Protein 6SWY (pdb70)

Radius of gyration: 44.89 Å; Cα contacts (8 Å, |Δi|>4): 2828; chains: 5; bounding box: 108×149×113 Å

Sequence (2030 aa):
AYSLENLKKISNSLVGDQLAKVDYFLAPKCQIFQCLLSIEQSDGVELKNAKLDLLYTLLHLEPQQRDIVGTYYFDIVSAIYKSMSLASSFTKNNSSTNYKYIKLLNLCAGVYPNCGFPDLQYLQNGFIQLVNHKFLRSKCKIDEVVTIIELLKLFLLVDEKNCSDFNKSKFMEEEREVTETSHYQDFKMAESLEHIIVKISSKYLDQISLKYIVRLPFDNKGVDCTRAIPKKINISNMYDSSLLSLALLLYLRYHYMIPGDRKLRNDATFKMFVLGLLKSNDVNIRCVALKFLLQPYFTEDKKWEDTRTLEKILPYLVKSFNYDPLPWWFDPFDMLDSLIVLYNEITPMNNPVLTTLAHTNVIFCILSRFAQCLSLPQHNEATLKTTTKFIKICASFAASDEKYRLLLLNDTLLLNHLEYGLESHITLIQDFISLKDEIKETTTESHSMCLPPIYDHDFVAAWLLLLKSFSRSVSALRTTLKRNKIAQLLLQILSKTYTLTKECYFAGQDFMKPEIMIMGITLGSICNFVVEFSNLQSFMLRNGIIDIIEKMLTDPLFNSKKAWDDNEDERRIALQGIPVHEVKANSLWVLRHLMYNCQNEEKFQLLAKIPMNLILDFINDPCWAVQAQCFQLLRNLTCNSRKIVNILLEKFTYLFEFLAKKMRLLNPLDTQQKKAMEGILYIIVNLAAVNENKKQLVIEQDEILNIMSEILVETTTDSSSYGNDSNLKLACLWVLNNLLWNTRATVERCRKLVEVGLYDLVRKNITDESLSVREKARTLLYHMDLLLKFTYGKKCFTKEEWKEQVAKYSAMGELYAPIEPTLPRLLLNYFVSMAYEDSSIRMAKELGFIRNNKDIAVFNDLYKIKERFHIKHLIKLGRINEAMEEINSIFGLEVLEDLHFKLLLLNLIEMIRSHHQSNDFILNLIQYSQNKLAIKASSSVKKMQELELAMTLLLFPKSLQNLYSISLRSKIADLVNEKKLLKFIHPRIQFEISNNNSKFPDLLNSDKKIITQNFTVYNNNLVNGSNGTKITHISSDQPINEKMANSVWLNQRAATTFHNLENKNYWNQTSELLFNNYYSSEFPYEPRLTQIMKLWCWCENQLHHNQIGVPRVENMDDVDREFINCLFPSYLLQQPVAYDLWILYLQHRKLFLTRKEIWSKLMNLGVLGTISFEAVNDDYLIQVYKYFYPDVNDFTLRFGVDIYKILGYFLPSRWQAQPNNSLQLSQDGITHLQPNPDYVDFAVTWANKSLPDNKLTIFYYEIKVLSVTSTESAENSNIVIGYKLVESINKCQKYGFDLNVFGYCGFDGLITNSTEQSKEYAKPFGRDDVIGCGINFIDGSIFFTKNGIHLGNAFTDLNDLEFVPYVALRPGNSIKTNFGLNEDFVFDIIGYQDKWKSLAYEHICRLKFLLGEDNRFIDGKLVRPDVNNINNLSVDDGSLPNTLNVMINDYLIHEGLVDVAKGFLKDLQKDAVNESKDVIRHNERQIMKEERMVKIRQELRYLINCALENVISNTRAMLSTLLEYNAFGSTNSSDPRYYKAINFDEDVLNLRKKYIVEDQSPYSSENPVIVTSSYNHTVCTNYLRPRMQFTGYQISGYKRYQVTVNLKTVDLPKKDCTSLSPHLSGFLSIRGPEISTYFEAYAVNHKELGFLSSSWKDEPVLNEFKATDQTDLEHWINFPSFRQLFISRIFSQEKQFDNYLNERFIFMKWKEKFLVPDASYDGFYYIVHDQVTGNIQGFYYHQDAEKFQQLELVPSLVESSDCSFEFASILEFQARLQEYIELLKVDNYTDAIVCFQRFLLPFVKSNFTDLKLASGLLIFIKYCNDMKKDRIFQHFFHKSLPRITSKGDFERYLNLLDDQRWSVLNDLFLSDFYSMY

Solvent-accessible surface area: 88965 Å² total; per-residue (Å²): 54,156,45,54,67,60,2,114,134,28,10,52,71,1,9,18,24,36,77,24,1,17,71,34,10,94,95,108,90,23,122,4,3,133,31,0,29,50,12,93,123,118,40,34,68,127,48,28,25,9,12,2,39,0,0,39,1,0,3,64,11,77,75,97,12,61,72,98,7,1,21,53,2,10,39,8,0,12,24,1,3,92,79,11,65,8,1,65,11,10,100,142,31,70,30,27,2,14,51,52,3,0,45,0,3,26,37,0,2,57,24,3,15,60,0,7,3,76,22,35,109,102,0,24,57,2,0,5,77,29,0,49,75,76,18,25,146,67,127,13,134,40,51,23,4,22,2,2,14,26,0,0,94,2,9,7,20,15,60,46,127,79,33,110,79,99,47,69,27,159,30,20,84,72,87,42,118,59,77,140,120,44,71,146,27,14,89,67,2,4,77,2,0,35,34,0,0,3,72,2,0,26,112,26,0,79,56,0,36,6,34,2,27,14,158,123,45,25,53,92,64,39,71,61,81,34,22,4,10,0,59,65,0,41,12,32,23,8,37,14,12,33,2,2,6,20,0,3,11,4,3,16,70,9,2,73,47,19,110,60,130,134,29,0,65,103,27,78,22,2,67,9,1,0,3,0,5,1,25,5,49,26,10,49,6,35,2,3,1,3,49,14,11,1,21,23,1,16,44,67,59,86,42,15,96,49,52,66,12,2,46,17,1,3,10,14,1,6,44,8,5,3,35,65,62,33,21,74,40,9,39,2,5,73,25,1,33,46,0,0,41,0,4,16,58,2,16,36,21,45,14,17,0,8,42,19,0,13,65,0,0,1,1,18,2,4,10,7,20,7,5,56,1,0,26,20,102,139,12,83,80,8,3,15,64,0,0,5,24,2,0,52,4,0,8,9,1,0,20,30,16,8,46,11,14,56,52,15,25,103,28,118,43,5,12,37,4,1,8,60,6,1,58,22,1,10,71,10,1,77,37,0,28,78,12,66,91,43,0,87,128,21,3,70,132,66,15,66,90,49,1,0,31,0,48,7,41,75,13,0,19,0,1,0,66,0,0,53,4,0,0,59,6,13,19,2,3,13,68,50,0,70,80,77,97,1,0,85,9,0,14,71,2,0,48,38,1,25,44,0,0,81,70,0,48,24,0,2,53,72,0,0,89,19,0,9,128,1,0,6,31,0,0,5,0,0,1,0,0,0,0,58,18,10,57,6,44,64,25,0,74,177,72,19,0,14,71,21,0,54,124,1,5,39,8,28,26,3,2,90,118,80,95,76,58,137,135,46,71,106,5,82,103,6,2,124,54,14,87,19,43,97,4,23,8,25,0,0,30,0,0,5,1,12,6,12,79,36,119,50,116,66,6,71,101,1,21,84,100,0,66,8,72,10,2,2,43,2,3,21,16,65,8,20,26,0,0,0,3,0,2,3,0,6,15,1,0,2,10,84,9,124,112,0,3,46,53,7,23,136,72,35,116,28,5,6,63,2,4,0,32,0,5,127,77,7,20,23,74,38,33,61,14,30,29,1,0,35,0,0,5,29,5,4,0,2,6,0,29,35,51,80,112,30,13,72,59,0,3,107,42,103,71,6,5,87,14,2,22,89,2,1,52,18,42,105,123,88,51,120,50,21,50,28,29,44,76,1,5,37,0,0,2,32,0,1,47,9,0,4,151,152,143,188,35,15,26,104,7,1,142,73,2,55,138,64,28,1,48,68,18,0,111,92,7,38,117,33,104,32,18,20,0,45,37,60,0,106,88,10,19,148,28,3,59,88,30,71,207,186,95,6,67,93,51,51,7,63,87,120,72,14,123,122,17,31,73,115,43,11,58,2,5,88,23,30,77,139,107,5,56,22,0,38,108,8,0,1,14,4,0,2,9,44,1,16,18,38,0,0,18,64,2,0,98,97,56,28,37,12,177,85,122,151,27,39,58,69,1,24,89,27,1,49,0,113,45,1,39,80,1,11,55,4,0,27,78,16,112,2,89,75,0,22,96,44,2,15,88,80,12,20,34,83,42,22,71,100,36,21,4,53,1,9,17,4,12,4,4,17,65,0,38,85,94,82,112,133,48,95,38,8,54,89,10,1,79,43,2,13,78,80,0,3,50,54,0,30,90,26,73,98,30,0,67,45,2,1,27,0,3,0,9,7,0,59,132,131,42,24,76,97,42,78,45,81,80,41,24,42,105,5,0,58,51,7,8,34,99,2,5,52,65,3,2,17,81,6,16,21,68,38,58,63,90,144,41,89,13,24,39,12,14,9,42,126,173,50,27,4,11,87,68,88,16,53,32,57,49,130,4,2,15,1,43,67,19,29,112,40,44,114,13,99,15,90,85,22,9,70,107,22,84,60,148,24,44,42,31,44,111,131,159,53,19,21,10,53,90,71,82,50,79,70,10,11,33,93,0,20,128,85,42,57,35,24,10,25,12,0,55,1,5,12,52,6,8,2,22,1,2,2,54,2,0,15,46,0,8,19,24,0,12,85,19,78,1,0,8,12,44,8,58,72,46,82,118,72,8,72,30,12,2,78,13,7,1,8,31,4,0,19,58,2,18,1,2,18,38,0,16,61,25,1,60,125,53,87,184,74,45,164,84,83,61,101,10,8,36,69,7,66,136,49,62,61,17,3,53,47,73,24,95,48,60,118,109,61,26,35,72,20,27,33,17,19,7,44,10,68,46,126,62,7,64,149,108,14,33,137,123,21,36,183,84,2,37,9,36,1,2,23,76,0,73,69,39,132,64,116,6,21,87,38,24,167,67,0,21,8,43,2,49,5,26,94,130,153,137,87,6,8,4,1,68,3,54,89,34,2,32,41,61,78,1,3,0,3,0,0,5,2,69,0,64,38,30,48,34,28,77,13,72,46,35,1,16,0,0,0,0,0,22,40,68,173,76,67,111,118,0,44,114,122,0,53,10,142,28,1,33,0,0,3,0,59,82,2,43,7,1,69,30,73,140,131,29,100,80,16,8,68,34,1,10,135,50,20,12,0,0,1,0,1,1,7,2,43,1,2,0,0,0,0,1,21,2,12,45,1,10,76,22,26,85,91,16,22,72,62,63,2,12,0,1,0,0,3,57,53,24,0,0,0,25,1,10,8,6,14,38,20,18,24,28,8,30,6,26,32,18,7,46,48,34,20,9,46,0,0,37,97,17,4,192,134,132,8,63,18,52,123,22,143,20,51,96,153,55,105,5,39,61,46,147,85,117,52,38,7,118,34,36,66,125,117,23,6,5,54,18,4,4,11,4,4,0,1,29,11,0,22,120,80,44,38,32,91,4,0,77,0,1,15,97,6,19,74,105,23,40,62,203,95,58,130,44,3,19,112,28,2,66,143,49,4,138,118,32,76,79,47,66,120,36,110,131,61,33,95,171,72,38,160,58,4,2,30,66,1,1,13,15,0,8,3,4,10,30,0,0,22,74,58,25,0,74,13,69,148,78,55,58,43,42,2,34,4,2,5,5,0,4,1,53,1,0,5,57,17,65,81,58,11,59,65,35,42,64,64,21,72,90,78,88,107,84,60,80,76,75,54,46,68,48,33,60,42,23,34,58,49,63,62,26,75,92,82,77,145,94,108,54,85,69,68,63,62,76,62,55,64,65,55,65,79,73,30,89,79,118,42,82,78,20,63,69,40,50,68,64,53,63,64,46,61,65,61,42,73,58,34,79,102,84,115,149,58,45,71,64,16,2,55,57,47,32,64,32,52,52,84,83,78,66,143,264,71,102,19,36,109,88,27,159,6,71,66,74,101,132,116,54,69,6,37,27,25,65,70,64,14,85,43,55,9,41,71,1,50,37,60,16,62,3,48,14,84,15,40,22,68,186,113,151,77,97,3,33,0,49,4,39,21,8,39,0,2,135,81,87,7,45,8,4,21,22,2,0,1,0,38,5,30,47,133,84,136,109,91,30,3,1,1,10,0,2,1,3,9,32,121,46,11,5,1,2,4,33,21,5,34,114,26,109,20,0,75,78,0,61,26,88,44,124,18,0,39,78,7,0,75,56,11,88,20,3,131,160,57,89,65,85,60,16,28,68,93,9,138,139,56,113,94,22,25,53,83,118,62,3,8,0,0,5,14,16,51,26,80,17,97,115,62,47,170,104,4,9,8,0,0,10,0,15,8,57,65,0,40,2,80,2,14,27,47,61,161,127,48,116,79,78,27,74,4,83,2,77,39,57,96,111,48,51,7,17,8,27,35,62,53,23,57,78,51,53,4,37,19,75,2,16,68,0,3,70,39,3,87,98,117,49,47,43,62,0,0,37,20,0,54,161,82,2,31,98,38,45,193,70,64,66,95,27,1,33,25,5,0,1,1,0,2,2,14,138,89,16,94,178,104,33,29,76,95,7,2,88,66,2,4,40,43,28,42,26,132,145,50,40,248,104,84,64,112,64,0,88,96,15,33,80,83,130,64,44,56,77,29,18,90,66,42,47,60,30,53,78,91,89,122,125,80,79,75,31,62,64,37,22,72,23,13,44,63,64,46,106,31,46,82,47,36,38,61,54,24,71,88,91,48,66,88,110,85,40,126,103,70,44,76,64,14,38,83,52,59,80,87

Nearest PDB structures (foldseek):
  6swy-assembly1_1  TM=1.002E+00  e=1.436E-87  Saccharomyces cerevisiae S288C
  7ns3-assembly1_1  TM=9.931E-01  e=3.672E-71  Saccharomyces cerevisiae
  7nsb-assembly1_a  TM=8.209E-01  e=1.780E-56  Saccharomyces cerevisiae S288C
  7nsc-assembly1_A  TM=7.789E-01  e=8.124E-15  Homo sapiens
  5ji9-assembly1_A  TM=7.432E-01  e=3.102E-14  Homo sapiens

Structure (mmCIF, N/CA/C/O backbone):
data_6SWY
#
_entry.id   6SWY
#
_cell.length_a   1.00
_cell.length_b   1.00
_cell.length_c   1.00
_cell.angle_alpha   90.00
_cell.angle_beta   90.00
_cell.angle_gamma   90.00
#
_symmetry.space_group_name_H-M   'P 1'
#
loop_
_entity.id
_entity.type
_entity.pdbx_description
1 polymer 'Vacuolar import and degradation protein 28'
2 polymer 'Glucose-induced degradation protein 8'
3 polymer 'Vacuolar import and degradation protein 30,Vacuolar import and degradation protein 30,Vacuolar import and degradation protein 30,Vacuolar import and degradation protein 30,Vacuolar import and degradation protein 30,Vacuolar import and degradation protein 30,Vacuolar import and degradation protein 30,Vacuolar import and degradation protein 30,Vacuolar import and degradation protein 30,Vacuolar import and degradation protein 30,Vacuolar import and degradation protein 30,Vacuolar import and degradation protein 30,Vacuolar import and degradation protein 30,Vacuolar import and degradation protein 30,Vacuolar import and degradation protein 30,Vacuolar import and degradation protein 30'
4 polymer 'Vacuolar import and degradation protein 24'
5 polymer 'Protein FYV10,Protein FYV10,Protein FYV10,Protein FYV10,Protein FYV10,Protein FYV10,Protein FYV10'
#
loop_
_atom_site.group_PDB
_atom_site.id
_atom_site.type_symbol
_atom_site.label_atom_id
_atom_site.label_alt_id
_atom_site.label_comp_id
_atom_site.label_asym_id
_atom_site.label_entity_id
_atom_site.label_seq_id
_atom_site.pdbx_PDB_ins_code
_atom_site.Cartn_x
_atom_site.Cartn_y
_atom_site.Cartn_z
_atom_site.occupancy
_atom_site.B_iso_or_equiv
_atom_site.auth_seq_id
_atom_site.auth_comp_id
_atom_site.auth_asym_id
_atom_site.auth_atom_id
_atom_site.pdbx_PDB_model_num
ATOM 1 N N . ALA A 1 4 ? 140.384 141.135 202.132 1.00 55.24 4 ALA 5 N 1
ATOM 2 C CA . ALA A 1 4 ? 139.753 139.861 201.821 1.00 55.24 4 ALA 5 CA 1
ATOM 3 C C . ALA A 1 4 ? 138.258 139.910 202.108 1.00 55.24 4 ALA 5 C 1
ATOM 4 O O . ALA A 1 4 ? 137.591 138.878 202.118 1.00 55.24 4 ALA 5 O 1
ATOM 6 N N . TYR A 1 5 ? 137.743 141.116 202.338 1.00 60.98 5 TYR 5 N 1
ATOM 7 C CA . TYR A 1 5 ? 136.352 141.350 202.707 1.00 60.98 5 TYR 5 CA 1
ATOM 8 C C . TYR A 1 5 ? 136.151 142.858 202.756 1.00 60.98 5 TYR 5 C 1
ATOM 9 O O . TYR A 1 5 ? 137.064 143.619 202.425 1.00 60.98 5 TYR 5 O 1
ATOM 18 N N . SER A 1 6 ? 134.950 143.282 203.163 1.00 52.57 6 SER 5 N 1
ATOM 19 C CA . SER A 1 6 ? 134.749 144.683 203.525 1.00 52.57 6 SER 5 CA 1
ATOM 20 C C . SER A 1 6 ? 134.975 145.654 202.373 1.00 52.57 6 SER 5 C 1
ATOM 21 O O . SER A 1 6 ? 136.073 146.198 202.226 1.00 52.57 6 SER 5 O 1
ATOM 24 N N . LEU A 1 7 ? 133.966 145.816 201.517 1.00 41.92 7 LEU 5 N 1
ATOM 25 C CA . LEU A 1 7 ? 133.998 146.702 200.354 1.00 41.92 7 LEU 5 CA 1
ATOM 26 C C . LEU A 1 7 ? 134.865 147.946 200.543 1.00 41.92 7 LEU 5 C 1
ATOM 27 O O . LEU A 1 7 ? 135.613 148.323 199.633 1.00 41.92 7 LEU 5 O 1
ATOM 32 N N . GLU A 1 8 ? 134.775 148.600 201.702 1.00 41.73 8 GLU 5 N 1
ATOM 33 C CA . GLU A 1 8 ? 135.679 149.712 201.981 1.00 41.73 8 GLU 5 CA 1
ATOM 34 C C . GLU A 1 8 ? 137.136 149.262 201.947 1.00 41.73 8 GLU 5 C 1
ATOM 35 O O . GLU A 1 8 ? 137.991 149.938 201.359 1.00 41.73 8 GLU 5 O 1
ATOM 37 N N . ASN A 1 9 ? 137.442 148.117 202.562 1.00 44.85 9 ASN 5 N 1
ATOM 38 C CA . ASN A 1 9 ? 138.805 147.599 202.494 1.00 44.85 9 ASN 5 CA 1
ATOM 39 C C . ASN A 1 9 ? 139.175 147.186 201.077 1.00 44.85 9 ASN 5 C 1
ATOM 40 O O . ASN A 1 9 ? 140.331 147.330 200.673 1.00 44.85 9 ASN 5 O 1
ATOM 45 N N . LEU A 1 10 ? 138.217 146.670 200.308 1.00 36.64 10 LEU 5 N 1
ATOM 46 C CA . LEU A 1 10 ? 138.503 146.346 198.912 1.00 36.64 10 LEU 5 CA 1
ATOM 47 C C . LEU A 1 10 ? 138.926 147.589 198.138 1.00 36.64 10 LEU 5 C 1
ATOM 48 O O . LEU A 1 10 ? 139.894 147.556 197.367 1.00 36.64 10 LEU 5 O 1
ATOM 53 N N . LYS A 1 11 ? 138.222 148.701 198.348 1.00 36.01 11 LYS 5 N 1
ATOM 54 C CA . LYS A 1 11 ? 138.595 149.941 197.677 1.00 36.01 11 LYS 5 CA 1
ATOM 55 C C . LYS A 1 11 ? 139.937 150.468 198.171 1.00 36.01 11 LYS 5 C 1
ATOM 56 O O . LYS A 1 11 ? 140.713 151.021 197.381 1.00 36.01 11 LYS 5 O 1
ATOM 62 N N . LYS A 1 12 ? 140.230 150.309 199.464 1.00 34.76 12 LYS 5 N 1
ATOM 63 C CA . LYS A 1 12 ? 141.542 150.700 199.976 1.00 34.76 12 LYS 5 CA 1
ATOM 64 C C . LYS A 1 12 ? 142.655 149.899 199.310 1.00 34.76 12 LYS 5 C 1
ATOM 65 O O . LYS A 1 12 ? 143.698 150.449 198.934 1.00 34.76 12 LYS 5 O 1
ATOM 71 N N . ILE A 1 13 ? 142.450 148.589 199.161 1.00 31.85 13 ILE 5 N 1
ATOM 72 C CA . ILE A 1 13 ? 143.448 147.748 198.506 1.00 31.85 13 ILE 5 CA 1
ATOM 73 C C . ILE A 1 13 ? 143.621 148.159 197.053 1.00 31.85 13 ILE 5 C 1
ATOM 74 O O . ILE A 1 13 ? 144.742 148.194 196.535 1.00 31.85 13 ILE 5 O 1
ATOM 79 N N . SER A 1 14 ? 142.518 148.465 196.367 1.00 30.16 14 SER 5 N 1
ATOM 80 C CA . SER A 1 14 ? 142.619 148.923 194.983 1.00 30.16 14 SER 5 CA 1
ATOM 81 C C . SER A 1 14 ? 143.454 150.195 194.884 1.00 30.16 14 SER 5 C 1
ATOM 82 O O . SER A 1 14 ? 144.387 150.282 194.072 1.00 30.16 14 SER 5 O 1
ATOM 85 N N . ASN A 1 15 ? 143.136 151.193 195.715 1.00 31.14 15 ASN 5 N 1
ATOM 86 C CA . ASN A 1 15 ? 143.897 152.439 195.704 1.00 31.14 15 ASN 5 CA 1
ATOM 87 C C . ASN A 1 15 ? 145.369 152.199 195.998 1.00 31.14 15 ASN 5 C 1
ATOM 88 O O . ASN A 1 15 ? 146.234 152.833 195.386 1.00 31.14 15 ASN 5 O 1
ATOM 93 N N . SER A 1 16 ? 145.675 151.297 196.929 1.00 28.72 16 SER 5 N 1
ATOM 94 C CA . SER A 1 16 ? 147.068 150.976 197.211 1.00 28.72 16 SER 5 CA 1
ATOM 95 C C . SER A 1 16 ? 147.759 150.306 196.031 1.00 28.72 16 SER 5 C 1
ATOM 96 O O . SER A 1 16 ? 148.932 150.588 195.765 1.00 28.72 16 SER 5 O 1
ATOM 99 N N . LEU A 1 17 ? 147.057 149.425 195.321 1.00 25.73 17 LEU 5 N 1
ATOM 100 C CA . LEU A 1 17 ? 147.657 148.592 194.288 1.00 25.73 17 LEU 5 CA 1
ATOM 101 C C . LEU A 1 17 ? 147.823 149.286 192.946 1.00 25.73 17 LEU 5 C 1
ATOM 102 O O . LEU A 1 17 ? 148.673 148.855 192.161 1.00 25.73 17 LEU 5 O 1
ATOM 107 N N . VAL A 1 18 ? 147.027 150.315 192.647 1.00 28.24 18 VAL 5 N 1
ATOM 108 C CA . VAL A 1 18 ? 147.087 150.928 191.319 1.00 28.24 18 VAL 5 CA 1
ATOM 109 C C . VAL A 1 18 ? 148.512 151.358 191.002 1.00 28.24 18 VAL 5 C 1
ATOM 110 O O . VAL A 1 18 ? 149.087 152.217 191.681 1.00 28.24 18 VAL 5 O 1
ATOM 114 N N . GLY A 1 19 ? 149.086 150.762 189.958 1.00 30.14 19 GLY 5 N 1
ATOM 115 C CA . GLY A 1 19 ? 150.395 151.140 189.468 1.00 30.14 19 GLY 5 CA 1
ATOM 116 C C . GLY A 1 19 ? 151.579 150.538 190.189 1.00 30.14 19 GLY 5 C 1
ATOM 117 O O . GLY A 1 19 ? 152.717 150.864 189.842 1.00 30.14 19 GLY 5 O 1
ATOM 118 N N . ASP A 1 20 ? 151.363 149.669 191.173 1.00 37.48 20 ASP 5 N 1
ATOM 119 C CA . ASP A 1 20 ? 152.444 149.135 192.001 1.00 37.48 20 ASP 5 CA 1
ATOM 120 C C . ASP A 1 20 ? 152.652 147.661 191.667 1.00 37.48 20 ASP 5 C 1
ATOM 121 O O . ASP A 1 20 ? 152.006 146.783 192.249 1.00 37.48 20 ASP 5 O 1
ATOM 126 N N . GLN A 1 21 ? 153.575 147.394 190.740 1.00 32.16 21 GLN 5 N 1
ATOM 127 C CA . GLN A 1 21 ? 153.826 146.025 190.308 1.00 32.16 21 GLN 5 CA 1
ATOM 128 C C . GLN A 1 21 ? 154.394 145.169 191.432 1.00 32.16 21 GLN 5 C 1
ATOM 129 O O . GLN A 1 21 ? 154.055 143.985 191.537 1.00 32.16 21 GLN 5 O 1
ATOM 135 N N . LEU A 1 22 ? 155.256 145.740 192.272 1.00 33.54 22 LEU 5 N 1
ATOM 136 C CA . LEU A 1 22 ? 155.825 144.978 193.377 1.00 33.54 22 LEU 5 CA 1
ATOM 137 C C . LEU A 1 22 ? 154.740 144.520 194.345 1.00 33.54 22 LEU 5 C 1
ATOM 138 O O . LEU A 1 22 ? 154.716 143.360 194.767 1.00 33.54 22 LEU 5 O 1
ATOM 143 N N . ALA A 1 23 ? 153.820 145.419 194.698 1.00 28.87 23 ALA 5 N 1
ATOM 144 C CA . ALA A 1 23 ? 152.726 145.040 195.587 1.00 28.87 23 ALA 5 CA 1
ATOM 145 C C . ALA A 1 23 ? 151.797 144.030 194.925 1.00 28.87 23 ALA 5 C 1
ATOM 146 O O . ALA A 1 23 ? 151.347 143.073 195.571 1.00 28.87 23 ALA 5 O 1
ATOM 148 N N . LYS A 1 24 ? 151.498 144.227 193.638 1.00 26.08 24 LYS 5 N 1
ATOM 149 C CA . LYS A 1 24 ? 150.666 143.266 192.921 1.00 26.08 24 LYS 5 CA 1
ATOM 150 C C . LYS A 1 24 ? 151.276 141.873 192.977 1.00 26.08 24 LYS 5 C 1
ATOM 151 O O . LYS A 1 24 ? 150.577 140.886 193.224 1.00 26.08 24 LYS 5 O 1
ATOM 157 N N . VAL A 1 25 ? 152.589 141.776 192.754 1.00 27.38 25 VAL 5 N 1
ATOM 158 C CA . VAL A 1 25 ? 153.267 140.486 192.841 1.00 27.38 25 VAL 5 CA 1
ATOM 159 C C . VAL A 1 25 ? 153.236 139.955 194.266 1.00 27.38 25 VAL 5 C 1
ATOM 160 O O . VAL A 1 25 ? 153.104 138.745 194.486 1.00 27.38 25 VAL 5 O 1
ATOM 164 N N . ASP A 1 26 ? 153.346 140.843 195.254 1.00 34.97 26 ASP 5 N 1
ATOM 165 C CA . ASP A 1 26 ? 153.301 140.416 196.647 1.00 34.97 26 ASP 5 CA 1
ATOM 166 C C . ASP A 1 26 ? 151.952 139.807 197.008 1.00 34.97 26 ASP 5 C 1
ATOM 167 O O . ASP A 1 26 ? 151.882 138.948 197.892 1.00 34.97 26 ASP 5 O 1
ATOM 172 N N . TYR A 1 27 ? 150.876 140.232 196.349 1.00 28.61 27 TYR 5 N 1
ATOM 173 C CA . TYR A 1 27 ? 149.604 139.571 196.673 1.00 28.61 27 TYR 5 CA 1
ATOM 174 C C . TYR A 1 27 ? 149.479 138.165 196.092 1.00 28.61 27 TYR 5 C 1
ATOM 175 O O . TYR A 1 27 ? 148.389 137.600 196.200 1.00 28.61 27 TYR 5 O 1
ATOM 184 N N . PHE A 1 28 ? 150.501 137.572 195.479 1.00 29.73 28 PHE 5 N 1
ATOM 185 C CA . PHE A 1 28 ? 150.416 136.224 194.932 1.00 29.73 28 PHE 5 CA 1
ATOM 186 C C . PHE A 1 28 ? 151.187 135.203 195.759 1.00 29.73 28 PHE 5 C 1
ATOM 187 O O . PHE A 1 28 ? 151.426 134.090 195.282 1.00 29.73 28 PHE 5 O 1
ATOM 195 N N . LEU A 1 29 ? 151.584 135.548 196.979 1.00 41.22 29 LEU 5 N 1
ATOM 196 C CA . LEU A 1 29 ? 152.399 134.676 197.810 1.00 41.22 29 LEU 5 CA 1
ATOM 197 C C . LEU A 1 29 ? 151.644 134.266 199.068 1.00 41.22 29 LEU 5 C 1
ATOM 198 O O . LEU A 1 29 ? 150.615 134.846 199.422 1.00 41.22 29 LEU 5 O 1
ATOM 203 N N . ALA A 1 30 ? 152.210 133.275 199.763 1.00 52.59 30 ALA 5 N 1
ATOM 204 C CA . ALA A 1 30 ? 151.565 132.393 200.736 1.00 52.59 30 ALA 5 CA 1
ATOM 205 C C . ALA A 1 30 ? 150.482 133.027 201.610 1.00 52.59 30 ALA 5 C 1
ATOM 206 O O . ALA A 1 30 ? 149.352 132.523 201.618 1.00 52.59 30 ALA 5 O 1
ATOM 208 N N . PRO A 1 31 ? 150.749 134.101 202.361 1.00 48.74 31 PRO 5 N 1
ATOM 209 C CA . PRO A 1 31 ? 149.747 134.546 203.342 1.00 48.74 31 PRO 5 CA 1
ATOM 210 C C . PRO A 1 31 ? 148.594 135.334 202.744 1.00 48.74 31 PRO 5 C 1
ATOM 211 O O . PRO A 1 31 ? 147.491 135.301 203.304 1.00 48.74 31 PRO 5 O 1
ATOM 215 N N . LYS A 1 32 ? 148.803 136.040 201.634 1.00 42.95 32 LYS 5 N 1
ATOM 216 C CA . LYS A 1 32 ? 147.782 136.916 201.075 1.00 42.95 32 LYS 5 CA 1
ATOM 217 C C . LYS A 1 32 ? 146.961 136.278 199.962 1.00 42.95 32 LYS 5 C 1
ATOM 218 O O . LYS A 1 32 ? 146.090 136.951 199.403 1.00 42.95 32 LYS 5 O 1
ATOM 224 N N . CYS A 1 33 ? 147.203 135.008 199.628 1.00 48.33 33 CYS 5 N 1
ATOM 225 C CA . CYS A 1 33 ? 146.432 134.361 198.571 1.00 48.33 33 CYS 5 CA 1
ATOM 226 C C . CYS A 1 33 ? 144.974 134.150 198.952 1.00 48.33 33 CYS 5 C 1
ATOM 227 O O . CYS A 1 33 ? 144.167 133.803 198.085 1.00 48.33 33 CYS 5 O 1
ATOM 230 N N . GLN A 1 34 ? 144.618 134.342 200.224 1.00 48.11 34 GLN 5 N 1
ATOM 231 C CA . GLN A 1 34 ? 143.243 134.112 200.655 1.00 48.11 34 GLN 5 CA 1
ATOM 232 C C . GLN A 1 34 ? 142.260 135.072 199.999 1.00 48.11 34 GLN 5 C 1
ATOM 233 O O . GLN A 1 34 ? 141.049 134.827 200.016 1.00 48.11 34 GLN 5 O 1
ATOM 239 N N . ILE A 1 35 ? 142.751 136.172 199.426 1.00 35.19 35 ILE 5 N 1
ATOM 240 C CA . ILE A 1 35 ? 141.850 137.150 198.826 1.00 35.19 35 ILE 5 CA 1
ATOM 241 C C . ILE A 1 35 ? 141.215 136.604 197.556 1.00 35.19 35 ILE 5 C 1
ATOM 242 O O . ILE A 1 35 ? 140.134 137.049 197.151 1.00 35.19 35 ILE 5 O 1
ATOM 247 N N . PHE A 1 36 ? 141.855 135.629 196.910 1.00 31.41 36 PHE 5 N 1
ATOM 248 C CA . PHE A 1 36 ? 141.323 135.135 195.646 1.00 31.41 36 PHE 5 CA 1
ATOM 249 C C . PHE A 1 36 ? 140.121 134.226 195.854 1.00 31.41 36 PHE 5 C 1
ATOM 250 O O . PHE A 1 36 ? 139.259 134.135 194.975 1.00 31.41 36 PHE 5 O 1
ATOM 258 N N . GLN A 1 37 ? 140.032 133.562 197.007 1.00 42.66 37 GLN 5 N 1
ATOM 259 C CA . GLN A 1 37 ? 138.836 132.788 197.311 1.00 42.66 37 GLN 5 CA 1
ATOM 260 C C . GLN A 1 37 ? 137.617 133.678 197.486 1.00 42.66 37 GLN 5 C 1
ATOM 261 O O . GLN A 1 37 ? 136.489 133.215 197.290 1.00 42.66 37 GLN 5 O 1
ATOM 267 N N . CYS A 1 38 ? 137.816 134.942 197.854 1.00 41.06 38 CYS 5 N 1
ATOM 268 C CA . CYS A 1 38 ? 136.729 135.904 197.941 1.00 41.06 38 CYS 5 CA 1
ATOM 269 C C . CYS A 1 38 ? 136.476 136.625 196.627 1.00 41.06 38 CYS 5 C 1
ATOM 270 O O . CYS A 1 38 ? 135.323 136.953 196.328 1.00 41.06 38 CYS 5 O 1
ATOM 273 N N . LEU A 1 39 ? 137.519 136.880 195.841 1.00 30.75 39 LEU 5 N 1
ATOM 274 C CA . LEU A 1 39 ? 137.343 137.540 194.553 1.00 30.75 39 LEU 5 CA 1
ATOM 275 C C . LEU A 1 39 ? 136.700 136.633 193.512 1.00 30.75 39 LEU 5 C 1
ATOM 276 O O . LEU A 1 39 ? 135.825 137.079 192.764 1.00 30.75 39 LEU 5 O 1
ATOM 281 N N . LEU A 1 40 ? 137.112 135.368 193.444 1.00 31.59 40 LEU 5 N 1
ATOM 282 C CA . LEU A 1 40 ? 136.595 134.455 192.431 1.00 31.59 40 LEU 5 CA 1
ATOM 283 C C . LEU A 1 40 ? 135.219 133.903 192.764 1.00 31.59 40 LEU 5 C 1
ATOM 284 O O . LEU A 1 40 ? 134.724 133.054 192.016 1.00 31.59 40 LEU 5 O 1
ATOM 289 N N . SER A 1 41 ? 134.591 134.340 193.848 1.00 41.08 41 SER 5 N 1
ATOM 290 C CA . SER A 1 41 ? 133.270 133.860 194.240 1.00 41.08 41 SER 5 CA 1
ATOM 291 C C . SER A 1 41 ? 132.311 135.047 194.216 1.00 41.08 41 SER 5 C 1
ATOM 292 O O . SER A 1 41 ? 132.094 135.713 195.229 1.00 41.08 41 SER 5 O 1
ATOM 295 N N . ILE A 1 42 ? 131.734 135.305 193.047 1.00 47.19 42 ILE 5 N 1
ATOM 296 C CA . ILE A 1 42 ? 130.760 136.371 192.853 1.00 47.19 42 ILE 5 CA 1
ATOM 297 C C . ILE A 1 42 ? 129.424 135.706 192.560 1.00 47.19 42 ILE 5 C 1
ATOM 298 O O . ILE A 1 42 ? 129.261 135.058 191.519 1.00 47.19 42 ILE 5 O 1
ATOM 303 N N . GLU A 1 43 ? 128.470 135.864 193.470 1.00 62.20 43 GLU 5 N 1
ATOM 304 C CA . GLU A 1 43 ? 127.167 135.230 193.360 1.00 62.20 43 GLU 5 CA 1
ATOM 305 C C . GLU A 1 43 ? 126.070 136.286 193.365 1.00 62.20 43 GLU 5 C 1
ATOM 306 O O . GLU A 1 43 ? 126.301 137.459 193.667 1.00 62.20 43 GLU 5 O 1
ATOM 312 N N . GLN A 1 44 ? 124.863 135.848 193.021 1.00 69.69 44 GLN 5 N 1
ATOM 313 C CA . GLN A 1 44 ? 123.714 136.738 193.012 1.00 69.69 44 GLN 5 CA 1
ATOM 314 C C . GLN A 1 44 ? 123.430 137.261 194.418 1.00 69.69 44 GLN 5 C 1
ATOM 315 O O . GLN A 1 44 ? 123.747 136.623 195.425 1.00 69.69 44 GLN 5 O 1
ATOM 321 N N . SER A 1 45 ? 122.836 138.453 194.470 1.00 72.71 45 SER 5 N 1
ATOM 322 C CA . SER A 1 45 ? 122.445 139.133 195.704 1.00 72.71 45 SER 5 CA 1
ATOM 323 C C . SER A 1 45 ? 123.642 139.537 196.558 1.00 72.71 45 SER 5 C 1
ATOM 324 O O . SER A 1 45 ? 123.504 139.729 197.771 1.00 72.71 45 SER 5 O 1
ATOM 327 N N . ASP A 1 46 ? 124.824 139.665 195.953 1.00 62.23 46 ASP 5 N 1
ATOM 328 C CA . ASP A 1 46 ? 125.954 140.256 196.662 1.00 62.23 46 ASP 5 CA 1
ATOM 329 C C . ASP A 1 46 ? 125.799 141.765 196.788 1.00 62.23 46 ASP 5 C 1
ATOM 330 O O . ASP A 1 46 ? 126.083 142.336 197.846 1.00 62.23 46 ASP 5 O 1
ATOM 335 N N . GLY A 1 47 ? 125.349 142.418 195.723 1.00 44.57 47 GLY 5 N 1
ATOM 336 C CA . GLY A 1 47 ? 125.290 143.863 195.676 1.00 44.57 47 GLY 5 CA 1
ATOM 337 C C . GLY A 1 47 ? 126.069 144.390 194.492 1.00 44.57 47 GLY 5 C 1
ATOM 338 O O . GLY A 1 47 ? 127.168 143.905 194.208 1.00 44.57 47 GLY 5 O 1
ATOM 339 N N . VAL A 1 48 ? 125.507 145.370 193.784 1.00 40.03 48 VAL 5 N 1
ATOM 340 C CA . VAL A 1 48 ? 126.162 145.889 192.586 1.00 40.03 48 VAL 5 CA 1
ATOM 341 C C . VAL A 1 48 ? 127.510 146.503 192.936 1.00 40.03 48 VAL 5 C 1
ATOM 342 O O . VAL A 1 48 ? 128.511 146.273 192.246 1.00 40.03 48 VAL 5 O 1
ATOM 346 N N . GLU A 1 49 ? 127.560 147.286 194.016 1.00 45.22 49 GLU 5 N 1
ATOM 347 C CA . GLU A 1 49 ? 128.812 147.919 194.416 1.00 45.22 49 GLU 5 CA 1
ATOM 348 C C . GLU A 1 49 ? 129.864 146.883 194.787 1.00 45.22 49 GLU 5 C 1
ATOM 349 O O . GLU A 1 49 ? 131.033 147.011 194.406 1.00 45.22 49 GLU 5 O 1
ATOM 355 N N . LEU A 1 50 ? 129.469 145.849 195.532 1.00 35.71 50 LEU 5 N 1
ATOM 356 C CA . LEU A 1 50 ? 130.422 144.818 195.929 1.00 35.71 50 LEU 5 CA 1
ATOM 357 C C . LEU A 1 50 ? 130.931 144.038 194.723 1.00 35.71 50 LEU 5 C 1
ATOM 358 O O . LEU A 1 50 ? 132.130 143.746 194.628 1.00 35.71 50 LEU 5 O 1
ATOM 363 N N . LYS A 1 51 ? 130.039 143.687 193.795 1.00 32.32 51 LYS 5 N 1
ATOM 364 C CA . LYS A 1 51 ? 130.471 142.987 192.592 1.00 32.32 51 LYS 5 CA 1
ATOM 365 C C . LYS A 1 51 ? 131.441 143.835 191.785 1.00 32.32 51 LYS 5 C 1
ATOM 366 O O . LYS A 1 51 ? 132.460 143.333 191.294 1.00 32.32 51 LYS 5 O 1
ATOM 372 N N . ASN A 1 52 ? 131.137 145.126 191.631 1.00 28.17 52 ASN 5 N 1
ATOM 373 C CA . ASN A 1 52 ? 132.026 146.006 190.884 1.00 28.17 52 ASN 5 CA 1
ATOM 374 C C . ASN A 1 52 ? 133.380 146.128 191.564 1.00 28.17 52 ASN 5 C 1
ATOM 375 O O . ASN A 1 52 ? 134.417 146.143 190.894 1.00 28.17 52 ASN 5 O 1
ATOM 380 N N . ALA A 1 53 ? 133.394 146.222 192.895 1.00 27.37 53 ALA 5 N 1
ATOM 381 C CA . ALA A 1 53 ? 134.662 146.300 193.612 1.00 27.37 53 ALA 5 CA 1
ATOM 382 C C . ALA A 1 53 ? 135.483 145.035 193.425 1.00 27.37 53 ALA 5 C 1
ATOM 383 O O . ALA A 1 53 ? 136.697 145.105 193.201 1.00 27.37 53 ALA 5 O 1
ATOM 385 N N . LYS A 1 54 ? 134.839 143.870 193.509 1.00 25.98 54 LYS 5 N 1
ATOM 386 C CA . LYS A 1 54 ? 135.560 142.618 193.308 1.00 25.98 54 LYS 5 CA 1
ATOM 387 C C . LYS A 1 54 ? 136.138 142.535 191.903 1.00 25.98 54 LYS 5 C 1
ATOM 388 O O . LYS A 1 54 ? 137.300 142.153 191.724 1.00 25.98 54 LYS 5 O 1
ATOM 394 N N . LEU A 1 55 ? 135.348 142.902 190.893 1.00 23.94 55 LEU 5 N 1
ATOM 395 C CA . LEU A 1 55 ? 135.830 142.825 189.518 1.00 23.94 55 LEU 5 CA 1
ATOM 396 C C . LEU A 1 55 ? 136.959 143.819 189.264 1.00 23.94 55 LEU 5 C 1
ATOM 397 O O . LEU A 1 55 ? 137.941 143.489 188.588 1.00 23.94 55 LEU 5 O 1
ATOM 402 N N . ASP A 1 56 ? 136.846 145.034 189.808 1.00 25.08 56 ASP 5 N 1
ATOM 403 C CA . ASP A 1 56 ? 137.908 146.025 189.660 1.00 25.08 56 ASP 5 CA 1
ATOM 404 C C . ASP A 1 56 ? 139.195 145.556 190.318 1.00 25.08 56 ASP 5 C 1
ATOM 405 O O . ASP A 1 56 ? 140.280 145.673 189.738 1.00 25.08 56 ASP 5 O 1
ATOM 410 N N . LEU A 1 57 ? 139.097 145.018 191.534 1.00 23.37 57 LEU 5 N 1
ATOM 411 C CA . LEU A 1 57 ? 140.292 144.550 192.224 1.00 23.37 57 LEU 5 CA 1
ATOM 412 C C . LEU A 1 57 ? 140.922 143.372 191.498 1.00 23.37 57 LEU 5 C 1
ATOM 413 O O . LEU A 1 57 ? 142.149 143.275 191.413 1.00 23.37 57 LEU 5 O 1
ATOM 418 N N . LEU A 1 58 ? 140.102 142.466 190.969 1.00 22.51 58 LEU 5 N 1
ATOM 419 C CA . LEU A 1 58 ? 140.640 141.304 190.275 1.00 22.51 58 LEU 5 CA 1
ATOM 420 C C . LEU A 1 58 ? 141.332 141.710 188.978 1.00 22.51 58 LEU 5 C 1
ATOM 421 O O . LEU A 1 58 ? 142.424 141.215 188.665 1.00 22.51 58 LEU 5 O 1
ATOM 426 N N . TYR A 1 59 ? 140.728 142.637 188.227 1.00 22.52 59 TYR 5 N 1
ATOM 427 C CA . TYR A 1 59 ? 141.380 143.154 187.029 1.00 22.52 59 TYR 5 CA 1
ATOM 428 C C . TYR A 1 59 ? 142.675 143.878 187.361 1.00 22.52 59 TYR 5 C 1
ATOM 429 O O . TYR A 1 59 ? 143.663 143.739 186.635 1.00 22.52 59 TYR 5 O 1
ATOM 438 N N . THR A 1 60 ? 142.690 144.668 188.436 1.00 22.61 60 THR 5 N 1
ATOM 439 C CA . THR A 1 60 ? 143.916 145.353 188.825 1.00 22.61 60 THR 5 CA 1
ATOM 440 C C . THR A 1 60 ? 145.004 144.360 189.210 1.00 22.61 60 THR 5 C 1
ATOM 441 O O . THR A 1 60 ? 146.164 144.517 188.815 1.00 22.61 60 THR 5 O 1
ATOM 445 N N . LEU A 1 61 ? 144.647 143.323 189.968 1.00 23.28 61 LEU 5 N 1
ATOM 446 C CA . LEU A 1 61 ? 145.631 142.341 190.404 1.00 23.28 61 LEU 5 CA 1
ATOM 447 C C . LEU A 1 61 ? 146.215 141.572 189.228 1.00 23.28 61 LEU 5 C 1
ATOM 448 O O . LEU A 1 61 ? 147.416 141.287 189.205 1.00 23.28 61 LEU 5 O 1
ATOM 453 N N . LEU A 1 62 ? 145.390 141.223 188.245 1.00 24.97 62 LEU 5 N 1
ATOM 454 C CA . LEU A 1 62 ? 145.867 140.402 187.138 1.00 24.97 62 LEU 5 CA 1
ATOM 455 C C . LEU A 1 62 ? 146.629 141.187 186.076 1.00 24.97 62 LEU 5 C 1
ATOM 456 O O . LEU A 1 62 ? 146.966 140.611 185.039 1.00 24.97 62 LEU 5 O 1
ATOM 461 N N . HIS A 1 63 ? 146.910 142.468 186.294 1.00 28.66 63 HIS 5 N 1
ATOM 462 C CA . HIS A 1 63 ? 147.477 143.319 185.249 1.00 28.66 63 HIS 5 CA 1
ATOM 463 C C . HIS A 1 63 ? 148.995 143.413 185.404 1.00 28.66 63 HIS 5 C 1
ATOM 464 O O . HIS A 1 63 ? 149.562 144.469 185.676 1.00 28.66 63 HIS 5 O 1
ATOM 471 N N . LEU A 1 64 ? 149.655 142.275 185.210 1.00 29.16 64 LEU 5 N 1
ATOM 472 C CA . LEU A 1 64 ? 151.099 142.164 185.358 1.00 29.16 64 LEU 5 CA 1
ATOM 473 C C . LEU A 1 64 ? 151.788 142.130 184.000 1.00 29.16 64 LEU 5 C 1
ATOM 474 O O . LEU A 1 64 ? 151.193 141.771 182.982 1.00 29.16 64 LEU 5 O 1
ATOM 479 N N . GLU A 1 65 ? 153.068 142.513 184.004 1.00 41.35 65 GLU 5 N 1
ATOM 480 C CA . GLU A 1 65 ? 153.967 142.433 182.863 1.00 41.35 65 GLU 5 CA 1
ATOM 481 C C . GLU A 1 65 ? 154.592 141.048 182.778 1.00 41.35 65 GLU 5 C 1
ATOM 482 O O . GLU A 1 65 ? 154.632 140.316 183.769 1.00 41.35 65 GLU 5 O 1
ATOM 488 N N . PRO A 1 66 ? 155.084 140.648 181.598 1.00 34.31 66 PRO 5 N 1
ATOM 489 C CA . PRO A 1 66 ? 155.641 139.289 181.468 1.00 34.31 66 PRO 5 CA 1
ATOM 490 C C . PRO A 1 66 ? 156.788 138.991 182.421 1.00 34.31 66 PRO 5 C 1
ATOM 491 O O . PRO A 1 66 ? 156.891 137.864 182.928 1.00 34.31 66 PRO 5 O 1
ATOM 495 N N . GLN A 1 67 ? 157.652 139.970 182.691 1.00 42.97 67 GLN 5 N 1
ATOM 496 C CA . GLN A 1 67 ? 158.753 139.743 183.617 1.00 42.97 67 GLN 5 CA 1
ATOM 497 C C . GLN A 1 67 ? 158.294 139.644 185.064 1.00 42.97 67 GLN 5 C 1
ATOM 498 O O . GLN A 1 67 ? 159.111 139.314 185.930 1.00 42.97 67 GLN 5 O 1
ATOM 504 N N . GLN A 1 68 ? 157.025 139.929 185.348 1.00 34.41 68 GLN 5 N 1
ATOM 505 C CA . GLN A 1 68 ? 156.438 139.638 186.649 1.00 34.41 68 GLN 5 CA 1
ATOM 506 C C . GLN A 1 68 ? 155.602 138.368 186.646 1.00 34.41 68 GLN 5 C 1
ATOM 507 O O . GLN A 1 68 ? 155.533 137.677 187.669 1.00 34.41 68 GLN 5 O 1
ATOM 513 N N . ARG A 1 69 ? 154.974 138.040 185.517 1.00 30.37 69 ARG 5 N 1
ATOM 514 C CA . ARG A 1 69 ? 154.311 136.749 185.397 1.00 30.37 69 ARG 5 CA 1
ATOM 515 C C . ARG A 1 69 ? 155.310 135.609 185.501 1.00 30.37 69 ARG 5 C 1
ATOM 516 O O . ARG A 1 69 ? 154.971 134.528 185.999 1.00 30.37 69 ARG 5 O 1
ATOM 524 N N . ASP A 1 70 ? 156.543 135.827 185.036 1.00 38.46 70 ASP 5 N 1
ATOM 525 C CA . ASP A 1 70 ? 157.583 134.818 185.213 1.00 38.46 70 ASP 5 CA 1
ATOM 526 C C . ASP A 1 70 ? 157.865 134.573 186.688 1.00 38.46 70 ASP 5 C 1
ATOM 527 O O . ASP A 1 70 ? 158.051 133.427 187.110 1.00 38.46 70 ASP 5 O 1
ATOM 532 N N . ILE A 1 71 ? 157.912 135.640 187.487 1.00 31.98 71 ILE 5 N 1
ATOM 533 C CA . ILE A 1 71 ? 158.104 135.483 188.924 1.00 31.98 71 ILE 5 CA 1
ATOM 534 C C . ILE A 1 71 ? 156.918 134.763 189.548 1.00 31.98 71 ILE 5 C 1
ATOM 535 O O . ILE A 1 71 ? 157.088 133.870 190.385 1.00 31.98 71 ILE 5 O 1
ATOM 540 N N . VAL A 1 72 ? 155.700 135.141 189.159 1.00 30.03 72 VAL 5 N 1
ATOM 541 C CA . VAL A 1 72 ? 154.511 134.573 189.790 1.00 30.03 72 VAL 5 CA 1
ATOM 542 C C . VAL A 1 72 ? 154.401 133.081 189.497 1.00 30.03 72 VAL 5 C 1
ATOM 543 O O . VAL A 1 72 ? 154.166 132.272 190.402 1.00 30.03 72 VAL 5 O 1
ATOM 547 N N . GLY A 1 73 ? 154.568 132.690 188.236 1.00 32.60 73 GLY 5 N 1
ATOM 548 C CA . GLY A 1 73 ? 154.530 131.279 187.898 1.00 32.60 73 GLY 5 CA 1
ATOM 549 C C . GLY A 1 73 ? 153.207 130.799 187.338 1.00 32.60 73 GLY 5 C 1
ATOM 550 O O . GLY A 1 73 ? 152.566 131.512 186.563 1.00 32.60 73 GLY 5 O 1
ATOM 551 N N . THR A 1 74 ? 152.788 129.589 187.714 1.00 33.01 74 THR 5 N 1
ATOM 552 C CA . THR A 1 74 ? 151.564 128.996 187.189 1.00 33.01 74 THR 5 CA 1
ATOM 553 C C . THR A 1 74 ? 150.333 129.297 188.030 1.00 33.01 74 THR 5 C 1
ATOM 554 O O . THR A 1 74 ? 149.220 128.962 187.609 1.00 33.01 74 THR 5 O 1
ATOM 558 N N . TYR A 1 75 ? 150.495 129.910 189.202 1.00 29.89 75 TYR 5 N 1
ATOM 559 C CA . TYR A 1 75 ? 149.330 130.335 189.968 1.00 29.89 75 TYR 5 CA 1
ATOM 560 C C . TYR A 1 75 ? 148.550 131.412 189.229 1.00 29.89 75 TYR 5 C 1
ATOM 561 O O . TYR A 1 75 ? 147.316 131.451 189.300 1.00 29.89 75 TYR 5 O 1
ATOM 570 N N . TYR A 1 76 ? 149.255 132.292 188.518 1.00 27.69 76 TYR 5 N 1
ATOM 571 C CA . TYR A 1 76 ? 148.606 133.280 187.665 1.00 27.69 76 TYR 5 CA 1
ATOM 572 C C . TYR A 1 76 ? 147.647 132.612 186.688 1.00 27.69 76 TYR 5 C 1
ATOM 573 O O . TYR A 1 76 ? 146.480 133.009 186.556 1.00 27.69 76 TYR 5 O 1
ATOM 582 N N . PHE A 1 77 ? 148.119 131.569 186.010 1.00 27.53 77 PHE 5 N 1
ATOM 583 C CA . PHE A 1 77 ? 147.292 130.911 185.013 1.00 27.53 77 PHE 5 CA 1
ATOM 584 C C . PHE A 1 77 ? 146.222 130.036 185.647 1.00 27.53 77 PHE 5 C 1
ATOM 585 O O . PHE A 1 77 ? 145.164 129.840 185.042 1.00 27.53 77 PHE 5 O 1
ATOM 593 N N . ASP A 1 78 ? 146.447 129.547 186.867 1.00 29.85 78 ASP 5 N 1
ATOM 594 C CA . ASP A 1 78 ? 145.364 128.888 187.590 1.00 29.85 78 ASP 5 CA 1
ATOM 595 C C . ASP A 1 78 ? 144.239 129.866 187.906 1.00 29.85 78 ASP 5 C 1
ATOM 596 O O . ASP A 1 78 ? 143.060 129.518 187.793 1.00 29.85 78 ASP 5 O 1
ATOM 601 N N . ILE A 1 79 ? 144.581 131.097 188.291 1.00 26.71 79 ILE 5 N 1
ATOM 602 C CA . ILE A 1 79 ? 143.551 132.106 188.537 1.00 26.71 79 ILE 5 CA 1
ATOM 603 C C . ILE A 1 79 ? 142.815 132.456 187.246 1.00 26.71 79 ILE 5 C 1
ATOM 604 O O . ILE A 1 79 ? 141.589 132.626 187.241 1.00 26.71 79 ILE 5 O 1
ATOM 609 N N . VAL A 1 80 ? 143.544 132.582 186.137 1.00 24.98 80 VAL 5 N 1
ATOM 610 C CA . VAL A 1 80 ? 142.896 132.877 184.856 1.00 24.98 80 VAL 5 CA 1
ATOM 611 C C . VAL A 1 80 ? 141.926 131.760 184.472 1.00 24.98 80 VAL 5 C 1
ATOM 612 O O . VAL A 1 80 ? 140.789 132.009 184.041 1.00 24.98 80 VAL 5 O 1
ATOM 616 N N . SER A 1 81 ? 142.361 130.507 184.619 1.00 28.77 81 SER 5 N 1
ATOM 617 C CA . SER A 1 81 ? 141.483 129.384 184.317 1.00 28.77 81 SER 5 CA 1
ATOM 618 C C . SER A 1 81 ? 140.284 129.338 185.254 1.00 28.77 81 SER 5 C 1
ATOM 619 O O . SER A 1 81 ? 139.187 128.958 184.834 1.00 28.77 81 SER 5 O 1
ATOM 622 N N . ALA A 1 82 ? 140.471 129.711 186.521 1.00 27.93 82 ALA 5 N 1
ATOM 623 C CA . ALA A 1 82 ? 139.341 129.792 187.438 1.00 27.93 82 ALA 5 CA 1
ATOM 624 C C . ALA A 1 82 ? 138.348 130.858 186.996 1.00 27.93 82 ALA 5 C 1
ATOM 625 O O . ALA A 1 82 ? 137.136 130.682 187.149 1.00 27.93 82 ALA 5 O 1
ATOM 627 N N . ILE A 1 83 ? 138.842 131.971 186.451 1.00 27.58 83 ILE 5 N 1
ATOM 628 C CA . ILE A 1 83 ? 137.942 132.995 185.925 1.00 27.58 83 ILE 5 CA 1
ATOM 629 C C . ILE A 1 83 ? 137.144 132.456 184.746 1.00 27.58 83 ILE 5 C 1
ATOM 630 O O . ILE A 1 83 ? 135.937 132.701 184.636 1.00 27.58 83 ILE 5 O 1
ATOM 635 N N . TYR A 1 84 ? 137.799 131.727 183.839 1.00 28.61 84 TYR 5 N 1
ATOM 636 C CA . TYR A 1 84 ? 137.063 131.108 182.735 1.00 28.61 84 TYR 5 CA 1
ATOM 637 C C . TYR A 1 84 ? 136.015 130.114 183.227 1.00 28.61 84 TYR 5 C 1
ATOM 638 O O . TYR A 1 84 ? 134.880 130.104 182.737 1.00 28.61 84 TYR 5 O 1
ATOM 647 N N . LYS A 1 85 ? 136.372 129.265 184.187 1.00 33.02 85 LYS 5 N 1
ATOM 648 C CA . LYS A 1 85 ? 135.526 128.119 184.512 1.00 33.02 85 LYS 5 CA 1
ATOM 649 C C . LYS A 1 85 ? 134.511 128.412 185.616 1.00 33.02 85 LYS 5 C 1
ATOM 650 O O . LYS A 1 85 ? 133.302 128.303 185.397 1.00 33.02 85 LYS 5 O 1
ATOM 656 N N . SER A 1 86 ? 134.985 128.782 186.805 1.00 38.99 86 SER 5 N 1
ATOM 657 C CA . SER A 1 86 ? 134.149 128.815 187.998 1.00 38.99 86 SER 5 CA 1
ATOM 658 C C . SER A 1 86 ? 133.469 130.160 188.222 1.00 38.99 86 SER 5 C 1
ATOM 659 O O . SER A 1 86 ? 133.169 130.510 189.371 1.00 38.99 86 SER 5 O 1
ATOM 662 N N . MET A 1 87 ? 133.217 130.926 187.166 1.00 39.22 87 MET 5 N 1
ATOM 663 C CA . MET A 1 87 ? 132.456 132.161 187.268 1.00 39.22 87 MET 5 CA 1
ATOM 664 C C . MET A 1 87 ? 131.190 132.036 186.434 1.00 39.22 87 MET 5 C 1
ATOM 665 O O . MET A 1 87 ? 131.166 131.336 185.418 1.00 39.22 87 MET 5 O 1
ATOM 670 N N . SER A 1 88 ? 130.130 132.717 186.871 1.00 37.31 88 SER 5 N 1
ATOM 671 C CA . SER A 1 88 ? 128.813 132.541 186.271 1.00 37.31 88 SER 5 CA 1
ATOM 672 C C . SER A 1 88 ? 128.140 133.871 185.965 1.00 37.31 88 SER 5 C 1
ATOM 673 O O . SER A 1 88 ? 126.923 133.999 186.112 1.00 37.31 88 SER 5 O 1
ATOM 676 N N . LEU A 1 89 ? 128.907 134.875 185.543 1.00 32.50 89 LEU 5 N 1
ATOM 677 C CA . LEU A 1 89 ? 128.296 136.139 185.157 1.00 32.50 89 LEU 5 CA 1
ATOM 678 C C . LEU A 1 89 ? 127.848 136.153 183.704 1.00 32.50 89 LEU 5 C 1
ATOM 679 O O . LEU A 1 89 ? 127.061 137.024 183.324 1.00 32.50 89 LEU 5 O 1
ATOM 684 N N . ALA A 1 90 ? 128.326 135.215 182.886 1.00 28.97 90 ALA 5 N 1
ATOM 685 C CA . ALA A 1 90 ? 127.875 135.141 181.502 1.00 28.97 90 ALA 5 CA 1
ATOM 686 C C . ALA A 1 90 ? 126.495 134.516 181.386 1.00 28.97 90 ALA 5 C 1
ATOM 687 O O . ALA A 1 90 ? 125.753 134.836 180.454 1.00 28.97 90 ALA 5 O 1
ATOM 689 N N . SER A 1 91 ? 126.137 133.627 182.314 1.00 33.85 91 SER 5 N 1
ATOM 690 C CA . SER A 1 91 ? 124.822 132.998 182.272 1.00 33.85 91 SER 5 CA 1
ATOM 691 C C . SER A 1 91 ? 123.719 134.014 182.530 1.00 33.85 91 SER 5 C 1
ATOM 692 O O . SER A 1 91 ? 122.630 133.916 181.956 1.00 33.85 91 SER 5 O 1
ATOM 695 N N . SER A 1 92 ? 123.982 134.992 183.392 1.00 30.96 92 SER 5 N 1
ATOM 696 C CA . SER A 1 92 ? 123.026 136.045 183.723 1.00 30.96 92 SER 5 CA 1
ATOM 697 C C . SER A 1 92 ? 123.368 137.353 183.027 1.00 30.96 92 SER 5 C 1
ATOM 698 O O . SER A 1 92 ? 123.226 138.428 183.612 1.00 30.96 92 SER 5 O 1
ATOM 701 N N . PHE A 1 93 ? 123.834 137.284 181.778 1.00 26.45 93 PHE 5 N 1
ATOM 702 C CA . PHE A 1 93 ? 124.207 138.496 181.056 1.00 26.45 93 PHE 5 CA 1
ATOM 703 C C . PHE A 1 93 ? 123.010 139.417 180.865 1.00 26.45 93 PHE 5 C 1
ATOM 704 O O . PHE A 1 93 ? 123.142 140.643 180.942 1.00 26.45 93 PHE 5 O 1
ATOM 712 N N . THR A 1 94 ? 121.837 138.848 180.614 1.00 32.28 94 THR 5 N 1
ATOM 713 C CA . THR A 1 94 ? 120.646 139.651 180.375 1.00 32.28 94 THR 5 CA 1
ATOM 714 C C . THR A 1 94 ? 120.008 140.167 181.656 1.00 32.28 94 THR 5 C 1
ATOM 715 O O . THR A 1 94 ? 119.062 140.957 181.579 1.00 32.28 94 THR 5 O 1
ATOM 719 N N . LYS A 1 95 ? 120.495 139.749 182.825 1.00 34.69 95 LYS 5 N 1
ATOM 720 C CA . LYS A 1 95 ? 119.958 140.211 184.094 1.00 34.69 95 LYS 5 CA 1
ATOM 721 C C . LYS A 1 95 ? 120.954 140.993 184.935 1.00 34.69 95 LYS 5 C 1
ATOM 722 O O . LYS A 1 95 ? 120.549 141.593 185.936 1.00 34.69 95 LYS 5 O 1
ATOM 728 N N . ASN A 1 96 ? 122.231 141.008 184.566 1.00 28.47 96 ASN 5 N 1
ATOM 729 C CA . ASN A 1 96 ? 123.221 141.790 185.287 1.00 28.47 96 ASN 5 CA 1
ATOM 730 C C . ASN A 1 96 ? 122.956 143.282 185.110 1.00 28.47 96 ASN 5 C 1
ATOM 731 O O . ASN A 1 96 ? 122.111 143.708 184.319 1.00 28.47 96 ASN 5 O 1
ATOM 736 N N . ASN A 1 97 ? 123.699 144.081 185.863 1.00 32.72 97 ASN 5 N 1
ATOM 737 C CA . ASN A 1 97 ? 123.700 145.515 185.654 1.00 32.72 97 ASN 5 CA 1
ATOM 738 C C . ASN A 1 97 ? 124.688 145.877 184.546 1.00 32.72 97 ASN 5 C 1
ATOM 739 O O . ASN A 1 97 ? 125.590 145.107 184.202 1.00 32.72 97 ASN 5 O 1
ATOM 744 N N . SER A 1 98 ? 124.506 147.070 183.977 1.00 31.39 98 SER 5 N 1
ATOM 745 C CA . SER A 1 98 ? 125.330 147.487 182.847 1.00 31.39 98 SER 5 CA 1
ATOM 746 C C . SER A 1 98 ? 126.797 147.616 183.240 1.00 31.39 98 SER 5 C 1
ATOM 747 O O . SER A 1 98 ? 127.688 147.174 182.504 1.00 31.39 98 SER 5 O 1
ATOM 750 N N . SER A 1 99 ? 127.071 148.224 184.395 1.00 26.36 99 SER 5 N 1
ATOM 751 C CA . SER A 1 99 ? 128.454 148.380 184.832 1.00 26.36 99 SER 5 CA 1
ATOM 752 C C . SER A 1 99 ? 129.091 147.033 185.146 1.00 26.36 99 SER 5 C 1
ATOM 753 O O . SER A 1 99 ? 130.268 146.808 184.833 1.00 26.36 99 SER 5 O 1
ATOM 756 N N . THR A 1 100 ? 128.332 146.126 185.762 1.00 24.00 100 THR 5 N 1
ATOM 757 C CA . THR A 1 100 ? 128.845 144.785 186.017 1.00 24.00 100 THR 5 CA 1
ATOM 758 C C . THR A 1 100 ? 129.204 144.089 184.713 1.00 24.00 100 THR 5 C 1
ATOM 759 O O . THR A 1 100 ? 130.267 143.470 184.596 1.00 24.00 100 THR 5 O 1
ATOM 763 N N . ASN A 1 101 ? 128.330 144.201 183.710 1.00 23.92 101 ASN 5 N 1
ATOM 764 C CA . ASN A 1 101 ? 128.607 143.602 182.410 1.00 23.92 101 ASN 5 CA 1
ATOM 765 C C . ASN A 1 101 ? 129.859 144.196 181.785 1.00 23.92 101 ASN 5 C 1
ATOM 766 O O . ASN A 1 101 ? 130.693 143.468 181.233 1.00 23.92 101 ASN 5 O 1
ATOM 771 N N . TYR A 1 102 ? 130.008 145.519 181.860 1.00 24.41 102 TYR 5 N 1
ATOM 772 C CA . TYR A 1 102 ? 131.160 146.173 181.248 1.00 24.41 102 TYR 5 CA 1
ATOM 773 C C . TYR A 1 102 ? 132.461 145.715 181.894 1.00 24.41 102 TYR 5 C 1
ATOM 774 O O . TYR A 1 102 ? 133.423 145.356 181.201 1.00 24.41 102 TYR 5 O 1
ATOM 783 N N . LYS A 1 103 ? 132.504 145.709 183.227 1.00 22.66 103 LYS 5 N 1
ATOM 784 C CA . LYS A 1 103 ? 133.710 145.275 183.924 1.00 22.66 103 LYS 5 CA 1
ATOM 785 C C . LYS A 1 103 ? 134.012 143.807 183.650 1.00 22.66 103 LYS 5 C 1
ATOM 786 O O . LYS A 1 103 ? 135.178 143.424 183.478 1.00 22.66 103 LYS 5 O 1
ATOM 792 N N . TYR A 1 104 ? 132.974 142.970 183.597 1.00 16.26 104 TYR 5 N 1
ATOM 793 C CA . TYR A 1 104 ? 133.179 141.556 183.314 1.00 16.26 104 TYR 5 CA 1
ATOM 794 C C . TYR A 1 104 ? 133.778 141.351 181.929 1.00 16.26 104 TYR 5 C 1
ATOM 795 O O . TYR A 1 104 ? 134.716 140.565 181.764 1.00 16.26 104 TYR 5 O 1
ATOM 804 N N . ILE A 1 105 ? 133.255 142.052 180.921 1.00 23.85 105 ILE 5 N 1
ATOM 805 C CA . ILE A 1 105 ? 133.779 141.881 179.567 1.00 23.85 105 ILE 5 CA 1
ATOM 806 C C . ILE A 1 105 ? 135.197 142.427 179.453 1.00 23.85 105 ILE 5 C 1
ATOM 807 O O . ILE A 1 105 ? 136.026 141.872 178.722 1.00 23.85 105 ILE 5 O 1
ATOM 812 N N . LYS A 1 106 ? 135.504 143.516 180.159 1.00 21.83 106 LYS 5 N 1
ATOM 813 C CA . LYS A 1 106 ? 136.874 144.022 180.166 1.00 21.83 106 LYS 5 CA 1
ATOM 814 C C . LYS A 1 106 ? 137.837 142.998 180.761 1.00 21.83 106 LYS 5 C 1
ATOM 815 O O . LYS A 1 106 ? 138.929 142.757 180.220 1.00 21.83 106 LYS 5 O 1
ATOM 821 N N . LEU A 1 107 ? 137.438 142.364 181.866 1.00 18.77 107 LEU 5 N 1
ATOM 822 C CA . LEU A 1 107 ? 138.263 141.315 182.457 1.00 18.77 107 LEU 5 CA 1
ATOM 823 C C . LEU A 1 107 ? 138.406 140.125 181.514 1.00 18.77 107 LEU 5 C 1
ATOM 824 O O . LEU A 1 107 ? 139.471 139.502 181.444 1.00 18.77 107 LEU 5 O 1
ATOM 829 N N . LEU A 1 108 ? 137.338 139.789 180.788 1.00 19.44 108 LEU 5 N 1
ATOM 830 C CA . LEU A 1 108 ? 137.410 138.694 179.825 1.00 19.44 108 LEU 5 CA 1
ATOM 831 C C . LEU A 1 108 ? 138.383 139.008 178.697 1.00 19.44 108 LEU 5 C 1
ATOM 832 O O . LEU A 1 108 ? 139.098 138.119 178.226 1.00 19.44 108 LEU 5 O 1
ATOM 837 N N . ASN A 1 109 ? 138.405 140.257 178.231 1.00 19.16 109 ASN 5 N 1
ATOM 838 C CA . ASN A 1 109 ? 139.386 140.650 177.222 1.00 19.16 109 ASN 5 CA 1
ATOM 839 C C . ASN A 1 109 ? 140.807 140.524 177.754 1.00 19.16 109 ASN 5 C 1
ATOM 840 O O . ASN A 1 109 ? 141.703 140.049 177.045 1.00 19.16 109 ASN 5 O 1
ATOM 845 N N . LEU A 1 110 ? 141.033 140.935 179.003 1.00 19.53 110 LEU 5 N 1
ATOM 846 C CA . LEU A 1 110 ? 142.363 140.763 179.585 1.00 19.53 110 LEU 5 CA 1
ATOM 847 C C . LEU A 1 110 ? 142.755 139.288 179.649 1.00 19.53 110 LEU 5 C 1
ATOM 848 O O . LEU A 1 110 ? 143.892 138.920 179.322 1.00 19.53 110 LEU 5 O 1
ATOM 853 N N . CYS A 1 111 ? 141.820 138.429 180.064 1.00 21.33 111 CYS 5 N 1
ATOM 854 C CA . CYS A 1 111 ? 142.101 136.998 180.155 1.00 21.33 111 CYS 5 CA 1
ATOM 855 C C . CYS A 1 111 ? 142.407 136.407 178.785 1.00 21.33 111 CYS 5 C 1
ATOM 856 O O . CYS A 1 111 ? 143.361 135.637 178.626 1.00 21.33 111 CYS 5 O 1
ATOM 859 N N . ALA A 1 112 ? 141.599 136.752 177.782 1.00 20.35 112 ALA 5 N 1
ATOM 860 C CA . ALA A 1 112 ? 141.817 136.259 176.429 1.00 20.35 112 ALA 5 CA 1
ATOM 861 C C . ALA A 1 112 ? 143.109 136.779 175.826 1.00 20.35 112 ALA 5 C 1
ATOM 862 O O . ALA A 1 112 ? 143.656 136.142 174.923 1.00 20.35 112 ALA 5 O 1
ATOM 864 N N . GLY A 1 113 ? 143.598 137.923 176.289 1.00 20.27 113 GLY 5 N 1
ATOM 865 C CA . GLY A 1 113 ? 144.871 138.415 175.810 1.00 20.27 113 GLY 5 CA 1
ATOM 866 C C . GLY A 1 113 ? 146.054 137.745 176.473 1.00 20.27 113 GLY 5 C 1
ATOM 867 O O . GLY A 1 113 ? 147.089 137.536 175.836 1.00 20.27 113 GLY 5 O 1
ATOM 868 N N . VAL A 1 114 ? 145.919 137.399 177.753 1.00 21.41 114 VAL 5 N 1
ATOM 869 C CA . VAL A 1 114 ? 147.058 136.841 178.477 1.00 21.41 114 VAL 5 CA 1
ATOM 870 C C . VAL A 1 114 ? 147.164 135.321 178.374 1.00 21.41 114 VAL 5 C 1
ATOM 871 O O . VAL A 1 114 ? 148.272 134.780 178.487 1.00 21.41 114 VAL 5 O 1
ATOM 875 N N . TYR A 1 115 ? 146.058 134.616 178.144 1.00 25.75 115 TYR 5 N 1
ATOM 876 C CA . TYR A 1 115 ? 146.060 133.152 178.120 1.00 25.75 115 TYR 5 CA 1
ATOM 877 C C . TYR A 1 115 ? 145.032 132.682 177.106 1.00 25.75 115 TYR 5 C 1
ATOM 878 O O . TYR A 1 115 ? 143.899 132.329 177.455 1.00 25.75 115 TYR 5 O 1
ATOM 887 N N . PRO A 1 116 ? 145.395 132.660 175.820 1.00 24.55 116 PRO 5 N 1
ATOM 888 C CA . PRO A 1 116 ? 144.412 132.378 174.768 1.00 24.55 116 PRO 5 CA 1
ATOM 889 C C . PRO A 1 116 ? 144.113 130.910 174.504 1.00 24.55 116 PRO 5 C 1
ATOM 890 O O . PRO A 1 116 ? 143.188 130.627 173.732 1.00 24.55 116 PRO 5 O 1
ATOM 894 N N . ASN A 1 117 ? 144.846 129.973 175.106 1.00 28.45 117 ASN 5 N 1
ATOM 895 C CA . ASN A 1 117 ? 144.623 128.559 174.830 1.00 28.45 117 ASN 5 CA 1
ATOM 896 C C . ASN A 1 117 ? 143.574 127.930 175.732 1.00 28.45 117 ASN 5 C 1
ATOM 897 O O . ASN A 1 117 ? 143.023 126.884 175.376 1.00 28.45 117 ASN 5 O 1
ATOM 902 N N . CYS A 1 118 ? 143.300 128.521 176.889 1.00 36.43 118 CYS 5 N 1
ATOM 903 C CA . CYS A 1 118 ? 142.310 127.963 177.796 1.00 36.43 118 CYS 5 CA 1
ATOM 904 C C . CYS A 1 118 ? 140.926 128.020 177.162 1.00 36.43 118 CYS 5 C 1
ATOM 905 O O . CYS A 1 118 ? 140.533 129.032 176.579 1.00 36.43 118 CYS 5 O 1
ATOM 908 N N . GLY A 1 119 ? 140.187 126.921 177.272 1.00 27.04 119 GLY 5 N 1
ATOM 909 C CA . GLY A 1 119 ? 138.889 126.841 176.623 1.00 27.04 119 GLY 5 CA 1
ATOM 910 C C . GLY A 1 119 ? 137.858 127.692 177.340 1.00 27.04 119 GLY 5 C 1
ATOM 911 O O . GLY A 1 119 ? 137.625 127.531 178.543 1.00 27.04 119 GLY 5 O 1
ATOM 912 N N . PHE A 1 120 ? 137.232 128.607 176.601 1.00 24.96 120 PHE 5 N 1
ATOM 913 C CA . PHE A 1 120 ? 136.176 129.447 177.144 1.00 24.96 120 PHE 5 CA 1
ATOM 914 C C . PHE A 1 120 ? 134.828 128.832 176.809 1.00 24.96 120 PHE 5 C 1
ATOM 915 O O . PHE A 1 120 ? 134.516 128.666 175.619 1.00 24.96 120 PHE 5 O 1
ATOM 923 N N . PRO A 1 121 ? 134.008 128.470 177.795 1.00 28.25 121 PRO 5 N 1
ATOM 924 C CA . PRO A 1 121 ? 132.778 127.707 177.524 1.00 28.25 121 PRO 5 CA 1
ATOM 925 C C . PRO A 1 121 ? 131.478 128.499 177.405 1.00 28.25 121 PRO 5 C 1
ATOM 926 O O . PRO A 1 121 ? 130.431 127.867 177.232 1.00 28.25 121 PRO 5 O 1
ATOM 930 N N . ASP A 1 122 ? 131.490 129.827 177.483 1.00 33.53 122 ASP 5 N 1
ATOM 931 C CA . ASP A 1 122 ? 130.255 130.606 177.530 1.00 33.53 122 ASP 5 CA 1
ATOM 932 C C . ASP A 1 122 ? 130.166 131.621 176.396 1.00 33.53 122 ASP 5 C 1
ATOM 933 O O . ASP A 1 122 ? 129.711 132.747 176.590 1.00 33.53 122 ASP 5 O 1
ATOM 938 N N . LEU A 1 123 ? 130.587 131.242 175.189 1.00 28.91 123 LEU 5 N 1
ATOM 939 C CA . LEU A 1 123 ? 130.514 132.180 174.073 1.00 28.91 123 LEU 5 CA 1
ATOM 940 C C . LEU A 1 123 ? 129.079 132.410 173.613 1.00 28.91 123 LEU 5 C 1
ATOM 941 O O . LEU A 1 123 ? 128.741 133.516 173.171 1.00 28.91 123 LEU 5 O 1
ATOM 946 N N . GLN A 1 124 ? 128.223 131.390 173.709 1.00 36.64 124 GLN 5 N 1
ATOM 947 C CA . GLN A 1 124 ? 126.857 131.523 173.212 1.00 36.64 124 GLN 5 CA 1
ATOM 948 C C . GLN A 1 124 ? 126.040 132.480 174.069 1.00 36.64 124 GLN 5 C 1
ATOM 949 O O . GLN A 1 124 ? 125.209 133.233 173.546 1.00 36.64 124 GLN 5 O 1
ATOM 955 N N . TYR A 1 125 ? 126.252 132.463 175.386 1.00 30.68 125 TYR 5 N 1
ATOM 956 C CA . TYR A 1 125 ? 125.555 133.408 176.250 1.00 30.68 125 TYR 5 CA 1
ATOM 957 C C . TYR A 1 125 ? 125.922 134.839 175.895 1.00 30.68 125 TYR 5 C 1
ATOM 958 O O . TYR A 1 125 ? 125.054 135.716 175.832 1.00 30.68 125 TYR 5 O 1
ATOM 967 N N . LEU A 1 126 ? 127.209 135.090 175.651 1.00 26.29 126 LEU 5 N 1
ATOM 968 C CA . LEU A 1 126 ? 127.647 136.430 175.284 1.00 26.29 126 LEU 5 CA 1
ATOM 969 C C . LEU A 1 126 ? 127.087 136.844 173.931 1.00 26.29 126 LEU 5 C 1
ATOM 970 O O . LEU A 1 126 ? 126.705 138.003 173.745 1.00 26.29 126 LEU 5 O 1
ATOM 975 N N . GLN A 1 127 ? 127.033 135.917 172.972 1.00 28.33 127 GLN 5 N 1
ATOM 976 C CA . GLN A 1 127 ? 126.467 136.256 171.669 1.00 28.33 127 GLN 5 CA 1
ATOM 977 C C . GLN A 1 127 ? 124.981 136.583 171.768 1.00 28.33 127 GLN 5 C 1
ATOM 978 O O . GLN A 1 127 ? 124.512 137.543 171.146 1.00 28.33 127 GLN 5 O 1
ATOM 984 N N . ASN A 1 128 ? 124.224 135.808 172.547 1.00 28.10 128 ASN 5 N 1
ATOM 985 C CA . ASN A 1 128 ? 122.809 136.121 172.726 1.00 28.10 128 ASN 5 CA 1
ATOM 986 C C . ASN A 1 128 ? 122.624 137.455 173.437 1.00 28.10 128 ASN 5 C 1
ATOM 987 O O . ASN A 1 128 ? 121.731 138.237 173.084 1.00 28.10 128 ASN 5 O 1
ATOM 992 N N . GLY A 1 129 ? 123.448 137.727 174.450 1.00 24.50 129 GLY 5 N 1
ATOM 993 C CA . GLY A 1 129 ? 123.370 139.011 175.124 1.00 24.50 129 GLY 5 CA 1
ATOM 994 C C . GLY A 1 129 ? 123.662 140.170 174.193 1.00 24.50 129 GLY 5 C 1
ATOM 995 O O . GLY A 1 129 ? 122.973 141.190 174.224 1.00 24.50 129 GLY 5 O 1
ATOM 996 N N . PHE A 1 130 ? 124.682 140.022 173.345 1.00 23.51 130 PHE 5 N 1
ATOM 997 C CA . PHE A 1 130 ? 124.988 141.045 172.351 1.00 23.51 130 PHE 5 CA 1
ATOM 998 C C . PHE A 1 130 ? 123.812 141.263 171.412 1.00 23.51 130 PHE 5 C 1
ATOM 999 O O . PHE A 1 130 ? 123.439 142.404 171.121 1.00 23.51 130 PHE 5 O 1
ATOM 1007 N N . ILE A 1 131 ? 123.213 140.174 170.928 1.00 26.02 131 ILE 5 N 1
ATOM 1008 C CA . ILE A 1 131 ? 122.114 140.294 169.974 1.00 26.02 131 ILE 5 CA 1
ATOM 1009 C C . ILE A 1 131 ? 120.940 141.031 170.604 1.00 26.02 131 ILE 5 C 1
ATOM 1010 O O . ILE A 1 131 ? 120.379 141.961 170.011 1.00 26.02 131 ILE 5 O 1
ATOM 1015 N N . GLN A 1 132 ? 120.561 140.642 171.823 1.00 28.21 132 GLN 5 N 1
ATOM 1016 C CA . GLN A 1 132 ? 119.425 141.293 172.473 1.00 28.21 132 GLN 5 CA 1
ATOM 1017 C C . GLN A 1 132 ? 119.728 142.749 172.808 1.00 28.21 132 GLN 5 C 1
ATOM 1018 O O . GLN A 1 132 ? 118.872 143.623 172.621 1.00 28.21 132 GLN 5 O 1
ATOM 1024 N N . LEU A 1 133 ? 120.937 143.031 173.299 1.00 23.79 133 LEU 5 N 1
ATOM 1025 C CA . LEU A 1 133 ? 121.314 144.401 173.623 1.00 23.79 133 LEU 5 CA 1
ATOM 1026 C C . LEU A 1 133 ? 121.242 145.293 172.394 1.00 23.79 133 LEU 5 C 1
ATOM 1027 O O . LEU A 1 133 ? 120.655 146.380 172.435 1.00 23.79 133 LEU 5 O 1
ATOM 1032 N N . VAL A 1 134 ? 121.819 144.840 171.280 1.00 24.10 134 VAL 5 N 1
ATOM 1033 C CA . VAL A 1 134 ? 121.780 145.626 170.051 1.00 24.10 134 VAL 5 CA 1
ATOM 1034 C C . VAL A 1 134 ? 120.348 145.808 169.574 1.00 24.10 134 VAL 5 C 1
ATOM 1035 O O . VAL A 1 134 ? 119.945 146.910 169.186 1.00 24.10 134 VAL 5 O 1
ATOM 1039 N N . ASN A 1 135 ? 119.553 144.738 169.595 1.00 25.94 135 ASN 5 N 1
ATOM 1040 C CA . ASN A 1 135 ? 118.229 144.813 168.994 1.00 25.94 135 ASN 5 CA 1
ATOM 1041 C C . ASN A 1 135 ? 117.274 145.673 169.810 1.00 25.94 135 ASN 5 C 1
ATOM 1042 O O . ASN A 1 135 ? 116.377 146.301 169.238 1.00 25.94 135 ASN 5 O 1
ATOM 1047 N N . HIS A 1 136 ? 117.437 145.724 171.132 1.00 31.79 136 HIS 5 N 1
ATOM 1048 C CA . HIS A 1 136 ? 116.468 146.435 171.977 1.00 31.79 136 HIS 5 CA 1
ATOM 1049 C C . HIS A 1 136 ? 116.940 147.836 172.357 1.00 31.79 136 HIS 5 C 1
ATOM 1050 O O . HIS A 1 136 ? 116.147 148.781 172.374 1.00 31.79 136 HIS 5 O 1
ATOM 1057 N N . LYS A 1 137 ? 118.225 147.985 172.677 1.00 32.88 137 LYS 5 N 1
ATOM 1058 C CA . LYS A 1 137 ? 118.697 149.272 173.175 1.00 32.88 137 LYS 5 CA 1
ATOM 1059 C C . LYS A 1 137 ? 119.287 150.123 172.058 1.00 32.88 137 LYS 5 C 1
ATOM 1060 O O . LYS A 1 137 ? 118.838 151.250 171.825 1.00 32.88 137 LYS 5 O 1
ATOM 1066 N N . PHE A 1 138 ? 120.294 149.602 171.356 1.00 26.45 138 PHE 5 N 1
ATOM 1067 C CA . PHE A 1 138 ? 121.071 150.441 170.447 1.00 26.45 138 PHE 5 CA 1
ATOM 1068 C C . PHE A 1 138 ? 120.235 150.921 169.268 1.00 26.45 138 PHE 5 C 1
ATOM 1069 O O . PHE A 1 138 ? 120.219 152.116 168.956 1.00 26.45 138 PHE 5 O 1
ATOM 1077 N N . LEU A 1 139 ? 119.531 150.008 168.599 1.00 27.21 139 LEU 5 N 1
ATOM 1078 C CA . LEU A 1 139 ? 118.821 150.385 167.382 1.00 27.21 139 LEU 5 CA 1
ATOM 1079 C C . LEU A 1 139 ? 117.630 151.287 167.673 1.00 27.21 139 LEU 5 C 1
ATOM 1080 O O . LEU A 1 139 ? 117.222 152.066 166.806 1.00 27.21 139 LEU 5 O 1
ATOM 1085 N N . ARG A 1 140 ? 117.064 151.205 168.874 1.00 42.86 140 ARG 5 N 1
ATOM 1086 C CA . ARG A 1 140 ? 115.922 152.022 169.254 1.00 42.86 140 ARG 5 CA 1
ATOM 1087 C C . ARG A 1 140 ? 116.326 153.329 169.926 1.00 42.86 140 ARG 5 C 1
ATOM 1088 O O . ARG A 1 140 ? 115.448 154.085 170.353 1.00 42.86 140 ARG 5 O 1
ATOM 1096 N N . SER A 1 141 ? 117.626 153.595 170.046 1.00 42.49 141 SER 5 N 1
ATOM 1097 C CA . SER A 1 141 ? 118.226 154.832 170.541 1.00 42.49 141 SER 5 CA 1
ATOM 1098 C C . SER A 1 141 ? 118.081 155.023 172.045 1.00 42.49 141 SER 5 C 1
ATOM 1099 O O . SER A 1 141 ? 118.516 156.058 172.562 1.00 42.49 141 SER 5 O 1
ATOM 1102 N N . LYS A 1 142 ? 117.485 154.077 172.767 1.00 44.03 142 LYS 5 N 1
ATOM 1103 C CA . LYS A 1 142 ? 117.350 154.195 174.217 1.00 44.03 142 LYS 5 CA 1
ATOM 1104 C C . LYS A 1 142 ? 118.444 153.383 174.916 1.00 44.03 142 LYS 5 C 1
ATOM 1105 O O . LYS A 1 142 ? 118.204 152.398 175.613 1.00 44.03 142 LYS 5 O 1
ATOM 1111 N N . CYS A 1 143 ? 119.679 153.849 174.740 1.00 42.55 143 CYS 5 N 1
ATOM 1112 C CA . CYS A 1 143 ? 120.848 153.190 175.302 1.00 42.55 143 CYS 5 CA 1
ATOM 1113 C C . CYS A 1 143 ? 121.685 154.194 176.082 1.00 42.55 143 CYS 5 C 1
ATOM 1114 O O . CYS A 1 143 ? 121.536 155.408 175.933 1.00 42.55 143 CYS 5 O 1
ATOM 1117 N N . LYS A 1 144 ? 122.568 153.668 176.926 1.00 38.15 144 LYS 5 N 1
ATOM 1118 C CA . LYS A 1 144 ? 123.406 154.477 177.791 1.00 38.15 144 LYS 5 CA 1
ATOM 1119 C C . LYS A 1 144 ? 124.880 154.311 177.426 1.00 38.15 144 LYS 5 C 1
ATOM 1120 O O . LYS A 1 144 ? 125.263 153.461 176.612 1.00 38.15 144 LYS 5 O 1
ATOM 1126 N N . ILE A 1 145 ? 125.720 155.128 178.059 1.00 32.88 145 ILE 5 N 1
ATOM 1127 C CA . ILE A 1 145 ? 127.154 155.107 177.811 1.00 32.88 145 ILE 5 CA 1
ATOM 1128 C C . ILE A 1 145 ? 127.749 153.756 178.186 1.00 32.88 145 ILE 5 C 1
ATOM 1129 O O . ILE A 1 145 ? 128.618 153.226 177.478 1.00 32.88 145 ILE 5 O 1
ATOM 1134 N N . ASP A 1 146 ? 127.281 153.173 179.291 1.00 34.45 146 ASP 5 N 1
ATOM 1135 C CA . ASP A 1 146 ? 127.775 151.869 179.714 1.00 34.45 146 ASP 5 CA 1
ATOM 1136 C C . ASP A 1 146 ? 127.450 150.802 178.683 1.00 34.45 146 ASP 5 C 1
ATOM 1137 O O . ASP A 1 146 ? 128.277 149.932 178.395 1.00 34.45 146 ASP 5 O 1
ATOM 1142 N N . GLU A 1 147 ? 126.258 150.865 178.093 1.00 32.87 147 GLU 5 N 1
ATOM 1143 C CA . GLU A 1 147 ? 125.885 149.866 177.100 1.00 32.87 147 GLU 5 CA 1
ATOM 1144 C C . GLU A 1 147 ? 126.658 150.054 175.801 1.00 32.87 147 GLU 5 C 1
ATOM 1145 O O . GLU A 1 147 ? 127.037 149.070 175.154 1.00 32.87 147 GLU 5 O 1
ATOM 1151 N N . VAL A 1 148 ? 126.919 151.302 175.406 1.00 21.28 148 VAL 5 N 1
ATOM 1152 C CA . VAL A 1 148 ? 127.723 151.533 174.206 1.00 21.28 148 VAL 5 CA 1
ATOM 1153 C C . VAL A 1 148 ? 129.129 150.966 174.385 1.00 21.28 148 VAL 5 C 1
ATOM 1154 O O . VAL A 1 148 ? 129.651 150.245 173.519 1.00 21.28 148 VAL 5 O 1
ATOM 1158 N N . VAL A 1 149 ? 129.766 151.275 175.515 1.00 20.41 149 VAL 5 N 1
ATOM 1159 C CA . VAL A 1 149 ? 131.118 150.762 175.705 1.00 20.41 149 VAL 5 CA 1
ATOM 1160 C C . VAL A 1 149 ? 131.096 149.247 175.873 1.00 20.41 149 VAL 5 C 1
ATOM 1161 O O . VAL A 1 149 ? 132.043 148.556 175.470 1.00 20.41 149 VAL 5 O 1
ATOM 1165 N N . THR A 1 150 ? 130.013 148.699 176.432 1.00 21.31 150 THR 5 N 1
ATOM 1166 C CA . THR A 1 150 ? 129.886 147.252 176.550 1.00 21.31 150 THR 5 CA 1
ATOM 1167 C C . THR A 1 150 ? 129.846 146.589 175.182 1.00 21.31 150 THR 5 C 1
ATOM 1168 O O . THR A 1 150 ? 130.498 145.564 174.962 1.00 21.31 150 THR 5 O 1
ATOM 1172 N N . ILE A 1 151 ? 129.078 147.152 174.245 1.00 23.51 151 ILE 5 N 1
ATOM 1173 C CA . ILE A 1 151 ? 129.004 146.515 172.934 1.00 23.51 151 ILE 5 CA 1
ATOM 1174 C C . ILE A 1 151 ? 130.318 146.678 172.181 1.00 23.51 151 ILE 5 C 1
ATOM 1175 O O . ILE A 1 151 ? 130.699 145.797 171.402 1.00 23.51 151 ILE 5 O 1
ATOM 1180 N N . ILE A 1 152 ? 131.053 147.770 172.407 1.00 21.82 152 ILE 5 N 1
ATOM 1181 C CA . ILE A 1 152 ? 132.379 147.878 171.793 1.00 21.82 152 ILE 5 CA 1
ATOM 1182 C C . ILE A 1 152 ? 133.308 146.786 172.321 1.00 21.82 152 ILE 5 C 1
ATOM 1183 O O . ILE A 1 152 ? 134.030 146.126 171.555 1.00 21.82 152 ILE 5 O 1
ATOM 1188 N N . GLU A 1 153 ? 133.310 146.581 173.640 1.00 26.72 153 GLU 5 N 1
ATOM 1189 C CA . GLU A 1 153 ? 134.162 145.545 174.216 1.00 26.72 153 GLU 5 CA 1
ATOM 1190 C C . GLU A 1 153 ? 133.750 144.164 173.722 1.00 26.72 153 GLU 5 C 1
ATOM 1191 O O . GLU A 1 153 ? 134.602 143.300 173.470 1.00 26.72 153 GLU 5 O 1
ATOM 1197 N N . LEU A 1 154 ? 132.445 143.942 173.570 1.00 29.44 154 LEU 5 N 1
ATOM 1198 C CA . LEU A 1 154 ? 131.958 142.679 173.030 1.00 29.44 154 LEU 5 CA 1
ATOM 1199 C C . LEU A 1 154 ? 132.434 142.469 171.599 1.00 29.44 154 LEU 5 C 1
ATOM 1200 O O . LEU A 1 154 ? 132.787 141.350 171.220 1.00 29.44 154 LEU 5 O 1
ATOM 1205 N N . LEU A 1 155 ? 132.429 143.524 170.784 1.00 29.44 155 LEU 5 N 1
ATOM 1206 C CA . LEU A 1 155 ? 132.914 143.391 169.413 1.00 29.44 155 LEU 5 CA 1
ATOM 1207 C C . LEU A 1 155 ? 134.388 143.011 169.384 1.00 29.44 155 LEU 5 C 1
ATOM 1208 O O . LEU A 1 155 ? 134.800 142.160 168.588 1.00 29.44 155 LEU 5 O 1
ATOM 1213 N N . LYS A 1 156 ? 135.199 143.626 170.248 1.00 32.30 156 LYS 5 N 1
ATOM 1214 C CA . LYS A 1 156 ? 136.607 143.231 170.324 1.00 32.30 156 LYS 5 CA 1
ATOM 1215 C C . LYS A 1 156 ? 136.749 141.762 170.715 1.00 32.30 156 LYS 5 C 1
ATOM 1216 O O . LYS A 1 156 ? 137.509 141.004 170.090 1.00 32.30 156 LYS 5 O 1
ATOM 1222 N N . LEU A 1 157 ? 136.009 141.340 171.744 1.00 29.44 157 LEU 5 N 1
ATOM 1223 C CA . LEU A 1 157 ? 136.095 139.958 172.207 1.00 29.44 157 LEU 5 CA 1
ATOM 1224 C C . LEU A 1 157 ? 135.688 138.980 171.113 1.00 29.44 157 LEU 5 C 1
ATOM 1225 O O . LEU A 1 157 ? 136.331 137.942 170.929 1.00 29.44 157 LEU 5 O 1
ATOM 1230 N N . PHE A 1 158 ? 134.620 139.293 170.376 1.00 29.44 158 PHE 5 N 1
ATOM 1231 C CA . PHE A 1 158 ? 134.190 138.430 169.282 1.00 29.44 158 PHE 5 CA 1
ATOM 1232 C C . PHE A 1 158 ? 135.208 138.405 168.154 1.00 29.44 158 PHE 5 C 1
ATOM 1233 O O . PHE A 1 158 ? 135.359 137.381 167.483 1.00 29.44 158 PHE 5 O 1
ATOM 1241 N N . LEU A 1 159 ? 135.900 139.521 167.916 1.00 29.44 159 LEU 5 N 1
ATOM 1242 C CA . LEU A 1 159 ? 136.926 139.546 166.883 1.00 29.44 159 LEU 5 CA 1
ATOM 1243 C C . LEU A 1 159 ? 138.158 138.742 167.263 1.00 29.44 159 LEU 5 C 1
ATOM 1244 O O . LEU A 1 159 ? 138.890 138.306 166.372 1.00 29.44 159 LEU 5 O 1
ATOM 1249 N N . LEU A 1 160 ? 138.416 138.546 168.556 1.00 29.58 160 LEU 5 N 1
ATOM 1250 C CA . LEU A 1 160 ? 139.593 137.778 168.957 1.00 29.58 160 LEU 5 CA 1
ATOM 1251 C C . LEU A 1 160 ? 139.465 136.274 168.735 1.00 29.58 160 LEU 5 C 1
ATOM 1252 O O . LEU A 1 160 ? 140.475 135.573 168.832 1.00 29.58 160 LEU 5 O 1
ATOM 1257 N N . VAL A 1 161 ? 138.270 135.759 168.444 1.00 28.90 161 VAL 5 N 1
ATOM 1258 C CA . VAL A 1 161 ? 138.051 134.315 168.415 1.00 28.90 161 VAL 5 CA 1
ATOM 1259 C C . VAL A 1 161 ? 138.742 133.691 167.210 1.00 28.90 161 VAL 5 C 1
ATOM 1260 O O . VAL A 1 161 ? 138.633 134.185 166.081 1.00 28.90 161 VAL 5 O 1
ATOM 1264 N N . ASP A 1 162 ? 139.452 132.583 167.447 1.00 42.34 162 ASP 5 N 1
ATOM 1265 C CA . ASP A 1 162 ? 140.207 131.911 166.391 1.00 42.34 162 ASP 5 CA 1
ATOM 1266 C C . ASP A 1 162 ? 139.290 131.343 165.315 1.00 42.34 162 ASP 5 C 1
ATOM 1267 O O . ASP A 1 162 ? 139.623 131.389 164.125 1.00 42.34 162 ASP 5 O 1
ATOM 1272 N N . GLU A 1 163 ? 138.150 130.788 165.717 1.00 59.00 163 GLU 5 N 1
ATOM 1273 C CA . GLU A 1 163 ? 136.968 130.480 164.920 1.00 59.00 163 GLU 5 CA 1
ATOM 1274 C C . GLU A 1 163 ? 137.059 129.172 164.127 1.00 59.00 163 GLU 5 C 1
ATOM 1275 O O . GLU A 1 163 ? 136.053 128.771 163.542 1.00 59.00 163 GLU 5 O 1
ATOM 1281 N N . LYS A 1 164 ? 138.207 128.488 164.096 1.00 69.50 164 LYS 5 N 1
ATOM 1282 C CA . LYS A 1 164 ? 138.297 127.100 163.633 1.00 69.50 164 LYS 5 CA 1
ATOM 1283 C C . LYS A 1 164 ? 137.531 126.801 162.347 1.00 69.50 164 LYS 5 C 1
ATOM 1284 O O . LYS A 1 164 ? 136.548 126.053 162.368 1.00 69.50 164 LYS 5 O 1
ATOM 1290 N N . ASN A 1 165 ? 137.959 127.380 161.230 1.00 87.05 165 ASN 5 N 1
ATOM 1291 C CA . ASN A 1 165 ? 137.267 127.181 159.966 1.00 87.05 165 ASN 5 CA 1
ATOM 1292 C C . ASN A 1 165 ? 137.549 125.786 159.397 1.00 87.05 165 ASN 5 C 1
ATOM 1293 O O . ASN A 1 165 ? 138.397 125.038 159.889 1.00 87.05 165 ASN 5 O 1
ATOM 1298 N N . CYS A 1 166 ? 136.811 125.442 158.343 1.00 95.96 166 CYS 5 N 1
ATOM 1299 C CA . CYS A 1 166 ? 136.860 124.108 157.763 1.00 95.96 166 CYS 5 CA 1
ATOM 1300 C C . CYS A 1 166 ? 138.070 123.947 156.846 1.00 95.96 166 CYS 5 C 1
ATOM 1301 O O . CYS A 1 166 ? 138.679 124.921 156.395 1.00 95.96 166 CYS 5 O 1
ATOM 1304 N N . SER A 1 167 ? 138.411 122.690 156.570 1.00 99.72 167 SER 5 N 1
ATOM 1305 C CA . SER A 1 167 ? 139.554 122.344 155.733 1.00 99.72 167 SER 5 CA 1
ATOM 1306 C C . SER A 1 167 ? 139.103 121.403 154.625 1.00 99.72 167 SER 5 C 1
ATOM 1307 O O . SER A 1 167 ? 138.755 120.248 154.891 1.00 99.72 167 SER 5 O 1
ATOM 1310 N N . ASP A 1 168 ? 139.112 121.897 153.389 1.00 90.94 168 ASP 5 N 1
ATOM 1311 C CA . ASP A 1 168 ? 138.869 121.083 152.206 1.00 90.94 168 ASP 5 CA 1
ATOM 1312 C C . ASP A 1 168 ? 140.141 121.042 151.373 1.00 90.94 168 ASP 5 C 1
ATOM 1313 O O . ASP A 1 168 ? 140.676 122.092 151.003 1.00 90.94 168 ASP 5 O 1
ATOM 1318 N N . PHE A 1 169 ? 140.621 119.837 151.076 1.00 74.83 169 PHE 5 N 1
ATOM 1319 C CA . PHE A 1 169 ? 141.861 119.675 150.329 1.00 74.83 169 PHE 5 CA 1
ATOM 1320 C C . PHE A 1 169 ? 141.662 119.773 148.822 1.00 74.83 169 PHE 5 C 1
ATOM 1321 O O . PHE A 1 169 ? 142.645 119.713 148.078 1.00 74.83 169 PHE 5 O 1
ATOM 1329 N N . ASN A 1 170 ? 140.423 119.923 148.357 1.00 67.40 170 ASN 5 N 1
ATOM 1330 C CA . ASN A 1 170 ? 140.139 120.036 146.935 1.00 67.40 170 ASN 5 CA 1
ATOM 1331 C C . ASN A 1 170 ? 139.798 121.453 146.500 1.00 67.40 170 ASN 5 C 1
ATOM 1332 O O . ASN A 1 170 ? 139.510 121.667 145.317 1.00 67.40 170 ASN 5 O 1
ATOM 1337 N N . LYS A 1 171 ? 139.823 122.422 147.408 1.00 82.47 171 LYS 5 N 1
ATOM 1338 C CA . LYS A 1 171 ? 139.507 123.793 147.052 1.00 82.47 171 LYS 5 CA 1
ATOM 1339 C C . LYS A 1 171 ? 140.751 124.514 146.541 1.00 82.47 171 LYS 5 C 1
ATOM 1340 O O . LYS A 1 171 ? 141.884 124.057 146.710 1.00 82.47 171 LYS 5 O 1
ATOM 1346 N N . SER A 1 172 ? 140.524 125.657 145.901 1.00 83.48 172 SER 5 N 1
ATOM 1347 C CA . SER A 1 172 ? 141.627 126.473 145.419 1.00 83.48 172 SER 5 CA 1
ATOM 1348 C C . SER A 1 172 ? 142.462 126.975 146.589 1.00 83.48 172 SER 5 C 1
ATOM 1349 O O . SER A 1 172 ? 141.933 127.475 147.585 1.00 83.48 172 SER 5 O 1
ATOM 1352 N N . LYS A 1 173 ? 143.780 126.841 146.461 1.00 74.26 173 LYS 5 N 1
ATOM 1353 C CA . LYS A 1 173 ? 144.696 127.144 147.551 1.00 74.26 173 LYS 5 CA 1
ATOM 1354 C C . LYS A 1 173 ? 144.944 128.635 147.746 1.00 74.26 173 LYS 5 C 1
ATOM 1355 O O . LYS A 1 173 ? 145.593 129.009 148.728 1.00 74.26 173 LYS 5 O 1
ATOM 1361 N N . PHE A 1 174 ? 144.451 129.490 146.853 1.00 63.61 174 PHE 5 N 1
ATOM 1362 C CA . PHE A 1 174 ? 144.706 130.921 146.938 1.00 63.61 174 PHE 5 CA 1
ATOM 1363 C C . PHE A 1 174 ? 143.450 131.754 147.154 1.00 63.61 174 PHE 5 C 1
ATOM 1364 O O . PHE A 1 174 ? 143.534 132.985 147.134 1.00 63.61 174 PHE 5 O 1
ATOM 1372 N N . MET A 1 175 ? 142.296 131.128 147.360 1.00 70.85 175 MET 5 N 1
ATOM 1373 C CA . MET A 1 175 ? 141.090 131.857 147.724 1.00 70.85 175 MET 5 CA 1
ATOM 1374 C C . MET A 1 175 ? 140.912 131.890 149.237 1.00 70.85 175 MET 5 C 1
ATOM 1375 O O . MET A 1 175 ? 141.523 131.119 149.980 1.00 70.85 175 MET 5 O 1
ATOM 1380 N N . GLU A 1 176 ? 140.055 132.802 149.686 1.00 80.74 176 GLU 5 N 1
ATOM 1381 C CA . GLU A 1 176 ? 139.848 132.997 151.113 1.00 80.74 176 GLU 5 CA 1
ATOM 1382 C C . GLU A 1 176 ? 139.072 131.828 151.703 1.00 80.74 176 GLU 5 C 1
ATOM 1383 O O . GLU A 1 176 ? 138.057 131.396 151.148 1.00 80.74 176 GLU 5 O 1
ATOM 1389 N N . GLU A 1 177 ? 139.552 131.319 152.833 1.00 98.84 177 GLU 5 N 1
ATOM 1390 C CA . GLU A 1 177 ? 138.914 130.192 153.493 1.00 98.84 177 GLU 5 CA 1
ATOM 1391 C C . GLU A 1 177 ? 137.738 130.664 154.338 1.00 98.84 177 GLU 5 C 1
ATOM 1392 O O . GLU A 1 177 ? 137.820 131.683 155.030 1.00 98.84 177 GLU 5 O 1
ATOM 1398 N N . GLU A 1 178 ? 136.642 129.915 154.278 1.00 97.59 178 GLU 5 N 1
ATOM 1399 C CA . GLU A 1 178 ? 135.427 130.218 155.017 1.00 97.59 178 GLU 5 CA 1
ATOM 1400 C C . GLU A 1 178 ? 135.209 129.181 156.114 1.00 97.59 178 GLU 5 C 1
ATOM 1401 O O . GLU A 1 178 ? 135.870 128.141 156.155 1.00 97.59 178 GLU 5 O 1
ATOM 1407 N N . ARG A 1 179 ? 134.277 129.482 157.014 1.00 82.36 179 ARG 5 N 1
ATOM 1408 C CA . ARG A 1 179 ? 134.089 128.712 158.235 1.00 82.36 179 ARG 5 CA 1
ATOM 1409 C C . ARG A 1 179 ? 132.912 127.751 158.117 1.00 82.36 179 ARG 5 C 1
ATOM 1410 O O . ARG A 1 179 ? 131.869 128.081 157.547 1.00 82.36 179 ARG 5 O 1
ATOM 1418 N N . GLU A 1 180 ? 133.082 126.560 158.687 1.00 97.32 180 GLU 5 N 1
ATOM 1419 C CA . GLU A 1 180 ? 132.020 125.564 158.677 1.00 97.32 180 GLU 5 CA 1
ATOM 1420 C C . GLU A 1 180 ? 130.848 126.018 159.539 1.00 97.32 180 GLU 5 C 1
ATOM 1421 O O . GLU A 1 180 ? 131.023 126.646 160.586 1.00 97.32 180 GLU 5 O 1
ATOM 1427 N N . VAL A 1 181 ? 129.638 125.697 159.082 1.00 99.63 181 VAL 5 N 1
ATOM 1428 C CA . VAL A 1 181 ? 128.407 126.125 159.739 1.00 99.63 181 VAL 5 CA 1
ATOM 1429 C C . VAL A 1 181 ? 127.416 124.968 159.742 1.00 99.63 181 VAL 5 C 1
ATOM 1430 O O . VAL A 1 181 ? 127.209 124.319 158.711 1.00 99.63 181 VAL 5 O 1
ATOM 1434 N N . THR A 1 182 ? 126.812 124.706 160.898 1.00 102.22 182 THR 5 N 1
ATOM 1435 C CA . THR A 1 182 ? 125.711 123.763 161.048 1.00 102.22 182 THR 5 CA 1
ATOM 1436 C C . THR A 1 182 ? 124.397 124.531 161.137 1.00 102.22 182 THR 5 C 1
ATOM 1437 O O . THR A 1 182 ? 124.350 125.741 160.931 1.00 102.22 182 THR 5 O 1
ATOM 1441 N N . GLU A 1 183 ? 123.314 123.818 161.456 1.00 101.69 183 GLU 5 N 1
ATOM 1442 C CA . GLU A 1 183 ? 121.993 124.449 161.461 1.00 101.69 183 GLU 5 CA 1
ATOM 1443 C C . GLU A 1 183 ? 121.707 125.142 162.792 1.00 101.69 183 GLU 5 C 1
ATOM 1444 O O . GLU A 1 183 ? 121.227 126.290 162.826 1.00 101.69 183 GLU 5 O 1
ATOM 1450 N N . THR A 1 184 ? 121.973 124.445 163.902 1.00 97.48 184 THR 5 N 1
ATOM 1451 C CA . THR A 1 184 ? 121.780 125.035 165.222 1.00 97.48 184 THR 5 CA 1
ATOM 1452 C C . THR A 1 184 ? 122.641 126.276 165.403 1.00 97.48 184 THR 5 C 1
ATOM 1453 O O . THR A 1 184 ? 122.218 127.240 166.052 1.00 97.48 184 THR 5 O 1
ATOM 1457 N N . SER A 1 185 ? 123.847 126.274 164.838 1.00 86.59 185 SER 5 N 1
ATOM 1458 C CA . SER A 1 185 ? 124.656 127.480 164.779 1.00 86.59 185 SER 5 CA 1
ATOM 1459 C C . SER A 1 185 ? 124.224 128.409 163.656 1.00 86.59 185 SER 5 C 1
ATOM 1460 O O . SER A 1 185 ? 124.481 129.612 163.736 1.00 86.59 185 SER 5 O 1
ATOM 1463 N N . HIS A 1 186 ? 123.566 127.879 162.622 1.00 78.95 186 HIS 5 N 1
ATOM 1464 C CA . HIS A 1 186 ? 123.195 128.688 161.467 1.00 78.95 186 HIS 5 CA 1
ATOM 1465 C C . HIS A 1 186 ? 122.134 129.714 161.824 1.00 78.95 186 HIS 5 C 1
ATOM 1466 O O . HIS A 1 186 ? 122.177 130.853 161.345 1.00 78.95 186 HIS 5 O 1
ATOM 1473 N N . TYR A 1 187 ? 121.164 129.324 162.646 1.00 61.87 187 TYR 5 N 1
ATOM 1474 C CA . TYR A 1 187 ? 120.127 130.280 163.036 1.00 61.87 187 TYR 5 CA 1
ATOM 1475 C C . TYR A 1 187 ? 120.732 131.473 163.776 1.00 61.87 187 TYR 5 C 1
ATOM 1476 O O . TYR A 1 187 ? 120.448 132.640 163.456 1.00 61.87 187 TYR 5 O 1
ATOM 1485 N N . GLN A 1 188 ? 121.599 131.198 164.752 1.00 52.35 188 GLN 5 N 1
ATOM 1486 C CA . GLN A 1 188 ? 122.231 132.279 165.497 1.00 52.35 188 GLN 5 CA 1
ATOM 1487 C C . GLN A 1 188 ? 123.197 133.071 164.628 1.00 52.35 188 GLN 5 C 1
ATOM 1488 O O . GLN A 1 188 ? 123.355 134.279 164.824 1.00 52.35 188 GLN 5 O 1
ATOM 1494 N N . ASP A 1 189 ? 123.849 132.419 163.663 1.00 53.77 189 ASP 5 N 1
ATOM 1495 C CA . ASP A 1 189 ? 124.709 133.145 162.736 1.00 53.77 189 ASP 5 CA 1
ATOM 1496 C C . ASP A 1 189 ? 123.905 134.128 161.899 1.00 53.77 189 ASP 5 C 1
ATOM 1497 O O . ASP A 1 189 ? 124.347 135.257 161.661 1.00 53.77 189 ASP 5 O 1
ATOM 1502 N N . PHE A 1 190 ? 122.724 133.714 161.438 1.00 44.73 190 PHE 5 N 1
ATOM 1503 C CA . PHE A 1 190 ? 121.865 134.631 160.697 1.00 44.73 190 PHE 5 CA 1
ATOM 1504 C C . PHE A 1 190 ? 121.455 135.816 161.560 1.00 44.73 190 PHE 5 C 1
ATOM 1505 O O . PHE A 1 190 ? 121.487 136.968 161.105 1.00 44.73 190 PHE 5 O 1
ATOM 1513 N N . LYS A 1 191 ? 121.077 135.557 162.816 1.00 41.07 191 LYS 5 N 1
ATOM 1514 C CA . LYS A 1 191 ? 120.713 136.661 163.703 1.00 41.07 191 LYS 5 CA 1
ATOM 1515 C C . LYS A 1 191 ? 121.883 137.616 163.919 1.00 41.07 191 LYS 5 C 1
ATOM 1516 O O . LYS A 1 191 ? 121.711 138.843 163.899 1.00 41.07 191 LYS 5 O 1
ATOM 1522 N N . MET A 1 192 ? 123.080 137.070 164.128 1.00 34.37 192 MET 5 N 1
ATOM 1523 C CA . MET A 1 192 ? 124.256 137.898 164.364 1.00 34.37 192 MET 5 CA 1
ATOM 1524 C C . MET A 1 192 ? 124.580 138.759 163.150 1.00 34.37 192 MET 5 C 1
ATOM 1525 O O . MET A 1 192 ? 124.886 139.952 163.281 1.00 34.37 192 MET 5 O 1
ATOM 1530 N N . ALA A 1 193 ? 124.530 138.165 161.956 1.00 29.77 193 ALA 5 N 1
ATOM 1531 C CA . ALA A 1 193 ? 124.809 138.926 160.745 1.00 29.77 193 ALA 5 CA 1
ATOM 1532 C C . ALA A 1 193 ? 123.784 140.031 160.546 1.00 29.77 193 ALA 5 C 1
ATOM 1533 O O . ALA A 1 193 ? 124.133 141.148 160.142 1.00 29.77 193 ALA 5 O 1
ATOM 1535 N N . GLU A 1 194 ? 122.514 139.744 160.832 1.00 29.77 194 GLU 5 N 1
ATOM 1536 C CA . GLU A 1 194 ? 121.491 140.777 160.728 1.00 29.77 194 GLU 5 CA 1
ATOM 1537 C C . GLU A 1 194 ? 121.774 141.932 161.681 1.00 29.77 194 GLU 5 C 1
ATOM 1538 O O . GLU A 1 194 ? 121.663 143.105 161.299 1.00 29.77 194 GLU 5 O 1
ATOM 1544 N N . SER A 1 195 ? 122.149 141.622 162.925 1.00 23.30 195 SER 5 N 1
ATOM 1545 C CA . SER A 1 195 ? 122.444 142.678 163.892 1.00 23.30 195 SER 5 CA 1
ATOM 1546 C C . SER A 1 195 ? 123.626 143.531 163.446 1.00 23.30 195 SER 5 C 1
ATOM 1547 O O . SER A 1 195 ? 123.582 144.766 163.534 1.00 23.30 195 SER 5 O 1
ATOM 1550 N N . LEU A 1 196 ? 124.695 142.889 162.967 1.00 24.13 196 LEU 5 N 1
ATOM 1551 C CA . LEU A 1 196 ? 125.869 143.639 162.524 1.00 24.13 196 LEU 5 CA 1
ATOM 1552 C C . LEU A 1 196 ? 125.538 144.539 161.340 1.00 24.13 196 LEU 5 C 1
ATOM 1553 O O . LEU A 1 196 ? 125.972 145.698 161.288 1.00 24.13 196 LEU 5 O 1
ATOM 1558 N N . GLU A 1 197 ? 124.767 144.027 160.380 1.00 25.07 197 GLU 5 N 1
ATOM 1559 C CA . GLU A 1 197 ? 124.382 144.845 159.236 1.00 25.07 197 GLU 5 CA 1
ATOM 1560 C C . GLU A 1 197 ? 123.537 146.034 159.668 1.00 25.07 197 GLU 5 C 1
ATOM 1561 O O . GLU A 1 197 ? 123.700 147.143 159.146 1.00 25.07 197 GLU 5 O 1
ATOM 1567 N N . HIS A 1 198 ? 122.621 145.823 160.616 1.00 21.77 198 HIS 5 N 1
ATOM 1568 C CA . HIS A 1 198 ? 121.794 146.929 161.087 1.00 21.77 198 HIS 5 CA 1
ATOM 1569 C C . HIS A 1 198 ? 122.638 148.001 161.763 1.00 21.77 198 HIS 5 C 1
ATOM 1570 O O . HIS A 1 198 ? 122.411 149.199 161.557 1.00 21.77 198 HIS 5 O 1
ATOM 1577 N N . ILE A 1 199 ? 123.622 147.589 162.565 1.00 23.62 199 ILE 5 N 1
ATOM 1578 C CA . ILE A 1 199 ? 124.512 148.557 163.205 1.00 23.62 199 ILE 5 CA 1
ATOM 1579 C C . ILE A 1 199 ? 125.259 149.366 162.152 1.00 23.62 199 ILE 5 C 1
ATOM 1580 O O . ILE A 1 199 ? 125.350 150.601 162.235 1.00 23.62 199 ILE 5 O 1
ATOM 1585 N N . ILE A 1 200 ? 125.805 148.677 161.145 1.00 25.41 200 ILE 5 N 1
ATOM 1586 C CA . ILE A 1 200 ? 126.569 149.358 160.101 1.00 25.41 200 ILE 5 CA 1
ATOM 1587 C C . ILE A 1 200 ? 125.699 150.379 159.382 1.00 25.41 200 ILE 5 C 1
ATOM 1588 O O . ILE A 1 200 ? 126.104 151.527 159.173 1.00 25.41 200 ILE 5 O 1
ATOM 1593 N N . VAL A 1 201 ? 124.495 149.972 158.980 1.00 29.44 201 VAL 5 N 1
ATOM 1594 C CA . VAL A 1 201 ? 123.626 150.872 158.228 1.00 29.44 201 VAL 5 CA 1
ATOM 1595 C C . VAL A 1 201 ? 123.251 152.079 159.075 1.00 29.44 201 VAL 5 C 1
ATOM 1596 O O . VAL A 1 201 ? 123.300 153.226 158.610 1.00 29.44 201 VAL 5 O 1
ATOM 1600 N N . LYS A 1 202 ? 122.892 151.845 160.341 1.00 26.14 202 LYS 5 N 1
ATOM 1601 C CA . LYS A 1 202 ? 122.467 152.950 161.193 1.00 26.14 202 LYS 5 CA 1
ATOM 1602 C C . LYS A 1 202 ? 123.584 153.962 161.392 1.00 26.14 202 LYS 5 C 1
ATOM 1603 O O . LYS A 1 202 ? 123.349 155.173 161.324 1.00 26.14 202 LYS 5 O 1
ATOM 1609 N N . ILE A 1 203 ? 124.807 153.492 161.640 1.00 29.44 203 ILE 5 N 1
ATOM 1610 C CA . ILE A 1 203 ? 125.889 154.437 161.901 1.00 29.44 203 ILE 5 CA 1
ATOM 1611 C C . ILE A 1 203 ? 126.349 155.128 160.623 1.00 29.44 203 ILE 5 C 1
ATOM 1612 O O . ILE A 1 203 ? 126.621 156.333 160.627 1.00 29.44 203 ILE 5 O 1
ATOM 1617 N N . SER A 1 204 ? 126.436 154.402 159.511 1.00 27.01 204 SER 5 N 1
ATOM 1618 C CA . SER A 1 204 ? 126.966 154.977 158.284 1.00 27.01 204 SER 5 CA 1
ATOM 1619 C C . SER A 1 204 ? 125.942 155.773 157.493 1.00 27.01 204 SER 5 C 1
ATOM 1620 O O . SER A 1 204 ? 126.319 156.425 156.517 1.00 27.01 204 SER 5 O 1
ATOM 1623 N N . SER A 1 205 ? 124.666 155.741 157.870 1.00 23.12 205 SER 5 N 1
ATOM 1624 C CA . SER A 1 205 ? 123.681 156.523 157.133 1.00 23.12 205 SER 5 CA 1
ATOM 1625 C C . SER A 1 205 ? 123.671 157.991 157.534 1.00 23.12 205 SER 5 C 1
ATOM 1626 O O . SER A 1 205 ? 122.935 158.774 156.928 1.00 23.12 205 SER 5 O 1
ATOM 1629 N N . LYS A 1 206 ? 124.461 158.383 158.530 1.00 29.21 206 LYS 5 N 1
ATOM 1630 C CA . LYS A 1 206 ? 124.549 159.775 158.947 1.00 29.21 206 LYS 5 CA 1
ATOM 1631 C C . LYS A 1 206 ? 125.585 160.572 158.171 1.00 29.21 206 LYS 5 C 1
ATOM 1632 O O . LYS A 1 206 ? 125.625 161.798 158.309 1.00 29.21 206 LYS 5 O 1
ATOM 1638 N N . TYR A 1 207 ? 126.424 159.918 157.368 1.00 27.86 207 TYR 5 N 1
ATOM 1639 C CA . TYR A 1 207 ? 127.530 160.586 156.694 1.00 27.86 207 TYR 5 CA 1
ATOM 1640 C C . TYR A 1 207 ? 127.494 160.437 155.180 1.00 27.86 207 TYR 5 C 1
ATOM 1641 O O . TYR A 1 207 ? 128.394 160.945 154.504 1.00 27.86 207 TYR 5 O 1
ATOM 1650 N N . LEU A 1 208 ? 126.482 159.769 154.623 1.00 27.40 208 LEU 5 N 1
ATOM 1651 C CA . LEU A 1 208 ? 126.427 159.592 153.177 1.00 27.40 208 LEU 5 CA 1
ATOM 1652 C C . LEU A 1 208 ? 126.388 160.919 152.435 1.00 27.40 208 LEU 5 C 1
ATOM 1653 O O . LEU A 1 208 ? 127.014 161.042 151.377 1.00 27.40 208 LEU 5 O 1
ATOM 1658 N N . ASP A 1 209 ? 125.695 161.921 152.974 1.00 34.05 209 ASP 5 N 1
ATOM 1659 C CA . ASP A 1 209 ? 125.644 163.225 152.328 1.00 34.05 209 ASP 5 CA 1
ATOM 1660 C C . ASP A 1 209 ? 127.009 163.894 152.236 1.00 34.05 209 ASP 5 C 1
ATOM 1661 O O . ASP A 1 209 ? 127.102 164.988 151.672 1.00 34.05 209 ASP 5 O 1
ATOM 1666 N N . GLN A 1 210 ? 128.058 163.276 152.770 1.00 29.25 210 GLN 5 N 1
ATOM 1667 C CA . GLN A 1 210 ? 129.411 163.792 152.639 1.00 29.25 210 GLN 5 CA 1
ATOM 1668 C C . GLN A 1 210 ? 130.148 163.228 151.433 1.00 29.25 210 GLN 5 C 1
ATOM 1669 O O . GLN A 1 210 ? 131.329 163.538 151.252 1.00 29.25 210 GLN 5 O 1
ATOM 1675 N N . ILE A 1 211 ? 129.499 162.409 150.612 1.00 27.85 211 ILE 5 N 1
ATOM 1676 C CA . ILE A 1 211 ? 130.139 161.905 149.402 1.00 27.85 211 ILE 5 CA 1
ATOM 1677 C C . ILE A 1 211 ? 130.101 162.989 148.335 1.00 27.85 211 ILE 5 C 1
ATOM 1678 O O . ILE A 1 211 ? 129.044 163.564 148.053 1.00 27.85 211 ILE 5 O 1
ATOM 1683 N N . SER A 1 212 ? 131.257 163.275 147.742 1.00 24.55 212 SER 5 N 1
ATOM 1684 C CA . SER A 1 212 ? 131.343 164.256 146.671 1.00 24.55 212 SER 5 CA 1
ATOM 1685 C C . SER A 1 212 ? 132.400 163.811 145.673 1.00 24.55 212 SER 5 C 1
ATOM 1686 O O . SER A 1 212 ? 133.528 163.501 146.061 1.00 24.55 212 SER 5 O 1
ATOM 1689 N N . LEU A 1 213 ? 132.028 163.777 144.397 1.00 25.45 213 LEU 5 N 1
ATOM 1690 C CA . LEU A 1 213 ? 132.962 163.462 143.327 1.00 25.45 213 LEU 5 CA 1
ATOM 1691 C C . LEU A 1 213 ? 132.557 164.238 142.086 1.00 25.45 213 LEU 5 C 1
ATOM 1692 O O . LEU A 1 213 ? 131.368 164.331 141.774 1.00 25.45 213 LEU 5 O 1
ATOM 1697 N N . LYS A 1 214 ? 133.541 164.799 141.392 1.00 32.08 214 LYS 5 N 1
ATOM 1698 C CA . LYS A 1 214 ? 133.339 165.453 140.106 1.00 32.08 214 LYS 5 CA 1
ATOM 1699 C C . LYS A 1 214 ? 134.180 164.719 139.078 1.00 32.08 214 LYS 5 C 1
ATOM 1700 O O . LYS A 1 214 ? 135.387 164.549 139.273 1.00 32.08 214 LYS 5 O 1
ATOM 1706 N N . TYR A 1 215 ? 133.553 164.285 137.989 1.00 35.51 215 TYR 5 N 1
ATOM 1707 C CA . TYR A 1 215 ? 134.247 163.477 137.002 1.00 35.51 215 TYR 5 CA 1
ATOM 1708 C C . TYR A 1 215 ? 133.737 163.801 135.607 1.00 35.51 215 TYR 5 C 1
ATOM 1709 O O . TYR A 1 215 ? 132.774 164.552 135.420 1.00 35.51 215 TYR 5 O 1
ATOM 1718 N N . ILE A 1 216 ? 134.418 163.224 134.621 1.00 46.23 216 ILE 5 N 1
ATOM 1719 C CA . ILE A 1 216 ? 134.158 163.466 133.210 1.00 46.23 216 ILE 5 CA 1
ATOM 1720 C C . ILE A 1 216 ? 133.996 162.118 132.530 1.00 46.23 216 ILE 5 C 1
ATOM 1721 O O . ILE A 1 216 ? 134.848 161.236 132.684 1.00 46.23 216 ILE 5 O 1
ATOM 1726 N N . VAL A 1 217 ? 132.919 161.960 131.778 1.00 56.42 217 VAL 5 N 1
ATOM 1727 C CA . VAL A 1 217 ? 132.658 160.738 131.030 1.00 56.42 217 VAL 5 CA 1
ATOM 1728 C C . VAL A 1 217 ? 132.863 161.021 129.552 1.00 56.42 217 VAL 5 C 1
ATOM 1729 O O . VAL A 1 217 ? 132.375 162.029 129.024 1.00 56.42 217 VAL 5 O 1
ATOM 1733 N N . ARG A 1 218 ? 133.589 160.133 128.881 1.00 75.15 218 ARG 5 N 1
ATOM 1734 C CA . ARG A 1 218 ? 133.887 160.273 127.464 1.00 75.15 218 ARG 5 CA 1
ATOM 1735 C C . ARG A 1 218 ? 133.156 159.192 126.681 1.00 75.15 218 ARG 5 C 1
ATOM 1736 O O . ARG A 1 218 ? 133.180 158.016 127.059 1.00 75.15 218 ARG 5 O 1
ATOM 1744 N N . LEU A 1 219 ? 132.485 159.598 125.611 1.00 69.27 219 LEU 5 N 1
ATOM 1745 C CA . LEU A 1 219 ? 131.693 158.676 124.809 1.00 69.27 219 LEU 5 CA 1
ATOM 1746 C C . LEU A 1 219 ? 132.273 158.531 123.406 1.00 69.27 219 LEU 5 C 1
ATOM 1747 O O . LEU A 1 219 ? 133.349 159.051 123.111 1.00 69.27 219 LEU 5 O 1
ATOM 1752 N N . PRO A 1 234 ? 123.666 164.899 133.892 1.00 59.27 234 PRO 5 N 1
ATOM 1753 C CA . PRO A 1 234 ? 124.844 165.086 134.739 1.00 59.27 234 PRO 5 CA 1
ATOM 1754 C C . PRO A 1 234 ? 124.717 164.344 136.059 1.00 59.27 234 PRO 5 C 1
ATOM 1755 O O . PRO A 1 234 ? 124.846 163.125 136.111 1.00 59.27 234 PRO 5 O 1
ATOM 1759 N N . PHE A 1 235 ? 124.458 165.100 137.121 1.00 64.34 235 PHE 5 N 1
ATOM 1760 C CA . PHE A 1 235 ? 124.157 164.526 138.421 1.00 64.34 235 PHE 5 CA 1
ATOM 1761 C C . PHE A 1 235 ? 122.842 163.754 138.377 1.00 64.34 235 PHE 5 C 1
ATOM 1762 O O . PHE A 1 235 ? 122.115 163.756 137.381 1.00 64.34 235 PHE 5 O 1
ATOM 1770 N N . ASP A 1 236 ? 122.548 163.074 139.482 1.00 65.94 236 ASP 5 N 1
ATOM 1771 C CA . ASP A 1 236 ? 121.411 162.168 139.621 1.00 65.94 236 ASP 5 CA 1
ATOM 1772 C C . ASP A 1 236 ? 121.458 161.012 138.631 1.00 65.94 236 ASP 5 C 1
ATOM 1773 O O . ASP A 1 236 ? 120.464 160.293 138.477 1.00 65.94 236 ASP 5 O 1
ATOM 1775 N N . ASN A 1 237 ? 122.586 160.814 137.954 1.00 61.36 237 ASN 5 N 1
ATOM 1776 C CA . ASN A 1 237 ? 122.743 159.755 136.969 1.00 61.36 237 ASN 5 CA 1
ATOM 1777 C C . ASN A 1 237 ? 123.739 158.695 137.412 1.00 61.36 237 ASN 5 C 1
ATOM 1778 O O . ASN A 1 237 ? 123.441 157.500 137.335 1.00 61.36 237 ASN 5 O 1
ATOM 1783 N N . LYS A 1 238 ? 124.910 159.110 137.894 1.00 53.00 238 LYS 5 N 1
ATOM 1784 C CA . LYS A 1 238 ? 125.988 158.197 138.271 1.00 53.00 238 LYS 5 CA 1
ATOM 1785 C C . LYS A 1 238 ? 126.341 157.269 137.114 1.00 53.00 238 LYS 5 C 1
ATOM 1786 O O . LYS A 1 238 ? 126.428 156.049 137.263 1.00 53.00 238 LYS 5 O 1
ATOM 1792 N N . GLY A 1 239 ? 126.544 157.866 135.944 1.00 49.44 239 GLY 5 N 1
ATOM 1793 C CA . GLY A 1 239 ? 126.737 157.113 134.723 1.00 49.44 239 GLY 5 CA 1
ATOM 1794 C C . GLY A 1 239 ? 127.839 156.074 134.750 1.00 49.44 239 GLY 5 C 1
ATOM 1795 O O . GLY A 1 239 ? 127.555 154.874 134.726 1.00 49.44 239 GLY 5 O 1
ATOM 1796 N N . VAL A 1 240 ? 129.098 156.507 134.806 1.00 48.50 240 VAL 5 N 1
ATOM 1797 C CA . VAL A 1 240 ? 130.231 155.597 134.688 1.00 48.50 240 VAL 5 CA 1
ATOM 1798 C C . VAL A 1 240 ? 131.296 156.013 135.694 1.00 48.50 240 VAL 5 C 1
ATOM 1799 O O . VAL A 1 240 ? 131.450 157.196 136.008 1.00 48.50 240 VAL 5 O 1
ATOM 1803 N N . ASP A 1 241 ? 132.032 155.028 136.207 1.00 49.42 241 ASP 5 N 1
ATOM 1804 C CA . ASP A 1 241 ? 133.014 155.223 137.271 1.00 49.42 241 ASP 5 CA 1
ATOM 1805 C C . ASP A 1 241 ? 134.320 154.496 136.955 1.00 49.42 241 ASP 5 C 1
ATOM 1806 O O . ASP A 1 241 ? 134.826 153.699 137.748 1.00 49.42 241 ASP 5 O 1
ATOM 1811 N N . CYS A 1 242 ? 134.869 154.740 135.766 1.00 49.07 242 CYS 5 N 1
ATOM 1812 C CA . CYS A 1 242 ? 136.201 154.261 135.394 1.00 49.07 242 CYS 5 CA 1
ATOM 1813 C C . CYS A 1 242 ? 137.235 155.376 135.488 1.00 49.07 242 CYS 5 C 1
ATOM 1814 O O . CYS A 1 242 ? 138.112 155.502 134.629 1.00 49.07 242 CYS 5 O 1
ATOM 1817 N N . THR A 1 243 ? 137.142 156.208 136.527 1.00 35.98 243 THR 5 N 1
ATOM 1818 C CA . THR A 1 243 ? 137.867 157.472 136.564 1.00 35.98 243 THR 5 CA 1
ATOM 1819 C C . THR A 1 243 ? 139.285 157.331 137.109 1.00 35.98 243 THR 5 C 1
ATOM 1820 O O . THR A 1 243 ? 140.193 158.018 136.627 1.00 35.98 243 THR 5 O 1
ATOM 1824 N N . ARG A 1 244 ? 139.493 156.450 138.088 1.00 28.85 244 ARG 5 N 1
ATOM 1825 C CA . ARG A 1 244 ? 140.671 156.310 138.955 1.00 28.85 244 ARG 5 CA 1
ATOM 1826 C C . ARG A 1 244 ? 140.691 157.356 140.062 1.00 28.85 244 ARG 5 C 1
ATOM 1827 O O . ARG A 1 244 ? 141.582 157.304 140.916 1.00 28.85 244 ARG 5 O 1
ATOM 1835 N N . ALA A 1 245 ? 139.750 158.290 140.086 1.00 20.35 245 ALA 5 N 1
ATOM 1836 C CA . ALA A 1 245 ? 139.621 159.245 141.172 1.00 20.35 245 ALA 5 CA 1
ATOM 1837 C C . ALA A 1 245 ? 138.522 158.787 142.120 1.00 20.35 245 ALA 5 C 1
ATOM 1838 O O . ALA A 1 245 ? 137.446 158.370 141.685 1.00 20.35 245 ALA 5 O 1
ATOM 1840 N N . ILE A 1 246 ? 138.802 158.850 143.417 1.00 20.78 246 ILE 5 N 1
ATOM 1841 C CA . ILE A 1 246 ? 137.853 158.401 144.431 1.00 20.78 246 ILE 5 CA 1
ATOM 1842 C C . ILE A 1 246 ? 137.302 159.642 145.123 1.00 20.78 246 ILE 5 C 1
ATOM 1843 O O . ILE A 1 246 ? 137.921 160.712 145.034 1.00 20.78 246 ILE 5 O 1
ATOM 1848 N N . PRO A 1 247 ? 136.148 159.572 145.788 1.00 20.02 247 PRO 5 N 1
ATOM 1849 C CA . PRO A 1 247 ? 135.543 160.787 146.344 1.00 20.02 247 PRO 5 CA 1
ATOM 1850 C C . PRO A 1 247 ? 136.424 161.440 147.398 1.00 20.02 247 PRO 5 C 1
ATOM 1851 O O . PRO A 1 247 ? 137.453 160.910 147.820 1.00 20.02 247 PRO 5 O 1
ATOM 1855 N N . LYS A 1 248 ? 135.999 162.625 147.826 1.00 20.42 248 LYS 5 N 1
ATOM 1856 C CA . LYS A 1 248 ? 136.701 163.335 148.878 1.00 20.42 248 LYS 5 CA 1
ATOM 1857 C C . LYS A 1 248 ? 136.639 162.541 150.177 1.00 20.42 248 LYS 5 C 1
ATOM 1858 O O . LYS A 1 248 ? 135.828 161.629 150.343 1.00 20.42 248 LYS 5 O 1
ATOM 1864 N N . LYS A 1 249 ? 137.516 162.902 151.109 1.00 20.98 249 LYS 5 N 1
ATOM 1865 C CA . LYS A 1 249 ? 137.590 162.182 152.371 1.00 20.98 249 LYS 5 CA 1
ATOM 1866 C C . LYS A 1 249 ? 136.285 162.320 153.141 1.00 20.98 249 LYS 5 C 1
ATOM 1867 O O . LYS A 1 249 ? 135.614 163.355 153.092 1.00 20.98 249 LYS 5 O 1
ATOM 1873 N N . ILE A 1 250 ? 135.908 161.246 153.824 1.00 23.52 250 ILE 5 N 1
ATOM 1874 C CA . ILE A 1 250 ? 134.790 161.243 154.754 1.00 23.52 250 ILE 5 CA 1
ATOM 1875 C C . ILE A 1 250 ? 135.366 161.045 156.143 1.00 23.52 250 ILE 5 C 1
ATOM 1876 O O . ILE A 1 250 ? 136.147 160.114 156.370 1.00 23.52 250 ILE 5 O 1
ATOM 1881 N N . ASN A 1 251 ? 135.000 161.924 157.065 1.00 30.94 251 ASN 5 N 1
ATOM 1882 C CA . ASN A 1 251 ? 135.546 161.908 158.411 1.00 30.94 251 ASN 5 CA 1
ATOM 1883 C C . ASN A 1 251 ? 134.428 161.783 159.436 1.00 30.94 251 ASN 5 C 1
ATOM 1884 O O . ASN A 1 251 ? 133.411 162.478 159.353 1.00 30.94 251 ASN 5 O 1
ATOM 1889 N N . ILE A 1 252 ? 134.601 160.852 160.365 1.00 26.11 252 ILE 5 N 1
ATOM 1890 C CA . ILE A 1 252 ? 133.641 160.591 161.427 1.00 26.11 252 ILE 5 CA 1
ATOM 1891 C C . ILE A 1 252 ? 134.202 161.203 162.700 1.00 26.11 252 ILE 5 C 1
ATOM 1892 O O . ILE A 1 252 ? 135.175 160.697 163.267 1.00 26.11 252 ILE 5 O 1
ATOM 1897 N N . SER A 1 253 ? 133.590 162.296 163.155 1.00 34.29 253 SER 5 N 1
ATOM 1898 C CA . SER A 1 253 ? 134.130 163.010 164.307 1.00 34.29 253 SER 5 CA 1
ATOM 1899 C C . SER A 1 253 ? 133.867 162.254 165.603 1.00 34.29 253 SER 5 C 1
ATOM 1900 O O . SER A 1 253 ? 134.650 162.352 166.553 1.00 34.29 253 SER 5 O 1
ATOM 1903 N N . ASN A 1 254 ? 132.776 161.495 165.661 1.00 23.47 254 ASN 5 N 1
ATOM 1904 C CA . ASN A 1 254 ? 132.438 160.769 166.876 1.00 23.47 254 ASN 5 CA 1
ATOM 1905 C C . ASN A 1 254 ? 133.322 159.538 167.029 1.00 23.47 254 ASN 5 C 1
ATOM 1906 O O . ASN A 1 254 ? 133.352 158.658 166.164 1.00 23.47 254 ASN 5 O 1
ATOM 1911 N N . MET A 1 255 ? 134.032 159.471 168.152 1.00 21.58 255 MET 5 N 1
ATOM 1912 C CA . MET A 1 255 ? 134.990 158.404 168.408 1.00 21.58 255 MET 5 CA 1
ATOM 1913 C C . MET A 1 255 ? 134.316 157.062 168.661 1.00 21.58 255 MET 5 C 1
ATOM 1914 O O . MET A 1 255 ? 134.785 156.026 168.170 1.00 21.58 255 MET 5 O 1
ATOM 1919 N N . TYR A 1 256 ? 133.213 157.058 169.410 1.00 18.48 256 TYR 5 N 1
ATOM 1920 C CA . TYR A 1 256 ? 132.467 155.822 169.603 1.00 18.48 256 TYR 5 CA 1
ATOM 1921 C C . TYR A 1 256 ? 131.877 155.333 168.290 1.00 18.48 256 TYR 5 C 1
ATOM 1922 O O . TYR A 1 256 ? 131.864 154.127 168.019 1.00 18.48 256 TYR 5 O 1
ATOM 1931 N N . ASP A 1 257 ? 131.394 156.255 167.457 1.00 19.58 257 ASP 5 N 1
ATOM 1932 C CA . ASP A 1 257 ? 130.900 155.870 166.142 1.00 19.58 257 ASP 5 CA 1
ATOM 1933 C C . ASP A 1 257 ? 132.008 155.262 165.297 1.00 19.58 257 ASP 5 C 1
ATOM 1934 O O . ASP A 1 257 ? 131.785 154.275 164.591 1.00 19.58 257 ASP 5 O 1
ATOM 1939 N N . SER A 1 258 ? 133.211 155.837 165.349 1.00 19.76 258 SER 5 N 1
ATOM 1940 C CA . SER A 1 258 ? 134.322 155.272 164.590 1.00 19.76 258 SER 5 CA 1
ATOM 1941 C C . SER A 1 258 ? 134.647 153.858 165.057 1.00 19.76 258 SER 5 C 1
ATOM 1942 O O . SER A 1 258 ? 134.838 152.950 164.236 1.00 19.76 258 SER 5 O 1
ATOM 1945 N N . SER A 1 259 ? 134.710 153.651 166.375 1.00 18.11 259 SER 5 N 1
ATOM 1946 C CA . SER A 1 259 ? 135.025 152.322 166.897 1.00 18.11 259 SER 5 CA 1
ATOM 1947 C C . SER A 1 259 ? 133.960 151.306 166.500 1.00 18.11 259 SER 5 C 1
ATOM 1948 O O . SER A 1 259 ? 134.276 150.199 166.035 1.00 18.11 259 SER 5 O 1
ATOM 1951 N N . LEU A 1 260 ? 132.685 151.669 166.666 1.00 19.92 260 LEU 5 N 1
ATOM 1952 C CA . LEU A 1 260 ? 131.604 150.767 166.287 1.00 19.92 260 LEU 5 CA 1
ATOM 1953 C C . LEU A 1 260 ? 131.637 150.449 164.801 1.00 19.92 260 LEU 5 C 1
ATOM 1954 O O . LEU A 1 260 ? 131.491 149.290 164.407 1.00 19.92 260 LEU 5 O 1
ATOM 1959 N N . LEU A 1 261 ? 131.825 151.461 163.953 1.00 21.33 261 LEU 5 N 1
ATOM 1960 C CA . LEU A 1 261 ? 131.811 151.208 162.518 1.00 21.33 261 LEU 5 CA 1
ATOM 1961 C C . LEU A 1 261 ? 132.947 150.277 162.122 1.00 21.33 261 LEU 5 C 1
ATOM 1962 O O . LEU A 1 261 ? 132.733 149.296 161.402 1.00 21.33 261 LEU 5 O 1
ATOM 1967 N N . SER A 1 262 ? 134.155 150.538 162.627 1.00 22.92 262 SER 5 N 1
ATOM 1968 C CA . SER A 1 262 ? 135.291 149.686 162.292 1.00 22.92 262 SER 5 CA 1
ATOM 1969 C C . SER A 1 262 ? 135.042 148.241 162.707 1.00 22.92 262 SER 5 C 1
ATOM 1970 O O . SER A 1 262 ? 135.144 147.316 161.887 1.00 22.92 262 SER 5 O 1
ATOM 1973 N N . LEU A 1 263 ? 134.683 148.027 163.978 1.00 29.44 263 LEU 5 N 1
ATOM 1974 C CA . LEU A 1 263 ? 134.587 146.660 164.478 1.00 29.44 263 LEU 5 CA 1
ATOM 1975 C C . LEU A 1 263 ? 133.397 145.925 163.871 1.00 29.44 263 LEU 5 C 1
ATOM 1976 O O . LEU A 1 263 ? 133.508 144.747 163.499 1.00 29.44 263 LEU 5 O 1
ATOM 1981 N N . ALA A 1 264 ? 132.255 146.604 163.745 1.00 29.44 264 ALA 5 N 1
ATOM 1982 C CA . ALA A 1 264 ? 131.076 145.977 163.170 1.00 29.44 264 ALA 5 CA 1
ATOM 1983 C C . ALA A 1 264 ? 131.297 145.624 161.709 1.00 29.44 264 ALA 5 C 1
ATOM 1984 O O . ALA A 1 264 ? 130.848 144.570 161.253 1.00 29.44 264 ALA 5 O 1
ATOM 1986 N N . LEU A 1 265 ? 131.998 146.476 160.957 1.00 29.44 265 LEU 5 N 1
ATOM 1987 C CA . LEU A 1 265 ? 132.232 146.166 159.553 1.00 29.44 265 LEU 5 CA 1
ATOM 1988 C C . LEU A 1 265 ? 133.229 145.022 159.393 1.00 29.44 265 LEU 5 C 1
ATOM 1989 O O . LEU A 1 265 ? 133.078 144.192 158.492 1.00 29.44 265 LEU 5 O 1
ATOM 1994 N N . LEU A 1 266 ? 134.236 144.938 160.266 1.00 29.44 266 LEU 5 N 1
ATOM 1995 C CA . LEU A 1 266 ? 135.146 143.791 160.218 1.00 29.44 266 LEU 5 CA 1
ATOM 1996 C C . LEU A 1 266 ? 134.412 142.479 160.506 1.00 29.44 266 LEU 5 C 1
ATOM 1997 O O . LEU A 1 266 ? 134.576 141.475 159.791 1.00 29.44 266 LEU 5 O 1
ATOM 2002 N N . LEU A 1 267 ? 133.580 142.467 161.546 1.00 29.44 267 LEU 5 N 1
ATOM 2003 C CA . LEU A 1 267 ? 132.875 141.233 161.880 1.00 29.44 267 LEU 5 CA 1
ATOM 2004 C C . LEU A 1 267 ? 131.839 140.888 160.808 1.00 29.44 267 LEU 5 C 1
ATOM 2005 O O . LEU A 1 267 ? 131.637 139.712 160.472 1.00 29.44 267 LEU 5 O 1
ATOM 2010 N N . TYR A 1 268 ? 131.200 141.903 160.226 1.00 30.57 268 TYR 5 N 1
ATOM 2011 C CA . TYR A 1 268 ? 130.295 141.669 159.109 1.00 30.57 268 TYR 5 CA 1
ATOM 2012 C C . TYR A 1 268 ? 131.027 141.091 157.909 1.00 30.57 268 TYR 5 C 1
ATOM 2013 O O . TYR A 1 268 ? 130.463 140.271 157.180 1.00 30.57 268 TYR 5 O 1
ATOM 2022 N N . LEU A 1 269 ? 132.264 141.528 157.666 1.00 29.44 269 LEU 5 N 1
ATOM 2023 C CA . LEU A 1 269 ? 133.089 140.869 156.660 1.00 29.44 269 LEU 5 CA 1
ATOM 2024 C C . LEU A 1 269 ? 133.226 139.390 156.964 1.00 29.44 269 LEU 5 C 1
ATOM 2025 O O . LEU A 1 269 ? 133.140 138.551 156.062 1.00 29.44 269 LEU 5 O 1
ATOM 2030 N N . ARG A 1 270 ? 133.454 139.053 158.234 1.00 35.62 270 ARG 5 N 1
ATOM 2031 C CA . ARG A 1 270 ? 133.511 137.636 158.595 1.00 35.62 270 ARG 5 CA 1
ATOM 2032 C C . ARG A 1 270 ? 132.206 136.908 158.286 1.00 35.62 270 ARG 5 C 1
ATOM 2033 O O . ARG A 1 270 ? 132.224 135.713 157.972 1.00 35.62 270 ARG 5 O 1
ATOM 2041 N N . TYR A 1 271 ? 131.066 137.595 158.387 1.00 32.51 271 TYR 5 N 1
ATOM 2042 C CA . TYR A 1 271 ? 129.781 136.893 158.396 1.00 32.51 271 TYR 5 CA 1
ATOM 2043 C C . TYR A 1 271 ? 128.961 136.951 157.106 1.00 32.51 271 TYR 5 C 1
ATOM 2044 O O . TYR A 1 271 ? 128.032 136.150 156.969 1.00 32.51 271 TYR 5 O 1
ATOM 2053 N N . HIS A 1 272 ? 129.238 137.855 156.162 1.00 38.23 272 HIS 5 N 1
ATOM 2054 C CA . HIS A 1 272 ? 128.169 138.215 155.229 1.00 38.23 272 HIS 5 CA 1
ATOM 2055 C C . HIS A 1 272 ? 128.101 137.357 153.969 1.00 38.23 272 HIS 5 C 1
ATOM 2056 O O . HIS A 1 272 ? 127.074 137.393 153.284 1.00 38.23 272 HIS 5 O 1
ATOM 2063 N N . TYR A 1 273 ? 129.142 136.598 153.627 1.00 43.08 273 TYR 5 N 1
ATOM 2064 C CA . TYR A 1 273 ? 129.021 135.723 152.461 1.00 43.08 273 TYR 5 CA 1
ATOM 2065 C C . TYR A 1 273 ? 128.323 134.406 152.756 1.00 43.08 273 TYR 5 C 1
ATOM 2066 O O . TYR A 1 273 ? 128.127 133.612 151.832 1.00 43.08 273 TYR 5 O 1
ATOM 2075 N N . MET A 1 274 ? 127.942 134.153 154.002 1.00 62.19 274 MET 5 N 1
ATOM 2076 C CA . MET A 1 274 ? 127.279 132.907 154.346 1.00 62.19 274 MET 5 CA 1
ATOM 2077 C C . MET A 1 274 ? 125.773 133.048 154.480 1.00 62.19 274 MET 5 C 1
ATOM 2078 O O . MET A 1 274 ? 125.087 132.036 154.650 1.00 62.19 274 MET 5 O 1
ATOM 2083 N N . ILE A 1 275 ? 125.246 134.264 154.411 1.00 57.17 275 ILE 5 N 1
ATOM 2084 C CA . ILE A 1 275 ? 123.820 134.512 154.590 1.00 57.17 275 ILE 5 CA 1
ATOM 2085 C C . ILE A 1 275 ? 123.187 134.658 153.210 1.00 57.17 275 ILE 5 C 1
ATOM 2086 O O . ILE A 1 275 ? 123.520 135.612 152.490 1.00 57.17 275 ILE 5 O 1
ATOM 2091 N N . PRO A 1 276 ? 122.292 133.760 152.807 1.00 67.17 276 PRO 5 N 1
ATOM 2092 C CA . PRO A 1 276 ? 121.643 133.898 151.501 1.00 67.17 276 PRO 5 CA 1
ATOM 2093 C C . PRO A 1 276 ? 120.728 135.109 151.451 1.00 67.17 276 PRO 5 C 1
ATOM 2094 O O . PRO A 1 276 ? 120.143 135.525 152.453 1.00 67.17 276 PRO 5 O 1
ATOM 2098 N N . GLY A 1 277 ? 120.612 135.674 150.258 1.00 70.14 277 GLY 5 N 1
ATOM 2099 C CA . GLY A 1 277 ? 119.741 136.813 150.070 1.00 70.14 277 GLY 5 CA 1
ATOM 2100 C C . GLY A 1 277 ? 120.057 137.531 148.778 1.00 70.14 277 GLY 5 C 1
ATOM 2101 O O . GLY A 1 277 ? 120.996 137.186 148.054 1.00 70.14 277 GLY 5 O 1
ATOM 2102 N N . ASP A 1 278 ? 119.243 138.543 148.506 1.00 73.10 278 ASP 5 N 1
ATOM 2103 C CA . ASP A 1 278 ? 119.401 139.416 147.356 1.00 73.10 278 ASP 5 CA 1
ATOM 2104 C C . ASP A 1 278 ? 119.658 140.833 147.854 1.00 73.10 278 ASP 5 C 1
ATOM 2105 O O . ASP A 1 278 ? 119.527 141.123 149.046 1.00 73.10 278 ASP 5 O 1
ATOM 2110 N N . ARG A 1 279 ? 120.046 141.708 146.925 1.00 65.91 279 ARG 5 N 1
ATOM 2111 C CA . ARG A 1 279 ? 120.340 143.118 147.203 1.00 65.91 279 ARG 5 CA 1
ATOM 2112 C C . ARG A 1 279 ? 121.222 143.275 148.446 1.00 65.91 279 ARG 5 C 1
ATOM 2113 O O . ARG A 1 279 ? 120.919 144.019 149.380 1.00 65.91 279 ARG 5 O 1
ATOM 2121 N N . LYS A 1 280 ? 122.360 142.588 148.429 1.00 50.22 280 LYS 5 N 1
ATOM 2122 C CA . LYS A 1 280 ? 123.270 142.614 149.562 1.00 50.22 280 LYS 5 CA 1
ATOM 2123 C C . LYS A 1 280 ? 123.900 143.996 149.720 1.00 50.22 280 LYS 5 C 1
ATOM 2124 O O . LYS A 1 280 ? 123.877 144.829 148.812 1.00 50.22 280 LYS 5 O 1
ATOM 2130 N N . LEU A 1 281 ? 124.464 144.236 150.907 1.00 36.05 281 LEU 5 N 1
ATOM 2131 C CA . LEU A 1 281 ? 125.123 145.512 151.167 1.00 36.05 281 LEU 5 CA 1
ATOM 2132 C C . LEU A 1 281 ? 126.449 145.620 150.429 1.00 36.05 281 LEU 5 C 1
ATOM 2133 O O . LEU A 1 281 ? 126.829 146.714 150.000 1.00 36.05 281 LEU 5 O 1
ATOM 2138 N N . ARG A 1 282 ? 127.165 144.506 150.275 1.00 42.94 282 ARG 5 N 1
ATOM 2139 C CA . ARG A 1 282 ? 128.442 144.538 149.571 1.00 42.94 282 ARG 5 CA 1
ATOM 2140 C C . ARG A 1 282 ? 128.269 144.896 148.102 1.00 42.94 282 ARG 5 C 1
ATOM 2141 O O . ARG A 1 282 ? 129.174 145.483 147.500 1.00 42.94 282 ARG 5 O 1
ATOM 2149 N N . ASN A 1 283 ? 127.125 144.552 147.508 1.00 42.84 283 ASN 5 N 1
ATOM 2150 C CA . ASN A 1 283 ? 126.847 144.828 146.105 1.00 42.84 283 ASN 5 CA 1
ATOM 2151 C C . ASN A 1 283 ? 126.113 146.144 145.901 1.00 42.84 283 ASN 5 C 1
ATOM 2152 O O . ASN A 1 283 ? 125.395 146.300 144.907 1.00 42.84 283 ASN 5 O 1
ATOM 2157 N N . ASP A 1 284 ? 126.264 147.090 146.817 1.00 37.92 284 ASP 5 N 1
ATOM 2158 C CA . ASP A 1 284 ? 125.576 148.365 146.715 1.00 37.92 284 ASP 5 CA 1
ATOM 2159 C C . ASP A 1 284 ? 126.404 149.355 145.904 1.00 37.92 284 ASP 5 C 1
ATOM 2160 O O . ASP A 1 284 ? 127.620 149.218 145.760 1.00 37.92 284 ASP 5 O 1
ATOM 2165 N N . ALA A 1 285 ? 125.721 150.368 145.373 1.00 34.25 285 ALA 5 N 1
ATOM 2166 C CA . ALA A 1 285 ? 126.374 151.368 144.540 1.00 34.25 285 ALA 5 CA 1
ATOM 2167 C C . ALA A 1 285 ? 126.799 152.601 145.318 1.00 34.25 285 ALA 5 C 1
ATOM 2168 O O . ALA A 1 285 ? 127.804 153.226 144.966 1.00 34.25 285 ALA 5 O 1
ATOM 2170 N N . THR A 1 286 ? 126.063 152.969 146.364 1.00 30.73 286 THR 5 N 1
ATOM 2171 C CA . THR A 1 286 ? 126.440 154.105 147.193 1.00 30.73 286 THR 5 CA 1
ATOM 2172 C C . THR A 1 286 ? 127.380 153.716 148.324 1.00 30.73 286 THR 5 C 1
ATOM 2173 O O . THR A 1 286 ? 128.265 154.500 148.683 1.00 30.73 286 THR 5 O 1
ATOM 2177 N N . PHE A 1 287 ? 127.215 152.520 148.890 1.00 28.05 287 PHE 5 N 1
ATOM 2178 C CA . PHE A 1 287 ? 128.093 152.090 149.970 1.00 28.05 287 PHE 5 CA 1
ATOM 2179 C C . PHE A 1 287 ? 129.525 151.892 149.490 1.00 28.05 287 PHE 5 C 1
ATOM 2180 O O . PHE A 1 287 ? 130.471 152.157 150.240 1.00 28.05 287 PHE 5 O 1
ATOM 2188 N N . LYS A 1 288 ? 129.709 151.429 148.255 1.00 25.25 288 LYS 5 N 1
ATOM 2189 C CA . LYS A 1 288 ? 131.062 151.268 147.737 1.00 25.25 288 LYS 5 CA 1
ATOM 2190 C C . LYS A 1 288 ? 131.771 152.611 147.629 1.00 25.25 288 LYS 5 C 1
ATOM 2191 O O . LYS A 1 288 ? 132.956 152.724 147.962 1.00 25.25 288 LYS 5 O 1
ATOM 2197 N N . MET A 1 289 ? 131.061 153.647 147.181 1.00 27.62 289 MET 5 N 1
ATOM 2198 C CA . MET A 1 289 ? 131.651 154.980 147.138 1.00 27.62 289 MET 5 CA 1
ATOM 2199 C C . MET A 1 289 ? 131.890 155.526 148.539 1.00 27.62 289 MET 5 C 1
ATOM 2200 O O . MET A 1 289 ? 132.881 156.227 148.776 1.00 27.62 289 MET 5 O 1
ATOM 2205 N N . PHE A 1 290 ? 130.991 155.228 149.477 1.00 29.44 290 PHE 5 N 1
ATOM 2206 C CA . PHE A 1 290 ? 131.224 155.604 150.868 1.00 29.44 290 PHE 5 CA 1
ATOM 2207 C C . PHE A 1 290 ? 132.545 155.035 151.370 1.00 29.44 290 PHE 5 C 1
ATOM 2208 O O . PHE A 1 290 ? 133.362 155.748 151.961 1.00 29.44 290 PHE 5 O 1
ATOM 2216 N N . VAL A 1 291 ? 132.785 153.750 151.116 1.00 29.44 291 VAL 5 N 1
ATOM 2217 C CA . VAL A 1 291 ? 134.018 153.125 151.583 1.00 29.44 291 VAL 5 CA 1
ATOM 2218 C C . VAL A 1 291 ? 135.228 153.677 150.835 1.00 29.44 291 VAL 5 C 1
ATOM 2219 O O . VAL A 1 291 ? 136.299 153.882 151.425 1.00 29.44 291 VAL 5 O 1
ATOM 2223 N N . LEU A 1 292 ? 135.084 153.936 149.532 1.00 29.44 292 LEU 5 N 1
ATOM 2224 C CA . LEU A 1 292 ? 136.188 154.521 148.774 1.00 29.44 292 LEU 5 CA 1
ATOM 2225 C C . LEU A 1 292 ? 136.583 155.876 149.342 1.00 29.44 292 LEU 5 C 1
ATOM 2226 O O . LEU A 1 292 ? 137.771 156.202 149.418 1.00 29.44 292 LEU 5 O 1
ATOM 2231 N N . GLY A 1 293 ? 135.602 156.683 149.738 1.00 29.85 293 GLY 5 N 1
ATOM 2232 C CA . GLY A 1 293 ? 135.913 157.913 150.442 1.00 29.85 293 GLY 5 CA 1
ATOM 2233 C C . GLY A 1 293 ? 136.529 157.669 151.804 1.00 29.85 293 GLY 5 C 1
ATOM 2234 O O . GLY A 1 293 ? 137.378 158.441 152.250 1.00 29.85 293 GLY 5 O 1
ATOM 2235 N N . LEU A 1 294 ? 136.108 156.601 152.485 1.00 29.44 294 LEU 5 N 1
ATOM 2236 C CA . LEU A 1 294 ? 136.700 156.251 153.773 1.00 29.44 294 LEU 5 CA 1
ATOM 2237 C C . LEU A 1 294 ? 138.158 155.836 153.649 1.00 29.44 294 LEU 5 C 1
ATOM 2238 O O . LEU A 1 294 ? 138.876 155.838 154.652 1.00 29.44 294 LEU 5 O 1
ATOM 2243 N N . LEU A 1 295 ? 138.609 155.469 152.449 1.00 29.44 295 LEU 5 N 1
ATOM 2244 C CA . LEU A 1 295 ? 140.019 155.140 152.249 1.00 29.44 295 LEU 5 CA 1
ATOM 2245 C C . LEU A 1 295 ? 140.953 156.294 152.589 1.00 29.44 295 LEU 5 C 1
ATOM 2246 O O . LEU A 1 295 ? 142.138 156.063 152.842 1.00 29.44 295 LEU 5 O 1
ATOM 2251 N N . LYS A 1 296 ? 140.455 157.529 152.583 1.00 29.44 296 LYS 5 N 1
ATOM 2252 C CA . LYS A 1 296 ? 141.267 158.721 152.790 1.00 29.44 296 LYS 5 CA 1
ATOM 2253 C C . LYS A 1 296 ? 141.154 159.279 154.203 1.00 29.44 296 LYS 5 C 1
ATOM 2254 O O . LYS A 1 296 ? 141.617 160.395 154.453 1.00 29.44 296 LYS 5 O 1
ATOM 2260 N N . SER A 1 297 ? 140.555 158.535 155.127 1.00 30.05 297 SER 5 N 1
ATOM 2261 C CA . SER A 1 297 ? 140.235 159.055 156.446 1.00 30.05 297 SER 5 CA 1
ATOM 2262 C C . SER A 1 297 ? 141.508 159.330 157.245 1.00 30.05 297 SER 5 C 1
ATOM 2263 O O . SER A 1 297 ? 142.623 159.003 156.832 1.00 30.05 297 SER 5 O 1
ATOM 2266 N N . ASN A 1 298 ? 141.334 159.953 158.411 1.00 31.00 298 ASN 5 N 1
ATOM 2267 C CA . ASN A 1 298 ? 142.446 160.219 159.314 1.00 31.00 298 ASN 5 CA 1
ATOM 2268 C C . ASN A 1 298 ? 142.664 159.116 160.337 1.00 31.00 298 ASN 5 C 1
ATOM 2269 O O . ASN A 1 298 ? 143.645 159.171 161.086 1.00 31.00 298 ASN 5 O 1
ATOM 2274 N N . ASP A 1 299 ? 141.781 158.123 160.390 1.00 26.66 299 ASP 5 N 1
ATOM 2275 C CA . ASP A 1 299 ? 141.828 157.078 161.402 1.00 26.66 299 ASP 5 CA 1
ATOM 2276 C C . ASP A 1 299 ? 142.355 155.796 160.772 1.00 26.66 299 ASP 5 C 1
ATOM 2277 O O . ASP A 1 299 ? 141.751 155.270 159.830 1.00 26.66 299 ASP 5 O 1
ATOM 2282 N N . VAL A 1 300 ? 143.467 155.286 161.309 1.00 23.34 300 VAL 5 N 1
ATOM 2283 C CA . VAL A 1 300 ? 144.148 154.152 160.690 1.00 23.34 300 VAL 5 CA 1
ATOM 2284 C C . VAL A 1 300 ? 143.251 152.923 160.683 1.00 23.34 300 VAL 5 C 1
ATOM 2285 O O . VAL A 1 300 ? 143.264 152.131 159.733 1.00 23.34 300 VAL 5 O 1
ATOM 2289 N N . ASN A 1 301 ? 142.458 152.741 161.738 1.00 22.91 301 ASN 5 N 1
ATOM 2290 C CA . ASN A 1 301 ? 141.525 151.622 161.763 1.00 22.91 301 ASN 5 CA 1
ATOM 2291 C C . ASN A 1 301 ? 140.511 151.732 160.634 1.00 22.91 301 ASN 5 C 1
ATOM 2292 O O . ASN A 1 301 ? 140.214 150.741 159.960 1.00 22.91 301 ASN 5 O 1
ATOM 2297 N N . ILE A 1 302 ? 139.980 152.935 160.406 1.00 21.03 302 ILE 5 N 1
ATOM 2298 C CA . ILE A 1 302 ? 139.020 153.138 159.325 1.00 21.03 302 ILE 5 CA 1
ATOM 2299 C C . ILE A 1 302 ? 139.664 152.843 157.977 1.00 21.03 302 ILE 5 C 1
ATOM 2300 O O . ILE A 1 302 ? 139.070 152.173 157.123 1.00 21.03 302 ILE 5 O 1
ATOM 2305 N N . ARG A 1 303 ? 140.888 153.333 157.765 1.00 22.98 303 ARG 5 N 1
ATOM 2306 C CA . ARG A 1 303 ? 141.562 153.092 156.492 1.00 22.98 303 ARG 5 CA 1
ATOM 2307 C C . ARG A 1 303 ? 141.790 151.604 156.254 1.00 22.98 303 ARG 5 C 1
ATOM 2308 O O . ARG A 1 303 ? 141.537 151.095 155.155 1.00 22.98 303 ARG 5 O 1
ATOM 2316 N N . CYS A 1 304 ? 142.252 150.884 157.277 1.00 23.12 304 CYS 5 N 1
ATOM 2317 C CA . CYS A 1 304 ? 142.538 149.464 157.101 1.00 23.12 304 CYS 5 CA 1
ATOM 2318 C C . CYS A 1 304 ? 141.262 148.657 156.895 1.00 23.12 304 CYS 5 C 1
ATOM 2319 O O . CYS A 1 304 ? 141.239 147.715 156.092 1.00 23.12 304 CYS 5 O 1
ATOM 2322 N N . VAL A 1 305 ? 140.185 149.011 157.599 1.00 21.38 305 VAL 5 N 1
ATOM 2323 C CA . VAL A 1 305 ? 138.919 148.316 157.398 1.00 21.38 305 VAL 5 CA 1
ATOM 2324 C C . VAL A 1 305 ? 138.390 148.565 155.993 1.00 21.38 305 VAL 5 C 1
ATOM 2325 O O . VAL A 1 305 ? 137.841 147.659 155.353 1.00 21.38 305 VAL 5 O 1
ATOM 2329 N N . ALA A 1 306 ? 138.536 149.794 155.490 1.00 23.11 306 ALA 5 N 1
ATOM 2330 C CA . ALA A 1 306 ? 138.153 150.072 154.112 1.00 23.11 306 ALA 5 CA 1
ATOM 2331 C C . ALA A 1 306 ? 138.954 149.220 153.139 1.00 23.11 306 ALA 5 C 1
ATOM 2332 O O . ALA A 1 306 ? 138.401 148.681 152.173 1.00 23.11 306 ALA 5 O 1
ATOM 2334 N N . LEU A 1 307 ? 140.258 149.077 153.385 1.00 28.55 307 LEU 5 N 1
ATOM 2335 C CA . LEU A 1 307 ? 141.082 148.240 152.517 1.00 28.55 307 LEU 5 CA 1
ATOM 2336 C C . LEU A 1 307 ? 140.598 146.795 152.516 1.00 28.55 307 LEU 5 C 1
ATOM 2337 O O . LEU A 1 307 ? 140.482 146.168 151.456 1.00 28.55 307 LEU 5 O 1
ATOM 2342 N N . LYS A 1 308 ? 140.309 146.249 153.700 1.00 29.44 308 LYS 5 N 1
ATOM 2343 C CA . LYS A 1 308 ? 139.842 144.866 153.783 1.00 29.44 308 LYS 5 CA 1
ATOM 2344 C C . LYS A 1 308 ? 138.515 144.686 153.056 1.00 29.44 308 LYS 5 C 1
ATOM 2345 O O . LYS A 1 308 ? 138.334 143.730 152.286 1.00 29.44 308 LYS 5 O 1
ATOM 2351 N N . PHE A 1 309 ? 137.571 145.598 153.295 1.00 29.44 309 PHE 5 N 1
ATOM 2352 C CA . PHE A 1 309 ? 136.260 145.495 152.668 1.00 29.44 309 PHE 5 CA 1
ATOM 2353 C C . PHE A 1 309 ? 136.369 145.568 151.154 1.00 29.44 309 PHE 5 C 1
ATOM 2354 O O . PHE A 1 309 ? 135.675 144.839 150.439 1.00 29.44 309 PHE 5 O 1
ATOM 2362 N N . LEU A 1 310 ? 137.231 146.446 150.644 1.00 29.44 310 LEU 5 N 1
ATOM 2363 C CA . LEU A 1 310 ? 137.338 146.606 149.202 1.00 29.44 310 LEU 5 CA 1
ATOM 2364 C C . LEU A 1 310 ? 138.141 145.499 148.539 1.00 29.44 310 LEU 5 C 1
ATOM 2365 O O . LEU A 1 310 ? 137.948 145.252 147.346 1.00 29.44 310 LEU 5 O 1
ATOM 2370 N N . LEU A 1 311 ? 139.025 144.820 149.270 1.00 29.44 311 LEU 5 N 1
ATOM 2371 C CA . LEU A 1 311 ? 139.841 143.777 148.663 1.00 29.44 311 LEU 5 CA 1
ATOM 2372 C C . LEU A 1 311 ? 139.282 142.369 148.833 1.00 29.44 311 LEU 5 C 1
ATOM 2373 O O . LEU A 1 311 ? 139.752 141.460 148.145 1.00 29.44 311 LEU 5 O 1
ATOM 2378 N N . GLN A 1 312 ? 138.312 142.157 149.723 1.00 31.85 312 GLN 5 N 1
ATOM 2379 C CA . GLN A 1 312 ? 137.763 140.810 149.898 1.00 31.85 312 GLN 5 CA 1
ATOM 2380 C C . GLN A 1 312 ? 137.154 140.187 148.639 1.00 31.85 312 GLN 5 C 1
ATOM 2381 O O . GLN A 1 312 ? 137.373 138.980 148.418 1.00 31.85 312 GLN 5 O 1
ATOM 2387 N N . PRO A 1 313 ? 136.371 140.895 147.817 1.00 28.37 313 PRO 5 N 1
ATOM 2388 C CA . PRO A 1 313 ? 135.737 140.229 146.668 1.00 28.37 313 PRO 5 CA 1
ATOM 2389 C C . PRO A 1 313 ? 136.711 139.595 145.698 1.00 28.37 313 PRO 5 C 1
ATOM 2390 O O . PRO A 1 313 ? 136.354 138.602 145.057 1.00 28.37 313 PRO 5 O 1
ATOM 2394 N N . TYR A 1 314 ? 137.925 140.127 145.566 1.00 26.09 314 TYR 5 N 1
ATOM 2395 C CA . TYR A 1 314 ? 138.882 139.555 144.628 1.00 26.09 314 TYR 5 CA 1
ATOM 2396 C C . TYR A 1 314 ? 139.215 138.114 144.971 1.00 26.09 314 TYR 5 C 1
ATOM 2397 O O . TYR A 1 314 ? 139.520 137.321 144.075 1.00 26.09 314 TYR 5 O 1
ATOM 2406 N N . PHE A 1 315 ? 139.155 137.753 146.252 1.00 28.74 315 PHE 5 N 1
ATOM 2407 C CA . PHE A 1 315 ? 139.421 136.388 146.676 1.00 28.74 315 PHE 5 CA 1
ATOM 2408 C C . PHE A 1 315 ? 138.163 135.578 146.943 1.00 28.74 315 PHE 5 C 1
ATOM 2409 O O . PHE A 1 315 ? 138.226 134.346 146.891 1.00 28.74 315 PHE 5 O 1
ATOM 2417 N N . THR A 1 316 ? 137.031 136.215 147.239 1.00 32.51 316 THR 5 N 1
ATOM 2418 C CA . THR A 1 316 ? 135.817 135.458 147.523 1.00 32.51 316 THR 5 CA 1
ATOM 2419 C C . THR A 1 316 ? 134.793 135.495 146.395 1.00 32.51 316 THR 5 C 1
ATOM 2420 O O . THR A 1 316 ? 133.652 135.075 146.605 1.00 32.51 316 THR 5 O 1
ATOM 2424 N N . GLU A 1 317 ? 135.157 135.976 145.209 1.00 35.37 317 GLU 5 N 1
ATOM 2425 C CA . GLU A 1 317 ? 134.185 136.131 144.136 1.00 35.37 317 GLU 5 CA 1
ATOM 2426 C C . GLU A 1 317 ? 134.772 135.632 142.824 1.00 35.37 317 GLU 5 C 1
ATOM 2427 O O . GLU A 1 317 ? 135.990 135.621 142.634 1.00 35.37 317 GLU 5 O 1
ATOM 2433 N N . ASP A 1 318 ? 133.889 135.214 141.920 1.00 48.57 318 ASP 5 N 1
ATOM 2434 C CA . ASP A 1 318 ? 134.288 134.726 140.609 1.00 48.57 318 ASP 5 CA 1
ATOM 2435 C C . ASP A 1 318 ? 134.154 135.822 139.564 1.00 48.57 318 ASP 5 C 1
ATOM 2436 O O . ASP A 1 318 ? 133.209 136.615 139.596 1.00 48.57 318 ASP 5 O 1
ATOM 2441 N N . LYS A 1 319 ? 135.113 135.861 138.640 1.00 33.62 319 LYS 5 N 1
ATOM 2442 C CA . LYS A 1 319 ? 135.231 136.839 137.565 1.00 33.62 319 LYS 5 CA 1
ATOM 2443 C C . LYS A 1 319 ? 135.528 138.237 138.084 1.00 33.62 319 LYS 5 C 1
ATOM 2444 O O . LYS A 1 319 ? 135.625 139.169 137.283 1.00 33.62 319 LYS 5 O 1
ATOM 2450 N N . LYS A 1 320 ? 135.673 138.417 139.396 1.00 27.16 320 LYS 5 N 1
ATOM 2451 C CA . LYS A 1 320 ? 136.012 139.728 139.933 1.00 27.16 320 LYS 5 CA 1
ATOM 2452 C C . LYS A 1 320 ? 137.442 140.117 139.592 1.00 27.16 320 LYS 5 C 1
ATOM 2453 O O . LYS A 1 320 ? 137.756 141.308 139.512 1.00 27.16 320 LYS 5 O 1
ATOM 2459 N N . TRP A 1 321 ? 138.313 139.133 139.370 1.00 25.81 321 TRP 5 N 1
ATOM 2460 C CA . TRP A 1 321 ? 139.726 139.420 139.161 1.00 25.81 321 TRP 5 CA 1
ATOM 2461 C C . TRP A 1 321 ? 139.984 140.249 137.909 1.00 25.81 321 TRP 5 C 1
ATOM 2462 O O . TRP A 1 321 ? 141.035 140.890 137.819 1.00 25.81 321 TRP 5 O 1
ATOM 2473 N N . GLU A 1 322 ? 139.072 140.251 136.941 1.00 26.60 322 GLU 5 N 1
ATOM 2474 C CA . GLU A 1 322 ? 139.242 141.085 135.750 1.00 26.60 322 GLU 5 CA 1
ATOM 2475 C C . GLU A 1 322 ? 138.538 142.430 135.898 1.00 26.60 322 GLU 5 C 1
ATOM 2476 O O . GLU A 1 322 ? 137.768 142.856 135.042 1.00 26.60 322 GLU 5 O 1
ATOM 2482 N N . ASP A 1 323 ? 138.827 143.116 136.998 1.00 28.16 323 ASP 5 N 1
ATOM 2483 C CA . ASP A 1 323 ? 138.314 144.446 137.305 1.00 28.16 323 ASP 5 CA 1
ATOM 2484 C C . ASP A 1 323 ? 139.468 145.354 137.695 1.00 28.16 323 ASP 5 C 1
ATOM 2485 O O . ASP A 1 323 ? 139.464 145.997 138.744 1.00 28.16 323 ASP 5 O 1
ATOM 2490 N N . THR A 1 324 ? 140.497 145.390 136.848 1.00 31.00 324 THR 5 N 1
ATOM 2491 C CA . THR A 1 324 ? 141.769 146.001 137.211 1.00 31.00 324 THR 5 CA 1
ATOM 2492 C C . THR A 1 324 ? 141.678 147.496 137.489 1.00 31.00 324 THR 5 C 1
ATOM 2493 O O . THR A 1 324 ? 142.598 148.037 138.105 1.00 31.00 324 THR 5 O 1
ATOM 2497 N N . ARG A 1 325 ? 140.611 148.178 137.073 1.00 30.01 325 ARG 5 N 1
ATOM 2498 C CA . ARG A 1 325 ? 140.503 149.604 137.375 1.00 30.01 325 ARG 5 CA 1
ATOM 2499 C C . ARG A 1 325 ? 140.350 149.844 138.874 1.00 30.01 325 ARG 5 C 1
ATOM 2500 O O . ARG A 1 325 ? 140.967 150.763 139.435 1.00 30.01 325 ARG 5 O 1
ATOM 2508 N N . THR A 1 326 ? 139.539 149.023 139.542 1.00 22.47 326 THR 5 N 1
ATOM 2509 C CA . THR A 1 326 ? 139.390 149.144 140.987 1.00 22.47 326 THR 5 CA 1
ATOM 2510 C C . THR A 1 326 ? 140.704 148.860 141.701 1.00 22.47 326 THR 5 C 1
ATOM 2511 O O . THR A 1 326 ? 141.059 149.552 142.660 1.00 22.47 326 THR 5 O 1
ATOM 2515 N N . LEU A 1 327 ? 141.444 147.847 141.250 1.00 20.87 327 LEU 5 N 1
ATOM 2516 C CA . LEU A 1 327 ? 142.761 147.596 141.825 1.00 20.87 327 LEU 5 CA 1
ATOM 2517 C C . LEU A 1 327 ? 143.694 148.774 141.607 1.00 20.87 327 LEU 5 C 1
ATOM 2518 O O . LEU A 1 327 ? 144.475 149.130 142.494 1.00 20.87 327 LEU 5 O 1
ATOM 2523 N N . GLU A 1 328 ? 143.656 149.369 140.417 1.00 28.08 328 GLU 5 N 1
ATOM 2524 C CA . GLU A 1 328 ? 144.549 150.478 140.128 1.00 28.08 328 GLU 5 CA 1
ATOM 2525 C C . GLU A 1 328 ? 144.217 151.696 140.972 1.00 28.08 328 GLU 5 C 1
ATOM 2526 O O . GLU A 1 328 ? 145.106 152.505 141.254 1.00 28.08 328 GLU 5 O 1
ATOM 2532 N N . LYS A 1 329 ? 142.960 151.856 141.382 1.00 20.25 329 LYS 5 N 1
ATOM 2533 C CA . LYS A 1 329 ? 142.659 152.967 142.276 1.00 20.25 329 LYS 5 CA 1
ATOM 2534 C C . LYS A 1 329 ? 142.784 152.619 143.756 1.00 20.25 329 LYS 5 C 1
ATOM 2535 O O . LYS A 1 329 ? 142.790 153.532 144.585 1.00 20.25 329 LYS 5 O 1
ATOM 2541 N N . ILE A 1 330 ? 142.877 151.341 144.117 1.00 21.88 330 ILE 5 N 1
ATOM 2542 C CA . ILE A 1 330 ? 143.098 150.994 145.521 1.00 21.88 330 ILE 5 CA 1
ATOM 2543 C C . ILE A 1 330 ? 144.583 150.840 145.859 1.00 21.88 330 ILE 5 C 1
ATOM 2544 O O . ILE A 1 330 ? 144.984 151.107 146.995 1.00 21.88 330 ILE 5 O 1
ATOM 2549 N N . LEU A 1 331 ? 145.412 150.441 144.896 1.00 23.14 331 LEU 5 N 1
ATOM 2550 C CA . LEU A 1 331 ? 146.809 150.124 145.189 1.00 23.14 331 LEU 5 CA 1
ATOM 2551 C C . LEU A 1 331 ? 147.609 151.257 145.827 1.00 23.14 331 LEU 5 C 1
ATOM 2552 O O . LEU A 1 331 ? 148.436 150.959 146.709 1.00 23.14 331 LEU 5 O 1
ATOM 2557 N N . PRO A 1 332 ? 147.471 152.529 145.427 1.00 26.43 332 PRO 5 N 1
ATOM 2558 C CA . PRO A 1 332 ? 148.244 153.584 146.106 1.00 26.43 332 PRO 5 CA 1
ATOM 2559 C C . PRO A 1 332 ? 148.056 153.607 147.612 1.00 26.43 332 PRO 5 C 1
ATOM 2560 O O . PRO A 1 332 ? 149.021 153.809 148.357 1.00 26.43 332 PRO 5 O 1
ATOM 2564 N N . TYR A 1 333 ? 146.837 153.368 148.086 1.00 29.44 333 TYR 5 N 1
ATOM 2565 C CA . TYR A 1 333 ? 146.576 153.411 149.517 1.00 29.44 333 TYR 5 CA 1
ATOM 2566 C C . TYR A 1 333 ? 147.075 152.163 150.230 1.00 29.44 333 TYR 5 C 1
ATOM 2567 O O . TYR A 1 333 ? 147.506 152.246 151.385 1.00 29.44 333 TYR 5 O 1
ATOM 2576 N N . LEU A 1 334 ? 147.038 151.008 149.565 1.00 29.44 334 LEU 5 N 1
ATOM 2577 C CA . LEU A 1 334 ? 147.651 149.818 150.141 1.00 29.44 334 LEU 5 CA 1
ATOM 2578 C C . LEU A 1 334 ? 149.153 149.993 150.279 1.00 29.44 334 LEU 5 C 1
ATOM 2579 O O . LEU A 1 334 ? 149.749 149.503 151.242 1.00 29.44 334 LEU 5 O 1
ATOM 2584 N N . VAL A 1 335 ? 149.781 150.684 149.328 1.00 29.44 335 VAL 5 N 1
ATOM 2585 C CA . VAL A 1 335 ? 151.204 150.983 149.445 1.00 29.44 335 VAL 5 CA 1
ATOM 2586 C C . VAL A 1 335 ? 151.453 151.992 150.560 1.00 29.44 335 VAL 5 C 1
ATOM 2587 O O . VAL A 1 335 ? 152.430 151.878 151.306 1.00 29.44 335 VAL 5 O 1
ATOM 2591 N N . LYS A 1 336 ? 150.576 152.988 150.696 1.00 29.44 336 LYS 5 N 1
ATOM 2592 C CA . LYS A 1 336 ? 150.711 153.953 151.784 1.00 29.44 336 LYS 5 CA 1
ATOM 2593 C C . LYS A 1 336 ? 150.570 153.301 153.152 1.00 29.44 336 LYS 5 C 1
ATOM 2594 O O . LYS A 1 336 ? 151.178 153.764 154.121 1.00 29.44 336 LYS 5 O 1
ATOM 2600 N N . SER A 1 337 ? 149.776 152.232 153.260 1.00 29.44 337 SER 5 N 1
ATOM 2601 C CA . SER A 1 337 ? 149.504 151.633 154.564 1.00 29.44 337 SER 5 CA 1
ATOM 2602 C C . SER A 1 337 ? 150.724 150.979 155.195 1.00 29.44 337 SER 5 C 1
ATOM 2603 O O . SER A 1 337 ? 150.664 150.615 156.372 1.00 29.44 337 SER 5 O 1
ATOM 2606 N N . PHE A 1 338 ? 151.814 150.804 154.452 1.00 29.44 338 PHE 5 N 1
ATOM 2607 C CA . PHE A 1 338 ? 153.028 150.243 155.027 1.00 29.44 338 PHE 5 CA 1
ATOM 2608 C C . PHE A 1 338 ? 153.690 151.187 156.019 1.00 29.44 338 PHE 5 C 1
ATOM 2609 O O . PHE A 1 338 ? 154.379 150.724 156.931 1.00 29.44 338 PHE 5 O 1
ATOM 2617 N N . ASN A 1 339 ? 153.494 152.494 155.861 1.00 25.42 339 ASN 5 N 1
ATOM 2618 C CA . ASN A 1 339 ? 154.306 153.501 156.526 1.00 25.42 339 ASN 5 CA 1
ATOM 2619 C C . ASN A 1 339 ? 153.723 154.007 157.837 1.00 25.42 339 ASN 5 C 1
ATOM 2620 O O . ASN A 1 339 ? 154.392 154.780 158.527 1.00 25.42 339 ASN 5 O 1
ATOM 2625 N N . TYR A 1 340 ? 152.511 153.607 158.200 1.00 28.06 340 TYR 5 N 1
ATOM 2626 C CA . TYR A 1 340 ? 151.895 154.099 159.424 1.00 28.06 340 TYR 5 CA 1
ATOM 2627 C C . TYR A 1 340 ? 152.388 153.291 160.615 1.00 28.06 340 TYR 5 C 1
ATOM 2628 O O . TYR A 1 340 ? 152.427 152.059 160.564 1.00 28.06 340 TYR 5 O 1
ATOM 2637 N N . ASP A 1 341 ? 152.779 153.989 161.694 1.00 32.47 341 ASP 5 N 1
ATOM 2638 C CA . ASP A 1 341 ? 153.490 153.304 162.774 1.00 32.47 341 ASP 5 CA 1
ATOM 2639 C C . ASP A 1 341 ? 152.573 152.390 163.577 1.00 32.47 341 ASP 5 C 1
ATOM 2640 O O . ASP A 1 341 ? 152.790 151.166 163.564 1.00 32.47 341 ASP 5 O 1
ATOM 2645 N N . PRO A 1 342 ? 151.546 152.883 164.292 1.00 26.07 342 PRO 5 N 1
ATOM 2646 C CA . PRO A 1 342 ? 150.677 151.944 165.013 1.00 26.07 342 PRO 5 CA 1
ATOM 2647 C C . PRO A 1 342 ? 149.667 151.311 164.069 1.00 26.07 342 PRO 5 C 1
ATOM 2648 O O . PRO A 1 342 ? 148.702 151.951 163.643 1.00 26.07 342 PRO 5 O 1
ATOM 2652 N N . LEU A 1 343 ? 149.893 150.046 163.734 1.00 28.73 343 LEU 5 N 1
ATOM 2653 C CA . LEU A 1 343 ? 148.946 149.316 162.913 1.00 28.73 343 LEU 5 CA 1
ATOM 2654 C C . LEU A 1 343 ? 148.144 148.347 163.771 1.00 28.73 343 LEU 5 C 1
ATOM 2655 O O . LEU A 1 343 ? 148.674 147.802 164.745 1.00 28.73 343 LEU 5 O 1
ATOM 2660 N N . PRO A 1 344 ? 146.876 148.116 163.444 1.00 29.44 344 PRO 5 N 1
ATOM 2661 C CA . PRO A 1 344 ? 146.085 147.144 164.201 1.00 29.44 344 PRO 5 CA 1
ATOM 2662 C C . PRO A 1 344 ? 146.620 145.733 164.013 1.00 29.44 344 PRO 5 C 1
ATOM 2663 O O . PRO A 1 344 ? 147.356 145.439 163.070 1.00 29.44 344 PRO 5 O 1
ATOM 2667 N N . TRP A 1 345 ? 146.247 144.851 164.939 1.00 29.44 345 TRP 5 N 1
ATOM 2668 C CA . TRP A 1 345 ? 146.756 143.487 164.902 1.00 29.44 345 TRP 5 CA 1
ATOM 2669 C C . TRP A 1 345 ? 146.106 142.637 163.819 1.00 29.44 345 TRP 5 C 1
ATOM 2670 O O . TRP A 1 345 ? 146.632 141.569 163.495 1.00 29.44 345 TRP 5 O 1
ATOM 2681 N N . TRP A 1 346 ? 144.992 143.081 163.244 1.00 29.44 346 TRP 5 N 1
ATOM 2682 C CA . TRP A 1 346 ? 144.278 142.306 162.241 1.00 29.44 346 TRP 5 CA 1
ATOM 2683 C C . TRP A 1 346 ? 144.583 142.748 160.817 1.00 29.44 346 TRP 5 C 1
ATOM 2684 O O . TRP A 1 346 ? 143.900 142.311 159.888 1.00 29.44 346 TRP 5 O 1
ATOM 2695 N N . PHE A 1 347 ? 145.581 143.604 160.621 1.00 29.44 347 PHE 5 N 1
ATOM 2696 C CA . PHE A 1 347 ? 145.943 144.098 159.300 1.00 29.44 347 PHE 5 CA 1
ATOM 2697 C C . PHE A 1 347 ? 147.409 143.795 159.036 1.00 29.44 347 PHE 5 C 1
ATOM 2698 O O . PHE A 1 347 ? 148.281 144.260 159.777 1.00 29.44 347 PHE 5 O 1
ATOM 2706 N N . ASP A 1 348 ? 147.680 143.019 157.991 1.00 28.39 348 ASP 5 N 1
ATOM 2707 C CA . ASP A 1 348 ? 149.052 142.792 157.541 1.00 28.39 348 ASP 5 CA 1
ATOM 2708 C C . ASP A 1 348 ? 149.192 143.146 156.067 1.00 28.39 348 ASP 5 C 1
ATOM 2709 O O . ASP A 1 348 ? 148.754 142.368 155.192 1.00 28.39 348 ASP 5 O 1
ATOM 2714 N N . PRO A 1 349 ? 149.791 144.297 155.749 1.00 27.34 349 PRO 5 N 1
ATOM 2715 C CA . PRO A 1 349 ? 149.979 144.659 154.339 1.00 27.34 349 PRO 5 CA 1
ATOM 2716 C C . PRO A 1 349 ? 150.819 143.658 153.575 1.00 27.34 349 PRO 5 C 1
ATOM 2717 O O . PRO A 1 349 ? 150.602 143.479 152.370 1.00 27.34 349 PRO 5 O 1
ATOM 2721 N N . PHE A 1 350 ? 151.764 142.992 154.241 1.00 26.53 350 PHE 5 N 1
ATOM 2722 C CA . PHE A 1 350 ? 152.555 141.964 153.577 1.00 26.53 350 PHE 5 CA 1
ATOM 2723 C C . PHE A 1 350 ? 151.663 140.854 153.042 1.00 26.53 350 PHE 5 C 1
ATOM 2724 O O . PHE A 1 350 ? 151.750 140.484 151.865 1.00 26.53 350 PHE 5 O 1
ATOM 2732 N N . ASP A 1 351 ? 150.789 140.316 153.895 1.00 27.56 351 ASP 5 N 1
ATOM 2733 C CA . ASP A 1 351 ? 149.902 139.249 153.455 1.00 27.56 351 ASP 5 CA 1
ATOM 2734 C C . ASP A 1 351 ? 148.936 139.727 152.384 1.00 27.56 351 ASP 5 C 1
ATOM 2735 O O . ASP A 1 351 ? 148.671 138.994 151.427 1.00 27.56 351 ASP 5 O 1
ATOM 2740 N N . MET A 1 352 ? 148.395 140.942 152.512 1.00 28.67 352 MET 5 N 1
ATOM 2741 C CA . MET A 1 352 ? 147.466 141.409 151.482 1.00 28.67 352 MET 5 CA 1
ATOM 2742 C C . MET A 1 352 ? 148.147 141.520 150.119 1.00 28.67 352 MET 5 C 1
ATOM 2743 O O . MET A 1 352 ? 147.626 141.028 149.105 1.00 28.67 352 MET 5 O 1
ATOM 2748 N N . LEU A 1 353 ? 149.324 142.150 150.077 1.00 20.56 353 LEU 5 N 1
ATOM 2749 C CA . LEU A 1 353 ? 150.030 142.312 148.810 1.00 20.56 353 LEU 5 CA 1
ATOM 2750 C C . LEU A 1 353 ? 150.427 140.965 148.223 1.00 20.56 353 LEU 5 C 1
ATOM 2751 O O . LEU A 1 353 ? 150.262 140.727 147.017 1.00 20.56 353 LEU 5 O 1
ATOM 2756 N N . ASP A 1 354 ? 150.943 140.065 149.061 1.00 21.14 354 ASP 5 N 1
ATOM 2757 C CA . ASP A 1 354 ? 151.360 138.759 148.571 1.00 21.14 354 ASP 5 CA 1
ATOM 2758 C C . ASP A 1 354 ? 150.170 137.959 148.055 1.00 21.14 354 ASP 5 C 1
ATOM 2759 O O . ASP A 1 354 ? 150.280 137.257 147.044 1.00 21.14 354 ASP 5 O 1
ATOM 2764 N N . SER A 1 355 ? 149.020 138.062 148.726 1.00 20.16 355 SER 5 N 1
ATOM 2765 C CA . SER A 1 355 ? 147.826 137.364 148.268 1.00 20.16 355 SER 5 CA 1
ATOM 2766 C C . SER A 1 355 ? 147.377 137.870 146.906 1.00 20.16 355 SER 5 C 1
ATOM 2767 O O . SER A 1 355 ? 146.998 137.073 146.043 1.00 20.16 355 SER 5 O 1
ATOM 2770 N N . LEU A 1 356 ? 147.407 139.189 146.692 1.00 21.85 356 LEU 5 N 1
ATOM 2771 C CA . LEU A 1 356 ? 147.032 139.719 145.380 1.00 21.85 356 LEU 5 CA 1
ATOM 2772 C C . LEU A 1 356 ? 147.981 139.225 144.293 1.00 21.85 356 LEU 5 C 1
ATOM 2773 O O . LEU A 1 356 ? 147.550 138.786 143.211 1.00 21.85 356 LEU 5 O 1
ATOM 2778 N N . ILE A 1 357 ? 149.286 139.282 144.569 1.00 22.18 357 ILE 5 N 1
ATOM 2779 C CA . ILE A 1 357 ? 150.265 138.864 143.571 1.00 22.18 357 ILE 5 CA 1
ATOM 2780 C C . ILE A 1 357 ? 150.092 137.390 143.238 1.00 22.18 357 ILE 5 C 1
ATOM 2781 O O . ILE A 1 357 ? 150.182 136.995 142.073 1.00 22.18 357 ILE 5 O 1
ATOM 2786 N N . VAL A 1 358 ? 149.827 136.555 144.244 1.00 23.41 358 VAL 5 N 1
ATOM 2787 C CA . VAL A 1 358 ? 149.658 135.126 143.990 1.00 23.41 358 VAL 5 CA 1
ATOM 2788 C C . VAL A 1 358 ? 148.363 134.858 143.231 1.00 23.41 358 VAL 5 C 1
ATOM 2789 O O . VAL A 1 358 ? 148.315 133.996 142.343 1.00 23.41 358 VAL 5 O 1
ATOM 2793 N N . LEU A 1 359 ? 147.293 135.584 143.567 1.00 29.44 359 LEU 5 N 1
ATOM 2794 C CA . LEU A 1 359 ? 146.041 135.465 142.829 1.00 29.44 359 LEU 5 CA 1
ATOM 2795 C C . LEU A 1 359 ? 146.273 135.646 141.339 1.00 29.44 359 LEU 5 C 1
ATOM 2796 O O . LEU A 1 359 ? 145.853 134.819 140.520 1.00 29.44 359 LEU 5 O 1
ATOM 2801 N N . TYR A 1 360 ? 146.956 136.728 140.969 1.00 23.82 360 TYR 5 N 1
ATOM 2802 C CA . TYR A 1 360 ? 147.182 136.967 139.547 1.00 23.82 360 TYR 5 CA 1
ATOM 2803 C C . TYR A 1 360 ? 148.270 136.081 138.955 1.00 23.82 360 TYR 5 C 1
ATOM 2804 O O . TYR A 1 360 ? 148.240 135.815 137.751 1.00 23.82 360 TYR 5 O 1
ATOM 2813 N N . ASN A 1 361 ? 149.224 135.618 139.764 1.00 25.29 361 ASN 5 N 1
ATOM 2814 C CA . ASN A 1 361 ? 150.208 134.657 139.285 1.00 25.29 361 ASN 5 CA 1
ATOM 2815 C C . ASN A 1 361 ? 149.560 133.338 138.906 1.00 25.29 361 ASN 5 C 1
ATOM 2816 O O . ASN A 1 361 ? 150.056 132.639 138.018 1.00 25.29 361 ASN 5 O 1
ATOM 2821 N N . GLU A 1 362 ? 148.471 132.971 139.578 1.00 36.03 362 GLU 5 N 1
ATOM 2822 C CA . GLU A 1 362 ? 147.901 131.646 139.384 1.00 36.03 362 GLU 5 CA 1
ATOM 2823 C C . GLU A 1 362 ? 146.637 131.627 138.537 1.00 36.03 362 GLU 5 C 1
ATOM 2824 O O . GLU A 1 362 ? 146.295 130.565 138.008 1.00 36.03 362 GLU 5 O 1
ATOM 2830 N N . ILE A 1 363 ? 145.934 132.747 138.379 1.00 29.09 363 ILE 5 N 1
ATOM 2831 C CA . ILE A 1 363 ? 144.783 132.731 137.480 1.00 29.09 363 ILE 5 CA 1
ATOM 2832 C C . ILE A 1 363 ? 145.233 132.986 136.049 1.00 29.09 363 ILE 5 C 1
ATOM 2833 O O . ILE A 1 363 ? 145.058 132.133 135.174 1.00 29.09 363 ILE 5 O 1
ATOM 2838 N N . THR A 1 364 ? 145.810 134.161 135.795 1.00 27.63 364 THR 5 N 1
ATOM 2839 C CA . THR A 1 364 ? 146.302 134.536 134.471 1.00 27.63 364 THR 5 CA 1
ATOM 2840 C C . THR A 1 364 ? 147.801 134.777 134.554 1.00 27.63 364 THR 5 C 1
ATOM 2841 O O . THR A 1 364 ? 148.241 135.898 134.849 1.00 27.63 364 THR 5 O 1
ATOM 2845 N N . PRO A 1 365 ? 148.621 133.762 134.308 1.00 29.04 365 PRO 5 N 1
ATOM 2846 C CA . PRO A 1 365 ? 150.055 134.003 134.146 1.00 29.04 365 PRO 5 CA 1
ATOM 2847 C C . PRO A 1 365 ? 150.307 134.798 132.876 1.00 29.04 365 PRO 5 C 1
ATOM 2848 O O . PRO A 1 365 ? 149.421 134.989 132.041 1.00 29.04 365 PRO 5 O 1
ATOM 2852 N N . MET A 1 366 ? 151.538 135.287 132.750 1.00 35.46 366 MET 5 N 1
ATOM 2853 C CA . MET A 1 366 ? 151.989 136.132 131.649 1.00 35.46 366 MET 5 CA 1
ATOM 2854 C C . MET A 1 366 ? 151.341 137.509 131.652 1.00 35.46 366 MET 5 C 1
ATOM 2855 O O . MET A 1 366 ? 151.541 138.274 130.706 1.00 35.46 366 MET 5 O 1
ATOM 2860 N N . ASN A 1 367 ? 150.569 137.851 132.681 1.00 25.34 367 ASN 5 N 1
ATOM 2861 C CA . ASN A 1 367 ? 150.009 139.195 132.792 1.00 25.34 367 ASN 5 CA 1
ATOM 2862 C C . ASN A 1 367 ? 149.665 139.437 134.255 1.00 25.34 367 ASN 5 C 1
ATOM 2863 O O . ASN A 1 367 ? 148.700 138.862 134.764 1.00 25.34 367 ASN 5 O 1
ATOM 2868 N N . ASN A 1 368 ? 150.449 140.278 134.925 1.00 23.29 368 ASN 5 N 1
ATOM 2869 C CA . ASN A 1 368 ? 150.246 140.584 136.341 1.00 23.29 368 ASN 5 CA 1
ATOM 2870 C C . ASN A 1 368 ? 150.020 142.077 136.524 1.00 23.29 368 ASN 5 C 1
ATOM 2871 O O . ASN A 1 368 ? 150.991 142.856 136.586 1.00 23.29 368 ASN 5 O 1
ATOM 2876 N N . PRO A 1 369 ? 148.763 142.522 136.611 1.00 23.07 369 PRO 5 N 1
ATOM 2877 C CA . PRO A 1 369 ? 148.502 143.957 136.799 1.00 23.07 369 PRO 5 CA 1
ATOM 2878 C C . PRO A 1 369 ? 149.184 144.542 138.019 1.00 23.07 369 PRO 5 C 1
ATOM 2879 O O . PRO A 1 369 ? 149.694 145.669 137.964 1.00 23.07 369 PRO 5 O 1
ATOM 2883 N N . VAL A 1 370 ? 149.210 143.796 139.124 1.00 25.88 370 VAL 5 N 1
ATOM 2884 C CA . VAL A 1 370 ? 149.815 144.299 140.351 1.00 25.88 370 VAL 5 CA 1
ATOM 2885 C C . VAL A 1 370 ? 151.303 144.538 140.150 1.00 25.88 370 VAL 5 C 1
ATOM 2886 O O . VAL A 1 370 ? 151.836 145.583 140.542 1.00 25.88 370 VAL 5 O 1
ATOM 2890 N N . LEU A 1 371 ? 151.996 143.586 139.521 1.00 21.15 371 LEU 5 N 1
ATOM 2891 C CA . LEU A 1 371 ? 153.428 143.752 139.301 1.00 21.15 371 LEU 5 CA 1
ATOM 2892 C C . LEU A 1 371 ? 153.722 144.886 138.331 1.00 21.15 371 LEU 5 C 1
ATOM 2893 O O . LEU A 1 371 ? 154.673 145.643 138.541 1.00 21.15 371 LEU 5 O 1
ATOM 2898 N N . THR A 1 372 ? 152.936 145.029 137.261 1.00 36.32 372 THR 5 N 1
ATOM 2899 C CA . THR A 1 372 ? 153.214 146.138 136.349 1.00 36.32 372 THR 5 CA 1
ATOM 2900 C C . THR A 1 372 ? 152.976 147.484 137.024 1.00 36.32 372 THR 5 C 1
ATOM 2901 O O . THR A 1 372 ? 153.766 148.420 136.846 1.00 36.32 372 THR 5 O 1
ATOM 2905 N N . THR A 1 373 ? 151.907 147.600 137.816 1.00 24.66 373 THR 5 N 1
ATOM 2906 C CA . THR A 1 373 ? 151.643 148.855 138.511 1.00 24.66 373 THR 5 CA 1
ATOM 2907 C C . THR A 1 373 ? 152.728 149.163 139.534 1.00 24.66 373 THR 5 C 1
ATOM 2908 O O . THR A 1 373 ? 153.131 150.321 139.690 1.00 24.66 373 THR 5 O 1
ATOM 2912 N N . LEU A 1 374 ? 153.210 148.145 140.248 1.00 13.96 374 LEU 5 N 1
ATOM 2913 C CA . LEU A 1 374 ? 154.264 148.368 141.230 1.00 13.96 374 LEU 5 CA 1
ATOM 2914 C C . LEU A 1 374 ? 155.610 148.649 140.579 1.00 13.96 374 LEU 5 C 1
ATOM 2915 O O . LEU A 1 374 ? 156.447 149.330 141.176 1.00 13.96 374 LEU 5 O 1
ATOM 2920 N N . ALA A 1 375 ? 155.842 148.133 139.375 1.00 25.07 375 ALA 5 N 1
ATOM 2921 C CA . ALA A 1 375 ? 157.115 148.330 138.698 1.00 25.07 375 ALA 5 CA 1
ATOM 2922 C C . ALA A 1 375 ? 157.197 149.660 137.975 1.00 25.07 375 ALA 5 C 1
ATOM 2923 O O . ALA A 1 375 ? 158.283 150.242 137.892 1.00 25.07 375 ALA 5 O 1
ATOM 2925 N N . HIS A 1 376 ? 156.081 150.154 137.441 1.00 23.01 376 HIS 5 N 1
ATOM 2926 C CA . HIS A 1 376 ? 156.109 151.443 136.765 1.00 23.01 376 HIS 5 CA 1
ATOM 2927 C C . HIS A 1 376 ? 156.271 152.607 137.732 1.00 23.01 376 HIS 5 C 1
ATOM 2928 O O . HIS A 1 376 ? 156.738 153.673 137.321 1.00 23.01 376 HIS 5 O 1
ATOM 2935 N N . THR A 1 377 ? 155.909 152.433 139.003 1.00 21.88 377 THR 5 N 1
ATOM 2936 C CA . THR A 1 377 ? 155.917 153.523 139.971 1.00 21.88 377 THR 5 CA 1
ATOM 2937 C C . THR A 1 377 ? 156.983 153.354 141.048 1.00 21.88 377 THR 5 C 1
ATOM 2938 O O . THR A 1 377 ? 156.836 153.903 142.141 1.00 21.88 377 THR 5 O 1
ATOM 2942 N N . ASN A 1 378 ? 158.036 152.584 140.771 1.00 20.33 378 ASN 5 N 1
ATOM 2943 C CA . ASN A 1 378 ? 159.284 152.537 141.534 1.00 20.33 378 ASN 5 CA 1
ATOM 2944 C C . ASN A 1 378 ? 159.202 151.758 142.842 1.00 20.33 378 ASN 5 C 1
ATOM 2945 O O . ASN A 1 378 ? 160.160 151.791 143.620 1.00 20.33 378 ASN 5 O 1
ATOM 2950 N N . VAL A 1 379 ? 158.102 151.057 143.119 1.00 16.58 379 VAL 5 N 1
ATOM 2951 C CA . VAL A 1 379 ? 157.931 150.473 144.447 1.00 16.58 379 VAL 5 CA 1
ATOM 2952 C C . VAL A 1 379 ? 158.695 149.158 144.584 1.00 16.58 379 VAL 5 C 1
ATOM 2953 O O . VAL A 1 379 ? 159.182 148.820 145.671 1.00 16.58 379 VAL 5 O 1
ATOM 2957 N N . ILE A 1 380 ? 158.818 148.394 143.498 1.00 18.70 380 ILE 5 N 1
ATOM 2958 C CA . ILE A 1 380 ? 159.488 147.099 143.580 1.00 18.70 380 ILE 5 CA 1
ATOM 2959 C C . ILE A 1 380 ? 160.965 147.273 143.908 1.00 18.70 380 ILE 5 C 1
ATOM 2960 O O . ILE A 1 380 ? 161.550 146.477 144.653 1.00 18.70 380 ILE 5 O 1
ATOM 2965 N N . PHE A 1 381 ? 161.590 148.317 143.367 1.00 18.38 381 PHE 5 N 1
ATOM 2966 C CA . PHE A 1 381 ? 162.991 148.573 143.674 1.00 18.38 381 PHE 5 CA 1
ATOM 2967 C C . PHE A 1 381 ? 163.179 148.900 145.148 1.00 18.38 381 PHE 5 C 1
ATOM 2968 O O . PHE A 1 381 ? 164.147 148.452 145.774 1.00 18.38 381 PHE 5 O 1
ATOM 2976 N N . CYS A 1 382 ? 162.251 149.663 145.727 1.00 17.91 382 CYS 5 N 1
ATOM 2977 C CA . CYS A 1 382 ? 162.301 149.937 147.159 1.00 17.91 382 CYS 5 CA 1
ATOM 2978 C C . CYS A 1 382 ? 162.128 148.662 147.970 1.00 17.91 382 CYS 5 C 1
ATOM 2979 O O . CYS A 1 382 ? 162.806 148.470 148.985 1.00 17.91 382 CYS 5 O 1
ATOM 2982 N N . ILE A 1 383 ? 161.228 147.778 147.538 1.00 16.33 383 ILE 5 N 1
ATOM 2983 C CA . ILE A 1 383 ? 161.009 146.534 148.271 1.00 16.33 383 ILE 5 CA 1
ATOM 2984 C C . ILE A 1 383 ? 162.259 145.660 148.234 1.00 16.33 383 ILE 5 C 1
ATOM 2985 O O . ILE A 1 383 ? 162.645 145.059 149.244 1.00 16.33 383 ILE 5 O 1
ATOM 2990 N N . LEU A 1 384 ? 162.925 145.590 147.082 1.00 16.18 384 LEU 5 N 1
ATOM 2991 C CA . LEU A 1 384 ? 164.138 144.783 146.988 1.00 16.18 384 LEU 5 CA 1
ATOM 2992 C C . LEU A 1 384 ? 165.286 145.403 147.779 1.00 16.18 384 LEU 5 C 1
ATOM 2993 O O . LEU A 1 384 ? 166.092 144.685 148.387 1.00 16.18 384 LEU 5 O 1
ATOM 2998 N N . SER A 1 385 ? 165.374 146.735 147.792 1.00 17.41 385 SER 5 N 1
ATOM 2999 C CA . SER A 1 385 ? 166.367 147.396 148.628 1.00 17.41 385 SER 5 CA 1
ATOM 3000 C C . SER A 1 385 ? 166.133 147.088 150.100 1.00 17.41 385 SER 5 C 1
ATOM 3001 O O . SER A 1 385 ? 167.082 146.824 150.847 1.00 17.41 385 SER 5 O 1
ATOM 3004 N N . ARG A 1 386 ? 164.871 147.114 150.534 1.00 16.65 386 ARG 5 N 1
ATOM 3005 C CA . ARG A 1 386 ? 164.559 146.780 151.919 1.00 16.65 386 ARG 5 CA 1
ATOM 3006 C C . ARG A 1 386 ? 164.905 145.331 152.231 1.00 16.65 386 ARG 5 C 1
ATOM 3007 O O . ARG A 1 386 ? 165.393 145.028 153.323 1.00 16.65 386 ARG 5 O 1
ATOM 3015 N N . PHE A 1 387 ? 164.651 144.421 151.290 1.00 19.46 387 PHE 5 N 1
ATOM 3016 C CA . PHE A 1 387 ? 165.018 143.021 151.490 1.00 19.46 387 PHE 5 CA 1
ATOM 3017 C C . PHE A 1 387 ? 166.521 142.869 151.696 1.00 19.46 387 PHE 5 C 1
ATOM 3018 O O . PHE A 1 387 ? 166.970 142.165 152.610 1.00 19.46 387 PHE 5 O 1
ATOM 3026 N N . ALA A 1 388 ? 167.318 143.531 150.853 1.00 19.26 388 ALA 5 N 1
ATOM 3027 C CA . ALA A 1 388 ? 168.769 143.445 150.998 1.00 19.26 388 ALA 5 CA 1
ATOM 3028 C C . ALA A 1 388 ? 169.235 144.043 152.321 1.00 19.26 388 ALA 5 C 1
ATOM 3029 O O . ALA A 1 388 ? 170.100 143.472 152.999 1.00 19.26 388 ALA 5 O 1
ATOM 3031 N N . GLN A 1 389 ? 168.669 145.187 152.711 1.00 20.05 389 GLN 5 N 1
ATOM 3032 C CA . GLN A 1 389 ? 169.038 145.789 153.988 1.00 20.05 389 GLN 5 CA 1
ATOM 3033 C C . GLN A 1 389 ? 168.670 144.890 155.160 1.00 20.05 389 GLN 5 C 1
ATOM 3034 O O . GLN A 1 389 ? 169.419 144.814 156.138 1.00 20.05 389 GLN 5 O 1
ATOM 3040 N N . CYS A 1 390 ? 167.520 144.217 155.090 1.00 22.21 390 CYS 5 N 1
ATOM 3041 C CA . CYS A 1 390 ? 167.140 143.282 156.143 1.00 22.21 390 CYS 5 CA 1
ATOM 3042 C C . CYS A 1 390 ? 168.109 142.113 156.218 1.00 22.21 390 CYS 5 C 1
ATOM 3043 O O . CYS A 1 390 ? 168.471 141.672 157.313 1.00 22.21 390 CYS 5 O 1
ATOM 3046 N N . LEU A 1 391 ? 168.533 141.589 155.070 1.00 23.03 391 LEU 5 N 1
ATOM 3047 C CA . LEU A 1 391 ? 169.513 140.507 155.097 1.00 23.03 391 LEU 5 CA 1
ATOM 3048 C C . LEU A 1 391 ? 170.861 140.974 155.628 1.00 23.03 391 LEU 5 C 1
ATOM 3049 O O . LEU A 1 391 ? 171.630 140.163 156.152 1.00 23.03 391 LEU 5 O 1
ATOM 3054 N N . SER A 1 392 ? 171.171 142.263 155.504 1.00 25.19 392 SER 5 N 1
ATOM 3055 C CA . SER A 1 392 ? 172.487 142.772 155.862 1.00 25.19 392 SER 5 CA 1
ATOM 3056 C C . SER A 1 392 ? 172.571 143.320 157.285 1.00 25.19 392 SER 5 C 1
ATOM 3057 O O . SER A 1 392 ? 173.607 143.882 157.650 1.00 25.19 392 SER 5 O 1
ATOM 3060 N N . LEU A 1 393 ? 171.523 143.175 158.094 1.00 29.04 393 LEU 5 N 1
ATOM 3061 C CA . LEU A 1 393 ? 171.551 143.728 159.440 1.00 29.04 393 LEU 5 CA 1
ATOM 3062 C C . LEU A 1 393 ? 172.596 143.012 160.293 1.00 29.04 393 LEU 5 C 1
ATOM 3063 O O . LEU A 1 393 ? 172.824 141.811 160.131 1.00 29.04 393 LEU 5 O 1
ATOM 3068 N N . PRO A 1 394 ? 173.247 143.730 161.216 1.00 35.14 394 PRO 5 N 1
ATOM 3069 C CA . PRO A 1 394 ? 174.280 143.094 162.047 1.00 35.14 394 PRO 5 CA 1
ATOM 3070 C C . PRO A 1 394 ? 173.747 142.325 163.243 1.00 35.14 394 PRO 5 C 1
ATOM 3071 O O . PRO A 1 394 ? 174.448 141.432 163.735 1.00 35.14 394 PRO 5 O 1
ATOM 3075 N N . GLN A 1 395 ? 172.549 142.636 163.733 1.00 36.85 395 GLN 5 N 1
ATOM 3076 C CA . GLN A 1 395 ? 171.972 141.935 164.873 1.00 36.85 395 GLN 5 CA 1
ATOM 3077 C C . GLN A 1 395 ? 170.511 141.634 164.592 1.00 36.85 395 GLN 5 C 1
ATOM 3078 O O . GLN A 1 395 ? 169.763 142.522 164.174 1.00 36.85 395 GLN 5 O 1
ATOM 3084 N N . HIS A 1 396 ? 170.107 140.393 164.838 1.00 25.18 396 HIS 5 N 1
ATOM 3085 C CA . HIS A 1 396 ? 168.766 139.926 164.529 1.00 25.18 396 HIS 5 CA 1
ATOM 3086 C C . HIS A 1 396 ? 168.062 139.444 165.788 1.00 25.18 396 HIS 5 C 1
ATOM 3087 O O . HIS A 1 396 ? 168.693 139.065 166.777 1.00 25.18 396 HIS 5 O 1
ATOM 3094 N N . ASN A 1 397 ? 166.736 139.464 165.735 1.00 27.59 397 ASN 5 N 1
ATOM 3095 C CA . ASN A 1 397 ? 165.892 138.890 166.774 1.00 27.59 397 ASN 5 CA 1
ATOM 3096 C C . ASN A 1 397 ? 164.611 138.397 166.107 1.00 27.59 397 ASN 5 C 1
ATOM 3097 O O . ASN A 1 397 ? 164.561 138.235 164.883 1.00 27.59 397 ASN 5 O 1
ATOM 3102 N N . GLU A 1 398 ? 163.575 138.141 166.907 1.00 34.05 398 GLU 5 N 1
ATOM 3103 C CA . GLU A 1 398 ? 162.362 137.533 166.368 1.00 34.05 398 GLU 5 CA 1
ATOM 3104 C C . GLU A 1 398 ? 161.651 138.460 165.389 1.00 34.05 398 GLU 5 C 1
ATOM 3105 O O . GLU A 1 398 ? 161.166 138.012 164.342 1.00 34.05 398 GLU 5 O 1
ATOM 3111 N N . ALA A 1 399 ? 161.581 139.752 165.707 1.00 24.31 399 ALA 5 N 1
ATOM 3112 C CA . ALA A 1 399 ? 160.910 140.695 164.821 1.00 24.31 399 ALA 5 CA 1
ATOM 3113 C C . ALA A 1 399 ? 161.619 140.787 163.476 1.00 24.31 399 ALA 5 C 1
ATOM 3114 O O . ALA A 1 399 ? 160.980 140.737 162.417 1.00 24.31 399 ALA 5 O 1
ATOM 3116 N N . THR A 1 400 ? 162.946 140.916 163.498 1.00 21.71 400 THR 5 N 1
ATOM 3117 C CA . THR A 1 400 ? 163.691 141.002 162.249 1.00 21.71 400 THR 5 CA 1
ATOM 3118 C C . THR A 1 400 ? 163.620 139.704 161.462 1.00 21.71 400 THR 5 C 1
ATOM 3119 O O . THR A 1 400 ? 163.559 139.734 160.228 1.00 21.71 400 THR 5 O 1
ATOM 3123 N N . LEU A 1 401 ? 163.620 138.559 162.146 1.00 20.43 401 LEU 5 N 1
ATOM 3124 C CA . LEU A 1 401 ? 163.486 137.291 161.440 1.00 20.43 401 LEU 5 CA 1
ATOM 3125 C C . LEU A 1 401 ? 162.134 137.185 160.749 1.00 20.43 401 LEU 5 C 1
ATOM 3126 O O . LEU A 1 401 ? 162.052 136.741 159.598 1.00 20.43 401 LEU 5 O 1
ATOM 3131 N N . LYS A 1 402 ? 161.062 137.599 161.426 1.00 21.25 402 LYS 5 N 1
ATOM 3132 C CA . LYS A 1 402 ? 159.747 137.554 160.795 1.00 21.25 402 LYS 5 CA 1
ATOM 3133 C C . LYS A 1 402 ? 159.664 138.511 159.612 1.00 21.25 402 LYS 5 C 1
ATOM 3134 O O . LYS A 1 402 ? 159.083 138.175 158.571 1.00 21.25 402 LYS 5 O 1
ATOM 3140 N N . THR A 1 403 ? 160.236 139.709 159.749 1.00 22.58 403 THR 5 N 1
ATOM 3141 C CA . THR A 1 403 ? 160.225 140.656 158.637 1.00 22.58 403 THR 5 CA 1
ATOM 3142 C C . THR A 1 403 ? 161.001 140.116 157.441 1.00 22.58 403 THR 5 C 1
ATOM 3143 O O . THR A 1 403 ? 160.559 140.246 156.291 1.00 22.58 403 THR 5 O 1
ATOM 3147 N N . THR A 1 404 ? 162.156 139.500 157.693 1.00 22.40 404 THR 5 N 1
ATOM 3148 C CA . THR A 1 404 ? 162.930 138.906 156.610 1.00 22.40 404 THR 5 CA 1
ATOM 3149 C C . THR A 1 404 ? 162.161 137.773 155.944 1.00 22.40 404 THR 5 C 1
ATOM 3150 O O . THR A 1 404 ? 162.211 137.616 154.719 1.00 22.40 404 THR 5 O 1
ATOM 3154 N N . THR A 1 405 ? 161.447 136.971 156.736 1.00 23.14 405 THR 5 N 1
ATOM 3155 C CA . THR A 1 405 ? 160.631 135.900 156.171 1.00 23.14 405 THR 5 CA 1
ATOM 3156 C C . THR A 1 405 ? 159.562 136.457 155.241 1.00 23.14 405 THR 5 C 1
ATOM 3157 O O . THR A 1 405 ? 159.332 135.930 154.142 1.00 23.14 405 THR 5 O 1
ATOM 3161 N N . LYS A 1 406 ? 158.894 137.528 155.669 1.00 29.44 406 LYS 5 N 1
ATOM 3162 C CA . LYS A 1 406 ? 157.869 138.140 154.831 1.00 29.44 406 LYS 5 CA 1
ATOM 3163 C C . LYS A 1 406 ? 158.463 138.674 153.533 1.00 29.44 406 LYS 5 C 1
ATOM 3164 O O . LYS A 1 406 ? 157.868 138.523 152.456 1.00 29.44 406 LYS 5 O 1
ATOM 3170 N N . PHE A 1 407 ? 159.638 139.300 153.615 1.00 15.02 407 PHE 5 N 1
ATOM 3171 C CA . PHE A 1 407 ? 160.285 139.803 152.406 1.00 15.02 407 PHE 5 CA 1
ATOM 3172 C C . PHE A 1 407 ? 160.660 138.669 151.458 1.00 15.02 407 PHE 5 C 1
ATOM 3173 O O . PHE A 1 407 ? 160.510 138.799 150.238 1.00 15.02 407 PHE 5 O 1
ATOM 3181 N N . ILE A 1 408 ? 161.158 137.552 151.993 1.00 19.07 408 ILE 5 N 1
ATOM 3182 C CA . ILE A 1 408 ? 161.490 136.415 151.137 1.00 19.07 408 ILE 5 CA 1
ATOM 3183 C C . ILE A 1 408 ? 160.245 135.892 150.436 1.00 19.07 408 ILE 5 C 1
ATOM 3184 O O . ILE A 1 408 ? 160.278 135.569 149.242 1.00 19.07 408 ILE 5 O 1
ATOM 3189 N N . LYS A 1 409 ? 159.132 135.783 151.165 1.00 17.66 409 LYS 5 N 1
ATOM 3190 C CA . LYS A 1 409 ? 157.900 135.306 150.541 1.00 17.66 409 LYS 5 CA 1
ATOM 3191 C C . LYS A 1 409 ? 157.444 136.235 149.423 1.00 17.66 409 LYS 5 C 1
ATOM 3192 O O . LYS A 1 409 ? 157.037 135.775 148.348 1.00 17.66 409 LYS 5 O 1
ATOM 3198 N N . ILE A 1 410 ? 157.502 137.549 149.650 1.00 17.50 410 ILE 5 N 1
ATOM 3199 C CA . ILE A 1 410 ? 157.024 138.458 148.613 1.00 17.50 410 ILE 5 CA 1
ATOM 3200 C C . ILE A 1 410 ? 157.964 138.457 147.409 1.00 17.50 410 ILE 5 C 1
ATOM 3201 O O . ILE A 1 410 ? 157.516 138.596 146.265 1.00 17.50 410 ILE 5 O 1
ATOM 3206 N N . CYS A 1 411 ? 159.270 138.275 147.627 1.00 17.08 411 CYS 5 N 1
ATOM 3207 C CA . CYS A 1 411 ? 160.190 138.177 146.498 1.00 17.08 411 CYS 5 CA 1
ATOM 3208 C C . CYS A 1 411 ? 159.978 136.890 145.710 1.00 17.08 411 CYS 5 C 1
ATOM 3209 O O . CYS A 1 411 ? 160.111 136.885 144.480 1.00 17.08 411 CYS 5 O 1
ATOM 3212 N N . ALA A 1 412 ? 159.644 135.795 146.395 1.00 16.09 412 ALA 5 N 1
ATOM 3213 C CA . ALA A 1 412 ? 159.281 134.569 145.692 1.00 16.09 412 ALA 5 CA 1
ATOM 3214 C C . ALA A 1 412 ? 158.031 134.773 144.852 1.00 16.09 412 ALA 5 C 1
ATOM 3215 O O . ALA A 1 412 ? 157.941 134.274 143.724 1.00 16.09 412 ALA 5 O 1
ATOM 3217 N N . SER A 1 413 ? 157.051 135.504 145.387 1.00 29.44 413 SER 5 N 1
ATOM 3218 C CA . SER A 1 413 ? 155.857 135.806 144.604 1.00 29.44 413 SER 5 CA 1
ATOM 3219 C C . SER A 1 413 ? 156.176 136.679 143.397 1.00 29.44 413 SER 5 C 1
ATOM 3220 O O . SER A 1 413 ? 155.546 136.525 142.347 1.00 29.44 413 SER 5 O 1
ATOM 3223 N N . PHE A 1 414 ? 157.127 137.607 143.529 1.00 17.32 414 PHE 5 N 1
ATOM 3224 C CA . PHE A 1 414 ? 157.603 138.349 142.362 1.00 17.32 414 PHE 5 CA 1
ATOM 3225 C C . PHE A 1 414 ? 158.167 137.403 141.311 1.00 17.32 414 PHE 5 C 1
ATOM 3226 O O . PHE A 1 414 ? 157.760 137.425 140.146 1.00 17.32 414 PHE 5 O 1
ATOM 3234 N N . ALA A 1 415 ? 159.104 136.552 141.716 1.00 16.19 415 ALA 5 N 1
ATOM 3235 C CA . ALA A 1 415 ? 159.863 135.737 140.776 1.00 16.19 415 ALA 5 CA 1
ATOM 3236 C C . ALA A 1 415 ? 159.114 134.504 140.293 1.00 16.19 415 ALA 5 C 1
ATOM 3237 O O . ALA A 1 415 ? 159.660 133.761 139.475 1.00 16.19 415 ALA 5 O 1
ATOM 3239 N N . ALA A 1 416 ? 157.897 134.259 140.783 1.00 17.63 416 ALA 5 N 1
ATOM 3240 C CA . ALA A 1 416 ? 157.214 133.002 140.488 1.00 17.63 416 ALA 5 CA 1
ATOM 3241 C C . ALA A 1 416 ? 156.954 132.830 138.996 1.00 17.63 416 ALA 5 C 1
ATOM 3242 O O . ALA A 1 416 ? 157.141 131.739 138.448 1.00 17.63 416 ALA 5 O 1
ATOM 3244 N N . SER A 1 417 ? 156.512 133.891 138.317 1.00 23.96 417 SER 5 N 1
ATOM 3245 C CA . SER A 1 417 ? 156.083 133.770 136.926 1.00 23.96 417 SER 5 CA 1
ATOM 3246 C C . SER A 1 417 ? 156.682 134.851 136.034 1.00 23.96 417 SER 5 C 1
ATOM 3247 O O . SER A 1 417 ? 156.021 135.323 135.109 1.00 23.96 417 SER 5 O 1
ATOM 3250 N N . ASP A 1 418 ? 157.927 135.252 136.277 1.00 25.23 418 ASP 5 N 1
ATOM 3251 C CA . ASP A 1 418 ? 158.537 136.292 135.457 1.00 25.23 418 ASP 5 CA 1
ATOM 3252 C C . ASP A 1 418 ? 160.044 136.093 135.406 1.00 25.23 418 ASP 5 C 1
ATOM 3253 O O . ASP A 1 418 ? 160.735 136.250 136.420 1.00 25.23 418 ASP 5 O 1
ATOM 3258 N N . GLU A 1 419 ? 160.549 135.762 134.215 1.00 26.48 419 GLU 5 N 1
ATOM 3259 C CA . GLU A 1 419 ? 161.986 135.605 134.032 1.00 26.48 419 GLU 5 CA 1
ATOM 3260 C C . GLU A 1 419 ? 162.725 136.909 134.283 1.00 26.48 419 GLU 5 C 1
ATOM 3261 O O . GLU A 1 419 ? 163.886 136.891 134.705 1.00 26.48 419 GLU 5 O 1
ATOM 3267 N N . LYS A 1 420 ? 162.067 138.042 134.038 1.00 23.32 420 LYS 5 N 1
ATOM 3268 C CA . LYS A 1 420 ? 162.665 139.337 134.335 1.00 23.32 420 LYS 5 CA 1
ATOM 3269 C C . LYS A 1 420 ? 163.102 139.407 135.790 1.00 23.32 420 LYS 5 C 1
ATOM 3270 O O . LYS A 1 420 ? 164.267 139.692 136.094 1.00 23.32 420 LYS 5 O 1
ATOM 3276 N N . TYR A 1 421 ? 162.188 139.089 136.706 1.00 21.34 421 TYR 5 N 1
ATOM 3277 C CA . TYR A 1 421 ? 162.506 139.143 138.124 1.00 21.34 421 TYR 5 CA 1
ATOM 3278 C C . TYR A 1 421 ? 163.373 137.976 138.567 1.00 21.34 421 TYR 5 C 1
ATOM 3279 O O . TYR A 1 421 ? 164.171 138.136 139.494 1.00 21.34 421 TYR 5 O 1
ATOM 3288 N N . ARG A 1 422 ? 163.266 136.813 137.920 1.00 19.41 422 ARG 5 N 1
ATOM 3289 C CA . ARG A 1 422 ? 164.196 135.730 138.240 1.00 19.41 422 ARG 5 CA 1
ATOM 3290 C C . ARG A 1 422 ? 165.639 136.156 137.994 1.00 19.41 422 ARG 5 C 1
ATOM 3291 O O . ARG A 1 422 ? 166.499 136.020 138.873 1.00 19.41 422 ARG 5 O 1
ATOM 3299 N N . LEU A 1 423 ? 165.923 136.692 136.806 1.00 20.36 423 LEU 5 N 1
ATOM 3300 C CA . LEU A 1 423 ? 167.285 137.123 136.502 1.00 20.36 423 LEU 5 CA 1
ATOM 3301 C C . LEU A 1 423 ? 167.690 138.326 137.344 1.00 20.36 423 LEU 5 C 1
ATOM 3302 O O . LEU A 1 423 ? 168.845 138.424 137.781 1.00 20.36 423 LEU 5 O 1
ATOM 3307 N N . LEU A 1 424 ? 166.754 139.246 137.595 1.00 20.68 424 LEU 5 N 1
ATOM 3308 C CA . LEU A 1 424 ? 167.067 140.410 138.414 1.00 20.68 424 LEU 5 CA 1
ATOM 3309 C C . LEU A 1 424 ? 167.476 139.996 139.822 1.00 20.68 424 LEU 5 C 1
ATOM 3310 O O . LEU A 1 424 ? 168.415 140.560 140.393 1.00 20.68 424 LEU 5 O 1
ATOM 3315 N N . LEU A 1 425 ? 166.789 139.008 140.396 1.00 20.53 425 LEU 5 N 1
ATOM 3316 C CA . LEU A 1 425 ? 167.149 138.529 141.723 1.00 20.53 425 LEU 5 CA 1
ATOM 3317 C C . LEU A 1 425 ? 168.411 137.678 141.709 1.00 20.53 425 LEU 5 C 1
ATOM 3318 O O . LEU A 1 425 ? 169.147 137.664 142.698 1.00 20.53 425 LEU 5 O 1
ATOM 3323 N N . LEU A 1 426 ? 168.681 136.965 140.617 1.00 22.77 426 LEU 5 N 1
ATOM 3324 C CA . LEU A 1 426 ? 169.886 136.149 140.567 1.00 22.77 426 LEU 5 CA 1
ATOM 3325 C C . LEU A 1 426 ? 171.128 136.935 140.169 1.00 22.77 426 LEU 5 C 1
ATOM 3326 O O . LEU A 1 426 ? 172.225 136.368 140.178 1.00 22.77 426 LEU 5 O 1
ATOM 3331 N N . ASN A 1 427 ? 170.994 138.214 139.823 1.00 33.06 427 ASN 5 N 1
ATOM 3332 C CA . ASN A 1 427 ? 172.160 139.058 139.580 1.00 33.06 427 ASN 5 CA 1
ATOM 3333 C C . ASN A 1 427 ? 172.786 139.609 140.859 1.00 33.06 427 ASN 5 C 1
ATOM 3334 O O . ASN A 1 427 ? 173.543 140.581 140.782 1.00 33.06 427 ASN 5 O 1
ATOM 3339 N N . ASP A 1 428 ? 172.492 139.032 142.023 1.00 34.17 428 ASP 5 N 1
ATOM 3340 C CA . ASP A 1 428 ? 173.008 139.547 143.285 1.00 34.17 428 ASP 5 CA 1
ATOM 3341 C C . ASP A 1 428 ? 174.276 138.850 143.755 1.00 34.17 428 ASP 5 C 1
ATOM 3342 O O . ASP A 1 428 ? 175.108 139.486 144.409 1.00 34.17 428 ASP 5 O 1
ATOM 3347 N N . THR A 1 429 ? 174.435 137.561 143.457 1.00 34.00 429 THR 5 N 1
ATOM 3348 C CA . THR A 1 429 ? 175.621 136.744 143.714 1.00 34.00 429 THR 5 CA 1
ATOM 3349 C C . THR A 1 429 ? 175.875 136.482 145.192 1.00 34.00 429 THR 5 C 1
ATOM 3350 O O . THR A 1 429 ? 176.822 135.761 145.519 1.00 34.00 429 THR 5 O 1
ATOM 3354 N N . LEU A 1 430 ? 175.068 137.035 146.098 1.00 26.83 430 LEU 5 N 1
ATOM 3355 C CA . LEU A 1 430 ? 175.195 136.742 147.518 1.00 26.83 430 LEU 5 CA 1
ATOM 3356 C C . LEU A 1 430 ? 173.898 136.209 148.114 1.00 26.83 430 LEU 5 C 1
ATOM 3357 O O . LEU A 1 430 ? 173.789 136.116 149.340 1.00 26.83 430 LEU 5 O 1
ATOM 3362 N N . LEU A 1 431 ? 172.917 135.860 147.284 1.00 24.30 431 LEU 5 N 1
ATOM 3363 C CA . LEU A 1 431 ? 171.624 135.375 147.751 1.00 24.30 431 LEU 5 CA 1
ATOM 3364 C C . LEU A 1 431 ? 171.610 133.863 147.946 1.00 24.30 431 LEU 5 C 1
ATOM 3365 O O . LEU A 1 431 ? 171.031 133.362 148.919 1.00 24.30 431 LEU 5 O 1
ATOM 3370 N N . LEU A 1 432 ? 172.243 133.124 147.033 1.00 24.45 432 LEU 5 N 1
ATOM 3371 C CA . LEU A 1 432 ? 172.291 131.674 147.171 1.00 24.45 432 LEU 5 CA 1
ATOM 3372 C C . LEU A 1 432 ? 173.092 131.263 148.396 1.00 24.45 432 LEU 5 C 1
ATOM 3373 O O . LEU A 1 432 ? 172.819 130.215 148.994 1.00 24.45 432 LEU 5 O 1
ATOM 3378 N N . ASN A 1 433 ? 174.068 132.080 148.796 1.00 25.16 433 ASN 5 N 1
ATOM 3379 C CA . ASN A 1 433 ? 174.815 131.802 150.018 1.00 25.16 433 ASN 5 CA 1
ATOM 3380 C C . ASN A 1 433 ? 173.895 131.807 151.231 1.00 25.16 433 ASN 5 C 1
ATOM 3381 O O . ASN A 1 433 ? 173.945 130.898 152.066 1.00 25.16 433 ASN 5 O 1
ATOM 3386 N N . HIS A 1 434 ? 173.029 132.816 151.335 1.00 26.93 434 HIS 5 N 1
ATOM 3387 C CA . HIS A 1 434 ? 172.097 132.872 152.455 1.00 26.93 434 HIS 5 CA 1
ATOM 3388 C C . HIS A 1 434 ? 171.050 131.770 152.367 1.00 26.93 434 HIS 5 C 1
ATOM 3389 O O . HIS A 1 434 ? 170.628 131.230 153.399 1.00 26.93 434 HIS 5 O 1
ATOM 3396 N N . LEU A 1 435 ? 170.633 131.413 151.152 1.00 25.87 435 LEU 5 N 1
ATOM 3397 C CA . LEU A 1 435 ? 169.719 130.286 150.983 1.00 25.87 435 LEU 5 CA 1
ATOM 3398 C C . LEU A 1 435 ? 170.321 129.003 151.551 1.00 25.87 435 LEU 5 C 1
ATOM 3399 O O . LEU A 1 435 ? 169.689 128.295 152.355 1.00 25.87 435 LEU 5 O 1
ATOM 3404 N N . GLU A 1 436 ? 171.560 128.703 151.159 1.00 26.26 436 GLU 5 N 1
ATOM 3405 C CA . GLU A 1 436 ? 172.220 127.500 151.648 1.00 26.26 436 GLU 5 CA 1
ATOM 3406 C C . GLU A 1 436 ? 172.464 127.572 153.148 1.00 26.26 436 GLU 5 C 1
ATOM 3407 O O . GLU A 1 436 ? 172.386 126.554 153.843 1.00 26.26 436 GLU 5 O 1
ATOM 3413 N N . TYR A 1 437 ? 172.766 128.763 153.669 1.00 24.86 437 TYR 5 N 1
ATOM 3414 C CA . TYR A 1 437 ? 172.951 128.910 155.110 1.00 24.86 437 TYR 5 CA 1
ATOM 3415 C C . TYR A 1 437 ? 171.679 128.551 155.866 1.00 24.86 437 TYR 5 C 1
ATOM 3416 O O . TYR A 1 437 ? 171.722 127.840 156.878 1.00 24.86 437 TYR 5 O 1
ATOM 3425 N N . GLY A 1 438 ? 170.530 129.033 155.386 1.00 20.84 438 GLY 5 N 1
ATOM 3426 C CA . GLY A 1 438 ? 169.274 128.702 156.044 1.00 20.84 438 GLY 5 CA 1
ATOM 3427 C C . GLY A 1 438 ? 168.979 127.214 156.022 1.00 20.84 438 GLY 5 C 1
ATOM 3428 O O . GLY A 1 438 ? 168.609 126.616 157.046 1.00 20.84 438 GLY 5 O 1
ATOM 3429 N N . LEU A 1 439 ? 169.153 126.588 154.855 1.00 21.01 439 LEU 5 N 1
ATOM 3430 C CA . LEU A 1 439 ? 168.898 125.152 154.769 1.00 21.01 439 LEU 5 CA 1
ATOM 3431 C C . LEU A 1 439 ? 169.841 124.365 155.677 1.00 21.01 439 LEU 5 C 1
ATOM 3432 O O . LEU A 1 439 ? 169.419 123.415 156.353 1.00 21.01 439 LEU 5 O 1
ATOM 3437 N N . GLU A 1 440 ? 171.119 124.755 155.719 1.00 23.07 440 GLU 5 N 1
ATOM 3438 C CA . GLU A 1 440 ? 172.086 124.068 156.568 1.00 23.07 440 GLU 5 CA 1
ATOM 3439 C C . GLU A 1 440 ? 171.725 124.199 158.039 1.00 23.07 440 GLU 5 C 1
ATOM 3440 O O . GLU A 1 440 ? 171.854 123.237 158.807 1.00 23.07 440 GLU 5 O 1
ATOM 3446 N N . SER A 1 441 ? 171.288 125.389 158.459 1.00 21.48 441 SER 5 N 1
ATOM 3447 C CA . SER A 1 441 ? 170.909 125.574 159.854 1.00 21.48 441 SER 5 CA 1
ATOM 3448 C C . SER A 1 441 ? 169.733 124.683 160.230 1.00 21.48 441 SER 5 C 1
ATOM 3449 O O . SER A 1 441 ? 169.728 124.065 161.306 1.00 21.48 441 SER 5 O 1
ATOM 3452 N N . HIS A 1 442 ? 168.726 124.596 159.357 1.00 20.36 442 HIS 5 N 1
ATOM 3453 C CA . HIS A 1 442 ? 167.605 123.715 159.677 1.00 20.36 442 HIS 5 CA 1
ATOM 3454 C C . HIS A 1 442 ? 168.044 122.259 159.763 1.00 20.36 442 HIS 5 C 1
ATOM 3455 O O . HIS A 1 442 ? 167.596 121.521 160.651 1.00 20.36 442 HIS 5 O 1
ATOM 3462 N N . ILE A 1 443 ? 168.911 121.823 158.847 1.00 20.25 443 ILE 5 N 1
ATOM 3463 C CA . ILE A 1 443 ? 169.377 120.438 158.887 1.00 20.25 443 ILE 5 CA 1
ATOM 3464 C C . ILE A 1 443 ? 170.120 120.163 160.189 1.00 20.25 443 ILE 5 C 1
ATOM 3465 O O . ILE A 1 443 ? 169.963 119.098 160.800 1.00 20.25 443 ILE 5 O 1
ATOM 3470 N N . THR A 1 444 ? 170.937 121.121 160.635 1.00 19.95 444 THR 5 N 1
ATOM 3471 C CA . THR A 1 444 ? 171.657 120.958 161.895 1.00 19.95 444 THR 5 CA 1
ATOM 3472 C C . THR A 1 444 ? 170.696 120.823 163.071 1.00 19.95 444 THR 5 C 1
ATOM 3473 O O . THR A 1 444 ? 170.879 119.957 163.939 1.00 19.95 444 THR 5 O 1
ATOM 3477 N N . LEU A 1 445 ? 169.663 121.668 163.114 1.00 21.50 445 LEU 5 N 1
ATOM 3478 C CA . LEU A 1 445 ? 168.685 121.578 164.197 1.00 21.50 445 LEU 5 CA 1
ATOM 3479 C C . LEU A 1 445 ? 168.008 120.214 164.215 1.00 21.50 445 LEU 5 C 1
ATOM 3480 O O . LEU A 1 445 ? 167.846 119.598 165.276 1.00 21.50 445 LEU 5 O 1
ATOM 3485 N N . ILE A 1 446 ? 167.600 119.728 163.041 1.00 21.99 446 ILE 5 N 1
ATOM 3486 C CA . ILE A 1 446 ? 166.911 118.442 162.978 1.00 21.99 446 ILE 5 CA 1
ATOM 3487 C C . ILE A 1 446 ? 167.831 117.318 163.434 1.00 21.99 446 ILE 5 C 1
ATOM 3488 O O . ILE A 1 446 ? 167.410 116.408 164.160 1.00 21.99 446 ILE 5 O 1
ATOM 3493 N N . GLN A 1 447 ? 169.098 117.356 163.013 1.00 24.75 447 GLN 5 N 1
ATOM 3494 C CA . GLN A 1 447 ? 170.039 116.321 163.431 1.00 24.75 447 GLN 5 CA 1
ATOM 3495 C C . GLN A 1 447 ? 170.215 116.316 164.944 1.00 24.75 447 GLN 5 C 1
ATOM 3496 O O . GLN A 1 447 ? 170.231 115.252 165.574 1.00 24.75 447 GLN 5 O 1
ATOM 3502 N N . ASP A 1 448 ? 170.347 117.500 165.547 1.00 27.55 448 ASP 5 N 1
ATOM 3503 C CA . ASP A 1 448 ? 170.500 117.563 166.999 1.00 27.55 448 ASP 5 CA 1
ATOM 3504 C C . ASP A 1 448 ? 169.270 117.017 167.713 1.00 27.55 448 ASP 5 C 1
ATOM 3505 O O . ASP A 1 448 ? 169.390 116.285 168.705 1.00 27.55 448 ASP 5 O 1
ATOM 3510 N N . PHE A 1 449 ? 168.077 117.368 167.229 1.00 28.30 449 PHE 5 N 1
ATOM 3511 C CA . PHE A 1 449 ? 166.858 116.869 167.859 1.00 28.30 449 PHE 5 CA 1
ATOM 3512 C C . PHE A 1 449 ? 166.781 115.350 167.777 1.00 28.30 449 PHE 5 C 1
ATOM 3513 O O . PHE A 1 449 ? 166.437 114.682 168.758 1.00 28.30 449 PHE 5 O 1
ATOM 3521 N N . ILE A 1 450 ? 167.099 114.783 166.612 1.00 31.09 450 ILE 5 N 1
ATOM 3522 C CA . ILE A 1 450 ? 167.049 113.330 166.485 1.00 31.09 450 ILE 5 CA 1
ATOM 3523 C C . ILE A 1 450 ? 168.097 112.673 167.375 1.00 31.09 450 ILE 5 C 1
ATOM 3524 O O . ILE A 1 450 ? 167.860 111.592 167.926 1.00 31.09 450 ILE 5 O 1
ATOM 3529 N N . SER A 1 451 ? 169.264 113.302 167.537 1.00 34.49 451 SER 5 N 1
ATOM 3530 C CA . SER A 1 451 ? 170.281 112.733 168.416 1.00 34.49 451 SER 5 CA 1
ATOM 3531 C C . SER A 1 451 ? 169.831 112.735 169.873 1.00 34.49 451 SER 5 C 1
ATOM 3532 O O . SER A 1 451 ? 170.077 111.769 170.603 1.00 34.49 451 SER 5 O 1
ATOM 3535 N N . LEU A 1 452 ? 169.172 113.804 170.318 1.00 38.00 452 LEU 5 N 1
ATOM 3536 C CA . LEU A 1 452 ? 168.748 113.906 171.711 1.00 38.00 452 LEU 5 CA 1
ATOM 3537 C C . LEU A 1 452 ? 167.359 113.329 171.970 1.00 38.00 452 LEU 5 C 1
ATOM 3538 O O . LEU A 1 452 ? 166.883 113.404 173.108 1.00 38.00 452 LEU 5 O 1
ATOM 3543 N N . LYS A 1 453 ? 166.720 112.755 170.945 1.00 39.75 453 LYS 5 N 1
ATOM 3544 C CA . LYS A 1 453 ? 165.365 112.211 171.040 1.00 39.75 453 LYS 5 CA 1
ATOM 3545 C C . LYS A 1 453 ? 165.035 111.508 172.356 1.00 39.75 453 LYS 5 C 1
ATOM 3546 O O . LYS A 1 453 ? 164.015 111.806 172.985 1.00 39.75 453 LYS 5 O 1
ATOM 3552 N N . ASP A 1 454 ? 165.868 110.556 172.779 1.00 52.01 454 ASP 5 N 1
ATOM 3553 C CA . ASP A 1 454 ? 165.524 109.762 173.958 1.00 52.01 454 ASP 5 CA 1
ATOM 3554 C C . ASP A 1 454 ? 165.493 110.614 175.221 1.00 52.01 454 ASP 5 C 1
ATOM 3555 O O . ASP A 1 454 ? 164.566 110.500 176.033 1.00 52.01 454 ASP 5 O 1
ATOM 3560 N N . GLU A 1 455 ? 166.492 111.478 175.402 1.00 53.27 455 GLU 5 N 1
ATOM 3561 C CA . GLU A 1 455 ? 166.521 112.338 176.578 1.00 53.27 455 GLU 5 CA 1
ATOM 3562 C C . GLU A 1 455 ? 165.384 113.347 176.555 1.00 53.27 455 GLU 5 C 1
ATOM 3563 O O . GLU A 1 455 ? 164.788 113.641 177.596 1.00 53.27 455 GLU 5 O 1
ATOM 3569 N N . ILE A 1 456 ? 165.071 113.894 175.379 1.00 46.42 456 ILE 5 N 1
ATOM 3570 C CA . ILE A 1 456 ? 163.961 114.838 175.282 1.00 46.42 456 ILE 5 CA 1
ATOM 3571 C C . ILE A 1 456 ? 162.651 114.154 175.648 1.00 46.42 456 ILE 5 C 1
ATOM 3572 O O . ILE A 1 456 ? 161.823 114.715 176.378 1.00 46.42 456 ILE 5 O 1
ATOM 3577 N N . LYS A 1 457 ? 162.448 112.929 175.160 1.00 49.94 457 LYS 5 N 1
ATOM 3578 C CA . LYS A 1 457 ? 161.246 112.178 175.503 1.00 49.94 457 LYS 5 CA 1
ATOM 3579 C C . LYS A 1 457 ? 161.169 111.922 177.000 1.00 49.94 457 LYS 5 C 1
ATOM 3580 O O . LYS A 1 457 ? 160.128 112.148 177.628 1.00 49.94 457 LYS 5 O 1
ATOM 3586 N N . GLU A 1 458 ? 162.271 111.455 177.592 1.00 63.81 458 GLU 5 N 1
ATOM 3587 C CA . GLU A 1 458 ? 162.283 111.172 179.024 1.00 63.81 458 GLU 5 CA 1
ATOM 3588 C C . GLU A 1 458 ? 161.982 112.421 179.840 1.00 63.81 458 GLU 5 C 1
ATOM 3589 O O . GLU A 1 458 ? 161.184 112.369 180.781 1.00 63.81 458 GLU 5 O 1
ATOM 3595 N N . THR A 1 459 ? 162.586 113.553 179.484 1.00 61.84 459 THR 5 N 1
ATOM 3596 C CA . THR A 1 459 ? 162.379 114.772 180.254 1.00 61.84 459 THR 5 CA 1
ATOM 3597 C C . THR A 1 459 ? 160.960 115.308 180.107 1.00 61.84 459 THR 5 C 1
ATOM 3598 O O . THR A 1 459 ? 160.331 115.669 181.107 1.00 61.84 459 THR 5 O 1
ATOM 3602 N N . THR A 1 460 ? 160.434 115.366 178.885 1.00 66.69 460 THR 5 N 1
ATOM 3603 C CA . THR A 1 460 ? 159.173 116.050 178.632 1.00 66.69 460 THR 5 CA 1
ATOM 3604 C C . THR A 1 460 ? 157.987 115.110 178.464 1.00 66.69 460 THR 5 C 1
ATOM 3605 O O . THR A 1 460 ? 156.948 115.540 177.957 1.00 66.69 460 THR 5 O 1
ATOM 3609 N N . THR A 1 461 ? 158.108 113.842 178.860 1.00 78.16 461 THR 5 N 1
ATOM 3610 C CA . THR A 1 461 ? 157.000 112.913 178.676 1.00 78.16 461 THR 5 CA 1
ATOM 3611 C C . THR A 1 461 ? 155.936 113.018 179.761 1.00 78.16 461 THR 5 C 1
ATOM 3612 O O . THR A 1 461 ? 154.833 112.494 179.569 1.00 78.16 461 THR 5 O 1
ATOM 3616 N N . GLU A 1 462 ? 156.226 113.678 180.884 1.00 85.97 462 GLU 5 N 1
ATOM 3617 C CA . GLU A 1 462 ? 155.335 113.581 182.037 1.00 85.97 462 GLU 5 CA 1
ATOM 3618 C C . GLU A 1 462 ? 154.208 114.609 181.976 1.00 85.97 462 GLU 5 C 1
ATOM 3619 O O . GLU A 1 462 ? 153.117 114.366 182.503 1.00 85.97 462 GLU 5 O 1
ATOM 3625 N N . SER A 1 463 ? 154.444 115.757 181.341 1.00 77.47 463 SER 5 N 1
ATOM 3626 C CA . SER A 1 463 ? 153.416 116.789 181.265 1.00 77.47 463 SER 5 CA 1
ATOM 3627 C C . SER A 1 463 ? 153.220 117.282 179.838 1.00 77.47 463 SER 5 C 1
ATOM 3628 O O . SER A 1 463 ? 152.141 117.767 179.484 1.00 77.47 463 SER 5 O 1
ATOM 3631 N N . HIS A 1 464 ? 154.258 117.165 179.015 1.00 68.32 464 HIS 5 N 1
ATOM 3632 C CA . HIS A 1 464 ? 154.230 117.599 177.619 1.00 68.32 464 HIS 5 CA 1
ATOM 3633 C C . HIS A 1 464 ? 154.109 116.418 176.668 1.00 68.32 464 HIS 5 C 1
ATOM 3634 O O . HIS A 1 464 ? 154.781 116.372 175.635 1.00 68.32 464 HIS 5 O 1
ATOM 3641 N N . SER A 1 465 ? 153.264 115.447 177.030 1.00 71.55 465 SER 5 N 1
ATOM 3642 C CA . SER A 1 465 ? 153.153 114.174 176.325 1.00 71.55 465 SER 5 CA 1
ATOM 3643 C C . SER A 1 465 ? 153.129 114.335 174.811 1.00 71.55 465 SER 5 C 1
ATOM 3644 O O . SER A 1 465 ? 154.028 113.859 174.112 1.00 71.55 465 SER 5 O 1
ATOM 3647 N N . MET A 1 466 ? 152.110 115.010 174.287 1.00 61.12 466 MET 5 N 1
ATOM 3648 C CA . MET A 1 466 ? 152.002 115.286 172.860 1.00 61.12 466 MET 5 CA 1
ATOM 3649 C C . MET A 1 466 ? 151.633 116.742 172.626 1.00 61.12 466 MET 5 C 1
ATOM 3650 O O . MET A 1 466 ? 150.766 117.064 171.810 1.00 61.12 466 MET 5 O 1
ATOM 3655 N N . CYS A 1 467 ? 152.292 117.646 173.349 1.00 50.61 467 CYS 5 N 1
ATOM 3656 C CA . CYS A 1 467 ? 152.104 119.089 173.190 1.00 50.61 467 CYS 5 CA 1
ATOM 3657 C C . CYS A 1 467 ? 153.488 119.719 173.312 1.00 50.61 467 CYS 5 C 1
ATOM 3658 O O . CYS A 1 467 ? 153.943 120.030 174.415 1.00 50.61 467 CYS 5 O 1
ATOM 3661 N N . LEU A 1 468 ? 154.153 119.900 172.174 1.00 29.86 468 LEU 5 N 1
ATOM 3662 C CA . LEU A 1 468 ? 155.492 120.453 172.134 1.00 29.86 468 LEU 5 CA 1
ATOM 3663 C C . LEU A 1 468 ? 155.525 121.514 171.044 1.00 29.86 468 LEU 5 C 1
ATOM 3664 O O . LEU A 1 468 ? 154.883 121.345 169.999 1.00 29.86 468 LEU 5 O 1
ATOM 3669 N N . PRO A 1 469 ? 156.241 122.614 171.258 1.00 26.31 469 PRO 5 N 1
ATOM 3670 C CA . PRO A 1 469 ? 156.247 123.698 170.275 1.00 26.31 469 PRO 5 CA 1
ATOM 3671 C C . PRO A 1 469 ? 157.001 123.300 169.020 1.00 26.31 469 PRO 5 C 1
ATOM 3672 O O . PRO A 1 469 ? 157.869 122.416 169.059 1.00 26.31 469 PRO 5 O 1
ATOM 3676 N N . PRO A 1 470 ? 156.694 123.920 167.887 1.00 25.26 470 PRO 5 N 1
ATOM 3677 C CA . PRO A 1 470 ? 157.442 123.639 166.661 1.00 25.26 470 PRO 5 CA 1
ATOM 3678 C C . PRO A 1 470 ? 158.817 124.286 166.690 1.00 25.26 470 PRO 5 C 1
ATOM 3679 O O . PRO A 1 470 ? 159.073 125.240 167.424 1.00 25.26 470 PRO 5 O 1
ATOM 3683 N N . ILE A 1 471 ? 159.714 123.738 165.868 1.00 25.38 471 ILE 5 N 1
ATOM 3684 C CA . ILE A 1 471 ? 161.045 124.315 165.750 1.00 25.38 471 ILE 5 CA 1
ATOM 3685 C C . ILE A 1 471 ? 160.929 125.722 165.183 1.00 25.38 471 ILE 5 C 1
ATOM 3686 O O . ILE A 1 471 ? 160.173 125.974 164.238 1.00 25.38 471 ILE 5 O 1
ATOM 3691 N N . TYR A 1 472 ? 161.679 126.653 165.773 1.00 24.53 472 TYR 5 N 1
ATOM 3692 C CA . TYR A 1 472 ? 161.486 128.076 165.518 1.00 24.53 472 TYR 5 CA 1
ATOM 3693 C C . TYR A 1 472 ? 161.811 128.492 164.089 1.00 24.53 472 TYR 5 C 1
ATOM 3694 O O . TYR A 1 472 ? 161.395 129.579 163.673 1.00 24.53 472 TYR 5 O 1
ATOM 3703 N N . ASP A 1 473 ? 162.521 127.664 163.325 1.00 25.25 473 ASP 5 N 1
ATOM 3704 C CA . ASP A 1 473 ? 163.080 128.056 162.039 1.00 25.25 473 ASP 5 CA 1
ATOM 3705 C C . ASP A 1 473 ? 162.203 127.642 160.861 1.00 25.25 473 ASP 5 C 1
ATOM 3706 O O . ASP A 1 473 ? 162.606 127.813 159.701 1.00 25.25 473 ASP 5 O 1
ATOM 3711 N N . HIS A 1 474 ? 161.009 127.113 161.131 1.00 21.22 474 HIS 5 N 1
ATOM 3712 C CA . HIS A 1 474 ? 160.229 126.484 160.072 1.00 21.22 474 HIS 5 CA 1
ATOM 3713 C C . HIS A 1 474 ? 159.709 127.493 159.053 1.00 21.22 474 HIS 5 C 1
ATOM 3714 O O . HIS A 1 474 ? 159.747 127.222 157.849 1.00 21.22 474 HIS 5 O 1
ATOM 3721 N N . ASP A 1 475 ? 159.243 128.664 159.492 1.00 22.55 475 ASP 5 N 1
ATOM 3722 C CA . ASP A 1 475 ? 158.762 129.657 158.533 1.00 22.55 475 ASP 5 CA 1
ATOM 3723 C C . ASP A 1 475 ? 159.899 130.207 157.681 1.00 22.55 475 ASP 5 C 1
ATOM 3724 O O . ASP A 1 475 ? 159.742 130.399 156.469 1.00 22.55 475 ASP 5 O 1
ATOM 3729 N N . PHE A 1 476 ? 161.049 130.469 158.303 1.00 22.22 476 PHE 5 N 1
ATOM 3730 C CA . PHE A 1 476 ? 162.221 130.931 157.570 1.00 22.22 476 PHE 5 CA 1
ATOM 3731 C C . PHE A 1 476 ? 162.610 129.941 156.480 1.00 22.22 476 PHE 5 C 1
ATOM 3732 O O . PHE A 1 476 ? 162.779 130.312 155.309 1.00 22.22 476 PHE 5 O 1
ATOM 3740 N N . VAL A 1 477 ? 162.743 128.666 156.847 1.00 21.51 477 VAL 5 N 1
ATOM 3741 C CA . VAL A 1 477 ? 163.186 127.688 155.863 1.00 21.51 477 VAL 5 CA 1
ATOM 3742 C C . VAL A 1 477 ? 162.111 127.441 154.807 1.00 21.51 477 VAL 5 C 1
ATOM 3743 O O . VAL A 1 477 ? 162.432 127.180 153.642 1.00 21.51 477 VAL 5 O 1
ATOM 3747 N N . ALA A 1 478 ? 160.829 127.540 155.168 1.00 22.20 478 ALA 5 N 1
ATOM 3748 C CA . ALA A 1 478 ? 159.776 127.395 154.169 1.00 22.20 478 ALA 5 CA 1
ATOM 3749 C C . ALA A 1 478 ? 159.820 128.526 153.151 1.00 22.20 478 ALA 5 C 1
ATOM 3750 O O . ALA A 1 478 ? 159.616 128.302 151.952 1.00 22.20 478 ALA 5 O 1
ATOM 3752 N N . ALA A 1 479 ? 160.076 129.753 153.609 1.00 24.68 479 ALA 5 N 1
ATOM 3753 C CA . ALA A 1 479 ? 160.211 130.868 152.676 1.00 24.68 479 ALA 5 CA 1
ATOM 3754 C C . ALA A 1 479 ? 161.411 130.677 151.757 1.00 24.68 479 ALA 5 C 1
ATOM 3755 O O . ALA A 1 479 ? 161.330 130.947 150.550 1.00 24.68 479 ALA 5 O 1
ATOM 3757 N N . TRP A 1 480 ? 162.532 130.203 152.305 1.00 29.44 480 TRP 5 N 1
ATOM 3758 C CA . TRP A 1 480 ? 163.697 129.944 151.462 1.00 29.44 480 TRP 5 CA 1
ATOM 3759 C C . TRP A 1 480 ? 163.396 128.874 150.418 1.00 29.44 480 TRP 5 C 1
ATOM 3760 O O . TRP A 1 480 ? 163.820 128.985 149.259 1.00 29.44 480 TRP 5 O 1
ATOM 3771 N N . LEU A 1 481 ? 162.656 127.834 150.803 1.00 29.44 481 LEU 5 N 1
ATOM 3772 C CA . LEU A 1 481 ? 162.326 126.774 149.856 1.00 29.44 481 LEU 5 CA 1
ATOM 3773 C C . LEU A 1 481 ? 161.351 127.248 148.785 1.00 29.44 481 LEU 5 C 1
ATOM 3774 O O . LEU A 1 481 ? 161.458 126.827 147.630 1.00 29.44 481 LEU 5 O 1
ATOM 3779 N N . LEU A 1 482 ? 160.403 128.118 149.134 1.00 29.44 482 LEU 5 N 1
ATOM 3780 C CA . LEU A 1 482 ? 159.540 128.704 148.110 1.00 29.44 482 LEU 5 CA 1
ATOM 3781 C C . LEU A 1 482 ? 160.348 129.535 147.123 1.00 29.44 482 LEU 5 C 1
ATOM 3782 O O . LEU A 1 482 ? 160.125 129.470 145.907 1.00 29.44 482 LEU 5 O 1
ATOM 3787 N N . LEU A 1 483 ? 161.291 130.333 147.628 1.00 29.44 483 LEU 5 N 1
ATOM 3788 C CA . LEU A 1 483 ? 162.118 131.133 146.730 1.00 29.44 483 LEU 5 CA 1
ATOM 3789 C C . LEU A 1 483 ? 162.925 130.246 145.791 1.00 29.44 483 LEU 5 C 1
ATOM 3790 O O . LEU A 1 483 ? 163.037 130.536 144.595 1.00 29.44 483 LEU 5 O 1
ATOM 3795 N N . LEU A 1 484 ? 163.501 129.163 146.316 1.00 29.44 484 LEU 5 N 1
ATOM 3796 C CA . LEU A 1 484 ? 164.249 128.247 145.460 1.00 29.44 484 LEU 5 CA 1
ATOM 3797 C C . LEU A 1 484 ? 163.349 127.594 144.420 1.00 29.44 484 LEU 5 C 1
ATOM 3798 O O . LEU A 1 484 ? 163.736 127.458 143.253 1.00 29.44 484 LEU 5 O 1
ATOM 3803 N N . LYS A 1 485 ? 162.148 127.176 144.825 1.00 26.04 485 LYS 5 N 1
ATOM 3804 C CA . LYS A 1 485 ? 161.208 126.584 143.880 1.00 26.04 485 LYS 5 CA 1
ATOM 3805 C C . LYS A 1 485 ? 160.849 127.556 142.770 1.00 26.04 485 LYS 5 C 1
ATOM 3806 O O . LYS A 1 485 ? 160.620 127.141 141.630 1.00 26.04 485 LYS 5 O 1
ATOM 3812 N N . SER A 1 486 ? 160.783 128.849 143.085 1.00 22.04 486 SER 5 N 1
ATOM 3813 C CA . SER A 1 486 ? 160.512 129.842 142.051 1.00 22.04 486 SER 5 CA 1
ATOM 3814 C C . SER A 1 486 ? 161.711 130.034 141.128 1.00 22.04 486 SER 5 C 1
ATOM 3815 O O . SER A 1 486 ? 161.548 130.137 139.909 1.00 22.04 486 SER 5 O 1
ATOM 3818 N N . PHE A 1 487 ? 162.922 130.096 141.692 1.00 17.67 487 PHE 5 N 1
ATOM 3819 C CA . PHE A 1 487 ? 164.121 130.253 140.868 1.00 17.67 487 PHE 5 CA 1
ATOM 3820 C C . PHE A 1 487 ? 164.297 129.093 139.900 1.00 17.67 487 PHE 5 C 1
ATOM 3821 O O . PHE A 1 487 ? 164.645 129.299 138.733 1.00 17.67 487 PHE 5 O 1
ATOM 3829 N N . SER A 1 488 ? 164.064 127.870 140.360 1.00 22.31 488 SER 5 N 1
ATOM 3830 C CA . SER A 1 488 ? 164.400 126.684 139.582 1.00 22.31 488 SER 5 CA 1
ATOM 3831 C C . SER A 1 488 ? 163.439 126.426 138.431 1.00 22.31 488 SER 5 C 1
ATOM 3832 O O . SER A 1 488 ? 163.452 125.326 137.874 1.00 22.31 488 SER 5 O 1
ATOM 3835 N N . ARG A 1 489 ? 162.612 127.396 138.064 1.00 20.29 489 ARG 5 N 1
ATOM 3836 C CA . ARG A 1 489 ? 161.609 127.224 137.026 1.00 20.29 489 ARG 5 CA 1
ATOM 3837 C C . ARG A 1 489 ? 162.110 127.610 135.641 1.00 20.29 489 ARG 5 C 1
ATOM 3838 O O . ARG A 1 489 ? 161.342 127.533 134.678 1.00 20.29 489 ARG 5 O 1
ATOM 3846 N N . SER A 1 490 ? 163.368 128.025 135.516 1.00 21.96 490 SER 5 N 1
ATOM 3847 C CA . SER A 1 490 ? 163.917 128.509 134.259 1.00 21.96 490 SER 5 CA 1
ATOM 3848 C C . SER A 1 490 ? 165.143 127.697 133.865 1.00 21.96 490 SER 5 C 1
ATOM 3849 O O . SER A 1 490 ? 165.989 127.370 134.701 1.00 21.96 490 SER 5 O 1
ATOM 3852 N N . VAL A 1 491 ? 165.235 127.390 132.571 1.00 24.64 491 VAL 5 N 1
ATOM 3853 C CA . VAL A 1 491 ? 166.314 126.542 132.077 1.00 24.64 491 VAL 5 CA 1
ATOM 3854 C C . VAL A 1 491 ? 167.656 127.265 132.110 1.00 24.64 491 VAL 5 C 1
ATOM 3855 O O . VAL A 1 491 ? 168.694 126.638 132.347 1.00 24.64 491 VAL 5 O 1
ATOM 3859 N N . SER A 1 492 ? 167.668 128.580 131.890 1.00 26.10 492 SER 5 N 1
ATOM 3860 C CA . SER A 1 492 ? 168.917 129.324 131.994 1.00 26.10 492 SER 5 CA 1
ATOM 3861 C C . SER A 1 492 ? 169.510 129.220 133.390 1.00 26.10 492 SER 5 C 1
ATOM 3862 O O . SER A 1 492 ? 170.713 128.978 133.538 1.00 26.10 492 SER 5 O 1
ATOM 3865 N N . ALA A 1 493 ? 168.687 129.388 134.422 1.00 23.88 493 ALA 5 N 1
ATOM 3866 C CA . ALA A 1 493 ? 169.146 129.208 135.791 1.00 23.88 493 ALA 5 CA 1
ATOM 3867 C C . ALA A 1 493 ? 169.508 127.759 136.088 1.00 23.88 493 ALA 5 C 1
ATOM 3868 O O . ALA A 1 493 ? 170.517 127.500 136.749 1.00 23.88 493 ALA 5 O 1
ATOM 3870 N N . LEU A 1 494 ? 168.711 126.806 135.603 1.00 23.66 494 LEU 5 N 1
ATOM 3871 C CA . LEU A 1 494 ? 169.009 125.401 135.851 1.00 23.66 494 LEU 5 CA 1
ATOM 3872 C C . LEU A 1 494 ? 170.317 124.959 135.213 1.00 23.66 494 LEU 5 C 1
ATOM 3873 O O . LEU A 1 494 ? 170.925 123.996 135.687 1.00 23.66 494 LEU 5 O 1
ATOM 3878 N N . ARG A 1 495 ? 170.760 125.631 134.151 1.00 29.10 495 ARG 5 N 1
ATOM 3879 C CA . ARG A 1 495 ? 171.971 125.216 133.458 1.00 29.10 495 ARG 5 CA 1
ATOM 3880 C C . ARG A 1 495 ? 173.183 126.093 133.746 1.00 29.10 495 ARG 5 C 1
ATOM 3881 O O . ARG A 1 495 ? 174.309 125.653 133.495 1.00 29.10 495 ARG 5 O 1
ATOM 3889 N N . THR A 1 496 ? 172.998 127.309 134.262 1.00 30.52 496 THR 5 N 1
ATOM 3890 C CA . THR A 1 496 ? 174.125 128.212 134.478 1.00 30.52 496 THR 5 CA 1
ATOM 3891 C C . THR A 1 496 ? 174.374 128.524 135.947 1.00 30.52 496 THR 5 C 1
ATOM 3892 O O . THR A 1 496 ? 175.473 128.263 136.443 1.00 30.52 496 THR 5 O 1
ATOM 3896 N N . THR A 1 497 ? 173.395 129.072 136.663 1.00 26.00 497 THR 5 N 1
ATOM 3897 C CA . THR A 1 497 ? 173.654 129.620 137.989 1.00 26.00 497 THR 5 CA 1
ATOM 3898 C C . THR A 1 497 ? 173.190 128.726 139.127 1.00 26.00 497 THR 5 C 1
ATOM 3899 O O . THR A 1 497 ? 173.774 128.781 140.212 1.00 26.00 497 THR 5 O 1
ATOM 3903 N N . LEU A 1 498 ? 172.166 127.906 138.917 1.00 26.09 498 LEU 5 N 1
ATOM 3904 C CA . LEU A 1 498 ? 171.702 126.983 139.940 1.00 26.09 498 LEU 5 CA 1
ATOM 3905 C C . LEU A 1 498 ? 172.398 125.635 139.864 1.00 26.09 498 LEU 5 C 1
ATOM 3906 O O . LEU A 1 498 ? 172.037 124.723 140.611 1.00 26.09 498 LEU 5 O 1
ATOM 3911 N N . LYS A 1 499 ? 173.384 125.488 138.980 1.00 34.30 499 LYS 5 N 1
ATOM 3912 C CA . LYS A 1 499 ? 174.121 124.233 138.843 1.00 34.30 499 LYS 5 CA 1
ATOM 3913 C C . LYS A 1 499 ? 175.147 124.140 139.974 1.00 34.30 499 LYS 5 C 1
ATOM 3914 O O . LYS A 1 499 ? 176.360 124.260 139.791 1.00 34.30 499 LYS 5 O 1
ATOM 3920 N N . ARG A 1 500 ? 174.623 123.953 141.181 1.00 33.21 500 ARG 5 N 1
ATOM 3921 C CA . ARG A 1 500 ? 175.424 123.694 142.367 1.00 33.21 500 ARG 5 CA 1
ATOM 3922 C C . ARG A 1 500 ? 175.005 122.352 142.943 1.00 33.21 500 ARG 5 C 1
ATOM 3923 O O . ARG A 1 500 ? 173.810 122.094 143.109 1.00 33.21 500 ARG 5 O 1
ATOM 3931 N N . ASN A 1 501 ? 175.984 121.501 143.247 1.00 38.82 501 ASN 5 N 1
ATOM 3932 C CA . ASN A 1 501 ? 175.663 120.231 143.881 1.00 38.82 501 ASN 5 CA 1
ATOM 3933 C C . ASN A 1 501 ? 175.294 120.404 145.346 1.00 38.82 501 ASN 5 C 1
ATOM 3934 O O . ASN A 1 501 ? 174.647 119.519 145.921 1.00 38.82 501 ASN 5 O 1
ATOM 3939 N N . LYS A 1 502 ? 175.672 121.529 145.954 1.00 35.57 502 LYS 5 N 1
ATOM 3940 C CA . LYS A 1 502 ? 175.332 121.764 147.351 1.00 35.57 502 LYS 5 CA 1
ATOM 3941 C C . LYS A 1 502 ? 173.827 121.884 147.540 1.00 35.57 502 LYS 5 C 1
ATOM 3942 O O . LYS A 1 502 ? 173.280 121.388 148.530 1.00 35.57 502 LYS 5 O 1
ATOM 3948 N N . ILE A 1 503 ? 173.139 122.534 146.600 1.00 27.92 503 ILE 5 N 1
ATOM 3949 C CA . ILE A 1 503 ? 171.692 122.682 146.707 1.00 27.92 503 ILE 5 CA 1
ATOM 3950 C C . ILE A 1 503 ? 171.003 121.323 146.632 1.00 27.92 503 ILE 5 C 1
ATOM 3951 O O . ILE A 1 503 ? 170.082 121.034 147.407 1.00 27.92 503 ILE 5 O 1
ATOM 3956 N N . ALA A 1 504 ? 171.434 120.470 145.702 1.00 26.70 504 ALA 5 N 1
ATOM 3957 C CA . ALA A 1 504 ? 170.864 119.131 145.610 1.00 26.70 504 ALA 5 CA 1
ATOM 3958 C C . ALA A 1 504 ? 171.130 118.330 146.878 1.00 26.70 504 ALA 5 C 1
ATOM 3959 O O . ALA A 1 504 ? 170.238 117.626 147.377 1.00 26.70 504 ALA 5 O 1
ATOM 3961 N N . GLN A 1 505 ? 172.350 118.422 147.413 1.00 30.36 505 GLN 5 N 1
ATOM 3962 C CA . GLN A 1 505 ? 172.659 117.727 148.657 1.00 30.36 505 GLN 5 CA 1
ATOM 3963 C C . GLN A 1 505 ? 171.740 118.187 149.777 1.00 30.36 505 GLN 5 C 1
ATOM 3964 O O . GLN A 1 505 ? 171.203 117.369 150.532 1.00 30.36 505 GLN 5 O 1
ATOM 3970 N N . LEU A 1 506 ? 171.541 119.500 149.896 1.00 22.33 506 LEU 5 N 1
ATOM 3971 C CA . LEU A 1 506 ? 170.701 120.020 150.967 1.00 22.33 506 LEU 5 CA 1
ATOM 3972 C C . LEU A 1 506 ? 169.255 119.572 150.808 1.00 22.33 506 LEU 5 C 1
ATOM 3973 O O . LEU A 1 506 ? 168.595 119.237 151.797 1.00 22.33 506 LEU 5 O 1
ATOM 3978 N N . LEU A 1 507 ? 168.742 119.550 149.576 1.00 20.92 507 LEU 5 N 1
ATOM 3979 C CA . LEU A 1 507 ? 167.362 119.118 149.365 1.00 20.92 507 LEU 5 CA 1
ATOM 3980 C C . LEU A 1 507 ? 167.176 117.651 149.739 1.00 20.92 507 LEU 5 C 1
ATOM 3981 O O . LEU A 1 507 ? 166.211 117.288 150.429 1.00 20.92 507 LEU 5 O 1
ATOM 3986 N N . LEU A 1 508 ? 168.098 116.790 149.300 1.00 20.63 508 LEU 5 N 1
ATOM 3987 C CA . LEU A 1 508 ? 167.994 115.375 149.644 1.00 20.63 508 LEU 5 CA 1
ATOM 3988 C C . LEU A 1 508 ? 168.115 115.161 151.149 1.00 20.63 508 LEU 5 C 1
ATOM 3989 O O . LEU A 1 508 ? 167.390 114.341 151.733 1.00 20.63 508 LEU 5 O 1
ATOM 3994 N N . GLN A 1 509 ? 169.023 115.896 151.795 1.00 21.59 509 GLN 5 N 1
ATOM 3995 C CA . GLN A 1 509 ? 169.175 115.785 153.240 1.00 21.59 509 GLN 5 CA 1
ATOM 3996 C C . GLN A 1 509 ? 167.912 116.223 153.966 1.00 21.59 509 GLN 5 C 1
ATOM 3997 O O . GLN A 1 509 ? 167.516 115.599 154.954 1.00 21.59 509 GLN 5 O 1
ATOM 4003 N N . ILE A 1 510 ? 167.271 117.299 153.505 1.00 18.94 510 ILE 5 N 1
ATOM 4004 C CA . ILE A 1 510 ? 166.036 117.749 154.142 1.00 18.94 510 ILE 5 CA 1
ATOM 4005 C C . ILE A 1 510 ? 164.951 116.689 154.018 1.00 18.94 510 ILE 5 C 1
ATOM 4006 O O . ILE A 1 510 ? 164.237 116.399 154.987 1.00 18.94 510 ILE 5 O 1
ATOM 4011 N N . LEU A 1 511 ? 164.806 116.092 152.830 1.00 20.01 511 LEU 5 N 1
ATOM 4012 C CA . LEU A 1 511 ? 163.834 115.010 152.681 1.00 20.01 511 LEU 5 CA 1
ATOM 4013 C C . LEU A 1 511 ? 164.099 113.888 153.678 1.00 20.01 511 LEU 5 C 1
ATOM 4014 O O . LEU A 1 511 ? 163.196 113.462 154.415 1.00 20.01 511 LEU 5 O 1
ATOM 4019 N N . SER A 1 512 ? 165.343 113.403 153.716 1.00 20.41 512 SER 5 N 1
ATOM 4020 C CA . SER A 1 512 ? 165.671 112.273 154.580 1.00 20.41 512 SER 5 CA 1
ATOM 4021 C C . SER A 1 512 ? 165.429 112.610 156.046 1.00 20.41 512 SER 5 C 1
ATOM 4022 O O . SER A 1 512 ? 164.835 111.819 156.789 1.00 20.41 512 SER 5 O 1
ATOM 4025 N N . LYS A 1 513 ? 165.879 113.791 156.479 1.00 20.84 513 LYS 5 N 1
ATOM 4026 C CA . LYS A 1 513 ? 165.754 114.173 157.880 1.00 20.84 513 LYS 5 CA 1
ATOM 4027 C C . LYS A 1 513 ? 164.299 114.336 158.288 1.00 20.84 513 LYS 5 C 1
ATOM 4028 O O . LYS A 1 513 ? 163.910 113.897 159.373 1.00 20.84 513 LYS 5 O 1
ATOM 4034 N N . THR A 1 514 ? 163.479 114.975 157.451 1.00 22.28 514 THR 5 N 1
ATOM 4035 C CA . THR A 1 514 ? 162.079 115.154 157.822 1.00 22.28 514 THR 5 CA 1
ATOM 4036 C C . THR A 1 514 ? 161.341 113.822 157.877 1.00 22.28 514 THR 5 C 1
ATOM 4037 O O . THR A 1 514 ? 160.516 113.605 158.774 1.00 22.28 514 THR 5 O 1
ATOM 4041 N N . TYR A 1 515 ? 161.623 112.906 156.945 1.00 25.02 515 TYR 5 N 1
ATOM 4042 C CA . TYR A 1 515 ? 160.972 111.602 157.037 1.00 25.02 515 TYR 5 CA 1
ATOM 4043 C C . TYR A 1 515 ? 161.420 110.838 158.278 1.00 25.02 515 TYR 5 C 1
ATOM 4044 O O . TYR A 1 515 ? 160.603 110.187 158.940 1.00 25.02 515 TYR 5 O 1
ATOM 4053 N N . THR A 1 516 ? 162.713 110.893 158.606 1.00 26.55 516 THR 5 N 1
ATOM 4054 C CA . THR A 1 516 ? 163.192 110.232 159.817 1.00 26.55 516 THR 5 CA 1
ATOM 4055 C C . THR A 1 516 ? 162.550 110.833 161.059 1.00 26.55 516 THR 5 C 1
ATOM 4056 O O . THR A 1 516 ? 162.201 110.113 162.003 1.00 26.55 516 THR 5 O 1
ATOM 4060 N N . LEU A 1 517 ? 162.393 112.156 161.077 1.00 25.65 517 LEU 5 N 1
ATOM 4061 C CA . LEU A 1 517 ? 161.730 112.817 162.193 1.00 25.65 517 LEU 5 CA 1
ATOM 4062 C C . LEU A 1 517 ? 160.293 112.339 162.328 1.00 25.65 517 LEU 5 C 1
ATOM 4063 O O . LEU A 1 517 ? 159.829 112.054 163.436 1.00 25.65 517 LEU 5 O 1
ATOM 4068 N N . THR A 1 518 ? 159.580 112.220 161.206 1.00 28.72 518 THR 5 N 1
ATOM 4069 C CA . THR A 1 518 ? 158.223 111.681 161.248 1.00 28.72 518 THR 5 CA 1
ATOM 4070 C C . THR A 1 518 ? 158.211 110.263 161.805 1.00 28.72 518 THR 5 C 1
ATOM 4071 O O . THR A 1 518 ? 157.344 109.911 162.612 1.00 28.72 518 THR 5 O 1
ATOM 4075 N N . LYS A 1 519 ? 159.170 109.437 161.384 1.00 33.57 519 LYS 5 N 1
ATOM 4076 C CA . LYS A 1 519 ? 159.184 108.037 161.797 1.00 33.57 519 LYS 5 CA 1
ATOM 4077 C C . LYS A 1 519 ? 159.458 107.890 163.289 1.00 33.57 519 LYS 5 C 1
ATOM 4078 O O . LYS A 1 519 ? 158.812 107.088 163.971 1.00 33.57 519 LYS 5 O 1
ATOM 4084 N N . GLU A 1 520 ? 160.415 108.654 163.816 1.00 37.65 520 GLU 5 N 1
ATOM 4085 C CA . GLU A 1 520 ? 160.946 108.370 165.144 1.00 37.65 520 GLU 5 CA 1
ATOM 4086 C C . GLU A 1 520 ? 160.478 109.327 166.232 1.00 37.65 520 GLU 5 C 1
ATOM 4087 O O . GLU A 1 520 ? 160.430 108.926 167.399 1.00 37.65 520 GLU 5 O 1
ATOM 4093 N N . CYS A 1 521 ? 160.132 110.567 165.896 1.00 30.93 521 CYS 5 N 1
ATOM 4094 C CA . CYS A 1 521 ? 159.819 111.557 166.915 1.00 30.93 521 CYS 5 CA 1
ATOM 4095 C C . CYS A 1 521 ? 158.357 111.970 166.849 1.00 30.93 521 CYS 5 C 1
ATOM 4096 O O . CYS A 1 521 ? 158.040 113.161 166.896 1.00 30.93 521 CYS 5 O 1
ATOM 4099 N N . TYR A 1 522 ? 157.463 110.992 166.727 1.00 35.57 522 TYR 5 N 1
ATOM 4100 C CA . TYR A 1 522 ? 156.033 111.266 166.717 1.00 35.57 522 TYR 5 CA 1
ATOM 4101 C C . TYR A 1 522 ? 155.486 111.607 168.095 1.00 35.57 522 TYR 5 C 1
ATOM 4102 O O . TYR A 1 522 ? 154.327 112.023 168.194 1.00 35.57 522 TYR 5 O 1
ATOM 4111 N N . PHE A 1 523 ? 156.279 111.441 169.154 1.00 35.26 523 PHE 5 N 1
ATOM 4112 C CA . PHE A 1 523 ? 155.829 111.795 170.493 1.00 35.26 523 PHE 5 CA 1
ATOM 4113 C C . PHE A 1 523 ? 155.716 113.297 170.700 1.00 35.26 523 PHE 5 C 1
ATOM 4114 O O . PHE A 1 523 ? 155.188 113.721 171.730 1.00 35.26 523 PHE 5 O 1
ATOM 4122 N N . ALA A 1 524 ? 156.195 114.109 169.762 1.00 31.63 524 ALA 5 N 1
ATOM 4123 C CA . ALA A 1 524 ? 156.196 115.553 169.946 1.00 31.63 524 ALA 5 CA 1
ATOM 4124 C C . ALA A 1 524 ? 154.864 116.206 169.601 1.00 31.63 524 ALA 5 C 1
ATOM 4125 O O . ALA A 1 524 ? 154.717 117.412 169.813 1.00 31.63 524 ALA 5 O 1
ATOM 4127 N N . GLY A 1 525 ? 153.906 115.457 169.078 1.00 32.69 525 GLY 5 N 1
ATOM 4128 C CA . GLY A 1 525 ? 152.572 115.962 168.842 1.00 32.69 525 GLY 5 CA 1
ATOM 4129 C C . GLY A 1 525 ? 152.337 116.359 167.399 1.00 32.69 525 GLY 5 C 1
ATOM 4130 O O . GLY A 1 525 ? 153.075 115.986 166.485 1.00 32.69 525 GLY 5 O 1
ATOM 4131 N N . GLN A 1 526 ? 151.271 117.133 167.198 1.00 31.76 526 GLN 5 N 1
ATOM 4132 C CA . GLN A 1 526 ? 150.899 117.619 165.876 1.00 31.76 526 GLN 5 CA 1
ATOM 4133 C C . GLN A 1 526 ? 151.340 119.048 165.613 1.00 31.76 526 GLN 5 C 1
ATOM 4134 O O . GLN A 1 526 ? 151.511 119.425 164.451 1.00 31.76 526 GLN 5 O 1
ATOM 4140 N N . ASP A 1 527 ? 151.510 119.858 166.658 1.00 37.18 527 ASP 5 N 1
ATOM 4141 C CA . ASP A 1 527 ? 152.049 121.198 166.461 1.00 37.18 527 ASP 5 CA 1
ATOM 4142 C C . ASP A 1 527 ? 153.492 121.146 165.985 1.00 37.18 527 ASP 5 C 1
ATOM 4143 O O . ASP A 1 527 ? 153.933 122.024 165.238 1.00 37.18 527 ASP 5 O 1
ATOM 4148 N N . PHE A 1 528 ? 154.238 120.130 166.414 1.00 27.11 528 PHE 5 N 1
ATOM 4149 C CA . PHE A 1 528 ? 155.637 119.991 166.034 1.00 27.11 528 PHE 5 CA 1
ATOM 4150 C C . PHE A 1 528 ? 155.807 119.440 164.624 1.00 27.11 528 PHE 5 C 1
ATOM 4151 O O . PHE A 1 528 ? 156.804 119.747 163.965 1.00 27.11 528 PHE 5 O 1
ATOM 4159 N N . MET A 1 529 ? 154.853 118.642 164.139 1.00 28.58 529 MET 5 N 1
ATOM 4160 C CA . MET A 1 529 ? 155.061 117.844 162.937 1.00 28.58 529 MET 5 CA 1
ATOM 4161 C C . MET A 1 529 ? 154.444 118.434 161.675 1.00 28.58 529 MET 5 C 1
ATOM 4162 O O . MET A 1 529 ? 154.932 118.140 160.575 1.00 28.58 529 MET 5 O 1
ATOM 4167 N N . LYS A 1 530 ? 153.392 119.241 161.795 1.00 29.40 530 LYS 5 N 1
ATOM 4168 C CA . LYS A 1 530 ? 152.793 119.851 160.608 1.00 29.40 530 LYS 5 CA 1
ATOM 4169 C C . LYS A 1 530 ? 153.784 120.695 159.815 1.00 29.40 530 LYS 5 C 1
ATOM 4170 O O . LYS A 1 530 ? 153.809 120.575 158.576 1.00 29.40 530 LYS 5 O 1
ATOM 4176 N N . PRO A 1 531 ? 154.594 121.568 160.427 1.00 28.57 531 PRO 5 N 1
ATOM 4177 C CA . PRO A 1 531 ? 155.608 122.276 159.634 1.00 28.57 531 PRO 5 CA 1
ATOM 4178 C C . PRO A 1 531 ? 156.597 121.351 158.954 1.00 28.57 531 PRO 5 C 1
ATOM 4179 O O . PRO A 1 531 ? 157.040 121.652 157.840 1.00 28.57 531 PRO 5 O 1
ATOM 4183 N N . GLU A 1 532 ? 156.951 120.227 159.577 1.00 28.82 532 GLU 5 N 1
ATOM 4184 C CA . GLU A 1 532 ? 157.873 119.297 158.935 1.00 28.82 532 GLU 5 CA 1
ATOM 4185 C C . GLU A 1 532 ? 157.241 118.653 157.708 1.00 28.82 532 GLU 5 C 1
ATOM 4186 O O . GLU A 1 532 ? 157.899 118.496 156.672 1.00 28.82 532 GLU 5 O 1
ATOM 4192 N N . ILE A 1 533 ? 155.960 118.290 157.797 1.00 26.83 533 ILE 5 N 1
ATOM 4193 C CA . ILE A 1 533 ? 155.274 117.740 156.630 1.00 26.83 533 ILE 5 CA 1
ATOM 4194 C C . ILE A 1 533 ? 155.195 118.778 155.516 1.00 26.83 533 ILE 5 C 1
ATOM 4195 O O . ILE A 1 533 ? 155.391 118.462 154.334 1.00 26.83 533 ILE 5 O 1
ATOM 4200 N N . MET A 1 534 ? 154.903 120.032 155.869 1.00 29.40 534 MET 5 N 1
ATOM 4201 C CA . MET A 1 534 ? 154.841 121.073 154.846 1.00 29.40 534 MET 5 CA 1
ATOM 4202 C C . MET A 1 534 ? 156.198 121.288 154.186 1.00 29.40 534 MET 5 C 1
ATOM 4203 O O . MET A 1 534 ? 156.283 121.479 152.965 1.00 29.40 534 MET 5 O 1
ATOM 4208 N N . ILE A 1 535 ? 157.271 121.268 154.976 1.00 22.59 535 ILE 5 N 1
ATOM 4209 C CA . ILE A 1 535 ? 158.611 121.423 154.420 1.00 22.59 535 ILE 5 CA 1
ATOM 4210 C C . ILE A 1 535 ? 158.933 120.269 153.483 1.00 22.59 535 ILE 5 C 1
ATOM 4211 O O . ILE A 1 535 ? 159.555 120.460 152.431 1.00 22.59 535 ILE 5 O 1
ATOM 4216 N N . MET A 1 536 ? 158.508 119.056 153.844 1.00 20.99 536 MET 5 N 1
ATOM 4217 C CA . MET A 1 536 ? 158.691 117.909 152.957 1.00 20.99 536 MET 5 CA 1
ATOM 4218 C C . MET A 1 536 ? 157.971 118.121 151.630 1.00 20.99 536 MET 5 C 1
ATOM 4219 O O . MET A 1 536 ? 158.523 117.844 150.556 1.00 20.99 536 MET 5 O 1
ATOM 4224 N N . GLY A 1 537 ? 156.740 118.629 151.685 1.00 19.12 537 GLY 5 N 1
ATOM 4225 C CA . GLY A 1 537 ? 156.009 118.889 150.455 1.00 19.12 537 GLY 5 CA 1
ATOM 4226 C C . GLY A 1 537 ? 156.690 119.915 149.569 1.00 19.12 537 GLY 5 C 1
ATOM 4227 O O . GLY A 1 537 ? 156.821 119.718 148.357 1.00 19.12 537 GLY 5 O 1
ATOM 4228 N N . ILE A 1 538 ? 157.151 121.019 150.163 1.00 18.43 538 ILE 5 N 1
ATOM 4229 C CA . ILE A 1 538 ? 157.794 122.066 149.370 1.00 18.43 538 ILE 5 CA 1
ATOM 4230 C C . ILE A 1 538 ? 159.119 121.581 148.789 1.00 18.43 538 ILE 5 C 1
ATOM 4231 O O . ILE A 1 538 ? 159.463 121.906 147.645 1.00 18.43 538 ILE 5 O 1
ATOM 4236 N N . THR A 1 539 ? 159.897 120.816 149.558 1.00 17.39 539 THR 5 N 1
ATOM 4237 C CA . THR A 1 539 ? 161.173 120.362 149.021 1.00 17.39 539 THR 5 CA 1
ATOM 4238 C C . THR A 1 539 ? 160.976 119.337 147.910 1.00 17.39 539 THR 5 C 1
ATOM 4239 O O . THR A 1 539 ? 161.766 119.303 146.962 1.00 17.39 539 THR 5 O 1
ATOM 4243 N N . LEU A 1 540 ? 159.919 118.521 147.978 1.00 17.08 540 LEU 5 N 1
ATOM 4244 C CA . LEU A 1 540 ? 159.602 117.672 146.832 1.00 17.08 540 LEU 5 CA 1
ATOM 4245 C C . LEU A 1 540 ? 159.198 118.505 145.621 1.00 17.08 540 LEU 5 C 1
ATOM 4246 O O . LEU A 1 540 ? 159.606 118.212 144.486 1.00 17.08 540 LEU 5 O 1
ATOM 4251 N N . GLY A 1 541 ? 158.386 119.540 145.844 1.00 16.61 541 GLY 5 N 1
ATOM 4252 C CA . GLY A 1 541 ? 157.976 120.398 144.747 1.00 16.61 541 GLY 5 CA 1
ATOM 4253 C C . GLY A 1 541 ? 159.134 121.119 144.090 1.00 16.61 541 GLY 5 C 1
ATOM 4254 O O . GLY A 1 541 ? 159.068 121.463 142.909 1.00 16.61 541 GLY 5 O 1
ATOM 4255 N N . SER A 1 542 ? 160.192 121.386 144.846 1.00 17.25 542 SER 5 N 1
ATOM 4256 C CA . SER A 1 542 ? 161.375 122.006 144.263 1.00 17.25 542 SER 5 CA 1
ATOM 4257 C C . SER A 1 542 ? 162.333 120.994 143.652 1.00 17.25 542 SER 5 C 1
ATOM 4258 O O . SER A 1 542 ? 163.080 121.343 142.736 1.00 17.25 542 SER 5 O 1
ATOM 4261 N N . ILE A 1 543 ? 162.335 119.751 144.140 1.00 18.16 543 ILE 5 N 1
ATOM 4262 C CA . ILE A 1 543 ? 163.179 118.715 143.550 1.00 18.16 543 ILE 5 CA 1
ATOM 4263 C C . ILE A 1 543 ? 162.666 118.319 142.173 1.00 18.16 543 ILE 5 C 1
ATOM 4264 O O . ILE A 1 543 ? 163.453 118.079 141.245 1.00 18.16 543 ILE 5 O 1
ATOM 4269 N N . CYS A 1 544 ? 161.341 118.255 142.011 1.00 20.41 544 CYS 5 N 1
ATOM 4270 C CA . CYS A 1 544 ? 160.787 117.766 140.752 1.00 20.41 544 CYS 5 CA 1
ATOM 4271 C C . CYS A 1 544 ? 161.143 118.641 139.558 1.00 20.41 544 CYS 5 C 1
ATOM 4272 O O . CYS A 1 544 ? 160.850 118.251 138.424 1.00 20.41 544 CYS 5 O 1
ATOM 4275 N N . ASN A 1 545 ? 161.758 119.803 139.776 1.00 21.02 545 ASN 5 N 1
ATOM 4276 C CA . ASN A 1 545 ? 162.256 120.640 138.692 1.00 21.02 545 ASN 5 CA 1
ATOM 4277 C C . ASN A 1 545 ? 163.699 120.301 138.344 1.00 21.02 545 ASN 5 C 1
ATOM 4278 O O . ASN A 1 545 ? 164.052 120.213 137.167 1.00 21.02 545 ASN 5 O 1
ATOM 4283 N N . PHE A 1 546 ? 164.548 120.122 139.358 1.00 22.08 546 PHE 5 N 1
ATOM 4284 C CA . PHE A 1 546 ? 165.916 119.686 139.104 1.00 22.08 546 PHE 5 CA 1
ATOM 4285 C C . PHE A 1 546 ? 165.951 118.308 138.463 1.00 22.08 546 PHE 5 C 1
ATOM 4286 O O . PHE A 1 546 ? 166.915 117.971 137.769 1.00 22.08 546 PHE 5 O 1
ATOM 4294 N N . VAL A 1 547 ? 164.914 117.500 138.683 1.00 22.53 547 VAL 5 N 1
ATOM 4295 C CA . VAL A 1 547 ? 164.939 116.126 138.187 1.00 22.53 547 VAL 5 CA 1
ATOM 4296 C C . VAL A 1 547 ? 164.667 116.041 136.683 1.00 22.53 547 VAL 5 C 1
ATOM 4297 O O . VAL A 1 547 ? 165.115 115.094 136.027 1.00 22.53 547 VAL 5 O 1
ATOM 4301 N N . VAL A 1 548 ? 163.971 117.022 136.103 1.00 24.38 548 VAL 5 N 1
ATOM 4302 C CA . VAL A 1 548 ? 163.581 116.914 134.698 1.00 24.38 548 VAL 5 CA 1
ATOM 4303 C C . VAL A 1 548 ? 164.824 116.808 133.815 1.00 24.38 548 VAL 5 C 1
ATOM 4304 O O . VAL A 1 548 ? 165.934 117.197 134.198 1.00 24.38 548 VAL 5 O 1
ATOM 4308 N N . GLU A 1 549 ? 164.629 116.266 132.615 1.00 39.09 549 GLU 5 N 1
ATOM 4309 C CA . GLU A 1 549 ? 165.693 116.165 131.629 1.00 39.09 549 GLU 5 CA 1
ATOM 4310 C C . GLU A 1 549 ? 166.114 117.577 131.209 1.00 39.09 549 GLU 5 C 1
ATOM 4311 O O . GLU A 1 549 ? 165.562 118.576 131.674 1.00 39.09 549 GLU 5 O 1
ATOM 4317 N N . PHE A 1 550 ? 167.108 117.664 130.321 1.00 27.11 550 PHE 5 N 1
ATOM 4318 C CA . PHE A 1 550 ? 167.784 118.910 129.960 1.00 27.11 550 PHE 5 CA 1
ATOM 4319 C C . PHE A 1 550 ? 168.055 119.764 131.192 1.00 27.11 550 PHE 5 C 1
ATOM 4320 O O . PHE A 1 550 ? 167.894 120.987 131.172 1.00 27.11 550 PHE 5 O 1
ATOM 4328 N N . SER A 1 551 ? 168.482 119.107 132.267 1.00 31.14 551 SER 5 N 1
ATOM 4329 C CA . SER A 1 551 ? 168.952 119.750 133.484 1.00 31.14 551 SER 5 CA 1
ATOM 4330 C C . SER A 1 551 ? 170.082 118.898 134.033 1.00 31.14 551 SER 5 C 1
ATOM 4331 O O . SER A 1 551 ? 169.940 117.677 134.141 1.00 31.14 551 SER 5 O 1
ATOM 4334 N N . ASN A 1 552 ? 171.199 119.537 134.374 1.00 36.30 552 ASN 5 N 1
ATOM 4335 C CA . ASN A 1 552 ? 172.428 118.800 134.636 1.00 36.30 552 ASN 5 CA 1
ATOM 4336 C C . ASN A 1 552 ? 172.416 118.033 135.953 1.00 36.30 552 ASN 5 C 1
ATOM 4337 O O . ASN A 1 552 ? 173.311 117.211 136.170 1.00 36.30 552 ASN 5 O 1
ATOM 4342 N N . LEU A 1 553 ? 171.444 118.270 136.830 1.00 32.22 553 LEU 5 N 1
ATOM 4343 C CA . LEU A 1 553 ? 171.461 117.653 138.150 1.00 32.22 553 LEU 5 CA 1
ATOM 4344 C C . LEU A 1 553 ? 170.635 116.376 138.238 1.00 32.22 553 LEU 5 C 1
ATOM 4345 O O . LEU A 1 553 ? 170.555 115.786 139.322 1.00 32.22 553 LEU 5 O 1
ATOM 4350 N N . GLN A 1 554 ? 170.031 115.926 137.137 1.00 30.52 554 GLN 5 N 1
ATOM 4351 C CA . GLN A 1 554 ? 169.252 114.692 137.177 1.00 30.52 554 GLN 5 CA 1
ATOM 4352 C C . GLN A 1 554 ? 170.134 113.495 137.499 1.00 30.52 554 GLN 5 C 1
ATOM 4353 O O . GLN A 1 554 ? 169.751 112.618 138.280 1.00 30.52 554 GLN 5 O 1
ATOM 4359 N N . SER A 1 555 ? 171.322 113.435 136.895 1.00 33.16 555 SER 5 N 1
ATOM 4360 C CA . SER A 1 555 ? 172.229 112.329 137.174 1.00 33.16 555 SER 5 CA 1
ATOM 4361 C C . SER A 1 555 ? 172.678 112.344 138.628 1.00 33.16 555 SER 5 C 1
ATOM 4362 O O . SER A 1 555 ? 172.796 111.290 139.258 1.00 33.16 555 SER 5 O 1
ATOM 4365 N N . PHE A 1 556 ? 172.936 113.532 139.175 1.00 32.97 556 PHE 5 N 1
ATOM 4366 C CA . PHE A 1 556 ? 173.308 113.648 140.581 1.00 32.97 556 PHE 5 CA 1
ATOM 4367 C C . PHE A 1 556 ? 172.193 113.136 141.486 1.00 32.97 556 PHE 5 C 1
ATOM 4368 O O . PHE A 1 556 ? 172.430 112.321 142.390 1.00 32.97 556 PHE 5 O 1
ATOM 4376 N N . MET A 1 557 ? 170.959 113.587 141.240 1.00 29.64 557 MET 5 N 1
ATOM 4377 C CA . MET A 1 557 ? 169.827 113.137 142.041 1.00 29.64 557 MET 5 CA 1
ATOM 4378 C C . MET A 1 557 ? 169.578 111.643 141.911 1.00 29.64 557 MET 5 C 1
ATOM 4379 O O . MET A 1 557 ? 169.170 111.011 142.889 1.00 29.64 557 MET 5 O 1
ATOM 4384 N N . LEU A 1 558 ? 169.801 111.065 140.734 1.00 29.19 558 LEU 5 N 1
ATOM 4385 C CA . LEU A 1 558 ? 169.613 109.631 140.564 1.00 29.19 558 LEU 5 CA 1
ATOM 4386 C C . LEU A 1 558 ? 170.722 108.818 141.209 1.00 29.19 558 LEU 5 C 1
ATOM 4387 O O . LEU A 1 558 ? 170.450 107.749 141.765 1.00 29.19 558 LEU 5 O 1
ATOM 4392 N N . ARG A 1 559 ? 171.966 109.297 141.145 1.00 36.26 559 ARG 5 N 1
ATOM 4393 C CA . ARG A 1 559 ? 173.060 108.621 141.829 1.00 36.26 559 ARG 5 CA 1
ATOM 4394 C C . ARG A 1 559 ? 172.864 108.628 143.336 1.00 36.26 559 ARG 5 C 1
ATOM 4395 O O . ARG A 1 559 ? 173.126 107.618 143.997 1.00 36.26 559 ARG 5 O 1
ATOM 4403 N N . ASN A 1 560 ? 172.408 109.747 143.897 1.00 36.28 560 ASN 5 N 1
ATOM 4404 C CA . ASN A 1 560 ? 172.282 109.871 145.341 1.00 36.28 560 ASN 5 CA 1
ATOM 4405 C C . ASN A 1 560 ? 170.945 109.365 145.872 1.00 36.28 560 ASN 5 C 1
ATOM 4406 O O . ASN A 1 560 ? 170.537 109.758 146.970 1.00 36.28 560 ASN 5 O 1
ATOM 4411 N N . GLY A 1 561 ? 170.259 108.505 145.125 1.00 28.78 561 GLY 5 N 1
ATOM 4412 C CA . GLY A 1 561 ? 169.129 107.775 145.665 1.00 28.78 561 GLY 5 CA 1
ATOM 4413 C C . GLY A 1 561 ? 167.880 108.576 145.965 1.00 28.78 561 GLY 5 C 1
ATOM 4414 O O . GLY A 1 561 ? 167.540 108.772 147.133 1.00 28.78 561 GLY 5 O 1
ATOM 4415 N N . ILE A 1 562 ? 167.193 109.050 144.930 1.00 24.47 562 ILE 5 N 1
ATOM 4416 C CA . ILE A 1 562 ? 165.893 109.680 145.131 1.00 24.47 562 ILE 5 CA 1
ATOM 4417 C C . ILE A 1 562 ? 164.753 108.669 145.006 1.00 24.47 562 ILE 5 C 1
ATOM 4418 O O . ILE A 1 562 ? 163.722 108.810 145.677 1.00 24.47 562 ILE 5 O 1
ATOM 4423 N N . ILE A 1 563 ? 164.926 107.632 144.184 1.00 27.07 563 ILE 5 N 1
ATOM 4424 C CA . ILE A 1 563 ? 163.896 106.609 144.054 1.00 27.07 563 ILE 5 CA 1
ATOM 4425 C C . ILE A 1 563 ? 163.733 105.840 145.356 1.00 27.07 563 ILE 5 C 1
ATOM 4426 O O . ILE A 1 563 ? 162.618 105.450 145.715 1.00 27.07 563 ILE 5 O 1
ATOM 4431 N N . ASP A 1 564 ? 164.827 105.608 146.085 1.00 35.00 564 ASP 5 N 1
ATOM 4432 C CA . ASP A 1 564 ? 164.728 104.909 147.362 1.00 35.00 564 ASP 5 CA 1
ATOM 4433 C C . ASP A 1 564 ? 163.902 105.704 148.365 1.00 35.00 564 ASP 5 C 1
ATOM 4434 O O . ASP A 1 564 ? 163.054 105.142 149.073 1.00 35.00 564 ASP 5 O 1
ATOM 4439 N N . ILE A 1 565 ? 164.135 107.015 148.437 1.00 24.26 565 ILE 5 N 1
ATOM 4440 C CA . ILE A 1 565 ? 163.364 107.860 149.340 1.00 24.26 565 ILE 5 CA 1
ATOM 4441 C C . ILE A 1 565 ? 161.900 107.881 148.930 1.00 24.26 565 ILE 5 C 1
ATOM 4442 O O . ILE A 1 565 ? 161.003 107.798 149.779 1.00 24.26 565 ILE 5 O 1
ATOM 4447 N N . ILE A 1 566 ? 161.630 107.990 147.628 1.00 22.72 566 ILE 5 N 1
ATOM 4448 C CA . ILE A 1 566 ? 160.244 107.992 147.166 1.00 22.72 566 ILE 5 CA 1
ATOM 4449 C C . ILE A 1 566 ? 159.562 106.678 147.522 1.00 22.72 566 ILE 5 C 1
ATOM 4450 O O . ILE A 1 566 ? 158.395 106.658 147.924 1.00 22.72 566 ILE 5 O 1
ATOM 4455 N N . GLU A 1 567 ? 160.276 105.561 147.382 1.00 28.56 567 GLU 5 N 1
ATOM 4456 C CA . GLU A 1 567 ? 159.697 104.257 147.689 1.00 28.56 567 GLU 5 CA 1
ATOM 4457 C C . GLU A 1 567 ? 159.382 104.127 149.174 1.00 28.56 567 GLU 5 C 1
ATOM 4458 O O . GLU A 1 567 ? 158.291 103.671 149.545 1.00 28.56 567 GLU 5 O 1
ATOM 4464 N N . LYS A 1 568 ? 160.312 104.546 150.039 1.00 29.36 568 LYS 5 N 1
ATOM 4465 C CA . LYS A 1 568 ? 160.032 104.533 151.473 1.00 29.36 568 LYS 5 CA 1
ATOM 4466 C C . LYS A 1 568 ? 158.820 105.390 151.803 1.00 29.36 568 LYS 5 C 1
ATOM 4467 O O . LYS A 1 568 ? 157.960 104.988 152.593 1.00 29.36 568 LYS 5 O 1
ATOM 4473 N N . MET A 1 569 ? 158.738 106.578 151.208 1.00 25.55 569 MET 5 N 1
ATOM 4474 C CA . MET A 1 569 ? 157.646 107.492 151.513 1.00 25.55 569 MET 5 CA 1
ATOM 4475 C C . MET A 1 569 ? 156.310 106.979 150.995 1.00 25.55 569 MET 5 C 1
ATOM 4476 O O . MET A 1 569 ? 155.273 107.228 151.617 1.00 25.55 569 MET 5 O 1
ATOM 4481 N N . LEU A 1 570 ? 156.306 106.268 149.868 1.00 24.11 570 LEU 5 N 1
ATOM 4482 C CA . LEU A 1 570 ? 155.062 105.821 149.256 1.00 24.11 570 LEU 5 CA 1
ATOM 4483 C C . LEU A 1 570 ? 154.579 104.474 149.767 1.00 24.11 570 LEU 5 C 1
ATOM 4484 O O . LEU A 1 570 ? 153.408 104.141 149.561 1.00 24.11 570 LEU 5 O 1
ATOM 4489 N N . THR A 1 571 ? 155.434 103.686 150.414 1.00 27.63 571 THR 5 N 1
ATOM 4490 C CA . THR A 1 571 ? 154.962 102.460 151.046 1.00 27.63 571 THR 5 CA 1
ATOM 4491 C C . THR A 1 571 ? 154.573 102.654 152.504 1.00 27.63 571 THR 5 C 1
ATOM 4492 O O . THR A 1 571 ? 154.133 101.696 153.145 1.00 27.63 571 THR 5 O 1
ATOM 4496 N N . ASP A 1 572 ? 154.718 103.854 153.037 1.00 31.66 572 ASP 5 N 1
ATOM 4497 C CA . ASP A 1 572 ? 154.353 104.145 154.415 1.00 31.66 572 ASP 5 CA 1
ATOM 4498 C C . ASP A 1 572 ? 152.835 104.121 154.576 1.00 31.66 572 ASP 5 C 1
ATOM 4499 O O . ASP A 1 572 ? 152.115 104.645 153.724 1.00 31.66 572 ASP 5 O 1
ATOM 4504 N N . PRO A 1 573 ? 152.323 103.514 155.651 1.00 28.71 573 PRO 5 N 1
ATOM 4505 C CA . PRO A 1 573 ? 150.871 103.550 155.886 1.00 28.71 573 PRO 5 CA 1
ATOM 4506 C C . PRO A 1 573 ? 150.335 104.941 156.157 1.00 28.71 573 PRO 5 C 1
ATOM 4507 O O . PRO A 1 573 ? 149.127 105.156 156.009 1.00 28.71 573 PRO 5 O 1
ATOM 4511 N N . LEU A 1 574 ? 151.186 105.886 156.562 1.00 28.19 574 LEU 5 N 1
ATOM 4512 C CA . LEU A 1 574 ? 150.725 107.251 156.791 1.00 28.19 574 LEU 5 CA 1
ATOM 4513 C C . LEU A 1 574 ? 150.280 107.910 155.495 1.00 28.19 574 LEU 5 C 1
ATOM 4514 O O . LEU A 1 574 ? 149.245 108.584 155.459 1.00 28.19 574 LEU 5 O 1
ATOM 4519 N N . PHE A 1 575 ? 151.047 107.730 154.421 1.00 27.44 575 PHE 5 N 1
ATOM 4520 C CA . PHE A 1 575 ? 150.721 108.338 153.138 1.00 27.44 575 PHE 5 CA 1
ATOM 4521 C C . PHE A 1 575 ? 149.875 107.427 152.257 1.00 27.44 575 PHE 5 C 1
ATOM 4522 O O . PHE A 1 575 ? 148.988 107.908 151.547 1.00 27.44 575 PHE 5 O 1
ATOM 4530 N N . ASN A 1 576 ? 150.115 106.120 152.293 1.00 35.09 576 ASN 5 N 1
ATOM 4531 C CA . ASN A 1 576 ? 149.395 105.168 151.454 1.00 35.09 576 ASN 5 CA 1
ATOM 4532 C C . ASN A 1 576 ? 148.302 104.508 152.286 1.00 35.09 576 ASN 5 C 1
ATOM 4533 O O . ASN A 1 576 ? 148.589 103.675 153.150 1.00 35.09 576 ASN 5 O 1
ATOM 4538 N N . SER A 1 577 ? 147.046 104.870 152.015 1.00 38.86 577 SER 5 N 1
ATOM 4539 C CA . SER A 1 577 ? 145.935 104.360 152.810 1.00 38.86 577 SER 5 CA 1
ATOM 4540 C C . SER A 1 577 ? 145.623 102.898 152.519 1.00 38.86 577 SER 5 C 1
ATOM 4541 O O . SER A 1 577 ? 144.975 102.244 153.341 1.00 38.86 577 SER 5 O 1
ATOM 4544 N N . LYS A 1 578 ? 146.061 102.369 151.379 1.00 37.74 578 LYS 5 N 1
ATOM 4545 C CA . LYS A 1 578 ? 145.832 100.967 151.058 1.00 37.74 578 LYS 5 CA 1
ATOM 4546 C C . LYS A 1 578 ? 146.778 100.029 151.792 1.00 37.74 578 LYS 5 C 1
ATOM 4547 O O . LYS A 1 578 ? 146.791 98.831 151.491 1.00 37.74 578 LYS 5 O 1
ATOM 4553 N N . LYS A 1 579 ? 147.571 100.536 152.730 1.00 37.88 579 LYS 5 N 1
ATOM 4554 C CA . LYS A 1 579 ? 148.467 99.723 153.534 1.00 37.88 579 LYS 5 CA 1
ATOM 4555 C C . LYS A 1 579 ? 148.013 99.740 154.987 1.00 37.88 579 LYS 5 C 1
ATOM 4556 O O . LYS A 1 579 ? 147.552 100.763 155.500 1.00 37.88 579 LYS 5 O 1
ATOM 4562 N N . ALA A 1 580 ? 148.147 98.596 155.647 1.00 42.63 580 ALA 5 N 1
ATOM 4563 C CA . ALA A 1 580 ? 147.636 98.411 156.996 1.00 42.63 580 ALA 5 CA 1
ATOM 4564 C C . ALA A 1 580 ? 148.731 98.664 158.023 1.00 42.63 580 ALA 5 C 1
ATOM 4565 O O . ALA A 1 580 ? 149.876 98.240 157.843 1.00 42.63 580 ALA 5 O 1
ATOM 4567 N N . TRP A 1 581 ? 148.370 99.360 159.098 1.00 43.61 581 TRP 5 N 1
ATOM 4568 C CA . TRP A 1 581 ? 149.307 99.624 160.178 1.00 43.61 581 TRP 5 CA 1
ATOM 4569 C C . TRP A 1 581 ? 149.718 98.329 160.865 1.00 43.61 581 TRP 5 C 1
ATOM 4570 O O . TRP A 1 581 ? 148.927 97.392 160.999 1.00 43.61 581 TRP 5 O 1
ATOM 4581 N N . ASP A 1 582 ? 150.970 98.284 161.308 1.00 71.55 582 ASP 5 N 1
ATOM 4582 C CA . ASP A 1 582 ? 151.434 97.160 162.104 1.00 71.55 582 ASP 5 CA 1
ATOM 4583 C C . ASP A 1 582 ? 150.860 97.261 163.515 1.00 71.55 582 ASP 5 C 1
ATOM 4584 O O . ASP A 1 582 ? 150.090 98.167 163.844 1.00 71.55 582 ASP 5 O 1
ATOM 4586 N N . ASP A 1 583 ? 151.241 96.314 164.368 1.00 89.59 583 ASP 5 N 1
ATOM 4587 C CA . ASP A 1 583 ? 150.760 96.316 165.742 1.00 89.59 583 ASP 5 CA 1
ATOM 4588 C C . ASP A 1 583 ? 151.637 97.138 166.675 1.00 89.59 583 ASP 5 C 1
ATOM 4589 O O . ASP A 1 583 ? 151.178 97.518 167.758 1.00 89.59 583 ASP 5 O 1
ATOM 4594 N N . ASN A 1 584 ? 152.878 97.424 166.284 1.00 89.17 584 ASN 5 N 1
ATOM 4595 C CA . ASN A 1 584 ? 153.741 98.282 167.084 1.00 89.17 584 ASN 5 CA 1
ATOM 4596 C C . ASN A 1 584 ? 153.474 99.763 166.853 1.00 89.17 584 ASN 5 C 1
ATOM 4597 O O . ASN A 1 584 ? 153.952 100.593 167.633 1.00 89.17 584 ASN 5 O 1
ATOM 4602 N N . GLU A 1 585 ? 152.727 100.111 165.809 1.00 70.64 585 GLU 5 N 1
ATOM 4603 C CA . GLU A 1 585 ? 152.564 101.498 165.400 1.00 70.64 585 GLU 5 CA 1
ATOM 4604 C C . GLU A 1 585 ? 151.195 102.072 165.742 1.00 70.64 585 GLU 5 C 1
ATOM 4605 O O . GLU A 1 585 ? 150.743 102.998 165.064 1.00 70.64 585 GLU 5 O 1
ATOM 4611 N N . ASP A 1 586 ? 150.527 101.555 166.774 1.00 65.66 586 ASP 5 N 1
ATOM 4612 C CA . ASP A 1 586 ? 149.250 102.136 167.175 1.00 65.66 586 ASP 5 CA 1
ATOM 4613 C C . ASP A 1 586 ? 149.438 103.529 167.763 1.00 65.66 586 ASP 5 C 1
ATOM 4614 O O . ASP A 1 586 ? 148.606 104.418 167.551 1.00 65.66 586 ASP 5 O 1
ATOM 4619 N N . GLU A 1 587 ? 150.532 103.742 168.498 1.00 54.38 587 GLU 5 N 1
ATOM 4620 C CA . GLU A 1 587 ? 150.808 105.067 169.043 1.00 54.38 587 GLU 5 CA 1
ATOM 4621 C C . GLU A 1 587 ? 151.021 106.082 167.927 1.00 54.38 587 GLU 5 C 1
ATOM 4622 O O . GLU A 1 587 ? 150.485 107.195 167.973 1.00 54.38 587 GLU 5 O 1
ATOM 4628 N N . ARG A 1 588 ? 151.803 105.710 166.911 1.00 42.69 588 ARG 5 N 1
ATOM 4629 C CA . ARG A 1 588 ? 152.003 106.582 165.759 1.00 42.69 588 ARG 5 CA 1
ATOM 4630 C C . ARG A 1 588 ? 150.696 106.821 165.016 1.00 42.69 588 ARG 5 C 1
ATOM 4631 O O . ARG A 1 588 ? 150.394 107.954 164.616 1.00 42.69 588 ARG 5 O 1
ATOM 4639 N N . ARG A 1 589 ? 149.909 105.759 164.824 1.00 47.78 589 ARG 5 N 1
ATOM 4640 C CA . ARG A 1 589 ? 148.605 105.877 164.185 1.00 47.78 589 ARG 5 CA 1
ATOM 4641 C C . ARG A 1 589 ? 147.739 106.909 164.886 1.00 47.78 589 ARG 5 C 1
ATOM 4642 O O . ARG A 1 589 ? 147.121 107.753 164.229 1.00 47.78 589 ARG 5 O 1
ATOM 4650 N N . ILE A 1 590 ? 147.685 106.858 166.216 1.00 47.09 590 ILE 5 N 1
ATOM 4651 C CA . ILE A 1 590 ? 146.877 107.814 166.963 1.00 47.09 590 ILE 5 CA 1
ATOM 4652 C C . ILE A 1 590 ? 147.476 109.216 166.903 1.00 47.09 590 ILE 5 C 1
ATOM 4653 O O . ILE A 1 590 ? 146.741 110.201 166.770 1.00 47.09 590 ILE 5 O 1
ATOM 4658 N N . ALA A 1 591 ? 148.801 109.335 166.996 1.00 40.91 591 ALA 5 N 1
ATOM 4659 C CA . ALA A 1 591 ? 149.427 110.649 167.088 1.00 40.91 591 ALA 5 CA 1
ATOM 4660 C C . ALA A 1 591 ? 149.330 111.434 165.785 1.00 40.91 591 ALA 5 C 1
ATOM 4661 O O . ALA A 1 591 ? 149.065 112.640 165.809 1.00 40.91 591 ALA 5 O 1
ATOM 4663 N N . LEU A 1 592 ? 149.544 110.782 164.643 1.00 40.44 592 LEU 5 N 1
ATOM 4664 C CA . LEU A 1 592 ? 149.671 111.493 163.376 1.00 40.44 592 LEU 5 CA 1
ATOM 4665 C C . LEU A 1 592 ? 148.425 111.419 162.503 1.00 40.44 592 LEU 5 C 1
ATOM 4666 O O . LEU A 1 592 ? 148.470 111.857 161.350 1.00 40.44 592 LEU 5 O 1
ATOM 4671 N N . GLN A 1 593 ? 147.314 110.887 163.016 1.00 48.33 593 GLN 5 N 1
ATOM 4672 C CA . GLN A 1 593 ? 146.134 110.677 162.182 1.00 48.33 593 GLN 5 CA 1
ATOM 4673 C C . GLN A 1 593 ? 145.552 111.969 161.621 1.00 48.33 593 GLN 5 C 1
ATOM 4674 O O . GLN A 1 593 ? 144.971 111.945 160.532 1.00 48.33 593 GLN 5 O 1
ATOM 4680 N N . GLY A 1 594 ? 145.686 113.087 162.326 1.00 37.15 594 GLY 5 N 1
ATOM 4681 C CA . GLY A 1 594 ? 145.027 114.308 161.903 1.00 37.15 594 GLY 5 CA 1
ATOM 4682 C C . GLY A 1 594 ? 145.698 115.073 160.780 1.00 37.15 594 GLY 5 C 1
ATOM 4683 O O . GLY A 1 594 ? 145.027 115.793 160.036 1.00 37.15 594 GLY 5 O 1
ATOM 4684 N N . ILE A 1 595 ? 147.010 114.932 160.645 1.00 35.78 595 ILE 5 N 1
ATOM 4685 C CA . ILE A 1 595 ? 147.772 115.762 159.702 1.00 35.78 595 ILE 5 CA 1
ATOM 4686 C C . ILE A 1 595 ? 147.384 115.400 158.272 1.00 35.78 595 ILE 5 C 1
ATOM 4687 O O . ILE A 1 595 ? 147.292 114.205 157.943 1.00 35.78 595 ILE 5 O 1
ATOM 4692 N N . PRO A 1 596 ? 147.144 116.384 157.392 1.00 31.63 596 PRO 5 N 1
ATOM 4693 C CA . PRO A 1 596 ? 146.825 116.070 155.994 1.00 31.63 596 PRO 5 CA 1
ATOM 4694 C C . PRO A 1 596 ? 148.061 115.945 155.118 1.00 31.63 596 PRO 5 C 1
ATOM 4695 O O . PRO A 1 596 ? 148.917 116.834 155.109 1.00 31.63 596 PRO 5 O 1
ATOM 4699 N N . VAL A 1 597 ? 148.162 114.850 154.369 1.00 29.36 597 VAL 5 N 1
ATOM 4700 C CA . VAL A 1 597 ? 149.321 114.569 153.523 1.00 29.36 597 VAL 5 CA 1
ATOM 4701 C C . VAL A 1 597 ? 148.796 114.250 152.125 1.00 29.36 597 VAL 5 C 1
ATOM 4702 O O . VAL A 1 597 ? 148.492 113.098 151.802 1.00 29.36 597 VAL 5 O 1
ATOM 4706 N N . HIS A 1 598 ? 148.685 115.272 151.281 1.00 32.84 598 HIS 5 N 1
ATOM 4707 C CA . HIS A 1 598 ? 148.294 115.048 149.895 1.00 32.84 598 HIS 5 CA 1
ATOM 4708 C C . HIS A 1 598 ? 149.281 115.725 148.955 1.00 32.84 598 HIS 5 C 1
ATOM 4709 O O . HIS A 1 598 ? 149.534 115.235 147.849 1.00 32.84 598 HIS 5 O 1
ATOM 4716 N N . GLU A 1 599 ? 149.854 116.845 149.398 1.00 28.89 599 GLU 5 N 1
ATOM 4717 C CA . GLU A 1 599 ? 150.906 117.491 148.624 1.00 28.89 599 GLU 5 CA 1
ATOM 4718 C C . GLU A 1 599 ? 152.110 116.577 148.488 1.00 28.89 599 GLU 5 C 1
ATOM 4719 O O . GLU A 1 599 ? 152.746 116.524 147.431 1.00 28.89 599 GLU 5 O 1
ATOM 4725 N N . VAL A 1 600 ? 152.429 115.840 149.550 1.00 20.72 600 VAL 5 N 1
ATOM 4726 C CA . VAL A 1 600 ? 153.572 114.937 149.526 1.00 20.72 600 VAL 5 CA 1
ATOM 4727 C C . VAL A 1 600 ? 153.365 113.834 148.495 1.00 20.72 600 VAL 5 C 1
ATOM 4728 O O . VAL A 1 600 ? 154.260 113.534 147.696 1.00 20.72 600 VAL 5 O 1
ATOM 4732 N N . LYS A 1 601 ? 152.176 113.228 148.481 1.00 20.31 601 LYS 5 N 1
ATOM 4733 C CA . LYS A 1 601 ? 151.880 112.180 147.509 1.00 20.31 601 LYS 5 CA 1
ATOM 4734 C C . LYS A 1 601 ? 151.888 112.727 146.088 1.00 20.31 601 LYS 5 C 1
ATOM 4735 O O . LYS A 1 601 ? 152.470 112.121 145.175 1.00 20.31 601 LYS 5 O 1
ATOM 4741 N N . ALA A 1 602 ? 151.241 113.877 145.884 1.00 18.37 602 ALA 5 N 1
ATOM 4742 C CA . ALA A 1 602 ? 151.171 114.463 144.552 1.00 18.37 602 ALA 5 CA 1
ATOM 4743 C C . ALA A 1 602 ? 152.561 114.778 144.023 1.00 18.37 602 ALA 5 C 1
ATOM 4744 O O . ALA A 1 602 ? 152.876 114.489 142.866 1.00 18.37 602 ALA 5 O 1
ATOM 4746 N N . ASN A 1 603 ? 153.425 115.340 144.869 1.00 17.92 603 ASN 5 N 1
ATOM 4747 C CA . ASN A 1 603 ? 154.758 115.704 144.409 1.00 17.92 603 ASN 5 CA 1
ATOM 4748 C C . ASN A 1 603 ? 155.656 114.485 144.235 1.00 17.92 603 ASN 5 C 1
ATOM 4749 O O . ASN A 1 603 ? 156.538 114.495 143.371 1.00 17.92 603 ASN 5 O 1
ATOM 4754 N N . SER A 1 604 ? 155.451 113.426 145.020 1.00 18.17 604 SER 5 N 1
ATOM 4755 C CA . SER A 1 604 ? 156.195 112.193 144.782 1.00 18.17 604 SER 5 CA 1
ATOM 4756 C C . SER A 1 604 ? 155.862 111.615 143.413 1.00 18.17 604 SER 5 C 1
ATOM 4757 O O . SER A 1 604 ? 156.757 111.226 142.645 1.00 18.17 604 SER 5 O 1
ATOM 4760 N N . LEU A 1 605 ? 154.572 111.569 143.079 1.00 20.16 605 LEU 5 N 1
ATOM 4761 C CA . LEU A 1 605 ? 154.199 111.108 141.748 1.00 20.16 605 LEU 5 CA 1
ATOM 4762 C C . LEU A 1 605 ? 154.665 112.078 140.669 1.00 20.16 605 LEU 5 C 1
ATOM 4763 O O . LEU A 1 605 ? 154.974 111.654 139.552 1.00 20.16 605 LEU 5 O 1
ATOM 4768 N N . TRP A 1 606 ? 154.750 113.372 140.986 1.00 24.82 606 TRP 5 N 1
ATOM 4769 C CA . TRP A 1 606 ? 155.267 114.345 140.029 1.00 24.82 606 TRP 5 CA 1
ATOM 4770 C C . TRP A 1 606 ? 156.711 114.010 139.681 1.00 24.82 606 TRP 5 C 1
ATOM 4771 O O . TRP A 1 606 ? 157.109 114.013 138.511 1.00 24.82 606 TRP 5 O 1
ATOM 4782 N N . VAL A 1 607 ? 157.519 113.749 140.714 1.00 22.61 607 VAL 5 N 1
ATOM 4783 C CA . VAL A 1 607 ? 158.933 113.436 140.529 1.00 22.61 607 VAL 5 CA 1
ATOM 4784 C C . VAL A 1 607 ? 159.093 112.161 139.721 1.00 22.61 607 VAL 5 C 1
ATOM 4785 O O . VAL A 1 607 ? 159.942 112.082 138.826 1.00 22.61 607 VAL 5 O 1
ATOM 4789 N N . LEU A 1 608 ? 158.298 111.134 140.033 1.00 26.37 608 LEU 5 N 1
ATOM 4790 C CA . LEU A 1 608 ? 158.376 109.906 139.244 1.00 26.37 608 LEU 5 CA 1
ATOM 4791 C C . LEU A 1 608 ? 158.017 110.166 137.785 1.00 26.37 608 LEU 5 C 1
ATOM 4792 O O . LEU A 1 608 ? 158.689 109.668 136.869 1.00 26.37 608 LEU 5 O 1
ATOM 4797 N N . ARG A 1 609 ? 156.974 110.966 137.551 1.00 29.44 609 ARG 5 N 1
ATOM 4798 C CA . ARG A 1 609 ? 156.565 111.291 136.190 1.00 29.44 609 ARG 5 CA 1
ATOM 4799 C C . ARG A 1 609 ? 157.680 111.994 135.431 1.00 29.44 609 ARG 5 C 1
ATOM 4800 O O . ARG A 1 609 ? 157.909 111.716 134.250 1.00 29.44 609 ARG 5 O 1
ATOM 4808 N N . HIS A 1 610 ? 158.386 112.910 136.094 1.00 29.44 610 HIS 5 N 1
ATOM 4809 C CA . HIS A 1 610 ? 159.479 113.614 135.428 1.00 29.44 610 HIS 5 CA 1
ATOM 4810 C C . HIS A 1 610 ? 160.665 112.692 135.182 1.00 29.44 610 HIS 5 C 1
ATOM 4811 O O . HIS A 1 610 ? 161.347 112.813 134.160 1.00 29.44 610 HIS 5 O 1
ATOM 4818 N N . LEU A 1 611 ? 160.937 111.777 136.114 1.00 27.80 611 LEU 5 N 1
ATOM 4819 C CA . LEU A 1 611 ? 162.003 110.804 135.905 1.00 27.80 611 LEU 5 CA 1
ATOM 4820 C C . LEU A 1 611 ? 161.716 109.909 134.711 1.00 27.80 611 LEU 5 C 1
ATOM 4821 O O . LEU A 1 611 ? 162.648 109.469 134.029 1.00 27.80 611 LEU 5 O 1
ATOM 4826 N N . MET A 1 612 ? 160.445 109.624 134.443 1.00 27.98 612 MET 5 N 1
ATOM 4827 C CA . MET A 1 612 ? 160.074 108.745 133.341 1.00 27.98 612 MET 5 CA 1
ATOM 4828 C C . MET A 1 612 ? 159.866 109.477 132.018 1.00 27.98 612 MET 5 C 1
ATOM 4829 O O . MET A 1 612 ? 159.475 108.846 131.034 1.00 27.98 612 MET 5 O 1
ATOM 4834 N N . TYR A 1 613 ? 160.123 110.781 131.965 1.00 27.47 613 TYR 5 N 1
ATOM 4835 C CA . TYR A 1 613 ? 159.926 111.549 130.741 1.00 27.47 613 TYR 5 CA 1
ATOM 4836 C C . TYR A 1 613 ? 161.052 111.272 129.755 1.00 27.47 613 TYR 5 C 1
ATOM 4837 O O . TYR A 1 613 ? 162.230 111.429 130.093 1.00 27.47 613 TYR 5 O 1
ATOM 4846 N N . ASN A 1 614 ? 160.686 110.876 128.537 1.00 34.24 614 ASN 5 N 1
ATOM 4847 C CA . ASN A 1 614 ? 161.619 110.749 127.418 1.00 34.24 614 ASN 5 CA 1
ATOM 4848 C C . ASN A 1 614 ? 162.824 109.884 127.780 1.00 34.24 614 ASN 5 C 1
ATOM 4849 O O . ASN A 1 614 ? 163.975 110.235 127.520 1.00 34.24 614 ASN 5 O 1
ATOM 4854 N N . CYS A 1 615 ? 162.551 108.737 128.392 1.00 49.97 615 CYS 5 N 1
ATOM 4855 C CA . CYS A 1 615 ? 163.591 107.799 128.777 1.00 49.97 615 CYS 5 CA 1
ATOM 4856 C C . CYS A 1 615 ? 163.369 106.483 128.049 1.00 49.97 615 CYS 5 C 1
ATOM 4857 O O . CYS A 1 615 ? 162.419 106.325 127.278 1.00 49.97 615 CYS 5 O 1
ATOM 4860 N N . GLN A 1 616 ? 164.260 105.530 128.300 1.00 62.65 616 GLN 5 N 1
ATOM 4861 C CA . GLN A 1 616 ? 164.192 104.251 127.617 1.00 62.65 616 GLN 5 CA 1
ATOM 4862 C C . GLN A 1 616 ? 163.596 103.173 128.519 1.00 62.65 616 GLN 5 C 1
ATOM 4863 O O . GLN A 1 616 ? 163.443 103.337 129.737 1.00 62.65 616 GLN 5 O 1
ATOM 4869 N N . ASN A 1 617 ? 163.263 102.044 127.894 1.00 61.32 617 ASN 5 N 1
ATOM 4870 C CA . ASN A 1 617 ? 162.675 100.935 128.626 1.00 61.32 617 ASN 5 CA 1
ATOM 4871 C C . ASN A 1 617 ? 163.611 100.380 129.688 1.00 61.32 617 ASN 5 C 1
ATOM 4872 O O . ASN A 1 617 ? 163.133 99.804 130.664 1.00 61.32 617 ASN 5 O 1
ATOM 4877 N N . GLU A 1 618 ? 164.924 100.559 129.543 1.00 65.74 618 GLU 5 N 1
ATOM 4878 C CA . GLU A 1 618 ? 165.840 100.144 130.601 1.00 65.74 618 GLU 5 CA 1
ATOM 4879 C C . GLU A 1 618 ? 165.567 100.912 131.890 1.00 65.74 618 GLU 5 C 1
ATOM 4880 O O . GLU A 1 618 ? 165.401 100.316 132.963 1.00 65.74 618 GLU 5 O 1
ATOM 4886 N N . GLU A 1 619 ? 165.501 102.241 131.797 1.00 61.19 619 GLU 5 N 1
ATOM 4887 C CA . GLU A 1 619 ? 165.188 103.052 132.967 1.00 61.19 619 GLU 5 CA 1
ATOM 4888 C C . GLU A 1 619 ? 163.780 102.768 133.468 1.00 61.19 619 GLU 5 C 1
ATOM 4889 O O . GLU A 1 619 ? 163.536 102.730 134.683 1.00 61.19 619 GLU 5 O 1
ATOM 4895 N N . LYS A 1 620 ? 162.834 102.579 132.545 1.00 45.19 620 LYS 5 N 1
ATOM 4896 C CA . LYS A 1 620 ? 161.467 102.288 132.961 1.00 45.19 620 LYS 5 CA 1
ATOM 4897 C C . LYS A 1 620 ? 161.404 100.995 133.761 1.00 45.19 620 LYS 5 C 1
ATOM 4898 O O . LYS A 1 620 ? 160.716 100.923 134.785 1.00 45.19 620 LYS 5 O 1
ATOM 4904 N N . PHE A 1 621 ? 162.143 99.972 133.331 1.00 52.13 621 PHE 5 N 1
ATOM 4905 C CA . PHE A 1 621 ? 162.145 98.707 134.053 1.00 52.13 621 PHE 5 CA 1
ATOM 4906 C C . PHE A 1 621 ? 162.904 98.807 135.366 1.00 52.13 621 PHE 5 C 1
ATOM 4907 O O . PHE A 1 621 ? 162.554 98.118 136.324 1.00 52.13 621 PHE 5 O 1
ATOM 4915 N N . GLN A 1 622 ? 163.926 99.662 135.446 1.00 53.10 622 GLN 5 N 1
ATOM 4916 C CA . GLN A 1 622 ? 164.577 99.890 136.736 1.00 53.10 622 GLN 5 CA 1
ATOM 4917 C C . GLN A 1 622 ? 163.604 100.502 137.741 1.00 53.10 622 GLN 5 C 1
ATOM 4918 O O . GLN A 1 622 ? 163.498 100.044 138.891 1.00 53.10 622 GLN 5 O 1
ATOM 4924 N N . LEU A 1 623 ? 162.878 101.543 137.323 1.00 40.04 623 LEU 5 N 1
ATOM 4925 C CA . LEU A 1 623 ? 161.925 102.168 138.236 1.00 40.04 623 LEU 5 CA 1
ATOM 4926 C C . LEU A 1 623 ? 160.782 101.221 138.575 1.00 40.04 623 LEU 5 C 1
ATOM 4927 O O . LEU A 1 623 ? 160.274 101.239 139.697 1.00 40.04 623 LEU 5 O 1
ATOM 4932 N N . LEU A 1 624 ? 160.348 100.397 137.621 1.00 39.03 624 LEU 5 N 1
ATOM 4933 C CA . LEU A 1 624 ? 159.297 99.436 137.933 1.00 39.03 624 LEU 5 CA 1
ATOM 4934 C C . LEU A 1 624 ? 159.804 98.285 138.792 1.00 39.03 624 LEU 5 C 1
ATOM 4935 O O . LEU A 1 624 ? 159.006 97.644 139.482 1.00 39.03 624 LEU 5 O 1
ATOM 4940 N N . ALA A 1 625 ? 161.107 98.004 138.759 1.00 43.36 625 ALA 5 N 1
ATOM 4941 C CA . ALA A 1 625 ? 161.675 97.017 139.667 1.00 43.36 625 ALA 5 CA 1
ATOM 4942 C C . ALA A 1 625 ? 161.705 97.544 141.091 1.00 43.36 625 ALA 5 C 1
ATOM 4943 O O . ALA A 1 625 ? 161.391 96.814 142.037 1.00 43.36 625 ALA 5 O 1
ATOM 4945 N N . LYS A 1 626 ? 162.081 98.812 141.265 1.00 41.87 626 LYS 5 N 1
ATOM 4946 C CA . LYS A 1 626 ? 162.088 99.376 142.613 1.00 41.87 626 LYS 5 CA 1
ATOM 4947 C C . LYS A 1 626 ? 160.668 99.624 143.117 1.00 41.87 626 LYS 5 C 1
ATOM 4948 O O . LYS A 1 626 ? 160.259 99.078 144.147 1.00 41.87 626 LYS 5 O 1
ATOM 4954 N N . ILE A 1 627 ? 159.905 100.442 142.399 1.00 35.36 627 ILE 5 N 1
ATOM 4955 C CA . ILE A 1 627 ? 158.516 100.745 142.730 1.00 35.36 627 ILE 5 CA 1
ATOM 4956 C C . ILE A 1 627 ? 157.631 99.947 141.774 1.00 35.36 627 ILE 5 C 1
ATOM 4957 O O . ILE A 1 627 ? 157.567 100.288 140.582 1.00 35.36 627 ILE 5 O 1
ATOM 4962 N N . PRO A 1 628 ? 156.945 98.901 142.234 1.00 33.37 628 PRO 5 N 1
ATOM 4963 C CA . PRO A 1 628 ? 156.154 98.075 141.310 1.00 33.37 628 PRO 5 CA 1
ATOM 4964 C C . PRO A 1 628 ? 154.921 98.787 140.776 1.00 33.37 628 PRO 5 C 1
ATOM 4965 O O . PRO A 1 628 ? 154.671 99.946 141.115 1.00 33.37 628 PRO 5 O 1
ATOM 4969 N N . MET A 1 629 ? 154.144 98.100 139.935 1.00 35.85 629 MET 5 N 1
ATOM 4970 C CA . MET A 1 629 ? 153.004 98.737 139.283 1.00 35.85 629 MET 5 CA 1
ATOM 4971 C C . MET A 1 629 ? 151.763 98.734 140.169 1.00 35.85 629 MET 5 C 1
ATOM 4972 O O . MET A 1 629 ? 150.936 99.650 140.083 1.00 35.85 629 MET 5 O 1
ATOM 4977 N N . ASN A 1 630 ? 151.611 97.724 141.029 1.00 37.41 630 ASN 5 N 1
ATOM 4978 C CA . ASN A 1 630 ? 150.515 97.746 141.992 1.00 37.41 630 ASN 5 CA 1
ATOM 4979 C C . ASN A 1 630 ? 150.627 98.953 142.913 1.00 37.41 630 ASN 5 C 1
ATOM 4980 O O . ASN A 1 630 ? 149.621 99.589 143.248 1.00 37.41 630 ASN 5 O 1
ATOM 4985 N N . LEU A 1 631 ? 151.850 99.284 143.326 1.00 30.10 631 LEU 5 N 1
ATOM 4986 C CA . LEU A 1 631 ? 152.065 100.450 144.171 1.00 30.10 631 LEU 5 CA 1
ATOM 4987 C C . LEU A 1 631 ? 151.645 101.736 143.473 1.00 30.10 631 LEU 5 C 1
ATOM 4988 O O . LEU A 1 631 ? 151.049 102.614 144.104 1.00 30.10 631 LEU 5 O 1
ATOM 4993 N N . ILE A 1 632 ? 151.951 101.869 142.183 1.00 29.30 632 ILE 5 N 1
ATOM 4994 C CA . ILE A 1 632 ? 151.525 103.049 141.440 1.00 29.30 632 ILE 5 CA 1
ATOM 4995 C C . ILE A 1 632 ? 150.011 103.071 141.292 1.00 29.30 632 ILE 5 C 1
ATOM 4996 O O . ILE A 1 632 ? 149.384 104.134 141.363 1.00 29.30 632 ILE 5 O 1
ATOM 5001 N N . LEU A 1 633 ? 149.397 101.905 141.093 1.00 33.66 633 LEU 5 N 1
ATOM 5002 C CA . LEU A 1 633 ? 147.952 101.842 140.921 1.00 33.66 633 LEU 5 CA 1
ATOM 5003 C C . LEU A 1 633 ? 147.191 102.002 142.229 1.00 33.66 633 LEU 5 C 1
ATOM 5004 O O . LEU A 1 633 ? 145.970 102.183 142.199 1.00 33.66 633 LEU 5 O 1
ATOM 5009 N N . ASP A 1 634 ? 147.879 101.941 143.371 1.00 36.36 634 ASP 5 N 1
ATOM 5010 C CA . ASP A 1 634 ? 147.217 102.179 144.649 1.00 36.36 634 ASP 5 CA 1
ATOM 5011 C C . ASP A 1 634 ? 146.640 103.584 144.755 1.00 36.36 634 ASP 5 C 1
ATOM 5012 O O . ASP A 1 634 ? 145.781 103.824 145.608 1.00 36.36 634 ASP 5 O 1
ATOM 5017 N N . PHE A 1 635 ? 147.094 104.515 143.918 1.00 29.45 635 PHE 5 N 1
ATOM 5018 C CA . PHE A 1 635 ? 146.668 105.907 143.983 1.00 29.45 635 PHE 5 CA 1
ATOM 5019 C C . PHE A 1 635 ? 145.676 106.273 142.887 1.00 29.45 635 PHE 5 C 1
ATOM 5020 O O . PHE A 1 635 ? 145.312 107.445 142.764 1.00 29.45 635 PHE 5 O 1
ATOM 5028 N N . ILE A 1 636 ? 145.229 105.299 142.093 1.00 33.14 636 ILE 5 N 1
ATOM 5029 C CA . ILE A 1 636 ? 144.408 105.614 140.930 1.00 33.14 636 ILE 5 CA 1
ATOM 5030 C C . ILE A 1 636 ? 143.044 106.148 141.342 1.00 33.14 636 ILE 5 C 1
ATOM 5031 O O . ILE A 1 636 ? 142.430 106.922 140.601 1.00 33.14 636 ILE 5 O 1
ATOM 5036 N N . ASN A 1 637 ? 142.544 105.756 142.515 1.00 40.83 637 ASN 5 N 1
ATOM 5037 C CA . ASN A 1 637 ? 141.229 106.169 142.991 1.00 40.83 637 ASN 5 CA 1
ATOM 5038 C C . ASN A 1 637 ? 141.319 107.064 144.224 1.00 40.83 637 ASN 5 C 1
ATOM 5039 O O . ASN A 1 637 ? 140.399 107.093 145.042 1.00 40.83 637 ASN 5 O 1
ATOM 5044 N N . ASP A 1 638 ? 142.420 107.791 144.370 1.00 39.15 638 ASP 5 N 1
ATOM 5045 C CA . ASP A 1 638 ? 142.611 108.618 145.550 1.00 39.15 638 ASP 5 CA 1
ATOM 5046 C C . ASP A 1 638 ? 141.586 109.749 145.570 1.00 39.15 638 ASP 5 C 1
ATOM 5047 O O . ASP A 1 638 ? 141.287 110.333 144.526 1.00 39.15 638 ASP 5 O 1
ATOM 5052 N N . PRO A 1 639 ? 141.024 110.070 146.738 1.00 39.08 639 PRO 5 N 1
ATOM 5053 C CA . PRO A 1 639 ? 139.993 111.120 146.796 1.00 39.08 639 PRO 5 CA 1
ATOM 5054 C C . PRO A 1 639 ? 140.476 112.498 146.379 1.00 39.08 639 PRO 5 C 1
ATOM 5055 O O . PRO A 1 639 ? 139.642 113.339 146.023 1.00 39.08 639 PRO 5 O 1
ATOM 5059 N N . CYS A 1 640 ? 141.777 112.769 146.420 1.00 40.77 640 CYS 5 N 1
ATOM 5060 C CA . CYS A 1 640 ? 142.286 114.068 146.002 1.00 40.77 640 CYS 5 CA 1
ATOM 5061 C C . CYS A 1 640 ? 142.537 114.069 144.501 1.00 40.77 640 CYS 5 C 1
ATOM 5062 O O . CYS A 1 640 ? 143.072 113.107 143.948 1.00 40.77 640 CYS 5 O 1
ATOM 5065 N N . TRP A 1 641 ? 142.142 115.157 143.839 1.00 38.66 641 TRP 5 N 1
ATOM 5066 C CA . TRP A 1 641 ? 142.234 115.198 142.385 1.00 38.66 641 TRP 5 CA 1
ATOM 5067 C C . TRP A 1 641 ? 143.670 115.312 141.896 1.00 38.66 641 TRP 5 C 1
ATOM 5068 O O . TRP A 1 641 ? 143.996 114.786 140.826 1.00 38.66 641 TRP 5 O 1
ATOM 5079 N N . ALA A 1 642 ? 144.535 115.994 142.649 1.00 30.89 642 ALA 5 N 1
ATOM 5080 C CA . ALA A 1 642 ? 145.923 116.141 142.227 1.00 30.89 642 ALA 5 CA 1
ATOM 5081 C C . ALA A 1 642 ? 146.628 114.793 142.165 1.00 30.89 642 ALA 5 C 1
ATOM 5082 O O . ALA A 1 642 ? 147.395 114.526 141.233 1.00 30.89 642 ALA 5 O 1
ATOM 5084 N N . VAL A 1 643 ? 146.380 113.929 143.148 1.00 26.76 643 VAL 5 N 1
ATOM 5085 C CA . VAL A 1 643 ? 147.024 112.621 143.167 1.00 26.76 643 VAL 5 CA 1
ATOM 5086 C C . VAL A 1 643 ? 146.571 111.786 141.977 1.00 26.76 643 VAL 5 C 1
ATOM 5087 O O . VAL A 1 643 ? 147.381 111.115 141.325 1.00 26.76 643 VAL 5 O 1
ATOM 5091 N N . GLN A 1 644 ? 145.274 111.821 141.668 1.00 27.60 644 GLN 5 N 1
ATOM 5092 C CA . GLN A 1 644 ? 144.766 111.106 140.502 1.00 27.60 644 GLN 5 CA 1
ATOM 5093 C C . GLN A 1 644 ? 145.379 111.637 139.214 1.00 27.60 644 GLN 5 C 1
ATOM 5094 O O . GLN A 1 644 ? 145.773 110.858 138.336 1.00 27.60 644 GLN 5 O 1
ATOM 5100 N N . ALA A 1 645 ? 145.463 112.963 139.083 1.00 24.10 645 ALA 5 N 1
ATOM 5101 C CA . ALA A 1 645 ? 146.031 113.556 137.878 1.00 24.10 645 ALA 5 CA 1
ATOM 5102 C C . ALA A 1 645 ? 147.478 113.131 137.692 1.00 24.10 645 ALA 5 C 1
ATOM 5103 O O . ALA A 1 645 ? 147.894 112.764 136.586 1.00 24.10 645 ALA 5 O 1
ATOM 5105 N N . GLN A 1 646 ? 148.262 113.162 138.769 1.00 22.88 646 GLN 5 N 1
ATOM 5106 C CA . GLN A 1 646 ? 149.664 112.788 138.647 1.00 22.88 646 GLN 5 CA 1
ATOM 5107 C C . GLN A 1 646 ? 149.828 111.301 138.376 1.00 22.88 646 GLN 5 C 1
ATOM 5108 O O . GLN A 1 646 ? 150.742 110.908 137.645 1.00 22.88 646 GLN 5 O 1
ATOM 5114 N N . CYS A 1 647 ? 148.948 110.462 138.926 1.00 21.84 647 CYS 5 N 1
ATOM 5115 C CA . CYS A 1 647 ? 148.999 109.041 138.602 1.00 21.84 647 CYS 5 CA 1
ATOM 5116 C C . CYS A 1 647 ? 148.711 108.801 137.125 1.00 21.84 647 CYS 5 C 1
ATOM 5117 O O . CYS A 1 647 ? 149.386 107.993 136.476 1.00 21.84 647 CYS 5 O 1
ATOM 5120 N N . PHE A 1 648 ? 147.724 109.504 136.571 1.00 24.30 648 PHE 5 N 1
ATOM 5121 C CA . PHE A 1 648 ? 147.401 109.311 135.160 1.00 24.30 648 PHE 5 CA 1
ATOM 5122 C C . PHE A 1 648 ? 148.519 109.817 134.256 1.00 24.30 648 PHE 5 C 1
ATOM 5123 O O . PHE A 1 648 ? 148.841 109.184 133.243 1.00 24.30 648 PHE 5 O 1
ATOM 5131 N N . GLN A 1 649 ? 149.135 110.948 134.606 1.00 23.84 649 GLN 5 N 1
ATOM 5132 C CA . GLN A 1 649 ? 150.249 111.440 133.800 1.00 23.84 649 GLN 5 CA 1
ATOM 5133 C C . GLN A 1 649 ? 151.470 110.532 133.904 1.00 23.84 649 GLN 5 C 1
ATOM 5134 O O . GLN A 1 649 ? 152.184 110.335 132.912 1.00 23.84 649 GLN 5 O 1
ATOM 5140 N N . LEU A 1 650 ? 151.721 109.961 135.084 1.00 21.15 650 LEU 5 N 1
ATOM 5141 C CA . LEU A 1 650 ? 152.791 108.982 135.211 1.00 21.15 650 LEU 5 CA 1
ATOM 5142 C C . LEU A 1 650 ? 152.511 107.755 134.356 1.00 21.15 650 LEU 5 C 1
ATOM 5143 O O . LEU A 1 650 ? 153.422 107.205 133.729 1.00 21.15 650 LEU 5 O 1
ATOM 5148 N N . LEU A 1 651 ? 151.253 107.309 134.317 1.00 22.42 651 LEU 5 N 1
ATOM 5149 C CA . LEU A 1 651 ? 150.907 106.175 133.465 1.00 22.42 651 LEU 5 CA 1
ATOM 5150 C C . LEU A 1 651 ? 151.112 106.504 131.991 1.00 22.42 651 LEU 5 C 1
ATOM 5151 O O . LEU A 1 651 ? 151.568 105.654 131.218 1.00 22.42 651 LEU 5 O 1
ATOM 5156 N N . ARG A 1 652 ? 150.765 107.725 131.577 1.00 24.64 652 ARG 5 N 1
ATOM 5157 C CA . ARG A 1 652 ? 151.069 108.145 130.211 1.00 24.64 652 ARG 5 CA 1
ATOM 5158 C C . ARG A 1 652 ? 152.558 108.037 129.918 1.00 24.64 652 ARG 5 C 1
ATOM 5159 O O . ARG A 1 652 ? 152.967 107.420 128.926 1.00 24.64 652 ARG 5 O 1
ATOM 5167 N N . ASN A 1 653 ? 153.387 108.641 130.773 1.00 23.90 653 ASN 5 N 1
ATOM 5168 C CA . ASN A 1 653 ? 154.826 108.628 130.530 1.00 23.90 653 ASN 5 CA 1
ATOM 5169 C C . ASN A 1 653 ? 155.381 107.212 130.532 1.00 23.90 653 ASN 5 C 1
ATOM 5170 O O . ASN A 1 653 ? 156.345 106.922 129.817 1.00 23.90 653 ASN 5 O 1
ATOM 5175 N N . LEU A 1 654 ? 154.790 106.318 131.325 1.00 26.35 654 LEU 5 N 1
ATOM 5176 C CA . LEU A 1 654 ? 155.270 104.943 131.382 1.00 26.35 654 LEU 5 CA 1
ATOM 5177 C C . LEU A 1 654 ? 154.879 104.155 130.139 1.00 26.35 654 LEU 5 C 1
ATOM 5178 O O . LEU A 1 654 ? 155.692 103.395 129.603 1.00 26.35 654 LEU 5 O 1
ATOM 5183 N N . THR A 1 655 ? 153.644 104.318 129.666 1.00 28.77 655 THR 5 N 1
ATOM 5184 C CA . THR A 1 655 ? 153.188 103.550 128.514 1.00 28.77 655 THR 5 CA 1
ATOM 5185 C C . THR A 1 655 ? 153.692 104.124 127.199 1.00 28.77 655 THR 5 C 1
ATOM 5186 O O . THR A 1 655 ? 153.613 103.449 126.169 1.00 28.77 655 THR 5 O 1
ATOM 5190 N N . CYS A 1 656 ? 154.197 105.355 127.207 1.00 40.86 656 CYS 5 N 1
ATOM 5191 C CA . CYS A 1 656 ? 154.704 105.979 125.990 1.00 40.86 656 CYS 5 CA 1
ATOM 5192 C C . CYS A 1 656 ? 155.812 105.153 125.351 1.00 40.86 656 CYS 5 C 1
ATOM 5193 O O . CYS A 1 656 ? 156.893 104.998 125.925 1.00 40.86 656 CYS 5 O 1
ATOM 5196 N N . ASN A 1 657 ? 155.534 104.633 124.155 1.00 49.90 657 ASN 5 N 1
ATOM 5197 C CA . ASN A 1 657 ? 156.515 103.927 123.329 1.00 49.90 657 ASN 5 CA 1
ATOM 5198 C C . ASN A 1 657 ? 157.086 102.709 124.056 1.00 49.90 657 ASN 5 C 1
ATOM 5199 O O . ASN A 1 657 ? 158.290 102.595 124.289 1.00 49.90 657 ASN 5 O 1
ATOM 5204 N N . SER A 1 658 ? 156.191 101.787 124.408 1.00 48.56 658 SER 5 N 1
ATOM 5205 C CA . SER A 1 658 ? 156.589 100.548 125.063 1.00 48.56 658 SER 5 CA 1
ATOM 5206 C C . SER A 1 658 ? 155.471 99.518 124.995 1.00 48.56 658 SER 5 C 1
ATOM 5207 O O . SER A 1 658 ? 154.333 99.812 125.363 1.00 48.56 658 SER 5 O 1
ATOM 5210 N N . ARG A 1 659 ? 155.780 98.313 124.523 1.00 52.61 659 ARG 5 N 1
ATOM 5211 C CA . ARG A 1 659 ? 154.780 97.256 124.438 1.00 52.61 659 ARG 5 CA 1
ATOM 5212 C C . ARG A 1 659 ? 154.715 96.419 125.710 1.00 52.61 659 ARG 5 C 1
ATOM 5213 O O . ARG A 1 659 ? 153.627 96.002 126.123 1.00 52.61 659 ARG 5 O 1
ATOM 5221 N N . LYS A 1 660 ? 155.863 96.176 126.345 1.00 50.14 660 LYS 5 N 1
ATOM 5222 C CA . LYS A 1 660 ? 155.881 95.377 127.565 1.00 50.14 660 LYS 5 CA 1
ATOM 5223 C C . LYS A 1 660 ? 155.081 96.041 128.677 1.00 50.14 660 LYS 5 C 1
ATOM 5224 O O . LYS A 1 660 ? 154.298 95.381 129.370 1.00 50.14 660 LYS 5 O 1
ATOM 5230 N N . ILE A 1 661 ? 155.260 97.349 128.862 1.00 42.99 661 ILE 5 N 1
ATOM 5231 C CA . ILE A 1 661 ? 154.556 98.037 129.937 1.00 42.99 661 ILE 5 CA 1
ATOM 5232 C C . ILE A 1 661 ? 153.067 98.130 129.638 1.00 42.99 661 ILE 5 C 1
ATOM 5233 O O . ILE A 1 661 ? 152.237 98.063 130.553 1.00 42.99 661 ILE 5 O 1
ATOM 5238 N N . VAL A 1 662 ? 152.696 98.267 128.365 1.00 43.04 662 VAL 5 N 1
ATOM 5239 C CA . VAL A 1 662 ? 151.283 98.232 128.001 1.00 43.04 662 VAL 5 CA 1
ATOM 5240 C C . VAL A 1 662 ? 150.679 96.870 128.319 1.00 43.04 662 VAL 5 C 1
ATOM 5241 O O . VAL A 1 662 ? 149.554 96.778 128.825 1.00 43.04 662 VAL 5 O 1
ATOM 5245 N N . ASN A 1 663 ? 151.412 95.792 128.036 1.00 45.51 663 ASN 5 N 1
ATOM 5246 C CA . ASN A 1 663 ? 150.917 94.466 128.390 1.00 45.51 663 ASN 5 CA 1
ATOM 5247 C C . ASN A 1 663 ? 150.782 94.309 129.900 1.00 45.51 663 ASN 5 C 1
ATOM 5248 O O . ASN A 1 663 ? 149.818 93.702 130.380 1.00 45.51 663 ASN 5 O 1
ATOM 5253 N N . ILE A 1 664 ? 151.735 94.848 130.663 1.00 40.30 664 ILE 5 N 1
ATOM 5254 C CA . ILE A 1 664 ? 151.649 94.780 132.123 1.00 40.30 664 ILE 5 CA 1
ATOM 5255 C C . ILE A 1 664 ? 150.407 95.514 132.618 1.00 40.30 664 ILE 5 C 1
ATOM 5256 O O . ILE A 1 664 ? 149.656 95.008 133.462 1.00 40.30 664 ILE 5 O 1
ATOM 5261 N N . LEU A 1 665 ? 150.172 96.719 132.095 1.00 35.84 665 LEU 5 N 1
ATOM 5262 C CA . LEU A 1 665 ? 149.004 97.490 132.506 1.00 35.84 665 LEU 5 CA 1
ATOM 5263 C C . LEU A 1 665 ? 147.707 96.787 132.132 1.00 35.84 665 LEU 5 C 1
ATOM 5264 O O . LEU A 1 665 ? 146.735 96.835 132.894 1.00 35.84 665 LEU 5 O 1
ATOM 5269 N N . LEU A 1 666 ? 147.664 96.143 130.965 1.00 39.18 666 LEU 5 N 1
ATOM 5270 C CA . LEU A 1 666 ? 146.487 95.361 130.602 1.00 39.18 666 LEU 5 CA 1
ATOM 5271 C C . LEU A 1 666 ? 146.292 94.187 131.554 1.00 39.18 666 LEU 5 C 1
ATOM 5272 O O . LEU A 1 666 ? 145.160 93.876 131.940 1.00 39.18 666 LEU 5 O 1
ATOM 5277 N N . GLU A 1 667 ? 147.384 93.522 131.939 1.00 44.66 667 GLU 5 N 1
ATOM 5278 C CA . GLU A 1 667 ? 147.286 92.404 132.873 1.00 44.66 667 GLU 5 CA 1
ATOM 5279 C C . GLU A 1 667 ? 146.775 92.846 134.236 1.00 44.66 667 GLU 5 C 1
ATOM 5280 O O . GLU A 1 667 ? 146.060 92.089 134.900 1.00 44.66 667 GLU 5 O 1
ATOM 5286 N N . LYS A 1 668 ? 147.125 94.058 134.672 1.00 36.89 668 LYS 5 N 1
ATOM 5287 C CA . LYS A 1 668 ? 146.680 94.523 135.981 1.00 36.89 668 LYS 5 CA 1
ATOM 5288 C C . LYS A 1 668 ? 145.169 94.694 136.071 1.00 36.89 668 LYS 5 C 1
ATOM 5289 O O . LYS A 1 668 ? 144.648 94.830 137.182 1.00 36.89 668 LYS 5 O 1
ATOM 5295 N N . PHE A 1 669 ? 144.459 94.692 134.948 1.00 37.69 669 PHE 5 N 1
ATOM 5296 C CA . PHE A 1 669 ? 143.010 94.868 134.953 1.00 37.69 669 PHE 5 CA 1
ATOM 5297 C C . PHE A 1 669 ? 142.284 93.597 134.523 1.00 37.69 669 PHE 5 C 1
ATOM 5298 O O . PHE A 1 669 ? 142.839 92.500 134.575 1.00 37.69 669 PHE 5 O 1
ATOM 5306 N N . THR A 1 689 ? 139.234 91.962 130.005 1.00 51.71 689 THR 5 N 1
ATOM 5307 C CA . THR A 1 689 ? 139.832 93.148 130.607 1.00 51.71 689 THR 5 CA 1
ATOM 5308 C C . THR A 1 689 ? 138.858 94.319 130.578 1.00 51.71 689 THR 5 C 1
ATOM 5309 O O . THR A 1 689 ? 138.306 94.652 129.532 1.00 51.71 689 THR 5 O 1
ATOM 5313 N N . TYR A 1 690 ? 138.656 94.945 131.738 1.00 49.63 690 TYR 5 N 1
ATOM 5314 C CA . TYR A 1 690 ? 137.709 96.044 131.887 1.00 49.63 690 TYR 5 CA 1
ATOM 5315 C C . TYR A 1 690 ? 138.402 97.400 131.943 1.00 49.63 690 TYR 5 C 1
ATOM 5316 O O . TYR A 1 690 ? 137.830 98.363 132.466 1.00 49.63 690 TYR 5 O 1
ATOM 5325 N N . LEU A 1 691 ? 139.624 97.495 131.415 1.00 43.83 691 LEU 5 N 1
ATOM 5326 C CA . LEU A 1 691 ? 140.351 98.759 131.448 1.00 43.83 691 LEU 5 CA 1
ATOM 5327 C C . LEU A 1 691 ? 139.592 99.847 130.703 1.00 43.83 691 LEU 5 C 1
ATOM 5328 O O . LEU A 1 691 ? 139.520 100.993 131.160 1.00 43.83 691 LEU 5 O 1
ATOM 5333 N N . PHE A 1 692 ? 139.008 99.504 129.555 1.00 49.58 692 PHE 5 N 1
ATOM 5334 C CA . PHE A 1 692 ? 138.280 100.501 128.783 1.00 49.58 692 PHE 5 CA 1
ATOM 5335 C C . PHE A 1 692 ? 136.990 100.916 129.472 1.00 49.58 692 PHE 5 C 1
ATOM 5336 O O . PHE A 1 692 ? 136.595 102.081 129.386 1.00 49.58 692 PHE 5 O 1
ATOM 5344 N N . GLU A 1 693 ? 136.329 99.990 130.169 1.00 56.99 693 GLU 5 N 1
ATOM 5345 C CA . GLU A 1 693 ? 135.161 100.363 130.960 1.00 56.99 693 GLU 5 CA 1
ATOM 5346 C C . GLU A 1 693 ? 135.547 101.310 132.090 1.00 56.99 693 GLU 5 C 1
ATOM 5347 O O . GLU A 1 693 ? 134.839 102.290 132.361 1.00 56.99 693 GLU 5 O 1
ATOM 5353 N N . PHE A 1 694 ? 136.673 101.035 132.750 1.00 43.60 694 PHE 5 N 1
ATOM 5354 C CA . PHE A 1 694 ? 137.162 101.917 133.804 1.00 43.60 694 PHE 5 CA 1
ATOM 5355 C C . PHE A 1 694 ? 137.441 103.314 133.263 1.00 43.60 694 PHE 5 C 1
ATOM 5356 O O . PHE A 1 694 ? 137.007 104.319 133.842 1.00 43.60 694 PHE 5 O 1
ATOM 5364 N N . LEU A 1 695 ? 138.153 103.392 132.136 1.00 40.64 695 LEU 5 N 1
ATOM 5365 C CA . LEU A 1 695 ? 138.468 104.689 131.548 1.00 40.64 695 LEU 5 CA 1
ATOM 5366 C C . LEU A 1 695 ? 137.216 105.413 131.071 1.00 40.64 695 LEU 5 C 1
ATOM 5367 O O . LEU A 1 695 ? 137.126 106.637 131.201 1.00 40.64 695 LEU 5 O 1
ATOM 5372 N N . ALA A 1 696 ? 136.247 104.685 130.514 1.00 47.26 696 ALA 5 N 1
ATOM 5373 C CA . ALA A 1 696 ? 135.006 105.312 130.073 1.00 47.26 696 ALA 5 CA 1
ATOM 5374 C C . ALA A 1 696 ? 134.236 105.896 131.249 1.00 47.26 696 ALA 5 C 1
ATOM 5375 O O . ALA A 1 696 ? 133.711 107.014 131.165 1.00 47.26 696 ALA 5 O 1
ATOM 5377 N N . LYS A 1 697 ? 134.147 105.152 132.354 1.00 48.84 697 LYS 5 N 1
ATOM 5378 C CA . LYS A 1 697 ? 133.463 105.681 133.529 1.00 48.84 697 LYS 5 CA 1
ATOM 5379 C C . LYS A 1 697 ? 134.175 106.915 134.063 1.00 48.84 697 LYS 5 C 1
ATOM 5380 O O . LYS A 1 697 ? 133.530 107.917 134.403 1.00 48.84 697 LYS 5 O 1
ATOM 5386 N N . LYS A 1 698 ? 135.508 106.865 134.133 1.00 44.55 698 LYS 5 N 1
ATOM 5387 C CA . LYS A 1 698 ? 136.273 108.027 134.574 1.00 44.55 698 LYS 5 CA 1
ATOM 5388 C C . LYS A 1 698 ? 135.990 109.233 133.687 1.00 44.55 698 LYS 5 C 1
ATOM 5389 O O . LYS A 1 698 ? 135.720 110.335 134.180 1.00 44.55 698 LYS 5 O 1
ATOM 5395 N N . MET A 1 699 ? 136.033 109.033 132.368 1.00 47.88 699 MET 5 N 1
ATOM 5396 C CA . MET A 1 699 ? 135.831 110.133 131.435 1.00 47.88 699 MET 5 CA 1
ATOM 5397 C C . MET A 1 699 ? 134.431 110.716 131.546 1.00 47.88 699 MET 5 C 1
ATOM 5398 O O . MET A 1 699 ? 134.267 111.939 131.483 1.00 47.88 699 MET 5 O 1
ATOM 5403 N N . ARG A 1 700 ? 133.409 109.871 131.702 1.00 52.93 700 ARG 5 N 1
ATOM 5404 C CA . ARG A 1 700 ? 132.056 110.405 131.824 1.00 52.93 700 ARG 5 CA 1
ATOM 5405 C C . ARG A 1 700 ? 131.870 111.157 133.137 1.00 52.93 700 ARG 5 C 1
ATOM 5406 O O . ARG A 1 700 ? 131.202 112.197 133.169 1.00 52.93 700 ARG 5 O 1
ATOM 5414 N N . LEU A 1 701 ? 132.448 110.655 134.230 1.00 48.84 701 LEU 5 N 1
ATOM 5415 C CA . LEU A 1 701 ? 132.157 111.227 135.539 1.00 48.84 701 LEU 5 CA 1
ATOM 5416 C C . LEU A 1 701 ? 132.995 112.452 135.878 1.00 48.84 701 LEU 5 C 1
ATOM 5417 O O . LEU A 1 701 ? 132.531 113.306 136.642 1.00 48.84 701 LEU 5 O 1
ATOM 5422 N N . LEU A 1 702 ? 134.208 112.570 135.343 1.00 44.88 702 LEU 5 N 1
ATOM 5423 C CA . LEU A 1 702 ? 135.055 113.701 135.697 1.00 44.88 702 LEU 5 CA 1
ATOM 5424 C C . LEU A 1 702 ? 134.456 115.012 135.190 1.00 44.88 702 LEU 5 C 1
ATOM 5425 O O . LEU A 1 702 ? 133.702 115.050 134.216 1.00 44.88 702 LEU 5 O 1
ATOM 5430 N N . ASN A 1 703 ? 134.803 116.100 135.876 1.00 51.19 703 ASN 5 N 1
ATOM 5431 C CA . ASN A 1 703 ? 134.234 117.416 135.604 1.00 51.19 703 ASN 5 CA 1
ATOM 5432 C C . ASN A 1 703 ? 135.267 118.293 134.910 1.00 51.19 703 ASN 5 C 1
ATOM 5433 O O . ASN A 1 703 ? 136.246 118.707 135.548 1.00 51.19 703 ASN 5 O 1
ATOM 5438 N N . PRO A 1 704 ? 135.091 118.617 133.625 1.00 51.19 704 PRO 5 N 1
ATOM 5439 C CA . PRO A 1 704 ? 136.151 119.321 132.884 1.00 51.19 704 PRO 5 CA 1
ATOM 5440 C C . PRO A 1 704 ? 136.391 120.754 133.327 1.00 51.19 704 PRO 5 C 1
ATOM 5441 O O . PRO A 1 704 ? 137.318 121.385 132.807 1.00 51.19 704 PRO 5 O 1
ATOM 5445 N N . LEU A 1 705 ? 135.604 121.292 134.254 1.00 52.02 705 LEU 5 N 1
ATOM 5446 C CA . LEU A 1 705 ? 135.816 122.659 134.711 1.00 52.02 705 LEU 5 CA 1
ATOM 5447 C C . LEU A 1 705 ? 136.846 122.757 135.829 1.00 52.02 705 LEU 5 C 1
ATOM 5448 O O . LEU A 1 705 ? 137.180 123.870 136.246 1.00 52.02 705 LEU 5 O 1
ATOM 5453 N N . ASP A 1 706 ? 137.349 121.630 136.316 1.00 53.87 706 ASP 5 N 1
ATOM 5454 C CA . ASP A 1 706 ? 138.414 121.592 137.307 1.00 53.87 706 ASP 5 CA 1
ATOM 5455 C C . ASP A 1 706 ? 139.742 121.351 136.607 1.00 53.87 706 ASP 5 C 1
ATOM 5456 O O . ASP A 1 706 ? 139.838 120.498 135.721 1.00 53.87 706 ASP 5 O 1
ATOM 5461 N N . THR A 1 707 ? 140.764 122.112 136.999 1.00 45.95 707 THR 5 N 1
ATOM 5462 C CA . THR A 1 707 ? 142.060 122.010 136.334 1.00 45.95 707 THR 5 CA 1
ATOM 5463 C C . THR A 1 707 ? 142.647 120.610 136.477 1.00 45.95 707 THR 5 C 1
ATOM 5464 O O . THR A 1 707 ? 143.116 120.014 135.500 1.00 45.95 707 THR 5 O 1
ATOM 5468 N N . GLN A 1 708 ? 142.611 120.059 137.691 1.00 37.30 708 GLN 5 N 1
ATOM 5469 C CA . GLN A 1 708 ? 143.200 118.746 137.922 1.00 37.30 708 GLN 5 CA 1
ATOM 5470 C C . GLN A 1 708 ? 142.406 117.639 137.241 1.00 37.30 708 GLN 5 C 1
ATOM 5471 O O . GLN A 1 708 ? 142.997 116.694 136.705 1.00 37.30 708 GLN 5 O 1
ATOM 5477 N N . GLN A 1 709 ? 141.078 117.739 137.234 1.00 43.89 709 GLN 5 N 1
ATOM 5478 C CA . GLN A 1 709 ? 140.274 116.729 136.555 1.00 43.89 709 GLN 5 CA 1
ATOM 5479 C C . GLN A 1 709 ? 140.456 116.797 135.043 1.00 43.89 709 GLN 5 C 1
ATOM 5480 O O . GLN A 1 709 ? 140.473 115.762 134.368 1.00 43.89 709 GLN 5 O 1
ATOM 5486 N N . LYS A 1 710 ? 140.601 118.001 134.491 1.00 39.35 710 LYS 5 N 1
ATOM 5487 C CA . LYS A 1 710 ? 140.911 118.122 133.070 1.00 39.35 710 LYS 5 CA 1
ATOM 5488 C C . LYS A 1 710 ? 142.285 117.550 132.747 1.00 39.35 710 LYS 5 C 1
ATOM 5489 O O . LYS A 1 710 ? 142.466 116.923 131.695 1.00 39.35 710 LYS 5 O 1
ATOM 5495 N N . LYS A 1 711 ? 143.261 117.756 133.633 1.00 32.40 711 LYS 5 N 1
ATOM 5496 C CA . LYS A 1 711 ? 144.570 117.140 133.445 1.00 32.40 711 LYS 5 CA 1
ATOM 5497 C C . LYS A 1 711 ? 144.463 115.621 133.444 1.00 32.40 711 LYS 5 C 1
ATOM 5498 O O . LYS A 1 711 ? 145.103 114.944 132.631 1.00 32.40 711 LYS 5 O 1
ATOM 5504 N N . ALA A 1 712 ? 143.652 115.069 134.346 1.00 30.67 712 ALA 5 N 1
ATOM 5505 C CA . ALA A 1 712 ? 143.441 113.625 134.368 1.00 30.67 712 ALA 5 CA 1
ATOM 5506 C C . ALA A 1 712 ? 142.758 113.142 133.093 1.00 30.67 712 ALA 5 C 1
ATOM 5507 O O . ALA A 1 712 ? 143.068 112.058 132.585 1.00 30.67 712 ALA 5 O 1
ATOM 5509 N N . MET A 1 713 ? 141.812 113.922 132.569 1.00 40.23 713 MET 5 N 1
ATOM 5510 C CA . MET A 1 713 ? 141.153 113.551 131.319 1.00 40.23 713 MET 5 CA 1
ATOM 5511 C C . MET A 1 713 ? 142.142 113.517 130.159 1.00 40.23 713 MET 5 C 1
ATOM 5512 O O . MET A 1 713 ? 142.116 112.591 129.335 1.00 40.23 713 MET 5 O 1
ATOM 5517 N N . GLU A 1 714 ? 143.017 114.522 130.075 1.00 39.86 714 GLU 5 N 1
ATOM 5518 C CA . GLU A 1 714 ? 144.053 114.515 129.046 1.00 39.86 714 GLU 5 CA 1
ATOM 5519 C C . GLU A 1 714 ? 144.968 113.309 129.203 1.00 39.86 714 GLU 5 C 1
ATOM 5520 O O . GLU A 1 714 ? 145.341 112.665 128.213 1.00 39.86 714 GLU 5 O 1
ATOM 5526 N N . GLY A 1 715 ? 145.340 112.992 130.444 1.00 30.44 715 GLY 5 N 1
ATOM 5527 C CA . GLY A 1 715 ? 146.147 111.809 130.681 1.00 30.44 715 GLY 5 CA 1
ATOM 5528 C C . GLY A 1 715 ? 145.471 110.536 130.211 1.00 30.44 715 GLY 5 C 1
ATOM 5529 O O . GLY A 1 715 ? 146.111 109.670 129.618 1.00 30.44 715 GLY 5 O 1
ATOM 5530 N N . ILE A 1 716 ? 144.165 110.412 130.461 1.00 29.27 716 ILE 5 N 1
ATOM 5531 C CA . ILE A 1 716 ? 143.431 109.219 130.038 1.00 29.27 716 ILE 5 CA 1
ATOM 5532 C C . ILE A 1 716 ? 143.421 109.108 128.518 1.00 29.27 716 ILE 5 C 1
ATOM 5533 O O . ILE A 1 716 ? 143.687 108.040 127.947 1.00 29.27 716 ILE 5 O 1
ATOM 5538 N N . LEU A 1 717 ? 143.111 110.215 127.838 1.00 29.44 717 LEU 5 N 1
ATOM 5539 C CA . LEU A 1 717 ? 143.054 110.182 126.379 1.00 29.44 717 LEU 5 CA 1
ATOM 5540 C C . LEU A 1 717 ? 144.409 109.827 125.780 1.00 29.44 717 LEU 5 C 1
ATOM 5541 O O . LEU A 1 717 ? 144.493 109.051 124.819 1.00 29.44 717 LEU 5 O 1
ATOM 5546 N N . TYR A 1 718 ? 145.487 110.367 126.338 1.00 29.65 718 TYR 5 N 1
ATOM 5547 C CA . TYR A 1 718 ? 146.792 110.045 125.781 1.00 29.65 718 TYR 5 CA 1
ATOM 5548 C C . TYR A 1 718 ? 147.285 108.660 126.182 1.00 29.65 718 TYR 5 C 1
ATOM 5549 O O . TYR A 1 718 ? 148.100 108.080 125.458 1.00 29.65 718 TYR 5 O 1
ATOM 5558 N N . ILE A 1 719 ? 146.799 108.100 127.292 1.00 27.25 719 ILE 5 N 1
ATOM 5559 C CA . ILE A 1 719 ? 147.009 106.675 127.541 1.00 27.25 719 ILE 5 CA 1
ATOM 5560 C C . ILE A 1 719 ? 146.344 105.856 126.448 1.00 27.25 719 ILE 5 C 1
ATOM 5561 O O . ILE A 1 719 ? 146.902 104.864 125.965 1.00 27.25 719 ILE 5 O 1
ATOM 5566 N N . ILE A 1 720 ? 145.138 106.257 126.042 1.00 30.25 720 ILE 5 N 1
ATOM 5567 C CA . ILE A 1 720 ? 144.466 105.574 124.937 1.00 30.25 720 ILE 5 CA 1
ATOM 5568 C C . ILE A 1 720 ? 145.299 105.674 123.663 1.00 30.25 720 ILE 5 C 1
ATOM 5569 O O . ILE A 1 720 ? 145.422 104.703 122.907 1.00 30.25 720 ILE 5 O 1
ATOM 5574 N N . VAL A 1 721 ? 145.881 106.848 123.406 1.00 30.17 721 VAL 5 N 1
ATOM 5575 C CA . VAL A 1 721 ? 146.732 107.020 122.225 1.00 30.17 721 VAL 5 CA 1
ATOM 5576 C C . VAL A 1 721 ? 147.927 106.073 122.281 1.00 30.17 721 VAL 5 C 1
ATOM 5577 O O . VAL A 1 721 ? 148.207 105.333 121.327 1.00 30.17 721 VAL 5 O 1
ATOM 5581 N N . ASN A 1 722 ? 148.650 106.087 123.403 1.00 32.60 722 ASN 5 N 1
ATOM 5582 C CA . ASN A 1 722 ? 149.842 105.261 123.549 1.00 32.60 722 ASN 5 CA 1
ATOM 5583 C C . ASN A 1 722 ? 149.517 103.779 123.496 1.00 32.60 722 ASN 5 C 1
ATOM 5584 O O . ASN A 1 722 ? 150.374 102.977 123.114 1.00 32.60 722 ASN 5 O 1
ATOM 5589 N N . LEU A 1 723 ? 148.304 103.400 123.892 1.00 35.78 723 LEU 5 N 1
ATOM 5590 C CA . LEU A 1 723 ? 147.869 102.014 123.803 1.00 35.78 723 LEU 5 CA 1
ATOM 5591 C C . LEU A 1 723 ? 147.508 101.629 122.375 1.00 35.78 723 LEU 5 C 1
ATOM 5592 O O . LEU A 1 723 ? 147.802 100.513 121.937 1.00 35.78 723 LEU 5 O 1
ATOM 5597 N N . ALA A 1 724 ? 146.875 102.541 121.636 1.00 36.28 724 ALA 5 N 1
ATOM 5598 C CA . ALA A 1 724 ? 146.500 102.248 120.258 1.00 36.28 724 ALA 5 CA 1
ATOM 5599 C C . ALA A 1 724 ? 147.713 102.179 119.343 1.00 36.28 724 ALA 5 C 1
ATOM 5600 O O . ALA A 1 724 ? 147.699 101.438 118.356 1.00 36.28 724 ALA 5 O 1
ATOM 5602 N N . ALA A 1 725 ? 148.768 102.929 119.651 1.00 40.25 725 ALA 5 N 1
ATOM 5603 C CA . ALA A 1 725 ? 149.914 103.031 118.756 1.00 40.25 725 ALA 5 CA 1
ATOM 5604 C C . ALA A 1 725 ? 150.882 101.856 118.856 1.00 40.25 725 ALA 5 C 1
ATOM 5605 O O . ALA A 1 725 ? 152.030 102.001 118.425 1.00 40.25 725 ALA 5 O 1
ATOM 5607 N N . VAL A 1 726 ? 150.480 100.709 119.400 1.00 48.89 726 VAL 5 N 1
ATOM 5608 C CA . VAL A 1 726 ? 151.438 99.639 119.671 1.00 48.89 726 VAL 5 CA 1
ATOM 5609 C C . VAL A 1 726 ? 151.425 98.582 118.572 1.00 48.89 726 VAL 5 C 1
ATOM 5610 O O . VAL A 1 726 ? 152.428 98.390 117.876 1.00 48.89 726 VAL 5 O 1
ATOM 5614 N N . ASN A 1 727 ? 150.300 97.885 118.411 1.00 62.84 727 ASN 5 N 1
ATOM 5615 C CA . ASN A 1 727 ? 150.214 96.789 117.451 1.00 62.84 727 ASN 5 CA 1
ATOM 5616 C C . ASN A 1 727 ? 148.873 96.753 116.732 1.00 62.84 727 ASN 5 C 1
ATOM 5617 O O . ASN A 1 727 ? 147.940 97.474 117.098 1.00 62.84 727 ASN 5 O 1
ATOM 5622 N N . GLU A 1 728 ? 148.771 95.897 115.713 1.00 70.54 728 GLU 5 N 1
ATOM 5623 C CA . GLU A 1 728 ? 147.486 95.632 115.078 1.00 70.54 728 GLU 5 CA 1
ATOM 5624 C C . GLU A 1 728 ? 146.489 95.054 116.075 1.00 70.54 728 GLU 5 C 1
ATOM 5625 O O . GLU A 1 728 ? 145.300 95.391 116.038 1.00 70.54 728 GLU 5 O 1
ATOM 5631 N N . ASN A 1 729 ? 146.963 94.180 116.966 1.00 67.20 729 ASN 5 N 1
ATOM 5632 C CA . ASN A 1 729 ? 146.101 93.629 118.004 1.00 67.20 729 ASN 5 CA 1
ATOM 5633 C C . ASN A 1 729 ? 145.520 94.732 118.876 1.00 67.20 729 ASN 5 C 1
ATOM 5634 O O . ASN A 1 729 ? 144.319 94.738 119.164 1.00 67.20 729 ASN 5 O 1
ATOM 5639 N N . LYS A 1 730 ? 146.357 95.683 119.297 1.00 57.46 730 LYS 5 N 1
ATOM 5640 C CA . LYS A 1 730 ? 145.875 96.763 120.150 1.00 57.46 730 LYS 5 CA 1
ATOM 5641 C C . LYS A 1 730 ? 144.952 97.704 119.387 1.00 57.46 730 LYS 5 C 1
ATOM 5642 O O . LYS A 1 730 ? 143.974 98.208 119.949 1.00 57.46 730 LYS 5 O 1
ATOM 5648 N N . LYS A 1 731 ? 145.243 97.953 118.109 1.00 55.79 731 LYS 5 N 1
ATOM 5649 C CA . LYS A 1 731 ? 144.350 98.779 117.299 1.00 55.79 731 LYS 5 CA 1
ATOM 5650 C C . LYS A 1 731 ? 142.969 98.141 117.201 1.00 55.79 731 LYS 5 C 1
ATOM 5651 O O . LYS A 1 731 ? 141.941 98.812 117.372 1.00 55.79 731 LYS 5 O 1
ATOM 5657 N N . GLN A 1 732 ? 142.932 96.832 116.946 1.00 61.56 732 GLN 5 N 1
ATOM 5658 C CA . GLN A 1 732 ? 141.663 96.115 116.894 1.00 61.56 732 GLN 5 CA 1
ATOM 5659 C C . GLN A 1 732 ? 140.952 96.174 118.239 1.00 61.56 732 GLN 5 C 1
ATOM 5660 O O . GLN A 1 732 ? 139.742 96.417 118.306 1.00 61.56 732 GLN 5 O 1
ATOM 5666 N N . LEU A 1 733 ? 141.694 95.955 119.327 1.00 56.96 733 LEU 5 N 1
ATOM 5667 C CA . LEU A 1 733 ? 141.083 95.943 120.651 1.00 56.96 733 LEU 5 CA 1
ATOM 5668 C C . LEU A 1 733 ? 140.475 97.297 120.991 1.00 56.96 733 LEU 5 C 1
ATOM 5669 O O . LEU A 1 733 ? 139.395 97.368 121.586 1.00 56.96 733 LEU 5 O 1
ATOM 5674 N N . VAL A 1 734 ? 141.155 98.382 120.626 1.00 54.56 734 VAL 5 N 1
ATOM 5675 C CA . VAL A 1 734 ? 140.604 99.707 120.885 1.00 54.56 734 VAL 5 CA 1
ATOM 5676 C C . VAL A 1 734 ? 139.393 99.983 120.002 1.00 54.56 734 VAL 5 C 1
ATOM 5677 O O . VAL A 1 734 ? 138.417 100.586 120.461 1.00 54.56 734 VAL 5 O 1
ATOM 5681 N N . ILE A 1 735 ? 139.413 99.553 118.737 1.00 63.80 735 ILE 5 N 1
ATOM 5682 C CA . ILE A 1 735 ? 138.261 99.826 117.879 1.00 63.80 735 ILE 5 CA 1
ATOM 5683 C C . ILE A 1 735 ? 137.042 98.984 118.250 1.00 63.80 735 ILE 5 C 1
ATOM 5684 O O . ILE A 1 735 ? 135.913 99.386 117.944 1.00 63.80 735 ILE 5 O 1
ATOM 5689 N N . GLU A 1 736 ? 137.226 97.832 118.908 1.00 67.36 736 GLU 5 N 1
ATOM 5690 C CA . GLU A 1 736 ? 136.061 97.035 119.298 1.00 67.36 736 GLU 5 CA 1
ATOM 5691 C C . GLU A 1 736 ? 135.170 97.763 120.298 1.00 67.36 736 GLU 5 C 1
ATOM 5692 O O . GLU A 1 736 ? 133.944 97.622 120.244 1.00 67.36 736 GLU 5 O 1
ATOM 5698 N N . GLN A 1 737 ? 135.756 98.529 121.215 1.00 68.59 737 GLN 5 N 1
ATOM 5699 C CA . GLN A 1 737 ? 134.988 99.173 122.273 1.00 68.59 737 GLN 5 CA 1
ATOM 5700 C C . GLN A 1 737 ? 134.083 100.261 121.711 1.00 68.59 737 GLN 5 C 1
ATOM 5701 O O . GLN A 1 737 ? 134.444 100.966 120.766 1.00 68.59 737 GLN 5 O 1
ATOM 5707 N N . ASP A 1 738 ? 132.901 100.395 122.307 1.00 81.05 738 ASP 5 N 1
ATOM 5708 C CA . ASP A 1 738 ? 131.886 101.322 121.825 1.00 81.05 738 ASP 5 CA 1
ATOM 5709 C C . ASP A 1 738 ? 131.778 102.574 122.686 1.00 81.05 738 ASP 5 C 1
ATOM 5710 O O . ASP A 1 738 ? 131.522 103.661 122.156 1.00 81.05 738 ASP 5 O 1
ATOM 5715 N N . GLU A 1 739 ? 131.985 102.450 124.000 1.00 75.57 739 GLU 5 N 1
ATOM 5716 C CA . GLU A 1 739 ? 131.961 103.624 124.865 1.00 75.57 739 GLU 5 CA 1
ATOM 5717 C C . GLU A 1 739 ? 133.064 104.605 124.491 1.00 75.57 739 GLU 5 C 1
ATOM 5718 O O . GLU A 1 739 ? 132.868 105.825 124.550 1.00 75.57 739 GLU 5 O 1
ATOM 5724 N N . ILE A 1 740 ? 134.233 104.090 124.109 1.00 62.33 740 ILE 5 N 1
ATOM 5725 C CA . ILE A 1 740 ? 135.340 104.956 123.713 1.00 62.33 740 ILE 5 CA 1
ATOM 5726 C C . ILE A 1 740 ? 134.955 105.785 122.494 1.00 62.33 740 ILE 5 C 1
ATOM 5727 O O . ILE A 1 740 ? 135.187 106.999 122.445 1.00 62.33 740 ILE 5 O 1
ATOM 5732 N N . LEU A 1 741 ? 134.352 105.140 121.493 1.00 59.74 741 LEU 5 N 1
ATOM 5733 C CA . LEU A 1 741 ? 133.933 105.864 120.300 1.00 59.74 741 LEU 5 CA 1
ATOM 5734 C C . LEU A 1 741 ? 132.808 106.842 120.608 1.00 59.74 741 LEU 5 C 1
ATOM 5735 O O . LEU A 1 741 ? 132.747 107.921 120.010 1.00 59.74 741 LEU 5 O 1
ATOM 5740 N N . ASN A 1 742 ? 131.918 106.489 121.537 1.00 65.01 742 ASN 5 N 1
ATOM 5741 C CA . ASN A 1 742 ? 130.876 107.424 121.950 1.00 65.01 742 ASN 5 CA 1
ATOM 5742 C C . ASN A 1 742 ? 131.485 108.672 122.579 1.00 65.01 742 ASN 5 C 1
ATOM 5743 O O . ASN A 1 742 ? 131.066 109.797 122.279 1.00 65.01 742 ASN 5 O 1
ATOM 5748 N N . ILE A 1 743 ? 132.483 108.494 123.445 1.00 59.04 743 ILE 5 N 1
ATOM 5749 C CA . ILE A 1 743 ? 133.142 109.641 124.066 1.00 59.04 743 ILE 5 CA 1
ATOM 5750 C C . ILE A 1 743 ? 133.863 110.477 123.017 1.00 59.04 743 ILE 5 C 1
ATOM 5751 O O . ILE A 1 743 ? 133.828 111.714 123.057 1.00 59.04 743 ILE 5 O 1
ATOM 5756 N N . MET A 1 744 ? 134.534 109.821 122.069 1.00 55.44 744 MET 5 N 1
ATOM 5757 C CA . MET A 1 744 ? 135.219 110.553 121.009 1.00 55.44 744 MET 5 CA 1
ATOM 5758 C C . MET A 1 744 ? 134.237 111.375 120.186 1.00 55.44 744 MET 5 C 1
ATOM 5759 O O . MET A 1 744 ? 134.511 112.534 119.853 1.00 55.44 744 MET 5 O 1
ATOM 5764 N N . SER A 1 745 ? 133.086 110.791 119.848 1.00 55.90 745 SER 5 N 1
ATOM 5765 C CA . SER A 1 745 ? 132.072 111.525 119.099 1.00 55.90 745 SER 5 CA 1
ATOM 5766 C C . SER A 1 745 ? 131.543 112.707 119.900 1.00 55.90 745 SER 5 C 1
ATOM 5767 O O . SER A 1 745 ? 131.384 113.808 119.360 1.00 55.90 745 SER 5 O 1
ATOM 5770 N N . GLU A 1 746 ? 131.273 112.500 121.192 1.00 58.53 746 GLU 5 N 1
ATOM 5771 C CA . GLU A 1 746 ? 130.786 113.592 122.028 1.00 58.53 746 GLU 5 CA 1
ATOM 5772 C C . GLU A 1 746 ? 131.796 114.725 122.108 1.00 58.53 746 GLU 5 C 1
ATOM 5773 O O . GLU A 1 746 ? 131.411 115.898 122.147 1.00 58.53 746 GLU 5 O 1
ATOM 5779 N N . ILE A 1 747 ? 133.087 114.396 122.146 1.00 52.83 747 ILE 5 N 1
ATOM 5780 C CA . ILE A 1 747 ? 134.112 115.434 122.178 1.00 52.83 747 ILE 5 CA 1
ATOM 5781 C C . ILE A 1 747 ? 134.185 116.160 120.841 1.00 52.83 747 ILE 5 C 1
ATOM 5782 O O . ILE A 1 747 ? 134.295 117.390 120.793 1.00 52.83 747 ILE 5 O 1
ATOM 5787 N N . LEU A 1 748 ? 134.116 115.417 119.736 1.00 49.96 748 LEU 5 N 1
ATOM 5788 C CA . LEU A 1 748 ? 134.316 116.012 118.421 1.00 49.96 748 LEU 5 CA 1
ATOM 5789 C C . LEU A 1 748 ? 133.112 116.804 117.926 1.00 49.96 748 LEU 5 C 1
ATOM 5790 O O . LEU A 1 748 ? 133.278 117.659 117.051 1.00 49.96 748 LEU 5 O 1
ATOM 5795 N N . VAL A 1 749 ? 131.911 116.553 118.454 1.00 54.86 749 VAL 5 N 1
ATOM 5796 C CA . VAL A 1 749 ? 130.748 117.326 118.016 1.00 54.86 749 VAL 5 CA 1
ATOM 5797 C C . VAL A 1 749 ? 130.673 118.704 118.652 1.00 54.86 749 VAL 5 C 1
ATOM 5798 O O . VAL A 1 749 ? 129.860 119.528 118.216 1.00 54.86 749 VAL 5 O 1
ATOM 5802 N N . GLU A 1 750 ? 131.484 118.975 119.669 1.00 63.43 750 GLU 5 N 1
ATOM 5803 C CA . GLU A 1 750 ? 131.458 120.273 120.325 1.00 63.43 750 GLU 5 CA 1
ATOM 5804 C C . GLU A 1 750 ? 131.928 121.363 119.369 1.00 63.43 750 GLU 5 C 1
ATOM 5805 O O . GLU A 1 750 ? 132.855 121.169 118.580 1.00 63.43 750 GLU 5 O 1
ATOM 5811 N N . THR A 1 751 ? 131.273 122.520 119.441 1.00 67.53 751 THR 5 N 1
ATOM 5812 C CA . THR A 1 751 ? 131.625 123.669 118.613 1.00 67.53 751 THR 5 CA 1
ATOM 5813 C C . THR A 1 751 ? 131.575 124.918 119.484 1.00 67.53 751 THR 5 C 1
ATOM 5814 O O . THR A 1 751 ? 131.495 124.840 120.713 1.00 67.53 751 THR 5 O 1
ATOM 5818 N N . THR A 1 752 ? 131.628 126.083 118.834 1.00 68.22 752 THR 5 N 1
ATOM 5819 C CA . THR A 1 752 ? 131.605 127.347 119.562 1.00 68.22 752 THR 5 CA 1
ATOM 5820 C C . THR A 1 752 ? 130.280 127.563 120.282 1.00 68.22 752 THR 5 C 1
ATOM 5821 O O . THR A 1 752 ? 130.267 128.050 121.417 1.00 68.22 752 THR 5 O 1
ATOM 5825 N N . THR A 1 753 ? 129.162 127.213 119.644 1.00 77.14 753 THR 5 N 1
ATOM 5826 C CA . THR A 1 753 ? 127.858 127.414 120.265 1.00 77.14 753 THR 5 CA 1
ATOM 5827 C C . THR A 1 753 ? 127.528 126.289 121.238 1.00 77.14 753 THR 5 C 1
ATOM 5828 O O . THR A 1 753 ? 127.097 126.542 122.369 1.00 77.14 753 THR 5 O 1
ATOM 5832 N N . ASP A 1 754 ? 127.729 125.042 120.819 1.00 79.02 754 ASP 5 N 1
ATOM 5833 C CA . ASP A 1 754 ? 127.468 123.879 121.667 1.00 79.02 754 ASP 5 CA 1
ATOM 5834 C C . ASP A 1 754 ? 128.737 123.580 122.452 1.00 79.02 754 ASP 5 C 1
ATOM 5835 O O . ASP A 1 754 ? 129.646 122.905 121.970 1.00 79.02 754 ASP 5 O 1
ATOM 5840 N N . SER A 1 755 ? 128.803 124.094 123.676 1.00 74.66 755 SER 5 N 1
ATOM 5841 C CA . SER A 1 755 ? 129.975 123.940 124.530 1.00 74.66 755 SER 5 CA 1
ATOM 5842 C C . SER A 1 755 ? 129.566 123.602 125.956 1.00 74.66 755 SER 5 C 1
ATOM 5843 O O . SER A 1 755 ? 130.178 124.063 126.923 1.00 74.66 755 SER 5 O 1
ATOM 5846 N N . SER A 1 756 ? 128.517 122.792 126.107 1.00 71.04 756 SER 5 N 1
ATOM 5847 C CA . SER A 1 756 ? 128.041 122.428 127.438 1.00 71.04 756 SER 5 CA 1
ATOM 5848 C C . SER A 1 756 ? 129.101 121.648 128.205 1.00 71.04 756 SER 5 C 1
ATOM 5849 O O . SER A 1 756 ? 129.595 122.099 129.245 1.00 71.04 756 SER 5 O 1
ATOM 5852 N N . SER A 1 757 ? 129.468 120.475 127.702 1.00 62.11 757 SER 5 N 1
ATOM 5853 C CA . SER A 1 757 ? 130.487 119.642 128.317 1.00 62.11 757 SER 5 CA 1
ATOM 5854 C C . SER A 1 757 ? 131.767 119.694 127.493 1.00 62.11 757 SER 5 C 1
ATOM 5855 O O . SER A 1 757 ? 131.735 119.933 126.283 1.00 62.11 757 SER 5 O 1
ATOM 5858 N N . TYR A 1 758 ? 132.896 119.510 128.182 1.00 55.46 758 TYR 5 N 1
ATOM 5859 C CA . TYR A 1 758 ? 134.234 119.457 127.595 1.00 55.46 758 TYR 5 CA 1
ATOM 5860 C C . TYR A 1 758 ? 134.707 120.829 127.130 1.00 55.46 758 TYR 5 C 1
ATOM 5861 O O . TYR A 1 758 ? 135.871 120.990 126.753 1.00 55.46 758 TYR 5 O 1
ATOM 5870 N N . GLY A 1 759 ? 133.821 121.820 127.161 1.00 61.75 759 GLY 5 N 1
ATOM 5871 C CA . GLY A 1 759 ? 134.200 123.192 126.878 1.00 61.75 759 GLY 5 CA 1
ATOM 5872 C C . GLY A 1 759 ? 134.755 123.450 125.497 1.00 61.75 759 GLY 5 C 1
ATOM 5873 O O . GLY A 1 759 ? 135.394 124.484 125.289 1.00 61.75 759 GLY 5 O 1
ATOM 5874 N N . ASN A 1 760 ? 134.517 122.551 124.541 1.00 64.59 760 ASN 5 N 1
ATOM 5875 C CA . ASN A 1 760 ? 135.042 122.678 123.180 1.00 64.59 760 ASN 5 CA 1
ATOM 5876 C C . ASN A 1 760 ? 136.554 122.912 123.214 1.00 64.59 760 ASN 5 C 1
ATOM 5877 O O . ASN A 1 760 ? 137.062 123.983 122.877 1.00 64.59 760 ASN 5 O 1
ATOM 5882 N N . ASP A 1 761 ? 137.274 121.890 123.667 1.00 55.43 761 ASP 5 N 1
ATOM 5883 C CA . ASP A 1 761 ? 138.679 122.034 124.020 1.00 55.43 761 ASP 5 CA 1
ATOM 5884 C C . ASP A 1 761 ? 139.557 121.470 122.909 1.00 55.43 761 ASP 5 C 1
ATOM 5885 O O . ASP A 1 761 ? 139.444 120.291 122.547 1.00 55.43 761 ASP 5 O 1
ATOM 5890 N N . SER A 1 762 ? 140.447 122.320 122.389 1.00 47.92 762 SER 5 N 1
ATOM 5891 C CA . SER A 1 762 ? 141.309 121.921 121.285 1.00 47.92 762 SER 5 CA 1
ATOM 5892 C C . SER A 1 762 ? 142.261 120.803 121.682 1.00 47.92 762 SER 5 C 1
ATOM 5893 O O . SER A 1 762 ? 142.600 119.962 120.845 1.00 47.92 762 SER 5 O 1
ATOM 5896 N N . ASN A 1 763 ? 142.701 120.768 122.940 1.00 48.35 763 ASN 5 N 1
ATOM 5897 C CA . ASN A 1 763 ? 143.590 119.695 123.372 1.00 48.35 763 ASN 5 CA 1
ATOM 5898 C C . ASN A 1 763 ? 142.892 118.342 123.315 1.00 48.35 763 ASN 5 C 1
ATOM 5899 O O . ASN A 1 763 ? 143.466 117.359 122.828 1.00 48.35 763 ASN 5 O 1
ATOM 5904 N N . LEU A 1 764 ? 141.650 118.273 123.797 1.00 41.06 764 LEU 5 N 1
ATOM 5905 C CA . LEU A 1 764 ? 140.901 117.023 123.733 1.00 41.06 764 LEU 5 CA 1
ATOM 5906 C C . LEU A 1 764 ? 140.589 116.643 122.292 1.00 41.06 764 LEU 5 C 1
ATOM 5907 O O . LEU A 1 764 ? 140.655 115.462 121.924 1.00 41.06 764 LEU 5 O 1
ATOM 5912 N N . LYS A 1 765 ? 140.249 117.631 121.461 1.00 40.84 765 LYS 5 N 1
ATOM 5913 C CA . LYS A 1 765 ? 139.998 117.337 120.054 1.00 40.84 765 LYS 5 CA 1
ATOM 5914 C C . LYS A 1 765 ? 141.239 116.768 119.381 1.00 40.84 765 LYS 5 C 1
ATOM 5915 O O . LYS A 1 765 ? 141.150 115.811 118.605 1.00 40.84 765 LYS 5 O 1
ATOM 5921 N N . LEU A 1 766 ? 142.409 117.338 119.673 1.00 38.37 766 LEU 5 N 1
ATOM 5922 C CA . LEU A 1 766 ? 143.643 116.845 119.073 1.00 38.37 766 LEU 5 CA 1
ATOM 5923 C C . LEU A 1 766 ? 143.995 115.459 119.592 1.00 38.37 766 LEU 5 C 1
ATOM 5924 O O . LEU A 1 766 ? 144.515 114.627 118.843 1.00 38.37 766 LEU 5 O 1
ATOM 5929 N N . ALA A 1 767 ? 143.712 115.186 120.867 1.00 37.21 767 ALA 5 N 1
ATOM 5930 C CA . ALA A 1 767 ? 143.920 113.838 121.386 1.00 37.21 767 ALA 5 CA 1
ATOM 5931 C C . ALA A 1 767 ? 143.046 112.823 120.658 1.00 37.21 767 ALA 5 C 1
ATOM 5932 O O . ALA A 1 767 ? 143.517 111.742 120.285 1.00 37.21 767 ALA 5 O 1
ATOM 5934 N N . CYS A 1 768 ? 141.772 113.157 120.433 1.00 37.92 768 CYS 5 N 1
ATOM 5935 C CA . CYS A 1 768 ? 140.888 112.242 119.710 1.00 37.92 768 CYS 5 CA 1
ATOM 5936 C C . CYS A 1 768 ? 141.338 112.047 118.265 1.00 37.92 768 CYS 5 C 1
ATOM 5937 O O . CYS A 1 768 ? 141.312 110.922 117.741 1.00 37.92 768 CYS 5 O 1
ATOM 5940 N N . LEU A 1 769 ? 141.743 113.130 117.600 1.00 35.13 769 LEU 5 N 1
ATOM 5941 C CA . LEU A 1 769 ? 142.242 113.008 116.235 1.00 35.13 769 LEU 5 CA 1
ATOM 5942 C C . LEU A 1 769 ? 143.496 112.146 116.187 1.00 35.13 769 LEU 5 C 1
ATOM 5943 O O . LEU A 1 769 ? 143.699 111.383 115.238 1.00 35.13 769 LEU 5 O 1
ATOM 5948 N N . TRP A 1 770 ? 144.348 112.251 117.207 1.00 38.89 770 TRP 5 N 1
ATOM 5949 C CA . TRP A 1 770 ? 145.529 111.400 117.284 1.00 38.89 770 TRP 5 CA 1
ATOM 5950 C C . TRP A 1 770 ? 145.145 109.937 117.472 1.00 38.89 770 TRP 5 C 1
ATOM 5951 O O . TRP A 1 770 ? 145.776 109.046 116.890 1.00 38.89 770 TRP 5 O 1
ATOM 5962 N N . VAL A 1 771 ? 144.116 109.668 118.281 1.00 37.69 771 VAL 5 N 1
ATOM 5963 C CA . VAL A 1 771 ? 143.625 108.295 118.416 1.00 37.69 771 VAL 5 CA 1
ATOM 5964 C C . VAL A 1 771 ? 143.216 107.747 117.057 1.00 37.69 771 VAL 5 C 1
ATOM 5965 O O . VAL A 1 771 ? 143.611 106.642 116.664 1.00 37.69 771 VAL 5 O 1
ATOM 5969 N N . LEU A 1 772 ? 142.407 108.513 116.321 1.00 39.88 772 LEU 5 N 1
ATOM 5970 C CA . LEU A 1 772 ? 141.946 108.048 115.014 1.00 39.88 772 LEU 5 CA 1
ATOM 5971 C C . LEU A 1 772 ? 143.111 107.856 114.050 1.00 39.88 772 LEU 5 C 1
ATOM 5972 O O . LEU A 1 772 ? 143.139 106.891 113.273 1.00 39.88 772 LEU 5 O 1
ATOM 5977 N N . ASN A 1 773 ? 144.079 108.773 114.078 1.00 46.06 773 ASN 5 N 1
ATOM 5978 C CA . ASN A 1 773 ? 145.227 108.672 113.188 1.00 46.06 773 ASN 5 CA 1
ATOM 5979 C C . ASN A 1 773 ? 146.040 107.421 113.479 1.00 46.06 773 ASN 5 C 1
ATOM 5980 O O . ASN A 1 773 ? 146.533 106.767 112.556 1.00 46.06 773 ASN 5 O 1
ATOM 5985 N N . ASN A 1 774 ? 146.202 107.074 114.757 1.00 44.13 774 ASN 5 N 1
ATOM 5986 C CA . ASN A 1 774 ? 146.899 105.835 115.086 1.00 44.13 774 ASN 5 CA 1
ATOM 5987 C C . ASN A 1 774 ? 146.074 104.612 114.715 1.00 44.13 774 ASN 5 C 1
ATOM 5988 O O . ASN A 1 774 ? 146.640 103.566 114.387 1.00 44.13 774 ASN 5 O 1
ATOM 5993 N N . LEU A 1 775 ? 144.745 104.715 114.771 1.00 44.36 775 LEU 5 N 1
ATOM 5994 C CA . LEU A 1 775 ? 143.918 103.580 114.373 1.00 44.36 775 LEU 5 CA 1
ATOM 5995 C C . LEU A 1 775 ? 143.998 103.327 112.875 1.00 44.36 775 LEU 5 C 1
ATOM 5996 O O . LEU A 1 775 ? 143.915 102.175 112.438 1.00 44.36 775 LEU 5 O 1
ATOM 6001 N N . LEU A 1 776 ? 144.155 104.380 112.076 1.00 52.83 776 LEU 5 N 1
ATOM 6002 C CA . LEU A 1 776 ? 144.174 104.217 110.626 1.00 52.83 776 LEU 5 CA 1
ATOM 6003 C C . LEU A 1 776 ? 145.572 104.039 110.048 1.00 52.83 776 LEU 5 C 1
ATOM 6004 O O . LEU A 1 776 ? 145.719 103.405 108.998 1.00 52.83 776 LEU 5 O 1
ATOM 6009 N N . TRP A 1 777 ? 146.599 104.575 110.696 1.00 64.51 777 TRP 5 N 1
ATOM 6010 C CA . TRP A 1 777 ? 147.963 104.493 110.192 1.00 64.51 777 TRP 5 CA 1
ATOM 6011 C C . TRP A 1 777 ? 148.547 103.117 110.502 1.00 64.51 777 TRP 5 C 1
ATOM 6012 O O . TRP A 1 777 ? 147.837 102.175 110.863 1.00 64.51 777 TRP 5 O 1
ATOM 6023 N N . ASN A 1 778 ? 149.860 102.989 110.349 1.00 68.45 778 ASN 5 N 1
ATOM 6024 C CA . ASN A 1 778 ? 150.572 101.782 110.740 1.00 68.45 778 ASN 5 CA 1
ATOM 6025 C C . ASN A 1 778 ? 151.873 102.168 111.437 1.00 68.45 778 ASN 5 C 1
ATOM 6026 O O . ASN A 1 778 ? 152.956 102.042 110.866 1.00 68.45 778 ASN 5 O 1
ATOM 6031 N N . THR A 1 873 ? 146.878 95.182 105.735 1.00 93.92 873 THR 5 N 1
ATOM 6032 C CA . THR A 1 873 ? 146.248 96.304 105.051 1.00 93.92 873 THR 5 CA 1
ATOM 6033 C C . THR A 1 873 ? 144.829 95.897 104.640 1.00 93.92 873 THR 5 C 1
ATOM 6034 O O . THR A 1 873 ? 144.173 96.565 103.842 1.00 93.92 873 THR 5 O 1
ATOM 6038 N N . ARG A 1 874 ? 144.354 94.787 105.206 1.00 89.89 874 ARG 5 N 1
ATOM 6039 C CA . ARG A 1 874 ? 143.000 94.335 104.911 1.00 89.89 874 ARG 5 CA 1
ATOM 6040 C C . ARG A 1 874 ? 142.023 94.744 106.007 1.00 89.89 874 ARG 5 C 1
ATOM 6041 O O . ARG A 1 874 ? 140.923 95.223 105.712 1.00 89.89 874 ARG 5 O 1
ATOM 6049 N N . ALA A 1 875 ? 142.403 94.560 107.272 1.00 83.85 875 ALA 5 N 1
ATOM 6050 C CA . ALA A 1 875 ? 141.552 94.987 108.374 1.00 83.85 875 ALA 5 CA 1
ATOM 6051 C C . ALA A 1 875 ? 141.499 96.501 108.512 1.00 83.85 875 ALA 5 C 1
ATOM 6052 O O . ALA A 1 875 ? 140.557 97.022 109.120 1.00 83.85 875 ALA 5 O 1
ATOM 6054 N N . THR A 1 876 ? 142.479 97.215 107.955 1.00 81.74 876 THR 5 N 1
ATOM 6055 C CA . THR A 1 876 ? 142.454 98.671 108.007 1.00 81.74 876 THR 5 CA 1
ATOM 6056 C C . THR A 1 876 ? 141.247 99.227 107.265 1.00 81.74 876 THR 5 C 1
ATOM 6057 O O . THR A 1 876 ? 140.620 100.191 107.717 1.00 81.74 876 THR 5 O 1
ATOM 6061 N N . VAL A 1 877 ? 140.903 98.632 106.122 1.00 82.30 877 VAL 5 N 1
ATOM 6062 C CA . VAL A 1 877 ? 139.760 99.115 105.354 1.00 82.30 877 VAL 5 CA 1
ATOM 6063 C C . VAL A 1 877 ? 138.456 98.813 106.084 1.00 82.30 877 VAL 5 C 1
ATOM 6064 O O . VAL A 1 877 ? 137.520 99.623 106.071 1.00 82.30 877 VAL 5 O 1
ATOM 6068 N N . GLU A 1 878 ? 138.370 97.648 106.731 1.00 82.20 878 GLU 5 N 1
ATOM 6069 C CA . GLU A 1 878 ? 137.202 97.348 107.553 1.00 82.20 878 GLU 5 CA 1
ATOM 6070 C C . GLU A 1 878 ? 137.067 98.352 108.689 1.00 82.20 878 GLU 5 C 1
ATOM 6071 O O . GLU A 1 878 ? 135.961 98.810 109.004 1.00 82.20 878 GLU 5 O 1
ATOM 6077 N N . ARG A 1 879 ? 138.189 98.699 109.317 1.00 72.39 879 ARG 5 N 1
ATOM 6078 C CA . ARG A 1 879 ? 138.175 99.684 110.391 1.00 72.39 879 ARG 5 CA 1
ATOM 6079 C C . ARG A 1 879 ? 137.732 101.048 109.872 1.00 72.39 879 ARG 5 C 1
ATOM 6080 O O . ARG A 1 879 ? 136.983 101.767 110.545 1.00 72.39 879 ARG 5 O 1
ATOM 6088 N N . CYS A 1 880 ? 138.184 101.417 108.670 1.00 76.63 880 CYS 5 N 1
ATOM 6089 C CA . CYS A 1 880 ? 137.744 102.663 108.047 1.00 76.63 880 CYS 5 CA 1
ATOM 6090 C C . CYS A 1 880 ? 136.238 102.659 107.811 1.00 76.63 880 CYS 5 C 1
ATOM 6091 O O . CYS A 1 880 ? 135.550 103.652 108.079 1.00 76.63 880 CYS 5 O 1
ATOM 6094 N N . ARG A 1 881 ? 135.710 101.548 107.291 1.00 78.72 881 ARG 5 N 1
ATOM 6095 C CA . ARG A 1 881 ? 134.273 101.454 107.050 1.00 78.72 881 ARG 5 CA 1
ATOM 6096 C C . ARG A 1 881 ? 133.492 101.569 108.351 1.00 78.72 881 ARG 5 C 1
ATOM 6097 O O . ARG A 1 881 ? 132.439 102.219 108.401 1.00 78.72 881 ARG 5 O 1
ATOM 6105 N N . LYS A 1 882 ? 133.988 100.934 109.414 1.00 71.20 882 LYS 5 N 1
ATOM 6106 C CA . LYS A 1 882 ? 133.342 101.056 110.715 1.00 71.20 882 LYS 5 CA 1
ATOM 6107 C C . LYS A 1 882 ? 133.348 102.502 111.193 1.00 71.20 882 LYS 5 C 1
ATOM 6108 O O . LYS A 1 882 ? 132.335 103.010 111.685 1.00 71.20 882 LYS 5 O 1
ATOM 6114 N N . LEU A 1 883 ? 134.485 103.186 111.048 1.00 68.96 883 LEU 5 N 1
ATOM 6115 C CA . LEU A 1 883 ? 134.560 104.582 111.467 1.00 68.96 883 LEU 5 CA 1
ATOM 6116 C C . LEU A 1 883 ? 133.615 105.459 110.659 1.00 68.96 883 LEU 5 C 1
ATOM 6117 O O . LEU A 1 883 ? 133.092 106.451 111.178 1.00 68.96 883 LEU 5 O 1
ATOM 6122 N N . VAL A 1 884 ? 133.391 105.117 109.390 1.00 69.70 884 VAL 5 N 1
ATOM 6123 C CA . VAL A 1 884 ? 132.429 105.863 108.584 1.00 69.70 884 VAL 5 CA 1
ATOM 6124 C C . VAL A 1 884 ? 131.008 105.610 109.071 1.00 69.70 884 VAL 5 C 1
ATOM 6125 O O . VAL A 1 884 ? 130.206 106.543 109.199 1.00 69.70 884 VAL 5 O 1
ATOM 6129 N N . GLU A 1 885 ? 130.671 104.349 109.356 1.00 71.82 885 GLU 5 N 1
ATOM 6130 C CA . GLU A 1 885 ? 129.296 104.035 109.739 1.00 71.82 885 GLU 5 CA 1
ATOM 6131 C C . GLU A 1 885 ? 128.951 104.574 111.124 1.00 71.82 885 GLU 5 C 1
ATOM 6132 O O . GLU A 1 885 ? 127.802 104.963 111.361 1.00 71.82 885 GLU 5 O 1
ATOM 6138 N N . VAL A 1 886 ? 129.916 104.605 112.049 1.00 62.05 886 VAL 5 N 1
ATOM 6139 C CA . VAL A 1 886 ? 129.655 105.164 113.373 1.00 62.05 886 VAL 5 CA 1
ATOM 6140 C C . VAL A 1 886 ? 129.382 106.661 113.301 1.00 62.05 886 VAL 5 C 1
ATOM 6141 O O . VAL A 1 886 ? 128.717 107.214 114.185 1.00 62.05 886 VAL 5 O 1
ATOM 6145 N N . GLY A 1 887 ? 129.843 107.328 112.251 1.00 61.72 887 GLY 5 N 1
ATOM 6146 C CA . GLY A 1 887 ? 129.615 108.745 112.088 1.00 61.72 887 GLY 5 CA 1
ATOM 6147 C C . GLY A 1 887 ? 130.788 109.637 112.414 1.00 61.72 887 GLY 5 C 1
ATOM 6148 O O . GLY A 1 887 ? 130.590 110.845 112.581 1.00 61.72 887 GLY 5 O 1
ATOM 6149 N N . LEU A 1 888 ? 131.997 109.088 112.514 1.00 60.49 888 LEU 5 N 1
ATOM 6150 C CA . LEU A 1 888 ? 133.171 109.896 112.812 1.00 60.49 888 LEU 5 CA 1
ATOM 6151 C C . LEU A 1 888 ? 133.757 110.557 111.573 1.00 60.49 888 LEU 5 C 1
ATOM 6152 O O . LEU A 1 888 ? 134.411 111.599 111.689 1.00 60.49 888 LEU 5 O 1
ATOM 6157 N N . TYR A 1 889 ? 133.537 109.975 110.392 1.00 63.19 889 TYR 5 N 1
ATOM 6158 C CA . TYR A 1 889 ? 133.948 110.630 109.155 1.00 63.19 889 TYR 5 CA 1
ATOM 6159 C C . TYR A 1 889 ? 133.266 111.983 109.007 1.00 63.19 889 TYR 5 C 1
ATOM 6160 O O . TYR A 1 889 ? 133.903 112.975 108.630 1.00 63.19 889 TYR 5 O 1
ATOM 6169 N N . ASP A 1 890 ? 131.968 112.044 109.312 1.00 63.68 890 ASP 5 N 1
ATOM 6170 C CA . ASP A 1 890 ? 131.250 113.310 109.237 1.00 63.68 890 ASP 5 CA 1
ATOM 6171 C C . ASP A 1 890 ? 131.810 114.323 110.225 1.00 63.68 890 ASP 5 C 1
ATOM 6172 O O . ASP A 1 890 ? 131.907 115.513 109.913 1.00 63.68 890 ASP 5 O 1
ATOM 6177 N N . LEU A 1 891 ? 132.187 113.873 111.423 1.00 58.01 891 LEU 5 N 1
ATOM 6178 C CA . LEU A 1 891 ? 132.721 114.797 112.419 1.00 58.01 891 LEU 5 CA 1
ATOM 6179 C C . LEU A 1 891 ? 134.092 115.320 112.012 1.00 58.01 891 LEU 5 C 1
ATOM 6180 O O . LEU A 1 891 ? 134.392 116.507 112.196 1.00 58.01 891 LEU 5 O 1
ATOM 6185 N N . VAL A 1 892 ? 134.937 114.450 111.456 1.00 56.85 892 VAL 5 N 1
ATOM 6186 C CA . VAL A 1 892 ? 136.235 114.899 110.965 1.00 56.85 892 VAL 5 CA 1
ATOM 6187 C C . VAL A 1 892 ? 136.063 115.885 109.816 1.00 56.85 892 VAL 5 C 1
ATOM 6188 O O . VAL A 1 892 ? 136.789 116.881 109.733 1.00 56.85 892 VAL 5 O 1
ATOM 6192 N N . ARG A 1 893 ? 135.104 115.641 108.921 1.00 61.49 893 ARG 5 N 1
ATOM 6193 C CA . ARG A 1 893 ? 134.851 116.602 107.850 1.00 61.49 893 ARG 5 CA 1
ATOM 6194 C C . ARG A 1 893 ? 134.257 117.900 108.387 1.00 61.49 893 ARG 5 C 1
ATOM 6195 O O . ARG A 1 893 ? 134.459 118.966 107.796 1.00 61.49 893 ARG 5 O 1
ATOM 6203 N N . LYS A 1 894 ? 133.524 117.831 109.497 1.00 54.72 894 LYS 5 N 1
ATOM 6204 C CA . LYS A 1 894 ? 132.955 119.026 110.104 1.00 54.72 894 LYS 5 CA 1
ATOM 6205 C C . LYS A 1 894 ? 134.009 119.864 110.810 1.00 54.72 894 LYS 5 C 1
ATOM 6206 O O . LYS A 1 894 ? 133.876 121.091 110.880 1.00 54.72 894 LYS 5 O 1
ATOM 6212 N N . ASN A 1 895 ? 135.059 119.232 111.327 1.00 56.66 895 ASN 5 N 1
ATOM 6213 C CA . ASN A 1 895 ? 136.087 119.956 112.065 1.00 56.66 895 ASN 5 CA 1
ATOM 6214 C C . ASN A 1 895 ? 137.092 120.660 111.163 1.00 56.66 895 ASN 5 C 1
ATOM 6215 O O . ASN A 1 895 ? 137.951 121.384 111.674 1.00 56.66 895 ASN 5 O 1
ATOM 6220 N N . ILE A 1 896 ? 137.012 120.469 109.844 1.00 54.47 896 ILE 5 N 1
ATOM 6221 C CA . ILE A 1 896 ? 137.871 121.208 108.930 1.00 54.47 896 ILE 5 CA 1
ATOM 6222 C C . ILE A 1 896 ? 137.576 122.702 108.976 1.00 54.47 896 ILE 5 C 1
ATOM 6223 O O . ILE A 1 896 ? 138.465 123.518 108.710 1.00 54.47 896 ILE 5 O 1
ATOM 6228 N N . THR A 1 897 ? 136.351 123.090 109.330 1.00 61.98 897 THR 5 N 1
ATOM 6229 C CA . THR A 1 897 ? 135.973 124.494 109.436 1.00 61.98 897 THR 5 CA 1
ATOM 6230 C C . THR A 1 897 ? 136.046 125.006 110.871 1.00 61.98 897 THR 5 C 1
ATOM 6231 O O . THR A 1 897 ? 135.291 125.908 111.249 1.00 61.98 897 THR 5 O 1
ATOM 6235 N N . ASP A 1 898 ? 136.946 124.450 111.677 1.00 62.46 898 ASP 5 N 1
ATOM 6236 C CA . ASP A 1 898 ? 137.078 124.852 113.069 1.00 62.46 898 ASP 5 CA 1
ATOM 6237 C C . ASP A 1 898 ? 137.730 126.231 113.161 1.00 62.46 898 ASP 5 C 1
ATOM 6238 O O . ASP A 1 898 ? 138.032 126.880 112.155 1.00 62.46 898 ASP 5 O 1
ATOM 6243 N N . GLU A 1 899 ? 137.945 126.687 114.394 1.00 62.80 899 GLU 5 N 1
ATOM 6244 C CA . GLU A 1 899 ? 138.578 127.977 114.634 1.00 62.80 899 GLU 5 CA 1
ATOM 6245 C C . GLU A 1 899 ? 140.067 127.849 114.930 1.00 62.80 899 GLU 5 C 1
ATOM 6246 O O . GLU A 1 899 ? 140.801 128.837 114.831 1.00 62.80 899 GLU 5 O 1
ATOM 6252 N N . SER A 1 900 ? 140.529 126.658 115.300 1.00 56.19 900 SER 5 N 1
ATOM 6253 C CA . SER A 1 900 ? 141.938 126.462 115.606 1.00 56.19 900 SER 5 CA 1
ATOM 6254 C C . SER A 1 900 ? 142.659 125.792 114.443 1.00 56.19 900 SER 5 C 1
ATOM 6255 O O . SER A 1 900 ? 142.230 124.748 113.937 1.00 56.19 900 SER 5 O 1
ATOM 6258 N N . LEU A 1 901 ? 143.772 126.404 114.030 1.00 47.09 901 LEU 5 N 1
ATOM 6259 C CA . LEU A 1 901 ? 144.500 125.944 112.853 1.00 47.09 901 LEU 5 CA 1
ATOM 6260 C C . LEU A 1 901 ? 145.026 124.527 113.026 1.00 47.09 901 LEU 5 C 1
ATOM 6261 O O . LEU A 1 901 ? 145.057 123.758 112.058 1.00 47.09 901 LEU 5 O 1
ATOM 6266 N N . SER A 1 902 ? 145.446 124.163 114.238 1.00 50.03 902 SER 5 N 1
ATOM 6267 C CA . SER A 1 902 ? 145.982 122.825 114.461 1.00 50.03 902 SER 5 CA 1
ATOM 6268 C C . SER A 1 902 ? 144.924 121.762 114.202 1.00 50.03 902 SER 5 C 1
ATOM 6269 O O . SER A 1 902 ? 145.162 120.791 113.468 1.00 50.03 902 SER 5 O 1
ATOM 6272 N N . VAL A 1 903 ? 143.741 121.935 114.795 1.00 47.50 903 VAL 5 N 1
ATOM 6273 C CA . VAL A 1 903 ? 142.653 120.990 114.571 1.00 47.50 903 VAL 5 CA 1
ATOM 6274 C C . VAL A 1 903 ? 142.247 120.990 113.107 1.00 47.50 903 VAL 5 C 1
ATOM 6275 O O . VAL A 1 903 ? 141.982 119.933 112.528 1.00 47.50 903 VAL 5 O 1
ATOM 6279 N N . ARG A 1 904 ? 142.199 122.170 112.483 1.00 48.89 904 ARG 5 N 1
ATOM 6280 C CA . ARG A 1 904 ? 141.833 122.241 111.071 1.00 48.89 904 ARG 5 CA 1
ATOM 6281 C C . ARG A 1 904 ? 142.765 121.393 110.212 1.00 48.89 904 ARG 5 C 1
ATOM 6282 O O . ARG A 1 904 ? 142.314 120.550 109.426 1.00 48.89 904 ARG 5 O 1
ATOM 6290 N N . GLU A 1 905 ? 144.075 121.596 110.359 1.00 52.51 905 GLU 5 N 1
ATOM 6291 C CA . GLU A 1 905 ? 145.031 120.879 109.521 1.00 52.51 905 GLU 5 CA 1
ATOM 6292 C C . GLU A 1 905 ? 145.027 119.385 109.815 1.00 52.51 905 GLU 5 C 1
ATOM 6293 O O . GLU A 1 905 ? 145.061 118.565 108.886 1.00 52.51 905 GLU 5 O 1
ATOM 6299 N N . LYS A 1 906 ? 144.991 119.004 111.095 1.00 48.41 906 LYS 5 N 1
ATOM 6300 C CA . LYS A 1 906 ? 144.996 117.581 111.416 1.00 48.41 906 LYS 5 CA 1
ATOM 6301 C C . LYS A 1 906 ? 143.737 116.897 110.898 1.00 48.41 906 LYS 5 C 1
ATOM 6302 O O . LYS A 1 906 ? 143.807 115.791 110.346 1.00 48.41 906 LYS 5 O 1
ATOM 6308 N N . ALA A 1 907 ? 142.582 117.550 111.044 1.00 48.46 907 ALA 5 N 1
ATOM 6309 C CA . ALA A 1 907 ? 141.339 116.991 110.533 1.00 48.46 907 ALA 5 CA 1
ATOM 6310 C C . ALA A 1 907 ? 141.375 116.845 109.020 1.00 48.46 907 ALA 5 C 1
ATOM 6311 O O . ALA A 1 907 ? 140.918 115.831 108.486 1.00 48.46 907 ALA 5 O 1
ATOM 6313 N N . ARG A 1 908 ? 141.903 117.844 108.306 1.00 53.26 908 ARG 5 N 1
ATOM 6314 C CA . ARG A 1 908 ? 141.908 117.739 106.849 1.00 53.26 908 ARG 5 CA 1
ATOM 6315 C C . ARG A 1 908 ? 142.857 116.644 106.376 1.00 53.26 908 ARG 5 C 1
ATOM 6316 O O . ARG A 1 908 ? 142.539 115.911 105.432 1.00 53.26 908 ARG 5 O 1
ATOM 6324 N N . THR A 1 909 ? 144.012 116.489 107.031 1.00 54.94 909 THR 5 N 1
ATOM 6325 C CA . THR A 1 909 ? 144.911 115.402 106.647 1.00 54.94 909 THR 5 CA 1
ATOM 6326 C C . THR A 1 909 ? 144.286 114.041 106.937 1.00 54.94 909 THR 5 C 1
ATOM 6327 O O . THR A 1 909 ? 144.382 113.115 106.118 1.00 54.94 909 THR 5 O 1
ATOM 6331 N N . LEU A 1 910 ? 143.631 113.902 108.092 1.00 55.68 910 LEU 5 N 1
ATOM 6332 C CA . LEU A 1 910 ? 142.974 112.640 108.410 1.00 55.68 910 LEU 5 CA 1
ATOM 6333 C C . LEU A 1 910 ? 141.860 112.334 107.417 1.00 55.68 910 LEU 5 C 1
ATOM 6334 O O . LEU A 1 910 ? 141.697 111.186 106.988 1.00 55.68 910 LEU 5 O 1
ATOM 6339 N N . LEU A 1 911 ? 141.082 113.351 107.038 1.00 60.71 911 LEU 5 N 1
ATOM 6340 C CA . LEU A 1 911 ? 140.032 113.151 106.047 1.00 60.71 911 LEU 5 CA 1
ATOM 6341 C C . LEU A 1 911 ? 140.616 112.726 104.710 1.00 60.71 911 LEU 5 C 1
ATOM 6342 O O . LEU A 1 911 ? 140.053 111.867 104.023 1.00 60.71 911 LEU 5 O 1
ATOM 6347 N N . TYR A 1 912 ? 141.739 113.327 104.315 1.00 63.24 912 TYR 5 N 1
ATOM 6348 C CA . TYR A 1 912 ? 142.384 112.937 103.068 1.00 63.24 912 TYR 5 CA 1
ATOM 6349 C C . TYR A 1 912 ? 142.806 111.474 103.107 1.00 63.24 912 TYR 5 C 1
ATOM 6350 O O . TYR A 1 912 ? 142.611 110.731 102.137 1.00 63.24 912 TYR 5 O 1
ATOM 6359 N N . HIS A 1 913 ? 143.382 111.039 104.228 1.00 65.42 913 HIS 5 N 1
ATOM 6360 C CA . HIS A 1 913 ? 143.808 109.645 104.328 1.00 65.42 913 HIS 5 CA 1
ATOM 6361 C C . HIS A 1 913 ? 142.616 108.691 104.319 1.00 65.42 913 HIS 5 C 1
ATOM 6362 O O . HIS A 1 913 ? 142.676 107.617 103.703 1.00 65.42 913 HIS 5 O 1
ATOM 6369 N N . MET A 1 914 ? 141.524 109.060 104.996 1.00 66.76 914 MET 5 N 1
ATOM 6370 C CA . MET A 1 914 ? 140.325 108.226 104.954 1.00 66.76 914 MET 5 CA 1
ATOM 6371 C C . MET A 1 914 ? 139.770 108.131 103.539 1.00 66.76 914 MET 5 C 1
ATOM 6372 O O . MET A 1 914 ? 139.366 107.050 103.096 1.00 66.76 914 MET 5 O 1
ATOM 6377 N N . ASP A 1 915 ? 139.743 109.253 102.817 1.00 69.84 915 ASP 5 N 1
ATOM 6378 C CA . ASP A 1 915 ? 139.277 109.237 101.436 1.00 69.84 915 ASP 5 CA 1
ATOM 6379 C C . ASP A 1 915 ? 140.158 108.348 100.574 1.00 69.84 915 ASP 5 C 1
ATOM 6380 O O . ASP A 1 915 ? 139.664 107.640 99.690 1.00 69.84 915 ASP 5 O 1
ATOM 6385 N N . LEU A 1 916 ? 141.469 108.382 100.809 1.00 71.31 916 LEU 5 N 1
ATOM 6386 C CA . LEU A 1 916 ? 142.377 107.534 100.046 1.00 71.31 916 LEU 5 CA 1
ATOM 6387 C C . LEU A 1 916 ? 142.105 106.059 100.318 1.00 71.31 916 LEU 5 C 1
ATOM 6388 O O . LEU A 1 916 ? 142.076 105.243 99.390 1.00 71.31 916 LEU 5 O 1
ATOM 6393 N N . LEU A 1 917 ? 141.900 105.694 101.586 1.00 72.04 917 LEU 5 N 1
ATOM 6394 C CA . LEU A 1 917 ? 141.654 104.287 101.897 1.00 72.04 917 LEU 5 CA 1
ATOM 6395 C C . LEU A 1 917 ? 140.229 103.837 101.601 1.00 72.04 917 LEU 5 C 1
ATOM 6396 O O . LEU A 1 917 ? 139.965 102.631 101.639 1.00 72.04 917 LEU 5 O 1
ATOM 6401 N N . LEU A 1 918 ? 139.310 104.754 101.313 1.00 76.88 918 LEU 5 N 1
ATOM 6402 C CA . LEU A 1 918 ? 137.926 104.379 101.051 1.00 76.88 918 LEU 5 CA 1
ATOM 6403 C C . LEU A 1 918 ? 137.664 104.036 99.589 1.00 76.88 918 LEU 5 C 1
ATOM 6404 O O . LEU A 1 918 ? 136.515 104.131 99.146 1.00 76.88 918 LEU 5 O 1
ATOM 6409 N N . LYS A 1 919 ? 138.686 103.646 98.834 1.00 82.09 919 LYS 5 N 1
ATOM 6410 C CA . LYS A 1 919 ? 138.501 103.270 97.436 1.00 82.09 919 LYS 5 CA 1
ATOM 6411 C C . LYS A 1 919 ? 138.666 101.765 97.240 1.00 82.09 919 LYS 5 C 1
ATOM 6412 O O . LYS A 1 919 ? 138.952 101.033 98.187 1.00 82.09 919 LYS 5 O 1
ATOM 6418 N N . PHE B 2 27 ? 171.367 199.006 163.178 1.00 67.70 27 PHE 8 N 1
ATOM 6419 C CA . PHE B 2 27 ? 170.285 199.710 163.854 1.00 67.70 27 PHE 8 CA 1
ATOM 6420 C C . PHE B 2 27 ? 169.364 200.404 162.855 1.00 67.70 27 PHE 8 C 1
ATOM 6421 O O . PHE B 2 27 ? 168.904 201.521 163.087 1.00 67.70 27 PHE 8 O 1
ATOM 6429 N N . THR B 2 28 ? 169.107 199.730 161.737 1.00 59.25 28 THR 8 N 1
ATOM 6430 C CA . THR B 2 28 ? 168.089 200.144 160.785 1.00 59.25 28 THR 8 CA 1
ATOM 6431 C C . THR B 2 28 ? 167.380 198.902 160.268 1.00 59.25 28 THR 8 C 1
ATOM 6432 O O . THR B 2 28 ? 167.942 197.804 160.270 1.00 59.25 28 THR 8 O 1
ATOM 6436 N N . TYR B 2 29 ? 166.131 199.080 159.838 1.00 44.25 29 TYR 8 N 1
ATOM 6437 C CA . TYR B 2 29 ? 165.352 197.937 159.376 1.00 44.25 29 TYR 8 CA 1
ATOM 6438 C C . TYR B 2 29 ? 165.658 197.609 157.918 1.00 44.25 29 TYR 8 C 1
ATOM 6439 O O . TYR B 2 29 ? 166.169 196.529 157.608 1.00 44.25 29 TYR 8 O 1
ATOM 6448 N N . GLY B 2 30 ? 165.371 198.536 157.011 1.00 41.74 30 GLY 8 N 1
ATOM 6449 C CA . GLY B 2 30 ? 165.787 198.374 155.633 1.00 41.74 30 GLY 8 CA 1
ATOM 6450 C C . GLY B 2 30 ? 164.848 197.574 154.755 1.00 41.74 30 GLY 8 C 1
ATOM 6451 O O . GLY B 2 30 ? 164.294 198.111 153.792 1.00 41.74 30 GLY 8 O 1
ATOM 6452 N N . LYS B 2 31 ? 164.669 196.286 155.064 1.00 35.86 31 LYS 8 N 1
ATOM 6453 C CA . LYS B 2 31 ? 163.843 195.431 154.216 1.00 35.86 31 LYS 8 CA 1
ATOM 6454 C C . LYS B 2 31 ? 162.409 195.933 154.143 1.00 35.86 31 LYS 8 C 1
ATOM 6455 O O . LYS B 2 31 ? 161.756 195.790 153.105 1.00 35.86 31 LYS 8 O 1
ATOM 6461 N N . LYS B 2 32 ? 161.910 196.522 155.225 1.00 35.10 32 LYS 8 N 1
ATOM 6462 C CA . LYS B 2 32 ? 160.640 197.233 155.248 1.00 35.10 32 LYS 8 CA 1
ATOM 6463 C C . LYS B 2 32 ? 160.519 197.926 156.594 1.00 35.10 32 LYS 8 C 1
ATOM 6464 O O . LYS B 2 32 ? 161.089 197.473 157.589 1.00 35.10 32 LYS 8 O 1
ATOM 6470 N N . CYS B 2 33 ? 159.785 199.034 156.610 1.00 44.63 33 CYS 8 N 1
ATOM 6471 C CA . CYS B 2 33 ? 159.539 199.773 157.841 1.00 44.63 33 CYS 8 CA 1
ATOM 6472 C C . CYS B 2 33 ? 158.163 200.405 157.741 1.00 44.63 33 CYS 8 C 1
ATOM 6473 O O . CYS B 2 33 ? 157.911 201.199 156.831 1.00 44.63 33 CYS 8 O 1
ATOM 6476 N N . PHE B 2 34 ? 157.280 200.050 158.664 1.00 39.44 34 PHE 8 N 1
ATOM 6477 C CA . PHE B 2 34 ? 155.916 200.553 158.671 1.00 39.44 34 PHE 8 CA 1
ATOM 6478 C C . PHE B 2 34 ? 155.791 201.690 159.673 1.00 39.44 34 PHE 8 C 1
ATOM 6479 O O . PHE B 2 34 ? 156.251 201.575 160.812 1.00 39.44 34 PHE 8 O 1
ATOM 6487 N N . THR B 2 35 ? 155.180 202.786 159.240 1.00 53.30 35 THR 8 N 1
ATOM 6488 C CA . THR B 2 35 ? 154.718 203.811 160.157 1.00 53.30 35 THR 8 CA 1
ATOM 6489 C C . THR B 2 35 ? 153.365 203.378 160.724 1.00 53.30 35 THR 8 C 1
ATOM 6490 O O . THR B 2 35 ? 152.787 202.372 160.304 1.00 53.30 35 THR 8 O 1
ATOM 6494 N N . LYS B 2 36 ? 152.860 204.129 161.703 1.00 54.98 36 LYS 8 N 1
ATOM 6495 C CA . LYS B 2 36 ? 151.596 203.757 162.330 1.00 54.98 36 LYS 8 CA 1
ATOM 6496 C C . LYS B 2 36 ? 150.455 203.745 161.319 1.00 54.98 36 LYS 8 C 1
ATOM 6497 O O . LYS B 2 36 ? 149.629 202.825 161.318 1.00 54.98 36 LYS 8 O 1
ATOM 6503 N N . GLU B 2 37 ? 150.399 204.747 160.440 1.00 57.70 37 GLU 8 N 1
ATOM 6504 C CA . GLU B 2 37 ? 149.321 204.797 159.458 1.00 57.70 37 GLU 8 CA 1
ATOM 6505 C C . GLU B 2 37 ? 149.435 203.662 158.445 1.00 57.70 37 GLU 8 C 1
ATOM 6506 O O . GLU B 2 37 ? 148.424 203.067 158.051 1.00 57.70 37 GLU 8 O 1
ATOM 6512 N N . GLU B 2 38 ? 150.658 203.341 158.020 1.00 54.77 38 GLU 8 N 1
ATOM 6513 C CA . GLU B 2 38 ? 150.846 202.233 157.090 1.00 54.77 38 GLU 8 CA 1
ATOM 6514 C C . GLU B 2 38 ? 150.453 200.904 157.723 1.00 54.77 38 GLU 8 C 1
ATOM 6515 O O . GLU B 2 38 ? 149.834 200.055 157.070 1.00 54.77 38 GLU 8 O 1
ATOM 6521 N N . TRP B 2 39 ? 150.803 200.701 158.994 1.00 43.57 39 TRP 8 N 1
ATOM 6522 C CA . TRP B 2 39 ? 150.412 199.467 159.664 1.00 43.57 39 TRP 8 CA 1
ATOM 6523 C C . TRP B 2 39 ? 148.902 199.395 159.849 1.00 43.57 39 TRP 8 C 1
ATOM 6524 O O . TRP B 2 39 ? 148.310 198.313 159.750 1.00 43.57 39 TRP 8 O 1
ATOM 6535 N N . LYS B 2 40 ? 148.260 200.533 160.117 1.00 47.27 40 LYS 8 N 1
ATOM 6536 C CA . LYS B 2 40 ? 146.804 200.544 160.200 1.00 47.27 40 LYS 8 CA 1
ATOM 6537 C C . LYS B 2 40 ? 146.173 200.181 158.861 1.00 47.27 40 LYS 8 C 1
ATOM 6538 O O . LYS B 2 40 ? 145.166 199.464 158.816 1.00 47.27 40 LYS 8 O 1
ATOM 6544 N N . GLU B 2 41 ? 146.755 200.659 157.758 1.00 50.62 41 GLU 8 N 1
ATOM 6545 C CA . GLU B 2 41 ? 146.274 200.254 156.437 1.00 50.62 41 GLU 8 CA 1
ATOM 6546 C C . GLU B 2 41 ? 146.448 198.754 156.223 1.00 50.62 41 GLU 8 C 1
ATOM 6547 O O . GLU B 2 41 ? 145.554 198.078 155.698 1.00 50.62 41 GLU 8 O 1
ATOM 6553 N N . GLN B 2 42 ? 147.601 198.216 156.625 1.00 38.09 42 GLN 8 N 1
ATOM 6554 C CA . GLN B 2 42 ? 147.838 196.783 156.481 1.00 38.09 42 GLN 8 CA 1
ATOM 6555 C C . GLN B 2 42 ? 146.806 195.972 157.253 1.00 38.09 42 GLN 8 C 1
ATOM 6556 O O . GLN B 2 42 ? 146.298 194.962 156.753 1.00 38.09 42 GLN 8 O 1
ATOM 6562 N N . VAL B 2 43 ? 146.487 196.393 158.476 1.00 40.18 43 VAL 8 N 1
ATOM 6563 C CA . VAL B 2 43 ? 145.501 195.672 159.278 1.00 40.18 43 VAL 8 CA 1
ATOM 6564 C C . VAL B 2 43 ? 144.113 195.783 158.650 1.00 40.18 43 VAL 8 C 1
ATOM 6565 O O . VAL B 2 43 ? 143.376 194.792 158.545 1.00 40.18 43 VAL 8 O 1
ATOM 6569 N N . ALA B 2 44 ? 143.740 196.988 158.213 1.00 44.67 44 ALA 8 N 1
ATOM 6570 C CA . ALA B 2 44 ? 142.429 197.188 157.612 1.00 44.67 44 ALA 8 CA 1
ATOM 6571 C C . ALA B 2 44 ? 142.281 196.459 156.285 1.00 44.67 44 ALA 8 C 1
ATOM 6572 O O . ALA B 2 44 ? 141.151 196.253 155.831 1.00 44.67 44 ALA 8 O 1
ATOM 6574 N N . LYS B 2 45 ? 143.392 196.079 155.650 1.00 41.41 45 LYS 8 N 1
ATOM 6575 C CA . LYS B 2 45 ? 143.296 195.333 154.399 1.00 41.41 45 LYS 8 CA 1
ATOM 6576 C C . LYS B 2 45 ? 142.600 193.993 154.588 1.00 41.41 45 LYS 8 C 1
ATOM 6577 O O . LYS B 2 45 ? 141.866 193.547 153.700 1.00 41.41 45 LYS 8 O 1
ATOM 6583 N N . TYR B 2 46 ? 142.803 193.339 155.733 1.00 47.74 46 TYR 8 N 1
ATOM 6584 C CA . TYR B 2 46 ? 142.266 192.004 155.954 1.00 47.74 46 TYR 8 CA 1
ATOM 6585 C C . TYR B 2 46 ? 141.373 191.884 157.180 1.00 47.74 46 TYR 8 C 1
ATOM 6586 O O . TYR B 2 46 ? 140.933 190.772 157.488 1.00 47.74 46 TYR 8 O 1
ATOM 6595 N N . SER B 2 47 ? 141.092 192.980 157.889 1.00 48.96 47 SER 8 N 1
ATOM 6596 C CA . SER B 2 47 ? 140.250 192.893 159.078 1.00 48.96 47 SER 8 CA 1
ATOM 6597 C C . SER B 2 47 ? 138.855 192.336 158.800 1.00 48.96 47 SER 8 C 1
ATOM 6598 O O . SER B 2 47 ? 138.208 191.857 159.737 1.00 48.96 47 SER 8 O 1
ATOM 6601 N N . ALA B 2 48 ? 138.371 192.387 157.557 1.00 51.51 48 ALA 8 N 1
ATOM 6602 C CA . ALA B 2 48 ? 137.026 191.922 157.231 1.00 51.51 48 ALA 8 CA 1
ATOM 6603 C C . ALA B 2 48 ? 136.906 190.407 157.158 1.00 51.51 48 ALA 8 C 1
ATOM 6604 O O . ALA B 2 48 ? 135.801 189.871 157.329 1.00 51.51 48 ALA 8 O 1
ATOM 6606 N N . MET B 2 49 ? 138.012 189.711 156.895 1.00 53.89 49 MET 8 N 1
ATOM 6607 C CA . MET B 2 49 ? 137.971 188.262 156.739 1.00 53.89 49 MET 8 CA 1
ATOM 6608 C C . MET B 2 49 ? 137.531 187.577 158.024 1.00 53.89 49 MET 8 C 1
ATOM 6609 O O . MET B 2 49 ? 136.742 186.624 157.988 1.00 53.89 49 MET 8 O 1
ATOM 6614 N N . GLY B 2 50 ? 138.030 188.046 159.168 1.00 53.97 50 GLY 8 N 1
ATOM 6615 C CA . GLY B 2 50 ? 137.640 187.454 160.434 1.00 53.97 50 GLY 8 CA 1
ATOM 6616 C C . GLY B 2 50 ? 136.162 187.598 160.722 1.00 53.97 50 GLY 8 C 1
ATOM 6617 O O . GLY B 2 50 ? 135.570 186.749 161.392 1.00 53.97 50 GLY 8 O 1
ATOM 6618 N N . GLU B 2 51 ? 135.546 188.666 160.224 1.00 60.88 51 GLU 8 N 1
ATOM 6619 C CA . GLU B 2 51 ? 134.120 188.851 160.444 1.00 60.88 51 GLU 8 CA 1
ATOM 6620 C C . GLU B 2 51 ? 133.282 188.073 159.440 1.00 60.88 51 GLU 8 C 1
ATOM 6621 O O . GLU B 2 51 ? 132.188 187.615 159.785 1.00 60.88 51 GLU 8 O 1
ATOM 6627 N N . LEU B 2 52 ? 133.764 187.899 158.206 1.00 53.50 52 LEU 8 N 1
ATOM 6628 C CA . LEU B 2 52 ? 132.951 187.168 157.240 1.00 53.50 52 LEU 8 CA 1
ATOM 6629 C C . LEU B 2 52 ? 133.102 185.655 157.357 1.00 53.50 52 LEU 8 C 1
ATOM 6630 O O . LEU B 2 52 ? 132.190 184.930 156.950 1.00 53.50 52 LEU 8 O 1
ATOM 6635 N N . TYR B 2 53 ? 134.219 185.157 157.898 1.00 51.60 53 TYR 8 N 1
ATOM 6636 C CA . TYR B 2 53 ? 134.346 183.719 158.116 1.00 51.60 53 TYR 8 CA 1
ATOM 6637 C C . TYR B 2 53 ? 133.388 183.193 159.176 1.00 51.60 53 TYR 8 C 1
ATOM 6638 O O . TYR B 2 53 ? 133.158 181.980 159.232 1.00 51.60 53 TYR 8 O 1
ATOM 6647 N N . ALA B 2 54 ? 132.840 184.059 160.020 1.00 55.62 54 ALA 8 N 1
ATOM 6648 C CA . ALA B 2 54 ? 131.946 183.620 161.086 1.00 55.62 54 ALA 8 CA 1
ATOM 6649 C C . ALA B 2 54 ? 130.507 184.031 160.800 1.00 55.62 54 ALA 8 C 1
ATOM 6650 O O . ALA B 2 54 ? 129.771 183.318 160.119 1.00 55.62 54 ALA 8 O 1
ATOM 6652 N N . PRO B 2 84 ? 136.750 195.114 162.013 1.00 71.76 84 PRO 8 N 1
ATOM 6653 C CA . PRO B 2 84 ? 137.450 195.530 163.233 1.00 71.76 84 PRO 8 CA 1
ATOM 6654 C C . PRO B 2 84 ? 136.884 194.877 164.492 1.00 71.76 84 PRO 8 C 1
ATOM 6655 O O . PRO B 2 84 ? 137.417 195.082 165.583 1.00 71.76 84 PRO 8 O 1
ATOM 6659 N N . ILE B 2 85 ? 135.814 194.103 164.338 1.00 55.70 85 ILE 8 N 1
ATOM 6660 C CA . ILE B 2 85 ? 135.200 193.366 165.435 1.00 55.70 85 ILE 8 CA 1
ATOM 6661 C C . ILE B 2 85 ? 135.518 191.888 165.264 1.00 55.70 85 ILE 8 C 1
ATOM 6662 O O . ILE B 2 85 ? 135.485 191.358 164.147 1.00 55.70 85 ILE 8 O 1
ATOM 6667 N N . GLU B 2 86 ? 135.869 191.232 166.368 1.00 44.26 86 GLU 8 N 1
ATOM 6668 C CA . GLU B 2 86 ? 136.198 189.811 166.359 1.00 44.26 86 GLU 8 CA 1
ATOM 6669 C C . GLU B 2 86 ? 135.043 189.024 166.961 1.00 44.26 86 GLU 8 C 1
ATOM 6670 O O . GLU B 2 86 ? 134.968 188.875 168.190 1.00 44.26 86 GLU 8 O 1
ATOM 6676 N N . PRO B 2 87 ? 134.122 188.500 166.148 1.00 36.57 87 PRO 8 N 1
ATOM 6677 C CA . PRO B 2 87 ? 132.930 187.850 166.710 1.00 36.57 87 PRO 8 CA 1
ATOM 6678 C C . PRO B 2 87 ? 133.212 186.521 167.383 1.00 36.57 87 PRO 8 C 1
ATOM 6679 O O . PRO B 2 87 ? 132.334 186.008 168.087 1.00 36.57 87 PRO 8 O 1
ATOM 6683 N N . THR B 2 88 ? 134.393 185.946 167.192 1.00 29.94 88 THR 8 N 1
ATOM 6684 C CA . THR B 2 88 ? 134.718 184.631 167.722 1.00 29.94 88 THR 8 CA 1
ATOM 6685 C C . THR B 2 88 ? 135.370 184.687 169.094 1.00 29.94 88 THR 8 C 1
ATOM 6686 O O . THR B 2 88 ? 135.877 183.666 169.563 1.00 29.94 88 THR 8 O 1
ATOM 6690 N N . LEU B 2 89 ? 135.381 185.847 169.737 1.00 25.25 89 LEU 8 N 1
ATOM 6691 C CA . LEU B 2 89 ? 136.107 186.030 170.988 1.00 25.25 89 LEU 8 CA 1
ATOM 6692 C C . LEU B 2 89 ? 135.360 185.509 172.216 1.00 25.25 89 LEU 8 C 1
ATOM 6693 O O . LEU B 2 89 ? 136.000 184.933 173.104 1.00 25.25 89 LEU 8 O 1
ATOM 6698 N N . PRO B 2 90 ? 134.045 185.716 172.351 1.00 24.05 90 PRO 8 N 1
ATOM 6699 C CA . PRO B 2 90 ? 133.353 185.142 173.517 1.00 24.05 90 PRO 8 CA 1
ATOM 6700 C C . PRO B 2 90 ? 133.435 183.626 173.600 1.00 24.05 90 PRO 8 C 1
ATOM 6701 O O . PRO B 2 90 ? 133.556 183.081 174.705 1.00 24.05 90 PRO 8 O 1
ATOM 6705 N N . ARG B 2 91 ? 133.379 182.923 172.469 1.00 23.85 91 ARG 8 N 1
ATOM 6706 C CA . ARG B 2 91 ? 133.501 181.471 172.507 1.00 23.85 91 ARG 8 CA 1
ATOM 6707 C C . ARG B 2 91 ? 134.902 181.049 172.930 1.00 23.85 91 ARG 8 C 1
ATOM 6708 O O . ARG B 2 91 ? 135.066 180.077 173.675 1.00 23.85 91 ARG 8 O 1
ATOM 6716 N N . LEU B 2 92 ? 135.924 181.774 172.474 1.00 23.64 92 LEU 8 N 1
ATOM 6717 C CA . LEU B 2 92 ? 137.283 181.491 172.919 1.00 23.64 92 LEU 8 CA 1
ATOM 6718 C C . LEU B 2 92 ? 137.427 181.738 174.413 1.00 23.64 92 LEU 8 C 1
ATOM 6719 O O . LEU B 2 92 ? 138.114 180.985 175.114 1.00 23.64 92 LEU 8 O 1
ATOM 6724 N N . LEU B 2 93 ? 136.775 182.785 174.921 1.00 28.20 93 LEU 8 N 1
ATOM 6725 C CA . LEU B 2 93 ? 136.825 183.064 176.353 1.00 28.20 93 LEU 8 CA 1
ATOM 6726 C C . LEU B 2 93 ? 136.150 181.963 177.160 1.00 28.20 93 LEU 8 C 1
ATOM 6727 O O . LEU B 2 93 ? 136.669 181.543 178.199 1.00 28.20 93 LEU 8 O 1
ATOM 6732 N N . LEU B 2 94 ? 134.990 181.487 176.704 1.00 28.63 94 LEU 8 N 1
ATOM 6733 C CA . LEU B 2 94 ? 134.317 180.397 177.407 1.00 28.63 94 LEU 8 CA 1
ATOM 6734 C C . LEU B 2 94 ? 135.149 179.121 177.373 1.00 28.63 94 LEU 8 C 1
ATOM 6735 O O . LEU B 2 94 ? 135.229 178.397 178.373 1.00 28.63 94 LEU 8 O 1
ATOM 6740 N N . ASN B 2 95 ? 135.770 178.827 176.231 1.00 29.44 95 ASN 8 N 1
ATOM 6741 C CA . ASN B 2 95 ? 136.653 177.670 176.140 1.00 29.44 95 ASN 8 CA 1
ATOM 6742 C C . ASN B 2 95 ? 137.805 177.785 177.129 1.00 29.44 95 ASN 8 C 1
ATOM 6743 O O . ASN B 2 95 ? 138.142 176.814 177.813 1.00 29.44 95 ASN 8 O 1
ATOM 6748 N N . TYR B 2 96 ? 138.418 178.966 177.219 1.00 29.44 96 TYR 8 N 1
ATOM 6749 C CA . TYR B 2 96 ? 139.512 179.172 178.164 1.00 29.44 96 TYR 8 CA 1
ATOM 6750 C C . TYR B 2 96 ? 139.048 178.966 179.599 1.00 29.44 96 TYR 8 C 1
ATOM 6751 O O . TYR B 2 96 ? 139.692 178.244 180.372 1.00 29.44 96 TYR 8 O 1
ATOM 6760 N N . PHE B 2 97 ? 137.913 179.569 179.961 1.00 29.44 97 PHE 8 N 1
ATOM 6761 C CA . PHE B 2 97 ? 137.410 179.460 181.325 1.00 29.44 97 PHE 8 CA 1
ATOM 6762 C C . PHE B 2 97 ? 137.100 178.016 181.693 1.00 29.44 97 PHE 8 C 1
ATOM 6763 O O . PHE B 2 97 ? 137.419 177.573 182.800 1.00 29.44 97 PHE 8 O 1
ATOM 6771 N N . VAL B 2 98 ? 136.472 177.267 180.786 1.00 26.75 98 VAL 8 N 1
ATOM 6772 C CA . VAL B 2 98 ? 136.134 175.880 181.089 1.00 26.75 98 VAL 8 CA 1
ATOM 6773 C C . VAL B 2 98 ? 137.381 175.008 181.151 1.00 26.75 98 VAL 8 C 1
ATOM 6774 O O . VAL B 2 98 ? 137.543 174.210 182.078 1.00 26.75 98 VAL 8 O 1
ATOM 6778 N N . SER B 2 99 ? 138.286 175.140 180.180 1.00 21.34 99 SER 8 N 1
ATOM 6779 C CA . SER B 2 99 ? 139.454 174.271 180.143 1.00 21.34 99 SER 8 CA 1
ATOM 6780 C C . SER B 2 99 ? 140.430 174.553 181.275 1.00 21.34 99 SER 8 C 1
ATOM 6781 O O . SER B 2 99 ? 141.187 173.655 181.653 1.00 21.34 99 SER 8 O 1
ATOM 6784 N N . MET B 2 100 ? 140.436 175.766 181.822 1.00 23.11 100 MET 8 N 1
ATOM 6785 C CA . MET B 2 100 ? 141.271 176.075 182.975 1.00 23.11 100 MET 8 CA 1
ATOM 6786 C C . MET B 2 100 ? 140.599 175.747 184.300 1.00 23.11 100 MET 8 C 1
ATOM 6787 O O . MET B 2 100 ? 141.218 175.932 185.351 1.00 23.11 100 MET 8 O 1
ATOM 6792 N N . ALA B 2 101 ? 139.352 175.275 184.272 1.00 20.02 101 ALA 8 N 1
ATOM 6793 C CA . ALA B 2 101 ? 138.598 174.919 185.475 1.00 20.02 101 ALA 8 CA 1
ATOM 6794 C C . ALA B 2 101 ? 138.336 176.140 186.351 1.00 20.02 101 ALA 8 C 1
ATOM 6795 O O . ALA B 2 101 ? 138.431 176.074 187.575 1.00 20.02 101 ALA 8 O 1
ATOM 6797 N N . TYR B 2 102 ? 138.010 177.263 185.719 1.00 24.74 102 TYR 8 N 1
ATOM 6798 C CA . TYR B 2 102 ? 137.568 178.460 186.426 1.00 24.74 102 TYR 8 CA 1
ATOM 6799 C C . TYR B 2 102 ? 136.045 178.425 186.511 1.00 24.74 102 TYR 8 C 1
ATOM 6800 O O . TYR B 2 102 ? 135.355 178.839 185.574 1.00 24.74 102 TYR 8 O 1
ATOM 6809 N N . GLU B 2 103 ? 135.521 177.958 187.643 1.00 30.67 103 GLU 8 N 1
ATOM 6810 C CA . GLU B 2 103 ? 134.112 177.593 187.733 1.00 30.67 103 GLU 8 CA 1
ATOM 6811 C C . GLU B 2 103 ? 133.160 178.786 187.788 1.00 30.67 103 GLU 8 C 1
ATOM 6812 O O . GLU B 2 103 ? 132.145 178.788 187.081 1.00 30.67 103 GLU 8 O 1
ATOM 6818 N N . ASP B 2 104 ? 133.451 179.806 188.599 1.00 30.16 104 ASP 8 N 1
ATOM 6819 C CA . ASP B 2 104 ? 132.523 180.930 188.715 1.00 30.16 104 ASP 8 CA 1
ATOM 6820 C C . ASP B 2 104 ? 132.450 181.721 187.416 1.00 30.16 104 ASP 8 C 1
ATOM 6821 O O . ASP B 2 104 ? 131.360 182.038 186.921 1.00 30.16 104 ASP 8 O 1
ATOM 6826 N N . SER B 2 105 ? 133.610 182.047 186.848 1.00 27.67 105 SER 8 N 1
ATOM 6827 C CA . SER B 2 105 ? 133.633 182.742 185.568 1.00 27.67 105 SER 8 CA 1
ATOM 6828 C C . SER B 2 105 ? 133.013 181.887 184.474 1.00 27.67 105 SER 8 C 1
ATOM 6829 O O . SER B 2 105 ? 132.320 182.406 183.594 1.00 27.67 105 SER 8 O 1
ATOM 6832 N N . SER B 2 106 ? 133.249 180.574 184.512 1.00 27.63 106 SER 8 N 1
ATOM 6833 C CA . SER B 2 106 ? 132.639 179.678 183.537 1.00 27.63 106 SER 8 CA 1
ATOM 6834 C C . SER B 2 106 ? 131.119 179.757 183.588 1.00 27.63 106 SER 8 C 1
ATOM 6835 O O . SER B 2 106 ? 130.455 179.890 182.552 1.00 27.63 106 SER 8 O 1
ATOM 6838 N N . ILE B 2 107 ? 130.550 179.687 184.791 1.00 27.05 107 ILE 8 N 1
ATOM 6839 C CA . ILE B 2 107 ? 129.096 179.713 184.921 1.00 27.05 107 ILE 8 CA 1
ATOM 6840 C C . ILE B 2 107 ? 128.536 181.058 184.479 1.00 27.05 107 ILE 8 C 1
ATOM 6841 O O . ILE B 2 107 ? 127.525 181.119 183.766 1.00 27.05 107 ILE 8 O 1
ATOM 6846 N N . ARG B 2 108 ? 129.175 182.158 184.887 1.00 29.33 108 ARG 8 N 1
ATOM 6847 C CA . ARG B 2 108 ? 128.671 183.472 184.494 1.00 29.33 108 ARG 8 CA 1
ATOM 6848 C C . ARG B 2 108 ? 128.765 183.682 182.986 1.00 29.33 108 ARG 8 C 1
ATOM 6849 O O . ARG B 2 108 ? 127.846 184.240 182.373 1.00 29.33 108 ARG 8 O 1
ATOM 6857 N N . MET B 2 109 ? 129.865 183.247 182.368 1.00 26.98 109 MET 8 N 1
ATOM 6858 C CA . MET B 2 109 ? 130.012 183.404 180.926 1.00 26.98 109 MET 8 CA 1
ATOM 6859 C C . MET B 2 109 ? 128.991 182.564 180.172 1.00 26.98 109 MET 8 C 1
ATOM 6860 O O . MET B 2 109 ? 128.447 183.009 179.155 1.00 26.98 109 MET 8 O 1
ATOM 6865 N N . ALA B 2 110 ? 128.725 181.343 180.645 1.00 28.58 110 ALA 8 N 1
ATOM 6866 C CA . ALA B 2 110 ? 127.689 180.531 180.017 1.00 28.58 110 ALA 8 CA 1
ATOM 6867 C C . ALA B 2 110 ? 126.313 181.169 180.162 1.00 28.58 110 ALA 8 C 1
ATOM 6868 O O . ALA B 2 110 ? 125.521 181.145 179.213 1.00 28.58 110 ALA 8 O 1
ATOM 6870 N N . LYS B 2 111 ? 126.013 181.748 181.329 1.00 35.08 111 LYS 8 N 1
ATOM 6871 C CA . LYS B 2 111 ? 124.752 182.467 181.489 1.00 35.08 111 LYS 8 CA 1
ATOM 6872 C C . LYS B 2 111 ? 124.645 183.618 180.500 1.00 35.08 111 LYS 8 C 1
ATOM 6873 O O . LYS B 2 111 ? 123.590 183.832 179.894 1.00 35.08 111 LYS 8 O 1
ATOM 6879 N N . GLU B 2 112 ? 125.727 184.381 180.337 1.00 37.61 112 GLU 8 N 1
ATOM 6880 C CA . GLU B 2 112 ? 125.684 185.536 179.447 1.00 37.61 112 GLU 8 CA 1
ATOM 6881 C C . GLU B 2 112 ? 125.523 185.110 177.993 1.00 37.61 112 GLU 8 C 1
ATOM 6882 O O . GLU B 2 112 ? 124.729 185.701 177.254 1.00 37.61 112 GLU 8 O 1
ATOM 6888 N N . LEU B 2 113 ? 126.264 184.086 177.561 1.00 30.84 113 LEU 8 N 1
ATOM 6889 C CA . LEU B 2 113 ? 126.112 183.592 176.197 1.00 30.84 113 LEU 8 CA 1
ATOM 6890 C C . LEU B 2 113 ? 124.738 182.987 175.950 1.00 30.84 113 LEU 8 C 1
ATOM 6891 O O . LEU B 2 113 ? 124.245 183.048 174.821 1.00 30.84 113 LEU 8 O 1
ATOM 6896 N N . GLY B 2 114 ? 124.111 182.403 176.968 1.00 35.50 114 GLY 8 N 1
ATOM 6897 C CA . GLY B 2 114 ? 122.739 181.960 176.830 1.00 35.50 114 GLY 8 CA 1
ATOM 6898 C C . GLY B 2 114 ? 122.550 180.459 176.870 1.00 35.50 114 GLY 8 C 1
ATOM 6899 O O . GLY B 2 114 ? 121.545 179.945 176.371 1.00 35.50 114 GLY 8 O 1
ATOM 6900 N N . PHE B 2 115 ? 123.501 179.742 177.465 1.00 33.75 115 PHE 8 N 1
ATOM 6901 C CA . PHE B 2 115 ? 123.431 178.291 177.571 1.00 33.75 115 PHE 8 CA 1
ATOM 6902 C C . PHE B 2 115 ? 122.936 177.824 178.932 1.00 33.75 115 PHE 8 C 1
ATOM 6903 O O . PHE B 2 115 ? 122.928 176.619 179.195 1.00 33.75 115 PHE 8 O 1
ATOM 6911 N N . ILE B 2 116 ? 122.535 178.741 179.807 1.00 39.05 116 ILE 8 N 1
ATOM 6912 C CA . ILE B 2 116 ? 122.098 178.399 181.156 1.00 39.05 116 ILE 8 CA 1
ATOM 6913 C C . ILE B 2 116 ? 120.875 179.237 181.494 1.00 39.05 116 ILE 8 C 1
ATOM 6914 O O . ILE B 2 116 ? 120.870 180.452 181.278 1.00 39.05 116 ILE 8 O 1
ATOM 6919 N N . ARG B 2 117 ? 119.835 178.590 182.025 1.00 51.44 117 ARG 8 N 1
ATOM 6920 C CA . ARG B 2 117 ? 118.605 179.278 182.382 1.00 51.44 117 ARG 8 CA 1
ATOM 6921 C C . ARG B 2 117 ? 118.166 179.079 183.824 1.00 51.44 117 ARG 8 C 1
ATOM 6922 O O . ARG B 2 117 ? 117.327 179.852 184.297 1.00 51.44 117 ARG 8 O 1
ATOM 6930 N N . ASN B 2 118 ? 118.701 178.088 184.535 1.00 52.86 118 ASN 8 N 1
ATOM 6931 C CA . ASN B 2 118 ? 118.271 177.824 185.902 1.00 52.86 118 ASN 8 CA 1
ATOM 6932 C C . ASN B 2 118 ? 119.271 176.897 186.587 1.00 52.86 118 ASN 8 C 1
ATOM 6933 O O . ASN B 2 118 ? 120.275 176.474 186.002 1.00 52.86 118 ASN 8 O 1
ATOM 6938 N N . ASN B 2 119 ? 118.982 176.595 187.856 1.00 48.81 119 ASN 8 N 1
ATOM 6939 C CA . ASN B 2 119 ? 119.885 175.787 188.667 1.00 48.81 119 ASN 8 CA 1
ATOM 6940 C C . ASN B 2 119 ? 120.049 174.384 188.102 1.00 48.81 119 ASN 8 C 1
ATOM 6941 O O . ASN B 2 119 ? 121.126 173.789 188.227 1.00 48.81 119 ASN 8 O 1
ATOM 6946 N N . LYS B 2 120 ? 118.997 173.840 187.489 1.00 50.05 120 LYS 8 N 1
ATOM 6947 C CA . LYS B 2 120 ? 119.123 172.555 186.813 1.00 50.05 120 LYS 8 CA 1
ATOM 6948 C C . LYS B 2 120 ? 120.175 172.624 185.716 1.00 50.05 120 LYS 8 C 1
ATOM 6949 O O . LYS B 2 120 ? 121.024 171.731 185.597 1.00 50.05 120 LYS 8 O 1
ATOM 6955 N N . ASP B 2 121 ? 120.143 173.693 184.918 1.00 45.32 121 ASP 8 N 1
ATOM 6956 C CA . ASP B 2 121 ? 121.136 173.874 183.868 1.00 45.32 121 ASP 8 CA 1
ATOM 6957 C C . ASP B 2 121 ? 122.535 174.012 184.451 1.00 45.32 121 ASP 8 C 1
ATOM 6958 O O . ASP B 2 121 ? 123.492 173.446 183.913 1.00 45.32 121 ASP 8 O 1
ATOM 6963 N N . ILE B 2 122 ? 122.675 174.761 185.547 1.00 37.83 122 ILE 8 N 1
ATOM 6964 C CA . ILE B 2 122 ? 123.992 174.922 186.163 1.00 37.83 122 ILE 8 CA 1
ATOM 6965 C C . ILE B 2 122 ? 124.538 173.575 186.616 1.00 37.83 122 ILE 8 C 1
ATOM 6966 O O . ILE B 2 122 ? 125.712 173.248 186.386 1.00 37.83 122 ILE 8 O 1
ATOM 6971 N N . ALA B 2 123 ? 123.698 172.776 187.277 1.00 39.61 123 ALA 8 N 1
ATOM 6972 C CA . ALA B 2 123 ? 124.136 171.474 187.765 1.00 39.61 123 ALA 8 CA 1
ATOM 6973 C C . ALA B 2 123 ? 124.523 170.559 186.613 1.00 39.61 123 ALA 8 C 1
ATOM 6974 O O . ALA B 2 123 ? 125.537 169.855 186.679 1.00 39.61 123 ALA 8 O 1
ATOM 6976 N N . VAL B 2 124 ? 123.729 170.562 185.540 1.00 35.01 124 VAL 8 N 1
ATOM 6977 C CA . VAL B 2 124 ? 124.031 169.700 184.400 1.00 35.01 124 VAL 8 CA 1
ATOM 6978 C C . VAL B 2 124 ? 125.330 170.129 183.730 1.00 35.01 124 VAL 8 C 1
ATOM 6979 O O . VAL B 2 124 ? 126.132 169.289 183.314 1.00 35.01 124 VAL 8 O 1
ATOM 6983 N N . PHE B 2 125 ? 125.565 171.438 183.623 1.00 28.41 125 PHE 8 N 1
ATOM 6984 C CA . PHE B 2 125 ? 126.806 171.929 183.028 1.00 28.41 125 PHE 8 CA 1
ATOM 6985 C C . PHE B 2 125 ? 128.019 171.501 183.848 1.00 28.41 125 PHE 8 C 1
ATOM 6986 O O . PHE B 2 125 ? 129.002 170.973 183.304 1.00 28.41 125 PHE 8 O 1
ATOM 6994 N N . ASN B 2 126 ? 127.966 171.728 185.164 1.00 32.10 126 ASN 8 N 1
ATOM 6995 C CA . ASN B 2 126 ? 129.082 171.344 186.021 1.00 32.10 126 ASN 8 CA 1
ATOM 6996 C C . ASN B 2 126 ? 129.326 169.844 185.983 1.00 32.10 126 ASN 8 C 1
ATOM 6997 O O . ASN B 2 126 ? 130.480 169.407 185.933 1.00 32.10 126 ASN 8 O 1
ATOM 7002 N N . ASP B 2 127 ? 128.260 169.041 186.007 1.00 35.66 127 ASP 8 N 1
ATOM 7003 C CA . ASP B 2 127 ? 128.405 167.594 185.916 1.00 35.66 127 ASP 8 CA 1
ATOM 7004 C C . ASP B 2 127 ? 128.999 167.172 184.580 1.00 35.66 127 ASP 8 C 1
ATOM 7005 O O . ASP B 2 127 ? 129.862 166.289 184.542 1.00 35.66 127 ASP 8 O 1
ATOM 7010 N N . LEU B 2 128 ? 128.561 167.793 183.484 1.00 22.74 128 LEU 8 N 1
ATOM 7011 C CA . LEU B 2 128 ? 129.035 167.406 182.162 1.00 22.74 128 LEU 8 CA 1
ATOM 7012 C C . LEU B 2 128 ? 130.519 167.688 181.995 1.00 22.74 128 LEU 8 C 1
ATOM 7013 O O . LEU B 2 128 ? 131.247 166.866 181.428 1.00 22.74 128 LEU 8 O 1
ATOM 7018 N N . TYR B 2 129 ? 130.993 168.836 182.473 1.00 20.57 129 TYR 8 N 1
ATOM 7019 C CA . TYR B 2 129 ? 132.383 169.204 182.229 1.00 20.57 129 TYR 8 CA 1
ATOM 7020 C C . TYR B 2 129 ? 133.316 168.941 183.406 1.00 20.57 129 TYR 8 C 1
ATOM 7021 O O . TYR B 2 129 ? 134.515 169.199 183.284 1.00 20.57 129 TYR 8 O 1
ATOM 7030 N N . LYS B 2 130 ? 132.808 168.423 184.527 1.00 20.66 130 LYS 8 N 1
ATOM 7031 C CA . LYS B 2 130 ? 133.637 168.008 185.663 1.00 20.66 130 LYS 8 CA 1
ATOM 7032 C C . LYS B 2 130 ? 134.519 169.151 186.165 1.00 20.66 130 LYS 8 C 1
ATOM 7033 O O . LYS B 2 130 ? 135.663 168.948 186.581 1.00 20.66 130 LYS 8 O 1
ATOM 7039 N N . ILE B 2 131 ? 133.969 170.365 186.142 1.00 20.51 131 ILE 8 N 1
ATOM 7040 C CA . ILE B 2 131 ? 134.766 171.539 186.478 1.00 20.51 131 ILE 8 CA 1
ATOM 7041 C C . ILE B 2 131 ? 135.164 171.524 187.948 1.00 20.51 131 ILE 8 C 1
ATOM 7042 O O . ILE B 2 131 ? 136.329 171.758 188.287 1.00 20.51 131 ILE 8 O 1
ATOM 7047 N N . LYS B 2 132 ? 134.214 171.244 188.845 1.00 22.30 132 LYS 8 N 1
ATOM 7048 C CA . LYS B 2 132 ? 134.532 171.247 190.271 1.00 22.30 132 LYS 8 CA 1
ATOM 7049 C C . LYS B 2 132 ? 135.505 170.131 190.628 1.00 22.30 132 LYS 8 C 1
ATOM 7050 O O . LYS B 2 132 ? 136.415 170.334 191.437 1.00 22.30 132 LYS 8 O 1
ATOM 7056 N N . GLU B 2 133 ? 135.330 168.949 190.040 1.00 21.32 133 GLU 8 N 1
ATOM 7057 C CA . GLU B 2 133 ? 136.241 167.843 190.319 1.00 21.32 133 GLU 8 CA 1
ATOM 7058 C C . GLU B 2 133 ? 137.652 168.159 189.841 1.00 21.32 133 GLU 8 C 1
ATOM 7059 O O . GLU B 2 133 ? 138.630 167.936 190.568 1.00 21.32 133 GLU 8 O 1
ATOM 7065 N N . ARG B 2 134 ? 137.777 168.692 188.623 1.00 19.01 134 ARG 8 N 1
ATOM 7066 C CA . ARG B 2 134 ? 139.095 169.044 188.106 1.00 19.01 134 ARG 8 CA 1
ATOM 7067 C C . ARG B 2 134 ? 139.737 170.148 188.936 1.00 19.01 134 ARG 8 C 1
ATOM 7068 O O . ARG B 2 134 ? 140.941 170.105 189.213 1.00 19.01 134 ARG 8 O 1
ATOM 7076 N N . PHE B 2 135 ? 138.947 171.139 189.356 1.00 24.93 135 PHE 8 N 1
ATOM 7077 C CA . PHE B 2 135 ? 139.481 172.211 190.188 1.00 24.93 135 PHE 8 CA 1
ATOM 7078 C C . PHE B 2 135 ? 139.949 171.686 191.538 1.00 24.93 135 PHE 8 C 1
ATOM 7079 O O . PHE B 2 135 ? 140.998 172.102 192.038 1.00 24.93 135 PHE 8 O 1
ATOM 7087 N N . HIS B 2 136 ? 139.180 170.784 192.149 1.00 25.82 136 HIS 8 N 1
ATOM 7088 C CA . HIS B 2 136 ? 139.578 170.220 193.434 1.00 25.82 136 HIS 8 CA 1
ATOM 7089 C C . HIS B 2 136 ? 140.870 169.427 193.311 1.00 25.82 136 HIS 8 C 1
ATOM 7090 O O . HIS B 2 136 ? 141.756 169.533 194.167 1.00 25.82 136 HIS 8 O 1
ATOM 7097 N N . ILE B 2 137 ? 140.999 168.623 192.255 1.00 23.08 137 ILE 8 N 1
ATOM 7098 C CA . ILE B 2 137 ? 142.230 167.865 192.059 1.00 23.08 137 ILE 8 CA 1
ATOM 7099 C C . ILE B 2 137 ? 143.410 168.804 191.840 1.00 23.08 137 ILE 8 C 1
ATOM 7100 O O . ILE B 2 137 ? 144.500 168.593 192.388 1.00 23.08 137 ILE 8 O 1
ATOM 7105 N N . LYS B 2 138 ? 143.215 169.856 191.039 1.00 26.09 138 LYS 8 N 1
ATOM 7106 C CA . LYS B 2 138 ? 144.293 170.811 190.798 1.00 26.09 138 LYS 8 CA 1
ATOM 7107 C C . LYS B 2 138 ? 144.708 171.513 192.084 1.00 26.09 138 LYS 8 C 1
ATOM 7108 O O . LYS B 2 138 ? 145.902 171.708 192.337 1.00 26.09 138 LYS 8 O 1
ATOM 7114 N N . HIS B 2 139 ? 143.736 171.896 192.913 1.00 30.06 139 HIS 8 N 1
ATOM 7115 C CA . HIS B 2 139 ? 144.048 172.536 194.186 1.00 30.06 139 HIS 8 CA 1
ATOM 7116 C C . HIS B 2 139 ? 144.807 171.596 195.112 1.00 30.06 139 HIS 8 C 1
ATOM 7117 O O . HIS B 2 139 ? 145.776 172.005 195.761 1.00 30.06 139 HIS 8 O 1
ATOM 7124 N N . LEU B 2 140 ? 144.376 170.336 195.197 1.00 27.72 140 LEU 8 N 1
ATOM 7125 C CA . LEU B 2 140 ? 145.067 169.382 196.058 1.00 27.72 140 LEU 8 CA 1
ATOM 7126 C C . LEU B 2 140 ? 146.497 169.156 195.591 1.00 27.72 140 LEU 8 C 1
ATOM 7127 O O . LEU B 2 140 ? 147.404 168.990 196.412 1.00 27.72 140 LEU 8 O 1
ATOM 7132 N N . ILE B 2 141 ? 146.720 169.138 194.276 1.00 27.97 141 ILE 8 N 1
ATOM 7133 C CA . ILE B 2 141 ? 148.090 169.040 193.783 1.00 27.97 141 ILE 8 CA 1
ATOM 7134 C C . ILE B 2 141 ? 148.878 170.293 194.143 1.00 27.97 141 ILE 8 C 1
ATOM 7135 O O . ILE B 2 141 ? 150.042 170.210 194.549 1.00 27.97 141 ILE 8 O 1
ATOM 7140 N N . LYS B 2 142 ? 148.259 171.470 194.020 1.00 32.93 142 LYS 8 N 1
ATOM 7141 C CA . LYS B 2 142 ? 148.953 172.723 194.306 1.00 32.93 142 LYS 8 CA 1
ATOM 7142 C C . LYS B 2 142 ? 149.204 172.950 195.790 1.00 32.93 142 LYS 8 C 1
ATOM 7143 O O . LYS B 2 142 ? 150.001 173.828 196.133 1.00 32.93 142 LYS 8 O 1
ATOM 7149 N N . LEU B 2 143 ? 148.544 172.207 196.672 1.00 32.14 143 LEU 8 N 1
ATOM 7150 C CA . LEU B 2 143 ? 148.819 172.297 198.100 1.00 32.14 143 LEU 8 CA 1
ATOM 7151 C C . LEU B 2 143 ? 149.855 171.285 198.569 1.00 32.14 143 LEU 8 C 1
ATOM 7152 O O . LEU B 2 143 ? 150.116 171.202 199.772 1.00 32.14 143 LEU 8 O 1
ATOM 7157 N N . GLY B 2 144 ? 150.444 170.514 197.661 1.00 36.43 144 GLY 8 N 1
ATOM 7158 C CA . GLY B 2 144 ? 151.443 169.533 198.023 1.00 36.43 144 GLY 8 CA 1
ATOM 7159 C C . GLY B 2 144 ? 150.905 168.217 198.535 1.00 36.43 144 GLY 8 C 1
ATOM 7160 O O . GLY B 2 144 ? 151.701 167.352 198.919 1.00 36.43 144 GLY 8 O 1
ATOM 7161 N N . ARG B 2 145 ? 149.586 168.032 198.555 1.00 36.34 145 ARG 8 N 1
ATOM 7162 C CA . ARG B 2 145 ? 148.970 166.797 199.040 1.00 36.34 145 ARG 8 CA 1
ATOM 7163 C C . ARG B 2 145 ? 148.634 165.937 197.832 1.00 36.34 145 ARG 8 C 1
ATOM 7164 O O . ARG B 2 145 ? 147.572 166.067 197.226 1.00 36.34 145 ARG 8 O 1
ATOM 7172 N N . ILE B 2 146 ? 149.545 165.034 197.483 1.00 32.86 146 ILE 8 N 1
ATOM 7173 C CA . ILE B 2 146 ? 149.448 164.302 196.226 1.00 32.86 146 ILE 8 CA 1
ATOM 7174 C C . ILE B 2 146 ? 148.779 162.951 196.432 1.00 32.86 146 ILE 8 C 1
ATOM 7175 O O . ILE B 2 146 ? 148.097 162.446 195.535 1.00 32.86 146 ILE 8 O 1
ATOM 7180 N N . ASN B 2 147 ? 148.961 162.353 197.608 1.00 37.99 147 ASN 8 N 1
ATOM 7181 C CA . ASN B 2 147 ? 148.260 161.107 197.902 1.00 37.99 147 ASN 8 CA 1
ATOM 7182 C C . ASN B 2 147 ? 146.753 161.319 197.863 1.00 37.99 147 ASN 8 C 1
ATOM 7183 O O . ASN B 2 147 ? 146.010 160.515 197.286 1.00 37.99 147 ASN 8 O 1
ATOM 7188 N N . GLU B 2 148 ? 146.287 162.418 198.453 1.00 33.59 148 GLU 8 N 1
ATOM 7189 C CA . GLU B 2 148 ? 144.862 162.717 198.436 1.00 33.59 148 GLU 8 CA 1
ATOM 7190 C C . GLU B 2 148 ? 144.381 163.039 197.028 1.00 33.59 148 GLU 8 C 1
ATOM 7191 O O . GLU B 2 148 ? 143.268 162.661 196.649 1.00 33.59 148 GLU 8 O 1
ATOM 7197 N N . ALA B 2 149 ? 145.203 163.734 196.238 1.00 29.62 149 ALA 8 N 1
ATOM 7198 C CA . ALA B 2 149 ? 144.834 164.024 194.855 1.00 29.62 149 ALA 8 CA 1
ATOM 7199 C C . ALA B 2 149 ? 144.694 162.746 194.039 1.00 29.62 149 ALA 8 C 1
ATOM 7200 O O . ALA B 2 149 ? 143.758 162.609 193.245 1.00 29.62 149 ALA 8 O 1
ATOM 7202 N N . MET B 2 150 ? 145.618 161.801 194.217 1.00 30.08 150 MET 8 N 1
ATOM 7203 C CA . MET B 2 150 ? 145.534 160.535 193.498 1.00 30.08 150 MET 8 CA 1
ATOM 7204 C C . MET B 2 150 ? 144.328 159.721 193.950 1.00 30.08 150 MET 8 C 1
ATOM 7205 O O . MET B 2 150 ? 143.670 159.070 193.130 1.00 30.08 150 MET 8 O 1
ATOM 7210 N N . GLU B 2 151 ? 144.020 159.742 195.248 1.00 32.00 151 GLU 8 N 1
ATOM 7211 C CA . GLU B 2 151 ? 142.810 159.076 195.718 1.00 32.00 151 GLU 8 CA 1
ATOM 7212 C C . GLU B 2 151 ? 141.569 159.700 195.098 1.00 32.00 151 GLU 8 C 1
ATOM 7213 O O . GLU B 2 151 ? 140.637 158.990 194.702 1.00 32.00 151 GLU 8 O 1
ATOM 7219 N N . GLU B 2 152 ? 141.545 161.030 195.000 1.00 30.85 152 GLU 8 N 1
ATOM 7220 C CA . GLU B 2 152 ? 140.435 161.722 194.354 1.00 30.85 152 GLU 8 CA 1
ATOM 7221 C C . GLU B 2 152 ? 140.304 161.312 192.893 1.00 30.85 152 GLU 8 C 1
ATOM 7222 O O . GLU B 2 152 ? 139.196 161.055 192.410 1.00 30.85 152 GLU 8 O 1
ATOM 7228 N N . ILE B 2 153 ? 141.427 161.247 192.175 1.00 24.41 153 ILE 8 N 1
ATOM 7229 C CA . ILE B 2 153 ? 141.394 160.851 190.768 1.00 24.41 153 ILE 8 CA 1
ATOM 7230 C C . ILE B 2 153 ? 140.834 159.442 190.627 1.00 24.41 153 ILE 8 C 1
ATOM 7231 O O . ILE B 2 153 ? 139.920 159.195 189.832 1.00 24.41 153 ILE 8 O 1
ATOM 7236 N N . ASN B 2 154 ? 141.369 158.500 191.408 1.00 25.99 154 ASN 8 N 1
ATOM 7237 C CA . ASN B 2 154 ? 140.925 157.112 191.315 1.00 25.99 154 ASN 8 CA 1
ATOM 7238 C C . ASN B 2 154 ? 139.454 156.962 191.669 1.00 25.99 154 ASN 8 C 1
ATOM 7239 O O . ASN B 2 154 ? 138.748 156.158 191.051 1.00 25.99 154 ASN 8 O 1
ATOM 7244 N N . SER B 2 155 ? 138.972 157.714 192.658 1.00 26.85 155 SER 8 N 1
ATOM 7245 C CA . SER B 2 155 ? 137.580 157.585 193.062 1.00 26.85 155 SER 8 CA 1
ATOM 7246 C C . SER B 2 155 ? 136.622 158.258 192.089 1.00 26.85 155 SER 8 C 1
ATOM 7247 O O . SER B 2 155 ? 135.502 157.770 191.904 1.00 26.85 155 SER 8 O 1
ATOM 7250 N N . ILE B 2 156 ? 137.022 159.362 191.463 1.00 23.18 156 ILE 8 N 1
ATOM 7251 C CA . ILE B 2 156 ? 136.099 160.123 190.624 1.00 23.18 156 ILE 8 CA 1
ATOM 7252 C C . ILE B 2 156 ? 136.124 159.648 189.179 1.00 23.18 156 ILE 8 C 1
ATOM 7253 O O . ILE B 2 156 ? 135.077 159.359 188.596 1.00 23.18 156 ILE 8 O 1
ATOM 7258 N N . PHE B 2 157 ? 137.303 159.565 188.564 1.00 21.52 157 PHE 8 N 1
ATOM 7259 C CA . PHE B 2 157 ? 137.360 159.278 187.136 1.00 21.52 157 PHE 8 CA 1
ATOM 7260 C C . PHE B 2 157 ? 137.534 157.800 186.830 1.00 21.52 157 PHE 8 C 1
ATOM 7261 O O . PHE B 2 157 ? 137.073 157.337 185.782 1.00 21.52 157 PHE 8 O 1
ATOM 7269 N N . GLY B 2 158 ? 138.187 157.047 187.708 1.00 23.34 158 GLY 8 N 1
ATOM 7270 C CA . GLY B 2 158 ? 138.339 155.623 187.495 1.00 23.34 158 GLY 8 CA 1
ATOM 7271 C C . GLY B 2 158 ? 139.771 155.152 187.610 1.00 23.34 158 GLY 8 C 1
ATOM 7272 O O . GLY B 2 158 ? 140.702 155.956 187.540 1.00 23.34 158 GLY 8 O 1
ATOM 7273 N N . LEU B 2 159 ? 139.962 153.846 187.776 1.00 27.10 159 LEU 8 N 1
ATOM 7274 C CA . LEU B 2 159 ? 141.305 153.300 187.920 1.00 27.10 159 LEU 8 CA 1
ATOM 7275 C C . LEU B 2 159 ? 142.062 153.243 186.605 1.00 27.10 159 LEU 8 C 1
ATOM 7276 O O . LEU B 2 159 ? 143.205 152.776 186.596 1.00 27.10 159 LEU 8 O 1
ATOM 7281 N N . GLU B 2 160 ? 141.463 153.690 185.505 1.00 34.49 160 GLU 8 N 1
ATOM 7282 C CA . GLU B 2 160 ? 142.105 153.661 184.200 1.00 34.49 160 GLU 8 CA 1
ATOM 7283 C C . GLU B 2 160 ? 142.944 154.898 183.916 1.00 34.49 160 GLU 8 C 1
ATOM 7284 O O . GLU B 2 160 ? 143.781 154.863 183.010 1.00 34.49 160 GLU 8 O 1
ATOM 7290 N N . VAL B 2 161 ? 142.739 155.985 184.659 1.00 28.32 161 VAL 8 N 1
ATOM 7291 C CA . VAL B 2 161 ? 143.462 157.222 184.385 1.00 28.32 161 VAL 8 CA 1
ATOM 7292 C C . VAL B 2 161 ? 144.932 157.075 184.760 1.00 28.32 161 VAL 8 C 1
ATOM 7293 O O . VAL B 2 161 ? 145.825 157.458 183.997 1.00 28.32 161 VAL 8 O 1
ATOM 7297 N N . LEU B 2 162 ? 145.206 156.519 185.937 1.00 28.48 162 LEU 8 N 1
ATOM 7298 C CA . LEU B 2 162 ? 146.576 156.330 186.396 1.00 28.48 162 LEU 8 CA 1
ATOM 7299 C C . LEU B 2 162 ? 147.150 154.973 186.019 1.00 28.48 162 LEU 8 C 1
ATOM 7300 O O . LEU B 2 162 ? 148.290 154.679 186.390 1.00 28.48 162 LEU 8 O 1
ATOM 7305 N N . GLU B 2 163 ? 146.403 154.145 185.300 1.00 33.39 163 GLU 8 N 1
ATOM 7306 C CA . GLU B 2 163 ? 146.876 152.816 184.942 1.00 33.39 163 GLU 8 CA 1
ATOM 7307 C C . GLU B 2 163 ? 146.802 152.588 183.438 1.00 33.39 163 GLU 8 C 1
ATOM 7308 O O . GLU B 2 163 ? 147.764 152.130 182.823 1.00 33.39 163 GLU 8 O 1
ATOM 7314 N N . ASP B 2 192 ? 153.155 158.930 181.059 1.00 43.92 192 ASP 8 N 1
ATOM 7315 C CA . ASP B 2 192 ? 153.846 158.600 182.300 1.00 43.92 192 ASP 8 CA 1
ATOM 7316 C C . ASP B 2 192 ? 153.735 159.721 183.329 1.00 43.92 192 ASP 8 C 1
ATOM 7317 O O . ASP B 2 192 ? 154.729 160.179 183.885 1.00 43.92 192 ASP 8 O 1
ATOM 7322 N N . LEU B 2 193 ? 152.502 160.153 183.582 1.00 34.18 193 LEU 8 N 1
ATOM 7323 C CA . LEU B 2 193 ? 152.264 161.209 184.555 1.00 34.18 193 LEU 8 CA 1
ATOM 7324 C C . LEU B 2 193 ? 152.288 160.683 185.983 1.00 34.18 193 LEU 8 C 1
ATOM 7325 O O . LEU B 2 193 ? 152.563 161.445 186.917 1.00 34.18 193 LEU 8 O 1
ATOM 7330 N N . HIS B 2 194 ? 152.005 159.393 186.173 1.00 33.70 194 HIS 8 N 1
ATOM 7331 C CA . HIS B 2 194 ? 152.050 158.811 187.510 1.00 33.70 194 HIS 8 CA 1
ATOM 7332 C C . HIS B 2 194 ? 153.461 158.858 188.079 1.00 33.70 194 HIS 8 C 1
ATOM 7333 O O . HIS B 2 194 ? 153.650 159.113 189.274 1.00 33.70 194 HIS 8 O 1
ATOM 7340 N N . PHE B 2 195 ? 154.465 158.610 187.237 1.00 43.71 195 PHE 8 N 1
ATOM 7341 C CA . PHE B 2 195 ? 155.850 158.704 187.684 1.00 43.71 195 PHE 8 CA 1
ATOM 7342 C C . PHE B 2 195 ? 156.183 160.116 188.152 1.00 43.71 195 PHE 8 C 1
ATOM 7343 O O . PHE B 2 195 ? 156.843 160.300 189.183 1.00 43.71 195 PHE 8 O 1
ATOM 7351 N N . LYS B 2 196 ? 155.730 161.127 187.409 1.00 38.08 196 LYS 8 N 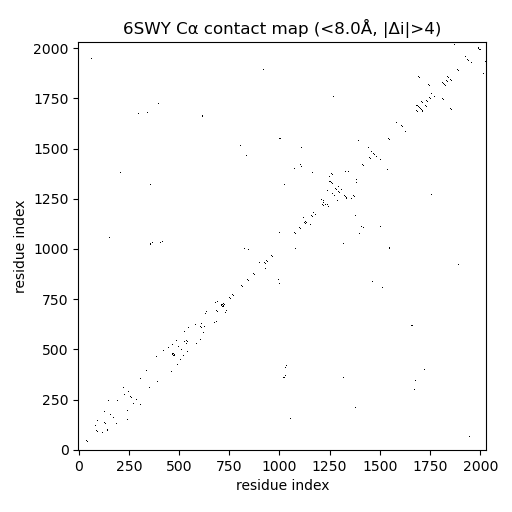1
ATOM 7352 C CA . LYS B 2 196 ? 155.960 162.509 187.814 1.00 38.08 196 LYS 8 CA 1
ATOM 7353 C C . LYS B 2 196 ? 155.247 162.832 189.120 1.00 38.08 196 LYS 8 C 1
ATOM 7354 O O . LYS B 2 196 ? 155.797 163.537 189.974 1.00 38.08 196 LYS 8 O 1
ATOM 7360 N N . LEU B 2 197 ? 154.022 162.335 189.294 1.00 32.80 197 LEU 8 N 1
ATOM 7361 C CA . LEU B 2 197 ? 153.312 162.568 190.548 1.00 32.80 197 LEU 8 CA 1
ATOM 7362 C C . LEU B 2 197 ? 154.045 161.934 191.725 1.00 32.80 197 LEU 8 C 1
ATOM 7363 O O . LEU B 2 197 ? 154.160 162.542 192.795 1.00 32.80 197 LEU 8 O 1
ATOM 7368 N N . LEU B 2 198 ? 154.558 160.716 191.544 1.00 36.24 198 LEU 8 N 1
ATOM 7369 C CA . LEU B 2 198 ? 155.320 160.072 192.612 1.00 36.24 198 LEU 8 CA 1
ATOM 7370 C C . LEU B 2 198 ? 156.597 160.843 192.931 1.00 36.24 198 LEU 8 C 1
ATOM 7371 O O . LEU B 2 198 ? 156.948 161.017 194.106 1.00 36.24 198 LEU 8 O 1
ATOM 7376 N N . LEU B 2 199 ? 157.311 161.303 191.900 1.00 38.67 199 LEU 8 N 1
ATOM 7377 C CA . LEU B 2 199 ? 158.514 162.098 192.131 1.00 38.67 199 LEU 8 CA 1
ATOM 7378 C C . LEU B 2 199 ? 158.194 163.370 192.902 1.00 38.67 199 LEU 8 C 1
ATOM 7379 O O . LEU B 2 199 ? 158.921 163.747 193.831 1.00 38.67 199 LEU 8 O 1
ATOM 7384 N N . LEU B 2 200 ? 157.114 164.053 192.521 1.00 36.01 200 LEU 8 N 1
ATOM 7385 C CA . LEU B 2 200 ? 156.743 165.275 193.217 1.00 36.01 200 LEU 8 CA 1
ATOM 7386 C C . LEU B 2 200 ? 156.330 164.986 194.654 1.00 36.01 200 LEU 8 C 1
ATOM 7387 O O . LEU B 2 200 ? 156.581 165.804 195.542 1.00 36.01 200 LEU 8 O 1
ATOM 7392 N N . ASN B 2 201 ? 155.726 163.823 194.909 1.00 39.69 201 ASN 8 N 1
ATOM 7393 C CA . ASN B 2 201 ? 155.420 163.441 196.287 1.00 39.69 201 ASN 8 CA 1
ATOM 7394 C C . ASN B 2 201 ? 156.690 163.215 197.099 1.00 39.69 201 ASN 8 C 1
ATOM 7395 O O . ASN B 2 201 ? 156.765 163.606 198.272 1.00 39.69 201 ASN 8 O 1
ATOM 7400 N N . LEU B 2 202 ? 157.692 162.573 196.499 1.00 44.62 202 LEU 8 N 1
ATOM 7401 C CA . LEU B 2 202 ? 158.967 162.387 197.188 1.00 44.62 202 LEU 8 CA 1
ATOM 7402 C C . LEU B 2 202 ? 159.606 163.730 197.522 1.00 44.62 202 LEU 8 C 1
ATOM 7403 O O . LEU B 2 202 ? 160.107 163.942 198.636 1.00 44.62 202 LEU 8 O 1
ATOM 7408 N N . ILE B 2 203 ? 159.588 164.656 196.562 1.00 43.52 203 ILE 8 N 1
ATOM 7409 C CA . ILE B 2 203 ? 160.144 165.986 196.798 1.00 43.52 203 ILE 8 CA 1
ATOM 7410 C C . ILE B 2 203 ? 159.359 166.707 197.887 1.00 43.52 203 ILE 8 C 1
ATOM 7411 O O . ILE B 2 203 ? 159.932 167.428 198.714 1.00 43.52 203 ILE 8 O 1
ATOM 7416 N N . GLU B 2 204 ? 158.038 166.525 197.907 1.00 48.69 204 GLU 8 N 1
ATOM 7417 C CA . GLU B 2 204 ? 157.221 167.141 198.945 1.00 48.69 204 GLU 8 CA 1
ATOM 7418 C C . GLU B 2 204 ? 157.581 166.605 200.322 1.00 48.69 204 GLU 8 C 1
ATOM 7419 O O . GLU B 2 204 ? 157.633 167.366 201.292 1.00 48.69 204 GLU 8 O 1
ATOM 7425 N N . MET B 2 205 ? 157.815 165.296 200.433 1.00 56.59 205 MET 8 N 1
ATOM 7426 C CA . MET B 2 205 ? 158.229 164.738 201.718 1.00 56.59 205 MET 8 CA 1
ATOM 7427 C C . MET B 2 205 ? 159.584 165.292 202.144 1.00 56.59 205 MET 8 C 1
ATOM 7428 O O . MET B 2 205 ? 159.791 165.621 203.322 1.00 56.59 205 MET 8 O 1
ATOM 7433 N N . ILE B 2 206 ? 160.515 165.416 201.194 1.00 58.03 206 ILE 8 N 1
ATOM 7434 C CA . ILE B 2 206 ? 161.819 166.008 201.495 1.00 58.03 206 ILE 8 CA 1
ATOM 7435 C C . ILE B 2 206 ? 161.647 167.417 202.053 1.00 58.03 206 ILE 8 C 1
ATOM 7436 O O . ILE B 2 206 ? 162.216 167.770 203.096 1.00 58.03 206 ILE 8 O 1
ATOM 7441 N N . ARG B 2 207 ? 160.863 168.243 201.357 1.00 60.46 207 ARG 8 N 1
ATOM 7442 C CA . ARG B 2 207 ? 160.659 169.624 201.781 1.00 60.46 207 ARG 8 CA 1
ATOM 7443 C C . ARG B 2 207 ? 159.960 169.695 203.133 1.00 60.46 207 ARG 8 C 1
ATOM 7444 O O . ARG B 2 207 ? 160.313 170.524 203.979 1.00 60.46 207 ARG 8 O 1
ATOM 7452 N N . SER B 2 208 ? 158.965 168.836 203.353 1.00 62.40 208 SER 8 N 1
ATOM 7453 C CA . SER B 2 208 ? 158.238 168.848 204.616 1.00 62.40 208 SER 8 CA 1
ATOM 7454 C C . SER B 2 208 ? 159.133 168.466 205.783 1.00 62.40 208 SER 8 C 1
ATOM 7455 O O . SER B 2 208 ? 158.969 169.001 206.884 1.00 62.40 208 SER 8 O 1
ATOM 7458 N N . HIS B 2 209 ? 160.075 167.544 205.574 1.00 71.66 209 HIS 8 N 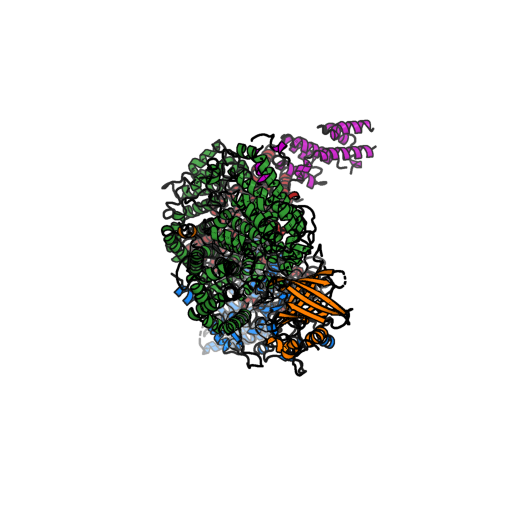1
ATOM 7459 C CA . HIS B 2 209 ? 161.001 167.233 206.658 1.00 71.66 209 HIS 8 CA 1
ATOM 7460 C C . HIS B 2 209 ? 162.013 168.350 206.873 1.00 71.66 209 HIS 8 C 1
ATOM 7461 O O . HIS B 2 209 ? 162.312 168.702 208.019 1.00 71.66 209 HIS 8 O 1
ATOM 7468 N N . HIS B 2 210 ? 162.561 168.909 205.790 1.00 70.09 210 HIS 8 N 1
ATOM 7469 C CA . HIS B 2 210 ? 163.559 169.963 205.945 1.00 70.09 210 HIS 8 CA 1
ATOM 7470 C C . HIS B 2 210 ? 162.975 171.195 206.621 1.00 70.09 210 HIS 8 C 1
ATOM 7471 O O . HIS B 2 210 ? 163.640 171.816 207.457 1.00 70.09 210 HIS 8 O 1
ATOM 7478 N N . GLN B 2 211 ? 161.745 171.561 206.284 1.00 68.05 211 GLN 8 N 1
ATOM 7479 C CA . GLN B 2 211 ? 161.083 172.683 206.935 1.00 68.05 211 GLN 8 CA 1
ATOM 7480 C C . GLN B 2 211 ? 160.578 172.289 208.320 1.00 68.05 211 GLN 8 C 1
ATOM 7481 O O . GLN B 2 211 ? 161.069 171.336 208.926 1.00 68.05 211 GLN 8 O 1
ATOM 7483 N N . SER B 2 219 ? 169.395 161.550 212.087 1.00 90.94 219 SER 8 N 1
ATOM 7484 C CA . SER B 2 219 ? 169.196 162.315 210.863 1.00 90.94 219 SER 8 CA 1
ATOM 7485 C C . SER B 2 219 ? 169.453 161.447 209.638 1.00 90.94 219 SER 8 C 1
ATOM 7486 O O . SER B 2 219 ? 169.566 161.948 208.521 1.00 90.94 219 SER 8 O 1
ATOM 7489 N N . ASN B 2 220 ? 169.547 160.139 209.860 1.00 96.02 220 ASN 8 N 1
ATOM 7490 C CA . ASN B 2 220 ? 169.795 159.172 208.798 1.00 96.02 220 ASN 8 CA 1
ATOM 7491 C C . ASN B 2 220 ? 168.636 158.217 208.570 1.00 96.02 220 ASN 8 C 1
ATOM 7492 O O . ASN B 2 220 ? 168.397 157.809 207.430 1.00 96.02 220 ASN 8 O 1
ATOM 7497 N N . ASP B 2 221 ? 167.908 157.857 209.632 1.00 88.39 221 ASP 8 N 1
ATOM 7498 C CA . ASP B 2 221 ? 166.760 156.966 209.487 1.00 88.39 221 ASP 8 CA 1
ATOM 7499 C C . ASP B 2 221 ? 165.753 157.519 208.488 1.00 88.39 221 ASP 8 C 1
ATOM 7500 O O . ASP B 2 221 ? 165.118 156.759 207.748 1.00 88.39 221 ASP 8 O 1
ATOM 7505 N N . PHE B 2 222 ? 165.600 158.843 208.452 1.00 81.88 222 PHE 8 N 1
ATOM 7506 C CA . PHE B 2 222 ? 164.748 159.475 207.451 1.00 81.88 222 PHE 8 CA 1
ATOM 7507 C C . PHE B 2 222 ? 165.230 159.153 206.041 1.00 81.88 222 PHE 8 C 1
ATOM 7508 O O . PHE B 2 222 ? 164.432 158.790 205.163 1.00 81.88 222 PHE 8 O 1
ATOM 7516 N N . ILE B 2 223 ? 166.540 159.268 205.812 1.00 79.90 223 ILE 8 N 1
ATOM 7517 C CA . ILE B 2 223 ? 167.094 158.950 204.503 1.00 79.90 223 ILE 8 CA 1
ATOM 7518 C C . ILE B 2 223 ? 166.852 157.486 204.171 1.00 79.90 223 ILE 8 C 1
ATOM 7519 O O . ILE B 2 223 ? 166.544 157.139 203.026 1.00 79.90 223 ILE 8 O 1
ATOM 7524 N N . LEU B 2 224 ? 166.974 156.604 205.165 1.00 76.51 224 LEU 8 N 1
ATOM 7525 C CA . LEU B 2 224 ? 166.711 155.189 204.919 1.00 76.51 224 LEU 8 CA 1
ATOM 7526 C C . LEU B 2 224 ? 165.261 154.962 204.508 1.00 76.51 224 LEU 8 C 1
ATOM 7527 O O . LEU B 2 224 ? 164.982 154.200 203.575 1.00 76.51 224 LEU 8 O 1
ATOM 7532 N N . ASN B 2 225 ? 164.320 155.620 205.192 1.00 75.12 225 ASN 8 N 1
ATOM 7533 C CA . ASN B 2 225 ? 162.911 155.453 204.841 1.00 75.12 225 ASN 8 CA 1
ATOM 7534 C C . ASN B 2 225 ? 162.635 155.918 203.418 1.00 75.12 225 ASN 8 C 1
ATOM 7535 O O . ASN B 2 225 ? 161.904 155.256 202.671 1.00 75.12 225 ASN 8 O 1
ATOM 7540 N N . LEU B 2 226 ? 163.208 157.055 203.021 1.00 65.79 226 LEU 8 N 1
ATOM 7541 C CA . LEU B 2 226 ? 162.976 157.513 201.652 1.00 65.79 226 LEU 8 CA 1
ATOM 7542 C C . LEU B 2 226 ? 163.693 156.651 200.620 1.00 65.79 226 LEU 8 C 1
ATOM 7543 O O . LEU B 2 226 ? 163.196 156.504 199.499 1.00 65.79 226 LEU 8 O 1
ATOM 7548 N N . ILE B 2 227 ? 164.830 156.048 200.970 1.00 63.72 227 ILE 8 N 1
ATOM 7549 C CA . ILE B 2 227 ? 165.442 155.089 200.053 1.00 63.72 227 ILE 8 CA 1
ATOM 7550 C C . ILE B 2 227 ? 164.531 153.883 199.865 1.00 63.72 227 ILE 8 C 1
ATOM 7551 O O . ILE B 2 227 ? 164.355 153.389 198.744 1.00 63.72 227 ILE 8 O 1
ATOM 7556 N N . GLN B 2 228 ? 163.937 153.390 200.954 1.00 61.36 228 GLN 8 N 1
ATOM 7557 C CA . GLN B 2 228 ? 163.004 152.272 200.832 1.00 61.36 228 GLN 8 CA 1
ATOM 7558 C C . GLN B 2 228 ? 161.805 152.653 199.975 1.00 61.36 228 GLN 8 C 1
ATOM 7559 O O . GLN B 2 228 ? 161.360 151.871 199.129 1.00 61.36 228 GLN 8 O 1
ATOM 7565 N N . TYR B 2 229 ? 161.268 153.857 200.182 1.00 53.37 229 TYR 8 N 1
ATOM 7566 C CA . TYR B 2 229 ? 160.128 154.303 199.385 1.00 53.37 229 TYR 8 CA 1
ATOM 7567 C C . TYR B 2 229 ? 160.484 154.381 197.906 1.00 53.37 229 TYR 8 C 1
ATOM 7568 O O . TYR B 2 229 ? 159.712 153.935 197.047 1.00 53.37 229 TYR 8 O 1
ATOM 7577 N N . SER B 2 230 ? 161.650 154.947 197.589 1.00 55.12 230 SER 8 N 1
ATOM 7578 C CA . SER B 2 230 ? 162.067 155.061 196.197 1.00 55.12 230 SER 8 CA 1
ATOM 7579 C C . SER B 2 230 ? 162.253 153.687 195.569 1.00 55.12 230 SER 8 C 1
ATOM 7580 O O . SER B 2 230 ? 161.813 153.444 194.441 1.00 55.12 230 SER 8 O 1
ATOM 7583 N N . GLN B 2 231 ? 162.885 152.765 196.299 1.00 61.71 231 GLN 8 N 1
ATOM 7584 C CA . GLN B 2 231 ? 163.094 151.421 195.774 1.00 61.71 231 GLN 8 CA 1
ATOM 7585 C C . GLN B 2 231 ? 161.777 150.688 195.576 1.00 61.71 231 GLN 8 C 1
ATOM 7586 O O . GLN B 2 231 ? 161.638 149.901 194.633 1.00 61.71 231 GLN 8 O 1
ATOM 7592 N N . ASN B 2 232 ? 160.803 150.925 196.453 1.00 51.53 232 ASN 8 N 1
ATOM 7593 C CA . ASN B 2 232 ? 159.533 150.218 196.359 1.00 51.53 232 ASN 8 CA 1
ATOM 7594 C C . ASN B 2 232 ? 158.663 150.754 195.231 1.00 51.53 232 ASN 8 C 1
ATOM 7595 O O . ASN B 2 232 ? 157.993 149.976 194.544 1.00 51.53 232 ASN 8 O 1
ATOM 7600 N N . LYS B 2 233 ? 158.651 152.067 195.019 1.00 48.75 233 LYS 8 N 1
ATOM 7601 C CA . LYS B 2 233 ? 157.697 152.660 194.088 1.00 48.75 233 LYS 8 CA 1
ATOM 7602 C C . LYS B 2 233 ? 158.295 153.093 192.759 1.00 48.75 233 LYS 8 C 1
ATOM 7603 O O . LYS B 2 233 ? 157.693 152.839 191.715 1.00 48.75 233 LYS 8 O 1
ATOM 7609 N N . LEU B 2 234 ? 159.462 153.736 192.756 1.00 46.50 234 LEU 8 N 1
ATOM 7610 C CA . LEU B 2 234 ? 159.946 154.439 191.576 1.00 46.50 234 LEU 8 CA 1
ATOM 7611 C C . LEU B 2 234 ? 160.954 153.648 190.752 1.00 46.50 234 LEU 8 C 1
ATOM 7612 O O . LEU B 2 234 ? 161.183 153.994 189.587 1.00 46.50 234 LEU 8 O 1
ATOM 7617 N N . ALA B 2 235 ? 161.545 152.594 191.315 1.00 52.24 235 ALA 8 N 1
ATOM 7618 C CA . ALA B 2 235 ? 162.645 151.908 190.645 1.00 52.24 235 ALA 8 CA 1
ATOM 7619 C C . ALA B 2 235 ? 162.191 151.258 189.343 1.00 52.24 235 ALA 8 C 1
ATOM 7620 O O . ALA B 2 235 ? 162.788 151.476 188.281 1.00 52.24 235 ALA 8 O 1
ATOM 7622 N N . ILE B 2 236 ? 161.126 150.457 189.403 1.00 48.37 236 ILE 8 N 1
ATOM 7623 C CA . ILE B 2 236 ? 160.696 149.725 188.217 1.00 48.37 236 ILE 8 CA 1
ATOM 7624 C C . ILE B 2 236 ? 160.138 150.670 187.164 1.00 48.37 236 ILE 8 C 1
ATOM 7625 O O . ILE B 2 236 ? 160.351 150.465 185.964 1.00 48.37 236 ILE 8 O 1
ATOM 7630 N N . LYS B 2 237 ? 159.411 151.710 187.581 1.00 47.30 237 LYS 8 N 1
ATOM 7631 C CA . LYS B 2 237 ? 158.911 152.686 186.619 1.00 47.30 237 LYS 8 CA 1
ATOM 7632 C C . LYS B 2 237 ? 160.052 153.403 185.911 1.00 47.30 237 LYS 8 C 1
ATOM 7633 O O . LYS B 2 237 ? 160.009 153.593 184.691 1.00 47.30 237 LYS 8 O 1
ATOM 7639 N N . ALA B 2 238 ? 161.082 153.808 186.652 1.00 57.68 238 ALA 8 N 1
ATOM 7640 C CA . ALA B 2 238 ? 162.192 154.517 186.032 1.00 57.68 238 ALA 8 CA 1
ATOM 7641 C C . ALA B 2 238 ? 163.123 153.604 185.250 1.00 57.68 238 ALA 8 C 1
ATOM 7642 O O . ALA B 2 238 ? 163.916 154.101 184.445 1.00 57.68 238 ALA 8 O 1
ATOM 7644 N N . SER B 2 239 ? 163.056 152.290 185.473 1.00 65.42 239 SER 8 N 1
ATOM 7645 C CA . SER B 2 239 ? 163.960 151.381 184.773 1.00 65.42 239 SER 8 CA 1
ATOM 7646 C C . SER B 2 239 ? 163.774 151.450 183.261 1.00 65.42 239 SER 8 C 1
ATOM 7647 O O . SER B 2 239 ? 164.755 151.425 182.509 1.00 65.42 239 SER 8 O 1
ATOM 7650 N N . SER B 2 240 ? 162.529 151.538 182.794 1.00 70.77 240 SER 8 N 1
ATOM 7651 C CA . SER B 2 240 ? 162.261 151.482 181.361 1.00 70.77 240 SER 8 CA 1
ATOM 7652 C C . SER B 2 240 ? 162.461 152.835 180.688 1.00 70.77 240 SER 8 C 1
ATOM 7653 O O . SER B 2 240 ? 161.593 153.292 179.937 1.00 70.77 240 SER 8 O 1
ATOM 7656 N N . SER B 2 241 ? 163.608 153.466 180.936 1.00 77.69 241 SER 8 N 1
ATOM 7657 C CA . SER B 2 241 ? 163.966 154.750 180.344 1.00 77.69 241 SER 8 CA 1
ATOM 7658 C C . SER B 2 241 ? 165.375 155.131 180.772 1.00 77.69 241 SER 8 C 1
ATOM 7659 O O . SER B 2 241 ? 166.037 154.369 181.482 1.00 77.69 241 SER 8 O 1
ATOM 7662 N N . VAL B 2 242 ? 165.853 156.291 180.330 1.00 85.70 242 VAL 8 N 1
ATOM 7663 C CA . VAL B 2 242 ? 167.080 156.854 180.880 1.00 85.70 242 VAL 8 CA 1
ATOM 7664 C C . VAL B 2 242 ? 166.776 158.228 181.469 1.00 85.70 242 VAL 8 C 1
ATOM 7665 O O . VAL B 2 242 ? 167.401 158.649 182.451 1.00 85.70 242 VAL 8 O 1
ATOM 7669 N N . LYS B 2 243 ? 165.786 158.919 180.899 1.00 84.04 243 LYS 8 N 1
ATOM 7670 C CA . LYS B 2 243 ? 165.407 160.231 181.413 1.00 84.04 243 LYS 8 CA 1
ATOM 7671 C C . LYS B 2 243 ? 164.853 160.127 182.829 1.00 84.04 243 LYS 8 C 1
ATOM 7672 O O . LYS B 2 243 ? 165.191 160.940 183.702 1.00 84.04 243 LYS 8 O 1
ATOM 7678 N N . LYS B 2 244 ? 164.012 159.123 183.080 1.00 71.16 244 LYS 8 N 1
ATOM 7679 C CA . LYS B 2 244 ? 163.520 158.891 184.432 1.00 71.16 244 LYS 8 CA 1
ATOM 7680 C C . LYS B 2 244 ? 164.651 158.501 185.376 1.00 71.16 244 LYS 8 C 1
ATOM 7681 O O . LYS B 2 244 ? 164.629 158.868 186.558 1.00 71.16 244 LYS 8 O 1
ATOM 7687 N N . MET B 2 245 ? 165.636 157.750 184.878 1.00 82.01 245 MET 8 N 1
ATOM 7688 C CA . MET B 2 245 ? 166.822 157.457 185.676 1.00 82.01 245 MET 8 CA 1
ATOM 7689 C C . MET B 2 245 ? 167.506 158.740 186.125 1.00 82.01 245 MET 8 C 1
ATOM 7690 O O . MET B 2 245 ? 167.824 158.904 187.310 1.00 82.01 245 MET 8 O 1
ATOM 7695 N N . GLN B 2 246 ? 167.735 159.667 185.190 1.00 82.80 246 GLN 8 N 1
ATOM 7696 C CA . GLN B 2 246 ? 168.386 160.924 185.548 1.00 82.80 246 GLN 8 CA 1
ATOM 7697 C C . GLN B 2 246 ? 167.532 161.731 186.518 1.00 82.80 246 GLN 8 C 1
ATOM 7698 O O . GLN B 2 246 ? 168.064 162.406 187.407 1.00 82.80 246 GLN 8 O 1
ATOM 7704 N N . GLU B 2 247 ? 166.207 161.685 186.361 1.00 78.81 247 GLU 8 N 1
ATOM 7705 C CA . GLU B 2 247 ? 165.346 162.412 187.292 1.00 78.81 247 GLU 8 CA 1
ATOM 7706 C C . GLU B 2 247 ? 165.434 161.843 188.706 1.00 78.81 247 GLU 8 C 1
ATOM 7707 O O . GLU B 2 247 ? 165.509 162.604 189.681 1.00 78.81 247 GLU 8 O 1
ATOM 7713 N N . LEU B 2 248 ? 165.424 160.514 188.845 1.00 71.75 248 LEU 8 N 1
ATOM 7714 C CA . LEU B 2 248 ? 165.621 159.933 190.171 1.00 71.75 248 LEU 8 CA 1
ATOM 7715 C C . LEU B 2 248 ? 166.988 160.286 190.731 1.00 71.75 248 LEU 8 C 1
ATOM 7716 O O . LEU B 2 248 ? 167.127 160.523 191.935 1.00 71.75 248 LEU 8 O 1
ATOM 7721 N N . GLU B 2 249 ? 168.015 160.294 189.883 1.00 83.14 249 GLU 8 N 1
ATOM 7722 C CA . GLU B 2 249 ? 169.342 160.666 190.359 1.00 83.14 249 GLU 8 CA 1
ATOM 7723 C C . GLU B 2 249 ? 169.351 162.095 190.890 1.00 83.14 249 GLU 8 C 1
ATOM 7724 O O . GLU B 2 249 ? 169.913 162.368 191.959 1.00 83.14 249 GLU 8 O 1
ATOM 7730 N N . LEU B 2 250 ? 168.709 163.015 190.167 1.00 79.81 250 LEU 8 N 1
ATOM 7731 C CA . LEU B 2 250 ? 168.598 164.394 190.633 1.00 79.81 250 LEU 8 CA 1
ATOM 7732 C C . LEU B 2 250 ? 167.886 164.464 191.979 1.00 79.81 250 LEU 8 C 1
ATOM 7733 O O . LEU B 2 250 ? 168.356 165.126 192.913 1.00 79.81 250 LEU 8 O 1
ATOM 7738 N N . ALA B 2 251 ? 166.745 163.779 192.095 1.00 76.18 251 ALA 8 N 1
ATOM 7739 C CA . ALA B 2 251 ? 165.976 163.841 193.335 1.00 76.18 251 ALA 8 CA 1
ATOM 7740 C C . ALA B 2 251 ? 166.751 163.238 194.499 1.00 76.18 251 ALA 8 C 1
ATOM 7741 O O . ALA B 2 251 ? 166.678 163.735 195.630 1.00 76.18 251 ALA 8 O 1
ATOM 7743 N N . MET B 2 252 ? 167.513 162.175 194.241 1.00 81.82 252 MET 8 N 1
ATOM 7744 C CA . MET B 2 252 ? 168.235 161.514 195.319 1.00 81.82 252 MET 8 CA 1
ATOM 7745 C C . MET B 2 252 ? 169.425 162.352 195.772 1.00 81.82 252 MET 8 C 1
ATOM 7746 O O . MET B 2 252 ? 169.724 162.419 196.970 1.00 81.82 252 MET 8 O 1
ATOM 7751 N N . THR B 2 253 ? 170.114 163.004 194.830 1.00 77.81 253 THR 8 N 1
ATOM 7752 C CA . THR B 2 253 ? 171.122 163.992 195.207 1.00 77.81 253 THR 8 CA 1
ATOM 7753 C C . THR B 2 253 ? 170.507 165.092 196.061 1.00 77.81 253 THR 8 C 1
ATOM 7754 O O . THR B 2 253 ? 171.083 165.508 197.075 1.00 77.81 253 THR 8 O 1
ATOM 7758 N N . LEU B 2 254 ? 169.333 165.583 195.653 1.00 75.15 254 LEU 8 N 1
ATOM 7759 C CA . LEU B 2 254 ? 168.654 166.620 196.423 1.00 75.15 254 LEU 8 CA 1
ATOM 7760 C C . LEU B 2 254 ? 168.378 166.156 197.846 1.00 75.15 254 LEU 8 C 1
ATOM 7761 O O . LEU B 2 254 ? 168.546 166.922 198.802 1.00 75.15 254 LEU 8 O 1
ATOM 7766 N N . LEU B 2 255 ? 167.938 164.907 198.005 1.00 75.15 255 LEU 8 N 1
ATOM 7767 C CA . LEU B 2 255 ? 167.727 164.370 199.346 1.00 75.15 255 LEU 8 CA 1
ATOM 7768 C C . LEU B 2 255 ? 169.035 164.293 200.123 1.00 75.15 255 LEU 8 C 1
ATOM 7769 O O . LEU B 2 255 ? 169.071 164.601 201.319 1.00 75.15 255 LEU 8 O 1
ATOM 7774 N N . LEU B 2 256 ? 170.119 163.884 199.459 1.00 87.09 256 LEU 8 N 1
ATOM 7775 C CA . LEU B 2 256 ? 171.394 163.725 200.153 1.00 87.09 256 LEU 8 CA 1
ATOM 7776 C C . LEU B 2 256 ? 171.972 165.061 200.605 1.00 87.09 256 LEU 8 C 1
ATOM 7777 O O . LEU B 2 256 ? 172.677 165.112 201.620 1.00 87.09 256 LEU 8 O 1
ATOM 7782 N N . PHE B 2 257 ? 171.698 166.140 199.875 1.00 89.45 257 PHE 8 N 1
ATOM 7783 C CA . PHE B 2 257 ? 172.204 167.446 200.272 1.00 89.45 257 PHE 8 CA 1
ATOM 7784 C C . PHE B 2 257 ? 171.635 167.857 201.629 1.00 89.45 257 PHE 8 C 1
ATOM 7785 O O . PHE B 2 257 ? 170.488 167.541 201.953 1.00 89.45 257 PHE 8 O 1
ATOM 7793 N N . PRO B 2 258 ? 172.425 168.567 202.448 1.00 93.28 258 PRO 8 N 1
ATOM 7794 C CA . PRO B 2 258 ? 171.978 169.090 203.740 1.00 93.28 258 PRO 8 CA 1
ATOM 7795 C C . PRO B 2 258 ? 171.475 170.529 203.650 1.00 93.28 258 PRO 8 C 1
ATOM 7796 O O . PRO B 2 258 ? 170.976 171.056 204.644 1.00 93.28 258 PRO 8 O 1
ATOM 7800 N N . LYS B 2 272 ? 172.522 174.954 188.402 1.00 72.27 272 LYS 8 N 1
ATOM 7801 C CA . LYS B 2 272 ? 171.993 174.373 189.629 1.00 72.27 272 LYS 8 CA 1
ATOM 7802 C C . LYS B 2 272 ? 170.529 173.981 189.457 1.00 72.27 272 LYS 8 C 1
ATOM 7803 O O . LYS B 2 272 ? 169.628 174.787 189.693 1.00 72.27 272 LYS 8 O 1
ATOM 7805 N N . SER B 2 273 ? 170.300 172.736 189.039 1.00 74.37 273 SER 8 N 1
ATOM 7806 C CA . SER B 2 273 ? 168.942 172.240 188.863 1.00 74.37 273 SER 8 CA 1
ATOM 7807 C C . SER B 2 273 ? 168.297 171.814 190.175 1.00 74.37 273 SER 8 C 1
ATOM 7808 O O . SER B 2 273 ? 167.077 171.620 190.215 1.00 74.37 273 SER 8 O 1
ATOM 7810 N N . LEU B 2 274 ? 169.082 171.656 191.241 1.00 72.13 274 LEU 8 N 1
ATOM 7811 C CA . LEU B 2 274 ? 168.503 171.306 192.533 1.00 72.13 274 LEU 8 CA 1
ATOM 7812 C C . LEU B 2 274 ? 167.619 172.430 193.061 1.00 72.13 274 LEU 8 C 1
ATOM 7813 O O . LEU B 2 274 ? 166.506 172.180 193.538 1.00 72.13 274 LEU 8 O 1
ATOM 7818 N N . GLN B 2 275 ? 168.093 173.674 192.976 1.00 74.72 275 GLN 8 N 1
ATOM 7819 C CA . GLN B 2 275 ? 167.264 174.817 193.331 1.00 74.72 275 GLN 8 CA 1
ATOM 7820 C C . GLN B 2 275 ? 166.116 175.024 192.354 1.00 74.72 275 GLN 8 C 1
ATOM 7821 O O . GLN B 2 275 ? 165.177 175.760 192.673 1.00 74.72 275 GLN 8 O 1
ATOM 7823 N N . ASN B 2 276 ? 166.174 174.400 191.178 1.00 77.64 276 ASN 8 N 1
ATOM 7824 C CA . ASN B 2 276 ? 165.059 174.447 190.241 1.00 77.64 276 ASN 8 CA 1
ATOM 7825 C C . ASN B 2 276 ? 163.955 173.485 190.660 1.00 77.64 276 ASN 8 C 1
ATOM 7826 O O . ASN B 2 276 ? 162.782 173.865 190.732 1.00 77.64 276 ASN 8 O 1
ATOM 7831 N N . LEU B 2 277 ? 164.318 172.233 190.948 1.00 75.12 277 LEU 8 N 1
ATOM 7832 C CA . LEU B 2 277 ? 163.319 171.240 191.330 1.00 75.12 277 LEU 8 CA 1
ATOM 7833 C C . LEU B 2 277 ? 162.802 171.468 192.744 1.00 75.12 277 LEU 8 C 1
ATOM 7834 O O . LEU B 2 277 ? 161.680 171.060 193.062 1.00 75.12 277 LEU 8 O 1
ATOM 7839 N N . TYR B 2 278 ? 163.593 172.108 193.602 1.00 70.90 278 TYR 8 N 1
ATOM 7840 C CA . TYR B 2 278 ? 163.130 172.424 194.946 1.00 70.90 278 TYR 8 CA 1
ATOM 7841 C C . TYR B 2 278 ? 162.088 173.537 194.958 1.00 70.90 278 TYR 8 C 1
ATOM 7842 O O . TYR B 2 278 ? 161.454 173.761 195.993 1.00 70.90 278 TYR 8 O 1
ATOM 7851 N N . SER B 2 279 ? 161.871 174.211 193.832 1.00 71.16 279 SER 8 N 1
ATOM 7852 C CA . SER B 2 279 ? 160.977 175.360 193.770 1.00 71.16 279 SER 8 CA 1
ATOM 7853 C C . SER B 2 279 ? 159.521 174.894 193.765 1.00 71.16 279 SER 8 C 1
ATOM 7854 O O . SER B 2 279 ? 159.211 173.725 194.005 1.00 71.16 279 SER 8 O 1
ATOM 7857 N N . ILE B 2 280 ? 158.605 175.823 193.494 1.00 59.68 280 ILE 8 N 1
ATOM 7858 C CA . ILE B 2 280 ? 157.173 175.550 193.553 1.00 59.68 280 ILE 8 CA 1
ATOM 7859 C C . ILE B 2 280 ? 156.516 175.580 192.177 1.00 59.68 280 ILE 8 C 1
ATOM 7860 O O . ILE B 2 280 ? 155.370 175.121 192.042 1.00 59.68 280 ILE 8 O 1
ATOM 7865 N N . SER B 2 281 ? 157.210 176.061 191.144 1.00 55.80 281 SER 8 N 1
ATOM 7866 C CA . SER B 2 281 ? 156.620 176.103 189.810 1.00 55.80 281 SER 8 CA 1
ATOM 7867 C C . SER B 2 281 ? 156.385 174.705 189.248 1.00 55.80 281 SER 8 C 1
ATOM 7868 O O . SER B 2 281 ? 155.512 174.519 188.388 1.00 55.80 281 SER 8 O 1
ATOM 7871 N N . LEU B 2 282 ? 157.154 173.718 189.712 1.00 47.58 282 LEU 8 N 1
ATOM 7872 C CA . LEU B 2 282 ? 156.953 172.344 189.266 1.00 47.58 282 LEU 8 CA 1
ATOM 7873 C C . LEU B 2 282 ? 155.575 171.841 189.666 1.00 47.58 282 LEU 8 C 1
ATOM 7874 O O . LEU B 2 282 ? 154.924 171.109 188.910 1.00 47.58 282 LEU 8 O 1
ATOM 7879 N N . ARG B 2 283 ? 155.120 172.224 190.858 1.00 42.62 283 ARG 8 N 1
ATOM 7880 C CA . ARG B 2 283 ? 153.787 171.853 191.315 1.00 42.62 283 ARG 8 CA 1
ATOM 7881 C C . ARG B 2 283 ? 152.722 172.334 190.338 1.00 42.62 283 ARG 8 C 1
ATOM 7882 O O . ARG B 2 283 ? 151.845 171.565 189.924 1.00 42.62 283 ARG 8 O 1
ATOM 7890 N N . SER B 2 284 ? 152.801 173.606 189.940 1.00 41.63 284 SER 8 N 1
ATOM 7891 C CA . SER B 2 284 ? 151.821 174.166 189.015 1.00 41.63 284 SER 8 CA 1
ATOM 7892 C C . SER B 2 284 ? 151.918 173.516 187.642 1.00 41.63 284 SER 8 C 1
ATOM 7893 O O . SER B 2 284 ? 150.894 173.265 186.994 1.00 41.63 284 SER 8 O 1
ATOM 7896 N N . LYS B 2 285 ? 153.137 173.241 187.176 1.00 39.49 285 LYS 8 N 1
ATOM 7897 C CA . LYS B 2 285 ? 153.295 172.594 185.877 1.00 39.49 285 LYS 8 CA 1
ATOM 7898 C C . LYS B 2 285 ? 152.633 171.221 185.865 1.00 39.49 285 LYS 8 C 1
ATOM 7899 O O . LYS B 2 285 ? 151.906 170.869 184.923 1.00 39.49 285 LYS 8 O 1
ATOM 7905 N N . ILE B 2 286 ? 152.861 170.435 186.918 1.00 34.42 286 ILE 8 N 1
ATOM 7906 C CA . ILE B 2 286 ? 152.288 169.095 186.972 1.00 34.42 286 ILE 8 CA 1
ATOM 7907 C C . ILE B 2 286 ? 150.772 169.164 187.116 1.00 34.42 286 ILE 8 C 1
ATOM 7908 O O . ILE B 2 286 ? 150.043 168.356 186.528 1.00 34.42 286 ILE 8 O 1
ATOM 7913 N N . ALA B 2 287 ? 150.268 170.140 187.875 1.00 29.10 287 ALA 8 N 1
ATOM 7914 C CA . ALA B 2 287 ? 148.823 170.306 187.991 1.00 29.10 287 ALA 8 CA 1
ATOM 7915 C C . ALA B 2 287 ? 148.193 170.618 186.638 1.00 29.10 287 ALA 8 C 1
ATOM 7916 O O . ALA B 2 287 ? 147.131 170.083 186.293 1.00 29.10 287 ALA 8 O 1
ATOM 7918 N N . ASP B 2 288 ? 148.838 171.485 185.854 1.00 33.87 288 ASP 8 N 1
ATOM 7919 C CA . ASP B 2 288 ? 148.311 171.810 184.531 1.00 33.87 288 ASP 8 CA 1
ATOM 7920 C C . ASP B 2 288 ? 148.326 170.593 183.611 1.00 33.87 288 ASP 8 C 1
ATOM 7921 O O . ASP B 2 288 ? 147.371 170.367 182.852 1.00 33.87 288 ASP 8 O 1
ATOM 7926 N N . LEU B 2 289 ? 149.402 169.800 183.661 1.00 26.51 289 LEU 8 N 1
ATOM 7927 C CA . LEU B 2 289 ? 149.441 168.571 182.869 1.00 26.51 289 LEU 8 CA 1
ATOM 7928 C C . LEU B 2 289 ? 148.305 167.629 183.249 1.00 26.51 289 LEU 8 C 1
ATOM 7929 O O . LEU B 2 289 ? 147.648 167.048 182.373 1.00 26.51 289 LEU 8 O 1
ATOM 7934 N N . VAL B 2 290 ? 148.064 167.464 184.550 1.00 22.90 290 VAL 8 N 1
ATOM 7935 C CA . VAL B 2 290 ? 146.992 166.582 184.999 1.00 22.90 290 VAL 8 CA 1
ATOM 7936 C C . VAL B 2 290 ? 145.646 167.080 184.492 1.00 22.90 290 VAL 8 C 1
ATOM 7937 O O . VAL B 2 290 ? 144.814 166.293 184.024 1.00 22.90 290 VAL 8 O 1
ATOM 7941 N N . ASN B 2 291 ? 145.409 168.390 184.574 1.00 20.21 291 ASN 8 N 1
ATOM 7942 C CA . ASN B 2 291 ? 144.129 168.939 184.130 1.00 20.21 291 ASN 8 CA 1
ATOM 7943 C C . ASN B 2 291 ? 143.911 168.701 182.637 1.00 20.21 291 ASN 8 C 1
ATOM 7944 O O . ASN B 2 291 ? 142.820 168.291 182.205 1.00 20.21 291 ASN 8 O 1
ATOM 7949 N N . GLU B 2 292 ? 144.949 168.938 181.830 1.00 23.10 292 GLU 8 N 1
ATOM 7950 C CA . GLU B 2 292 ? 144.824 168.715 180.393 1.00 23.10 292 GLU 8 CA 1
ATOM 7951 C C . GLU B 2 292 ? 144.552 167.248 180.081 1.00 23.10 292 GLU 8 C 1
ATOM 7952 O O . GLU B 2 292 ? 143.728 166.930 179.211 1.00 23.10 292 GLU 8 O 1
ATOM 7958 N N . LYS B 2 293 ? 145.229 166.336 180.784 1.00 20.19 293 LYS 8 N 1
ATOM 7959 C CA A LYS B 2 293 ? 145.010 164.912 180.542 0.50 20.19 293 LYS 8 CA 1
ATOM 7960 C CA B LYS B 2 293 ? 145.009 164.916 180.531 0.50 20.19 293 LYS 8 CA 1
ATOM 7961 C C . LYS B 2 293 ? 143.603 164.491 180.940 1.00 20.19 293 LYS 8 C 1
ATOM 7962 O O . LYS B 2 293 ? 142.995 163.639 180.285 1.00 20.19 293 LYS 8 O 1
ATOM 7973 N N . LEU B 2 294 ? 143.064 165.077 182.011 1.00 18.39 294 LEU 8 N 1
ATOM 7974 C CA . LEU B 2 294 ? 141.696 164.752 182.407 1.00 18.39 294 LEU 8 CA 1
ATOM 7975 C C . LEU B 2 294 ? 140.686 165.213 181.360 1.00 18.39 294 LEU 8 C 1
ATOM 7976 O O . LEU B 2 294 ? 139.728 164.489 181.055 1.00 18.39 294 LEU 8 O 1
ATOM 7981 N N . LEU B 2 295 ? 140.874 166.412 180.797 1.00 18.79 295 LEU 8 N 1
ATOM 7982 C CA . LEU B 2 295 ? 140.008 166.830 179.691 1.00 18.79 295 LEU 8 CA 1
ATOM 7983 C C . LEU B 2 295 ? 140.105 165.873 178.509 1.00 18.79 295 LEU 8 C 1
ATOM 7984 O O . LEU B 2 295 ? 139.083 165.467 177.933 1.00 18.79 295 LEU 8 O 1
ATOM 7989 N N . LYS B 2 296 ? 141.331 165.527 178.108 1.00 18.29 296 LYS 8 N 1
ATOM 7990 C CA . LYS B 2 296 ? 141.494 164.618 176.979 1.00 18.29 296 LYS 8 CA 1
ATOM 7991 C C . LYS B 2 296 ? 140.846 163.269 177.258 1.00 18.29 296 LYS 8 C 1
ATOM 7992 O O . LYS B 2 296 ? 140.340 162.619 176.338 1.00 18.29 296 LYS 8 O 1
ATOM 7998 N N . PHE B 2 297 ? 140.839 162.845 178.521 1.00 18.08 297 PHE 8 N 1
ATOM 7999 C CA . PHE B 2 297 ? 140.273 161.551 178.880 1.00 18.08 297 PHE 8 CA 1
ATOM 8000 C C . PHE B 2 297 ? 138.750 161.577 178.853 1.00 18.08 297 PHE 8 C 1
ATOM 8001 O O . PHE B 2 297 ? 138.118 160.601 178.438 1.00 18.08 297 PHE 8 O 1
ATOM 8009 N N . ILE B 2 298 ? 138.135 162.683 179.289 1.00 21.80 298 ILE 8 N 1
ATOM 8010 C CA . ILE B 2 298 ? 136.676 162.725 179.382 1.00 21.80 298 ILE 8 CA 1
ATOM 8011 C C . ILE B 2 298 ? 136.001 163.351 178.165 1.00 21.80 298 ILE 8 C 1
ATOM 8012 O O . ILE B 2 298 ? 134.772 163.493 178.166 1.00 21.80 298 ILE 8 O 1
ATOM 8017 N N . HIS B 2 299 ? 136.754 163.737 177.133 1.00 29.44 299 HIS 8 N 1
ATOM 8018 C CA . HIS B 2 299 ? 136.114 164.267 175.926 1.00 29.44 299 HIS 8 CA 1
ATOM 8019 C C . HIS B 2 299 ? 135.110 163.315 175.272 1.00 29.44 299 HIS 8 C 1
ATOM 8020 O O . HIS B 2 299 ? 134.011 163.776 174.907 1.00 29.44 299 HIS 8 O 1
ATOM 8027 N N . PRO B 2 300 ? 135.407 162.024 175.055 1.00 27.50 300 PRO 8 N 1
ATOM 8028 C CA . PRO B 2 300 ? 134.427 161.169 174.355 1.00 27.50 300 PRO 8 CA 1
ATOM 8029 C C . PRO B 2 300 ? 133.077 161.078 175.043 1.00 27.50 300 PRO 8 C 1
ATOM 8030 O O . PRO B 2 300 ? 132.039 161.024 174.369 1.00 27.50 300 PRO 8 O 1
ATOM 8034 N N . ARG B 2 301 ? 133.060 161.053 176.375 1.00 22.66 301 ARG 8 N 1
ATOM 8035 C CA . ARG B 2 301 ? 131.793 161.042 177.093 1.00 22.66 301 ARG 8 CA 1
ATOM 8036 C C . ARG B 2 301 ? 130.994 162.303 176.805 1.00 22.66 301 ARG 8 C 1
ATOM 8037 O O . ARG B 2 301 ? 129.773 162.246 176.634 1.00 22.66 301 ARG 8 O 1
ATOM 8045 N N . ILE B 2 302 ? 131.669 163.452 176.752 1.00 23.09 302 ILE 8 N 1
ATOM 8046 C CA . ILE B 2 302 ? 130.992 164.707 176.447 1.00 23.09 302 ILE 8 CA 1
ATOM 8047 C C . ILE B 2 302 ? 130.406 164.666 175.045 1.00 23.09 302 ILE 8 C 1
ATOM 8048 O O . ILE B 2 302 ? 129.273 165.108 174.818 1.00 23.09 302 ILE 8 O 1
ATOM 8053 N N . GLN B 2 303 ? 131.167 164.143 174.081 1.00 24.24 303 GLN 8 N 1
ATOM 8054 C CA . GLN B 2 303 ? 130.634 163.980 172.731 1.00 24.24 303 GLN 8 CA 1
ATOM 8055 C C . GLN B 2 303 ? 129.369 163.133 172.739 1.00 24.24 303 GLN 8 C 1
ATOM 8056 O O . GLN B 2 303 ? 128.363 163.489 172.113 1.00 24.24 303 GLN 8 O 1
ATOM 8062 N N . PHE B 2 304 ? 129.403 161.999 173.445 1.00 27.83 304 PHE 8 N 1
ATOM 8063 C CA . PHE B 2 304 ? 128.242 161.113 173.465 1.00 27.83 304 PHE 8 CA 1
ATOM 8064 C C . PHE B 2 304 ? 127.036 161.777 174.114 1.00 27.83 304 PHE 8 C 1
ATOM 8065 O O . PHE B 2 304 ? 125.914 161.649 173.616 1.00 27.83 304 PHE 8 O 1
ATOM 8073 N N . GLU B 2 305 ? 127.234 162.472 175.236 1.00 32.87 305 GLU 8 N 1
ATOM 8074 C CA . GLU B 2 305 ? 126.095 163.103 175.896 1.00 32.87 305 GLU 8 CA 1
ATOM 8075 C C . GLU B 2 305 ? 125.525 164.244 175.071 1.00 32.87 305 GLU 8 C 1
ATOM 8076 O O . GLU B 2 305 ? 124.313 164.472 175.097 1.00 32.87 305 GLU 8 O 1
ATOM 8082 N N . ILE B 2 306 ? 126.367 164.978 174.346 1.00 33.51 306 ILE 8 N 1
ATOM 8083 C CA . ILE B 2 306 ? 125.844 166.041 173.495 1.00 33.51 306 ILE 8 CA 1
ATOM 8084 C C . ILE B 2 306 ? 125.091 165.464 172.301 1.00 33.51 306 ILE 8 C 1
ATOM 8085 O O . ILE B 2 306 ? 124.054 165.999 171.895 1.00 33.51 306 ILE 8 O 1
ATOM 8090 N N . SER B 2 307 ? 125.578 164.363 171.724 1.00 37.25 307 SER 8 N 1
ATOM 8091 C CA . SER B 2 307 ? 124.946 163.827 170.521 1.00 37.25 307 SER 8 CA 1
ATOM 8092 C C . SER B 2 307 ? 123.701 163.008 170.848 1.00 37.25 307 SER 8 C 1
ATOM 8093 O O . SER B 2 307 ? 122.595 163.342 170.412 1.00 37.25 307 SER 8 O 1
ATOM 8096 N N . ASN B 2 308 ? 123.867 161.920 171.604 1.00 43.69 308 ASN 8 N 1
ATOM 8097 C CA . ASN B 2 308 ? 122.743 161.043 171.921 1.00 43.69 308 ASN 8 CA 1
ATOM 8098 C C . ASN B 2 308 ? 121.638 161.804 172.638 1.00 43.69 308 ASN 8 C 1
ATOM 8099 O O . ASN B 2 308 ? 120.533 161.969 172.110 1.00 43.69 308 ASN 8 O 1
ATOM 8104 N N . ASN B 2 309 ? 121.918 162.277 173.846 1.00 48.54 309 ASN 8 N 1
ATOM 8105 C CA . ASN B 2 309 ? 120.990 163.165 174.528 1.00 48.54 309 ASN 8 CA 1
ATOM 8106 C C . ASN B 2 309 ? 120.998 164.506 173.809 1.00 48.54 309 ASN 8 C 1
ATOM 8107 O O . ASN B 2 309 ? 122.047 165.144 173.688 1.00 48.54 309 ASN 8 O 1
ATOM 8112 N N . ASN B 2 310 ? 119.836 164.937 173.327 1.00 57.23 310 ASN 8 N 1
ATOM 8113 C CA . ASN B 2 310 ? 119.787 166.157 172.534 1.00 57.23 310 ASN 8 CA 1
ATOM 8114 C C . ASN B 2 310 ? 119.969 167.374 173.431 1.00 57.23 310 ASN 8 C 1
ATOM 8115 O O . ASN B 2 310 ? 118.998 168.050 173.784 1.00 57.23 310 ASN 8 O 1
ATOM 8120 N N . SER B 2 311 ? 121.216 167.656 173.799 1.00 50.74 311 SER 8 N 1
ATOM 8121 C CA . SER B 2 311 ? 121.550 168.724 174.727 1.00 50.74 311 SER 8 CA 1
ATOM 8122 C C . SER B 2 311 ? 121.767 170.033 173.982 1.00 50.74 311 SER 8 C 1
ATOM 8123 O O . SER B 2 311 ? 122.080 170.048 172.789 1.00 50.74 311 SER 8 O 1
ATOM 8126 N N . LYS B 2 312 ? 121.589 171.135 174.707 1.00 48.47 312 LYS 8 N 1
ATOM 8127 C CA . LYS B 2 312 ? 121.837 172.462 174.167 1.00 48.47 312 LYS 8 CA 1
ATOM 8128 C C . LYS B 2 312 ? 123.250 172.955 174.434 1.00 48.47 312 LYS 8 C 1
ATOM 8129 O O . LYS B 2 312 ? 123.676 173.933 173.812 1.00 48.47 312 LYS 8 O 1
ATOM 8135 N N . PHE B 2 313 ? 123.976 172.311 175.340 1.00 36.98 313 PHE 8 N 1
ATOM 8136 C CA . PHE B 2 313 ? 125.319 172.758 175.664 1.00 36.98 313 PHE 8 CA 1
ATOM 8137 C C . PHE B 2 313 ? 126.267 172.441 174.511 1.00 36.98 313 PHE 8 C 1
ATOM 8138 O O . PHE B 2 313 ? 126.112 171.416 173.842 1.00 36.98 313 PHE 8 O 1
ATOM 8146 N N . PRO B 2 314 ? 127.252 173.294 174.252 1.00 34.21 314 PRO 8 N 1
ATOM 8147 C CA . PRO B 2 314 ? 128.115 173.109 173.086 1.00 34.21 314 PRO 8 CA 1
ATOM 8148 C C . PRO B 2 314 ? 129.354 172.280 173.392 1.00 34.21 314 PRO 8 C 1
ATOM 8149 O O . PRO B 2 314 ? 129.776 172.126 174.539 1.00 34.21 314 PRO 8 O 1
ATOM 8153 N N . ASP B 2 315 ? 129.937 171.746 172.324 1.00 30.57 315 ASP 8 N 1
ATOM 8154 C CA . ASP B 2 315 ? 131.242 171.099 172.401 1.00 30.57 315 ASP 8 CA 1
ATOM 8155 C C . ASP B 2 315 ? 132.295 172.188 172.268 1.00 30.57 315 ASP 8 C 1
ATOM 8156 O O . ASP B 2 315 ? 132.634 172.607 171.160 1.00 30.57 315 ASP 8 O 1
ATOM 8161 N N . LEU B 2 316 ? 132.802 172.666 173.405 1.00 26.80 316 LEU 8 N 1
ATOM 8162 C CA . LEU B 2 316 ? 133.769 173.758 173.378 1.00 26.80 316 LEU 8 CA 1
ATOM 8163 C C . LEU B 2 316 ? 135.038 173.347 172.651 1.00 26.80 316 LEU 8 C 1
ATOM 8164 O O . LEU B 2 316 ? 135.586 174.118 171.857 1.00 26.80 316 LEU 8 O 1
ATOM 8169 N N . LEU B 2 317 ? 135.521 172.141 172.911 1.00 30.94 317 LEU 8 N 1
ATOM 8170 C CA . LEU B 2 317 ? 136.554 171.546 172.086 1.00 30.94 317 LEU 8 CA 1
ATOM 8171 C C . LEU B 2 317 ? 135.945 171.098 170.761 1.00 30.94 317 LEU 8 C 1
ATOM 8172 O O . LEU B 2 317 ? 134.765 170.747 170.685 1.00 30.94 317 LEU 8 O 1
ATOM 8177 N N . ASN B 2 318 ? 136.758 171.112 169.705 1.00 44.03 318 ASN 8 N 1
ATOM 8178 C CA . ASN B 2 318 ? 136.366 170.533 168.418 1.00 44.03 318 ASN 8 CA 1
ATOM 8179 C C . ASN B 2 318 ? 135.094 171.177 167.858 1.00 44.03 318 ASN 8 C 1
ATOM 8180 O O . ASN B 2 318 ? 134.011 170.592 167.862 1.00 44.03 318 ASN 8 O 1
ATOM 8185 N N . SER B 2 319 ? 135.249 172.424 167.419 1.00 64.14 319 SER 8 N 1
ATOM 8186 C CA . SER B 2 319 ? 134.276 173.001 166.502 1.00 64.14 319 SER 8 CA 1
ATOM 8187 C C . SER B 2 319 ? 133.955 172.006 165.391 1.00 64.14 319 SER 8 C 1
ATOM 8188 O O . SER B 2 319 ? 134.812 171.230 164.959 1.00 64.14 319 SER 8 O 1
ATOM 8191 N N . ASP B 2 320 ? 132.708 172.053 164.916 1.00 77.96 320 ASP 8 N 1
ATOM 8192 C CA . ASP B 2 320 ? 132.123 170.933 164.180 1.00 77.96 320 ASP 8 CA 1
ATOM 8193 C C . ASP B 2 320 ? 132.976 170.535 162.979 1.00 77.96 320 ASP 8 C 1
ATOM 8194 O O . ASP B 2 320 ? 133.338 169.364 162.820 1.00 77.96 320 ASP 8 O 1
ATOM 8199 N N . LYS B 2 321 ? 133.317 171.497 162.124 1.00 74.91 321 LYS 8 N 1
ATOM 8200 C CA . LYS B 2 321 ? 133.881 171.146 160.825 1.00 74.91 321 LYS 8 CA 1
ATOM 8201 C C . LYS B 2 321 ? 135.388 170.912 160.909 1.00 74.91 321 LYS 8 C 1
ATOM 8202 O O . LYS B 2 321 ? 136.155 171.468 160.117 1.00 74.91 321 LYS 8 O 1
ATOM 8208 N N . LYS B 2 322 ? 135.818 170.080 161.856 1.00 56.98 322 LYS 8 N 1
ATOM 8209 C CA . LYS B 2 322 ? 137.202 169.621 161.964 1.00 56.98 322 LYS 8 CA 1
ATOM 8210 C C . LYS B 2 322 ? 137.170 168.171 162.434 1.00 56.98 322 LYS 8 C 1
ATOM 8211 O O . LYS B 2 322 ? 136.124 167.516 162.410 1.00 56.98 322 LYS 8 O 1
ATOM 8217 N N . ILE B 2 323 ? 138.320 167.655 162.864 1.00 42.66 323 ILE 8 N 1
ATOM 8218 C CA . ILE B 2 323 ? 138.404 166.300 163.394 1.00 42.66 323 ILE 8 CA 1
ATOM 8219 C C . ILE B 2 323 ? 139.342 166.273 164.594 1.00 42.66 323 ILE 8 C 1
ATOM 8220 O O . ILE B 2 323 ? 140.319 167.024 164.662 1.00 42.66 323 ILE 8 O 1
ATOM 8225 N N . ILE B 2 324 ? 139.013 165.420 165.562 1.00 30.83 324 ILE 8 N 1
ATOM 8226 C CA . ILE B 2 324 ? 139.917 165.045 166.643 1.00 30.83 324 ILE 8 CA 1
ATOM 8227 C C . ILE B 2 324 ? 139.995 163.530 166.688 1.00 30.83 324 ILE 8 C 1
ATOM 8228 O O . ILE B 2 324 ? 138.963 162.852 166.713 1.00 30.83 324 ILE 8 O 1
ATOM 8233 N N . THR B 2 325 ? 141.212 163.002 166.708 1.00 27.68 325 THR 8 N 1
ATOM 8234 C CA . THR B 2 325 ? 141.445 161.577 166.857 1.00 27.68 325 THR 8 CA 1
ATOM 8235 C C . THR B 2 325 ? 142.158 161.326 168.177 1.00 27.68 325 THR 8 C 1
ATOM 8236 O O . THR B 2 325 ? 143.111 162.029 168.522 1.00 27.68 325 THR 8 O 1
ATOM 8240 N N . GLN B 2 326 ? 141.684 160.328 168.918 1.00 34.90 326 GLN 8 N 1
ATOM 8241 C CA . GLN B 2 326 ? 142.262 160.021 170.217 1.00 34.90 326 GLN 8 CA 1
ATOM 8242 C C . GLN B 2 326 ? 143.573 159.256 170.111 1.00 34.90 326 GLN 8 C 1
ATOM 8243 O O . GLN B 2 326 ? 144.293 159.145 171.109 1.00 34.90 326 GLN 8 O 1
ATOM 8249 N N . ASN B 2 327 ? 143.903 158.741 168.932 1.00 28.93 327 ASN 8 N 1
ATOM 8250 C CA . ASN B 2 327 ? 145.118 157.973 168.721 1.00 28.93 327 ASN 8 CA 1
ATOM 8251 C C . ASN B 2 327 ? 146.171 158.830 168.036 1.00 28.93 327 ASN 8 C 1
ATOM 8252 O O . ASN B 2 327 ? 145.875 159.552 167.081 1.00 28.93 327 ASN 8 O 1
ATOM 8257 N N . PHE B 2 328 ? 147.402 158.740 168.527 1.00 19.72 328 PHE 8 N 1
ATOM 8258 C CA . PHE B 2 328 ? 148.535 159.455 167.957 1.00 19.72 328 PHE 8 CA 1
ATOM 8259 C C . PHE B 2 328 ? 149.326 158.499 167.075 1.00 19.72 328 PHE 8 C 1
ATOM 8260 O O . PHE B 2 328 ? 149.871 157.507 167.567 1.00 19.72 328 PHE 8 O 1
ATOM 8268 N N . THR B 2 329 ? 149.387 158.797 165.782 1.00 19.00 329 THR 8 N 1
ATOM 8269 C CA . THR B 2 329 ? 150.110 157.979 164.824 1.00 19.00 329 THR 8 CA 1
ATOM 8270 C C . THR B 2 329 ? 151.272 158.764 164.234 1.00 19.00 329 THR 8 C 1
ATOM 8271 O O . THR B 2 329 ? 151.310 159.994 164.287 1.00 19.00 329 THR 8 O 1
ATOM 8275 N N . VAL B 2 330 ? 152.224 158.030 163.667 1.00 18.83 330 VAL 8 N 1
ATOM 8276 C CA . VAL B 2 330 ? 153.429 158.601 163.081 1.00 18.83 330 VAL 8 CA 1
ATOM 8277 C C . VAL B 2 330 ? 153.579 158.046 161.674 1.00 18.83 330 VAL 8 C 1
ATOM 8278 O O . VAL B 2 330 ? 153.690 156.829 161.493 1.00 18.83 330 VAL 8 O 1
ATOM 8282 N N . TYR B 2 331 ? 153.578 158.928 160.685 1.00 23.56 331 TYR 8 N 1
ATOM 8283 C CA . TYR B 2 331 ? 153.793 158.558 159.296 1.00 23.56 331 TYR 8 CA 1
ATOM 8284 C C . TYR B 2 331 ? 155.225 158.889 158.905 1.00 23.56 331 TYR 8 C 1
ATOM 8285 O O . TYR B 2 331 ? 155.793 159.881 159.363 1.00 23.56 331 TYR 8 O 1
ATOM 8294 N N . ASN B 2 332 ? 155.816 158.049 158.060 1.00 24.68 332 ASN 8 N 1
ATOM 8295 C CA . ASN B 2 332 ? 157.195 158.271 157.646 1.00 24.68 332 ASN 8 CA 1
ATOM 8296 C C . ASN B 2 332 ? 157.397 157.978 156.165 1.00 24.68 332 ASN 8 C 1
ATOM 8297 O O . ASN B 2 332 ? 156.944 156.952 155.653 1.00 24.68 332 ASN 8 O 1
ATOM 8302 N N . ASN B 2 333 ? 158.056 158.912 155.478 1.00 37.27 333 ASN 8 N 1
ATOM 8303 C CA . ASN B 2 333 ? 158.276 158.788 154.042 1.00 37.27 333 ASN 8 CA 1
ATOM 8304 C C . ASN B 2 333 ? 159.363 157.771 153.716 1.00 37.27 333 ASN 8 C 1
ATOM 8305 O O . ASN B 2 333 ? 159.209 156.969 152.788 1.00 37.27 333 ASN 8 O 1
ATOM 8310 N N . ASN B 2 334 ? 160.462 157.787 154.466 1.00 44.57 334 ASN 8 N 1
ATOM 8311 C CA . ASN B 2 334 ? 161.626 156.978 154.133 1.00 44.57 334 ASN 8 CA 1
ATOM 8312 C C . ASN B 2 334 ? 161.399 155.516 154.490 1.00 44.57 334 ASN 8 C 1
ATOM 8313 O O . ASN B 2 334 ? 162.084 154.963 155.355 1.00 44.57 334 ASN 8 O 1
ATOM 8318 N N . LEU B 2 335 ? 160.438 154.889 153.823 1.00 24.24 335 LEU 8 N 1
ATOM 8319 C CA . LEU B 2 335 ? 160.114 153.483 154.011 1.00 24.24 335 LEU 8 CA 1
ATOM 8320 C C . LEU B 2 335 ? 159.591 152.980 152.668 1.00 24.24 335 LEU 8 C 1
ATOM 8321 O O . LEU B 2 335 ? 159.876 153.582 151.628 1.00 24.24 335 LEU 8 O 1
ATOM 8326 N N . VAL B 2 336 ? 158.857 151.870 152.675 1.00 22.13 336 VAL 8 N 1
ATOM 8327 C CA . VAL B 2 336 ? 158.351 151.315 151.425 1.00 22.13 336 VAL 8 CA 1
ATOM 8328 C C . VAL B 2 336 ? 157.425 152.326 150.763 1.00 22.13 336 VAL 8 C 1
ATOM 8329 O O . VAL B 2 336 ? 156.326 152.599 151.257 1.00 22.13 336 VAL 8 O 1
ATOM 8333 N N . ASN B 2 337 ? 157.869 152.884 149.643 1.00 22.38 337 ASN 8 N 1
ATOM 8334 C CA . ASN B 2 337 ? 157.110 153.840 148.839 1.00 22.38 337 ASN 8 CA 1
ATOM 8335 C C . ASN B 2 337 ? 157.871 154.042 147.532 1.00 22.38 337 ASN 8 C 1
ATOM 8336 O O . ASN B 2 337 ? 158.871 153.364 147.269 1.00 22.38 337 ASN 8 O 1
ATOM 8341 N N . GLY B 2 338 ? 157.402 154.978 146.713 1.00 20.81 338 GLY 8 N 1
ATOM 8342 C CA . GLY B 2 338 ? 158.034 155.306 145.454 1.00 20.81 338 GLY 8 CA 1
ATOM 8343 C C . GLY B 2 338 ? 158.996 156.473 145.481 1.00 20.81 338 GLY 8 C 1
ATOM 8344 O O . GLY B 2 338 ? 159.477 156.878 144.418 1.00 20.81 338 GLY 8 O 1
ATOM 8345 N N . SER B 2 339 ? 159.306 157.021 146.658 1.00 24.45 339 SER 8 N 1
ATOM 8346 C CA . SER B 2 339 ? 160.119 158.230 146.737 1.00 24.45 339 SER 8 CA 1
ATOM 8347 C C . SER B 2 339 ? 161.592 157.968 146.473 1.00 24.45 339 SER 8 C 1
ATOM 8348 O O . SER B 2 339 ? 162.369 158.922 146.384 1.00 24.45 339 SER 8 O 1
ATOM 8351 N N . ASN B 2 340 ? 161.998 156.709 146.359 1.00 27.77 340 ASN 8 N 1
ATOM 8352 C CA . ASN B 2 340 ? 163.374 156.385 146.026 1.00 27.77 340 ASN 8 CA 1
ATOM 8353 C C . ASN B 2 340 ? 163.583 156.506 144.518 1.00 27.77 340 ASN 8 C 1
ATOM 8354 O O . ASN B 2 340 ? 162.746 157.039 143.786 1.00 27.77 340 ASN 8 O 1
ATOM 8359 N N . GLY B 2 341 ? 164.721 156.025 144.044 1.00 25.19 341 GLY 8 N 1
ATOM 8360 C CA . GLY B 2 341 ? 164.990 155.995 142.625 1.00 25.19 341 GLY 8 CA 1
ATOM 8361 C C . GLY B 2 341 ? 164.581 154.672 142.016 1.00 25.19 341 GLY 8 C 1
ATOM 8362 O O . GLY B 2 341 ? 163.699 153.969 142.514 1.00 25.19 341 GLY 8 O 1
ATOM 8363 N N . THR B 2 342 ? 165.235 154.334 140.907 1.00 27.66 342 THR 8 N 1
ATOM 8364 C CA . THR B 2 342 ? 165.143 153.006 140.317 1.00 27.66 342 THR 8 CA 1
ATOM 8365 C C . THR B 2 342 ? 166.397 152.186 140.588 1.00 27.66 342 THR 8 C 1
ATOM 8366 O O . THR B 2 342 ? 166.809 151.379 139.749 1.00 27.66 342 THR 8 O 1
ATOM 8370 N N . LYS B 2 343 ? 167.008 152.378 141.752 1.00 29.31 343 LYS 8 N 1
ATOM 8371 C CA . LYS B 2 343 ? 168.254 151.720 142.108 1.00 29.31 343 LYS 8 CA 1
ATOM 8372 C C . LYS B 2 343 ? 168.002 150.663 143.172 1.00 29.31 343 LYS 8 C 1
ATOM 8373 O O . LYS B 2 343 ? 167.209 150.871 144.093 1.00 29.31 343 LYS 8 O 1
ATOM 8379 N N . ILE B 2 344 ? 168.691 149.533 143.044 1.00 24.76 344 ILE 8 N 1
ATOM 8380 C CA . ILE B 2 344 ? 168.544 148.400 143.949 1.00 24.76 344 ILE 8 CA 1
ATOM 8381 C C . ILE B 2 344 ? 169.846 148.240 144.718 1.00 24.76 344 ILE 8 C 1
ATOM 8382 O O . ILE B 2 344 ? 170.918 148.119 144.112 1.00 24.76 344 ILE 8 O 1
ATOM 8387 N N . THR B 2 345 ? 169.759 148.240 146.045 1.00 23.14 345 THR 8 N 1
ATOM 8388 C CA . THR B 2 345 ? 170.938 148.036 146.871 1.00 23.14 345 THR 8 CA 1
ATOM 8389 C C . THR B 2 345 ? 171.207 146.548 147.040 1.00 23.14 345 THR 8 C 1
ATOM 8390 O O . THR B 2 345 ? 170.286 145.729 147.079 1.00 23.14 345 THR 8 O 1
ATOM 8394 N N . HIS B 2 346 ? 172.482 146.202 147.144 1.00 31.36 346 HIS 8 N 1
ATOM 8395 C CA . HIS B 2 346 ? 172.897 144.810 147.181 1.00 31.36 346 HIS 8 CA 1
ATOM 8396 C C . HIS B 2 346 ? 173.247 144.378 148.599 1.00 31.36 346 HIS 8 C 1
ATOM 8397 O O . HIS B 2 346 ? 173.441 145.196 149.499 1.00 31.36 346 HIS 8 O 1
ATOM 8404 N N . ILE B 2 347 ? 173.316 143.060 148.783 1.00 29.38 347 ILE 8 N 1
ATOM 8405 C CA . ILE B 2 347 ? 173.637 142.492 150.083 1.00 29.38 347 ILE 8 CA 1
ATOM 8406 C C . ILE B 2 347 ? 175.092 142.780 150.420 1.00 29.38 347 ILE 8 C 1
ATOM 8407 O O . ILE B 2 347 ? 175.989 142.615 149.583 1.00 29.38 347 ILE 8 O 1
ATOM 8412 N N . SER B 2 348 ? 175.333 143.223 151.652 1.00 35.41 348 SER 8 N 1
ATOM 8413 C CA . SER B 2 348 ? 176.675 143.551 152.105 1.00 35.41 348 SER 8 CA 1
ATOM 8414 C C . SER B 2 348 ? 177.176 142.645 153.217 1.00 35.41 348 SER 8 C 1
ATOM 8415 O O . SER B 2 348 ? 178.279 142.870 153.725 1.00 35.41 348 SER 8 O 1
ATOM 8418 N N . SER B 2 349 ? 176.410 141.634 153.612 1.00 39.44 349 SER 8 N 1
ATOM 8419 C CA . SER B 2 349 ? 176.779 140.746 154.704 1.00 39.44 349 SER 8 CA 1
ATOM 8420 C C . SER B 2 349 ? 176.984 139.340 154.168 1.00 39.44 349 SER 8 C 1
ATOM 8421 O O . SER B 2 349 ? 176.138 138.822 153.433 1.00 39.44 349 SER 8 O 1
ATOM 8424 N N . ASP B 2 350 ? 178.109 138.728 154.536 1.00 43.48 350 ASP 8 N 1
ATOM 8425 C CA . ASP B 2 350 ? 178.417 137.353 154.170 1.00 43.48 350 ASP 8 CA 1
ATOM 8426 C C . ASP B 2 350 ? 178.301 136.409 155.360 1.00 43.48 350 ASP 8 C 1
ATOM 8427 O O . ASP B 2 350 ? 178.789 135.277 155.303 1.00 43.48 350 ASP 8 O 1
ATOM 8432 N N . GLN B 2 351 ? 177.670 136.854 156.437 1.00 40.67 351 GLN 8 N 1
ATOM 8433 C CA . GLN B 2 351 ? 177.542 136.058 157.641 1.00 40.67 351 GLN 8 CA 1
ATOM 8434 C C . GLN B 2 351 ? 176.116 135.546 157.794 1.00 40.67 351 GLN 8 C 1
ATOM 8435 O O . GLN B 2 351 ? 175.163 136.305 157.594 1.00 40.67 351 GLN 8 O 1
ATOM 8441 N N . PRO B 2 352 ? 175.939 134.271 158.134 1.00 34.35 352 PRO 8 N 1
ATOM 8442 C CA . PRO B 2 352 ? 174.586 133.712 158.227 1.00 34.35 352 PRO 8 CA 1
ATOM 8443 C C . PRO B 2 352 ? 173.750 134.395 159.297 1.00 34.35 352 PRO 8 C 1
ATOM 8444 O O . PRO B 2 352 ? 174.262 134.868 160.313 1.00 34.35 352 PRO 8 O 1
ATOM 8448 N N . ILE B 2 353 ? 172.440 134.442 159.049 1.00 33.76 353 ILE 8 N 1
ATOM 8449 C CA . ILE B 2 353 ? 171.512 135.108 159.957 1.00 33.76 353 ILE 8 CA 1
ATOM 8450 C C . ILE B 2 353 ? 171.470 134.413 161.312 1.00 33.76 353 ILE 8 C 1
ATOM 8451 O O . ILE B 2 353 ? 171.211 135.054 162.336 1.00 33.76 353 ILE 8 O 1
ATOM 8456 N N . ASN B 2 354 ? 171.732 133.106 161.352 1.00 40.24 354 ASN 8 N 1
ATOM 8457 C CA . ASN B 2 354 ? 171.615 132.368 162.603 1.00 40.24 354 ASN 8 CA 1
ATOM 8458 C C . ASN B 2 354 ? 172.768 132.631 163.560 1.00 40.24 354 ASN 8 C 1
ATOM 8459 O O . ASN B 2 354 ? 172.690 132.216 164.720 1.00 40.24 354 ASN 8 O 1
ATOM 8464 N N . GLU B 2 355 ? 173.828 133.298 163.112 1.00 44.89 355 GLU 8 N 1
ATOM 8465 C CA . GLU B 2 355 ? 174.917 133.675 164.003 1.00 44.89 355 GLU 8 CA 1
ATOM 8466 C C . GLU B 2 355 ? 174.729 135.058 164.606 1.00 44.89 355 GLU 8 C 1
ATOM 8467 O O . GLU B 2 355 ? 175.345 135.366 165.631 1.00 44.89 355 GLU 8 O 1
ATOM 8473 N N . LYS B 2 356 ? 173.898 135.896 163.994 1.00 32.95 356 LYS 8 N 1
ATOM 8474 C CA . LYS B 2 356 ? 173.669 137.248 164.481 1.00 32.95 356 LYS 8 CA 1
ATOM 8475 C C . LYS B 2 356 ? 172.541 137.332 165.498 1.00 32.95 356 LYS 8 C 1
ATOM 8476 O O . LYS B 2 356 ? 172.220 138.435 165.949 1.00 32.95 356 LYS 8 O 1
ATOM 8482 N N . MET B 2 357 ? 171.935 136.211 165.868 1.00 32.29 357 MET 8 N 1
ATOM 8483 C CA . MET B 2 357 ? 170.856 136.221 166.844 1.00 32.29 357 MET 8 CA 1
ATOM 8484 C C . MET B 2 357 ? 171.398 136.115 168.262 1.00 32.29 357 MET 8 C 1
ATOM 8485 O O . MET B 2 357 ? 171.131 135.143 168.966 1.00 32.29 357 MET 8 O 1
ATOM 8490 N N . ALA B 2 366 ? 163.711 132.270 176.226 1.00 62.62 366 ALA 8 N 1
ATOM 8491 C CA . ALA B 2 366 ? 163.394 133.531 175.571 1.00 62.62 366 ALA 8 CA 1
ATOM 8492 C C . ALA B 2 366 ? 162.321 134.290 176.338 1.00 62.62 366 ALA 8 C 1
ATOM 8493 O O . ALA B 2 366 ? 162.104 134.047 177.524 1.00 62.62 366 ALA 8 O 1
ATOM 8495 N N . ASN B 2 367 ? 161.653 135.214 175.651 1.00 70.74 367 ASN 8 N 1
ATOM 8496 C CA . ASN B 2 367 ? 160.599 136.017 176.254 1.00 70.74 367 ASN 8 CA 1
ATOM 8497 C C . ASN B 2 367 ? 159.213 135.416 176.075 1.00 70.74 367 ASN 8 C 1
ATOM 8498 O O . ASN B 2 367 ? 158.233 136.017 176.527 1.00 70.74 367 ASN 8 O 1
ATOM 8503 N N . SER B 2 368 ? 159.104 134.260 175.431 1.00 49.26 368 SER 8 N 1
ATOM 8504 C CA . SER B 2 368 ? 157.819 133.614 175.233 1.00 49.26 368 SER 8 CA 1
ATOM 8505 C C . SER B 2 368 ? 157.623 132.494 176.245 1.00 49.26 368 SER 8 C 1
ATOM 8506 O O . SER B 2 368 ? 158.579 131.923 176.773 1.00 49.26 368 SER 8 O 1
ATOM 8509 N N . VAL B 2 369 ? 156.359 132.184 176.513 1.00 33.19 369 VAL 8 N 1
ATOM 8510 C CA . VAL B 2 369 ? 155.980 131.131 177.446 1.00 33.19 369 VAL 8 CA 1
ATOM 8511 C C . VAL B 2 369 ? 155.104 130.135 176.704 1.00 33.19 369 VAL 8 C 1
ATOM 8512 O O . VAL B 2 369 ? 154.146 130.528 176.030 1.00 33.19 369 VAL 8 O 1
ATOM 8516 N N . TRP B 2 370 ? 155.435 128.853 176.821 1.00 29.69 370 TRP 8 N 1
ATOM 8517 C CA . TRP B 2 370 ? 154.670 127.794 176.176 1.00 29.69 370 TRP 8 CA 1
ATOM 8518 C C . TRP B 2 370 ? 153.585 127.322 177.136 1.00 29.69 370 TRP 8 C 1
ATOM 8519 O O . TRP B 2 370 ? 153.883 126.785 178.207 1.00 29.69 370 TRP 8 O 1
ATOM 8530 N N . LEU B 2 371 ? 152.330 127.518 176.748 1.00 29.03 371 LEU 8 N 1
ATOM 8531 C CA . LEU B 2 371 ? 151.181 127.170 177.564 1.00 29.03 371 LEU 8 CA 1
ATOM 8532 C C . LEU B 2 371 ? 150.300 126.185 176.810 1.00 29.03 371 LEU 8 C 1
ATOM 8533 O O . LEU B 2 371 ? 150.264 126.172 175.577 1.00 29.03 371 LEU 8 O 1
ATOM 8538 N N . ASN B 2 372 ? 149.574 125.364 177.563 1.00 42.30 372 ASN 8 N 1
ATOM 8539 C CA . ASN B 2 372 ? 148.765 124.300 176.992 1.00 42.30 372 ASN 8 CA 1
ATOM 8540 C C . ASN B 2 372 ? 147.317 124.421 177.444 1.00 42.30 372 ASN 8 C 1
ATOM 8541 O O . ASN B 2 372 ? 147.011 125.015 178.481 1.00 42.30 372 ASN 8 O 1
ATOM 8546 N N . GLN B 2 373 ? 146.427 123.845 176.641 1.00 42.23 373 GLN 8 N 1
ATOM 8547 C CA . GLN B 2 373 ? 145.001 123.887 176.926 1.00 42.23 373 GLN 8 CA 1
ATOM 8548 C C . GLN B 2 373 ? 144.678 123.108 178.195 1.00 42.23 373 GLN 8 C 1
ATOM 8549 O O . GLN B 2 373 ? 145.344 122.129 178.539 1.00 42.23 373 GLN 8 O 1
ATOM 8555 N N . ARG B 2 374 ? 143.644 123.558 178.897 1.00 40.95 374 ARG 8 N 1
ATOM 8556 C CA . ARG B 2 374 ? 143.181 122.876 180.097 1.00 40.95 374 ARG 8 CA 1
ATOM 8557 C C . ARG B 2 374 ? 141.832 122.212 179.856 1.00 40.95 374 ARG 8 C 1
ATOM 8558 O O . ARG B 2 374 ? 140.818 122.890 179.697 1.00 40.95 374 ARG 8 O 1
ATOM 8566 N N . ALA B 2 383 ? 131.846 122.520 172.279 1.00 44.77 383 ALA 8 N 1
ATOM 8567 C CA . ALA B 2 383 ? 133.257 122.774 172.022 1.00 44.77 383 ALA 8 CA 1
ATOM 8568 C C . ALA B 2 383 ? 133.781 123.910 172.895 1.00 44.77 383 ALA 8 C 1
ATOM 8569 O O . ALA B 2 383 ? 133.018 124.576 173.595 1.00 44.77 383 ALA 8 O 1
ATOM 8571 N N . ALA B 2 384 ? 135.091 124.123 172.845 1.00 32.78 384 ALA 8 N 1
ATOM 8572 C CA . ALA B 2 384 ? 135.752 125.176 173.596 1.00 32.78 384 ALA 8 CA 1
ATOM 8573 C C . ALA B 2 384 ? 136.318 126.213 172.638 1.00 32.78 384 ALA 8 C 1
ATOM 8574 O O . ALA B 2 384 ? 136.768 125.886 171.537 1.00 32.78 384 ALA 8 O 1
ATOM 8576 N N . THR B 2 385 ? 136.293 127.468 173.067 1.00 25.14 385 THR 8 N 1
ATOM 8577 C CA . THR B 2 385 ? 136.717 128.588 172.240 1.00 25.14 385 THR 8 CA 1
ATOM 8578 C C . THR B 2 385 ? 138.153 128.965 172.570 1.00 25.14 385 THR 8 C 1
ATOM 8579 O O . THR B 2 385 ? 138.508 129.112 173.743 1.00 25.14 385 THR 8 O 1
ATOM 8583 N N . THR B 2 386 ? 138.972 129.118 171.538 1.00 28.56 386 THR 8 N 1
ATOM 8584 C CA . THR B 2 386 ? 140.324 129.626 171.681 1.00 28.56 386 THR 8 CA 1
ATOM 8585 C C . THR B 2 386 ? 140.435 130.946 170.933 1.00 28.56 386 THR 8 C 1
ATOM 8586 O O . THR B 2 386 ? 139.606 131.271 170.080 1.00 28.56 386 THR 8 O 1
ATOM 8590 N N . PHE B 2 387 ? 141.466 131.711 171.265 1.00 24.22 387 PHE 8 N 1
ATOM 8591 C CA . PHE B 2 387 ? 141.663 133.039 170.710 1.00 24.22 387 PHE 8 CA 1
ATOM 8592 C C . PHE B 2 387 ? 142.998 133.105 169.981 1.00 24.22 387 PHE 8 C 1
ATOM 8593 O O . PHE B 2 387 ? 143.851 132.225 170.110 1.00 24.22 387 PHE 8 O 1
ATOM 8601 N N . HIS B 2 388 ? 143.167 134.165 169.197 1.00 31.12 388 HIS 8 N 1
ATOM 8602 C CA . HIS B 2 388 ? 144.411 134.372 168.473 1.00 31.12 388 HIS 8 CA 1
ATOM 8603 C C . HIS B 2 388 ? 145.561 134.620 169.440 1.00 31.12 388 HIS 8 C 1
ATOM 8604 O O . HIS B 2 388 ? 145.379 135.159 170.533 1.00 31.12 388 HIS 8 O 1
ATOM 8611 N N . ASN B 2 389 ? 146.760 134.228 169.023 1.00 34.58 389 ASN 8 N 1
ATOM 8612 C CA . ASN B 2 389 ? 147.974 134.451 169.803 1.00 34.58 389 ASN 8 CA 1
ATOM 8613 C C . ASN B 2 389 ? 148.658 135.694 169.247 1.00 34.58 389 ASN 8 C 1
ATOM 8614 O O . ASN B 2 389 ? 149.329 135.638 168.215 1.00 34.58 389 ASN 8 O 1
ATOM 8619 N N . LEU B 2 390 ? 148.496 136.819 169.942 1.00 32.49 390 LEU 8 N 1
ATOM 8620 C CA . LEU B 2 390 ? 149.023 138.101 169.495 1.00 32.49 390 LEU 8 CA 1
ATOM 8621 C C . LEU B 2 390 ? 150.474 138.312 169.879 1.00 32.49 390 LEU 8 C 1
ATOM 8622 O O . LEU B 2 390 ? 150.920 139.461 169.948 1.00 32.49 390 LEU 8 O 1
ATOM 8627 N N . GLU B 2 391 ? 151.216 137.244 170.141 1.00 38.06 391 GLU 8 N 1
ATOM 8628 C CA . GLU B 2 391 ? 152.624 137.374 170.482 1.00 38.06 391 GLU 8 CA 1
ATOM 8629 C C . GLU B 2 391 ? 153.428 137.668 169.224 1.00 38.06 391 GLU 8 C 1
ATOM 8630 O O . GLU B 2 391 ? 153.357 136.917 168.246 1.00 38.06 391 GLU 8 O 1
ATOM 8636 N N . ASN B 2 392 ? 154.182 138.766 169.249 1.00 35.80 392 ASN 8 N 1
ATOM 8637 C CA . ASN B 2 392 ? 155.035 139.184 168.137 1.00 35.80 392 ASN 8 CA 1
ATOM 8638 C C . ASN B 2 392 ? 154.211 139.449 166.876 1.00 35.80 392 ASN 8 C 1
ATOM 8639 O O . ASN B 2 392 ? 154.384 138.809 165.839 1.00 35.80 392 ASN 8 O 1
ATOM 8644 N N . LYS B 2 393 ? 153.298 140.414 166.983 1.00 35.64 393 LYS 8 N 1
ATOM 8645 C CA . LYS B 2 393 ? 152.504 140.852 165.842 1.00 35.64 393 LYS 8 CA 1
ATOM 8646 C C . LYS B 2 393 ? 152.709 142.330 165.538 1.00 35.64 393 LYS 8 C 1
ATOM 8647 O O . LYS B 2 393 ? 151.864 142.950 164.887 1.00 35.64 393 LYS 8 O 1
ATOM 8653 N N . ASN B 2 394 ? 153.812 142.907 166.000 1.00 32.10 394 ASN 8 N 1
ATOM 8654 C CA . ASN B 2 394 ? 154.232 144.254 165.635 1.00 32.10 394 ASN 8 CA 1
ATOM 8655 C C . ASN B 2 394 ? 155.689 144.236 165.195 1.00 32.10 394 ASN 8 C 1
ATOM 8656 O O . ASN B 2 394 ? 156.471 145.158 165.446 1.00 32.10 394 ASN 8 O 1
ATOM 8661 N N . TYR B 2 395 ? 156.054 143.155 164.503 1.00 27.80 395 TYR 8 N 1
ATOM 8662 C CA . TYR B 2 395 ? 157.411 142.994 164.003 1.00 27.80 395 TYR 8 CA 1
ATOM 8663 C C . TYR B 2 395 ? 157.777 144.087 163.013 1.00 27.80 395 TYR 8 C 1
ATOM 8664 O O . TYR B 2 395 ? 158.912 144.571 163.020 1.00 27.80 395 TYR 8 O 1
ATOM 8673 N N . TRP B 2 396 ? 156.840 144.481 162.151 1.00 29.44 396 TRP 8 N 1
ATOM 8674 C CA . TRP B 2 396 ? 157.136 145.515 161.170 1.00 29.44 396 TRP 8 CA 1
ATOM 8675 C C . TRP B 2 396 ? 157.445 146.835 161.853 1.00 29.44 396 TRP 8 C 1
ATOM 8676 O O . TRP B 2 396 ? 158.380 147.539 161.462 1.00 29.44 396 TRP 8 O 1
ATOM 8687 N N . ASN B 2 397 ? 156.684 147.175 162.891 1.00 32.35 397 ASN 8 N 1
ATOM 8688 C CA . ASN B 2 397 ? 156.916 148.431 163.589 1.00 32.35 397 ASN 8 CA 1
ATOM 8689 C C . ASN B 2 397 ? 158.192 148.392 164.415 1.00 32.35 397 ASN 8 C 1
ATOM 8690 O O . ASN B 2 397 ? 158.856 149.422 164.567 1.00 32.35 397 ASN 8 O 1
ATOM 8695 N N . GLN B 2 398 ? 158.555 147.232 164.956 1.00 31.47 398 GLN 8 N 1
ATOM 8696 C CA . GLN B 2 398 ? 159.811 147.141 165.687 1.00 31.47 398 GLN 8 CA 1
ATOM 8697 C C . GLN B 2 398 ? 161.030 147.023 164.783 1.00 31.47 398 GLN 8 C 1
ATOM 8698 O O . GLN B 2 398 ? 162.149 147.264 165.248 1.00 31.47 398 GLN 8 O 1
ATOM 8704 N N . THR B 2 399 ? 160.851 146.657 163.515 1.00 27.18 399 THR 8 N 1
ATOM 8705 C CA . THR B 2 399 ? 161.985 146.485 162.616 1.00 27.18 399 THR 8 CA 1
ATOM 8706 C C . THR B 2 399 ? 162.199 147.666 161.683 1.00 27.18 399 THR 8 C 1
ATOM 8707 O O . THR B 2 399 ? 163.345 147.947 161.316 1.00 27.18 399 THR 8 O 1
ATOM 8711 N N . SER B 2 400 ? 161.133 148.369 161.292 1.00 26.73 400 SER 8 N 1
ATOM 8712 C CA . SER B 2 400 ? 161.270 149.443 160.315 1.00 26.73 400 SER 8 CA 1
ATOM 8713 C C . SER B 2 400 ? 162.175 150.556 160.818 1.00 26.73 400 SER 8 C 1
ATOM 8714 O O . SER B 2 400 ? 162.825 151.235 160.017 1.00 26.73 400 SER 8 O 1
ATOM 8717 N N . GLU B 2 401 ? 162.235 150.758 162.128 1.00 35.56 401 GLU 8 N 1
ATOM 8718 C CA . GLU B 2 401 ? 163.101 151.780 162.694 1.00 35.56 401 GLU 8 CA 1
ATOM 8719 C C . GLU B 2 401 ? 164.561 151.352 162.768 1.00 35.56 401 GLU 8 C 1
ATOM 8720 O O . GLU B 2 401 ? 165.409 152.172 163.132 1.00 35.56 401 GLU 8 O 1
ATOM 8726 N N . LEU B 2 402 ? 164.874 150.102 162.430 1.00 29.90 402 LEU 8 N 1
ATOM 8727 C CA . LEU B 2 402 ? 166.254 149.685 162.213 1.00 29.90 402 LEU 8 CA 1
ATOM 8728 C C . LEU B 2 402 ? 166.721 149.940 160.789 1.00 29.90 402 LEU 8 C 1
ATOM 8729 O O . LEU B 2 402 ? 167.925 150.094 160.558 1.00 29.90 402 LEU 8 O 1
ATOM 8734 N N . LEU B 2 403 ? 165.800 149.983 159.834 1.00 23.52 403 LEU 8 N 1
ATOM 8735 C CA . LEU B 2 403 ? 166.147 150.184 158.435 1.00 23.52 403 LEU 8 CA 1
ATOM 8736 C C . LEU B 2 403 ? 166.279 151.667 158.114 1.00 23.52 403 LEU 8 C 1
ATOM 8737 O O . LEU B 2 403 ? 165.679 152.160 157.160 1.00 23.52 403 LEU 8 O 1
ATOM 8742 N N . PHE B 2 415 ? 156.784 163.394 160.352 1.00 22.50 415 PHE 8 N 1
ATOM 8743 C CA . PHE B 2 415 ? 155.361 163.659 160.181 1.00 22.50 415 PHE 8 CA 1
ATOM 8744 C C . PHE B 2 415 ? 154.511 162.851 161.150 1.00 22.50 415 PHE 8 C 1
ATOM 8745 O O . PHE B 2 415 ? 154.778 161.683 161.401 1.00 22.50 415 PHE 8 O 1
ATOM 8753 N N . ASN B 2 416 ? 153.483 163.496 161.690 1.00 18.55 416 ASN 8 N 1
ATOM 8754 C CA . ASN B 2 416 ? 152.538 162.859 162.594 1.00 18.55 416 ASN 8 CA 1
ATOM 8755 C C . ASN B 2 416 ? 151.300 163.739 162.664 1.00 18.55 416 ASN 8 C 1
ATOM 8756 O O . ASN B 2 416 ? 151.300 164.874 162.186 1.00 18.55 416 ASN 8 O 1
ATOM 8761 N N . ASN B 2 417 ? 150.241 163.206 163.267 1.00 20.35 417 ASN 8 N 1
ATOM 8762 C CA . ASN B 2 417 ? 148.986 163.948 163.363 1.00 20.35 417 ASN 8 CA 1
ATOM 8763 C C . ASN B 2 417 ? 148.930 164.743 164.667 1.00 20.35 417 ASN 8 C 1
ATOM 8764 O O . ASN B 2 417 ? 148.011 164.613 165.470 1.00 20.35 417 ASN 8 O 1
ATOM 8769 N N . TYR B 2 418 ? 149.939 165.595 164.859 1.00 21.32 418 TYR 8 N 1
ATOM 8770 C CA . TYR B 2 418 ? 149.931 166.471 166.024 1.00 21.32 418 TYR 8 CA 1
ATOM 8771 C C . TYR B 2 418 ? 148.695 167.350 166.030 1.00 21.32 418 TYR 8 C 1
ATOM 8772 O O . TYR B 2 418 ? 148.012 167.457 167.053 1.00 21.32 418 TYR 8 O 1
ATOM 8781 N N . TYR B 2 419 ? 148.375 167.957 164.891 1.00 29.44 419 TYR 8 N 1
ATOM 8782 C CA . TYR B 2 419 ? 147.294 168.926 164.808 1.00 29.44 419 TYR 8 CA 1
ATOM 8783 C C . TYR B 2 419 ? 146.000 168.326 165.338 1.00 29.44 419 TYR 8 C 1
ATOM 8784 O O . TYR B 2 419 ? 145.554 168.681 166.436 1.00 29.44 419 TYR 8 O 1
ATOM 8793 N N . SER B 2 420 ? 145.461 167.335 164.626 1.00 25.38 420 SER 8 N 1
ATOM 8794 C CA . SER B 2 420 ? 144.175 166.757 164.991 1.00 25.38 420 SER 8 CA 1
ATOM 8795 C C . SER B 2 420 ? 144.253 165.880 166.231 1.00 25.38 420 SER 8 C 1
ATOM 8796 O O . SER B 2 420 ? 143.226 165.658 166.877 1.00 25.38 420 SER 8 O 1
ATOM 8799 N N . SER B 2 421 ? 145.436 165.385 166.589 1.00 20.34 421 SER 8 N 1
ATOM 8800 C CA . SER B 2 421 ? 145.549 164.516 167.752 1.00 20.34 421 SER 8 CA 1
ATOM 8801 C C . SER B 2 421 ? 145.565 165.314 169.048 1.00 20.34 421 SER 8 C 1
ATOM 8802 O O . SER B 2 421 ? 144.705 165.125 169.913 1.00 20.34 421 SER 8 O 1
ATOM 8805 N N . GLU B 2 422 ? 146.537 166.214 169.203 1.00 24.96 422 GLU 8 N 1
ATOM 8806 C CA . GLU B 2 422 ? 146.778 166.863 170.483 1.00 24.96 422 GLU 8 CA 1
ATOM 8807 C C . GLU B 2 422 ? 146.891 168.380 170.376 1.00 24.96 422 GLU 8 C 1
ATOM 8808 O O . GLU B 2 422 ? 147.249 169.034 171.359 1.00 24.96 422 GLU 8 O 1
ATOM 8814 N N . PHE B 2 423 ? 146.603 168.964 169.214 1.00 22.40 423 PHE 8 N 1
ATOM 8815 C CA . PHE B 2 423 ? 146.465 170.413 169.167 1.00 22.40 423 PHE 8 CA 1
ATOM 8816 C C . PHE B 2 423 ? 145.275 170.918 169.984 1.00 22.40 423 PHE 8 C 1
ATOM 8817 O O . PHE B 2 423 ? 145.431 171.882 170.741 1.00 22.40 423 PHE 8 O 1
ATOM 8825 N N . PRO B 2 424 ? 144.080 170.325 169.873 1.00 23.64 424 PRO 8 N 1
ATOM 8826 C CA . PRO B 2 424 ? 142.890 170.977 170.430 1.00 23.64 424 PRO 8 CA 1
ATOM 8827 C C . PRO B 2 424 ? 142.717 170.834 171.931 1.00 23.64 424 PRO 8 C 1
ATOM 8828 O O . PRO B 2 424 ? 141.704 171.303 172.457 1.00 23.64 424 PRO 8 O 1
ATOM 8832 N N . TYR B 2 425 ? 143.649 170.210 172.643 1.00 22.19 425 TYR 8 N 1
ATOM 8833 C CA . TYR B 2 425 ? 143.467 169.941 174.061 1.00 22.19 425 TYR 8 CA 1
ATOM 8834 C C . TYR B 2 425 ? 144.134 170.977 174.951 1.00 22.19 425 TYR 8 C 1
ATOM 8835 O O . TYR B 2 425 ? 144.197 170.786 176.168 1.00 22.19 425 TYR 8 O 1
ATOM 8844 N N . GLU B 2 426 ? 144.616 172.058 174.378 1.00 29.88 426 GLU 8 N 1
ATOM 8845 C CA . GLU B 2 426 ? 145.117 173.235 175.061 1.00 29.88 426 GLU 8 CA 1
ATOM 8846 C C . GLU B 2 426 ? 144.098 174.355 174.961 1.00 29.88 426 GLU 8 C 1
ATOM 8847 O O . GLU B 2 426 ? 143.267 174.368 174.049 1.00 29.88 426 GLU 8 O 1
ATOM 8853 N N . PRO B 2 427 ? 144.111 175.314 175.884 1.00 22.02 427 PRO 8 N 1
ATOM 8854 C CA . PRO B 2 427 ? 143.279 176.505 175.693 1.00 22.02 427 PRO 8 CA 1
ATOM 8855 C C . PRO B 2 427 ? 143.684 177.230 174.419 1.00 22.02 427 PRO 8 C 1
ATOM 8856 O O . PRO B 2 427 ? 144.866 177.326 174.089 1.00 22.02 427 PRO 8 O 1
ATOM 8860 N N . ARG B 2 428 ? 142.686 177.735 173.695 1.00 21.23 428 ARG 8 N 1
ATOM 8861 C CA . ARG B 2 428 ? 142.954 178.299 172.377 1.00 21.23 428 ARG 8 CA 1
ATOM 8862 C C . ARG B 2 428 ? 143.691 179.629 172.477 1.00 21.23 428 ARG 8 C 1
ATOM 8863 O O . ARG B 2 428 ? 144.519 179.955 171.615 1.00 21.23 428 ARG 8 O 1
ATOM 8871 N N . LEU B 2 429 ? 143.394 180.416 173.510 1.00 17.25 429 LEU 8 N 1
ATOM 8872 C CA . LEU B 2 429 ? 144.045 181.710 173.658 1.00 17.25 429 LEU 8 CA 1
ATOM 8873 C C . LEU B 2 429 ? 145.537 181.559 173.916 1.00 17.25 429 LEU 8 C 1
ATOM 8874 O O . LEU B 2 429 ? 146.330 182.395 173.468 1.00 17.25 429 LEU 8 O 1
ATOM 8879 N N . THR B 2 430 ? 145.942 180.493 174.608 1.00 18.40 430 THR 8 N 1
ATOM 8880 C CA . THR B 2 430 ? 147.362 180.246 174.838 1.00 18.40 430 THR 8 CA 1
ATOM 8881 C C . THR B 2 430 ? 148.109 180.059 173.524 1.00 18.40 430 THR 8 C 1
ATOM 8882 O O . THR B 2 430 ? 149.192 180.622 173.316 1.00 18.40 430 THR 8 O 1
ATOM 8886 N N . GLN B 2 431 ? 147.530 179.290 172.609 1.00 19.66 431 GLN 8 N 1
ATOM 8887 C CA . GLN B 2 431 ? 148.194 179.029 171.343 1.00 19.66 431 GLN 8 CA 1
ATOM 8888 C C . GLN B 2 431 ? 148.123 180.227 170.409 1.00 19.66 431 GLN 8 C 1
ATOM 8889 O O . GLN B 2 431 ? 149.050 180.452 169.620 1.00 19.66 431 GLN 8 O 1
ATOM 8895 N N . ILE B 2 432 ? 147.060 181.026 170.507 1.00 17.42 432 ILE 8 N 1
ATOM 8896 C CA . ILE B 2 432 ? 147.030 182.290 169.777 1.00 17.42 432 ILE 8 CA 1
ATOM 8897 C C . ILE B 2 432 ? 148.153 183.205 170.251 1.00 17.42 432 ILE 8 C 1
ATOM 8898 O O . ILE B 2 432 ? 148.826 183.859 169.444 1.00 17.42 432 ILE 8 O 1
ATOM 8903 N N . MET B 2 433 ? 148.384 183.259 171.566 1.00 18.75 433 MET 8 N 1
ATOM 8904 C CA . MET B 2 433 ? 149.473 184.080 172.089 1.00 18.75 433 MET 8 CA 1
ATOM 8905 C C . MET B 2 433 ? 150.833 183.552 171.643 1.00 18.75 433 MET 8 C 1
ATOM 8906 O O . MET B 2 433 ? 151.749 184.336 171.359 1.00 18.75 433 MET 8 O 1
ATOM 8911 N N . LYS B 2 434 ? 150.989 182.228 171.584 1.00 16.19 434 LYS 8 N 1
ATOM 8912 C CA . LYS B 2 434 ? 152.238 181.665 171.076 1.00 16.19 434 LYS 8 CA 1
ATOM 8913 C C . LYS B 2 434 ? 152.476 182.059 169.620 1.00 16.19 434 LYS 8 C 1
ATOM 8914 O O . LYS B 2 434 ? 153.598 182.425 169.244 1.00 16.19 434 LYS 8 O 1
ATOM 8920 N N . LEU B 2 435 ? 151.432 181.997 168.786 1.00 17.77 435 LEU 8 N 1
ATOM 8921 C CA . LEU B 2 435 ? 151.561 182.489 167.414 1.00 17.77 435 LEU 8 CA 1
ATOM 8922 C C . LEU B 2 435 ? 151.965 183.954 167.383 1.00 17.77 435 LEU 8 C 1
ATOM 8923 O O . LEU B 2 435 ? 152.810 184.352 166.576 1.00 17.77 435 LEU 8 O 1
ATOM 8928 N N . TRP B 2 436 ? 151.348 184.777 168.231 1.00 19.21 436 TRP 8 N 1
ATOM 8929 C CA . TRP B 2 436 ? 151.662 186.203 168.246 1.00 19.21 436 TRP 8 CA 1
ATOM 8930 C C . TRP B 2 436 ? 153.139 186.441 168.547 1.00 19.21 436 TRP 8 C 1
ATOM 8931 O O . TRP B 2 436 ? 153.824 187.181 167.825 1.00 19.21 436 TRP 8 O 1
ATOM 8942 N N . CYS B 2 437 ? 153.651 185.808 169.603 1.00 21.13 437 CYS 8 N 1
ATOM 8943 C CA . CYS B 2 437 ? 155.058 185.993 169.950 1.00 21.13 437 CYS 8 CA 1
ATOM 8944 C C . CYS B 2 437 ? 155.977 185.493 168.843 1.00 21.13 437 CYS 8 C 1
ATOM 8945 O O . CYS B 2 437 ? 156.958 186.163 168.489 1.00 21.13 437 CYS 8 O 1
ATOM 8948 N N . TRP B 2 438 ? 155.678 184.319 168.280 1.00 17.52 438 TRP 8 N 1
ATOM 8949 C CA . TRP B 2 438 ? 156.528 183.778 167.225 1.00 17.52 438 TRP 8 CA 1
ATOM 8950 C C . TRP B 2 438 ? 156.559 184.699 166.010 1.00 17.52 438 TRP 8 C 1
ATOM 8951 O O . TRP B 2 438 ? 157.627 184.945 165.438 1.00 17.52 438 TRP 8 O 1
ATOM 8962 N N . CYS B 2 439 ? 155.401 185.229 165.610 1.00 20.15 439 CYS 8 N 1
ATOM 8963 C CA . CYS B 2 439 ? 155.350 186.115 164.451 1.00 20.15 439 CYS 8 CA 1
ATOM 8964 C C . CYS B 2 439 ? 156.136 187.392 164.697 1.00 20.15 439 CYS 8 C 1
ATOM 8965 O O . CYS B 2 439 ? 156.858 187.863 163.808 1.00 20.15 439 CYS 8 O 1
ATOM 8968 N N . GLU B 2 440 ? 156.005 187.973 165.892 1.00 21.30 440 GLU 8 N 1
ATOM 8969 C CA . GLU B 2 440 ? 156.764 189.181 166.200 1.00 21.30 440 GLU 8 CA 1
ATOM 8970 C C . GLU B 2 440 ? 158.262 188.927 166.109 1.00 21.30 440 GLU 8 C 1
ATOM 8971 O O . GLU B 2 440 ? 159.008 189.710 165.504 1.00 21.30 440 GLU 8 O 1
ATOM 8977 N N . ASN B 2 441 ? 158.722 187.827 166.706 1.00 23.52 441 ASN 8 N 1
ATOM 8978 C CA . ASN B 2 441 ? 160.152 187.537 166.693 1.00 23.52 441 ASN 8 CA 1
ATOM 8979 C C . ASN B 2 441 ? 160.653 187.253 165.284 1.00 23.52 441 ASN 8 C 1
ATOM 8980 O O . ASN B 2 441 ? 161.776 187.627 164.936 1.00 23.52 441 ASN 8 O 1
ATOM 8985 N N . GLN B 2 442 ? 159.841 186.593 164.453 1.00 23.01 442 GLN 8 N 1
ATOM 8986 C CA . GLN B 2 442 ? 160.266 186.333 163.080 1.00 23.01 442 GLN 8 CA 1
ATOM 8987 C C . GLN B 2 442 ? 160.360 187.614 162.261 1.00 23.01 442 GLN 8 C 1
ATOM 8988 O O . GLN B 2 442 ? 161.313 187.788 161.487 1.00 23.01 442 GLN 8 O 1
ATOM 8994 N N . LEU B 2 443 ? 159.395 188.523 162.420 1.00 22.77 443 LEU 8 N 1
ATOM 8995 C CA . LEU B 2 443 ? 159.486 189.803 161.726 1.00 22.77 443 LEU 8 CA 1
ATOM 8996 C C . LEU B 2 443 ? 160.715 190.584 162.170 1.00 22.77 443 LEU 8 C 1
ATOM 8997 O O . LEU B 2 443 ? 161.383 191.216 161.346 1.00 22.77 443 LEU 8 O 1
ATOM 9002 N N . HIS B 2 444 ? 161.028 190.564 163.467 1.00 28.70 444 HIS 8 N 1
ATOM 9003 C CA . HIS B 2 444 ? 162.257 191.215 163.912 1.00 28.70 444 HIS 8 CA 1
ATOM 9004 C C . HIS B 2 444 ? 163.487 190.559 163.302 1.00 28.70 444 HIS 8 C 1
ATOM 9005 O O . HIS B 2 444 ? 164.399 191.251 162.840 1.00 28.70 444 HIS 8 O 1
ATOM 9012 N N . HIS B 2 445 ? 163.533 189.225 163.295 1.00 27.98 445 HIS 8 N 1
ATOM 9013 C CA . HIS B 2 445 ? 164.691 188.517 162.768 1.00 27.98 445 HIS 8 CA 1
ATOM 9014 C C . HIS B 2 445 ? 164.905 188.782 161.288 1.00 27.98 445 HIS 8 C 1
ATOM 9015 O O . HIS B 2 445 ? 166.042 188.698 160.816 1.00 27.98 445 HIS 8 O 1
ATOM 9022 N N . ASN B 2 446 ? 163.844 189.082 160.543 1.00 27.83 446 ASN 8 N 1
ATOM 9023 C CA . ASN B 2 446 ? 163.971 189.357 159.119 1.00 27.83 446 ASN 8 CA 1
ATOM 9024 C C . ASN B 2 446 ? 164.093 190.843 158.814 1.00 27.83 446 ASN 8 C 1
ATOM 9025 O O . ASN B 2 446 ? 164.049 191.228 157.643 1.00 27.83 446 ASN 8 O 1
ATOM 9030 N N . GLN B 2 447 ? 164.241 191.679 159.840 1.00 31.50 447 GLN 8 N 1
ATOM 9031 C CA . GLN B 2 447 ? 164.419 193.122 159.677 1.00 31.50 447 GLN 8 CA 1
ATOM 9032 C C . GLN B 2 447 ? 163.239 193.751 158.938 1.00 31.50 447 GLN 8 C 1
ATOM 9033 O O . GLN B 2 447 ? 163.394 194.395 157.901 1.00 31.50 447 GLN 8 O 1
ATOM 9039 N N . ILE B 2 448 ? 162.047 193.547 159.488 1.00 29.15 448 ILE 8 N 1
ATOM 9040 C CA . ILE B 2 448 ? 160.835 194.239 159.071 1.00 29.15 448 ILE 8 CA 1
ATOM 9041 C C . ILE B 2 448 ? 160.287 194.965 160.289 1.00 29.15 448 ILE 8 C 1
ATOM 9042 O O . ILE B 2 448 ? 160.167 194.373 161.366 1.00 29.15 448 ILE 8 O 1
ATOM 9047 N N . GLY B 2 449 ? 159.976 196.245 160.128 1.00 33.07 449 GLY 8 N 1
ATOM 9048 C CA . GLY B 2 449 ? 159.550 197.040 161.259 1.00 33.07 449 GLY 8 CA 1
ATOM 9049 C C . GLY B 2 449 ? 158.051 197.204 161.359 1.00 33.07 449 GLY 8 C 1
ATOM 9050 O O . GLY B 2 449 ? 157.432 197.832 160.497 1.00 33.07 449 GLY 8 O 1
ATOM 9051 N N . VAL B 2 450 ? 157.457 196.644 162.407 1.00 36.34 450 VAL 8 N 1
ATOM 9052 C CA . VAL B 2 450 ? 156.026 196.791 162.654 1.00 36.34 450 VAL 8 CA 1
ATOM 9053 C C . VAL B 2 450 ? 155.827 197.348 164.059 1.00 36.34 450 VAL 8 C 1
ATOM 9054 O O . VAL B 2 450 ? 156.534 196.943 164.992 1.00 36.34 450 VAL 8 O 1
ATOM 9058 N N . PRO B 2 451 ? 154.897 198.278 164.256 1.00 39.84 451 PRO 8 N 1
ATOM 9059 C CA . PRO B 2 451 ? 154.621 198.768 165.612 1.00 39.84 451 PRO 8 CA 1
ATOM 9060 C C . PRO B 2 451 ? 153.909 197.710 166.443 1.00 39.84 451 PRO 8 C 1
ATOM 9061 O O . PRO B 2 451 ? 152.860 197.196 166.051 1.00 39.84 451 PRO 8 O 1
ATOM 9065 N N . ARG B 2 452 ? 154.482 197.399 167.603 1.00 41.06 452 ARG 8 N 1
ATOM 9066 C CA . ARG B 2 452 ? 153.901 196.408 168.494 1.00 41.06 452 ARG 8 CA 1
ATOM 9067 C C . ARG B 2 452 ? 152.576 196.907 169.066 1.00 41.06 452 ARG 8 C 1
ATOM 9068 O O . ARG B 2 452 ? 152.211 198.078 168.948 1.00 41.06 452 ARG 8 O 1
ATOM 9076 N N . VAL B 2 453 ? 151.851 195.990 169.691 1.00 38.92 453 VAL 8 N 1
ATOM 9077 C CA . VAL B 2 453 ? 150.594 196.318 170.348 1.00 38.92 453 VAL 8 CA 1
ATOM 9078 C C . VAL B 2 453 ? 150.889 197.044 171.651 1.00 38.92 453 VAL 8 C 1
ATOM 9079 O O . VAL B 2 453 ? 151.764 196.637 172.425 1.00 38.92 453 VAL 8 O 1
ATOM 9083 N N . GLU B 2 454 ? 150.164 198.127 171.897 1.00 58.12 454 GLU 8 N 1
ATOM 9084 C CA . GLU B 2 454 ? 150.297 198.862 173.142 1.00 58.12 454 GLU 8 CA 1
ATOM 9085 C C . GLU B 2 454 ? 149.269 198.370 174.155 1.00 58.12 454 GLU 8 C 1
ATOM 9086 O O . GLU B 2 454 ? 148.347 197.621 173.827 1.00 58.12 454 GLU 8 O 1
ATOM 9092 N N . ASN B 2 455 ? 149.448 198.800 175.402 1.00 63.37 455 ASN 8 N 1
ATOM 9093 C CA . ASN B 2 455 ? 148.579 198.413 176.513 1.00 63.37 455 ASN 8 CA 1
ATOM 9094 C C . ASN B 2 455 ? 148.680 196.906 176.728 1.00 63.37 455 ASN 8 C 1
ATOM 9095 O O . ASN B 2 455 ? 149.285 196.447 177.696 1.00 63.37 455 ASN 8 O 1
ATOM 9100 N N . MET C 3 5 ? 128.524 186.235 153.970 1.00 60.93 5 MET 1 N 1
ATOM 9101 C CA . MET C 3 5 ? 128.914 184.948 153.408 1.00 60.93 5 MET 1 CA 1
ATOM 9102 C C . MET C 3 5 ? 128.223 183.801 154.132 1.00 60.93 5 MET 1 C 1
ATOM 9103 O O . MET C 3 5 ? 128.667 183.364 155.192 1.00 60.93 5 MET 1 O 1
ATOM 9105 N N . ASP C 3 6 ? 127.130 183.319 153.551 1.00 70.85 6 ASP 1 N 1
ATOM 9106 C CA . ASP C 3 6 ? 126.347 182.243 154.141 1.00 70.85 6 ASP 1 CA 1
ATOM 9107 C C . ASP C 3 6 ? 126.730 180.907 153.505 1.00 70.85 6 ASP 1 C 1
ATOM 9108 O O . ASP C 3 6 ? 127.706 180.796 152.756 1.00 70.85 6 ASP 1 O 1
ATOM 9113 N N . ASP C 3 7 ? 125.952 179.867 153.805 1.00 71.20 7 ASP 1 N 1
ATOM 9114 C CA . ASP C 3 7 ? 126.220 178.541 153.267 1.00 71.20 7 ASP 1 CA 1
ATOM 9115 C C . ASP C 3 7 ? 126.003 178.462 151.764 1.00 71.20 7 ASP 1 C 1
ATOM 9116 O O . ASP C 3 7 ? 126.673 177.669 151.097 1.00 71.20 7 ASP 1 O 1
ATOM 9121 N N . VAL C 3 8 ? 125.106 179.275 151.210 1.00 62.26 8 VAL 1 N 1
ATOM 9122 C CA . VAL C 3 8 ? 124.925 179.282 149.763 1.00 62.26 8 VAL 1 CA 1
ATOM 9123 C C . VAL C 3 8 ? 126.192 179.773 149.069 1.00 62.26 8 VAL 1 C 1
ATOM 9124 O O . VAL C 3 8 ? 126.647 179.180 148.081 1.00 62.26 8 VAL 1 O 1
ATOM 9128 N N . ASP C 3 9 ? 126.792 180.850 149.579 1.00 55.46 9 ASP 1 N 1
ATOM 9129 C CA . ASP C 3 9 ? 128.044 181.335 149.008 1.00 55.46 9 ASP 1 CA 1
ATOM 9130 C C . ASP C 3 9 ? 129.186 180.363 149.272 1.00 55.46 9 ASP 1 C 1
ATOM 9131 O O . ASP C 3 9 ? 130.050 180.162 148.409 1.00 55.46 9 ASP 1 O 1
ATOM 9136 N N . ARG C 3 10 ? 129.216 179.759 150.459 1.00 50.35 10 ARG 1 N 1
ATOM 9137 C CA . ARG C 3 10 ? 130.249 178.772 150.741 1.00 50.35 10 ARG 1 CA 1
ATOM 9138 C C . ARG C 3 10 ? 130.094 177.516 149.896 1.00 50.35 10 ARG 1 C 1
ATOM 9139 O O . ARG C 3 10 ? 131.051 176.747 149.772 1.00 50.35 10 ARG 1 O 1
ATOM 9147 N N . GLU C 3 11 ? 128.915 177.287 149.322 1.00 50.44 11 GLU 1 N 1
ATOM 9148 C CA . GLU C 3 11 ? 128.730 176.197 148.374 1.00 50.44 11 GLU 1 CA 1
ATOM 9149 C C . GLU C 3 11 ? 129.109 176.606 146.957 1.00 50.44 11 GLU 1 C 1
ATOM 9150 O O . GLU C 3 11 ? 129.722 175.819 146.225 1.00 50.44 11 GLU 1 O 1
ATOM 9156 N N . PHE C 3 12 ? 128.763 177.832 146.560 1.00 44.42 12 PHE 1 N 1
ATOM 9157 C CA . PHE C 3 12 ? 129.176 178.320 145.247 1.00 44.42 12 PHE 1 CA 1
ATOM 9158 C C . PHE C 3 12 ? 130.694 178.348 145.121 1.00 44.42 12 PHE 1 C 1
ATOM 9159 O O . PHE C 3 12 ? 131.247 177.926 144.099 1.00 44.42 12 PHE 1 O 1
ATOM 9167 N N . ILE C 3 13 ? 131.387 178.835 146.151 1.00 37.45 13 ILE 1 N 1
ATOM 9168 C CA . ILE C 3 13 ? 132.845 178.893 146.091 1.00 37.45 13 ILE 1 CA 1
ATOM 9169 C C . ILE C 3 13 ? 133.442 177.494 146.029 1.00 37.45 13 ILE 1 C 1
ATOM 9170 O O . ILE C 3 13 ? 134.387 177.240 145.271 1.00 37.45 13 ILE 1 O 1
ATOM 9175 N N . ASN C 3 14 ? 132.912 176.565 146.826 1.00 38.06 14 ASN 1 N 1
ATOM 9176 C CA . ASN C 3 14 ? 133.413 175.197 146.787 1.00 38.06 14 ASN 1 CA 1
ATOM 9177 C C . ASN C 3 14 ? 133.199 174.561 145.423 1.00 38.06 14 ASN 1 C 1
ATOM 9178 O O . ASN C 3 14 ? 134.029 173.762 144.975 1.00 38.06 14 ASN 1 O 1
ATOM 9183 N N . CYS C 3 15 ? 132.101 174.898 144.748 1.00 41.13 15 CYS 1 N 1
ATOM 9184 C CA . CYS C 3 15 ? 131.889 174.400 143.395 1.00 41.13 15 CYS 1 CA 1
ATOM 9185 C C . CYS C 3 15 ? 132.752 175.115 142.366 1.00 41.13 15 CYS 1 C 1
ATOM 9186 O O . CYS C 3 15 ? 132.990 174.562 141.288 1.00 41.13 15 CYS 1 O 1
ATOM 9189 N N . LEU C 3 16 ? 133.220 176.326 142.668 1.00 30.20 16 LEU 1 N 1
ATOM 9190 C CA . LEU C 3 16 ? 134.006 177.083 141.697 1.00 30.20 16 LEU 1 CA 1
ATOM 9191 C C . LEU C 3 16 ? 135.491 176.735 141.761 1.00 30.20 16 LEU 1 C 1
ATOM 9192 O O . LEU C 3 16 ? 136.082 176.312 140.764 1.00 30.20 16 LEU 1 O 1
ATOM 9197 N N . PHE C 3 17 ? 136.113 176.911 142.922 1.00 25.33 17 PHE 1 N 1
ATOM 9198 C CA . PHE C 3 17 ? 137.566 176.856 143.010 1.00 25.33 17 PHE 1 CA 1
ATOM 9199 C C . PHE C 3 17 ? 138.042 175.528 143.584 1.00 25.33 17 PHE 1 C 1
ATOM 9200 O O . PHE C 3 17 ? 137.285 174.817 144.250 1.00 25.33 17 PHE 1 O 1
ATOM 9208 N N . PRO C 3 18 ? 139.297 175.153 143.332 1.00 21.71 18 PRO 1 N 1
ATOM 9209 C CA . PRO C 3 18 ? 139.817 173.899 143.889 1.00 21.71 18 PRO 1 CA 1
ATOM 9210 C C . PRO C 3 18 ? 139.948 173.944 145.405 1.00 21.71 18 PRO 1 C 1
ATOM 9211 O O . PRO C 3 18 ? 140.270 174.971 146.011 1.00 21.71 18 PRO 1 O 1
ATOM 9215 N N . SER C 3 19 ? 139.719 172.783 146.016 1.00 24.48 19 SER 1 N 1
ATOM 9216 C CA . SER C 3 19 ? 139.650 172.656 147.465 1.00 24.48 19 SER 1 CA 1
ATOM 9217 C C . SER C 3 19 ? 140.996 172.858 148.149 1.00 24.48 19 SER 1 C 1
ATOM 9218 O O . SER C 3 19 ? 141.070 173.561 149.164 1.00 24.48 19 SER 1 O 1
ATOM 9221 N N . TYR C 3 20 ? 142.064 172.250 147.627 1.00 29.44 20 TYR 1 N 1
ATOM 9222 C CA . TYR C 3 20 ? 143.372 172.442 148.240 1.00 29.44 20 TYR 1 CA 1
ATOM 9223 C C . TYR C 3 20 ? 143.805 173.896 148.188 1.00 29.44 20 TYR 1 C 1
ATOM 9224 O O . TYR C 3 20 ? 144.505 174.355 149.094 1.00 29.44 20 TYR 1 O 1
ATOM 9233 N N . LEU C 3 21 ? 143.406 174.631 147.150 1.00 29.44 21 LEU 1 N 1
ATOM 9234 C CA . LEU C 3 21 ? 143.624 176.072 147.145 1.00 29.44 21 LEU 1 CA 1
ATOM 9235 C C . LEU C 3 21 ? 142.766 176.755 148.197 1.00 29.44 21 LEU 1 C 1
ATOM 9236 O O . LEU C 3 21 ? 143.227 177.679 148.873 1.00 29.44 21 LEU 1 O 1
ATOM 9241 N N . LEU C 3 22 ? 141.516 176.316 148.353 1.00 25.95 22 LEU 1 N 1
ATOM 9242 C CA . LEU C 3 22 ? 140.644 176.941 149.341 1.00 25.95 22 LEU 1 CA 1
ATOM 9243 C C . LEU C 3 22 ? 141.045 176.637 150.777 1.00 25.95 22 LEU 1 C 1
ATOM 9244 O O . LEU C 3 22 ? 140.501 177.260 151.693 1.00 25.95 22 LEU 1 O 1
ATOM 9249 N N . GLN C 3 23 ? 141.967 175.702 151.003 1.00 26.41 23 GLN 1 N 1
ATOM 9250 C CA . GLN C 3 23 ? 142.470 175.426 152.344 1.00 26.41 23 GLN 1 CA 1
ATOM 9251 C C . GLN C 3 23 ? 143.829 176.068 152.600 1.00 26.41 23 GLN 1 C 1
ATOM 9252 O O . GLN C 3 23 ? 144.616 175.557 153.401 1.00 26.41 23 GLN 1 O 1
ATOM 9258 N N . GLN C 3 24 ? 144.113 177.182 151.941 1.00 26.09 24 GLN 1 N 1
ATOM 9259 C CA . GLN C 3 24 ? 145.372 177.904 152.043 1.00 26.09 24 GLN 1 CA 1
ATOM 9260 C C . GLN C 3 24 ? 145.095 179.370 152.317 1.00 26.09 24 GLN 1 C 1
ATOM 9261 O O . GLN C 3 24 ? 143.954 179.828 152.213 1.00 26.09 24 GLN 1 O 1
ATOM 9267 N N . PRO C 3 25 ? 146.126 180.145 152.672 1.00 22.68 25 PRO 1 N 1
ATOM 9268 C CA . PRO C 3 25 ? 145.934 181.595 152.832 1.00 22.68 25 PRO 1 CA 1
ATOM 9269 C C . PRO C 3 25 ? 145.597 182.336 151.544 1.00 22.68 25 PRO 1 C 1
ATOM 9270 O O . PRO C 3 25 ? 145.472 183.565 151.583 1.00 22.68 25 PRO 1 O 1
ATOM 9274 N N . VAL C 3 26 ? 145.454 181.645 150.411 1.00 23.88 26 VAL 1 N 1
ATOM 9275 C CA . VAL C 3 26 ? 145.003 182.302 149.188 1.00 23.88 26 VAL 1 CA 1
ATOM 9276 C C . VAL C 3 26 ? 143.481 182.385 149.173 1.00 23.88 26 VAL 1 C 1
ATOM 9277 O O . VAL C 3 26 ? 142.886 183.124 148.370 1.00 23.88 26 VAL 1 O 1
ATOM 9281 N N . ALA C 3 27 ? 142.830 181.640 150.069 1.00 26.76 27 ALA 1 N 1
ATOM 9282 C CA . ALA C 3 27 ? 141.377 181.664 150.148 1.00 26.76 27 ALA 1 CA 1
ATOM 9283 C C . ALA C 3 27 ? 140.865 183.069 150.419 1.00 26.76 27 ALA 1 C 1
ATOM 9284 O O . ALA C 3 27 ? 139.744 183.411 150.038 1.00 26.76 27 ALA 1 O 1
ATOM 9286 N N . TYR C 3 28 ? 141.684 183.907 151.055 1.00 31.46 28 TYR 1 N 1
ATOM 9287 C CA . TYR C 3 28 ? 141.315 185.300 151.264 1.00 31.46 28 TYR 1 CA 1
ATOM 9288 C C . TYR C 3 28 ? 141.106 186.019 149.934 1.00 31.46 28 TYR 1 C 1
ATOM 9289 O O . TYR C 3 28 ? 140.079 186.671 149.713 1.00 31.46 28 TYR 1 O 1
ATOM 9298 N N . ASP C 3 29 ? 142.071 185.879 149.024 1.00 29.44 29 ASP 1 N 1
ATOM 9299 C CA . ASP C 3 29 ? 141.962 186.508 147.712 1.00 29.44 29 ASP 1 CA 1
ATOM 9300 C C . ASP C 3 29 ? 140.812 185.918 146.907 1.00 29.44 29 ASP 1 C 1
ATOM 9301 O O . ASP C 3 29 ? 140.101 186.636 146.192 1.00 29.44 29 ASP 1 O 1
ATOM 9306 N N . LEU C 3 30 ? 140.620 184.600 147.000 1.00 27.10 30 LEU 1 N 1
ATOM 9307 C CA . LEU C 3 30 ? 139.512 183.985 146.272 1.00 27.10 30 LEU 1 CA 1
ATOM 9308 C C . LEU C 3 30 ? 138.165 184.496 146.779 1.00 27.10 30 LEU 1 C 1
ATOM 9309 O O . LEU C 3 30 ? 137.254 184.782 145.986 1.00 27.10 30 LEU 1 O 1
ATOM 9314 N N . TRP C 3 31 ? 138.026 184.634 148.099 1.00 34.59 31 TRP 1 N 1
ATOM 9315 C CA . TRP C 3 31 ? 136.808 185.195 148.671 1.00 34.59 31 TRP 1 CA 1
ATOM 9316 C C . TRP C 3 31 ? 136.608 186.636 148.228 1.00 34.59 31 TRP 1 C 1
ATOM 9317 O O . TRP C 3 31 ? 135.476 187.064 147.982 1.00 34.59 31 TRP 1 O 1
ATOM 9328 N N . ILE C 3 32 ? 137.696 187.405 148.135 1.00 32.22 32 ILE 1 N 1
ATOM 9329 C CA . ILE C 3 32 ? 137.589 188.784 147.659 1.00 32.22 32 ILE 1 CA 1
ATOM 9330 C C . ILE C 3 32 ? 137.054 188.820 146.233 1.00 32.22 32 ILE 1 C 1
ATOM 9331 O O . ILE C 3 32 ? 136.181 189.632 145.902 1.00 32.22 32 ILE 1 O 1
ATOM 9336 N N . LEU C 3 33 ? 137.574 187.949 145.364 1.00 31.13 33 LEU 1 N 1
ATOM 9337 C CA . LEU C 3 33 ? 137.072 187.887 143.991 1.00 31.13 33 LEU 1 CA 1
ATOM 9338 C C . LEU C 3 33 ? 135.580 187.578 143.965 1.00 31.13 33 LEU 1 C 1
ATOM 9339 O O . LEU C 3 33 ? 134.789 188.279 143.312 1.00 31.13 33 LEU 1 O 1
ATOM 9344 N N . TYR C 3 34 ? 135.175 186.530 144.689 1.00 40.52 34 TYR 1 N 1
ATOM 9345 C CA . TYR C 3 34 ? 133.765 186.154 144.682 1.00 40.52 34 TYR 1 CA 1
ATOM 9346 C C . TYR C 3 34 ? 132.886 187.282 145.200 1.00 40.52 34 TYR 1 C 1
ATOM 9347 O O . TYR C 3 34 ? 131.834 187.561 144.616 1.00 40.52 34 TYR 1 O 1
ATOM 9356 N N . LEU C 3 35 ? 133.290 187.938 146.288 1.00 37.33 35 LEU 1 N 1
ATOM 9357 C CA . LEU C 3 35 ? 132.522 189.052 146.823 1.00 37.33 35 LEU 1 CA 1
ATOM 9358 C C . LEU C 3 35 ? 132.437 190.225 145.859 1.00 37.33 35 LEU 1 C 1
ATOM 9359 O O . LEU C 3 35 ? 131.387 190.870 145.791 1.00 37.33 35 LEU 1 O 1
ATOM 9364 N N . GLN C 3 36 ? 133.507 190.521 145.122 1.00 39.04 36 GLN 1 N 1
ATOM 9365 C CA . GLN C 3 36 ? 133.446 191.563 144.109 1.00 39.04 36 GLN 1 CA 1
ATOM 9366 C C . GLN C 3 36 ? 132.506 191.220 142.966 1.00 39.04 36 GLN 1 C 1
ATOM 9367 O O . GLN C 3 36 ? 131.947 192.135 142.352 1.00 39.04 36 GLN 1 O 1
ATOM 9373 N N . HIS C 3 37 ? 132.310 189.939 142.664 1.00 40.67 37 HIS 1 N 1
ATOM 9374 C CA . HIS C 3 37 ? 131.357 189.549 141.627 1.00 40.67 37 HIS 1 CA 1
ATOM 9375 C C . HIS C 3 37 ? 130.234 188.683 142.187 1.00 40.67 37 HIS 1 C 1
ATOM 9376 O O . HIS C 3 37 ? 129.878 187.651 141.618 1.00 40.67 37 HIS 1 O 1
ATOM 9383 N N . ARG C 3 38 ? 129.658 189.099 143.316 1.00 51.73 38 ARG 1 N 1
ATOM 9384 C CA . ARG C 3 38 ? 128.557 188.347 143.910 1.00 51.73 38 ARG 1 CA 1
ATOM 9385 C C . ARG C 3 38 ? 127.294 188.412 143.062 1.00 51.73 38 ARG 1 C 1
ATOM 9386 O O . ARG C 3 38 ? 126.532 187.440 143.018 1.00 51.73 38 ARG 1 O 1
ATOM 9394 N N . LYS C 3 39 ? 127.061 189.536 142.379 1.00 59.06 39 LYS 1 N 1
ATOM 9395 C CA . LYS C 3 39 ? 125.771 189.774 141.734 1.00 59.06 39 LYS 1 CA 1
ATOM 9396 C C . LYS C 3 39 ? 125.432 188.711 140.696 1.00 59.06 39 LYS 1 C 1
ATOM 9397 O O . LYS C 3 39 ? 124.251 188.459 140.434 1.00 59.06 39 LYS 1 O 1
ATOM 9403 N N . LEU C 3 40 ? 126.442 188.079 140.097 1.00 56.48 40 LEU 1 N 1
ATOM 9404 C CA . LEU C 3 40 ? 126.176 187.065 139.082 1.00 56.48 40 LEU 1 CA 1
ATOM 9405 C C . LEU C 3 40 ? 125.501 185.834 139.673 1.00 56.48 40 LEU 1 C 1
ATOM 9406 O O . LEU C 3 40 ? 124.785 185.123 138.960 1.00 56.48 40 LEU 1 O 1
ATOM 9411 N N . PHE C 3 41 ? 125.708 185.568 140.958 1.00 52.69 41 PHE 1 N 1
ATOM 9412 C CA . PHE C 3 41 ? 125.173 184.365 141.586 1.00 52.69 41 PHE 1 CA 1
ATOM 9413 C C . PHE C 3 41 ? 124.040 184.687 142.552 1.00 52.69 41 PHE 1 C 1
ATOM 9414 O O . PHE C 3 41 ? 123.599 185.832 142.650 1.00 52.69 41 PHE 1 O 1
ATOM 9422 N N . LEU C 3 69 ? 120.095 167.629 149.022 1.00 82.31 69 LEU 1 N 1
ATOM 9423 C CA . LEU C 3 69 ? 119.232 167.936 147.889 1.00 82.31 69 LEU 1 CA 1
ATOM 9424 C C . LEU C 3 69 ? 119.329 169.411 147.515 1.00 82.31 69 LEU 1 C 1
ATOM 9425 O O . LEU C 3 69 ? 119.122 169.781 146.361 1.00 82.31 69 LEU 1 O 1
ATOM 9430 N N . THR C 3 70 ? 119.628 170.257 148.504 1.00 77.87 70 THR 1 N 1
ATOM 9431 C CA . THR C 3 70 ? 119.849 171.670 148.217 1.00 77.87 70 THR 1 CA 1
ATOM 9432 C C . THR C 3 70 ? 121.111 171.862 147.385 1.00 77.87 70 THR 1 C 1
ATOM 9433 O O . THR C 3 70 ? 121.145 172.706 146.480 1.00 77.87 70 THR 1 O 1
ATOM 9437 N N . ARG C 3 71 ? 122.155 171.082 147.675 1.00 67.40 71 ARG 1 N 1
ATOM 9438 C CA . ARG C 3 71 ? 123.344 171.094 146.833 1.00 67.40 71 ARG 1 CA 1
ATOM 9439 C C . ARG C 3 71 ? 122.999 170.711 145.401 1.00 67.40 71 ARG 1 C 1
ATOM 9440 O O . ARG C 3 71 ? 123.570 171.252 144.450 1.00 67.40 71 ARG 1 O 1
ATOM 9448 N N . LYS C 3 72 ? 122.061 169.780 145.230 1.00 69.17 72 LYS 1 N 1
ATOM 9449 C CA . LYS C 3 72 ? 121.609 169.414 143.892 1.00 69.17 72 LYS 1 CA 1
ATOM 9450 C C . LYS C 3 72 ? 120.971 170.603 143.182 1.00 69.17 72 LYS 1 C 1
ATOM 9451 O O . LYS C 3 72 ? 121.230 170.844 141.994 1.00 69.17 72 LYS 1 O 1
ATOM 9457 N N . GLU C 3 73 ? 120.151 171.372 143.902 1.00 73.81 73 GLU 1 N 1
ATOM 9458 C CA . GLU C 3 73 ? 119.556 172.570 143.320 1.00 73.81 73 GLU 1 CA 1
ATOM 9459 C C . GLU C 3 73 ? 120.630 173.578 142.929 1.00 73.81 73 GLU 1 C 1
ATOM 9460 O O . GLU C 3 73 ? 120.553 174.206 141.866 1.00 73.81 73 GLU 1 O 1
ATOM 9466 N N . ILE C 3 74 ? 121.630 173.762 143.792 1.00 66.18 74 ILE 1 N 1
ATOM 9467 C CA . ILE C 3 74 ? 122.691 174.722 143.500 1.00 66.18 74 ILE 1 CA 1
ATOM 9468 C C . ILE C 3 74 ? 123.486 174.284 142.278 1.00 66.18 74 ILE 1 C 1
ATOM 9469 O O . ILE C 3 74 ? 123.886 175.112 141.450 1.00 66.18 74 ILE 1 O 1
ATOM 9474 N N . TRP C 3 75 ? 123.732 172.979 142.144 1.00 66.76 75 TRP 1 N 1
ATOM 9475 C CA . TRP C 3 75 ? 124.423 172.478 140.961 1.00 66.76 75 TRP 1 CA 1
ATOM 9476 C C . TRP C 3 75 ? 123.599 172.713 139.703 1.00 66.76 75 TRP 1 C 1
ATOM 9477 O O . TRP C 3 75 ? 124.145 173.079 138.657 1.00 66.76 75 TRP 1 O 1
ATOM 9488 N N . SER C 3 76 ? 122.282 172.513 139.783 1.00 70.27 76 SER 1 N 1
ATOM 9489 C CA . SER C 3 76 ? 121.435 172.807 138.630 1.00 70.27 76 SER 1 CA 1
ATOM 9490 C C . SER C 3 76 ? 121.493 174.287 138.267 1.00 70.27 76 SER 1 C 1
ATOM 9491 O O . SER C 3 76 ? 121.534 174.646 137.085 1.00 70.27 76 SER 1 O 1
ATOM 9494 N N . LYS C 3 77 ? 121.490 175.162 139.274 1.00 67.58 77 LYS 1 N 1
ATOM 9495 C CA . LYS C 3 77 ? 121.559 176.597 139.009 1.00 67.58 77 LYS 1 CA 1
ATOM 9496 C C . LYS C 3 77 ? 122.882 176.972 138.350 1.00 67.58 77 LYS 1 C 1
ATOM 9497 O O . LYS C 3 77 ? 122.909 177.731 137.372 1.00 67.58 77 LYS 1 O 1
ATOM 9503 N N . LEU C 3 78 ? 123.993 176.447 138.868 1.00 64.94 78 LEU 1 N 1
ATOM 9504 C CA . LEU C 3 78 ? 125.291 176.731 138.268 1.00 64.94 78 LEU 1 CA 1
ATOM 9505 C C . LEU C 3 78 ? 125.446 176.083 136.901 1.00 64.94 78 LEU 1 C 1
ATOM 9506 O O . LEU C 3 78 ? 126.282 176.527 136.109 1.00 64.94 78 LEU 1 O 1
ATOM 9511 N N . MET C 3 79 ? 124.664 175.043 136.609 1.00 74.12 79 MET 1 N 1
ATOM 9512 C CA . MET C 3 79 ? 124.628 174.504 135.254 1.00 74.12 79 MET 1 CA 1
ATOM 9513 C C . MET C 3 79 ? 123.835 175.417 134.330 1.00 74.12 79 MET 1 C 1
ATOM 9514 O O . MET C 3 79 ? 124.165 175.555 133.147 1.00 74.12 79 MET 1 O 1
ATOM 9519 N N . ASN C 3 80 ? 122.779 176.040 134.856 1.00 75.26 80 ASN 1 N 1
ATOM 9520 C CA . ASN C 3 80 ? 122.093 177.093 134.115 1.00 75.26 80 ASN 1 CA 1
ATOM 9521 C C . ASN C 3 80 ? 123.033 178.251 133.811 1.00 75.26 80 ASN 1 C 1
ATOM 9522 O O . ASN C 3 80 ? 122.952 178.851 132.734 1.00 75.26 80 ASN 1 O 1
ATOM 9527 N N . LEU C 3 81 ? 123.929 178.575 134.738 1.00 71.20 81 LEU 1 N 1
ATOM 9528 C CA . LEU C 3 81 ? 124.990 179.537 134.466 1.00 71.20 81 LEU 1 CA 1
ATOM 9529 C C . LEU C 3 81 ? 125.995 178.929 133.487 1.00 71.20 81 LEU 1 C 1
ATOM 9530 O O . LEU C 3 81 ? 125.811 177.826 132.967 1.00 71.20 81 LEU 1 O 1
ATOM 9535 N N . GLY C 3 82 ? 127.076 179.656 133.224 1.00 68.95 82 GLY 1 N 1
ATOM 9536 C CA . GLY C 3 82 ? 128.002 179.297 132.170 1.00 68.95 82 GLY 1 CA 1
ATOM 9537 C C . GLY C 3 82 ? 128.673 177.942 132.264 1.00 68.95 82 GLY 1 C 1
ATOM 9538 O O . GLY C 3 82 ? 128.369 177.049 131.468 1.00 68.95 82 GLY 1 O 1
ATOM 9539 N N . VAL C 3 83 ? 129.574 177.761 133.229 1.00 74.42 83 VAL 1 N 1
ATOM 9540 C CA . VAL C 3 83 ? 130.504 176.630 133.234 1.00 74.42 83 VAL 1 CA 1
ATOM 9541 C C . VAL C 3 83 ? 130.258 175.820 134.505 1.00 74.42 83 VAL 1 C 1
ATOM 9542 O O . VAL C 3 83 ? 130.876 176.064 135.545 1.00 74.42 83 VAL 1 O 1
ATOM 9546 N N . LEU C 3 84 ? 129.350 174.847 134.419 1.00 71.56 84 LEU 1 N 1
ATOM 9547 C CA . LEU C 3 84 ? 129.218 173.755 135.378 1.00 71.56 84 LEU 1 CA 1
ATOM 9548 C C . LEU C 3 84 ? 128.203 172.759 134.837 1.00 71.56 84 LEU 1 C 1
ATOM 9549 O O . LEU C 3 84 ? 127.203 173.157 134.234 1.00 71.56 84 LEU 1 O 1
ATOM 9554 N N . GLY C 3 85 ? 128.454 171.469 135.016 1.00 73.33 85 GLY 1 N 1
ATOM 9555 C CA . GLY C 3 85 ? 127.466 170.483 134.631 1.00 73.33 85 GLY 1 CA 1
ATOM 9556 C C . GLY C 3 85 ? 127.564 170.075 133.178 1.00 73.33 85 GLY 1 C 1
ATOM 9557 O O . GLY C 3 85 ? 128.660 170.030 132.618 1.00 73.33 85 GLY 1 O 1
ATOM 9558 N N . THR C 3 86 ? 126.425 169.835 132.532 1.00 77.34 86 THR 1 N 1
ATOM 9559 C CA . THR C 3 86 ? 126.438 169.189 131.226 1.00 77.34 86 THR 1 CA 1
ATOM 9560 C C . THR C 3 86 ? 126.949 170.134 130.148 1.00 77.34 86 THR 1 C 1
ATOM 9561 O O . THR C 3 86 ? 126.241 170.430 129.180 1.00 77.34 86 THR 1 O 1
ATOM 9563 N N . ILE C 3 87 ? 128.184 170.603 130.308 1.00 78.88 87 ILE 1 N 1
ATOM 9564 C CA . ILE C 3 87 ? 128.830 171.447 129.292 1.00 78.88 87 ILE 1 CA 1
ATOM 9565 C C . ILE C 3 87 ? 129.575 170.492 128.368 1.00 78.88 87 ILE 1 C 1
ATOM 9566 O O . ILE C 3 87 ? 130.774 170.235 128.501 1.00 78.88 87 ILE 1 O 1
ATOM 9568 N N . SER C 3 88 ? 128.840 169.946 127.403 1.00 77.18 88 SER 1 N 1
ATOM 9569 C CA . SER C 3 88 ? 129.422 168.994 126.471 1.00 77.18 88 SER 1 CA 1
ATOM 9570 C C . SER C 3 88 ? 130.336 169.704 125.480 1.00 77.18 88 SER 1 C 1
ATOM 9571 O O . SER C 3 88 ? 130.091 170.844 125.077 1.00 77.18 88 SER 1 O 1
ATOM 9573 N N . PHE C 3 89 ? 131.402 169.015 125.090 1.00 76.02 89 PHE 1 N 1
ATOM 9574 C CA . PHE C 3 89 ? 132.356 169.548 124.133 1.00 76.02 89 PHE 1 CA 1
ATOM 9575 C C . PHE C 3 89 ? 131.943 169.178 122.714 1.00 76.02 89 PHE 1 C 1
ATOM 9576 O O . PHE C 3 89 ? 131.365 168.115 122.472 1.00 76.02 89 PHE 1 O 1
ATOM 9578 N N . GLU C 3 90 ? 132.235 170.079 121.775 1.00 79.35 90 GLU 1 N 1
ATOM 9579 C CA . GLU C 3 90 ? 131.955 169.817 120.369 1.00 79.35 90 GLU 1 CA 1
ATOM 9580 C C . GLU C 3 90 ? 132.691 168.562 119.927 1.00 79.35 90 GLU 1 C 1
ATOM 9581 O O . GLU C 3 90 ? 133.911 168.458 120.087 1.00 79.35 90 GLU 1 O 1
ATOM 9583 N N . ALA C 3 91 ? 131.952 167.608 119.371 1.00 82.58 91 ALA 1 N 1
ATOM 9584 C CA . ALA C 3 91 ? 132.462 166.261 119.169 1.00 82.58 91 ALA 1 CA 1
ATOM 9585 C C . ALA C 3 91 ? 132.201 165.780 117.751 1.00 82.58 91 ALA 1 C 1
ATOM 9586 O O . ALA C 3 91 ? 131.121 166.007 117.195 1.00 82.58 91 ALA 1 O 1
ATOM 9588 N N . VAL C 3 92 ? 133.202 165.118 117.177 1.00 84.09 92 VAL 1 N 1
ATOM 9589 C CA . VAL C 3 92 ? 133.108 164.424 115.905 1.00 84.09 92 VAL 1 CA 1
ATOM 9590 C C . VAL C 3 92 ? 133.988 163.181 115.989 1.00 84.09 92 VAL 1 C 1
ATOM 9591 O O . VAL C 3 92 ? 134.614 162.908 117.016 1.00 84.09 92 VAL 1 O 1
ATOM 9593 N N . ASN C 3 93 ? 134.017 162.411 114.902 1.00 83.96 93 ASN 1 N 1
ATOM 9594 C CA . ASN C 3 93 ? 134.903 161.253 114.849 1.00 83.96 93 ASN 1 CA 1
ATOM 9595 C C . ASN C 3 93 ? 136.365 161.678 114.911 1.00 83.96 93 ASN 1 C 1
ATOM 9596 O O . ASN C 3 93 ? 137.172 161.065 115.620 1.00 83.96 93 ASN 1 O 1
ATOM 9598 N N . ASP C 3 94 ? 136.725 162.734 114.178 1.00 81.88 94 ASP 1 N 1
ATOM 9599 C CA . ASP C 3 94 ? 138.120 163.158 114.115 1.00 81.88 94 ASP 1 CA 1
ATOM 9600 C C . ASP C 3 94 ? 138.430 164.283 115.095 1.00 81.88 94 ASP 1 C 1
ATOM 9601 O O . ASP C 3 94 ? 139.572 164.400 115.551 1.00 81.88 94 ASP 1 O 1
ATOM 9603 N N . ASP C 3 95 ? 137.445 165.115 115.421 1.00 81.81 95 ASP 1 N 1
ATOM 9604 C CA . ASP C 3 95 ? 137.630 166.162 116.413 1.00 81.81 95 ASP 1 CA 1
ATOM 9605 C C . ASP C 3 95 ? 137.664 165.550 117.812 1.00 81.81 95 ASP 1 C 1
ATOM 9606 O O . ASP C 3 95 ? 137.634 164.329 117.987 1.00 81.81 95 ASP 1 O 1
ATOM 9608 N N . TYR C 3 96 ? 137.741 166.408 118.827 1.00 79.30 96 TYR 1 N 1
ATOM 9609 C CA . TYR C 3 96 ? 137.696 165.931 120.203 1.00 79.30 96 TYR 1 CA 1
ATOM 9610 C C . TYR C 3 96 ? 136.390 165.186 120.449 1.00 79.30 96 TYR 1 C 1
ATOM 9611 O O . TYR C 3 96 ? 135.318 165.645 120.051 1.00 79.30 96 TYR 1 O 1
ATOM 9613 N N . LEU C 3 97 ? 136.483 164.032 121.107 1.00 79.67 97 LEU 1 N 1
ATOM 9614 C CA . LEU C 3 97 ? 135.334 163.152 121.266 1.00 79.67 97 LEU 1 CA 1
ATOM 9615 C C . LEU C 3 97 ? 134.310 163.768 122.221 1.00 79.67 97 LEU 1 C 1
ATOM 9616 O O . LEU C 3 97 ? 134.483 164.873 122.743 1.00 79.67 97 LEU 1 O 1
ATOM 9618 N N . ILE C 3 98 ? 133.217 163.037 122.443 1.00 71.40 98 ILE 1 N 1
ATOM 9619 C CA . ILE C 3 98 ? 132.173 163.502 123.347 1.00 71.40 98 ILE 1 CA 1
ATOM 9620 C C . ILE C 3 98 ? 132.697 163.465 124.775 1.00 71.40 98 ILE 1 C 1
ATOM 9621 O O . ILE C 3 98 ? 133.293 162.470 125.208 1.00 71.40 98 ILE 1 O 1
ATOM 9626 N N . GLN C 3 99 ? 132.486 164.553 125.513 1.00 64.42 99 GLN 1 N 1
ATOM 9627 C CA . GLN C 3 99 ? 132.892 164.633 126.909 1.00 64.42 99 GLN 1 CA 1
ATOM 9628 C C . GLN C 3 99 ? 131.807 165.351 127.693 1.00 64.42 99 GLN 1 C 1
ATOM 9629 O O . GLN C 3 99 ? 131.354 166.424 127.286 1.00 64.42 99 GLN 1 O 1
ATOM 9635 N N . VAL C 3 100 ? 131.394 164.760 128.812 1.00 58.27 100 VAL 1 N 1
ATOM 9636 C CA . VAL C 3 100 ? 130.302 165.286 129.618 1.00 58.27 100 VAL 1 CA 1
ATOM 9637 C C . VAL C 3 100 ? 130.745 165.343 131.073 1.00 58.27 100 VAL 1 C 1
ATOM 9638 O O . VAL C 3 100 ? 131.480 164.475 131.554 1.00 58.27 100 VAL 1 O 1
ATOM 9642 N N . TYR C 3 101 ? 130.303 166.385 131.773 1.00 54.12 101 TYR 1 N 1
ATOM 9643 C CA . TYR C 3 101 ? 130.668 166.614 133.163 1.00 54.12 101 TYR 1 CA 1
ATOM 9644 C C . TYR C 3 101 ? 129.582 166.020 134.050 1.00 54.12 101 TYR 1 C 1
ATOM 9645 O O . TYR C 3 101 ? 128.397 166.089 133.712 1.00 54.12 101 TYR 1 O 1
ATOM 9654 N N . LYS C 3 102 ? 129.972 165.443 135.187 1.00 46.26 102 LYS 1 N 1
ATOM 9655 C CA . LYS C 3 102 ? 128.988 164.824 136.062 1.00 46.26 102 LYS 1 CA 1
ATOM 9656 C C . LYS C 3 102 ? 129.277 165.158 137.519 1.00 46.26 102 LYS 1 C 1
ATOM 9657 O O . LYS C 3 102 ? 130.368 165.604 137.879 1.00 46.26 102 LYS 1 O 1
ATOM 9663 N N . TYR C 3 103 ? 128.260 164.945 138.352 1.00 49.90 103 TYR 1 N 1
ATOM 9664 C CA . TYR C 3 103 ? 128.325 165.141 139.795 1.00 49.90 103 TYR 1 CA 1
ATOM 9665 C C . TYR C 3 103 ? 127.751 163.901 140.460 1.00 49.90 103 TYR 1 C 1
ATOM 9666 O O . TYR C 3 103 ? 126.634 163.490 140.137 1.00 49.90 103 TYR 1 O 1
ATOM 9675 N N . PHE C 3 104 ? 128.497 163.306 141.383 1.00 39.05 104 PHE 1 N 1
ATOM 9676 C CA . PHE C 3 104 ? 127.959 162.172 142.122 1.00 39.05 104 PHE 1 CA 1
ATOM 9677 C C . PHE C 3 104 ? 126.987 162.676 143.178 1.00 39.05 104 PHE 1 C 1
ATOM 9678 O O . PHE C 3 104 ? 127.380 163.406 144.093 1.00 39.05 104 PHE 1 O 1
ATOM 9686 N N . TYR C 3 105 ? 125.724 162.288 143.055 1.00 46.92 105 TYR 1 N 1
ATOM 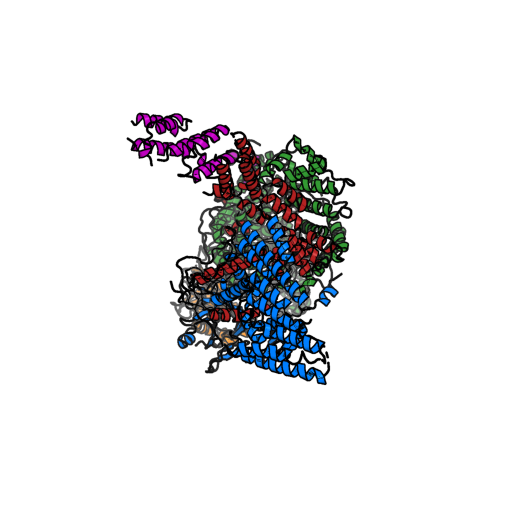9687 C CA . TYR C 3 105 ? 124.693 162.664 144.020 1.00 46.92 105 TYR 1 CA 1
ATOM 9688 C C . TYR C 3 105 ? 124.223 161.429 144.773 1.00 46.92 105 TYR 1 C 1
ATOM 9689 O O . TYR C 3 105 ? 123.649 160.513 144.153 1.00 46.92 105 TYR 1 O 1
ATOM 9698 N N . PRO C 3 106 ? 124.439 161.343 146.088 1.00 42.11 106 PRO 1 N 1
ATOM 9699 C CA . PRO C 3 106 ? 124.018 160.147 146.829 1.00 42.11 106 PRO 1 CA 1
ATOM 9700 C C . PRO C 3 106 ? 122.569 160.199 147.288 1.00 42.11 106 PRO 1 C 1
ATOM 9701 O O . PRO C 3 106 ? 122.140 161.179 147.902 1.00 42.11 106 PRO 1 O 1
ATOM 9705 N N . ASP C 3 107 ? 121.809 159.143 147.005 1.00 49.91 107 ASP 1 N 1
ATOM 9706 C CA . ASP C 3 107 ? 120.414 159.050 147.434 1.00 49.91 107 ASP 1 CA 1
ATOM 9707 C C . ASP C 3 107 ? 120.378 158.533 148.866 1.00 49.91 107 ASP 1 C 1
ATOM 9708 O O . ASP C 3 107 ? 120.374 157.324 149.102 1.00 49.91 107 ASP 1 O 1
ATOM 9713 N N . VAL C 3 108 ? 120.344 159.455 149.832 1.00 43.74 108 VAL 1 N 1
ATOM 9714 C CA . VAL C 3 108 ? 120.367 159.072 151.243 1.00 43.74 108 VAL 1 CA 1
ATOM 9715 C C . VAL C 3 108 ? 119.097 158.369 151.688 1.00 43.74 108 VAL 1 C 1
ATOM 9716 O O . VAL C 3 108 ? 119.165 157.464 152.528 1.00 43.74 108 VAL 1 O 1
ATOM 9720 N N . ASN C 3 109 ? 117.941 158.756 151.154 1.00 50.16 109 ASN 1 N 1
ATOM 9721 C CA . ASN C 3 109 ? 116.668 158.180 151.567 1.00 50.16 109 ASN 1 CA 1
ATOM 9722 C C . ASN C 3 109 ? 116.520 156.727 151.131 1.00 50.16 109 ASN 1 C 1
ATOM 9723 O O . ASN C 3 109 ? 116.041 155.893 151.905 1.00 50.16 109 ASN 1 O 1
ATOM 9728 N N . ASP C 3 110 ? 116.920 156.412 149.899 1.00 49.12 110 ASP 1 N 1
ATOM 9729 C CA . ASP C 3 110 ? 116.733 155.061 149.381 1.00 49.12 110 ASP 1 CA 1
ATOM 9730 C C . ASP C 3 110 ? 117.609 154.053 150.115 1.00 49.12 110 ASP 1 C 1
ATOM 9731 O O . ASP C 3 110 ? 117.204 152.904 150.319 1.00 49.12 110 ASP 1 O 1
ATOM 9736 N N . PHE C 3 111 ? 118.814 154.461 150.518 1.00 35.86 111 PHE 1 N 1
ATOM 9737 C CA . PHE C 3 111 ? 119.694 153.563 151.259 1.00 35.86 111 PHE 1 CA 1
ATOM 9738 C C . PHE C 3 111 ? 119.053 153.137 152.574 1.00 35.86 111 PHE 1 C 1
ATOM 9739 O O . PHE C 3 111 ? 118.985 151.942 152.892 1.00 35.86 111 PHE 1 O 1
ATOM 9747 N N . THR C 3 112 ? 118.566 154.110 153.347 1.00 40.30 112 THR 1 N 1
ATOM 9748 C CA . THR C 3 112 ? 117.891 153.801 154.600 1.00 40.30 112 THR 1 CA 1
ATOM 9749 C C . THR C 3 112 ? 116.598 153.034 154.363 1.00 40.30 112 THR 1 C 1
ATOM 9750 O O . THR C 3 112 ? 116.269 152.127 155.131 1.00 40.30 112 THR 1 O 1
ATOM 9754 N N . LEU C 3 113 ? 115.867 153.361 153.298 1.00 47.14 113 LEU 1 N 1
ATOM 9755 C CA . LEU C 3 113 ? 114.641 152.632 152.998 1.00 47.14 113 LEU 1 CA 1
ATOM 9756 C C . LEU C 3 113 ? 114.923 151.161 152.730 1.00 47.14 113 LEU 1 C 1
ATOM 9757 O O . LEU C 3 113 ? 114.192 150.287 153.208 1.00 47.14 113 LEU 1 O 1
ATOM 9762 N N . ARG C 3 114 ? 115.978 150.865 151.971 1.00 46.76 114 ARG 1 N 1
ATOM 9763 C CA . ARG C 3 114 ? 116.263 149.478 151.626 1.00 46.76 114 ARG 1 CA 1
ATOM 9764 C C . ARG C 3 114 ? 116.858 148.709 152.797 1.00 46.76 114 ARG 1 C 1
ATOM 9765 O O . ARG C 3 114 ? 116.519 147.539 153.004 1.00 46.76 114 ARG 1 O 1
ATOM 9773 N N . PHE C 3 115 ? 117.753 149.330 153.571 1.00 39.52 115 PHE 1 N 1
ATOM 9774 C CA . PHE C 3 115 ? 118.571 148.562 154.501 1.00 39.52 115 PHE 1 CA 1
ATOM 9775 C C . PHE C 3 115 ? 118.293 148.826 155.976 1.00 39.52 115 PHE 1 C 1
ATOM 9776 O O . PHE C 3 115 ? 118.820 148.094 156.820 1.00 39.52 115 PHE 1 O 1
ATOM 9784 N N . GLY C 3 116 ? 117.485 149.821 156.317 1.00 42.45 116 GLY 1 N 1
ATOM 9785 C CA . GLY C 3 116 ? 117.226 150.132 157.704 1.00 42.45 116 GLY 1 CA 1
ATOM 9786 C C . GLY C 3 116 ? 116.270 149.145 158.345 1.00 42.45 116 GLY 1 C 1
ATOM 9787 O O . GLY C 3 116 ? 115.839 148.154 157.754 1.00 42.45 116 GLY 1 O 1
ATOM 9788 N N . VAL C 3 117 ? 115.932 149.434 159.597 1.00 40.99 117 VAL 1 N 1
ATOM 9789 C CA . VAL C 3 117 ? 115.067 148.561 160.379 1.00 40.99 117 VAL 1 CA 1
ATOM 9790 C C . VAL C 3 117 ? 113.614 149.015 160.298 1.00 40.99 117 VAL 1 C 1
ATOM 9791 O O . VAL C 3 117 ? 112.700 148.267 160.651 1.00 40.99 117 VAL 1 O 1
ATOM 9795 N N . ASP C 3 316 ? 136.086 181.556 130.781 1.00 42.16 316 ASP 1 N 1
ATOM 9796 C CA . ASP C 3 316 ? 134.909 182.391 130.573 1.00 42.16 316 ASP 1 CA 1
ATOM 9797 C C . ASP C 3 316 ? 134.515 183.067 131.880 1.00 42.16 316 ASP 1 C 1
ATOM 9798 O O . ASP C 3 316 ? 134.671 184.277 132.034 1.00 42.16 316 ASP 1 O 1
ATOM 9803 N N . ILE C 3 317 ? 133.992 182.276 132.819 1.00 37.61 317 ILE 1 N 1
ATOM 9804 C CA . ILE C 3 317 ? 133.676 182.812 134.138 1.00 37.61 317 ILE 1 CA 1
ATOM 9805 C C . ILE C 3 317 ? 134.948 183.157 134.899 1.00 37.61 317 ILE 1 C 1
ATOM 9806 O O . ILE C 3 317 ? 134.969 184.109 135.688 1.00 37.61 317 ILE 1 O 1
ATOM 9811 N N . TYR C 3 318 ? 136.026 182.408 134.679 1.00 32.51 318 TYR 1 N 1
ATOM 9812 C CA . TYR C 3 318 ? 137.296 182.728 135.310 1.00 32.51 318 TYR 1 CA 1
ATOM 9813 C C . TYR C 3 318 ? 137.996 183.900 134.642 1.00 32.51 318 TYR 1 C 1
ATOM 9814 O O . TYR C 3 318 ? 138.980 184.407 135.188 1.00 32.51 318 TYR 1 O 1
ATOM 9823 N N . LYS C 3 319 ? 137.516 184.333 133.481 1.00 41.03 319 LYS 1 N 1
ATOM 9824 C CA . LYS C 3 319 ? 137.893 185.623 132.925 1.00 41.03 319 LYS 1 CA 1
ATOM 9825 C C . LYS C 3 319 ? 137.128 186.760 133.577 1.00 41.03 319 LYS 1 C 1
ATOM 9826 O O . LYS C 3 319 ? 137.692 187.839 133.790 1.00 41.03 319 LYS 1 O 1
ATOM 9832 N N . ILE C 3 320 ? 135.854 186.534 133.896 1.00 35.27 320 ILE 1 N 1
ATOM 9833 C CA . ILE C 3 320 ? 135.046 187.564 134.537 1.00 35.27 320 ILE 1 CA 1
ATOM 9834 C C . ILE C 3 320 ? 135.521 187.803 135.964 1.00 35.27 320 ILE 1 C 1
ATOM 9835 O O . ILE C 3 320 ? 135.712 188.948 136.388 1.00 35.27 320 ILE 1 O 1
ATOM 9840 N N . LEU C 3 321 ? 135.724 186.726 136.726 1.00 34.74 321 LEU 1 N 1
ATOM 9841 C CA . LEU C 3 321 ? 136.138 186.864 138.118 1.00 34.74 321 LEU 1 CA 1
ATOM 9842 C C . LEU C 3 321 ? 137.553 187.402 138.259 1.00 34.74 321 LEU 1 C 1
ATOM 9843 O O . LEU C 3 321 ? 137.890 187.948 139.313 1.00 34.74 321 LEU 1 O 1
ATOM 9848 N N . GLY C 3 322 ? 138.385 187.264 137.233 1.00 28.00 322 GLY 1 N 1
ATOM 9849 C CA . GLY C 3 322 ? 139.768 187.671 137.341 1.00 28.00 322 GLY 1 CA 1
ATOM 9850 C C . GLY C 3 322 ? 140.676 186.646 137.974 1.00 28.00 322 GLY 1 C 1
ATOM 9851 O O . GLY C 3 322 ? 141.703 187.020 138.551 1.00 28.00 322 GLY 1 O 1
ATOM 9852 N N . TYR C 3 323 ? 140.317 185.366 137.903 1.00 21.09 323 TYR 1 N 1
ATOM 9853 C CA . TYR C 3 323 ? 141.123 184.291 138.466 1.00 21.09 323 TYR 1 CA 1
ATOM 9854 C C . TYR C 3 323 ? 142.554 184.386 137.964 1.00 21.09 323 TYR 1 C 1
ATOM 9855 O O . TYR C 3 323 ? 142.795 184.435 136.755 1.00 21.09 323 TYR 1 O 1
ATOM 9864 N N . PHE C 3 324 ? 143.504 184.415 138.896 1.00 18.67 324 PHE 1 N 1
ATOM 9865 C CA . PHE C 3 324 ? 144.880 184.795 138.604 1.00 18.67 324 PHE 1 CA 1
ATOM 9866 C C . PHE C 3 324 ? 145.849 183.621 138.625 1.00 18.67 324 PHE 1 C 1
ATOM 9867 O O . PHE C 3 324 ? 147.063 183.837 138.675 1.00 18.67 324 PHE 1 O 1
ATOM 9875 N N . LEU C 3 325 ? 145.351 182.397 138.591 1.00 20.68 325 LEU 1 N 1
ATOM 9876 C CA . LEU C 3 325 ? 146.168 181.201 138.499 1.00 20.68 325 LEU 1 CA 1
ATOM 9877 C C . LEU C 3 325 ? 146.046 180.604 137.102 1.00 20.68 325 LEU 1 C 1
ATOM 9878 O O . LEU C 3 325 ? 145.118 180.940 136.359 1.00 20.68 325 LEU 1 O 1
ATOM 9883 N N . PRO C 3 326 ? 146.969 179.731 136.698 1.00 16.35 326 PRO 1 N 1
ATOM 9884 C CA . PRO C 3 326 ? 146.849 179.110 135.373 1.00 16.35 326 PRO 1 CA 1
ATOM 9885 C C . PRO C 3 326 ? 145.550 178.331 135.240 1.00 16.35 326 PRO 1 C 1
ATOM 9886 O O . PRO C 3 326 ? 145.104 177.668 136.175 1.00 16.35 326 PRO 1 O 1
ATOM 9890 N N . SER C 3 327 ? 144.935 178.428 134.063 1.00 18.34 327 SER 1 N 1
ATOM 9891 C CA . SER C 3 327 ? 143.651 177.785 133.837 1.00 18.34 327 SER 1 CA 1
ATOM 9892 C C . SER C 3 327 ? 143.507 177.119 132.476 1.00 18.34 327 SER 1 C 1
ATOM 9893 O O . SER C 3 327 ? 142.470 176.497 132.231 1.00 18.34 327 SER 1 O 1
ATOM 9896 N N . ARG C 3 328 ? 144.494 177.222 131.593 1.00 24.24 328 ARG 1 N 1
ATOM 9897 C CA . ARG C 3 328 ? 144.432 176.611 130.269 1.00 24.24 328 ARG 1 CA 1
ATOM 9898 C C . ARG C 3 328 ? 145.816 176.707 129.644 1.00 24.24 328 ARG 1 C 1
ATOM 9899 O O . ARG C 3 328 ? 146.749 177.248 130.242 1.00 24.24 328 ARG 1 O 1
ATOM 9907 N N . TRP C 3 329 ? 145.943 176.174 128.436 1.00 20.69 329 TRP 1 N 1
ATOM 9908 C CA . TRP C 3 329 ? 147.150 176.345 127.645 1.00 20.69 329 TRP 1 CA 1
ATOM 9909 C C . TRP C 3 329 ? 147.009 177.566 126.747 1.00 20.69 329 TRP 1 C 1
ATOM 9910 O O . TRP C 3 329 ? 145.907 177.971 126.378 1.00 20.69 329 TRP 1 O 1
ATOM 9921 N N . GLN C 3 330 ? 148.146 178.149 126.388 1.00 25.54 330 GLN 1 N 1
ATOM 9922 C CA . GLN C 3 330 ? 148.156 179.319 125.525 1.00 25.54 330 GLN 1 CA 1
ATOM 9923 C C . GLN C 3 330 ? 148.197 178.891 124.066 1.00 25.54 330 GLN 1 C 1
ATOM 9924 O O . GLN C 3 330 ? 148.946 177.982 123.699 1.00 25.54 330 GLN 1 O 1
ATOM 9930 N N . ALA C 3 331 ? 147.390 179.550 123.240 1.00 30.00 331 ALA 1 N 1
ATOM 9931 C CA . ALA C 3 331 ? 147.379 179.284 121.808 1.00 30.00 331 ALA 1 CA 1
ATOM 9932 C C . ALA C 3 331 ? 148.539 180.020 121.152 1.00 30.00 331 ALA 1 C 1
ATOM 9933 O O . ALA C 3 331 ? 148.646 181.245 121.262 1.00 30.00 331 ALA 1 O 1
ATOM 9935 N N . GLN C 3 332 ? 149.404 179.275 120.472 1.00 40.49 332 GLN 1 N 1
ATOM 9936 C CA . GLN C 3 332 ? 150.560 179.874 119.832 1.00 40.49 332 GLN 1 CA 1
ATOM 9937 C C . GLN C 3 332 ? 150.132 180.690 118.613 1.00 40.49 332 GLN 1 C 1
ATOM 9938 O O . GLN C 3 332 ? 149.144 180.360 117.951 1.00 40.49 332 GLN 1 O 1
ATOM 9944 N N . PRO C 3 333 ? 150.854 181.771 118.301 1.00 43.03 333 PRO 1 N 1
ATOM 9945 C CA . PRO C 3 333 ? 150.495 182.557 117.107 1.00 43.03 333 PRO 1 CA 1
ATOM 9946 C C . PRO C 3 333 ? 150.606 181.763 115.817 1.00 43.03 333 PRO 1 C 1
ATOM 9947 O O . PRO C 3 333 ? 149.653 181.730 115.027 1.00 43.03 333 PRO 1 O 1
ATOM 9951 N N . ASN C 3 334 ? 151.745 181.123 115.577 1.00 45.64 334 ASN 1 N 1
ATOM 9952 C CA . ASN C 3 334 ? 151.857 180.212 114.452 1.00 45.64 334 ASN 1 CA 1
ATOM 9953 C C . ASN C 3 334 ? 150.956 179.003 114.674 1.00 45.64 334 ASN 1 C 1
ATOM 9954 O O . ASN C 3 334 ? 150.644 178.629 115.807 1.00 45.64 334 ASN 1 O 1
ATOM 9959 N N . ASN C 3 335 ? 150.537 178.382 113.574 1.00 47.50 335 ASN 1 N 1
ATOM 9960 C CA . ASN C 3 335 ? 149.674 177.214 113.685 1.00 47.50 335 ASN 1 CA 1
ATOM 9961 C C . ASN C 3 335 ? 150.494 175.980 114.030 1.00 47.50 335 ASN 1 C 1
ATOM 9962 O O . ASN C 3 335 ? 150.420 174.961 113.338 1.00 47.50 335 ASN 1 O 1
ATOM 9967 N N . SER C 3 336 ? 151.270 176.065 115.112 1.00 38.09 336 SER 1 N 1
ATOM 9968 C CA . SER C 3 336 ? 152.134 174.960 115.503 1.00 38.09 336 SER 1 CA 1
ATOM 9969 C C . SER C 3 336 ? 151.330 173.794 116.054 1.00 38.09 336 SER 1 C 1
ATOM 9970 O O . SER C 3 336 ? 151.666 172.630 115.811 1.00 38.09 336 SER 1 O 1
ATOM 9973 N N . LEU C 3 337 ? 150.265 174.086 116.793 1.00 32.92 337 LEU 1 N 1
ATOM 9974 C CA . LEU C 3 337 ? 149.543 173.074 117.544 1.00 32.92 337 LEU 1 CA 1
ATOM 9975 C C . LEU C 3 337 ? 148.081 173.467 117.666 1.00 32.92 337 LEU 1 C 1
ATOM 9976 O O . LEU C 3 337 ? 147.745 174.652 117.719 1.00 32.92 337 LEU 1 O 1
ATOM 9981 N N . GLN C 3 338 ? 147.215 172.459 117.707 1.00 31.91 338 GLN 1 N 1
ATOM 9982 C CA . GLN C 3 338 ? 145.776 172.648 117.803 1.00 31.91 338 GLN 1 CA 1
ATOM 9983 C C . GLN C 3 338 ? 145.292 172.181 119.168 1.00 31.91 338 GLN 1 C 1
ATOM 9984 O O . GLN C 3 338 ? 145.583 171.055 119.588 1.00 31.91 338 GLN 1 O 1
ATOM 9990 N N . LEU C 3 339 ? 144.559 173.047 119.854 1.00 28.88 339 LEU 1 N 1
ATOM 9991 C CA . LEU C 3 339 ? 143.997 172.734 121.153 1.00 28.88 339 LEU 1 CA 1
ATOM 9992 C C . LEU C 3 339 ? 142.515 173.072 121.152 1.00 28.88 339 LEU 1 C 1
ATOM 9993 O O . LEU C 3 339 ? 142.043 173.892 120.363 1.00 28.88 339 LEU 1 O 1
ATOM 9998 N N . SER C 3 340 ? 141.786 172.409 122.045 1.00 31.77 340 SER 1 N 1
ATOM 9999 C CA . SER C 3 340 ? 140.338 172.510 122.087 1.00 31.77 340 SER 1 CA 1
ATOM 10000 C C . SER C 3 340 ? 139.901 173.943 122.378 1.00 31.77 340 SER 1 C 1
ATOM 10001 O O . SER C 3 340 ? 140.702 174.818 122.701 1.00 31.77 340 SER 1 O 1
ATOM 10004 N N . GLN C 3 341 ? 138.593 174.172 122.255 1.00 39.22 341 GLN 1 N 1
ATOM 10005 C CA . GLN C 3 341 ? 138.041 175.491 122.544 1.00 39.22 341 GLN 1 CA 1
ATOM 10006 C C . GLN C 3 341 ? 138.345 175.921 123.974 1.00 39.22 341 GLN 1 C 1
ATOM 10007 O O . GLN C 3 341 ? 138.438 177.120 124.256 1.00 39.22 341 GLN 1 O 1
ATOM 10013 N N . ASP C 3 342 ? 138.538 174.961 124.878 1.00 39.43 342 ASP 1 N 1
ATOM 10014 C CA . ASP C 3 342 ? 138.863 175.253 126.267 1.00 39.43 342 ASP 1 CA 1
ATOM 10015 C C . ASP C 3 342 ? 140.357 175.287 126.540 1.00 39.43 342 ASP 1 C 1
ATOM 10016 O O . ASP C 3 342 ? 140.778 175.898 127.526 1.00 39.43 342 ASP 1 O 1
ATOM 10021 N N . GLY C 3 343 ? 141.165 174.640 125.706 1.00 30.42 343 GLY 1 N 1
ATOM 10022 C CA . GLY C 3 343 ? 142.567 174.496 126.025 1.00 30.42 343 GLY 1 CA 1
ATOM 10023 C C . GLY C 3 343 ? 142.838 173.475 127.097 1.00 30.42 343 GLY 1 C 1
ATOM 10024 O O . GLY C 3 343 ? 143.916 173.481 127.690 1.00 30.42 343 GLY 1 O 1
ATOM 10025 N N . ILE C 3 344 ? 141.878 172.598 127.368 1.00 26.56 344 ILE 1 N 1
ATOM 10026 C CA . ILE C 3 344 ? 141.986 171.629 128.449 1.00 26.56 344 ILE 1 CA 1
ATOM 10027 C C . ILE C 3 344 ? 141.770 170.222 127.913 1.00 26.56 344 ILE 1 C 1
ATOM 10028 O O . ILE C 3 344 ? 142.632 169.351 128.064 1.00 26.56 344 ILE 1 O 1
ATOM 10033 N N . THR C 3 345 ? 140.624 169.994 127.270 1.00 29.16 345 THR 1 N 1
ATOM 10034 C CA . THR C 3 345 ? 140.195 168.635 126.963 1.00 29.16 345 THR 1 CA 1
ATOM 10035 C C . THR C 3 345 ? 140.996 167.983 125.843 1.00 29.16 345 THR 1 C 1
ATOM 10036 O O . THR C 3 345 ? 140.896 166.765 125.670 1.00 29.16 345 THR 1 O 1
ATOM 10040 N N . HIS C 3 346 ? 141.779 168.745 125.083 1.00 25.70 346 HIS 1 N 1
ATOM 10041 C CA . HIS C 3 346 ? 142.591 168.149 124.032 1.00 25.70 346 HIS 1 CA 1
ATOM 10042 C C . HIS C 3 346 ? 143.664 169.131 123.591 1.00 25.70 346 HIS 1 C 1
ATOM 10043 O O . HIS C 3 346 ? 143.377 170.304 123.346 1.00 25.70 346 HIS 1 O 1
ATOM 10050 N N . LEU C 3 347 ? 144.894 168.636 123.490 1.00 23.54 347 LEU 1 N 1
ATOM 10051 C CA . LEU C 3 347 ? 146.022 169.394 122.967 1.00 23.54 347 LEU 1 CA 1
ATOM 10052 C C . LEU C 3 347 ? 146.828 168.479 122.065 1.00 23.54 347 LEU 1 C 1
ATOM 10053 O O . LEU C 3 347 ? 147.150 167.356 122.460 1.00 23.54 347 LEU 1 O 1
ATOM 10058 N N . GLN C 3 348 ? 147.165 168.950 120.868 1.00 24.73 348 GLN 1 N 1
ATOM 10059 C CA . GLN C 3 348 ? 147.878 168.072 119.954 1.00 24.73 348 GLN 1 CA 1
ATOM 10060 C C . GLN C 3 348 ? 148.666 168.878 118.933 1.00 24.73 348 GLN 1 C 1
ATOM 10061 O O . GLN C 3 348 ? 148.124 169.804 118.323 1.00 24.73 348 GLN 1 O 1
ATOM 10067 N N . PRO C 3 349 ? 149.940 168.563 118.723 1.00 27.63 349 PRO 1 N 1
ATOM 10068 C CA . PRO C 3 349 ? 150.715 169.278 117.704 1.00 27.63 349 PRO 1 CA 1
ATOM 10069 C C . PRO C 3 349 ? 150.113 169.094 116.320 1.00 27.63 349 PRO 1 C 1
ATOM 10070 O O . PRO C 3 349 ? 149.658 168.008 115.957 1.00 27.63 349 PRO 1 O 1
ATOM 10074 N N . ASN C 3 350 ? 150.118 170.171 115.550 1.00 43.61 350 ASN 1 N 1
ATOM 10075 C CA . ASN C 3 350 ? 149.470 170.163 114.246 1.00 43.61 350 ASN 1 CA 1
ATOM 10076 C C . ASN C 3 350 ? 150.272 169.321 113.262 1.00 43.61 350 ASN 1 C 1
ATOM 10077 O O . ASN C 3 350 ? 151.495 169.473 113.177 1.00 43.61 350 ASN 1 O 1
ATOM 10082 N N . PRO C 3 351 ? 149.629 168.427 112.505 1.00 48.11 351 PRO 1 N 1
ATOM 10083 C CA . PRO C 3 351 ? 150.365 167.678 111.480 1.00 48.11 351 PRO 1 CA 1
ATOM 10084 C C . PRO C 3 351 ? 150.648 168.486 110.228 1.00 48.11 351 PRO 1 C 1
ATOM 10085 O O . PRO C 3 351 ? 151.641 168.207 109.544 1.00 48.11 351 PRO 1 O 1
ATOM 10089 N N . ASP C 3 352 ? 149.811 169.475 109.911 1.00 55.28 352 ASP 1 N 1
ATOM 10090 C CA . ASP C 3 352 ? 150.031 170.291 108.722 1.00 55.28 352 ASP 1 CA 1
ATOM 10091 C C . ASP C 3 352 ? 151.304 171.118 108.847 1.00 55.28 352 ASP 1 C 1
ATOM 10092 O O . ASP C 3 352 ? 152.099 171.198 107.905 1.00 55.28 352 ASP 1 O 1
ATOM 10097 N N . TYR C 3 353 ? 151.508 171.742 110.003 1.00 49.21 353 TYR 1 N 1
ATOM 10098 C CA . TYR C 3 353 ? 152.627 172.652 110.221 1.00 49.21 353 TYR 1 CA 1
ATOM 10099 C C . TYR C 3 353 ? 153.968 171.947 110.053 1.00 49.21 353 TYR 1 C 1
ATOM 10100 O O . TYR C 3 353 ? 154.047 170.721 110.099 1.00 49.21 353 TYR 1 O 1
ATOM 10109 N N . VAL C 3 383 ? 161.925 164.634 113.942 1.00 34.68 383 VAL 1 N 1
ATOM 10110 C CA . VAL C 3 383 ? 161.167 165.873 113.821 1.00 34.68 383 VAL 1 CA 1
ATOM 10111 C C . VAL C 3 383 ? 161.418 166.790 115.013 1.00 34.68 383 VAL 1 C 1
ATOM 10112 O O . VAL C 3 383 ? 162.381 166.610 115.756 1.00 34.68 383 VAL 1 O 1
ATOM 10116 N N . ASP C 3 384 ? 160.546 167.779 115.188 1.00 34.61 384 ASP 1 N 1
ATOM 10117 C CA . ASP C 3 384 ? 160.727 168.815 116.191 1.00 34.61 384 ASP 1 CA 1
ATOM 10118 C C . ASP C 3 384 ? 159.515 168.881 117.108 1.00 34.61 384 ASP 1 C 1
ATOM 10119 O O . ASP C 3 384 ? 158.375 168.708 116.671 1.00 34.61 384 ASP 1 O 1
ATOM 10124 N N . PHE C 3 385 ? 159.777 169.134 118.386 1.00 24.62 385 PHE 1 N 1
ATOM 10125 C CA . PHE C 3 385 ? 158.702 169.296 119.349 1.00 24.62 385 PHE 1 CA 1
ATOM 10126 C C . PHE C 3 385 ? 157.908 170.563 119.064 1.00 24.62 385 PHE 1 C 1
ATOM 10127 O O . PHE C 3 385 ? 158.397 171.507 118.442 1.00 24.62 385 PHE 1 O 1
ATOM 10135 N N . ALA C 3 386 ? 156.665 170.570 119.525 1.00 22.66 386 ALA 1 N 1
ATOM 10136 C CA . ALA C 3 386 ? 155.852 171.772 119.613 1.00 22.66 386 ALA 1 CA 1
ATOM 10137 C C . ALA C 3 386 ? 155.671 172.087 121.090 1.00 22.66 386 ALA 1 C 1
ATOM 10138 O O . ALA C 3 386 ? 155.240 171.221 121.860 1.00 22.66 386 ALA 1 O 1
ATOM 10140 N N . VAL C 3 387 ? 156.014 173.310 121.482 1.00 21.92 387 VAL 1 N 1
ATOM 10141 C CA . VAL C 3 387 ? 156.071 173.697 122.884 1.00 21.92 387 VAL 1 CA 1
ATOM 10142 C C . VAL C 3 387 ? 154.977 174.712 123.168 1.00 21.92 387 VAL 1 C 1
ATOM 10143 O O . VAL C 3 387 ? 154.598 175.507 122.302 1.00 21.92 387 VAL 1 O 1
ATOM 10147 N N . THR C 3 388 ? 154.457 174.674 124.391 1.00 21.27 388 THR 1 N 1
ATOM 10148 C CA . THR C 3 388 ? 153.499 175.677 124.831 1.00 21.27 388 THR 1 CA 1
ATOM 10149 C C . THR C 3 388 ? 153.522 175.743 126.351 1.00 21.27 388 THR 1 C 1
ATOM 10150 O O . THR C 3 388 ? 154.117 174.898 127.024 1.00 21.27 388 THR 1 O 1
ATOM 10154 N N . TRP C 3 389 ? 152.876 176.779 126.880 1.00 19.50 389 TRP 1 N 1
ATOM 10155 C CA . TRP C 3 389 ? 152.870 177.060 128.306 1.00 19.50 389 TRP 1 CA 1
ATOM 10156 C C . TRP C 3 389 ? 151.487 177.555 128.704 1.00 19.50 389 TRP 1 C 1
ATOM 10157 O O . TRP C 3 389 ? 150.641 177.841 127.855 1.00 19.50 389 TRP 1 O 1
ATOM 10168 N N . ALA C 3 390 ? 151.256 177.651 130.010 1.00 18.73 390 ALA 1 N 1
ATOM 10169 C CA . ALA C 3 390 ? 149.954 178.065 130.500 1.00 18.73 390 ALA 1 CA 1
ATOM 10170 C C . ALA C 3 390 ? 149.761 179.564 130.298 1.00 18.73 390 ALA 1 C 1
ATOM 10171 O O . ALA C 3 390 ? 150.687 180.296 129.946 1.00 18.73 390 ALA 1 O 1
ATOM 10173 N N . ASN C 3 391 ? 148.533 180.023 130.523 1.00 20.21 391 ASN 1 N 1
ATOM 10174 C CA . ASN C 3 391 ? 148.184 181.406 130.235 1.00 20.21 391 ASN 1 CA 1
ATOM 10175 C C . ASN C 3 391 ? 148.525 182.364 131.368 1.00 20.21 391 ASN 1 C 1
ATOM 10176 O O . ASN C 3 391 ? 148.450 183.581 131.168 1.00 20.21 391 ASN 1 O 1
ATOM 10181 N N . LYS C 3 392 ? 148.898 181.855 132.540 1.00 17.83 392 LYS 1 N 1
ATOM 10182 C CA . LYS C 3 392 ? 149.310 182.679 133.665 1.00 17.83 392 LYS 1 CA 1
ATOM 10183 C C . LYS C 3 392 ? 150.487 182.011 134.354 1.00 17.83 392 LYS 1 C 1
ATOM 10184 O O . LYS C 3 392 ? 150.762 180.827 134.151 1.00 17.83 392 LYS 1 O 1
ATOM 10190 N N . SER C 3 393 ? 151.187 182.781 135.179 1.00 17.22 393 SER 1 N 1
ATOM 10191 C CA . SER C 3 393 ? 152.369 182.305 135.877 1.00 17.22 393 SER 1 CA 1
ATOM 10192 C C . SER C 3 393 ? 152.124 182.321 137.379 1.00 17.22 393 SER 1 C 1
ATOM 10193 O O . SER C 3 393 ? 151.210 182.983 137.875 1.00 17.22 393 SER 1 O 1
ATOM 10196 N N . LEU C 3 394 ? 152.961 181.581 138.102 1.00 23.94 394 LEU 1 N 1
ATOM 10197 C CA . LEU C 3 394 ? 152.762 181.374 139.528 1.00 23.94 394 LEU 1 CA 1
ATOM 10198 C C . LEU C 3 394 ? 153.513 182.435 140.317 1.00 23.94 394 LEU 1 C 1
ATOM 10199 O O . LEU C 3 394 ? 154.752 182.444 140.294 1.00 23.94 394 LEU 1 O 1
ATOM 10204 N N . PRO C 3 395 ? 152.829 183.328 141.029 1.00 24.75 395 PRO 1 N 1
ATOM 10205 C CA . PRO C 3 395 ? 153.542 184.282 141.882 1.00 24.75 395 PRO 1 CA 1
ATOM 10206 C C . PRO C 3 395 ? 154.251 183.569 143.021 1.00 24.75 395 PRO 1 C 1
ATOM 10207 O O . PRO C 3 395 ? 153.760 182.574 143.557 1.00 24.75 395 PRO 1 O 1
ATOM 10211 N N . ASP C 3 396 ? 155.414 184.093 143.393 1.00 37.02 396 ASP 1 N 1
ATOM 10212 C CA . ASP C 3 396 ? 156.193 183.513 144.478 1.00 37.02 396 ASP 1 CA 1
ATOM 10213 C C . ASP C 3 396 ? 155.784 184.029 145.851 1.00 37.02 396 ASP 1 C 1
ATOM 10214 O O . ASP C 3 396 ? 156.351 183.583 146.853 1.00 37.02 396 ASP 1 O 1
ATOM 10219 N N . ASN C 3 397 ? 154.818 184.946 145.925 1.00 30.45 397 ASN 1 N 1
ATOM 10220 C CA . ASN C 3 397 ? 154.427 185.564 147.181 1.00 30.45 397 ASN 1 CA 1
ATOM 10221 C C . ASN C 3 397 ? 153.078 185.107 147.714 1.00 30.45 397 ASN 1 C 1
ATOM 10222 O O . ASN C 3 397 ? 152.662 185.592 148.769 1.00 30.45 397 ASN 1 O 1
ATOM 10227 N N . LYS C 3 398 ? 152.380 184.206 147.030 1.00 20.48 398 LYS 1 N 1
ATOM 10228 C CA . LYS C 3 398 ? 150.990 183.928 147.364 1.00 20.48 398 LYS 1 CA 1
ATOM 10229 C C . LYS C 3 398 ? 150.727 182.494 147.796 1.00 20.48 398 LYS 1 C 1
ATOM 10230 O O . LYS C 3 398 ? 150.070 182.274 148.816 1.00 20.48 398 LYS 1 O 1
ATOM 10236 N N . LEU C 3 399 ? 151.216 181.508 147.057 1.00 22.88 399 LEU 1 N 1
ATOM 10237 C CA . LEU C 3 399 ? 150.815 180.132 147.297 1.00 22.88 399 LEU 1 CA 1
ATOM 10238 C C . LEU C 3 399 ? 151.771 179.439 148.259 1.00 22.88 399 LEU 1 C 1
ATOM 10239 O O . LEU C 3 399 ? 152.857 179.929 148.567 1.00 22.88 399 LEU 1 O 1
ATOM 10244 N N . THR C 3 400 ? 151.341 178.277 148.739 1.00 29.94 400 THR 1 N 1
ATOM 10245 C CA . THR C 3 400 ? 152.198 177.350 149.465 1.00 29.94 400 THR 1 CA 1
ATOM 10246 C C . THR C 3 400 ? 152.442 176.048 148.719 1.00 29.94 400 THR 1 C 1
ATOM 10247 O O . THR C 3 400 ? 153.531 175.486 148.823 1.00 29.94 400 THR 1 O 1
ATOM 10251 N N . ILE C 3 401 ? 151.457 175.558 147.960 1.00 29.44 401 ILE 1 N 1
ATOM 10252 C CA . ILE C 3 401 ? 151.599 174.386 147.105 1.00 29.44 401 ILE 1 CA 1
ATOM 10253 C C . ILE C 3 401 ? 150.758 174.611 145.856 1.00 29.44 401 ILE 1 C 1
ATOM 10254 O O . ILE C 3 401 ? 149.654 175.153 145.916 1.00 29.44 401 ILE 1 O 1
ATOM 10259 N N . PHE C 3 402 ? 151.298 174.200 144.709 1.00 29.44 402 PHE 1 N 1
ATOM 10260 C CA . PHE C 3 402 ? 150.533 174.183 143.469 1.00 29.44 402 PHE 1 CA 1
ATOM 10261 C C . PHE C 3 402 ? 150.700 172.825 142.806 1.00 29.44 402 PHE 1 C 1
ATOM 10262 O O . PHE C 3 402 ? 151.759 172.208 142.898 1.00 29.44 402 PHE 1 O 1
ATOM 10270 N N . TYR C 3 403 ? 149.644 172.357 142.143 1.00 29.44 403 TYR 1 N 1
ATOM 10271 C CA . TYR C 3 403 ? 149.652 171.020 141.570 1.00 29.44 403 TYR 1 CA 1
ATOM 10272 C C . TYR C 3 403 ? 148.705 170.965 140.381 1.00 29.44 403 TYR 1 C 1
ATOM 10273 O O . TYR C 3 403 ? 147.643 171.588 140.403 1.00 29.44 403 TYR 1 O 1
ATOM 10282 N N . TYR C 3 404 ? 149.094 170.222 139.345 1.00 29.44 404 TYR 1 N 1
ATOM 10283 C CA . TYR C 3 404 ? 148.204 169.975 138.214 1.00 29.44 404 TYR 1 CA 1
ATOM 10284 C C . TYR C 3 404 ? 148.578 168.644 137.576 1.00 29.44 404 TYR 1 C 1
ATOM 10285 O O . TYR C 3 404 ? 149.619 168.062 137.881 1.00 29.44 404 TYR 1 O 1
ATOM 10294 N N . GLU C 3 405 ? 147.703 168.139 136.704 1.00 29.44 405 GLU 1 N 1
ATOM 10295 C CA . GLU C 3 405 ? 147.886 166.796 136.168 1.00 29.44 405 GLU 1 CA 1
ATOM 10296 C C . GLU C 3 405 ? 147.623 166.765 134.671 1.00 29.44 405 GLU 1 C 1
ATOM 10297 O O . GLU C 3 405 ? 146.904 167.600 134.126 1.00 29.44 405 GLU 1 O 1
ATOM 10303 N N . ILE C 3 406 ? 148.227 165.779 134.005 1.00 29.44 406 ILE 1 N 1
ATOM 10304 C CA . ILE C 3 406 ? 147.968 165.496 132.602 1.00 29.44 406 ILE 1 CA 1
ATOM 10305 C C . ILE C 3 406 ? 147.719 164.003 132.444 1.00 29.44 406 ILE 1 C 1
ATOM 10306 O O . ILE C 3 406 ? 148.137 163.183 133.263 1.00 29.44 406 ILE 1 O 1
ATOM 10311 N N . LYS C 3 407 ? 147.035 163.664 131.358 1.00 22.69 407 LYS 1 N 1
ATOM 10312 C CA . LYS C 3 407 ? 146.759 162.286 130.981 1.00 22.69 407 LYS 1 CA 1
ATOM 10313 C C . LYS C 3 407 ? 147.134 162.105 129.522 1.00 22.69 407 LYS 1 C 1
ATOM 10314 O O . LYS C 3 407 ? 146.712 162.893 128.673 1.00 22.69 407 LYS 1 O 1
ATOM 10320 N N . VAL C 3 408 ? 147.916 161.074 129.230 1.00 19.73 408 VAL 1 N 1
ATOM 10321 C CA . VAL C 3 408 ? 148.407 160.826 127.879 1.00 19.73 408 VAL 1 CA 1
ATOM 10322 C C . VAL C 3 408 ? 147.416 159.916 127.172 1.00 19.73 408 VAL 1 C 1
ATOM 10323 O O . VAL C 3 408 ? 147.177 158.789 127.614 1.00 19.73 408 VAL 1 O 1
ATOM 10327 N N . LEU C 3 409 ? 146.838 160.392 126.065 1.00 23.64 409 LEU 1 N 1
ATOM 10328 C CA . LEU C 3 409 ? 145.768 159.643 125.417 1.00 23.64 409 LEU 1 CA 1
ATOM 10329 C C . LEU C 3 409 ? 146.048 159.369 123.943 1.00 23.64 409 LEU 1 C 1
ATOM 10330 O O . LEU C 3 409 ? 145.124 159.037 123.197 1.00 23.64 409 LEU 1 O 1
ATOM 10335 N N . SER C 3 410 ? 147.305 159.468 123.519 1.00 31.34 410 SER 1 N 1
ATOM 10336 C CA . SER C 3 410 ? 147.723 159.073 122.179 1.00 31.34 410 SER 1 CA 1
ATOM 10337 C C . SER C 3 410 ? 149.242 159.021 122.153 1.00 31.34 410 SER 1 C 1
ATOM 10338 O O . SER C 3 410 ? 149.913 159.677 122.954 1.00 31.34 410 SER 1 O 1
ATOM 10341 N N . VAL C 3 411 ? 149.777 158.229 121.226 1.00 41.34 411 VAL 1 N 1
ATOM 10342 C CA . VAL C 3 411 ? 151.215 158.099 121.032 1.00 41.34 411 VAL 1 CA 1
ATOM 10343 C C . VAL C 3 411 ? 151.512 158.070 119.538 1.00 41.34 411 VAL 1 C 1
ATOM 10344 O O . VAL C 3 411 ? 150.610 158.011 118.700 1.00 41.34 411 VAL 1 O 1
ATOM 10348 N N . THR C 3 412 ? 152.805 158.119 119.211 1.00 53.54 412 THR 1 N 1
ATOM 10349 C CA . THR C 3 412 ? 153.244 158.058 117.823 1.00 53.54 412 THR 1 CA 1
ATOM 10350 C C . THR C 3 412 ? 152.971 156.709 117.178 1.00 53.54 412 THR 1 C 1
ATOM 10351 O O . THR C 3 412 ? 153.062 156.604 115.950 1.00 53.54 412 THR 1 O 1
ATOM 10355 N N . SER C 3 413 ? 152.658 155.682 117.970 1.00 64.15 413 SER 1 N 1
ATOM 10356 C CA . SER C 3 413 ? 152.456 154.317 117.492 1.00 64.15 413 SER 1 CA 1
ATOM 10357 C C . SER C 3 413 ? 153.699 153.759 116.813 1.00 64.15 413 SER 1 C 1
ATOM 10358 O O . SER C 3 413 ? 153.603 152.848 115.985 1.00 64.15 413 SER 1 O 1
ATOM 10360 N N . THR C 3 414 ? 154.866 154.299 117.144 1.00 67.87 414 THR 1 N 1
ATOM 10361 C CA . THR C 3 414 ? 156.132 153.864 116.569 1.00 67.87 414 THR 1 CA 1
ATOM 10362 C C . THR C 3 414 ? 157.178 153.513 117.611 1.00 67.87 414 THR 1 C 1
ATOM 10363 O O . THR C 3 414 ? 157.943 152.569 117.414 1.00 67.87 414 THR 1 O 1
ATOM 10365 N N . GLU C 3 415 ? 157.234 154.241 118.725 1.00 66.71 415 GLU 1 N 1
ATOM 10366 C CA . GLU C 3 415 ? 158.339 154.056 119.664 1.00 66.71 415 GLU 1 CA 1
ATOM 10367 C C . GLU C 3 415 ? 158.114 152.842 120.560 1.00 66.71 415 GLU 1 C 1
ATOM 10368 O O . GLU C 3 415 ? 158.870 151.870 120.502 1.00 66.71 415 GLU 1 O 1
ATOM 10374 N N . SER C 3 416 ? 157.072 152.875 121.386 1.00 55.33 416 SER 1 N 1
ATOM 10375 C CA . SER C 3 416 ? 156.787 151.758 122.278 1.00 55.33 416 SER 1 CA 1
ATOM 10376 C C . SER C 3 416 ? 155.398 151.948 122.868 1.00 55.33 416 SER 1 C 1
ATOM 10377 O O . SER C 3 416 ? 154.801 153.023 122.773 1.00 55.33 416 SER 1 O 1
ATOM 10380 N N . ALA C 3 417 ? 154.891 150.878 123.477 1.00 55.80 417 ALA 1 N 1
ATOM 10381 C CA . ALA C 3 417 ? 153.634 150.941 124.206 1.00 55.80 417 ALA 1 CA 1
ATOM 10382 C C . ALA C 3 417 ? 153.778 151.612 125.563 1.00 55.80 417 ALA 1 C 1
ATOM 10383 O O . ALA C 3 417 ? 152.771 152.043 126.137 1.00 55.80 417 ALA 1 O 1
ATOM 10385 N N . GLU C 3 418 ? 154.999 151.715 126.080 1.00 51.39 418 GLU 1 N 1
ATOM 10386 C CA . GLU C 3 418 ? 155.288 152.338 127.364 1.00 51.39 418 GLU 1 CA 1
ATOM 10387 C C . GLU C 3 418 ? 156.275 153.487 127.197 1.00 51.39 418 GLU 1 C 1
ATOM 10388 O O . GLU C 3 418 ? 157.175 153.688 128.014 1.00 51.39 418 GLU 1 O 1
ATOM 10394 N N . ASN C 3 419 ? 156.100 154.270 126.135 1.00 40.26 419 ASN 1 N 1
ATOM 10395 C CA . ASN C 3 419 ? 156.959 155.410 125.854 1.00 40.26 419 ASN 1 CA 1
ATOM 10396 C C . ASN C 3 419 ? 156.132 156.511 125.214 1.00 40.26 419 ASN 1 C 1
ATOM 10397 O O . ASN C 3 419 ? 155.092 156.254 124.605 1.00 40.26 419 ASN 1 O 1
ATOM 10402 N N . SER C 3 420 ? 156.616 157.741 125.350 1.00 30.31 420 SER 1 N 1
ATOM 10403 C CA . SER C 3 420 ? 156.025 158.886 124.678 1.00 30.31 420 SER 1 CA 1
ATOM 10404 C C . SER C 3 420 ? 157.148 159.819 124.260 1.00 30.31 420 SER 1 C 1
ATOM 10405 O O . SER C 3 420 ? 158.325 159.547 124.491 1.00 30.31 420 SER 1 O 1
ATOM 10408 N N . ASN C 3 421 ? 156.772 160.926 123.630 1.00 25.27 421 ASN 1 N 1
ATOM 10409 C CA . ASN C 3 421 ? 157.742 161.953 123.280 1.00 25.27 421 ASN 1 CA 1
ATOM 10410 C C . ASN C 3 421 ? 157.276 163.303 123.800 1.00 25.27 421 ASN 1 C 1
ATOM 10411 O O . ASN C 3 421 ? 157.284 164.293 123.065 1.00 25.27 421 ASN 1 O 1
ATOM 10416 N N . ILE C 3 422 ? 156.861 163.353 125.061 1.00 21.52 422 ILE 1 N 1
ATOM 10417 C CA . ILE C 3 422 ? 156.375 164.582 125.669 1.00 21.52 422 ILE 1 CA 1
ATOM 10418 C C . ILE C 3 422 ? 157.256 164.926 126.860 1.00 21.52 422 ILE 1 C 1
ATOM 10419 O O . ILE C 3 422 ? 157.802 164.045 127.531 1.00 21.52 422 ILE 1 O 1
ATOM 10424 N N . VAL C 3 423 ? 157.422 166.225 127.093 1.00 24.32 423 VAL 1 N 1
ATOM 10425 C CA . VAL C 3 423 ? 158.129 166.754 128.253 1.00 24.32 423 VAL 1 CA 1
ATOM 10426 C C . VAL C 3 423 ? 157.169 167.671 128.989 1.00 24.32 423 VAL 1 C 1
ATOM 10427 O O . VAL C 3 423 ? 156.605 168.590 128.386 1.00 24.32 423 VAL 1 O 1
ATOM 10431 N N . ILE C 3 424 ? 156.981 167.426 130.282 1.00 29.44 424 ILE 1 N 1
ATOM 10432 C CA . ILE C 3 424 ? 155.979 168.145 131.062 1.00 29.44 424 ILE 1 CA 1
ATOM 10433 C C . ILE C 3 424 ? 156.618 168.678 132.338 1.00 29.44 424 ILE 1 C 1
ATOM 10434 O O . ILE C 3 424 ? 157.406 167.982 132.982 1.00 29.44 424 ILE 1 O 1
ATOM 10439 N N . GLY C 3 425 ? 156.301 169.923 132.693 1.00 29.44 425 GLY 1 N 1
ATOM 10440 C CA . GLY C 3 425 ? 156.846 170.487 133.913 1.00 29.44 425 GLY 1 CA 1
ATOM 10441 C C . GLY C 3 425 ? 156.626 171.976 134.070 1.00 29.44 425 GLY 1 C 1
ATOM 10442 O O . GLY C 3 425 ? 155.560 172.490 133.725 1.00 29.44 425 GLY 1 O 1
ATOM 10443 N N . TYR C 3 426 ? 157.633 172.683 134.579 1.00 29.44 426 TYR 1 N 1
ATOM 10444 C CA . TYR C 3 426 ? 157.574 174.120 134.790 1.00 29.44 426 TYR 1 CA 1
ATOM 10445 C C . TYR C 3 426 ? 158.736 174.797 134.074 1.00 29.44 426 TYR 1 C 1
ATOM 10446 O O . TYR C 3 426 ? 159.715 174.156 133.688 1.00 29.44 426 TYR 1 O 1
ATOM 10455 N N . LYS C 3 427 ? 158.618 176.111 133.898 1.00 29.44 427 LYS 1 N 1
ATOM 10456 C CA . LYS C 3 427 ? 159.632 176.892 133.205 1.00 29.44 427 LYS 1 CA 1
ATOM 10457 C C . LYS C 3 427 ? 159.763 178.260 133.857 1.00 29.44 427 LYS 1 C 1
ATOM 10458 O O . LYS C 3 427 ? 158.757 178.882 134.201 1.00 29.44 427 LYS 1 O 1
ATOM 10464 N N . LEU C 3 428 ? 161.002 178.721 134.024 1.00 27.56 428 LEU 1 N 1
ATOM 10465 C CA . LEU C 3 428 ? 161.253 180.030 134.618 1.00 27.56 428 LEU 1 CA 1
ATOM 10466 C C . LEU C 3 428 ? 160.739 181.153 133.731 1.00 27.56 428 LEU 1 C 1
ATOM 10467 O O . LEU C 3 428 ? 160.992 181.173 132.523 1.00 27.56 428 LEU 1 O 1
ATOM 10472 N N . VAL C 3 429 ? 160.037 182.091 134.334 1.00 25.66 429 VAL 1 N 1
ATOM 10473 C CA . VAL C 3 429 ? 159.713 183.358 133.695 1.00 25.66 429 VAL 1 CA 1
ATOM 10474 C C . VAL C 3 429 ? 160.800 184.356 134.061 1.00 25.66 429 VAL 1 C 1
ATOM 10475 O O . VAL C 3 429 ? 161.205 184.456 135.224 1.00 25.66 429 VAL 1 O 1
ATOM 10479 N N . GLU C 3 430 ? 161.284 185.093 133.068 1.00 43.07 430 GLU 1 N 1
ATOM 10480 C CA . GLU C 3 430 ? 162.391 186.016 133.279 1.00 43.07 430 GLU 1 CA 1
ATOM 10481 C C . GLU C 3 430 ? 162.190 187.313 132.508 1.00 43.07 430 GLU 1 C 1
ATOM 10482 O O . GLU C 3 430 ? 161.449 188.194 132.943 1.00 43.07 430 GLU 1 O 1
ATOM 10488 N N . SER C 3 496 ? 166.501 180.373 122.813 1.00 52.01 496 SER 1 N 1
ATOM 10489 C CA . SER C 3 496 ? 166.063 179.619 123.981 1.00 52.01 496 SER 1 CA 1
ATOM 10490 C C . SER C 3 496 ? 164.837 178.773 123.650 1.00 52.01 496 SER 1 C 1
ATOM 10491 O O . SER C 3 496 ? 164.707 177.646 124.122 1.00 52.01 496 SER 1 O 1
ATOM 10494 N N . ILE C 3 497 ? 163.936 179.326 122.837 1.00 50.41 497 ILE 1 N 1
ATOM 10495 C CA . ILE C 3 497 ? 162.775 178.566 122.386 1.00 50.41 497 ILE 1 CA 1
ATOM 10496 C C . ILE C 3 497 ? 163.136 177.597 121.268 1.00 50.41 497 ILE 1 C 1
ATOM 10497 O O . ILE C 3 497 ? 162.498 176.547 121.134 1.00 50.41 497 ILE 1 O 1
ATOM 10502 N N . ASN C 3 498 ? 164.160 177.904 120.471 1.00 48.71 498 ASN 1 N 1
ATOM 10503 C CA . ASN C 3 498 ? 164.566 176.982 119.417 1.00 48.71 498 ASN 1 CA 1
ATOM 10504 C C . ASN C 3 498 ? 165.225 175.741 120.002 1.00 48.71 498 ASN 1 C 1
ATOM 10505 O O . ASN C 3 498 ? 165.024 174.629 119.499 1.00 48.71 498 ASN 1 O 1
ATOM 10510 N N . LYS C 3 499 ? 166.001 175.905 121.075 1.00 40.27 499 LYS 1 N 1
ATOM 10511 C CA . LYS C 3 499 ? 166.501 174.740 121.796 1.00 40.27 499 LYS 1 CA 1
ATOM 10512 C C . LYS C 3 499 ? 165.357 173.909 122.350 1.00 40.27 499 LYS 1 C 1
ATOM 10513 O O . LYS C 3 499 ? 165.423 172.676 122.336 1.00 40.27 499 LYS 1 O 1
ATOM 10519 N N . CYS C 3 500 ? 164.303 174.564 122.843 1.00 37.64 500 CYS 1 N 1
ATOM 10520 C CA . CYS C 3 500 ? 163.127 173.838 123.306 1.00 37.64 500 CYS 1 CA 1
ATOM 10521 C C . CYS C 3 500 ? 162.499 173.034 122.178 1.00 37.64 500 CYS 1 C 1
ATOM 10522 O O . CYS C 3 500 ? 162.226 171.842 122.336 1.00 37.64 500 CYS 1 O 1
ATOM 10525 N N . GLN C 3 501 ? 162.294 173.659 121.022 1.00 35.56 501 GLN 1 N 1
ATOM 10526 C CA . GLN C 3 501 ? 161.668 172.970 119.901 1.00 35.56 501 GLN 1 CA 1
ATOM 10527 C C . GLN C 3 501 ? 162.552 171.887 119.307 1.00 35.56 501 GLN 1 C 1
ATOM 10528 O O . GLN C 3 501 ? 162.035 170.984 118.643 1.00 35.56 501 GLN 1 O 1
ATOM 10534 N N . LYS C 3 502 ? 163.863 171.950 119.524 1.00 39.10 502 LYS 1 N 1
ATOM 10535 C CA . LYS C 3 502 ? 164.753 170.937 118.969 1.00 39.10 502 LYS 1 CA 1
ATOM 10536 C C . LYS C 3 502 ? 164.936 169.752 119.914 1.00 39.10 502 LYS 1 C 1
ATOM 10537 O O . LYS C 3 502 ? 164.763 168.600 119.508 1.00 39.10 502 LYS 1 O 1
ATOM 10543 N N . TYR C 3 503 ? 165.284 170.016 121.176 1.00 38.25 503 TYR 1 N 1
ATOM 10544 C CA . TYR C 3 503 ? 165.624 168.955 122.115 1.00 38.25 503 TYR 1 CA 1
ATOM 10545 C C . TYR C 3 503 ? 164.489 168.567 123.051 1.00 38.25 503 TYR 1 C 1
ATOM 10546 O O . TYR C 3 503 ? 164.562 167.499 123.668 1.00 38.25 503 TYR 1 O 1
ATOM 10555 N N . GLY C 3 504 ? 163.453 169.391 123.177 1.00 31.47 504 GLY 1 N 1
ATOM 10556 C CA . GLY C 3 504 ? 162.396 169.190 124.140 1.00 31.47 504 GLY 1 CA 1
ATOM 10557 C C . GLY C 3 504 ? 162.488 170.084 125.356 1.00 31.47 504 GLY 1 C 1
ATOM 10558 O O . GLY C 3 504 ? 161.488 170.243 126.065 1.00 31.47 504 GLY 1 O 1
ATOM 10559 N N . PHE C 3 505 ? 163.647 170.686 125.608 1.00 28.79 505 PHE 1 N 1
ATOM 10560 C CA . PHE C 3 505 ? 163.862 171.492 126.802 1.00 28.79 505 PHE 1 CA 1
ATOM 10561 C C . PHE C 3 505 ? 165.133 172.316 126.625 1.00 28.79 505 PHE 1 C 1
ATOM 10562 O O . PHE C 3 505 ? 165.840 172.200 125.622 1.00 28.79 505 PHE 1 O 1
ATOM 10570 N N . ASP C 3 506 ? 165.416 173.149 127.619 1.00 34.77 506 ASP 1 N 1
ATOM 10571 C CA . ASP C 3 506 ? 166.642 173.940 127.681 1.00 34.77 506 ASP 1 CA 1
ATOM 10572 C C . ASP C 3 506 ? 166.994 174.133 129.154 1.00 34.77 506 ASP 1 C 1
ATOM 10573 O O . ASP C 3 506 ? 166.526 173.384 130.017 1.00 34.77 506 ASP 1 O 1
ATOM 10578 N N . LEU C 3 507 ? 167.842 175.121 129.444 1.00 32.57 507 LEU 1 N 1
ATOM 10579 C CA . LEU C 3 507 ? 168.353 175.290 130.801 1.00 32.57 507 LEU 1 CA 1
ATOM 10580 C C . LEU C 3 507 ? 167.301 175.793 131.782 1.00 32.57 507 LEU 1 C 1
ATOM 10581 O O . LEU C 3 507 ? 167.452 175.579 132.988 1.00 32.57 507 LEU 1 O 1
ATOM 10586 N N . ASN C 3 508 ? 166.251 176.455 131.308 1.00 29.23 508 ASN 1 N 1
ATOM 10587 C CA . ASN C 3 508 ? 165.256 177.047 132.191 1.00 29.23 508 ASN 1 CA 1
ATOM 10588 C C . ASN C 3 508 ? 164.066 176.138 132.461 1.00 29.23 508 ASN 1 C 1
ATOM 10589 O O . ASN C 3 508 ? 163.133 176.561 133.148 1.00 29.23 508 ASN 1 O 1
ATOM 10594 N N . VAL C 3 509 ? 164.071 174.912 131.951 1.00 32.11 509 VAL 1 N 1
ATOM 10595 C CA . VAL C 3 509 ? 162.940 174.000 132.072 1.00 32.11 509 VAL 1 CA 1
ATOM 10596 C C . VAL C 3 509 ? 163.223 173.000 133.181 1.00 32.11 509 VAL 1 C 1
ATOM 10597 O O . VAL C 3 509 ? 164.287 172.372 133.204 1.00 32.11 509 VAL 1 O 1
ATOM 10601 N N . PHE C 3 510 ? 162.278 172.861 134.108 1.00 29.44 510 PHE 1 N 1
ATOM 10602 C CA . PHE C 3 510 ? 162.329 171.856 135.165 1.00 29.44 510 PHE 1 CA 1
ATOM 10603 C C . PHE C 3 510 ? 161.196 170.878 134.882 1.00 29.44 510 PHE 1 C 1
ATOM 10604 O O . PHE C 3 510 ? 160.032 171.169 135.164 1.00 29.44 510 PHE 1 O 1
ATOM 10612 N N . GLY C 3 511 ? 161.530 169.723 134.315 1.00 26.43 511 GLY 1 N 1
ATOM 10613 C CA . GLY C 3 511 ? 160.489 168.839 133.836 1.00 26.43 511 GLY 1 CA 1
ATOM 10614 C C . GLY C 3 511 ? 160.808 167.362 133.826 1.00 26.43 511 GLY 1 C 1
ATOM 10615 O O . GLY C 3 511 ? 161.854 166.924 134.308 1.00 26.43 511 GLY 1 O 1
ATOM 10616 N N . TYR C 3 512 ? 159.890 166.589 133.256 1.00 23.14 512 TYR 1 N 1
ATOM 10617 C CA . TYR C 3 512 ? 159.918 165.137 133.266 1.00 23.14 512 TYR 1 CA 1
ATOM 10618 C C . TYR C 3 512 ? 159.648 164.667 131.846 1.00 23.14 512 TYR 1 C 1
ATOM 10619 O O . TYR C 3 512 ? 158.715 165.157 131.196 1.00 23.14 512 TYR 1 O 1
ATOM 10628 N N . CYS C 3 513 ? 160.476 163.743 131.367 1.00 23.70 513 CYS 1 N 1
ATOM 10629 C CA . CYS C 3 513 ? 160.483 163.313 129.977 1.00 23.70 513 CYS 1 CA 1
ATOM 10630 C C . CYS C 3 513 ? 159.905 161.911 129.849 1.00 23.70 513 CYS 1 C 1
ATOM 10631 O O . CYS C 3 513 ? 160.268 161.007 130.603 1.00 23.70 513 CYS 1 O 1
ATOM 10634 N N . GLY C 3 514 ? 159.006 161.736 128.887 1.00 25.91 514 GLY 1 N 1
ATOM 10635 C CA . GLY C 3 514 ? 158.344 160.462 128.704 1.00 25.91 514 GLY 1 CA 1
ATOM 10636 C C . GLY C 3 514 ? 159.088 159.430 127.897 1.00 25.91 514 GLY 1 C 1
ATOM 10637 O O . GLY C 3 514 ? 158.685 158.267 127.889 1.00 25.91 514 GLY 1 O 1
ATOM 10638 N N . PHE C 3 515 ? 160.165 159.811 127.213 1.00 31.12 515 PHE 1 N 1
ATOM 10639 C CA . PHE C 3 515 ? 160.895 158.855 126.390 1.00 31.12 515 PHE 1 CA 1
ATOM 10640 C C . PHE C 3 515 ? 162.080 158.248 127.132 1.00 31.12 515 PHE 1 C 1
ATOM 10641 O O . PHE C 3 515 ? 162.257 157.027 127.128 1.00 31.12 515 PHE 1 O 1
ATOM 10649 N N . ASP C 3 516 ? 162.894 159.078 127.772 1.00 37.26 516 ASP 1 N 1
ATOM 10650 C CA . ASP C 3 516 ? 163.986 158.583 128.593 1.00 37.26 516 ASP 1 CA 1
ATOM 10651 C C . ASP C 3 516 ? 163.537 158.146 129.978 1.00 37.26 516 ASP 1 C 1
ATOM 10652 O O . ASP C 3 516 ? 164.196 157.298 130.590 1.00 37.26 516 ASP 1 O 1
ATOM 10657 N N . GLY C 3 517 ? 162.437 158.693 130.479 1.00 30.67 517 GLY 1 N 1
ATOM 10658 C CA . GLY C 3 517 ? 162.137 158.574 131.890 1.00 30.67 517 GLY 1 CA 1
ATOM 10659 C C . GLY C 3 517 ? 163.137 159.337 132.727 1.00 30.67 517 GLY 1 C 1
ATOM 10660 O O . GLY C 3 517 ? 163.523 158.872 133.805 1.00 30.67 517 GLY 1 O 1
ATOM 10661 N N . LEU C 3 518 ? 163.564 160.505 132.256 1.00 30.92 518 LEU 1 N 1
ATOM 10662 C CA . LEU C 3 518 ? 164.668 161.239 132.850 1.00 30.92 518 LEU 1 CA 1
ATOM 10663 C C . LEU C 3 518 ? 164.240 162.646 133.232 1.00 30.92 518 LEU 1 C 1
ATOM 10664 O O . LEU C 3 518 ? 163.405 163.265 132.570 1.00 30.92 518 LEU 1 O 1
ATOM 10669 N N . ILE C 3 519 ? 164.834 163.142 134.315 1.00 29.08 519 ILE 1 N 1
ATOM 10670 C CA . ILE C 3 519 ? 164.659 164.530 134.716 1.00 29.08 519 ILE 1 CA 1
ATOM 10671 C C . ILE C 3 519 ? 165.406 165.449 133.760 1.00 29.08 519 ILE 1 C 1
ATOM 10672 O O . ILE C 3 519 ? 166.544 165.175 133.359 1.00 29.08 519 ILE 1 O 1
ATOM 10677 N N . THR C 3 520 ? 164.754 166.542 133.377 1.00 27.00 520 THR 1 N 1
ATOM 10678 C CA . THR C 3 520 ? 165.376 167.538 132.518 1.00 27.00 520 THR 1 CA 1
ATOM 10679 C C . THR C 3 520 ? 166.602 168.144 133.188 1.00 27.00 520 THR 1 C 1
ATOM 10680 O O . THR C 3 520 ? 166.553 168.537 134.356 1.00 27.00 520 THR 1 O 1
ATOM 10684 N N . ASN C 3 521 ? 167.702 168.223 132.436 1.00 41.53 521 ASN 1 N 1
ATOM 10685 C CA . ASN C 3 521 ? 168.951 168.821 132.910 1.00 41.53 521 ASN 1 CA 1
ATOM 10686 C C . ASN C 3 521 ? 169.468 168.102 134.154 1.00 41.53 521 ASN 1 C 1
ATOM 10687 O O . ASN C 3 521 ? 169.915 168.721 135.121 1.00 41.53 521 ASN 1 O 1
ATOM 10692 N N . SER C 3 522 ? 169.408 166.776 134.120 1.00 55.12 522 SER 1 N 1
ATOM 10693 C CA . SER C 3 522 ? 169.755 165.960 135.272 1.00 55.12 522 SER 1 CA 1
ATOM 10694 C C . SER C 3 522 ? 171.257 165.739 135.346 1.00 55.12 522 SER 1 C 1
ATOM 10695 O O . SER C 3 522 ? 171.931 165.601 134.321 1.00 55.12 522 SER 1 O 1
ATOM 10698 N N . THR C 3 523 ? 171.774 165.712 136.571 1.00 78.49 523 THR 1 N 1
ATOM 10699 C CA . THR C 3 523 ? 173.167 165.377 136.827 1.00 78.49 523 THR 1 CA 1
ATOM 10700 C C . THR C 3 523 ? 173.310 163.857 136.891 1.00 78.49 523 THR 1 C 1
ATOM 10701 O O . THR C 3 523 ? 172.394 163.109 136.541 1.00 78.49 523 THR 1 O 1
ATOM 10705 N N . GLU C 3 524 ? 174.471 163.375 137.340 1.00 91.71 524 GLU 1 N 1
ATOM 10706 C CA . GLU C 3 524 ? 174.706 161.935 137.340 1.00 91.71 524 GLU 1 CA 1
ATOM 10707 C C . GLU C 3 524 ? 173.968 161.237 138.478 1.00 91.71 524 GLU 1 C 1
ATOM 10708 O O . GLU C 3 524 ? 173.492 160.109 138.307 1.00 91.71 524 GLU 1 O 1
ATOM 10714 N N . GLN C 3 525 ? 173.855 161.883 139.641 1.00 89.51 525 GLN 1 N 1
ATOM 10715 C CA . GLN C 3 525 ? 173.212 161.235 140.778 1.00 89.51 525 GLN 1 CA 1
ATOM 10716 C C . GLN C 3 525 ? 171.697 161.185 140.639 1.00 89.51 525 GLN 1 C 1
ATOM 10717 O O . GLN C 3 525 ? 171.054 160.360 141.297 1.00 89.51 525 GLN 1 O 1
ATOM 10723 N N . SER C 3 526 ? 171.112 162.043 139.803 1.00 72.75 526 SER 1 N 1
ATOM 10724 C CA . SER C 3 526 ? 169.679 162.037 139.554 1.00 72.75 526 SER 1 CA 1
ATOM 10725 C C . SER C 3 526 ? 169.323 161.326 138.254 1.00 72.75 526 SER 1 C 1
ATOM 10726 O O . SER C 3 526 ? 168.277 161.612 137.662 1.00 72.75 526 SER 1 O 1
ATOM 10729 N N . LYS C 3 527 ? 170.177 160.410 137.796 1.00 64.68 527 LYS 1 N 1
ATOM 10730 C CA . LYS C 3 527 ? 169.898 159.672 136.572 1.00 64.68 527 LYS 1 CA 1
ATOM 10731 C C . LYS C 3 527 ? 168.894 158.552 136.802 1.00 64.68 527 LYS 1 C 1
ATOM 10732 O O . LYS C 3 527 ? 168.297 158.050 135.843 1.00 64.68 527 LYS 1 O 1
ATOM 10738 N N . GLU C 3 528 ? 168.689 158.155 138.051 1.00 43.18 528 GLU 1 N 1
ATOM 10739 C CA . GLU C 3 528 ? 167.734 157.114 138.409 1.00 43.18 528 GLU 1 CA 1
ATOM 10740 C C . GLU C 3 528 ? 166.638 157.774 139.237 1.00 43.18 528 GLU 1 C 1
ATOM 10741 O O . GLU C 3 528 ? 166.720 157.841 140.463 1.00 43.18 528 GLU 1 O 1
ATOM 10747 N N . TYR C 3 529 ? 165.611 158.272 138.554 1.00 26.45 529 TYR 1 N 1
ATOM 10748 C CA . TYR C 3 529 ? 164.490 158.940 139.198 1.00 26.45 529 TYR 1 CA 1
ATOM 10749 C C . TYR C 3 529 ? 163.175 158.208 138.995 1.00 26.45 529 TYR 1 C 1
ATOM 10750 O O . TYR C 3 529 ? 162.425 158.011 139.954 1.00 26.45 529 TYR 1 O 1
ATOM 10759 N N . ALA C 3 530 ? 162.869 157.806 137.769 1.00 22.61 530 ALA 1 N 1
ATOM 10760 C CA . ALA C 3 530 ? 161.604 157.152 137.473 1.00 22.61 530 ALA 1 CA 1
ATOM 10761 C C . ALA C 3 530 ? 161.734 156.416 136.146 1.00 22.61 530 ALA 1 C 1
ATOM 10762 O O . ALA C 3 530 ? 162.829 156.284 135.592 1.00 22.61 530 ALA 1 O 1
ATOM 10764 N N . LYS C 3 531 ? 160.608 155.937 135.640 1.00 22.30 531 LYS 1 N 1
ATOM 10765 C CA . LYS C 3 531 ? 160.497 155.190 134.402 1.00 22.30 531 LYS 1 CA 1
ATOM 10766 C C . LYS C 3 531 ? 159.680 155.976 133.384 1.00 22.30 531 LYS 1 C 1
ATOM 10767 O O . LYS C 3 531 ? 158.936 156.892 133.747 1.00 22.30 531 LYS 1 O 1
ATOM 10773 N N . PRO C 3 532 ? 159.804 155.661 132.098 1.00 24.21 532 PRO 1 N 1
ATOM 10774 C CA . PRO C 3 532 ? 158.998 156.356 131.091 1.00 24.21 532 PRO 1 CA 1
ATOM 10775 C C . PRO C 3 532 ? 157.514 156.069 131.261 1.00 24.21 532 PRO 1 C 1
ATOM 10776 O O . PRO C 3 532 ? 157.108 155.065 131.847 1.00 24.21 532 PRO 1 O 1
ATOM 10780 N N . PHE C 3 533 ? 156.698 156.981 130.737 1.00 25.23 533 PHE 1 N 1
ATOM 10781 C CA . PHE C 3 533 ? 155.250 156.876 130.827 1.00 25.23 533 PHE 1 CA 1
ATOM 10782 C C . PHE C 3 533 ? 154.634 156.959 129.438 1.00 25.23 533 PHE 1 C 1
ATOM 10783 O O . PHE C 3 533 ? 155.227 157.506 128.508 1.00 25.23 533 PHE 1 O 1
ATOM 10791 N N . GLY C 3 534 ? 153.431 156.405 129.299 1.00 27.82 534 GLY 1 N 1
ATOM 10792 C CA . GLY C 3 534 ? 152.770 156.473 128.014 1.00 27.82 534 GLY 1 CA 1
ATOM 10793 C C . GLY C 3 534 ? 151.409 155.825 127.852 1.00 27.82 534 GLY 1 C 1
ATOM 10794 O O . GLY C 3 534 ? 151.147 154.727 128.348 1.00 27.82 534 GLY 1 O 1
ATOM 10795 N N . ARG C 3 535 ? 150.535 156.535 127.146 1.00 35.04 535 ARG 1 N 1
ATOM 10796 C CA . ARG C 3 535 ? 149.302 156.122 126.484 1.00 35.04 535 ARG 1 CA 1
ATOM 10797 C C . ARG C 3 535 ? 148.131 155.892 127.438 1.00 35.04 535 ARG 1 C 1
ATOM 10798 O O . ARG C 3 535 ? 146.994 155.874 126.976 1.00 35.04 535 ARG 1 O 1
ATOM 10806 N N . ASP C 3 536 ? 148.337 155.767 128.734 1.00 35.48 536 ASP 1 N 1
ATOM 10807 C CA . ASP C 3 536 ? 147.181 155.823 129.618 1.00 35.48 536 ASP 1 CA 1
ATOM 10808 C C . ASP C 3 536 ? 147.543 156.420 130.972 1.00 35.48 536 ASP 1 C 1
ATOM 10809 O O . ASP C 3 536 ? 146.662 156.574 131.818 1.00 35.48 536 ASP 1 O 1
ATOM 10814 N N . ASP C 3 537 ? 148.794 156.804 131.195 1.00 27.00 537 ASP 1 N 1
ATOM 10815 C CA . ASP C 3 537 ? 149.257 157.170 132.521 1.00 27.00 537 ASP 1 CA 1
ATOM 10816 C C . ASP C 3 537 ? 148.823 158.585 132.868 1.00 27.00 537 ASP 1 C 1
ATOM 10817 O O . ASP C 3 537 ? 148.697 159.442 131.990 1.00 27.00 537 ASP 1 O 1
ATOM 10822 N N . VAL C 3 538 ? 148.587 158.817 134.154 1.00 31.24 538 VAL 1 N 1
ATOM 10823 C CA . VAL C 3 538 ? 148.259 160.134 134.681 1.00 31.24 538 VAL 1 CA 1
ATOM 10824 C C . VAL C 3 538 ? 149.497 160.639 135.403 1.00 31.24 538 VAL 1 C 1
ATOM 10825 O O . VAL C 3 538 ? 149.928 160.050 136.398 1.00 31.24 538 VAL 1 O 1
ATOM 10829 N N . ILE C 3 539 ? 150.077 161.727 134.908 1.00 29.44 539 ILE 1 N 1
ATOM 10830 C CA . ILE C 3 539 ? 151.310 162.281 135.454 1.00 29.44 539 ILE 1 CA 1
ATOM 10831 C C . ILE C 3 539 ? 150.993 163.632 136.068 1.00 29.44 539 ILE 1 C 1
ATOM 10832 O O . ILE C 3 539 ? 150.359 164.476 135.429 1.00 29.44 539 ILE 1 O 1
ATOM 10837 N N . GLY C 3 540 ? 151.445 163.847 137.289 1.00 29.44 540 GLY 1 N 1
ATOM 10838 C CA . GLY C 3 540 ? 151.149 165.067 138.019 1.00 29.44 540 GLY 1 CA 1
ATOM 10839 C C . GLY C 3 540 ? 152.416 165.831 138.340 1.00 29.44 540 GLY 1 C 1
ATOM 10840 O O . GLY C 3 540 ? 153.429 165.235 138.700 1.00 29.44 540 GLY 1 O 1
ATOM 10841 N N . CYS C 3 541 ? 152.343 167.152 138.214 1.00 29.44 541 CYS 1 N 1
ATOM 10842 C CA . CYS C 3 541 ? 153.458 168.044 138.484 1.00 29.44 541 CYS 1 CA 1
ATOM 10843 C C . CYS C 3 541 ? 153.059 168.975 139.616 1.00 29.44 541 CYS 1 C 1
ATOM 10844 O O . CYS C 3 541 ? 151.975 169.570 139.577 1.00 29.44 541 CYS 1 O 1
ATOM 10847 N N . GLY C 3 542 ? 153.923 169.109 140.611 1.00 29.44 542 GLY 1 N 1
ATOM 10848 C CA . GLY C 3 542 ? 153.625 169.956 141.748 1.00 29.44 542 GLY 1 CA 1
ATOM 10849 C C . GLY C 3 542 ? 154.853 170.698 142.222 1.00 29.44 542 GLY 1 C 1
ATOM 10850 O O . GLY C 3 542 ? 155.986 170.260 142.028 1.00 29.44 542 GLY 1 O 1
ATOM 10851 N N . ILE C 3 543 ? 154.608 171.837 142.856 1.00 29.44 543 ILE 1 N 1
ATOM 10852 C CA . ILE C 3 543 ? 155.654 172.691 143.396 1.00 29.44 543 ILE 1 CA 1
ATOM 10853 C C . ILE C 3 543 ? 155.271 173.088 144.815 1.00 29.44 543 ILE 1 C 1
ATOM 10854 O O . ILE C 3 543 ? 154.121 173.454 145.082 1.00 29.44 543 ILE 1 O 1
ATOM 10859 N N . ASN C 3 544 ? 156.235 172.990 145.728 1.00 29.44 544 ASN 1 N 1
ATOM 10860 C CA . ASN C 3 544 ? 156.027 173.194 147.154 1.00 29.44 544 ASN 1 CA 1
ATOM 10861 C C . ASN C 3 544 ? 156.874 174.375 147.600 1.00 29.44 544 ASN 1 C 1
ATOM 10862 O O . ASN C 3 544 ? 158.104 174.338 147.490 1.00 29.44 544 ASN 1 O 1
ATOM 10867 N N . PHE C 3 545 ? 156.214 175.417 148.102 1.00 29.44 545 PHE 1 N 1
ATOM 10868 C CA . PHE C 3 545 ? 156.886 176.655 148.462 1.00 29.44 545 PHE 1 CA 1
ATOM 10869 C C . PHE C 3 545 ? 157.332 176.695 149.915 1.00 29.44 545 PHE 1 C 1
ATOM 10870 O O . PHE C 3 545 ? 158.181 177.522 150.262 1.00 29.44 545 PHE 1 O 1
ATOM 10878 N N . ILE C 3 546 ? 156.770 175.845 150.775 1.00 29.44 546 ILE 1 N 1
ATOM 10879 C CA . ILE C 3 546 ? 157.273 175.732 152.141 1.00 29.44 546 ILE 1 CA 1
ATOM 10880 C C . ILE C 3 546 ? 158.717 175.259 152.120 1.00 29.44 546 ILE 1 C 1
ATOM 10881 O O . ILE C 3 546 ? 159.604 175.868 152.726 1.00 29.44 546 ILE 1 O 1
ATOM 10886 N N . ASP C 3 547 ? 158.971 174.172 151.397 1.00 29.02 547 ASP 1 N 1
ATOM 10887 C CA . ASP C 3 547 ? 160.320 173.643 151.271 1.00 29.02 547 ASP 1 CA 1
ATOM 10888 C C . ASP C 3 547 ? 161.037 174.211 150.056 1.00 29.02 547 ASP 1 C 1
ATOM 10889 O O . ASP C 3 547 ? 162.267 174.324 150.065 1.00 29.02 547 ASP 1 O 1
ATOM 10894 N N . GLY C 3 548 ? 160.297 174.581 149.017 1.00 22.94 548 GLY 1 N 1
ATOM 10895 C CA . GLY C 3 548 ? 160.906 175.082 147.805 1.00 22.94 548 GLY 1 CA 1
ATOM 10896 C C . GLY C 3 548 ? 161.445 173.974 146.930 1.00 22.94 548 GLY 1 C 1
ATOM 10897 O O . GLY C 3 548 ? 162.654 173.880 146.716 1.00 22.94 548 GLY 1 O 1
ATOM 10898 N N . SER C 3 549 ? 160.560 173.119 146.426 1.00 27.86 549 SER 1 N 1
ATOM 10899 C CA . SER C 3 549 ? 160.985 171.991 145.613 1.00 27.86 549 SER 1 CA 1
ATOM 10900 C C . SER C 3 549 ? 159.905 171.671 144.591 1.00 27.86 549 SER 1 C 1
ATOM 10901 O O . SER C 3 549 ? 158.789 172.185 144.653 1.00 27.86 549 SER 1 O 1
ATOM 10904 N N . ILE C 3 550 ? 160.259 170.820 143.635 1.00 29.44 550 ILE 1 N 1
ATOM 10905 C CA . ILE C 3 550 ? 159.359 170.381 142.576 1.00 29.44 550 ILE 1 CA 1
ATOM 10906 C C . ILE C 3 550 ? 159.284 168.864 142.638 1.00 29.44 550 ILE 1 C 1
ATOM 10907 O O . ILE C 3 550 ? 160.312 168.199 142.790 1.00 29.44 550 ILE 1 O 1
ATOM 10912 N N . PHE C 3 551 ? 158.074 168.319 142.557 1.00 29.44 551 PHE 1 N 1
ATOM 10913 C CA . PHE C 3 551 ? 157.869 166.883 142.646 1.00 29.44 551 PHE 1 CA 1
ATOM 10914 C C . PHE C 3 551 ? 156.902 166.426 141.563 1.00 29.44 551 PHE 1 C 1
ATOM 10915 O O . PHE C 3 551 ? 156.129 167.212 141.008 1.00 29.44 551 PHE 1 O 1
ATOM 10923 N N . PHE C 3 552 ? 156.969 165.134 141.260 1.00 29.44 552 PHE 1 N 1
ATOM 10924 C CA . PHE C 3 552 ? 156.138 164.517 140.241 1.00 29.44 552 PHE 1 CA 1
ATOM 10925 C C . PHE C 3 552 ? 155.465 163.285 140.827 1.00 29.44 552 PHE 1 C 1
ATOM 10926 O O . PHE C 3 552 ? 156.009 162.615 141.704 1.00 29.44 552 PHE 1 O 1
ATOM 10934 N N . THR C 3 553 ? 154.262 162.998 140.337 1.00 29.44 553 THR 1 N 1
ATOM 10935 C CA . THR C 3 553 ? 153.519 161.814 140.747 1.00 29.44 553 THR 1 CA 1
ATOM 10936 C C . THR C 3 553 ? 153.078 161.059 139.504 1.00 29.44 553 THR 1 C 1
ATOM 10937 O O . THR C 3 553 ? 152.936 161.642 138.430 1.00 29.44 553 THR 1 O 1
ATOM 10941 N N . LYS C 3 554 ? 152.839 159.760 139.662 1.00 34.27 554 LYS 1 N 1
ATOM 10942 C CA . LYS C 3 554 ? 152.479 158.895 138.544 1.00 34.27 554 LYS 1 CA 1
ATOM 10943 C C . LYS C 3 554 ? 151.402 157.924 138.991 1.00 34.27 554 LYS 1 C 1
ATOM 10944 O O . LYS C 3 554 ? 151.651 157.085 139.860 1.00 34.27 554 LYS 1 O 1
ATOM 10950 N N . ASN C 3 555 ? 150.215 158.036 138.398 1.00 29.44 555 ASN 1 N 1
ATOM 10951 C CA . ASN C 3 555 ? 149.089 157.138 138.650 1.00 29.44 555 ASN 1 CA 1
ATOM 10952 C C . ASN C 3 555 ? 148.629 157.170 140.100 1.00 29.44 555 ASN 1 C 1
ATOM 10953 O O . ASN C 3 555 ? 147.989 156.227 140.568 1.00 29.44 555 ASN 1 O 1
ATOM 10958 N N . GLY C 3 556 ? 148.939 158.238 140.823 1.00 23.92 556 GLY 1 N 1
ATOM 10959 C CA . GLY C 3 556 ? 148.536 158.370 142.202 1.00 23.92 556 GLY 1 CA 1
ATOM 10960 C C . GLY C 3 556 ? 149.598 158.053 143.226 1.00 23.92 556 GLY 1 C 1
ATOM 10961 O O . GLY C 3 556 ? 149.293 158.050 144.421 1.00 23.92 556 GLY 1 O 1
ATOM 10962 N N . ILE C 3 557 ? 150.832 157.799 142.805 1.00 29.44 557 ILE 1 N 1
ATOM 10963 C CA . ILE C 3 557 ? 151.921 157.445 143.706 1.00 29.44 557 ILE 1 CA 1
ATOM 10964 C C . ILE C 3 557 ? 152.982 158.528 143.614 1.00 29.44 557 ILE 1 C 1
ATOM 10965 O O . ILE C 3 557 ? 153.514 158.792 142.532 1.00 29.44 557 ILE 1 O 1
ATOM 10970 N N . HIS C 3 558 ? 153.291 159.145 144.749 1.00 29.44 558 HIS 1 N 1
ATOM 10971 C CA . HIS C 3 558 ? 154.163 160.312 144.798 1.00 29.44 558 HIS 1 CA 1
ATOM 10972 C C . HIS C 3 558 ? 155.608 159.867 144.639 1.00 29.44 558 HIS 1 C 1
ATOM 10973 O O . HIS C 3 558 ? 156.155 159.190 145.513 1.00 29.44 558 HIS 1 O 1
ATOM 10980 N N . LEU C 3 559 ? 156.223 160.241 143.521 1.00 29.44 559 LEU 1 N 1
ATOM 10981 C CA . LEU C 3 559 ? 157.655 160.054 143.337 1.00 29.44 559 LEU 1 CA 1
ATOM 10982 C C . LEU C 3 559 ? 158.374 161.134 144.136 1.00 29.44 559 LEU 1 C 1
ATOM 10983 O O . LEU C 3 559 ? 157.740 162.087 144.598 1.00 29.44 559 LEU 1 O 1
ATOM 10988 N N . GLY C 3 560 ? 159.681 160.998 144.310 1.00 24.06 560 GLY 1 N 1
ATOM 10989 C CA . GLY C 3 560 ? 160.382 161.914 145.192 1.00 24.06 560 GLY 1 CA 1
ATOM 10990 C C . GLY C 3 560 ? 160.513 163.324 144.653 1.00 24.06 560 GLY 1 C 1
ATOM 10991 O O . GLY C 3 560 ? 159.996 163.629 143.577 1.00 24.06 560 GLY 1 O 1
ATOM 10992 N N . ASN C 3 561 ? 161.191 164.197 145.397 1.00 19.81 561 ASN 1 N 1
ATOM 10993 C CA . ASN C 3 561 ? 161.509 165.523 144.885 1.00 19.81 561 ASN 1 CA 1
ATOM 10994 C C . ASN C 3 561 ? 162.559 165.415 143.791 1.00 19.81 561 ASN 1 C 1
ATOM 10995 O O . ASN C 3 561 ? 163.493 164.615 143.889 1.00 19.81 561 ASN 1 O 1
ATOM 11000 N N . ALA C 3 562 ? 162.410 166.226 142.746 1.00 19.98 562 ALA 1 N 1
ATOM 11001 C CA . ALA C 3 562 ? 163.357 166.258 141.643 1.00 19.98 562 ALA 1 CA 1
ATOM 11002 C C . ALA C 3 562 ? 164.340 167.413 141.762 1.00 19.98 562 ALA 1 C 1
ATOM 11003 O O . ALA C 3 562 ? 165.551 167.213 141.648 1.00 19.98 562 ALA 1 O 1
ATOM 11005 N N . PHE C 3 563 ? 163.843 168.620 142.001 1.00 23.19 563 PHE 1 N 1
ATOM 11006 C CA . PHE C 3 563 ? 164.674 169.804 142.129 1.00 23.19 563 PHE 1 CA 1
ATOM 11007 C C . PHE C 3 563 ? 164.454 170.429 143.498 1.00 23.19 563 PHE 1 C 1
ATOM 11008 O O . PHE C 3 563 ? 163.364 170.339 144.066 1.00 23.19 563 PHE 1 O 1
ATOM 11016 N N . THR C 3 564 ? 165.496 171.065 144.023 1.00 24.57 564 THR 1 N 1
ATOM 11017 C CA . THR C 3 564 ? 165.467 171.617 145.367 1.00 24.57 564 THR 1 CA 1
ATOM 11018 C C . THR C 3 564 ? 166.051 173.024 145.345 1.00 24.57 564 THR 1 C 1
ATOM 11019 O O . THR C 3 564 ? 166.771 173.400 144.418 1.00 24.57 564 THR 1 O 1
ATOM 11023 N N . ASP C 3 565 ? 165.714 173.805 146.377 1.00 33.12 565 ASP 1 N 1
ATOM 11024 C CA . ASP C 3 565 ? 166.197 175.180 146.545 1.00 33.12 565 ASP 1 CA 1
ATOM 11025 C C . ASP C 3 565 ? 165.659 176.101 145.449 1.00 33.12 565 ASP 1 C 1
ATOM 11026 O O . ASP C 3 565 ? 166.415 176.779 144.755 1.00 33.12 565 ASP 1 O 1
ATOM 11031 N N . LEU C 3 566 ? 164.338 176.128 145.306 1.00 26.36 566 LEU 1 N 1
ATOM 11032 C CA . LEU C 3 566 ? 163.673 176.890 144.259 1.00 26.36 566 LEU 1 CA 1
ATOM 11033 C C . LEU C 3 566 ? 162.713 177.925 144.834 1.00 26.36 566 LEU 1 C 1
ATOM 11034 O O . LEU C 3 566 ? 161.607 178.114 144.328 1.00 26.36 566 LEU 1 O 1
ATOM 11039 N N . ASN C 3 567 ? 163.118 178.613 145.894 1.00 26.87 567 ASN 1 N 1
ATOM 11040 C CA . ASN C 3 567 ? 162.322 179.711 146.420 1.00 26.87 567 ASN 1 CA 1
ATOM 11041 C C . ASN C 3 567 ? 162.763 181.035 145.806 1.00 26.87 567 ASN 1 C 1
ATOM 11042 O O . ASN C 3 567 ? 163.873 181.168 145.288 1.00 26.87 567 ASN 1 O 1
ATOM 11047 N N . ASP C 3 568 ? 161.860 182.016 145.866 1.00 31.96 568 ASP 1 N 1
ATOM 11048 C CA . ASP C 3 568 ? 162.049 183.356 145.315 1.00 31.96 568 ASP 1 CA 1
ATOM 11049 C C . ASP C 3 568 ? 162.107 183.366 143.792 1.00 31.96 568 ASP 1 C 1
ATOM 11050 O O . ASP C 3 568 ? 162.588 184.334 143.197 1.00 31.96 568 ASP 1 O 1
ATOM 11055 N N . LEU C 3 569 ? 161.619 182.313 143.146 1.00 26.72 569 LEU 1 N 1
ATOM 11056 C CA . LEU C 3 569 ? 161.638 182.169 141.699 1.00 26.72 569 LEU 1 CA 1
ATOM 11057 C C . LEU C 3 569 ? 160.211 182.169 141.165 1.00 26.72 569 LEU 1 C 1
ATOM 11058 O O . LEU C 3 569 ? 159.244 182.030 141.916 1.00 26.72 569 LEU 1 O 1
ATOM 11063 N N . GLU C 3 570 ? 160.081 182.328 139.851 1.00 26.29 570 GLU 1 N 1
ATOM 11064 C CA . GLU C 3 570 ? 158.783 182.360 139.191 1.00 26.29 570 GLU 1 CA 1
ATOM 11065 C C . GLU C 3 570 ? 158.719 181.283 138.120 1.00 26.29 570 GLU 1 C 1
ATOM 11066 O O . GLU C 3 570 ? 159.688 181.065 137.389 1.00 26.29 570 GLU 1 O 1
ATOM 11072 N N . PHE C 3 571 ? 157.569 180.617 138.028 1.00 23.22 571 PHE 1 N 1
ATOM 11073 C CA . PHE C 3 571 ? 157.407 179.454 137.171 1.00 23.22 571 PHE 1 CA 1
ATOM 11074 C C . PHE C 3 571 ? 156.088 179.538 136.421 1.00 23.22 571 PHE 1 C 1
ATOM 11075 O O . PHE C 3 571 ? 155.133 180.177 136.866 1.00 23.22 571 PHE 1 O 1
ATOM 11083 N N . VAL C 3 572 ? 156.048 178.876 135.271 1.00 29.44 572 VAL 1 N 1
ATOM 11084 C CA . VAL C 3 572 ? 154.824 178.739 134.486 1.00 29.44 572 VAL 1 CA 1
ATOM 11085 C C . VAL C 3 572 ? 154.755 177.301 133.985 1.00 29.44 572 VAL 1 C 1
ATOM 11086 O O . VAL C 3 572 ? 155.796 176.724 133.639 1.00 29.44 572 VAL 1 O 1
ATOM 11090 N N . PRO C 3 573 ? 153.580 176.669 133.970 1.00 29.44 573 PRO 1 N 1
ATOM 11091 C CA . PRO C 3 573 ? 153.479 175.313 133.421 1.00 29.44 573 PRO 1 CA 1
ATOM 11092 C C . PRO C 3 573 ? 153.917 175.259 131.966 1.00 29.44 573 PRO 1 C 1
ATOM 11093 O O . PRO C 3 573 ? 153.746 176.214 131.210 1.00 29.44 573 PRO 1 O 1
ATOM 11097 N N . TYR C 3 574 ? 154.488 174.123 131.574 1.00 29.44 574 TYR 1 N 1
ATOM 11098 C CA . TYR C 3 574 ? 155.155 174.009 130.286 1.00 29.44 574 TYR 1 CA 1
ATOM 11099 C C . TYR C 3 574 ? 155.054 172.579 129.777 1.00 29.44 574 TYR 1 C 1
ATOM 11100 O O . TYR C 3 574 ? 155.255 171.633 130.542 1.00 29.44 574 TYR 1 O 1
ATOM 11109 N N . VAL C 3 575 ? 154.750 172.422 128.485 1.00 24.63 575 VAL 1 N 1
ATOM 11110 C CA . VAL C 3 575 ? 154.665 171.099 127.878 1.00 24.63 575 VAL 1 CA 1
ATOM 11111 C C . VAL C 3 575 ? 155.205 171.158 126.454 1.00 24.63 575 VAL 1 C 1
ATOM 11112 O O . VAL C 3 575 ? 155.150 172.197 125.790 1.00 24.63 575 VAL 1 O 1
ATOM 11116 N N . ALA C 3 576 ? 155.756 170.033 125.995 1.00 20.39 576 ALA 1 N 1
ATOM 11117 C CA . ALA C 3 576 ? 156.293 169.911 124.642 1.00 20.39 576 ALA 1 CA 1
ATOM 11118 C C . ALA C 3 576 ? 155.977 168.526 124.097 1.00 20.39 576 ALA 1 C 1
ATOM 11119 O O . ALA C 3 576 ? 156.247 167.525 124.766 1.00 20.39 576 ALA 1 O 1
ATOM 11121 N N . LEU C 3 577 ? 155.427 168.464 122.882 1.00 21.04 577 LEU 1 N 1
ATOM 11122 C CA . LEU C 3 577 ? 154.989 167.209 122.278 1.00 21.04 577 LEU 1 CA 1
ATOM 11123 C C . LEU C 3 577 ? 155.523 167.060 120.859 1.00 21.04 577 LEU 1 C 1
ATOM 11124 O O . LEU C 3 577 ? 155.547 168.019 120.090 1.00 21.04 577 LEU 1 O 1
ATOM 11129 N N . ARG C 3 578 ? 155.913 165.838 120.494 1.00 24.01 578 ARG 1 N 1
ATOM 11130 C CA . ARG C 3 578 ? 156.190 165.579 119.088 1.00 24.01 578 ARG 1 CA 1
ATOM 11131 C C . ARG C 3 578 ? 154.892 165.358 118.324 1.00 24.01 578 ARG 1 C 1
ATOM 11132 O O . ARG C 3 578 ? 153.866 165.019 118.917 1.00 24.01 578 ARG 1 O 1
ATOM 11140 N N . PRO C 3 579 ? 154.905 165.513 116.986 1.00 28.45 579 PRO 1 N 1
ATOM 11141 C CA . PRO C 3 579 ? 153.641 165.593 116.234 1.00 28.45 579 PRO 1 CA 1
ATOM 11142 C C . PRO C 3 579 ? 152.744 164.363 116.281 1.00 28.45 579 PRO 1 C 1
ATOM 11143 O O . PRO C 3 579 ? 151.707 164.345 115.611 1.00 28.45 579 PRO 1 O 1
ATOM 11147 N N . GLY C 3 580 ? 153.103 163.340 117.049 1.00 30.51 580 GLY 1 N 1
ATOM 11148 C CA . GLY C 3 580 ? 152.265 162.159 117.114 1.00 30.51 580 GLY 1 CA 1
ATOM 11149 C C . GLY C 3 580 ? 151.477 161.977 118.397 1.00 30.51 580 GLY 1 C 1
ATOM 11150 O O . GLY C 3 580 ? 150.537 161.179 118.436 1.00 30.51 580 GLY 1 O 1
ATOM 11151 N N . ASN C 3 581 ? 151.835 162.709 119.447 1.00 24.23 581 ASN 1 N 1
ATOM 11152 C CA . ASN C 3 581 ? 151.310 162.474 120.784 1.00 24.23 581 ASN 1 CA 1
ATOM 11153 C C . ASN C 3 581 ? 150.224 163.483 121.142 1.00 24.23 581 ASN 1 C 1
ATOM 11154 O O . ASN C 3 581 ? 150.131 164.565 120.561 1.00 24.23 581 ASN 1 O 1
ATOM 11159 N N . SER C 3 582 ? 149.402 163.111 122.123 1.00 22.94 582 SER 1 N 1
ATOM 11160 C CA . SER C 3 582 ? 148.257 163.914 122.527 1.00 22.94 582 SER 1 CA 1
ATOM 11161 C C . SER C 3 582 ? 147.966 163.691 124.005 1.00 22.94 582 SER 1 C 1
ATOM 11162 O O . SER C 3 582 ? 148.092 162.571 124.510 1.00 22.94 582 SER 1 O 1
ATOM 11165 N N . ILE C 3 583 ? 147.556 164.757 124.691 1.00 20.19 583 ILE 1 N 1
ATOM 11166 C CA . ILE C 3 583 ? 147.353 164.750 126.133 1.00 20.19 583 ILE 1 CA 1
ATOM 11167 C C 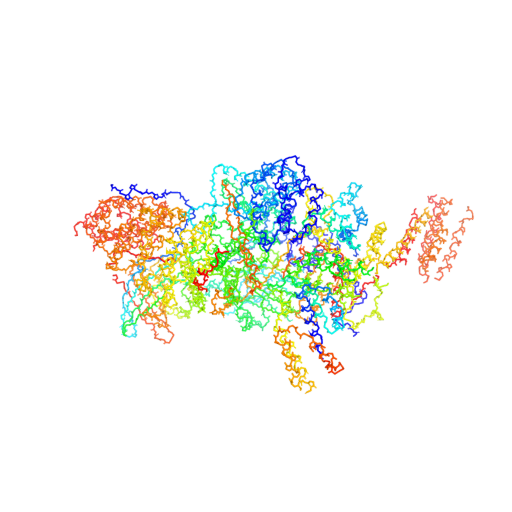. ILE C 3 583 ? 146.051 165.472 126.463 1.00 20.19 583 ILE 1 C 1
ATOM 11168 O O . ILE C 3 583 ? 145.392 166.049 125.597 1.00 20.19 583 ILE 1 O 1
ATOM 11173 N N . LYS C 3 584 ? 145.689 165.428 127.742 1.00 23.98 584 LYS 1 N 1
ATOM 11174 C CA . LYS C 3 584 ? 144.555 166.150 128.300 1.00 23.98 584 LYS 1 CA 1
ATOM 11175 C C . LYS C 3 584 ? 144.965 166.699 129.658 1.00 23.98 584 LYS 1 C 1
ATOM 11176 O O . LYS C 3 584 ? 145.632 166.008 130.431 1.00 23.98 584 LYS 1 O 1
ATOM 11182 N N . THR C 3 585 ? 144.573 167.936 129.950 1.00 27.22 585 THR 1 N 1
ATOM 11183 C CA . THR C 3 585 ? 145.076 168.652 131.113 1.00 27.22 585 THR 1 CA 1
ATOM 11184 C C . THR C 3 585 ? 143.996 168.773 132.182 1.00 27.22 585 THR 1 C 1
ATOM 11185 O O . THR C 3 585 ? 142.799 168.730 131.897 1.00 27.22 585 THR 1 O 1
ATOM 11189 N N . ASN C 3 586 ? 144.442 168.915 133.430 1.00 29.44 586 ASN 1 N 1
ATOM 11190 C CA . ASN C 3 586 ? 143.562 169.089 134.580 1.00 29.44 586 ASN 1 CA 1
ATOM 11191 C C . ASN C 3 586 ? 144.238 170.063 135.532 1.00 29.44 586 ASN 1 C 1
ATOM 11192 O O . ASN C 3 586 ? 145.262 169.732 136.140 1.00 29.44 586 ASN 1 O 1
ATOM 11197 N N . PHE C 3 587 ? 143.677 171.266 135.646 1.00 29.44 587 PHE 1 N 1
ATOM 11198 C CA . PHE C 3 587 ? 144.172 172.280 136.564 1.00 29.44 587 PHE 1 CA 1
ATOM 11199 C C . PHE C 3 587 ? 143.392 172.323 137.872 1.00 29.44 587 PHE 1 C 1
ATOM 11200 O O . PHE C 3 587 ? 143.658 173.192 138.706 1.00 29.44 587 PHE 1 O 1
ATOM 11208 N N . GLY C 3 588 ? 142.434 171.417 138.066 1.00 28.00 588 GLY 1 N 1
ATOM 11209 C CA . GLY C 3 588 ? 141.736 171.274 139.324 1.00 28.00 588 GLY 1 CA 1
ATOM 11210 C C . GLY C 3 588 ? 140.377 171.929 139.388 1.00 28.00 588 GLY 1 C 1
ATOM 11211 O O . GLY C 3 588 ? 139.628 171.667 140.335 1.00 28.00 588 GLY 1 O 1
ATOM 11212 N N . LEU C 3 589 ? 140.032 172.763 138.408 1.00 27.28 589 LEU 1 N 1
ATOM 11213 C CA . LEU C 3 589 ? 138.821 173.567 138.507 1.00 27.28 589 LEU 1 CA 1
ATOM 11214 C C . LEU C 3 589 ? 137.566 172.722 138.334 1.00 27.28 589 LEU 1 C 1
ATOM 11215 O O . LEU C 3 589 ? 136.597 172.872 139.086 1.00 27.28 589 LEU 1 O 1
ATOM 11220 N N . ASN C 3 590 ? 137.563 171.827 137.349 1.00 35.30 590 ASN 1 N 1
ATOM 11221 C CA . ASN C 3 590 ? 136.350 171.145 136.919 1.00 35.30 590 ASN 1 CA 1
ATOM 11222 C C . ASN C 3 590 ? 136.328 169.664 137.270 1.00 35.30 590 ASN 1 C 1
ATOM 11223 O O . ASN C 3 590 ? 135.384 168.966 136.890 1.00 35.30 590 ASN 1 O 1
ATOM 11228 N N . GLU C 3 591 ? 137.333 169.163 137.981 1.00 35.22 591 GLU 1 N 1
ATOM 11229 C CA . GLU C 3 591 ? 137.483 167.724 138.121 1.00 35.22 591 GLU 1 CA 1
ATOM 11230 C C . GLU C 3 591 ? 138.410 167.435 139.291 1.00 35.22 591 GLU 1 C 1
ATOM 11231 O O . GLU C 3 591 ? 139.258 168.257 139.642 1.00 35.22 591 GLU 1 O 1
ATOM 11237 N N . ASP C 3 592 ? 138.238 166.260 139.890 1.00 33.63 592 ASP 1 N 1
ATOM 11238 C CA . ASP C 3 592 ? 139.052 165.863 141.027 1.00 33.63 592 ASP 1 CA 1
ATOM 11239 C C . ASP C 3 592 ? 140.362 165.242 140.564 1.00 33.63 592 ASP 1 C 1
ATOM 11240 O O . ASP C 3 592 ? 140.427 164.571 139.533 1.00 33.63 592 ASP 1 O 1
ATOM 11245 N N . PHE C 3 593 ? 141.411 165.474 141.343 1.00 29.44 593 PHE 1 N 1
ATOM 11246 C CA . PHE C 3 593 ? 142.721 164.925 141.045 1.00 29.44 593 PHE 1 CA 1
ATOM 11247 C C . PHE C 3 593 ? 142.769 163.437 141.381 1.00 29.44 593 PHE 1 C 1
ATOM 11248 O O . PHE C 3 593 ? 141.905 162.896 142.073 1.00 29.44 593 PHE 1 O 1
ATOM 11256 N N . VAL C 3 594 ? 143.806 162.771 140.872 1.00 31.93 594 VAL 1 N 1
ATOM 11257 C CA . VAL C 3 594 ? 144.063 161.370 141.190 1.00 31.93 594 VAL 1 CA 1
ATOM 11258 C C . VAL C 3 594 ? 145.033 161.218 142.359 1.00 31.93 594 VAL 1 C 1
ATOM 11259 O O . VAL C 3 594 ? 145.091 160.137 142.967 1.00 31.93 594 VAL 1 O 1
ATOM 11263 N N . PHE C 3 595 ? 145.737 162.282 142.743 1.00 29.44 595 PHE 1 N 1
ATOM 11264 C CA . PHE C 3 595 ? 146.853 162.177 143.674 1.00 29.44 595 PHE 1 CA 1
ATOM 11265 C C . PHE C 3 595 ? 146.438 162.184 145.140 1.00 29.44 595 PHE 1 C 1
ATOM 11266 O O . PHE C 3 595 ? 147.113 161.545 145.954 1.00 29.44 595 PHE 1 O 1
ATOM 11274 N N . ASP C 3 596 ? 145.334 162.843 145.498 1.00 34.78 596 ASP 1 N 1
ATOM 11275 C CA . ASP C 3 596 ? 145.048 163.218 146.888 1.00 34.78 596 ASP 1 CA 1
ATOM 11276 C C . ASP C 3 596 ? 146.089 164.217 147.400 1.00 34.78 596 ASP 1 C 1
ATOM 11277 O O . ASP C 3 596 ? 146.876 163.942 148.305 1.00 34.78 596 ASP 1 O 1
ATOM 11282 N N . ILE C 3 597 ? 146.096 165.390 146.761 1.00 29.44 597 ILE 1 N 1
ATOM 11283 C CA . ILE C 3 597 ? 146.985 166.477 147.153 1.00 29.44 597 ILE 1 CA 1
ATOM 11284 C C . ILE C 3 597 ? 146.632 167.043 148.526 1.00 29.44 597 ILE 1 C 1
ATOM 11285 O O . ILE C 3 597 ? 147.499 167.615 149.198 1.00 29.44 597 ILE 1 O 1
ATOM 11290 N N . ILE C 3 598 ? 145.385 166.887 148.977 1.00 29.44 598 ILE 1 N 1
ATOM 11291 C CA . ILE C 3 598 ? 144.988 167.444 150.267 1.00 29.44 598 ILE 1 CA 1
ATOM 11292 C C . ILE C 3 598 ? 145.653 166.687 151.411 1.00 29.44 598 ILE 1 C 1
ATOM 11293 O O . ILE C 3 598 ? 146.093 167.286 152.399 1.00 29.44 598 ILE 1 O 1
ATOM 11298 N N . GLY C 3 599 ? 145.745 165.362 151.298 1.00 26.42 599 GLY 1 N 1
ATOM 11299 C CA . GLY C 3 599 ? 146.458 164.590 152.297 1.00 26.42 599 GLY 1 CA 1
ATOM 11300 C C . GLY C 3 599 ? 147.949 164.826 152.293 1.00 26.42 599 GLY 1 C 1
ATOM 11301 O O . GLY C 3 599 ? 148.605 164.590 153.311 1.00 26.42 599 GLY 1 O 1
ATOM 11302 N N . TYR C 3 600 ? 148.502 165.273 151.164 1.00 29.44 600 TYR 1 N 1
ATOM 11303 C CA . TYR C 3 600 ? 149.895 165.704 151.130 1.00 29.44 600 TYR 1 CA 1
ATOM 11304 C C . TYR C 3 600 ? 150.066 167.038 151.840 1.00 29.44 600 TYR 1 C 1
ATOM 11305 O O . TYR C 3 600 ? 151.017 167.229 152.603 1.00 29.44 600 TYR 1 O 1
ATOM 11314 N N . GLN C 3 601 ? 149.152 167.973 151.592 1.00 29.44 601 GLN 1 N 1
ATOM 11315 C CA . GLN C 3 601 ? 149.230 169.300 152.191 1.00 29.44 601 GLN 1 CA 1
ATOM 11316 C C . GLN C 3 601 ? 148.998 169.268 153.699 1.00 29.44 601 GLN 1 C 1
ATOM 11317 O O . GLN C 3 601 ? 149.547 170.104 154.431 1.00 29.44 601 GLN 1 O 1
ATOM 11323 N N . ASP C 3 602 ? 148.191 168.319 154.183 1.00 34.94 602 ASP 1 N 1
ATOM 11324 C CA . ASP C 3 602 ? 147.890 168.261 155.611 1.00 34.94 602 ASP 1 CA 1
ATOM 11325 C C . ASP C 3 602 ? 149.101 167.860 156.443 1.00 34.94 602 ASP 1 C 1
ATOM 11326 O O . ASP C 3 602 ? 149.235 168.309 157.586 1.00 34.94 602 ASP 1 O 1
ATOM 11331 N N . LYS C 3 603 ? 149.984 167.017 155.905 1.00 29.44 603 LYS 1 N 1
ATOM 11332 C CA . LYS C 3 603 ? 151.195 166.668 156.639 1.00 29.44 603 LYS 1 CA 1
ATOM 11333 C C . LYS C 3 603 ? 152.054 167.898 156.895 1.00 29.44 603 LYS 1 C 1
ATOM 11334 O O . LYS C 3 603 ? 152.552 168.098 158.009 1.00 29.44 603 LYS 1 O 1
ATOM 11340 N N . TRP C 3 604 ? 152.236 168.737 155.877 1.00 29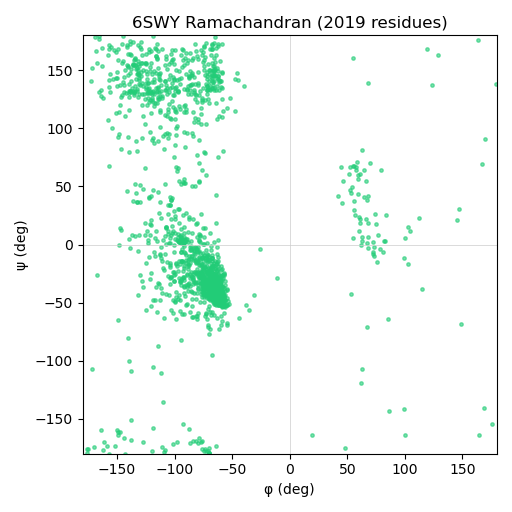.44 604 TRP 1 N 1
ATOM 11341 C CA . TRP C 3 604 ? 153.006 169.958 156.051 1.00 29.44 604 TRP 1 CA 1
ATOM 11342 C C . TRP C 3 604 ? 152.304 170.957 156.955 1.00 29.44 604 TRP 1 C 1
ATOM 11343 O O . TRP C 3 604 ? 152.972 171.647 157.731 1.00 29.44 604 TRP 1 O 1
ATOM 11354 N N . LYS C 3 605 ? 150.977 171.045 156.883 1.00 29.44 605 LYS 1 N 1
ATOM 11355 C CA . LYS C 3 605 ? 150.250 171.901 157.813 1.00 29.44 605 LYS 1 CA 1
ATOM 11356 C C . LYS C 3 605 ? 150.462 171.472 159.261 1.00 29.44 605 LYS 1 C 1
ATOM 11357 O O . LYS C 3 605 ? 150.719 172.318 160.131 1.00 29.44 605 LYS 1 O 1
ATOM 11363 N N . SER C 3 606 ? 150.389 170.169 159.531 1.00 31.78 606 SER 1 N 1
ATOM 11364 C CA . SER C 3 606 ? 150.628 169.662 160.876 1.00 31.78 606 SER 1 CA 1
ATOM 11365 C C . SER C 3 606 ? 152.066 169.891 161.320 1.00 31.78 606 SER 1 C 1
ATOM 11366 O O . SER C 3 606 ? 152.310 170.226 162.482 1.00 31.78 606 SER 1 O 1
ATOM 11369 N N . LEU C 3 607 ? 153.028 169.700 160.414 1.00 29.44 607 LEU 1 N 1
ATOM 11370 C CA . LEU C 3 607 ? 154.424 169.961 160.752 1.00 29.44 607 LEU 1 CA 1
ATOM 11371 C C . LEU C 3 607 ? 154.634 171.419 161.132 1.00 29.44 607 LEU 1 C 1
ATOM 11372 O O . LEU C 3 607 ? 155.325 171.721 162.112 1.00 29.44 607 LEU 1 O 1
ATOM 11377 N N . ALA C 3 608 ? 154.038 172.336 160.369 1.00 29.73 608 ALA 1 N 1
ATOM 11378 C CA . ALA C 3 608 ? 154.161 173.755 160.681 1.00 29.73 608 ALA 1 CA 1
ATOM 11379 C C . ALA C 3 608 ? 153.570 174.073 162.045 1.00 29.73 608 ALA 1 C 1
ATOM 11380 O O . ALA C 3 608 ? 154.199 174.757 162.858 1.00 29.73 608 ALA 1 O 1
ATOM 11382 N N . TYR C 3 609 ? 152.356 173.585 162.317 1.00 25.58 609 TYR 1 N 1
ATOM 11383 C CA . TYR C 3 609 ? 151.734 173.882 163.608 1.00 25.58 609 TYR 1 CA 1
ATOM 11384 C C . TYR C 3 609 ? 152.528 173.292 164.766 1.00 25.58 609 TYR 1 C 1
ATOM 11385 O O . TYR C 3 609 ? 152.667 173.929 165.816 1.00 25.58 609 TYR 1 O 1
ATOM 11394 N N . GLU C 3 610 ? 153.053 172.076 164.600 1.00 22.55 610 GLU 1 N 1
ATOM 11395 C CA . GLU C 3 610 ? 153.850 171.470 165.658 1.00 22.55 610 GLU 1 CA 1
ATOM 11396 C C . GLU C 3 610 ? 155.147 172.227 165.893 1.00 22.55 610 GLU 1 C 1
ATOM 11397 O O . GLU C 3 610 ? 155.597 172.335 167.037 1.00 22.55 610 GLU 1 O 1
ATOM 11403 N N . HIS C 3 611 ? 155.768 172.741 164.831 1.00 20.92 611 HIS 1 N 1
ATOM 11404 C CA . HIS C 3 611 ? 156.959 173.566 165.002 1.00 20.92 611 HIS 1 CA 1
ATOM 11405 C C . HIS C 3 611 ? 156.631 174.856 165.742 1.00 20.92 611 HIS 1 C 1
ATOM 11406 O O . HIS C 3 611 ? 157.362 175.266 166.649 1.00 20.92 611 HIS 1 O 1
ATOM 11413 N N . ILE C 3 612 ? 155.525 175.503 165.375 1.00 19.38 612 ILE 1 N 1
ATOM 11414 C CA . ILE C 3 612 ? 155.187 176.797 165.965 1.00 19.38 612 ILE 1 CA 1
ATOM 11415 C C . ILE C 3 612 ? 154.841 176.636 167.440 1.00 19.38 612 ILE 1 C 1
ATOM 11416 O O . ILE C 3 612 ? 155.465 177.246 168.314 1.00 19.38 612 ILE 1 O 1
ATOM 11421 N N . CYS C 3 613 ? 153.837 175.811 167.734 1.00 22.87 613 CYS 1 N 1
ATOM 11422 C CA . CYS C 3 613 ? 153.141 175.827 169.021 1.00 22.87 613 CYS 1 CA 1
ATOM 11423 C C . CYS C 3 613 ? 153.536 174.672 169.928 1.00 22.87 613 CYS 1 C 1
ATOM 11424 O O . CYS C 3 613 ? 152.709 174.177 170.695 1.00 22.87 613 CYS 1 O 1
ATOM 11427 N N . ARG C 3 614 ? 154.784 174.225 169.880 1.00 29.97 614 ARG 1 N 1
ATOM 11428 C CA . ARG C 3 614 ? 155.224 173.140 170.747 1.00 29.97 614 ARG 1 CA 1
ATOM 11429 C C . ARG C 3 614 ? 156.734 173.169 170.948 1.00 29.97 614 ARG 1 C 1
ATOM 11430 O O . ARG C 3 614 ? 157.485 173.498 170.032 1.00 29.97 614 ARG 1 O 1
ATOM 11438 N N . LEU C 3 677 ? 153.927 197.132 185.157 1.00 50.59 677 LEU 1 N 1
ATOM 11439 C CA . LEU C 3 677 ? 155.001 196.307 185.690 1.00 50.59 677 LEU 1 CA 1
ATOM 11440 C C . LEU C 3 677 ? 155.400 195.301 184.605 1.00 50.59 677 LEU 1 C 1
ATOM 11441 O O . LEU C 3 677 ? 155.060 195.493 183.439 1.00 50.59 677 LEU 1 O 1
ATOM 11446 N N . LYS C 3 678 ? 156.119 194.240 184.981 1.00 50.91 678 LYS 1 N 1
ATOM 11447 C CA . LYS C 3 678 ? 156.627 193.288 183.997 1.00 50.91 678 LYS 1 CA 1
ATOM 11448 C C . LYS C 3 678 ? 155.509 192.633 183.194 1.00 50.91 678 LYS 1 C 1
ATOM 11449 O O . LYS C 3 678 ? 155.705 192.300 182.020 1.00 50.91 678 LYS 1 O 1
ATOM 11455 N N . PHE C 3 679 ? 154.334 192.451 183.794 1.00 46.43 679 PHE 1 N 1
ATOM 11456 C CA . PHE C 3 679 ? 153.236 191.766 183.124 1.00 46.43 679 PHE 1 CA 1
ATOM 11457 C C . PHE C 3 679 ? 152.457 192.671 182.182 1.00 46.43 679 PHE 1 C 1
ATOM 11458 O O . PHE C 3 679 ? 151.532 192.194 181.518 1.00 46.43 679 PHE 1 O 1
ATOM 11466 N N . LEU C 3 680 ? 152.795 193.953 182.111 1.00 51.49 680 LEU 1 N 1
ATOM 11467 C CA . LEU C 3 680 ? 152.108 194.883 181.231 1.00 51.49 680 LEU 1 CA 1
ATOM 11468 C C . LEU C 3 680 ? 152.916 195.110 179.958 1.00 51.49 680 LEU 1 C 1
ATOM 11469 O O . LEU C 3 680 ? 154.085 194.737 179.853 1.00 51.49 680 LEU 1 O 1
ATOM 11474 N N . LEU C 3 681 ? 152.269 195.732 178.977 1.00 57.85 681 LEU 1 N 1
ATOM 11475 C CA . LEU C 3 681 ? 152.899 196.088 177.710 1.00 57.85 681 LEU 1 CA 1
ATOM 11476 C C . LEU C 3 681 ? 152.808 197.599 177.556 1.00 57.85 681 LEU 1 C 1
ATOM 11477 O O . LEU C 3 681 ? 151.712 198.147 177.400 1.00 57.85 681 LEU 1 O 1
ATOM 11482 N N . GLY C 3 682 ? 153.953 198.271 177.599 1.00 62.73 682 GLY 1 N 1
ATOM 11483 C CA . GLY C 3 682 ? 153.976 199.713 177.514 1.00 62.73 682 GLY 1 CA 1
ATOM 11484 C C . GLY C 3 682 ? 153.997 200.208 176.084 1.00 62.73 682 GLY 1 C 1
ATOM 11485 O O . GLY C 3 682 ? 153.815 199.460 175.125 1.00 62.73 682 GLY 1 O 1
ATOM 11486 N N . GLU C 3 683 ? 154.217 201.512 175.950 1.00 62.94 683 GLU 1 N 1
ATOM 11487 C CA . GLU C 3 683 ? 154.367 202.107 174.632 1.00 62.94 683 GLU 1 CA 1
ATOM 11488 C C . GLU C 3 683 ? 155.619 201.562 173.960 1.00 62.94 683 GLU 1 C 1
ATOM 11489 O O . GLU C 3 683 ? 156.587 201.178 174.622 1.00 62.94 683 GLU 1 O 1
ATOM 11495 N N . ASP C 3 684 ? 155.592 201.513 172.630 1.00 54.66 684 ASP 1 N 1
ATOM 11496 C CA . ASP C 3 684 ? 156.729 200.994 171.880 1.00 54.66 684 ASP 1 CA 1
ATOM 11497 C C . ASP C 3 684 ? 157.935 201.900 172.097 1.00 54.66 684 ASP 1 C 1
ATOM 11498 O O . ASP C 3 684 ? 157.884 203.097 171.798 1.00 54.66 684 ASP 1 O 1
ATOM 11503 N N . ASN C 3 685 ? 159.019 201.328 172.612 1.00 56.73 685 ASN 1 N 1
ATOM 11504 C CA . ASN C 3 685 ? 160.179 202.090 173.049 1.00 56.73 685 ASN 1 CA 1
ATOM 11505 C C . ASN C 3 685 ? 161.231 202.251 171.961 1.00 56.73 685 ASN 1 C 1
ATOM 11506 O O . ASN C 3 685 ? 162.316 202.770 172.238 1.00 56.73 685 ASN 1 O 1
ATOM 11511 N N . ARG C 3 686 ? 160.942 201.815 170.739 1.00 50.20 686 ARG 1 N 1
ATOM 11512 C CA . ARG C 3 686 ? 161.879 201.927 169.633 1.00 50.20 686 ARG 1 CA 1
ATOM 11513 C C . ARG C 3 686 ? 161.465 202.965 168.598 1.00 50.20 686 ARG 1 C 1
ATOM 11514 O O . ARG C 3 686 ? 162.099 203.051 167.543 1.00 50.20 686 ARG 1 O 1
ATOM 11522 N N . PHE C 3 687 ? 160.423 203.751 168.866 1.00 56.10 687 PHE 1 N 1
ATOM 11523 C CA . PHE C 3 687 ? 160.128 204.933 168.062 1.00 56.10 687 PHE 1 CA 1
ATOM 11524 C C . PHE C 3 687 ? 161.010 206.095 168.502 1.00 56.10 687 PHE 1 C 1
ATOM 11525 O O . PHE C 3 687 ? 161.074 206.415 169.693 1.00 56.10 687 PHE 1 O 1
ATOM 11533 N N . ILE C 3 688 ? 161.688 206.725 167.544 1.00 63.71 688 ILE 1 N 1
ATOM 11534 C CA . ILE C 3 688 ? 162.303 208.033 167.743 1.00 63.71 688 ILE 1 CA 1
ATOM 11535 C C . ILE C 3 688 ? 161.967 208.888 166.529 1.00 63.71 688 ILE 1 C 1
ATOM 11536 O O . ILE C 3 688 ? 162.080 208.427 165.388 1.00 63.71 688 ILE 1 O 1
ATOM 11541 N N . ASP C 3 689 ? 161.507 210.115 166.777 1.00 72.20 689 ASP 1 N 1
ATOM 11542 C CA . ASP C 3 689 ? 161.128 211.050 165.715 1.00 72.20 689 ASP 1 CA 1
ATOM 11543 C C . ASP C 3 689 ? 160.086 210.448 164.776 1.00 72.20 689 ASP 1 C 1
ATOM 11544 O O . ASP C 3 689 ? 160.022 210.793 163.594 1.00 72.20 689 ASP 1 O 1
ATOM 11549 N N . GLY C 3 690 ? 159.255 209.548 165.296 1.00 68.36 690 GLY 1 N 1
ATOM 11550 C CA . GLY C 3 690 ? 158.252 208.898 164.475 1.00 68.36 690 GLY 1 CA 1
ATOM 11551 C C . GLY C 3 690 ? 158.784 207.847 163.528 1.00 68.36 690 GLY 1 C 1
ATOM 11552 O O . GLY C 3 690 ? 158.163 207.584 162.495 1.00 68.36 690 GLY 1 O 1
ATOM 11553 N N . LYS C 3 691 ? 159.921 207.234 163.851 1.00 59.80 691 LYS 1 N 1
ATOM 11554 C CA . LYS C 3 691 ? 160.544 206.253 162.972 1.00 59.80 691 LYS 1 CA 1
ATOM 11555 C C . LYS C 3 691 ? 161.164 205.168 163.841 1.00 59.80 691 LYS 1 C 1
ATOM 11556 O O . LYS C 3 691 ? 161.674 205.460 164.925 1.00 59.80 691 LYS 1 O 1
ATOM 11562 N N . LEU C 3 692 ? 161.107 203.926 163.369 1.00 49.52 692 LEU 1 N 1
ATOM 11563 C CA . LEU C 3 692 ? 161.501 202.784 164.180 1.00 49.52 692 LEU 1 CA 1
ATOM 11564 C C . LEU C 3 692 ? 163.000 202.524 164.087 1.00 49.52 692 LEU 1 C 1
ATOM 11565 O O . LEU C 3 692 ? 163.624 202.709 163.040 1.00 49.52 692 LEU 1 O 1
ATOM 11570 N N . VAL C 3 693 ? 163.570 202.062 165.196 1.00 48.60 693 VAL 1 N 1
ATOM 11571 C CA . VAL C 3 693 ? 164.998 201.800 165.320 1.00 48.60 693 VAL 1 CA 1
ATOM 11572 C C . VAL C 3 693 ? 165.190 200.326 165.648 1.00 48.60 693 VAL 1 C 1
ATOM 11573 O O . VAL C 3 693 ? 164.430 199.755 166.435 1.00 48.60 693 VAL 1 O 1
ATOM 11577 N N . ARG C 3 694 ? 166.202 199.709 165.036 1.00 51.48 694 ARG 1 N 1
ATOM 11578 C CA . ARG C 3 694 ? 166.454 198.285 165.209 1.00 51.48 694 ARG 1 CA 1
ATOM 11579 C C . ARG C 3 694 ? 167.394 198.073 166.388 1.00 51.48 694 ARG 1 C 1
ATOM 11580 O O . ARG C 3 694 ? 168.559 198.489 166.315 1.00 51.48 694 ARG 1 O 1
ATOM 11588 N N . PRO C 3 695 ? 166.950 197.445 167.479 1.00 49.59 695 PRO 1 N 1
ATOM 11589 C CA . PRO C 3 695 ? 167.872 197.155 168.586 1.00 49.59 695 PRO 1 CA 1
ATOM 11590 C C . PRO C 3 695 ? 168.889 196.082 168.232 1.00 49.59 695 PRO 1 C 1
ATOM 11591 O O . PRO C 3 695 ? 168.890 195.559 167.116 1.00 49.59 695 PRO 1 O 1
ATOM 11595 N N . ASP C 3 696 ? 169.761 195.746 169.179 1.00 60.15 696 ASP 1 N 1
ATOM 11596 C CA . ASP C 3 696 ? 170.733 194.681 168.975 1.00 60.15 696 ASP 1 CA 1
ATOM 11597 C C . ASP C 3 696 ? 170.258 193.348 169.534 1.00 60.15 696 ASP 1 C 1
ATOM 11598 O O . ASP C 3 696 ? 170.811 192.304 169.172 1.00 60.15 696 ASP 1 O 1
ATOM 11603 N N . VAL C 3 697 ? 169.241 193.363 170.400 1.00 51.37 697 VAL 1 N 1
ATOM 11604 C CA . VAL C 3 697 ? 168.777 192.140 171.037 1.00 51.37 697 VAL 1 CA 1
ATOM 11605 C C . VAL C 3 697 ? 168.335 191.119 169.993 1.00 51.37 697 VAL 1 C 1
ATOM 11606 O O . VAL C 3 697 ? 167.863 191.466 168.903 1.00 51.37 697 VAL 1 O 1
ATOM 11610 N N . ASN C 3 698 ? 168.515 189.841 170.327 1.00 49.04 698 ASN 1 N 1
ATOM 11611 C CA . ASN C 3 698 ? 168.127 188.765 169.421 1.00 49.04 698 ASN 1 CA 1
ATOM 11612 C C . ASN C 3 698 ? 166.614 188.714 169.240 1.00 49.04 698 ASN 1 C 1
ATOM 11613 O O . ASN C 3 698 ? 166.116 188.548 168.121 1.00 49.04 698 ASN 1 O 1
ATOM 11618 N N . ASN C 3 699 ? 165.869 188.853 170.333 1.00 43.12 699 ASN 1 N 1
ATOM 11619 C CA . ASN C 3 699 ? 164.423 188.715 170.336 1.00 43.12 699 ASN 1 CA 1
ATOM 11620 C C . ASN C 3 699 ? 163.779 189.963 170.924 1.00 43.12 699 ASN 1 C 1
ATOM 11621 O O . ASN C 3 699 ? 164.353 190.621 171.794 1.00 43.12 699 ASN 1 O 1
ATOM 11626 N N . ILE C 3 700 ? 162.576 190.282 170.453 1.00 35.16 700 ILE 1 N 1
ATOM 11627 C CA . ILE C 3 700 ? 161.806 191.369 171.047 1.00 35.16 700 ILE 1 CA 1
ATOM 11628 C C . ILE C 3 700 ? 160.865 190.816 172.106 1.00 35.16 700 ILE 1 C 1
ATOM 11629 O O . ILE C 3 700 ? 160.936 191.200 173.278 1.00 35.16 700 ILE 1 O 1
ATOM 11634 N N . ASN C 3 701 ? 159.977 189.917 171.700 1.00 28.41 701 ASN 1 N 1
ATOM 11635 C CA . ASN C 3 701 ? 158.946 189.393 172.584 1.00 28.41 701 ASN 1 CA 1
ATOM 11636 C C . ASN C 3 701 ? 159.534 188.245 173.395 1.00 28.41 701 ASN 1 C 1
ATOM 11637 O O . ASN C 3 701 ? 159.878 187.196 172.841 1.00 28.41 701 ASN 1 O 1
ATOM 11642 N N . ASN C 3 702 ? 159.644 188.447 174.707 1.00 35.39 702 ASN 1 N 1
ATOM 11643 C CA . ASN C 3 702 ? 160.290 187.494 175.599 1.00 35.39 702 ASN 1 CA 1
ATOM 11644 C C . ASN C 3 702 ? 159.300 186.721 176.459 1.00 35.39 702 ASN 1 C 1
ATOM 11645 O O . ASN C 3 702 ? 159.717 186.014 177.381 1.00 35.39 702 ASN 1 O 1
ATOM 11650 N N . LEU C 3 703 ? 158.004 186.842 176.186 1.00 30.69 703 LEU 1 N 1
ATOM 11651 C CA . LEU C 3 703 ? 157.009 186.106 176.948 1.00 30.69 703 LEU 1 CA 1
ATOM 11652 C C . LEU C 3 703 ? 157.145 184.610 176.704 1.00 30.69 703 LEU 1 C 1
ATOM 11653 O O . LEU C 3 703 ? 157.556 184.166 175.631 1.00 30.69 703 LEU 1 O 1
ATOM 11658 N N . SER C 3 704 ? 156.795 183.829 177.721 1.00 40.76 704 SER 1 N 1
ATOM 11659 C CA . SER C 3 704 ? 156.909 182.380 177.660 1.00 40.76 704 SER 1 CA 1
ATOM 11660 C C . SER C 3 704 ? 155.919 181.777 178.644 1.00 40.76 704 SER 1 C 1
ATOM 11661 O O . SER C 3 704 ? 155.313 182.479 179.455 1.00 40.76 704 SER 1 O 1
ATOM 11664 N N . VAL C 3 705 ? 155.755 180.458 178.556 1.00 43.04 705 VAL 1 N 1
ATOM 11665 C CA . VAL C 3 705 ? 154.883 179.739 179.476 1.00 43.04 705 VAL 1 CA 1
ATOM 11666 C C . VAL C 3 705 ? 155.651 179.106 180.631 1.00 43.04 705 VAL 1 C 1
ATOM 11667 O O . VAL C 3 705 ? 155.051 178.842 181.684 1.00 43.04 705 VAL 1 O 1
ATOM 11671 N N . ASP C 3 706 ? 156.951 178.854 180.469 1.00 55.55 706 ASP 1 N 1
ATOM 11672 C CA . ASP C 3 706 ? 157.740 178.318 181.572 1.00 55.55 706 ASP 1 CA 1
ATOM 11673 C C . ASP C 3 706 ? 158.019 179.388 182.620 1.00 55.55 706 ASP 1 C 1
ATOM 11674 O O . ASP C 3 706 ? 157.994 179.108 183.824 1.00 55.55 706 ASP 1 O 1
ATOM 11679 N N . ASP C 3 707 ? 158.298 180.616 182.182 1.00 53.50 707 ASP 1 N 1
ATOM 11680 C CA . ASP C 3 707 ? 158.500 181.706 183.128 1.00 53.50 707 ASP 1 CA 1
ATOM 11681 C C . ASP C 3 707 ? 157.204 182.069 183.839 1.00 53.50 707 ASP 1 C 1
ATOM 11682 O O . ASP C 3 707 ? 157.207 182.345 185.044 1.00 53.50 707 ASP 1 O 1
ATOM 11687 N N . GLY C 3 708 ? 156.088 182.070 183.116 1.00 41.89 708 GLY 1 N 1
ATOM 11688 C CA . GLY C 3 708 ? 154.808 182.457 183.668 1.00 41.89 708 GLY 1 CA 1
ATOM 11689 C C . GLY C 3 708 ? 154.312 183.828 183.267 1.00 41.89 708 GLY 1 C 1
ATOM 11690 O O . GLY C 3 708 ? 153.341 184.310 183.861 1.00 41.89 708 GLY 1 O 1
ATOM 11691 N N . SER C 3 709 ? 154.939 184.473 182.284 1.00 34.46 709 SER 1 N 1
ATOM 11692 C CA . SER C 3 709 ? 154.562 185.822 181.879 1.00 34.46 709 SER 1 CA 1
ATOM 11693 C C . SER C 3 709 ? 153.457 185.844 180.833 1.00 34.46 709 SER 1 C 1
ATOM 11694 O O . SER C 3 709 ? 152.646 186.781 180.817 1.00 34.46 709 SER 1 O 1
ATOM 11697 N N . LEU C 3 710 ? 153.422 184.849 179.949 1.00 30.51 710 LEU 1 N 1
ATOM 11698 C CA . LEU C 3 710 ? 152.318 184.741 178.997 1.00 30.51 710 LEU 1 CA 1
ATOM 11699 C C . LEU C 3 710 ? 150.967 184.601 179.689 1.00 30.51 710 LEU 1 C 1
ATOM 11700 O O . LEU C 3 710 ? 150.028 185.321 179.305 1.00 30.51 710 LEU 1 O 1
ATOM 11705 N N . PRO C 3 711 ? 150.783 183.720 180.682 1.00 26.51 711 PRO 1 N 1
ATOM 11706 C CA . PRO C 3 711 ? 149.490 183.696 181.383 1.00 26.51 711 PRO 1 CA 1
ATOM 11707 C C . PRO C 3 711 ? 149.135 185.009 182.056 1.00 26.51 711 PRO 1 C 1
ATOM 11708 O O . PRO C 3 711 ? 147.961 185.390 182.062 1.00 26.51 711 PRO 1 O 1
ATOM 11712 N N . ASN C 3 712 ? 150.115 185.719 182.618 1.00 29.55 712 ASN 1 N 1
ATOM 11713 C CA . ASN C 3 712 ? 149.823 186.971 183.309 1.00 29.55 712 ASN 1 CA 1
ATOM 11714 C C . ASN C 3 712 ? 149.357 188.044 182.333 1.00 29.55 712 ASN 1 C 1
ATOM 11715 O O . ASN C 3 712 ? 148.354 188.733 182.574 1.00 29.55 712 ASN 1 O 1
ATOM 11720 N N . THR C 3 713 ? 150.079 188.202 181.222 1.00 25.24 713 THR 1 N 1
ATOM 11721 C CA . THR C 3 713 ? 149.658 189.163 180.209 1.00 25.24 713 THR 1 CA 1
ATOM 11722 C C . THR C 3 713 ? 148.295 188.791 179.642 1.00 25.24 713 THR 1 C 1
ATOM 11723 O O . THR C 3 713 ? 147.441 189.663 179.427 1.00 25.24 713 THR 1 O 1
ATOM 11727 N N . LEU C 3 714 ? 148.069 187.497 179.406 1.00 22.57 714 LEU 1 N 1
ATOM 11728 C CA . LEU C 3 714 ? 146.781 187.052 178.897 1.00 22.57 714 LEU 1 CA 1
ATOM 11729 C C . LEU C 3 714 ? 145.659 187.382 179.869 1.00 22.57 714 LEU 1 C 1
ATOM 11730 O O . LEU C 3 714 ? 144.583 187.816 179.454 1.00 22.57 714 LEU 1 O 1
ATOM 11735 N N . ASN C 3 715 ? 145.891 187.182 181.169 1.00 23.66 715 ASN 1 N 1
ATOM 11736 C CA . ASN C 3 715 ? 144.858 187.470 182.157 1.00 23.66 715 ASN 1 CA 1
ATOM 11737 C C . ASN C 3 715 ? 144.553 188.959 182.225 1.00 23.66 715 ASN 1 C 1
ATOM 11738 O O . ASN C 3 715 ? 143.385 189.356 182.339 1.00 23.66 715 ASN 1 O 1
ATOM 11743 N N . VAL C 3 716 ? 145.586 189.800 182.155 1.00 24.14 716 VAL 1 N 1
ATOM 11744 C CA . VAL C 3 716 ? 145.354 191.243 182.175 1.00 24.14 716 VAL 1 CA 1
ATOM 11745 C C . VAL C 3 716 ? 144.535 191.668 180.962 1.00 24.14 716 VAL 1 C 1
ATOM 11746 O O . VAL C 3 716 ? 143.572 192.442 181.078 1.00 24.14 716 VAL 1 O 1
ATOM 11750 N N . MET C 3 717 ? 144.887 191.154 179.782 1.00 21.98 717 MET 1 N 1
ATOM 11751 C CA . MET C 3 717 ? 144.137 191.499 178.579 1.00 21.98 717 MET 1 CA 1
ATOM 11752 C C . MET C 3 717 ? 142.705 190.979 178.644 1.00 21.98 717 MET 1 C 1
ATOM 11753 O O . MET C 3 717 ? 141.773 191.656 178.196 1.00 21.98 717 MET 1 O 1
ATOM 11758 N N . ILE C 3 718 ? 142.511 189.779 179.197 1.00 22.57 718 ILE 1 N 1
ATOM 11759 C CA . ILE C 3 718 ? 141.172 189.210 179.316 1.00 22.57 718 ILE 1 CA 1
ATOM 11760 C C . ILE C 3 718 ? 140.302 190.080 180.209 1.00 22.57 718 ILE 1 C 1
ATOM 11761 O O . ILE C 3 718 ? 139.147 190.373 179.880 1.00 22.57 718 ILE 1 O 1
ATOM 11766 N N . ASN C 3 719 ? 140.838 190.499 181.356 1.00 27.02 719 ASN 1 N 1
ATOM 11767 C CA . ASN C 3 719 ? 140.065 191.350 182.254 1.00 27.02 719 ASN 1 CA 1
ATOM 11768 C C . ASN C 3 719 ? 139.746 192.690 181.607 1.00 27.02 719 ASN 1 C 1
ATOM 11769 O O . ASN C 3 719 ? 138.634 193.212 181.760 1.00 27.02 719 ASN 1 O 1
ATOM 11774 N N . ASP C 3 720 ? 140.713 193.271 180.889 1.00 27.77 720 ASP 1 N 1
ATOM 11775 C CA . ASP C 3 720 ? 140.449 194.539 180.216 1.00 27.77 720 ASP 1 CA 1
ATOM 11776 C C . ASP C 3 720 ? 139.345 194.395 179.177 1.00 27.77 720 ASP 1 C 1
ATOM 11777 O O . ASP C 3 720 ? 138.458 195.249 179.088 1.00 27.77 720 ASP 1 O 1
ATOM 11782 N N . TYR C 3 721 ? 139.374 193.319 178.386 1.00 26.93 721 TYR 1 N 1
ATOM 11783 C CA . TYR C 3 721 ? 138.314 193.099 177.404 1.00 26.93 721 TYR 1 CA 1
ATOM 11784 C C . TYR C 3 721 ? 136.961 192.922 178.080 1.00 26.93 721 TYR 1 C 1
ATOM 11785 O O . TYR C 3 721 ? 135.953 193.501 177.644 1.00 26.93 721 TYR 1 O 1
ATOM 11794 N N . LEU C 3 722 ? 136.920 192.119 179.146 1.00 27.13 722 LEU 1 N 1
ATOM 11795 C CA . LEU C 3 722 ? 135.665 191.883 179.848 1.00 27.13 722 LEU 1 CA 1
ATOM 11796 C C . LEU C 3 722 ? 135.077 193.184 180.365 1.00 27.13 722 LEU 1 C 1
ATOM 11797 O O . LEU C 3 722 ? 133.883 193.439 180.194 1.00 27.13 722 LEU 1 O 1
ATOM 11802 N N . ILE C 3 723 ? 135.905 194.032 180.979 1.00 32.31 723 ILE 1 N 1
ATOM 11803 C CA . ILE C 3 723 ? 135.407 195.319 181.457 1.00 32.31 723 ILE 1 CA 1
ATOM 11804 C C . ILE C 3 723 ? 134.985 196.202 180.290 1.00 32.31 723 ILE 1 C 1
ATOM 11805 O O . ILE C 3 723 ? 133.987 196.927 180.381 1.00 32.31 723 ILE 1 O 1
ATOM 11810 N N . HIS C 3 724 ? 135.720 196.147 179.177 1.00 37.57 724 HIS 1 N 1
ATOM 11811 C CA . HIS C 3 724 ? 135.389 196.960 178.012 1.00 37.57 724 HIS 1 CA 1
ATOM 11812 C C . HIS C 3 724 ? 133.979 196.674 177.518 1.00 37.57 724 HIS 1 C 1
ATOM 11813 O O . HIS C 3 724 ? 133.187 197.598 177.305 1.00 37.57 724 HIS 1 O 1
ATOM 11820 N N . GLU C 3 725 ? 133.641 195.402 177.330 1.00 36.55 725 GLU 1 N 1
ATOM 11821 C CA . GLU C 3 725 ? 132.323 195.035 176.804 1.00 36.55 725 GLU 1 CA 1
ATOM 11822 C C . GLU C 3 725 ? 131.394 194.657 177.955 1.00 36.55 725 GLU 1 C 1
ATOM 11823 O O . GLU C 3 725 ? 130.908 193.530 178.024 1.00 36.55 725 GLU 1 O 1
ATOM 11829 N N . GLY C 3 726 ? 131.112 195.616 178.833 1.00 31.66 726 GLY 1 N 1
ATOM 11830 C CA . GLY C 3 726 ? 130.256 195.344 179.975 1.00 31.66 726 GLY 1 CA 1
ATOM 11831 C C . GLY C 3 726 ? 130.839 194.296 180.900 1.00 31.66 726 GLY 1 C 1
ATOM 11832 O O . GLY C 3 726 ? 131.901 194.514 181.486 1.00 31.66 726 GLY 1 O 1
ATOM 11833 N N . LEU C 3 727 ? 130.122 193.187 181.078 1.00 27.05 727 LEU 1 N 1
ATOM 11834 C CA . LEU C 3 727 ? 130.642 191.950 181.673 1.00 27.05 727 LEU 1 CA 1
ATOM 11835 C C . LEU C 3 727 ? 131.468 192.195 182.936 1.00 27.05 727 LEU 1 C 1
ATOM 11836 O O . LEU C 3 727 ? 132.446 191.499 183.220 1.00 27.05 727 LEU 1 O 1
ATOM 11841 N N . VAL C 3 728 ? 131.055 193.193 183.716 1.00 32.64 728 VAL 1 N 1
ATOM 11842 C CA . VAL C 3 728 ? 131.716 193.424 184.994 1.00 32.64 728 VAL 1 CA 1
ATOM 11843 C C . VAL C 3 728 ? 131.437 192.273 185.955 1.00 32.64 728 VAL 1 C 1
ATOM 11844 O O . VAL C 3 728 ? 132.286 191.935 186.789 1.00 32.64 728 VAL 1 O 1
ATOM 11848 N N . ASP C 3 729 ? 130.267 191.641 185.847 1.00 37.44 729 ASP 1 N 1
ATOM 11849 C CA . ASP C 3 729 ? 129.972 190.471 186.668 1.00 37.44 729 ASP 1 CA 1
ATOM 11850 C C . ASP C 3 729 ? 130.960 189.343 186.392 1.00 37.44 729 ASP 1 C 1
ATOM 11851 O O . ASP C 3 729 ? 131.536 188.759 187.320 1.00 37.44 729 ASP 1 O 1
ATOM 11856 N N . VAL C 3 730 ? 131.170 189.023 185.113 1.00 27.05 730 VAL 1 N 1
ATOM 11857 C CA . VAL C 3 730 ? 132.143 187.997 184.759 1.00 27.05 730 VAL 1 CA 1
ATOM 11858 C C . VAL C 3 730 ? 133.545 188.426 185.159 1.00 27.05 730 VAL 1 C 1
ATOM 11859 O O . VAL C 3 730 ? 134.379 187.587 185.514 1.00 27.05 730 VAL 1 O 1
ATOM 11863 N N . ALA C 3 731 ? 133.836 189.728 185.102 1.00 27.32 731 ALA 1 N 1
ATOM 11864 C CA . ALA C 3 731 ? 135.144 190.208 185.539 1.00 27.32 731 ALA 1 CA 1
ATOM 11865 C C . ALA C 3 731 ? 135.373 189.909 187.016 1.00 27.32 731 ALA 1 C 1
ATOM 11866 O O . ALA C 3 731 ? 136.441 189.421 187.406 1.00 27.32 731 ALA 1 O 1
ATOM 11868 N N . LYS C 3 732 ? 134.371 190.185 187.852 1.00 30.09 732 LYS 1 N 1
ATOM 11869 C CA . LYS C 3 732 ? 134.492 189.894 189.278 1.00 30.09 732 LYS 1 CA 1
ATOM 11870 C C . LYS C 3 732 ? 134.594 188.395 189.533 1.00 30.09 732 LYS 1 C 1
ATOM 11871 O O . LYS C 3 732 ? 135.362 187.956 190.400 1.00 30.09 732 LYS 1 O 1
ATOM 11877 N N . GLY C 3 733 ? 133.824 187.596 188.791 1.00 27.39 733 GLY 1 N 1
ATOM 11878 C CA . GLY C 3 733 ? 133.926 186.150 188.935 1.00 27.39 733 GLY 1 CA 1
ATOM 11879 C C . GLY C 3 733 ? 135.308 185.630 188.591 1.00 27.39 733 GLY 1 C 1
ATOM 11880 O O . GLY C 3 733 ? 135.880 184.809 189.314 1.00 27.39 733 GLY 1 O 1
ATOM 11881 N N . PHE C 3 734 ? 135.870 186.113 187.482 1.00 26.68 734 PHE 1 N 1
ATOM 11882 C CA . PHE C 3 734 ? 137.212 185.709 187.086 1.00 26.68 734 PHE 1 CA 1
ATOM 11883 C C . PHE C 3 734 ? 138.253 186.170 188.099 1.00 26.68 734 PHE 1 C 1
ATOM 11884 O O . PHE C 3 734 ? 139.233 185.461 188.348 1.00 26.68 734 PHE 1 O 1
ATOM 11892 N N . LEU C 3 735 ? 138.058 187.347 188.699 1.00 30.45 735 LEU 1 N 1
ATOM 11893 C CA . LEU C 3 735 ? 138.968 187.796 189.748 1.00 30.45 735 LEU 1 CA 1
ATOM 11894 C C . LEU C 3 735 ? 138.934 186.861 190.949 1.00 30.45 735 LEU 1 C 1
ATOM 11895 O O . LEU C 3 735 ? 139.983 186.470 191.475 1.00 30.45 735 LEU 1 O 1
ATOM 11900 N N . LYS C 3 736 ? 137.732 186.503 191.408 1.00 29.19 736 LYS 1 N 1
ATOM 11901 C CA . LYS C 3 736 ? 137.628 185.566 192.524 1.00 29.19 736 LYS 1 CA 1
ATOM 11902 C C . LYS C 3 736 ? 138.252 184.225 192.177 1.00 29.19 736 LYS 1 C 1
ATOM 11903 O O . LYS C 3 736 ? 138.851 183.572 193.038 1.00 29.19 736 LYS 1 O 1
ATOM 11909 N N . ASP C 3 737 ? 138.130 183.806 190.920 1.00 32.73 737 ASP 1 N 1
ATOM 11910 C CA . ASP C 3 737 ? 138.701 182.533 190.497 1.00 32.73 737 ASP 1 CA 1
ATOM 11911 C C . ASP C 3 737 ? 140.225 182.580 190.497 1.00 32.73 737 ASP 1 C 1
ATOM 11912 O O . ASP C 3 737 ? 140.884 181.619 190.910 1.00 32.73 737 ASP 1 O 1
ATOM 11917 N N . LEU C 3 738 ? 140.801 183.695 190.044 1.00 29.48 738 LEU 1 N 1
ATOM 11918 C CA . LEU C 3 738 ? 142.245 183.878 190.142 1.00 29.48 738 LEU 1 CA 1
ATOM 11919 C C . LEU C 3 738 ? 142.708 183.877 191.591 1.00 29.48 738 LEU 1 C 1
ATOM 11920 O O . LEU C 3 738 ? 143.751 183.295 191.912 1.00 29.48 738 LEU 1 O 1
ATOM 11925 N N . GLN C 3 739 ? 141.948 184.525 192.478 1.00 33.16 739 GLN 1 N 1
ATOM 11926 C CA . GLN C 3 739 ? 142.305 184.535 193.894 1.00 33.16 739 GLN 1 CA 1
ATOM 11927 C C . GLN C 3 739 ? 142.266 183.133 194.487 1.00 33.16 739 GLN 1 C 1
ATOM 11928 O O . GLN C 3 739 ? 143.140 182.766 195.280 1.00 33.16 739 GLN 1 O 1
ATOM 11934 N N . LYS C 3 740 ? 141.255 182.339 194.125 1.00 37.12 740 LYS 1 N 1
ATOM 11935 C CA . LYS C 3 740 ? 141.198 180.955 194.584 1.00 37.12 740 LYS 1 CA 1
ATOM 11936 C C . LYS C 3 740 ? 142.360 180.134 194.045 1.00 37.12 740 LYS 1 C 1
ATOM 11937 O O . LYS C 3 740 ? 142.906 179.291 194.764 1.00 37.12 740 LYS 1 O 1
ATOM 11943 N N . ASP C 3 741 ? 142.740 180.352 192.786 1.00 45.68 741 ASP 1 N 1
ATOM 11944 C CA . ASP C 3 741 ? 143.868 179.619 192.224 1.00 45.68 741 ASP 1 CA 1
ATOM 11945 C C . ASP C 3 741 ? 145.179 179.985 192.906 1.00 45.68 741 ASP 1 C 1
ATOM 11946 O O . ASP C 3 741 ? 146.042 179.120 193.084 1.00 45.68 741 ASP 1 O 1
ATOM 11951 N N . ALA C 3 742 ? 145.354 181.248 193.282 1.00 49.11 742 ALA 1 N 1
ATOM 11952 C CA . ALA C 3 742 ? 146.589 181.678 193.922 1.00 49.11 742 ALA 1 CA 1
ATOM 11953 C C . ALA C 3 742 ? 146.746 181.029 195.290 1.00 49.11 742 ALA 1 C 1
ATOM 11954 O O . ALA C 3 742 ? 145.790 180.937 196.064 1.00 49.11 742 ALA 1 O 1
ATOM 11956 N N . VAL C 3 743 ? 147.965 180.581 195.586 1.00 65.82 743 VAL 1 N 1
ATOM 11957 C CA . VAL C 3 743 ? 148.284 179.952 196.859 1.00 65.82 743 VAL 1 CA 1
ATOM 11958 C C . VAL C 3 743 ? 149.445 180.698 197.503 1.00 65.82 743 VAL 1 C 1
ATOM 11959 O O . VAL C 3 743 ? 150.247 181.354 196.833 1.00 65.82 743 VAL 1 O 1
ATOM 11963 N N . ASN C 3 744 ? 149.519 180.593 198.826 1.00 85.96 744 ASN 1 N 1
ATOM 11964 C CA . ASN C 3 744 ? 150.561 181.251 199.609 1.00 85.96 744 ASN 1 CA 1
ATOM 11965 C C . ASN C 3 744 ? 151.955 180.827 199.156 1.00 85.96 744 ASN 1 C 1
ATOM 11966 O O . ASN C 3 744 ? 152.700 181.622 198.584 1.00 85.96 744 ASN 1 O 1
ATOM 11971 N N . GLU C 3 751 ? 154.346 186.265 190.842 1.00 61.22 751 GLU 1 N 1
ATOM 11972 C CA . GLU C 3 751 ? 153.869 187.529 190.298 1.00 61.22 751 GLU 1 CA 1
ATOM 11973 C C . GLU C 3 751 ? 152.396 187.423 189.904 1.00 61.22 751 GLU 1 C 1
ATOM 11974 O O . GLU C 3 751 ? 151.984 187.890 188.845 1.00 61.22 751 GLU 1 O 1
ATOM 11980 N N . SER C 3 752 ? 151.602 186.790 190.762 1.00 55.93 752 SER 1 N 1
ATOM 11981 C CA . SER C 3 752 ? 150.166 186.716 190.540 1.00 55.93 752 SER 1 CA 1
ATOM 11982 C C . SER C 3 752 ? 149.396 187.688 191.419 1.00 55.93 752 SER 1 C 1
ATOM 11983 O O . SER C 3 752 ? 148.314 188.148 191.029 1.00 55.93 752 SER 1 O 1
ATOM 11986 N N . LYS C 3 753 ? 149.939 188.019 192.593 1.00 56.32 753 LYS 1 N 1
ATOM 11987 C CA . LYS C 3 753 ? 149.325 189.045 193.424 1.00 56.32 753 LYS 1 CA 1
ATOM 11988 C C . LYS C 3 753 ? 149.318 190.391 192.719 1.00 56.32 753 LYS 1 C 1
ATOM 11989 O O . LYS C 3 753 ? 148.385 191.181 192.897 1.00 56.32 753 LYS 1 O 1
ATOM 11995 N N . ASP C 3 754 ? 150.343 190.668 191.911 1.00 56.42 754 ASP 1 N 1
ATOM 11996 C CA . ASP C 3 754 ? 150.363 191.901 191.135 1.00 56.42 754 ASP 1 CA 1
ATOM 11997 C C . ASP C 3 754 ? 149.216 191.942 190.133 1.00 56.42 754 ASP 1 C 1
ATOM 11998 O O . ASP C 3 754 ? 148.551 192.975 189.980 1.00 56.42 754 ASP 1 O 1
ATOM 12003 N N . VAL C 3 755 ? 148.966 190.823 189.450 1.00 45.94 755 VAL 1 N 1
ATOM 12004 C CA . VAL C 3 755 ? 147.853 190.751 188.508 1.00 45.94 755 VAL 1 CA 1
ATOM 12005 C C . VAL C 3 755 ? 146.529 190.933 189.234 1.00 45.94 755 VAL 1 C 1
ATOM 12006 O O . VAL C 3 755 ? 145.634 191.646 188.759 1.00 45.94 755 VAL 1 O 1
ATOM 12010 N N . ILE C 3 756 ? 146.382 190.295 190.396 1.00 47.38 756 ILE 1 N 1
ATOM 12011 C CA . ILE C 3 756 ? 145.145 190.424 191.159 1.00 47.38 756 ILE 1 CA 1
ATOM 12012 C C . ILE C 3 756 ? 144.928 191.870 191.590 1.00 47.38 756 ILE 1 C 1
ATOM 12013 O O . ILE C 3 756 ? 143.813 192.395 191.508 1.00 47.38 756 ILE 1 O 1
ATOM 12018 N N . ARG C 3 757 ? 145.989 192.539 192.048 1.00 54.09 757 ARG 1 N 1
ATOM 12019 C CA . ARG C 3 757 ? 145.863 193.930 192.476 1.00 54.09 757 ARG 1 CA 1
ATOM 12020 C C . ARG C 3 757 ? 145.502 194.843 191.312 1.00 54.09 757 ARG 1 C 1
ATOM 12021 O O . ARG C 3 757 ? 144.640 195.722 191.448 1.00 54.09 757 ARG 1 O 1
ATOM 12029 N N . HIS C 3 758 ? 146.145 194.650 190.158 1.00 50.74 758 HIS 1 N 1
ATOM 12030 C CA . HIS C 3 758 ? 145.817 195.459 188.989 1.00 50.74 758 HIS 1 CA 1
ATOM 12031 C C . HIS C 3 758 ? 144.365 195.264 188.575 1.00 50.74 758 HIS 1 C 1
ATOM 12032 O O . HIS C 3 758 ? 143.658 196.234 188.266 1.00 50.74 758 HIS 1 O 1
ATOM 12039 N N . ASN C 3 759 ? 143.899 194.016 188.571 1.00 45.57 759 ASN 1 N 1
ATOM 12040 C CA . ASN C 3 759 ? 142.527 193.752 188.161 1.00 45.57 759 ASN 1 CA 1
ATOM 12041 C C . ASN C 3 759 ? 141.534 194.313 189.171 1.00 45.57 759 ASN 1 C 1
ATOM 12042 O O . ASN C 3 759 ? 140.465 194.806 188.792 1.00 45.57 759 ASN 1 O 1
ATOM 12047 N N . GLU C 3 760 ? 141.877 194.267 190.460 1.00 55.46 760 GLU 1 N 1
ATOM 12048 C CA . GLU C 3 760 ? 141.038 194.893 191.476 1.00 55.46 760 GLU 1 CA 1
ATOM 12049 C C . GLU C 3 760 ? 140.921 196.391 191.235 1.00 55.46 760 GLU 1 C 1
ATOM 12050 O O . GLU C 3 760 ? 139.827 196.963 191.317 1.00 55.46 760 GLU 1 O 1
ATOM 12056 N N . ARG C 3 761 ? 142.047 197.045 190.937 1.00 54.57 761 ARG 1 N 1
ATOM 12057 C CA . ARG C 3 761 ? 142.015 198.482 190.685 1.00 54.57 761 ARG 1 CA 1
ATOM 12058 C C . ARG C 3 761 ? 141.152 198.811 189.474 1.00 54.57 761 ARG 1 C 1
ATOM 12059 O O . ARG C 3 761 ? 140.369 199.770 189.499 1.00 54.57 761 ARG 1 O 1
ATOM 12067 N N . GLN C 3 762 ? 141.281 198.025 188.402 1.00 52.67 762 GLN 1 N 1
ATOM 12068 C CA . GLN C 3 762 ? 140.478 198.276 187.208 1.00 52.67 762 GLN 1 CA 1
ATOM 12069 C C . GLN C 3 762 ? 138.991 198.073 187.480 1.00 52.67 762 GLN 1 C 1
ATOM 12070 O O . GLN C 3 762 ? 138.154 198.850 187.001 1.00 52.67 762 GLN 1 O 1
ATOM 12076 N N . ILE C 3 763 ? 138.641 197.036 188.243 1.00 50.97 763 ILE 1 N 1
ATOM 12077 C CA . ILE C 3 763 ? 137.239 196.808 188.581 1.00 50.97 763 ILE 1 CA 1
ATOM 12078 C C . ILE C 3 763 ? 136.696 197.965 189.411 1.00 50.97 763 ILE 1 C 1
ATOM 12079 O O . ILE C 3 763 ? 135.562 198.415 189.206 1.00 50.97 763 ILE 1 O 1
ATOM 12084 N N . MET C 3 764 ? 137.493 198.463 190.360 1.00 62.29 764 MET 1 N 1
ATOM 12085 C CA . MET C 3 764 ? 137.069 199.618 191.149 1.00 62.29 764 MET 1 CA 1
ATOM 12086 C C . MET C 3 764 ? 136.828 200.837 190.266 1.00 62.29 764 MET 1 C 1
ATOM 12087 O O . MET C 3 764 ? 135.829 201.550 190.437 1.00 62.29 764 MET 1 O 1
ATOM 12092 N N . LYS C 3 765 ? 137.734 201.095 189.320 1.00 61.44 765 LYS 1 N 1
ATOM 12093 C CA . LYS C 3 765 ? 137.557 202.229 188.417 1.00 61.44 765 LYS 1 CA 1
ATOM 12094 C C . LYS C 3 765 ? 136.270 202.093 187.615 1.00 61.44 765 LYS 1 C 1
ATOM 12095 O O . LYS C 3 765 ? 135.514 203.060 187.455 1.00 61.44 765 LYS 1 O 1
ATOM 12101 N N . GLU C 3 766 ? 136.005 200.892 187.098 1.00 69.40 766 GLU 1 N 1
ATOM 12102 C CA . GLU C 3 766 ? 134.796 200.697 186.304 1.00 69.40 766 GLU 1 CA 1
ATOM 12103 C C . GLU C 3 766 ? 133.537 200.873 187.145 1.00 69.40 766 GLU 1 C 1
ATOM 12104 O O . GLU C 3 766 ? 132.553 201.456 186.678 1.00 69.40 766 GLU 1 O 1
ATOM 12110 N N . GLU C 3 767 ? 133.542 200.375 188.385 1.00 74.88 767 GLU 1 N 1
ATOM 12111 C CA . GLU C 3 767 ? 132.385 200.571 189.254 1.00 74.88 767 GLU 1 CA 1
ATOM 12112 C C . GLU C 3 767 ? 132.156 202.050 189.539 1.00 74.88 767 GLU 1 C 1
ATOM 12113 O O . GLU C 3 767 ? 131.010 202.520 189.550 1.00 74.88 767 GLU 1 O 1
ATOM 12119 N N . ARG C 3 768 ? 133.236 202.799 189.770 1.00 79.98 768 ARG 1 N 1
ATOM 12120 C CA . ARG C 3 768 ? 133.105 204.238 189.979 1.00 79.98 768 ARG 1 CA 1
ATOM 12121 C C . ARG C 3 768 ? 132.498 204.920 188.759 1.00 79.98 768 ARG 1 C 1
ATOM 12122 O O . ARG C 3 768 ? 131.605 205.769 188.888 1.00 79.98 768 ARG 1 O 1
ATOM 12130 N N . MET C 3 769 ? 132.967 204.556 187.563 1.00 84.08 769 MET 1 N 1
ATOM 12131 C CA . MET C 3 769 ? 132.419 205.147 186.345 1.00 84.08 769 MET 1 CA 1
ATOM 12132 C C . MET C 3 769 ? 130.940 204.819 186.182 1.00 84.08 769 MET 1 C 1
ATOM 12133 O O . MET C 3 769 ? 130.143 205.684 185.795 1.00 84.08 769 MET 1 O 1
ATOM 12138 N N . VAL C 3 770 ? 130.555 203.571 186.459 1.00 86.66 770 VAL 1 N 1
ATOM 12139 C CA . VAL C 3 770 ? 129.150 203.186 186.344 1.00 86.66 770 VAL 1 CA 1
ATOM 12140 C C . VAL C 3 770 ? 128.296 203.988 187.314 1.00 86.66 770 VAL 1 C 1
ATOM 12141 O O . VAL C 3 770 ? 127.202 204.448 186.966 1.00 86.66 770 VAL 1 O 1
ATOM 12145 N N . LYS C 3 771 ? 128.777 204.166 188.547 1.00 90.07 771 LYS 1 N 1
ATOM 12146 C CA . LYS C 3 771 ? 128.015 204.942 189.522 1.00 90.07 771 LYS 1 CA 1
ATOM 12147 C C . LYS C 3 771 ? 127.864 206.395 189.080 1.00 90.07 771 LYS 1 C 1
ATOM 12148 O O . LYS C 3 771 ? 126.788 206.991 189.233 1.00 90.07 771 LYS 1 O 1
ATOM 12154 N N . ILE C 3 772 ? 128.930 206.983 188.527 1.00 90.32 772 ILE 1 N 1
ATOM 12155 C CA . ILE C 3 772 ? 128.844 208.362 188.045 1.00 90.32 772 ILE 1 CA 1
ATOM 12156 C C . ILE C 3 772 ? 127.829 208.475 186.914 1.00 90.32 772 ILE 1 C 1
ATOM 12157 O O . ILE C 3 772 ? 127.018 209.408 186.879 1.00 90.32 772 ILE 1 O 1
ATOM 12162 N N . ARG C 3 773 ? 127.864 207.537 185.964 1.00 92.45 773 ARG 1 N 1
ATOM 12163 C CA . ARG C 3 773 ? 126.891 207.581 184.876 1.00 92.45 773 ARG 1 CA 1
ATOM 12164 C C . ARG C 3 773 ? 125.471 207.432 185.406 1.00 92.45 773 ARG 1 C 1
ATOM 12165 O O . ARG C 3 773 ? 124.551 208.120 184.945 1.00 92.45 773 ARG 1 O 1
ATOM 12173 N N . GLN C 3 774 ? 125.278 206.543 186.382 1.00 97.82 774 GLN 1 N 1
ATOM 12174 C CA . GLN C 3 774 ? 123.951 206.343 186.954 1.00 97.82 774 GLN 1 CA 1
ATOM 12175 C C . GLN C 3 774 ? 123.432 207.621 187.596 1.00 97.82 774 GLN 1 C 1
ATOM 12176 O O . GLN C 3 774 ? 122.292 208.031 187.351 1.00 97.82 774 GLN 1 O 1
ATOM 12182 N N . GLU C 3 775 ? 124.262 208.277 188.413 1.00 96.79 775 GLU 1 N 1
ATOM 12183 C CA . GLU C 3 775 ? 123.798 209.486 189.090 1.00 96.79 775 GLU 1 CA 1
ATOM 12184 C C . GLU C 3 775 ? 123.578 210.631 188.107 1.00 96.79 775 GLU 1 C 1
ATOM 12185 O O . GLU C 3 775 ? 122.613 211.394 188.253 1.00 96.79 775 GLU 1 O 1
ATOM 12191 N N . LEU C 3 776 ? 124.434 210.753 187.087 1.00 96.64 776 LEU 1 N 1
ATOM 12192 C CA . LEU C 3 776 ? 124.253 211.811 186.099 1.00 96.64 776 LEU 1 CA 1
ATOM 12193 C C . LEU C 3 776 ? 122.962 211.616 185.315 1.00 96.64 776 LEU 1 C 1
ATOM 12194 O O . LEU C 3 776 ? 122.201 212.569 185.107 1.00 96.64 776 LEU 1 O 1
ATOM 12199 N N . ARG C 3 777 ? 122.698 210.387 184.862 1.00 97.99 777 ARG 1 N 1
ATOM 12200 C CA . ARG C 3 777 ? 121.457 210.132 184.144 1.00 97.99 777 ARG 1 CA 1
ATOM 12201 C C . ARG C 3 777 ? 120.238 210.285 185.037 1.00 97.99 777 ARG 1 C 1
ATOM 12202 O O . ARG C 3 777 ? 119.194 210.742 184.562 1.00 97.99 777 ARG 1 O 1
ATOM 12210 N N . TYR C 3 778 ? 120.344 209.926 186.319 1.00 99.67 778 TYR 1 N 1
ATOM 12211 C CA . TYR C 3 778 ? 119.228 210.132 187.233 1.00 99.67 778 TYR 1 CA 1
ATOM 12212 C C . TYR C 3 778 ? 118.925 211.614 187.414 1.00 99.67 778 TYR 1 C 1
ATOM 12213 O O . TYR C 3 778 ? 117.755 212.007 187.471 1.00 99.67 778 TYR 1 O 1
ATOM 12222 N N . LEU C 3 779 ? 119.963 212.449 187.507 1.00 98.38 779 LEU 1 N 1
ATOM 12223 C CA . LEU C 3 779 ? 119.729 213.877 187.695 1.00 98.38 779 LEU 1 CA 1
ATOM 12224 C C . LEU C 3 779 ? 119.204 214.523 186.417 1.00 98.38 779 LEU 1 C 1
ATOM 12225 O O . LEU C 3 779 ? 118.313 215.378 186.470 1.00 98.38 779 LEU 1 O 1
ATOM 12230 N N . ILE C 3 780 ? 119.744 214.131 185.260 1.00 99.62 780 ILE 1 N 1
ATOM 12231 C CA . ILE C 3 780 ? 119.271 214.685 183.994 1.00 99.62 780 ILE 1 CA 1
ATOM 12232 C C . ILE C 3 780 ? 117.839 214.246 183.713 1.00 99.62 780 ILE 1 C 1
ATOM 12233 O O . ILE C 3 780 ? 117.047 215.010 183.146 1.00 99.62 780 ILE 1 O 1
ATOM 12238 N N . ASN C 3 781 ? 117.480 213.027 184.105 1.00 105.69 781 ASN 1 N 1
ATOM 12239 C CA . ASN C 3 781 ? 116.131 212.507 183.915 1.00 105.69 781 ASN 1 CA 1
ATOM 12240 C C . ASN C 3 781 ? 115.079 213.389 184.583 1.00 105.69 781 ASN 1 C 1
ATOM 12241 O O . ASN C 3 781 ? 114.409 214.182 183.921 1.00 105.69 781 ASN 1 O 1
ATOM 12246 N N . CYS C 3 913 ? 141.025 197.260 175.540 1.00 41.60 913 CYS 1 N 1
ATOM 12247 C CA . CYS C 3 913 ? 140.916 196.050 174.734 1.00 41.60 913 CYS 1 CA 1
ATOM 12248 C C . CYS C 3 913 ? 142.265 195.351 174.598 1.00 41.60 913 CYS 1 C 1
ATOM 12249 O O . CYS C 3 913 ? 142.741 194.714 175.538 1.00 41.60 913 CYS 1 O 1
ATOM 12252 N N . ALA C 3 914 ? 142.841 195.459 173.401 1.00 26.91 914 ALA 1 N 1
ATOM 12253 C CA . ALA C 3 914 ? 144.161 194.947 173.041 1.00 26.91 914 ALA 1 CA 1
ATOM 12254 C C . ALA C 3 914 ? 144.180 193.431 172.901 1.00 26.91 914 ALA 1 C 1
ATOM 12255 O O . ALA C 3 914 ? 145.137 192.876 172.357 1.00 26.91 914 ALA 1 O 1
ATOM 12257 N N . LEU C 3 915 ? 143.107 192.754 173.311 1.00 23.91 915 LEU 1 N 1
ATOM 12258 C CA . LEU C 3 915 ? 142.963 191.343 172.971 1.00 23.91 915 LEU 1 CA 1
ATOM 12259 C C . LEU C 3 915 ? 142.558 191.200 171.511 1.00 23.91 915 LEU 1 C 1
ATOM 12260 O O . LEU C 3 915 ? 143.100 190.368 170.771 1.00 23.91 915 LEU 1 O 1
ATOM 12265 N N . GLU C 3 916 ? 141.638 192.054 171.066 1.00 28.10 916 GLU 1 N 1
ATOM 12266 C CA . GLU C 3 916 ? 141.304 192.108 169.651 1.00 28.10 916 GLU 1 CA 1
ATOM 12267 C C . GLU C 3 916 ? 142.470 192.629 168.826 1.00 28.10 916 GLU 1 C 1
ATOM 12268 O O . GLU C 3 916 ? 142.630 192.236 167.667 1.00 28.10 916 GLU 1 O 1
ATOM 12274 N N . ASN C 3 917 ? 143.302 193.501 169.400 1.00 25.52 917 ASN 1 N 1
ATOM 12275 C CA . ASN C 3 917 ? 144.503 193.934 168.693 1.00 25.52 917 ASN 1 CA 1
ATOM 12276 C C . ASN C 3 917 ? 145.506 192.797 168.559 1.00 25.52 917 ASN 1 C 1
ATOM 12277 O O . ASN C 3 917 ? 146.134 192.642 167.509 1.00 25.52 917 ASN 1 O 1
ATOM 12282 N N . VAL C 3 918 ? 145.673 191.990 169.609 1.00 22.38 918 VAL 1 N 1
ATOM 12283 C CA . VAL C 3 918 ? 146.500 190.797 169.493 1.00 22.38 918 VAL 1 CA 1
ATOM 12284 C C . VAL C 3 918 ? 145.972 189.866 168.415 1.00 22.38 918 VAL 1 C 1
ATOM 12285 O O . VAL C 3 918 ? 146.756 189.290 167.656 1.00 22.38 918 VAL 1 O 1
ATOM 12289 N N . ILE C 3 919 ? 144.655 189.711 168.317 1.00 22.98 919 ILE 1 N 1
ATOM 12290 C CA . ILE C 3 919 ? 144.081 188.837 167.295 1.00 22.98 919 ILE 1 CA 1
ATOM 12291 C C . ILE C 3 919 ? 144.280 189.398 165.888 1.00 22.98 919 ILE 1 C 1
ATOM 12292 O O . ILE C 3 919 ? 144.612 188.656 164.963 1.00 22.98 919 ILE 1 O 1
ATOM 12297 N N . SER C 3 920 ? 144.083 190.702 165.693 1.00 23.31 920 SER 1 N 1
ATOM 12298 C CA . SER C 3 920 ? 144.179 191.276 164.353 1.00 23.31 920 SER 1 CA 1
ATOM 12299 C C . SER C 3 920 ? 145.626 191.377 163.885 1.00 23.31 920 SER 1 C 1
ATOM 12300 O O . SER C 3 920 ? 145.929 191.153 162.705 1.00 23.31 920 SER 1 O 1
ATOM 12303 N N . ASN C 3 921 ? 146.539 191.723 164.793 1.00 24.51 921 ASN 1 N 1
ATOM 12304 C CA . ASN C 3 921 ? 147.916 191.972 164.393 1.00 24.51 921 ASN 1 CA 1
ATOM 12305 C C . ASN C 3 921 ? 148.599 190.701 163.912 1.00 24.51 921 ASN 1 C 1
ATOM 12306 O O . ASN C 3 921 ? 149.454 190.750 163.029 1.00 24.51 921 ASN 1 O 1
ATOM 12311 N N . THR C 3 922 ? 148.245 189.548 164.479 1.00 21.35 922 THR 1 N 1
ATOM 12312 C CA . THR C 3 922 ? 148.884 188.316 164.026 1.00 21.35 922 THR 1 CA 1
ATOM 12313 C C . THR C 3 922 ? 148.369 187.893 162.654 1.00 21.35 922 THR 1 C 1
ATOM 12314 O O . THR C 3 922 ? 149.143 187.422 161.807 1.00 21.35 922 THR 1 O 1
ATOM 12318 N N . ARG C 3 923 ? 147.076 188.093 162.397 1.00 20.95 923 ARG 1 N 1
ATOM 12319 C CA . ARG C 3 923 ? 146.563 187.863 161.054 1.00 20.95 923 ARG 1 CA 1
ATOM 12320 C C . ARG C 3 923 ? 147.207 188.809 160.054 1.00 20.95 923 ARG 1 C 1
ATOM 12321 O O . ARG C 3 923 ? 147.372 188.454 158.882 1.00 20.95 923 ARG 1 O 1
ATOM 12329 N N . ALA C 3 924 ? 147.575 190.015 160.492 1.00 21.11 924 ALA 1 N 1
ATOM 12330 C CA . ALA C 3 924 ? 148.279 190.926 159.595 1.00 21.11 924 ALA 1 CA 1
ATOM 12331 C C . ALA C 3 924 ? 149.744 190.535 159.409 1.00 21.11 924 ALA 1 C 1
ATOM 12332 O O . ALA C 3 924 ? 150.289 190.678 158.308 1.00 21.11 924 ALA 1 O 1
ATOM 12334 N N . MET C 3 925 ? 150.404 190.040 160.459 1.00 21.12 925 MET 1 N 1
ATOM 12335 C CA . MET C 3 925 ? 151.833 189.764 160.348 1.00 21.12 925 MET 1 CA 1
ATOM 12336 C C . MET C 3 925 ? 152.093 188.492 159.557 1.00 21.12 925 MET 1 C 1
ATOM 12337 O O . MET C 3 925 ? 153.136 188.359 158.911 1.00 21.12 925 MET 1 O 1
ATOM 12342 N N . LEU C 3 926 ? 151.160 187.541 159.581 1.00 19.02 926 LEU 1 N 1
ATOM 12343 C CA . LEU C 3 926 ? 151.316 186.383 158.703 1.00 19.02 926 LEU 1 CA 1
ATOM 12344 C C . LEU C 3 926 ? 151.256 186.801 157.235 1.00 19.02 926 LEU 1 C 1
ATOM 12345 O O . LEU C 3 926 ? 152.051 186.342 156.401 1.00 19.02 926 LEU 1 O 1
ATOM 12350 N N . SER C 3 927 ? 150.326 187.701 156.909 1.00 20.51 927 SER 1 N 1
ATOM 12351 C CA . SER C 3 927 ? 150.227 188.232 155.555 1.00 20.51 927 SER 1 CA 1
ATOM 12352 C C . SER C 3 927 ? 151.487 188.992 155.169 1.00 20.51 927 SER 1 C 1
ATOM 12353 O O . SER C 3 927 ? 151.972 188.880 154.040 1.00 20.51 927 SER 1 O 1
ATOM 12356 N N . THR C 3 928 ? 152.018 189.793 156.095 1.00 22.26 928 THR 1 N 1
ATOM 12357 C CA . THR C 3 928 ? 153.249 190.529 155.817 1.00 22.26 928 THR 1 CA 1
ATOM 12358 C C . THR C 3 928 ? 154.428 189.590 155.588 1.00 22.26 928 THR 1 C 1
ATOM 12359 O O . THR C 3 928 ? 155.244 189.825 154.687 1.00 22.26 928 THR 1 O 1
ATOM 12363 N N . LEU C 3 929 ? 154.529 188.524 156.383 1.00 22.31 929 LEU 1 N 1
ATOM 12364 C CA . LEU C 3 929 ? 155.580 187.536 156.178 1.00 22.31 929 LEU 1 CA 1
ATOM 12365 C C . LEU C 3 929 ? 155.478 186.888 154.806 1.00 22.31 929 LEU 1 C 1
ATOM 12366 O O . LEU C 3 929 ? 156.502 186.689 154.147 1.00 22.31 929 LEU 1 O 1
ATOM 12371 N N . LEU C 3 930 ? 154.267 186.537 154.361 1.00 23.83 930 LEU 1 N 1
ATOM 12372 C CA . LEU C 3 930 ? 154.131 186.080 152.975 1.00 23.83 930 LEU 1 CA 1
ATOM 12373 C C . LEU C 3 930 ? 154.573 187.141 151.976 1.00 23.83 930 LEU 1 C 1
ATOM 12374 O O . LEU C 3 930 ? 155.380 186.856 151.086 1.00 23.83 930 LEU 1 O 1
ATOM 12379 N N . GLU C 3 931 ? 154.059 188.364 152.111 1.00 27.02 931 GLU 1 N 1
ATOM 12380 C CA . GLU C 3 931 ? 154.267 189.385 151.089 1.00 27.02 931 GLU 1 CA 1
ATOM 12381 C C . GLU C 3 931 ? 155.741 189.705 150.899 1.00 27.02 931 GLU 1 C 1
ATOM 12382 O O . GLU C 3 931 ? 156.212 189.820 149.763 1.00 27.02 931 GLU 1 O 1
ATOM 12388 N N . TYR C 3 932 ? 156.484 189.860 151.986 1.00 27.54 932 TYR 1 N 1
ATOM 12389 C CA . TYR C 3 932 ? 157.917 190.141 151.918 1.00 27.54 932 TYR 1 CA 1
ATOM 12390 C C . TYR C 3 932 ? 158.634 188.857 152.317 1.00 27.54 932 TYR 1 C 1
ATOM 12391 O O . TYR C 3 932 ? 158.810 188.577 153.502 1.00 27.54 932 TYR 1 O 1
ATOM 12400 N N . ASN C 3 933 ? 159.036 188.079 151.312 1.00 31.21 933 ASN 1 N 1
ATOM 12401 C CA . ASN C 3 933 ? 159.543 186.729 151.524 1.00 31.21 933 ASN 1 CA 1
ATOM 12402 C C . ASN C 3 933 ? 160.570 186.698 152.638 1.00 31.21 933 ASN 1 C 1
ATOM 12403 O O . ASN C 3 933 ? 161.651 187.279 152.520 1.00 31.21 933 ASN 1 O 1
ATOM 12408 N N . ALA C 3 934 ? 160.227 186.009 153.717 1.00 27.73 934 ALA 1 N 1
ATOM 12409 C CA . ALA C 3 934 ? 161.054 185.943 154.906 1.00 27.73 934 ALA 1 CA 1
ATOM 12410 C C . ALA C 3 934 ? 161.665 184.557 155.025 1.00 27.73 934 ALA 1 C 1
ATOM 12411 O O . ALA C 3 934 ? 161.003 183.553 154.756 1.00 27.73 934 ALA 1 O 1
ATOM 12413 N N . PHE C 3 935 ? 162.924 184.511 155.438 1.00 33.30 935 PHE 1 N 1
ATOM 12414 C CA . PHE C 3 935 ? 163.646 183.256 155.518 1.00 33.30 935 PHE 1 CA 1
ATOM 12415 C C . PHE C 3 935 ? 163.079 182.382 156.634 1.00 33.30 935 PHE 1 C 1
ATOM 12416 O O . PHE C 3 935 ? 162.281 182.820 157.465 1.00 33.30 935 PHE 1 O 1
ATOM 12424 N N . GLY C 3 936 ? 163.499 181.121 156.638 1.00 43.41 936 GLY 1 N 1
ATOM 12425 C CA . GLY C 3 936 ? 163.090 180.209 157.685 1.00 43.41 936 GLY 1 CA 1
ATOM 12426 C C . GLY C 3 936 ? 163.736 180.540 159.011 1.00 43.41 936 GLY 1 C 1
ATOM 12427 O O . GLY C 3 936 ? 163.064 180.992 159.940 1.00 43.41 936 GLY 1 O 1
ATOM 12428 N N . SER C 3 937 ? 165.048 180.327 159.110 1.00 55.22 937 SER 1 N 1
ATOM 12429 C CA . SER C 3 937 ? 165.792 180.723 160.303 1.00 55.22 937 SER 1 CA 1
ATOM 12430 C C . SER C 3 937 ? 167.242 180.950 159.878 1.00 55.22 937 SER 1 C 1
ATOM 12431 O O . SER C 3 937 ? 168.000 179.988 159.727 1.00 55.22 937 SER 1 O 1
ATOM 12434 N N . THR C 3 938 ? 167.606 182.216 159.683 1.00 62.27 938 THR 1 N 1
ATOM 12435 C CA . THR C 3 938 ? 168.961 182.657 159.358 1.00 62.27 938 THR 1 CA 1
ATOM 12436 C C . THR C 3 938 ? 169.471 182.108 158.031 1.00 62.27 938 THR 1 C 1
ATOM 12437 O O . THR C 3 938 ? 170.623 182.365 157.665 1.00 62.27 938 THR 1 O 1
ATOM 12441 N N . ASN C 3 939 ? 168.651 181.364 157.293 1.00 51.43 939 ASN 1 N 1
ATOM 12442 C CA . ASN C 3 939 ? 169.082 180.756 156.045 1.00 51.43 939 ASN 1 CA 1
ATOM 12443 C C . ASN C 3 939 ? 167.962 180.846 155.021 1.00 51.43 939 ASN 1 C 1
ATOM 12444 O O . ASN C 3 939 ? 166.782 180.885 155.372 1.00 51.43 939 ASN 1 O 1
ATOM 12449 N N . SER C 3 940 ? 168.345 180.873 153.747 1.00 44.14 940 SER 1 N 1
ATOM 12450 C CA . SER C 3 940 ? 167.378 180.917 152.661 1.00 44.14 940 SER 1 CA 1
ATOM 12451 C C . SER C 3 940 ? 166.887 179.539 152.241 1.00 44.14 940 SER 1 C 1
ATOM 12452 O O . SER C 3 940 ? 165.904 179.451 151.500 1.00 44.14 940 SER 1 O 1
ATOM 12455 N N . SER C 3 941 ? 167.542 178.469 152.689 1.00 44.66 941 SER 1 N 1
ATOM 12456 C CA . SER C 3 941 ? 167.129 177.116 152.343 1.00 44.66 941 SER 1 CA 1
ATOM 12457 C C . SER C 3 941 ? 166.196 176.491 153.369 1.00 44.66 941 SER 1 C 1
ATOM 12458 O O . SER C 3 941 ? 165.567 175.470 153.071 1.00 44.66 941 SER 1 O 1
ATOM 12461 N N . ASP C 3 942 ? 166.092 177.070 154.561 1.00 42.41 942 ASP 1 N 1
ATOM 12462 C CA . ASP C 3 942 ? 165.249 176.500 155.596 1.00 42.41 942 ASP 1 CA 1
ATOM 12463 C C . ASP C 3 942 ? 163.774 176.632 155.219 1.00 42.41 942 ASP 1 C 1
ATOM 12464 O O . ASP C 3 942 ? 163.387 177.569 154.516 1.00 42.41 942 ASP 1 O 1
ATOM 12469 N N . PRO C 3 943 ? 162.933 175.700 155.666 1.00 30.30 943 PRO 1 N 1
ATOM 12470 C CA . PRO C 3 943 ? 161.507 175.780 155.333 1.00 30.30 943 PRO 1 CA 1
ATOM 12471 C C . PRO C 3 943 ? 160.846 176.986 155.979 1.00 30.30 943 PRO 1 C 1
ATOM 12472 O O . PRO C 3 943 ? 161.200 177.392 157.086 1.00 30.30 943 PRO 1 O 1
ATOM 12476 N N . ARG C 3 944 ? 159.871 177.551 155.272 1.00 32.78 944 ARG 1 N 1
ATOM 12477 C CA . ARG C 3 944 ? 159.160 178.753 155.705 1.00 32.78 944 ARG 1 CA 1
ATOM 12478 C C . ARG C 3 944 ? 157.757 178.330 156.123 1.00 32.78 944 ARG 1 C 1
ATOM 12479 O O . ARG C 3 944 ? 156.845 178.232 155.304 1.00 32.78 944 ARG 1 O 1
ATOM 12487 N N . TYR C 3 945 ? 157.585 178.091 157.423 1.00 29.44 945 TYR 1 N 1
ATOM 12488 C CA . TYR C 3 945 ? 156.370 177.462 157.922 1.00 29.44 945 TYR 1 CA 1
ATOM 12489 C C . TYR C 3 945 ? 155.171 178.399 157.928 1.00 29.44 945 TYR 1 C 1
ATOM 12490 O O . TYR C 3 945 ? 154.032 177.922 157.903 1.00 29.44 945 TYR 1 O 1
ATOM 12499 N N . TYR C 3 946 ? 155.391 179.712 157.927 1.00 29.44 946 TYR 1 N 1
ATOM 12500 C CA . TYR C 3 946 ? 154.283 180.656 157.993 1.00 29.44 946 TYR 1 CA 1
ATOM 12501 C C . TYR C 3 946 ? 153.352 180.563 156.793 1.00 29.44 946 TYR 1 C 1
ATOM 12502 O O . TYR C 3 946 ? 152.240 181.094 156.854 1.00 29.44 946 TYR 1 O 1
ATOM 12511 N N . LYS C 3 947 ? 153.774 179.913 155.709 1.00 29.44 947 LYS 1 N 1
ATOM 12512 C CA . LYS C 3 947 ? 152.910 179.737 154.552 1.00 29.44 947 LYS 1 CA 1
ATOM 12513 C C . LYS C 3 947 ? 151.830 178.695 154.780 1.00 29.44 947 LYS 1 C 1
ATOM 12514 O O . LYS C 3 947 ? 150.846 178.673 154.035 1.00 29.44 947 LYS 1 O 1
ATOM 12520 N N . ALA C 3 948 ? 151.988 177.831 155.778 1.00 24.07 948 ALA 1 N 1
ATOM 12521 C CA . ALA C 3 948 ? 151.065 176.725 155.985 1.00 24.07 948 ALA 1 CA 1
ATOM 12522 C C . ALA C 3 948 ? 149.942 177.050 156.956 1.00 24.07 948 ALA 1 C 1
ATOM 12523 O O . ALA C 3 948 ? 149.131 176.170 157.250 1.00 24.07 948 ALA 1 O 1
ATOM 12525 N N . ILE C 3 949 ? 149.863 178.279 157.449 1.00 21.51 949 ILE 1 N 1
ATOM 12526 C CA . ILE C 3 949 ? 148.978 178.626 158.553 1.00 21.51 949 ILE 1 CA 1
ATOM 12527 C C . ILE C 3 949 ? 147.829 179.460 158.006 1.00 21.51 949 ILE 1 C 1
ATOM 12528 O O . ILE C 3 949 ? 148.026 180.603 157.577 1.00 21.51 949 ILE 1 O 1
ATOM 12533 N N . ASN C 3 950 ? 146.627 178.887 158.025 1.00 25.17 950 ASN 1 N 1
ATOM 12534 C CA . ASN C 3 950 ? 145.398 179.610 157.705 1.00 25.17 950 ASN 1 CA 1
ATOM 12535 C C . ASN C 3 950 ? 144.762 180.009 159.029 1.00 25.17 950 ASN 1 C 1
ATOM 12536 O O . ASN C 3 950 ? 144.102 179.201 159.681 1.00 25.17 950 ASN 1 O 1
ATOM 12541 N N . PHE C 3 951 ? 144.962 181.266 159.425 1.00 23.83 951 PHE 1 N 1
ATOM 12542 C CA . PHE C 3 951 ? 144.596 181.701 160.769 1.00 23.83 951 PHE 1 CA 1
ATOM 12543 C C . PHE C 3 951 ? 143.107 181.511 161.035 1.00 23.83 951 PHE 1 C 1
ATOM 12544 O O . PHE C 3 951 ? 142.715 180.749 161.926 1.00 23.83 951 PHE 1 O 1
ATOM 12552 N N . ASP C 3 952 ? 142.261 182.184 160.253 1.00 30.28 952 ASP 1 N 1
ATOM 12553 C CA . ASP C 3 952 ? 140.834 182.222 160.554 1.00 30.28 952 ASP 1 CA 1
ATOM 12554 C C . ASP C 3 952 ? 140.200 180.842 160.505 1.00 30.28 952 ASP 1 C 1
ATOM 12555 O O . ASP C 3 952 ? 139.332 180.530 161.325 1.00 30.28 952 ASP 1 O 1
ATOM 12560 N N . GLU C 3 953 ? 140.610 180.010 159.556 1.00 31.52 953 GLU 1 N 1
ATOM 12561 C CA . GLU C 3 953 ? 139.983 178.715 159.351 1.00 31.52 953 GLU 1 CA 1
ATOM 12562 C C . GLU C 3 953 ? 140.542 177.621 160.247 1.00 31.52 953 GLU 1 C 1
ATOM 12563 O O . GLU C 3 953 ? 139.811 176.688 160.589 1.00 31.52 953 GLU 1 O 1
ATOM 12569 N N . ASP C 3 954 ? 141.804 177.718 160.664 1.00 29.34 954 ASP 1 N 1
ATOM 12570 C CA . ASP C 3 954 ? 142.460 176.630 161.369 1.00 29.34 954 ASP 1 CA 1
ATOM 12571 C C . ASP C 3 954 ? 142.745 176.907 162.837 1.00 29.34 954 ASP 1 C 1
ATOM 12572 O O . ASP C 3 954 ? 143.052 175.963 163.569 1.00 29.34 954 ASP 1 O 1
ATOM 12577 N N . VAL C 3 955 ? 142.663 178.156 163.295 1.00 24.22 955 VAL 1 N 1
ATOM 12578 C CA . VAL C 3 955 ? 142.952 178.503 164.680 1.00 24.22 955 VAL 1 CA 1
ATOM 12579 C C . VAL C 3 955 ? 141.752 179.152 165.358 1.00 24.22 955 VAL 1 C 1
ATOM 12580 O O . VAL C 3 955 ? 141.322 178.722 166.431 1.00 24.22 955 VAL 1 O 1
ATOM 12584 N N . LEU C 3 956 ? 141.201 180.199 164.748 1.00 24.38 956 LEU 1 N 1
ATOM 12585 C CA . LEU C 3 956 ? 140.118 180.940 165.384 1.00 24.38 956 LEU 1 CA 1
ATOM 12586 C C . LEU C 3 956 ? 138.834 180.121 165.422 1.00 24.38 956 LEU 1 C 1
ATOM 12587 O O . LEU C 3 956 ? 138.228 179.943 166.483 1.00 24.38 956 LEU 1 O 1
ATOM 12592 N N . ASN C 3 957 ? 138.402 179.614 164.267 1.00 39.98 957 ASN 1 N 1
ATOM 12593 C CA . ASN C 3 957 ? 137.108 178.943 164.202 1.00 39.98 957 ASN 1 CA 1
ATOM 12594 C C . ASN C 3 957 ? 137.130 177.606 164.928 1.00 39.98 957 ASN 1 C 1
ATOM 12595 O O . ASN C 3 957 ? 136.168 177.258 165.620 1.00 39.98 957 ASN 1 O 1
ATOM 12600 N N . LEU C 3 958 ? 138.207 176.844 164.782 1.00 43.01 958 LEU 1 N 1
ATOM 12601 C CA . LEU C 3 958 ? 138.320 175.557 165.459 1.00 43.01 958 LEU 1 CA 1
ATOM 12602 C C . LEU C 3 958 ? 138.343 175.739 166.975 1.00 43.01 958 LEU 1 C 1
ATOM 12603 O O . LEU C 3 958 ? 137.302 175.713 167.632 1.00 43.01 958 LEU 1 O 1
ATOM 12608 N N . UNK C 3 959 ? 119.959 222.787 184.195 1.00 83.91 3785 UNK 1 N 1
ATOM 12609 C CA . UNK C 3 959 ? 121.055 221.826 184.234 1.00 83.91 3785 UNK 1 CA 1
ATOM 12610 C C . UNK C 3 959 ? 122.298 222.454 184.854 1.00 83.91 3785 UNK 1 C 1
ATOM 12611 O O . UNK C 3 959 ? 123.292 222.691 184.167 1.00 83.91 3785 UNK 1 O 1
ATOM 12613 N N . UNK C 3 960 ? 122.235 222.721 186.155 1.00 81.67 3786 UNK 1 N 1
ATOM 12614 C CA . UNK C 3 960 ? 123.346 223.344 186.865 1.00 81.67 3786 UNK 1 CA 1
ATOM 12615 C C . UNK C 3 960 ? 123.984 222.355 187.831 1.00 81.67 3786 UNK 1 C 1
ATOM 12616 O O . UNK C 3 960 ? 125.212 222.281 187.950 1.00 81.67 3786 UNK 1 O 1
ATOM 12618 N N . UNK C 3 961 ? 123.139 221.599 188.524 1.00 83.29 3787 UNK 1 N 1
ATOM 12619 C CA . UNK C 3 961 ? 123.606 220.569 189.441 1.00 83.29 3787 UNK 1 CA 1
ATOM 12620 C C . UNK C 3 961 ? 124.383 219.514 188.669 1.00 83.29 3787 UNK 1 C 1
ATOM 12621 O O . UNK C 3 961 ? 125.397 219.010 189.148 1.00 83.29 3787 UNK 1 O 1
ATOM 12623 N N . UNK C 3 962 ? 123.904 219.195 187.471 1.00 82.92 3788 UNK 1 N 1
ATOM 12624 C CA . UNK C 3 962 ? 124.578 218.243 186.596 1.00 82.92 3788 UNK 1 CA 1
ATOM 12625 C C . UNK C 3 962 ? 125.990 218.715 186.278 1.00 82.92 3788 UNK 1 C 1
ATOM 12626 O O . UNK C 3 962 ? 126.944 217.949 186.390 1.00 82.92 3788 UNK 1 O 1
ATOM 12628 N N . UNK C 3 963 ? 126.113 219.981 185.889 1.00 79.06 3789 UNK 1 N 1
ATOM 12629 C CA . UNK C 3 963 ? 127.404 220.562 185.537 1.00 79.06 3789 UNK 1 CA 1
ATOM 12630 C C . UNK C 3 963 ? 128.349 220.570 186.733 1.00 79.06 3789 UNK 1 C 1
ATOM 12631 O O . UNK C 3 963 ? 129.521 220.205 186.608 1.00 79.06 3789 UNK 1 O 1
ATOM 12633 N N . UNK C 3 964 ? 127.834 220.983 187.887 1.00 80.30 3790 UNK 1 N 1
ATOM 12634 C CA . UNK C 3 964 ? 128.634 221.028 189.107 1.00 80.30 3790 UNK 1 CA 1
ATOM 12635 C C . UNK C 3 964 ? 129.148 219.641 189.479 1.00 80.30 3790 UNK 1 C 1
ATOM 12636 O O . UNK C 3 964 ? 130.335 219.465 189.777 1.00 80.30 3790 UNK 1 O 1
ATOM 12638 N N . UNK C 3 965 ? 128.251 218.659 189.452 1.00 81.19 3791 UNK 1 N 1
ATOM 12639 C CA . UNK C 3 965 ? 128.595 217.288 189.799 1.00 81.19 3791 UNK 1 CA 1
ATOM 12640 C C . UNK C 3 965 ? 129.597 216.712 188.812 1.00 81.19 3791 UNK 1 C 1
ATOM 12641 O O . UNK C 3 965 ? 130.516 216.013 189.220 1.00 81.19 3791 UNK 1 O 1
ATOM 12643 N N . UNK C 3 966 ? 129.422 217.007 187.527 1.00 79.81 3792 UNK 1 N 1
ATOM 12644 C CA . UNK C 3 966 ? 130.339 216.529 186.501 1.00 79.81 3792 UNK 1 CA 1
ATOM 12645 C C . UNK C 3 966 ? 131.727 217.114 186.713 1.00 79.81 3792 UNK 1 C 1
ATOM 12646 O O . UNK C 3 966 ? 132.723 216.401 186.609 1.00 79.81 3792 UNK 1 O 1
ATOM 12648 N N . UNK C 3 967 ? 131.786 218.407 187.015 1.00 77.24 3793 UNK 1 N 1
ATOM 12649 C CA . UNK C 3 967 ? 133.056 219.070 187.279 1.00 77.24 3793 UNK 1 CA 1
ATOM 12650 C C . UNK C 3 967 ? 133.751 218.435 188.478 1.00 77.24 3793 UNK 1 C 1
ATOM 12651 O O . UNK C 3 967 ? 134.940 218.106 188.417 1.00 77.24 3793 UNK 1 O 1
ATOM 12653 N N . UNK C 3 968 ? 133.000 218.251 189.560 1.00 80.56 3794 UNK 1 N 1
ATOM 12654 C CA . UNK C 3 968 ? 133.542 217.651 190.775 1.00 80.56 3794 UNK 1 CA 1
ATOM 12655 C C . UNK C 3 968 ? 134.043 216.227 190.529 1.00 80.56 3794 UNK 1 C 1
ATOM 12656 O O . UNK C 3 968 ? 135.126 215.852 190.979 1.00 80.56 3794 UNK 1 O 1
ATOM 12658 N N . UNK C 3 969 ? 133.261 215.442 189.796 1.00 79.65 3795 UNK 1 N 1
ATOM 12659 C CA . UNK C 3 969 ? 133.597 214.051 189.529 1.00 79.65 3795 UNK 1 CA 1
ATOM 12660 C C . UNK C 3 969 ? 134.797 213.928 188.596 1.00 79.65 3795 UNK 1 C 1
ATOM 12661 O O . UNK C 3 969 ? 135.590 212.997 188.728 1.00 79.65 3795 UNK 1 O 1
ATOM 12663 N N . UNK C 3 970 ? 134.936 214.863 187.662 1.00 81.89 3796 UNK 1 N 1
ATOM 12664 C CA . UNK C 3 970 ? 136.080 214.863 186.759 1.00 81.89 3796 UNK 1 CA 1
ATOM 12665 C C . UNK C 3 970 ? 137.333 215.336 187.489 1.00 81.89 3796 UNK 1 C 1
ATOM 12666 O O . UNK C 3 970 ? 138.446 214.931 187.154 1.00 81.89 3796 UNK 1 O 1
ATOM 12668 N N . UNK C 3 971 ? 137.148 216.198 188.485 1.00 83.78 3797 UNK 1 N 1
ATOM 12669 C CA . UNK C 3 971 ? 138.259 216.640 189.319 1.00 83.78 3797 UNK 1 CA 1
ATOM 12670 C C . UNK C 3 971 ? 138.705 215.508 190.237 1.00 83.78 3797 UNK 1 C 1
ATOM 12671 O O . UNK C 3 971 ? 139.881 215.397 190.591 1.00 83.78 3797 UNK 1 O 1
ATOM 12673 N N . UNK C 3 972 ? 137.747 214.673 190.626 1.00 87.43 3798 UNK 1 N 1
ATOM 12674 C CA . UNK C 3 972 ? 138.029 213.516 191.469 1.00 87.43 3798 UNK 1 CA 1
ATOM 12675 C C . UNK C 3 972 ? 138.675 212.387 190.665 1.00 87.43 3798 UNK 1 C 1
ATOM 12676 O O . UNK C 3 972 ? 139.490 211.625 191.188 1.00 87.43 3798 UNK 1 O 1
ATOM 12678 N N . UNK C 3 973 ? 138.305 212.286 189.392 1.00 85.34 3799 UNK 1 N 1
ATOM 12679 C CA . UNK C 3 973 ? 138.829 211.243 188.517 1.00 85.34 3799 UNK 1 CA 1
ATOM 12680 C C . UNK C 3 973 ? 140.300 211.474 188.196 1.00 85.34 3799 UNK 1 C 1
ATOM 12681 O O . UNK C 3 973 ? 140.737 211.246 187.067 1.00 85.34 3799 UNK 1 O 1
ATOM 12683 N N . UNK C 3 974 ? 139.397 221.440 178.891 1.00 88.73 3804 UNK 1 N 1
ATOM 12684 C CA . UNK C 3 974 ? 139.186 220.899 177.554 1.00 88.73 3804 UNK 1 CA 1
ATOM 12685 C C . UNK C 3 974 ? 137.870 221.400 176.969 1.00 88.73 3804 UNK 1 C 1
ATOM 12686 O O . UNK C 3 974 ? 137.049 221.982 177.679 1.00 88.73 3804 UNK 1 O 1
ATOM 12688 N N . UNK C 3 975 ? 137.680 221.173 175.674 1.00 91.81 3805 UNK 1 N 1
ATOM 12689 C CA . UNK C 3 975 ? 136.471 221.607 174.984 1.00 91.81 3805 UNK 1 CA 1
ATOM 12690 C C . UNK C 3 975 ? 135.255 220.879 175.534 1.00 91.81 3805 UNK 1 C 1
ATOM 12691 O O . UNK C 3 975 ? 134.264 221.503 175.910 1.00 91.81 3805 UNK 1 O 1
ATOM 12693 N N . UNK C 3 976 ? 135.346 219.555 175.594 1.00 95.62 3806 UNK 1 N 1
ATOM 12694 C CA . UNK C 3 976 ? 134.257 218.734 176.105 1.00 95.62 3806 UNK 1 CA 1
ATOM 12695 C C . UNK C 3 976 ? 134.217 218.751 177.633 1.00 95.62 3806 UNK 1 C 1
ATOM 12696 O O . UNK C 3 976 ? 133.389 218.075 178.245 1.00 95.62 3806 UNK 1 O 1
ATOM 12698 N N . UNK C 3 977 ? 135.113 219.521 178.242 1.00 96.10 3807 UNK 1 N 1
ATOM 12699 C CA . UNK C 3 977 ? 135.158 219.646 179.694 1.00 96.10 3807 UNK 1 CA 1
ATOM 12700 C C . UNK C 3 977 ? 134.861 221.080 180.119 1.00 96.10 3807 UNK 1 C 1
ATOM 12701 O O . UNK C 3 977 ? 135.053 221.445 181.280 1.00 96.10 3807 UNK 1 O 1
ATOM 12703 N N . UNK C 3 978 ? 134.391 221.888 179.174 1.00 95.29 3808 UNK 1 N 1
ATOM 12704 C CA . UNK C 3 978 ? 134.043 223.276 179.458 1.00 95.29 3808 UNK 1 CA 1
ATOM 12705 C C . UNK C 3 978 ? 132.910 223.760 178.557 1.00 95.29 3808 UNK 1 C 1
ATOM 12706 O O . UNK C 3 978 ? 131.814 224.066 179.031 1.00 95.29 3808 UNK 1 O 1
ATOM 12708 N N . UNK C 3 979 ? 133.178 223.822 177.257 1.00 96.49 3809 UNK 1 N 1
ATOM 12709 C CA . UNK C 3 979 ? 132.205 224.334 176.299 1.00 96.49 3809 UNK 1 CA 1
ATOM 12710 C C . UNK C 3 979 ? 131.240 223.241 175.855 1.00 96.49 3809 UNK 1 C 1
ATOM 12711 O O . UNK C 3 979 ? 130.461 223.435 174.921 1.00 96.49 3809 UNK 1 O 1
ATOM 12713 N N . UNK C 3 980 ? 131.292 222.097 176.528 1.00 93.72 3810 UNK 1 N 1
ATOM 12714 C CA . UNK C 3 980 ? 130.404 220.983 176.213 1.00 93.72 3810 UNK 1 CA 1
ATOM 12715 C C . UNK C 3 980 ? 128.971 221.305 176.619 1.00 93.72 3810 UNK 1 C 1
ATOM 12716 O O . UNK C 3 980 ? 128.029 220.621 176.217 1.00 93.72 3810 UNK 1 O 1
ATOM 12718 N N . UNK C 3 981 ? 128.813 222.360 177.411 1.00 89.79 3811 UNK 1 N 1
ATOM 12719 C CA . UNK C 3 981 ? 127.501 222.772 177.890 1.00 89.79 3811 UNK 1 CA 1
ATOM 12720 C C . UNK C 3 981 ? 126.668 223.393 176.773 1.00 89.79 3811 UNK 1 C 1
ATOM 12721 O O . UNK C 3 981 ? 125.532 223.795 177.011 1.00 89.79 3811 UNK 1 O 1
ATOM 12723 N N . UNK C 3 982 ? 127.223 223.441 175.565 1.00 87.79 3812 UNK 1 N 1
ATOM 12724 C CA . UNK C 3 982 ? 126.538 224.010 174.406 1.00 87.79 3812 UNK 1 CA 1
ATOM 12725 C C . UNK C 3 982 ? 125.258 223.250 174.049 1.00 87.79 3812 UNK 1 C 1
ATOM 12726 O O . UNK C 3 982 ? 124.465 223.709 173.225 1.00 87.79 3812 UNK 1 O 1
ATOM 12728 N N . UNK C 3 983 ? 125.066 222.088 174.666 1.00 85.21 3813 UNK 1 N 1
ATOM 12729 C CA . UNK C 3 983 ? 123.838 221.319 174.500 1.00 85.21 3813 UNK 1 CA 1
ATOM 12730 C C . UNK C 3 983 ? 123.050 221.311 175.806 1.00 85.21 3813 UNK 1 C 1
ATOM 12731 O O . UNK C 3 983 ? 121.823 221.391 175.807 1.00 85.21 3813 UNK 1 O 1
ATOM 12733 N N . UNK C 3 984 ? 123.772 221.233 176.920 1.00 85.19 3814 UNK 1 N 1
ATOM 12734 C CA . UNK C 3 984 ? 123.156 221.158 178.241 1.00 85.19 3814 UNK 1 CA 1
ATOM 12735 C C . UNK C 3 984 ? 122.397 222.435 178.600 1.00 85.19 3814 UNK 1 C 1
ATOM 12736 O O . UNK C 3 984 ? 121.232 222.378 178.993 1.00 85.19 3814 UNK 1 O 1
ATOM 12738 N N . UNK C 3 985 ? 123.060 223.580 178.470 1.00 83.40 3815 UNK 1 N 1
ATOM 12739 C CA . UNK C 3 985 ? 122.438 224.863 178.766 1.00 83.40 3815 UNK 1 CA 1
ATOM 12740 C C . UNK C 3 985 ? 121.295 225.129 177.796 1.00 83.40 3815 UNK 1 C 1
ATOM 12741 O O . UNK C 3 985 ? 120.293 225.740 178.161 1.00 83.40 3815 UNK 1 O 1
ATOM 12743 N N . UNK C 3 986 ? 121.445 224.655 176.563 1.00 82.30 3816 UNK 1 N 1
ATOM 12744 C CA . UNK C 3 986 ? 120.396 224.789 175.559 1.00 82.30 3816 UNK 1 CA 1
ATOM 12745 C C . UNK C 3 986 ? 119.151 224.012 175.980 1.00 82.30 3816 UNK 1 C 1
ATOM 12746 O O . UNK C 3 986 ? 118.034 224.521 175.904 1.00 82.30 3816 UNK 1 O 1
ATOM 12748 N N . UNK C 3 987 ? 119.353 222.779 176.433 1.00 83.62 3817 UNK 1 N 1
ATOM 12749 C CA . UNK C 3 987 ? 118.255 221.952 176.922 1.00 83.62 3817 UNK 1 CA 1
ATOM 12750 C C . UNK C 3 987 ? 117.626 222.570 178.169 1.00 83.62 3817 UNK 1 C 1
ATOM 12751 O O . UNK C 3 987 ? 116.416 222.491 178.364 1.00 83.62 3817 UNK 1 O 1
ATOM 12753 N N . UNK C 3 988 ? 118.453 223.191 179.005 1.00 80.90 3818 UNK 1 N 1
ATOM 12754 C CA . UNK C 3 988 ? 117.971 223.870 180.207 1.00 80.90 3818 UNK 1 CA 1
ATOM 12755 C C . UNK C 3 988 ? 117.062 225.043 179.847 1.00 80.90 3818 UNK 1 C 1
ATOM 12756 O O . UNK C 3 988 ? 115.990 225.226 180.426 1.00 80.90 3818 UNK 1 O 1
ATOM 12758 N N . UNK C 3 989 ? 117.506 225.837 178.880 1.00 81.68 3819 UNK 1 N 1
ATOM 12759 C CA . UNK C 3 989 ? 116.730 226.968 178.388 1.00 81.68 3819 UNK 1 CA 1
ATOM 12760 C C . UNK C 3 989 ? 115.438 226.484 177.739 1.00 81.68 3819 UNK 1 C 1
ATOM 12761 O O . UNK C 3 989 ? 114.392 227.116 177.869 1.00 81.68 3819 UNK 1 O 1
ATOM 12763 N N . UNK C 3 990 ? 115.513 225.352 177.048 1.00 80.57 3820 UNK 1 N 1
ATOM 12764 C CA . UNK C 3 990 ? 114.335 224.754 176.431 1.00 80.57 3820 UNK 1 CA 1
ATOM 12765 C C . UNK C 3 990 ? 113.328 224.317 177.492 1.00 80.57 3820 UNK 1 C 1
ATOM 12766 O O . UNK C 3 990 ? 112.125 224.506 177.335 1.00 80.57 3820 UNK 1 O 1
ATOM 12768 N N . UNK C 3 991 ? 113.829 223.735 178.576 1.00 81.98 3821 UNK 1 N 1
ATOM 12769 C CA . UNK C 3 991 ? 112.977 223.321 179.685 1.00 81.98 3821 UNK 1 CA 1
ATOM 12770 C C . UNK C 3 991 ? 112.338 224.541 180.340 1.00 81.98 3821 UNK 1 C 1
ATOM 12771 O O . UNK C 3 991 ? 111.170 224.513 180.727 1.00 81.98 3821 UNK 1 O 1
ATOM 12773 N N . UNK C 3 992 ? 113.113 225.614 180.456 1.00 82.36 3822 UNK 1 N 1
ATOM 12774 C CA . UNK C 3 992 ? 112.607 226.869 181.003 1.00 82.36 3822 UNK 1 CA 1
ATOM 12775 C C . UNK C 3 992 ? 111.471 227.402 180.133 1.00 82.36 3822 UNK 1 C 1
ATOM 12776 O O . UNK C 3 992 ? 110.429 227.830 180.631 1.00 82.36 3822 UNK 1 O 1
ATOM 12778 N N . UNK C 3 993 ? 111.680 227.358 178.823 1.00 86.30 3823 UNK 1 N 1
ATOM 12779 C CA . UNK C 3 993 ? 110.685 227.823 177.863 1.00 86.30 3823 UNK 1 CA 1
ATOM 12780 C C . UNK C 3 993 ? 109.430 226.955 177.901 1.00 86.30 3823 UNK 1 C 1
ATOM 12781 O O . UNK C 3 993 ? 108.321 227.448 177.709 1.00 86.30 3823 UNK 1 O 1
ATOM 12783 N N . UNK C 3 994 ? 109.612 225.663 178.145 1.00 86.65 3824 UNK 1 N 1
ATOM 12784 C CA . UNK C 3 994 ? 108.490 224.735 178.213 1.00 86.65 3824 UNK 1 CA 1
ATOM 12785 C C . UNK C 3 994 ? 107.708 224.925 179.509 1.00 86.65 3824 UNK 1 C 1
ATOM 12786 O O . UNK C 3 994 ? 106.500 224.691 179.556 1.00 86.65 3824 UNK 1 O 1
ATOM 12788 N N . UNK C 3 995 ? 108.408 225.340 180.561 1.00 88.08 3825 UNK 1 N 1
ATOM 12789 C CA . UNK C 3 995 ? 107.770 225.613 181.844 1.00 88.08 3825 UNK 1 CA 1
ATOM 12790 C C . UNK C 3 995 ? 107.041 226.949 181.794 1.00 88.08 3825 UNK 1 C 1
ATOM 12791 O O . UNK C 3 995 ? 106.054 227.160 182.497 1.00 88.08 3825 UNK 1 O 1
ATOM 12793 N N . UNK C 3 996 ? 107.546 227.852 180.961 1.00 91.07 3826 UNK 1 N 1
ATOM 12794 C CA . UNK C 3 996 ? 106.897 229.139 180.741 1.00 91.07 3826 UNK 1 CA 1
ATOM 12795 C C . UNK C 3 996 ? 105.633 228.965 179.902 1.00 91.07 3826 UNK 1 C 1
ATOM 12796 O O . UNK C 3 996 ? 104.532 229.301 180.341 1.00 91.07 3826 UNK 1 O 1
ATOM 12798 N N . UNK C 3 997 ? 105.801 228.435 178.695 1.00 89.95 3827 UNK 1 N 1
ATOM 12799 C CA . UNK C 3 997 ? 104.683 228.200 177.789 1.00 89.95 3827 UNK 1 CA 1
ATOM 12800 C C . UNK C 3 997 ? 104.125 226.795 177.970 1.00 89.95 3827 UNK 1 C 1
ATOM 12801 O O . UNK C 3 997 ? 104.145 225.991 177.037 1.00 89.95 3827 UNK 1 O 1
ATOM 12803 N N . UNK C 3 998 ? 106.666 236.057 183.610 1.00 88.72 3830 UNK 1 N 1
ATOM 12804 C CA . UNK C 3 998 ? 106.012 236.548 182.402 1.00 88.72 3830 UNK 1 CA 1
ATOM 12805 C C . UNK C 3 998 ? 106.820 237.672 181.762 1.00 88.72 3830 UNK 1 C 1
ATOM 12806 O O . UNK C 3 998 ? 106.999 237.704 180.544 1.00 88.72 3830 UNK 1 O 1
ATOM 12808 N N . UNK C 3 999 ? 107.305 238.591 182.590 1.00 96.54 3831 UNK 1 N 1
ATOM 12809 C CA . UNK C 3 999 ? 108.104 239.713 182.108 1.00 96.54 3831 UNK 1 CA 1
ATOM 12810 C C . UNK C 3 999 ? 109.565 239.555 182.516 1.00 96.54 3831 UNK 1 C 1
ATOM 12811 O O . UNK C 3 999 ? 110.457 240.146 181.906 1.00 96.54 3831 UNK 1 O 1
ATOM 12813 N N . UNK C 3 1000 ? 109.804 238.756 183.550 1.00 99.93 3832 UNK 1 N 1
ATOM 12814 C CA . UNK C 3 1000 ? 111.158 238.509 184.031 1.00 99.93 3832 UNK 1 CA 1
ATOM 12815 C C . UNK C 3 1000 ? 111.718 237.220 183.433 1.00 99.93 3832 UNK 1 C 1
ATOM 12816 O O . UNK C 3 1000 ? 112.526 236.530 184.058 1.00 99.93 3832 UNK 1 O 1
ATOM 12818 N N . UNK C 3 1001 ? 111.283 236.904 182.218 1.00 96.87 3833 UNK 1 N 1
ATOM 12819 C CA . UNK C 3 1001 ? 111.726 235.696 181.536 1.00 96.87 3833 UNK 1 CA 1
ATOM 12820 C C . UNK C 3 1001 ? 112.162 235.997 180.105 1.00 96.87 3833 UNK 1 C 1
ATOM 12821 O O . UNK C 3 1001 ? 112.664 235.118 179.402 1.00 96.87 3833 UNK 1 O 1
ATOM 12823 N N . UNK C 3 1002 ? 111.970 237.243 179.682 1.00 98.06 3834 UNK 1 N 1
ATOM 12824 C CA . UNK C 3 1002 ? 112.291 237.650 178.317 1.00 98.06 3834 UNK 1 CA 1
ATOM 12825 C C . UNK C 3 1002 ? 113.789 237.872 178.138 1.00 98.06 3834 UNK 1 C 1
ATOM 12826 O O . UNK C 3 1002 ? 114.340 237.625 177.064 1.00 98.06 3834 UNK 1 O 1
ATOM 12828 N N . UNK C 3 1003 ? 114.444 238.340 179.195 1.00 94.21 3835 UNK 1 N 1
ATOM 12829 C CA . UNK C 3 1003 ? 115.876 238.607 179.149 1.00 94.21 3835 UNK 1 CA 1
ATOM 12830 C C . UNK C 3 1003 ? 116.671 237.385 179.594 1.00 94.21 3835 UNK 1 C 1
ATOM 12831 O O . UNK C 3 1003 ? 117.900 237.421 179.655 1.00 94.21 3835 UNK 1 O 1
ATOM 12833 N N . UNK C 3 1004 ? 115.961 236.302 179.895 1.00 91.72 3836 UNK 1 N 1
ATOM 12834 C CA . UNK C 3 1004 ? 116.590 235.070 180.357 1.00 91.72 3836 UNK 1 CA 1
ATOM 12835 C C . UNK C 3 1004 ? 117.402 234.407 179.246 1.00 91.72 3836 UNK 1 C 1
ATOM 12836 O O . UNK C 3 1004 ? 118.282 233.586 179.511 1.00 91.72 3836 UNK 1 O 1
ATOM 12838 N N . UNK C 3 1005 ? 117.100 234.766 178.002 1.00 89.10 3837 UNK 1 N 1
ATOM 12839 C CA . UNK C 3 1005 ? 117.833 234.243 176.856 1.00 89.10 3837 UNK 1 CA 1
ATOM 12840 C C . UNK C 3 1005 ? 118.994 235.168 176.506 1.00 89.10 3837 UNK 1 C 1
ATOM 12841 O O . UNK C 3 1005 ? 120.068 234.719 176.101 1.00 89.10 3837 UNK 1 O 1
ATOM 12843 N N . UNK C 3 1006 ? 118.772 236.468 176.670 1.00 89.54 3838 UNK 1 N 1
ATOM 12844 C CA . UNK C 3 1006 ? 119.804 237.462 176.404 1.00 89.54 3838 UNK 1 CA 1
ATOM 12845 C C . UNK C 3 1006 ? 120.937 237.344 177.419 1.00 89.54 3838 UNK 1 C 1
ATOM 12846 O O . UNK C 3 1006 ? 122.103 237.559 177.085 1.00 89.54 3838 UNK 1 O 1
ATOM 12848 N N . UNK C 3 1007 ? 120.592 236.988 178.653 1.00 86.86 3839 UNK 1 N 1
ATOM 12849 C CA . UNK C 3 1007 ? 121.583 236.824 179.712 1.00 86.86 3839 UNK 1 CA 1
ATOM 12850 C C . UNK C 3 1007 ? 122.494 235.630 179.439 1.00 86.86 3839 UNK 1 C 1
ATOM 12851 O O . UNK C 3 1007 ? 123.584 235.528 180.003 1.00 86.86 3839 UNK 1 O 1
ATOM 12853 N N . UNK C 3 1008 ? 122.040 234.728 178.576 1.00 87.33 3840 UNK 1 N 1
ATOM 12854 C CA . UNK C 3 1008 ? 122.850 233.589 178.162 1.00 87.33 3840 UNK 1 CA 1
ATOM 12855 C C . UNK C 3 1008 ? 123.634 233.945 176.907 1.00 87.33 3840 UNK 1 C 1
ATOM 12856 O O . UNK C 3 1008 ? 124.811 233.605 176.777 1.00 87.33 3840 UNK 1 O 1
ATOM 12858 N N . UNK C 3 1009 ? 122.967 234.635 175.987 1.00 85.78 3841 UNK 1 N 1
ATOM 12859 C CA . UNK C 3 1009 ? 123.583 235.063 174.736 1.00 85.78 3841 UNK 1 CA 1
ATOM 12860 C C . UNK C 3 1009 ? 124.758 236.002 174.994 1.00 85.78 3841 UNK 1 C 1
ATOM 12861 O O . UNK C 3 1009 ? 125.698 236.051 174.204 1.00 85.78 3841 UNK 1 O 1
ATOM 12863 N N . UNK C 3 1010 ? 124.700 236.735 176.102 1.00 81.76 3842 UNK 1 N 1
ATOM 12864 C CA . UNK C 3 1010 ? 125.803 237.599 176.505 1.00 81.76 3842 UNK 1 CA 1
ATOM 12865 C C . UNK C 3 1010 ? 127.088 236.793 176.659 1.00 81.76 3842 UNK 1 C 1
ATOM 12866 O O . UNK C 3 1010 ? 128.085 237.061 175.982 1.00 81.76 3842 UNK 1 O 1
ATOM 12868 N N . UNK C 3 1011 ? 127.052 235.801 177.544 1.00 83.10 3843 UNK 1 N 1
ATOM 12869 C CA . UNK C 3 1011 ? 128.197 234.928 177.781 1.00 83.10 3843 UNK 1 CA 1
ATOM 12870 C C . UNK C 3 1011 ? 128.549 234.140 176.523 1.00 83.10 3843 UNK 1 C 1
ATOM 12871 O O . UNK C 3 1011 ? 129.724 233.876 176.255 1.00 83.10 3843 UNK 1 O 1
ATOM 12873 N N . UNK C 3 1012 ? 127.524 233.776 175.756 1.00 85.14 3844 UNK 1 N 1
ATOM 12874 C CA . UNK C 3 1012 ? 127.717 233.069 174.496 1.00 85.14 3844 UNK 1 CA 1
ATOM 12875 C C . UNK C 3 1012 ? 128.636 233.863 173.580 1.00 85.14 3844 UNK 1 C 1
ATOM 12876 O O . UNK C 3 1012 ? 129.650 233.350 173.125 1.00 85.14 3844 UNK 1 O 1
ATOM 12878 N N . UNK C 3 1013 ? 128.288 235.122 173.338 1.00 85.27 3845 UNK 1 N 1
ATOM 12879 C CA . UNK C 3 1013 ? 129.080 235.995 172.477 1.00 85.27 3845 UNK 1 CA 1
ATOM 12880 C C . UNK C 3 1013 ? 130.441 236.317 173.095 1.00 85.27 3845 UNK 1 C 1
ATOM 12881 O O . UNK C 3 1013 ? 131.445 236.418 172.381 1.00 85.27 3845 UNK 1 O 1
ATOM 12883 N N . UNK C 3 1014 ? 130.472 236.473 174.416 1.00 88.31 3846 UNK 1 N 1
ATOM 12884 C CA . UNK C 3 1014 ? 131.713 236.767 175.126 1.00 88.31 3846 UNK 1 CA 1
ATOM 12885 C C . UNK C 3 1014 ? 132.735 235.648 174.939 1.00 88.31 3846 UNK 1 C 1
ATOM 12886 O O . UNK C 3 1014 ? 133.936 235.902 174.834 1.00 88.31 3846 UNK 1 O 1
ATOM 12888 N N . UNK C 3 1015 ? 132.250 234.412 174.902 1.00 86.85 3847 UNK 1 N 1
ATOM 12889 C CA . UNK C 3 1015 ? 133.117 233.262 174.675 1.00 86.85 3847 UNK 1 CA 1
ATOM 12890 C C . UNK C 3 1015 ? 133.333 233.017 173.183 1.00 86.85 3847 UNK 1 C 1
ATOM 12891 O O . UNK C 3 1015 ? 134.332 232.417 172.783 1.00 86.85 3847 UNK 1 O 1
ATOM 12893 N N . UNK C 3 1016 ? 132.394 233.486 172.366 1.00 87.79 3848 UNK 1 N 1
ATOM 12894 C CA . UNK C 3 1016 ? 132.442 233.272 170.926 1.00 87.79 3848 UNK 1 CA 1
ATOM 12895 C C . UNK C 3 1016 ? 133.355 234.266 170.226 1.00 87.79 3848 UNK 1 C 1
ATOM 12896 O O . UNK C 3 1016 ? 133.691 234.083 169.055 1.00 87.79 3848 UNK 1 O 1
ATOM 12898 N N . UNK C 3 1017 ? 133.737 235.322 170.935 1.00 86.79 3849 UNK 1 N 1
ATOM 12899 C CA . UNK C 3 1017 ? 134.731 236.253 170.415 1.00 86.79 3849 UNK 1 CA 1
ATOM 12900 C C . UNK C 3 1017 ? 136.036 235.507 170.156 1.00 86.79 3849 UNK 1 C 1
ATOM 12901 O O . UNK C 3 1017 ? 136.675 235.683 169.118 1.00 86.79 3849 UNK 1 O 1
ATOM 12903 N N . UNK C 3 1018 ? 136.418 234.661 171.107 1.00 88.16 3850 UNK 1 N 1
ATOM 12904 C CA . UNK C 3 1018 ? 137.628 233.860 170.981 1.00 88.16 3850 UNK 1 CA 1
ATOM 12905 C C . UNK C 3 1018 ? 137.288 232.423 170.597 1.00 88.16 3850 UNK 1 C 1
ATOM 12906 O O . UNK C 3 1018 ? 137.659 231.474 171.289 1.00 88.16 3850 UNK 1 O 1
ATOM 12908 N N . UNK C 3 1019 ? 139.521 229.016 167.211 1.00 88.46 3855 UNK 1 N 1
ATOM 12909 C CA . UNK C 3 1019 ? 139.061 229.513 168.503 1.00 88.46 3855 UNK 1 CA 1
ATOM 12910 C C . UNK C 3 1019 ? 137.593 229.921 168.436 1.00 88.46 3855 UNK 1 C 1
ATOM 12911 O O . UNK C 3 1019 ? 136.814 229.631 169.345 1.00 88.46 3855 UNK 1 O 1
ATOM 12913 N N . UNK C 3 1020 ? 137.220 230.593 167.354 1.00 94.86 3856 UNK 1 N 1
ATOM 12914 C CA . UNK C 3 1020 ? 135.850 231.061 167.185 1.00 94.86 3856 UNK 1 CA 1
ATOM 12915 C C . UNK C 3 1020 ? 135.086 230.188 166.195 1.00 94.86 3856 UNK 1 C 1
ATOM 12916 O O . UNK C 3 1020 ? 133.916 230.443 165.914 1.00 94.86 3856 UNK 1 O 1
ATOM 12918 N N . UNK C 3 1021 ? 135.745 229.157 165.677 1.00 97.06 3857 UNK 1 N 1
ATOM 12919 C CA . UNK C 3 1021 ? 135.116 228.244 164.727 1.00 97.06 3857 UNK 1 CA 1
ATOM 12920 C C . UNK C 3 1021 ? 133.991 227.456 165.390 1.00 97.06 3857 UNK 1 C 1
ATOM 12921 O O . UNK C 3 1021 ? 132.826 227.539 164.983 1.00 97.06 3857 UNK 1 O 1
ATOM 12923 N N . UNK C 3 1022 ? 134.352 226.689 166.416 1.00 97.03 3858 UNK 1 N 1
ATOM 12924 C CA . UNK C 3 1022 ? 133.382 225.918 167.184 1.00 97.03 3858 UNK 1 CA 1
ATOM 12925 C C . UNK C 3 1022 ? 132.387 226.862 167.840 1.00 97.03 3858 UNK 1 C 1
ATOM 12926 O O . UNK C 3 1022 ? 131.216 226.528 168.019 1.00 97.03 3858 UNK 1 O 1
ATOM 12928 N N . UNK C 3 1023 ? 132.864 228.055 168.178 1.00 97.19 3859 UNK 1 N 1
ATOM 12929 C CA . UNK C 3 1023 ? 132.022 229.093 168.755 1.00 97.19 3859 UNK 1 CA 1
ATOM 12930 C C . UNK C 3 1023 ? 130.872 229.452 167.820 1.00 97.19 3859 UNK 1 C 1
ATOM 12931 O O . UNK C 3 1023 ? 129.715 229.431 168.226 1.00 97.19 3859 UNK 1 O 1
ATOM 12933 N N . UNK C 3 1024 ? 131.193 229.769 166.569 1.00 95.32 3860 UNK 1 N 1
ATOM 12934 C CA . UNK C 3 1024 ? 130.180 230.123 165.579 1.00 95.32 3860 UNK 1 CA 1
ATOM 12935 C C . UNK C 3 1024 ? 129.301 228.923 165.244 1.00 95.32 3860 UNK 1 C 1
ATOM 12936 O O . UNK C 3 1024 ? 128.096 229.065 164.999 1.00 95.32 3860 UNK 1 O 1
ATOM 12938 N N . UNK C 3 1025 ? 129.911 227.740 165.232 1.00 92.69 3861 UNK 1 N 1
ATOM 12939 C CA . UNK C 3 1025 ? 129.177 226.507 164.972 1.00 92.69 3861 UNK 1 CA 1
ATOM 12940 C C . UNK C 3 1025 ? 128.085 226.311 166.020 1.00 92.69 3861 UNK 1 C 1
ATOM 12941 O O . UNK C 3 1025 ? 126.966 225.905 165.703 1.00 92.69 3861 UNK 1 O 1
ATOM 12943 N N . UNK C 3 1026 ? 128.421 226.607 167.271 1.00 92.46 3862 UNK 1 N 1
ATOM 12944 C CA . UNK C 3 1026 ? 127.467 226.505 168.367 1.00 92.46 3862 UNK 1 CA 1
ATOM 12945 C C . UNK C 3 1026 ? 126.473 227.658 168.319 1.00 92.46 3862 UNK 1 C 1
ATOM 12946 O O . UNK C 3 1026 ? 125.310 227.493 168.679 1.00 92.46 3862 UNK 1 O 1
ATOM 12948 N N . UNK C 3 1027 ? 126.941 228.821 167.875 1.00 91.17 3863 UNK 1 N 1
ATOM 12949 C CA . UNK C 3 1027 ? 126.111 230.018 167.803 1.00 91.17 3863 UNK 1 CA 1
ATOM 12950 C C . UNK C 3 1027 ? 124.976 229.841 166.805 1.00 91.17 3863 UNK 1 C 1
ATOM 12951 O O . UNK C 3 1027 ? 123.875 230.334 167.024 1.00 91.17 3863 UNK 1 O 1
ATOM 12953 N N . UNK C 3 1028 ? 125.254 229.140 165.711 1.00 88.46 3864 UNK 1 N 1
ATOM 12954 C CA . UNK C 3 1028 ? 124.224 228.850 164.712 1.00 88.46 3864 UNK 1 CA 1
ATOM 12955 C C . UNK C 3 1028 ? 123.068 228.055 165.330 1.00 88.46 3864 UNK 1 C 1
ATOM 12956 O O . UNK C 3 1028 ? 121.889 228.428 165.218 1.00 88.46 3864 UNK 1 O 1
ATOM 12958 N N . UNK C 3 1029 ? 123.419 226.957 165.994 1.00 87.11 3865 UNK 1 N 1
ATOM 12959 C CA . UNK C 3 1029 ? 122.439 226.106 166.659 1.00 87.11 3865 UNK 1 CA 1
ATOM 12960 C C . UNK C 3 1029 ? 121.720 226.864 167.772 1.00 87.11 3865 UNK 1 C 1
ATOM 12961 O O . UNK C 3 1029 ? 120.522 226.680 167.983 1.00 87.11 3865 UNK 1 O 1
ATOM 12963 N N . UNK C 3 1030 ? 122.452 227.723 168.473 1.00 88.60 3866 UNK 1 N 1
ATOM 12964 C CA . UNK C 3 1030 ? 121.880 228.506 169.558 1.00 88.60 3866 UNK 1 CA 1
ATOM 12965 C C . UNK C 3 1030 ? 120.860 229.501 169.019 1.00 88.60 3866 UNK 1 C 1
ATOM 12966 O O . UNK C 3 1030 ? 119.831 229.731 169.641 1.00 88.60 3866 UNK 1 O 1
ATOM 12968 N N . UNK C 3 1031 ? 121.147 230.079 167.858 1.00 89.27 3867 UNK 1 N 1
ATOM 12969 C CA . UNK C 3 1031 ? 120.223 230.999 167.207 1.00 89.27 3867 UNK 1 CA 1
ATOM 12970 C C . UNK C 3 1031 ? 118.970 230.249 166.781 1.00 89.27 3867 UNK 1 C 1
ATOM 12971 O O . UNK C 3 1031 ? 117.845 230.729 166.959 1.00 89.27 3867 UNK 1 O 1
ATOM 12973 N N . UNK C 3 1032 ? 119.177 229.063 166.216 1.00 88.94 3868 UNK 1 N 1
ATOM 12974 C CA . UNK C 3 1032 ? 118.063 228.209 165.810 1.00 88.94 3868 UNK 1 CA 1
ATOM 12975 C C . UNK C 3 1032 ? 117.164 227.900 167.006 1.00 88.94 3868 UNK 1 C 1
ATOM 12976 O O . UNK C 3 1032 ? 115.937 227.958 166.918 1.00 88.94 3868 UNK 1 O 1
ATOM 12978 N N . UNK C 3 1033 ? 117.791 227.594 168.136 1.00 90.47 3869 UNK 1 N 1
ATOM 12979 C CA . UNK C 3 1033 ? 117.061 227.251 169.351 1.00 90.47 3869 UNK 1 CA 1
ATOM 12980 C C . UNK C 3 1033 ? 116.359 228.466 169.952 1.00 90.47 3869 UNK 1 C 1
ATOM 12981 O O . UNK C 3 1033 ? 115.267 228.338 170.494 1.00 90.47 3869 UNK 1 O 1
ATOM 12983 N N . UNK C 3 1034 ? 116.984 229.634 169.855 1.00 90.16 3870 UNK 1 N 1
ATOM 12984 C CA . UNK C 3 1034 ? 116.395 230.863 170.372 1.00 90.16 3870 UNK 1 CA 1
ATOM 12985 C C . UNK C 3 1034 ? 115.184 231.244 169.535 1.00 90.16 3870 UNK 1 C 1
ATOM 12986 O O . UNK C 3 1034 ? 114.234 231.851 170.031 1.00 90.16 3870 UNK 1 O 1
ATOM 12988 N N . UNK C 3 1035 ? 115.230 230.886 168.257 1.00 90.92 3871 UNK 1 N 1
ATOM 12989 C CA . UNK C 3 1035 ? 114.089 231.089 167.375 1.00 90.92 3871 UNK 1 CA 1
ATOM 12990 C C . UNK C 3 1035 ? 112.977 230.103 167.719 1.00 90.92 3871 UNK 1 C 1
ATOM 12991 O O . UNK C 3 1035 ? 111.811 230.483 167.828 1.00 90.92 3871 UNK 1 O 1
ATOM 12993 N N . UNK C 3 1036 ? 113.350 228.839 167.899 1.00 91.40 3872 UNK 1 N 1
ATOM 12994 C CA . UNK C 3 1036 ? 112.390 227.774 168.178 1.00 91.40 3872 UNK 1 CA 1
ATOM 12995 C C . UNK C 3 1036 ? 111.666 227.963 169.512 1.00 91.40 3872 UNK 1 C 1
ATOM 12996 O O . UNK C 3 1036 ? 110.458 227.735 169.605 1.00 91.40 3872 UNK 1 O 1
ATOM 12998 N N . UNK C 3 1037 ? 112.401 228.384 170.536 1.00 95.10 3873 UNK 1 N 1
ATOM 12999 C CA . UNK C 3 1037 ? 111.835 228.580 171.865 1.00 95.10 3873 UNK 1 CA 1
ATOM 13000 C C . UNK C 3 1037 ? 110.784 229.684 171.859 1.00 95.10 3873 UNK 1 C 1
ATOM 13001 O O . UNK C 3 1037 ? 109.757 229.584 172.533 1.00 95.10 3873 UNK 1 O 1
ATOM 13003 N N . UNK C 3 1038 ? 111.046 230.736 171.092 1.00 93.52 3874 UNK 1 N 1
ATOM 13004 C CA . UNK C 3 1038 ? 110.111 231.845 170.974 1.00 93.52 3874 UNK 1 CA 1
ATOM 13005 C C . UNK C 3 1038 ? 108.937 231.456 170.081 1.00 93.52 3874 UNK 1 C 1
ATOM 13006 O O . UNK C 3 1038 ? 107.809 231.896 170.304 1.00 93.52 3874 UNK 1 O 1
ATOM 13008 N N . UNK C 3 1039 ? 109.204 230.627 169.075 1.00 95.13 3875 UNK 1 N 1
ATOM 13009 C CA . UNK C 3 1039 ? 108.163 230.168 168.163 1.00 95.13 3875 UNK 1 CA 1
ATOM 13010 C C . UNK C 3 1039 ? 107.200 229.225 168.871 1.00 95.13 3875 UNK 1 C 1
ATOM 13011 O O . UNK C 3 1039 ? 106.039 229.090 168.478 1.00 95.13 3875 UNK 1 O 1
ATOM 13013 N N . UNK C 3 1040 ? 107.699 228.569 169.913 1.00 96.08 3876 UNK 1 N 1
ATOM 13014 C CA . UNK C 3 1040 ? 106.890 227.654 170.712 1.00 96.08 3876 UNK 1 CA 1
ATOM 13015 C C . UNK C 3 1040 ? 105.649 228.333 171.289 1.00 96.08 3876 UNK 1 C 1
ATOM 13016 O O . UNK C 3 1040 ? 104.648 227.666 171.541 1.00 96.08 3876 UNK 1 O 1
ATOM 13018 N N . UNK C 3 1041 ? 105.718 229.647 171.485 1.00 96.37 3877 UNK 1 N 1
ATOM 13019 C CA . UNK C 3 1041 ? 104.591 230.415 172.009 1.00 96.37 3877 UNK 1 CA 1
ATOM 13020 C C . UNK C 3 1041 ? 103.370 230.307 171.098 1.00 96.37 3877 UNK 1 C 1
ATOM 13021 O O . UNK C 3 1041 ? 102.241 230.171 171.571 1.00 96.37 3877 UNK 1 O 1
ATOM 13023 N N . UNK C 3 1042 ? 103.603 230.365 169.792 1.00 95.96 3878 UNK 1 N 1
ATOM 13024 C CA . UNK C 3 1042 ? 102.526 230.240 168.817 1.00 95.96 3878 UNK 1 CA 1
ATOM 13025 C C . UNK C 3 1042 ? 102.305 228.778 168.434 1.00 95.96 3878 UNK 1 C 1
ATOM 13026 O O . UNK C 3 1042 ? 101.205 228.389 168.035 1.00 95.96 3878 UNK 1 O 1
ATOM 13028 N N . UNK C 3 1043 ? 103.357 227.973 168.557 1.00 95.36 3879 UNK 1 N 1
ATOM 13029 C CA . UNK C 3 1043 ? 103.287 226.557 168.213 1.00 95.36 3879 UNK 1 CA 1
ATOM 13030 C C . UNK C 3 1043 ? 102.443 225.775 169.216 1.00 95.36 3879 UNK 1 C 1
ATOM 13031 O O . UNK C 3 1043 ? 101.339 225.328 168.898 1.00 95.36 3879 UNK 1 O 1
ATOM 13033 N N . UNK C 3 1044 ? 102.970 225.608 170.424 1.00 90.37 3880 UNK 1 N 1
ATOM 13034 C CA . UNK C 3 1044 ? 102.274 224.870 171.471 1.00 90.37 3880 UNK 1 CA 1
ATOM 13035 C C . UNK C 3 1044 ? 102.442 225.559 172.823 1.00 90.37 3880 UNK 1 C 1
ATOM 13036 O O . UNK C 3 1044 ? 101.561 226.292 173.276 1.00 90.37 3880 UNK 1 O 1
ATOM 13038 N N . UNK C 3 1045 ? 111.766 215.697 173.815 1.00 85.20 3890 UNK 1 N 1
ATOM 13039 C CA . UNK C 3 1045 ? 112.753 214.742 174.304 1.00 85.20 3890 UNK 1 CA 1
ATOM 13040 C C . UNK C 3 1045 ? 114.154 215.123 173.833 1.00 85.20 3890 UNK 1 C 1
ATOM 13041 O O . UNK C 3 1045 ? 114.655 214.590 172.843 1.00 85.20 3890 UNK 1 O 1
ATOM 13043 N N . UNK C 3 1046 ? 114.782 216.048 174.552 1.00 89.04 3891 UNK 1 N 1
ATOM 13044 C CA . UNK C 3 1046 ? 116.111 216.528 174.189 1.00 89.04 3891 UNK 1 CA 1
ATOM 13045 C C . UNK C 3 1046 ? 117.118 216.279 175.310 1.00 89.04 3891 UNK 1 C 1
ATOM 13046 O O . UNK C 3 1046 ? 118.325 216.195 175.067 1.00 89.04 3891 UNK 1 O 1
ATOM 13048 N N . UNK C 3 1047 ? 116.615 216.168 176.535 1.00 90.95 3892 UNK 1 N 1
ATOM 13049 C CA . UNK C 3 1047 ? 117.461 215.910 177.695 1.00 90.95 3892 UNK 1 CA 1
ATOM 13050 C C . UNK C 3 1047 ? 118.179 214.575 177.546 1.00 90.95 3892 UNK 1 C 1
ATOM 13051 O O . UNK C 3 1047 ? 119.356 214.446 177.894 1.00 90.95 3892 UNK 1 O 1
ATOM 13053 N N . UNK C 3 1048 ? 117.461 213.587 177.022 1.00 90.94 3893 UNK 1 N 1
ATOM 13054 C CA . UNK C 3 1048 ? 118.024 212.264 176.786 1.00 90.94 3893 UNK 1 CA 1
ATOM 13055 C C . UNK C 3 1048 ? 119.186 212.347 175.805 1.00 90.94 3893 UNK 1 C 1
ATOM 13056 O O . UNK C 3 1048 ? 120.242 211.764 176.041 1.00 90.94 3893 UNK 1 O 1
ATOM 13058 N N . UNK C 3 1049 ? 118.988 213.081 174.715 1.00 90.72 3894 UNK 1 N 1
ATOM 13059 C CA . UNK C 3 1049 ? 120.023 213.249 173.701 1.00 90.72 3894 UNK 1 CA 1
ATOM 13060 C C . UNK C 3 1049 ? 121.235 213.978 174.274 1.00 90.72 3894 UNK 1 C 1
ATOM 13061 O O . UNK C 3 1049 ? 122.379 213.630 173.974 1.00 90.72 3894 UNK 1 O 1
ATOM 13063 N N . UNK C 3 1050 ? 120.978 214.985 175.104 1.00 89.57 3895 UNK 1 N 1
ATOM 13064 C CA . UNK C 3 1050 ? 122.050 215.742 175.743 1.00 89.57 3895 UNK 1 CA 1
ATOM 13065 C C . UNK C 3 1050 ? 122.883 214.838 176.646 1.00 89.57 3895 UNK 1 C 1
ATOM 13066 O O . UNK C 3 1050 ? 124.117 214.866 176.616 1.00 89.57 3895 UNK 1 O 1
ATOM 13068 N N . UNK C 3 1051 ? 122.198 214.028 177.446 1.00 89.45 3896 UNK 1 N 1
ATOM 13069 C CA . UNK C 3 1051 ? 122.868 213.112 178.359 1.00 89.45 3896 UNK 1 CA 1
ATOM 13070 C C . UNK C 3 1051 ? 123.649 212.058 177.584 1.00 89.45 3896 UNK 1 C 1
ATOM 13071 O O . UNK C 3 1051 ? 124.738 211.664 177.994 1.00 89.45 3896 UNK 1 O 1
ATOM 13073 N N . UNK C 3 1052 ? 123.094 211.613 176.461 1.00 84.45 3897 UNK 1 N 1
ATOM 13074 C CA . UNK C 3 1052 ? 123.763 210.635 175.612 1.00 84.45 3897 UNK 1 CA 1
ATOM 13075 C C . UNK C 3 1052 ? 125.049 211.220 175.039 1.00 84.45 3897 UNK 1 C 1
ATOM 13076 O O . UNK C 3 1052 ? 126.090 210.562 175.026 1.00 84.45 3897 UNK 1 O 1
ATOM 13078 N N . UNK C 3 1053 ? 124.968 212.461 174.571 1.00 80.39 3898 UNK 1 N 1
ATOM 13079 C CA . UNK C 3 1053 ? 126.134 213.158 174.040 1.00 80.39 3898 UNK 1 CA 1
ATOM 13080 C C . UNK C 3 1053 ? 127.199 213.328 175.120 1.00 80.39 3898 UNK 1 C 1
ATOM 13081 O O . UNK C 3 1053 ? 128.391 213.151 174.865 1.00 80.39 3898 UNK 1 O 1
ATOM 13083 N N . UNK C 3 1054 ? 126.758 213.665 176.329 1.00 78.43 3899 UNK 1 N 1
ATOM 13084 C CA . UNK C 3 1054 ? 127.670 213.839 177.455 1.00 78.43 3899 UNK 1 CA 1
ATOM 13085 C C . UNK C 3 1054 ? 128.370 212.529 177.801 1.00 78.43 3899 UNK 1 C 1
ATOM 13086 O O . UNK C 3 1054 ? 129.574 212.506 178.056 1.00 78.43 3899 UNK 1 O 1
ATOM 13088 N N . UNK C 3 1055 ? 127.605 211.442 177.807 1.00 76.04 3900 UNK 1 N 1
ATOM 13089 C CA . UNK C 3 1055 ? 128.148 210.119 178.079 1.00 76.04 3900 UNK 1 CA 1
ATOM 13090 C C . UNK C 3 1055 ? 129.175 209.742 177.024 1.00 76.04 3900 UNK 1 C 1
ATOM 13091 O O . UNK C 3 1055 ? 130.241 209.223 177.349 1.00 76.04 3900 UNK 1 O 1
ATOM 13093 N N . UNK C 3 1056 ? 128.846 210.009 175.763 1.00 73.24 3901 UNK 1 N 1
ATOM 13094 C CA . UNK C 3 1056 ? 129.743 209.712 174.652 1.00 73.24 3901 UNK 1 CA 1
ATOM 13095 C C . UNK C 3 1056 ? 131.046 210.494 174.778 1.00 73.24 3901 UNK 1 C 1
ATOM 13096 O O . UNK C 3 1056 ? 132.131 209.948 174.569 1.00 73.24 3901 UNK 1 O 1
ATOM 13098 N N . UNK C 3 1057 ? 130.932 211.772 175.125 1.00 70.90 3902 UNK 1 N 1
ATOM 13099 C CA . UNK C 3 1057 ? 132.101 212.625 175.297 1.00 70.90 3902 UNK 1 CA 1
ATOM 13100 C C . UNK C 3 1057 ? 132.974 212.123 176.440 1.00 70.90 3902 UNK 1 C 1
ATOM 13101 O O . UNK C 3 1057 ? 134.195 212.049 176.307 1.00 70.90 3902 UNK 1 O 1
ATOM 13103 N N . UNK C 3 1058 ? 132.342 211.775 177.558 1.00 73.25 3903 UNK 1 N 1
ATOM 13104 C CA . UNK C 3 1058 ? 133.061 211.267 178.720 1.00 73.25 3903 UNK 1 CA 1
ATOM 13105 C C . UNK C 3 1058 ? 133.794 209.975 178.380 1.00 73.25 3903 UNK 1 C 1
ATOM 13106 O O . UNK C 3 1058 ? 134.944 209.777 178.778 1.00 73.25 3903 UNK 1 O 1
ATOM 13108 N N . UNK C 3 1059 ? 133.121 209.100 177.639 1.00 72.10 3904 UNK 1 N 1
ATOM 13109 C CA . UNK C 3 1059 ? 133.703 207.832 177.228 1.00 72.10 3904 UNK 1 CA 1
ATOM 13110 C C . UNK C 3 1059 ? 134.902 208.062 176.319 1.00 72.10 3904 UNK 1 C 1
ATOM 13111 O O . UNK C 3 1059 ? 135.953 207.454 176.514 1.00 72.10 3904 UNK 1 O 1
ATOM 13113 N N . UNK C 3 1060 ? 134.745 208.947 175.339 1.00 71.27 3905 UNK 1 N 1
ATOM 13114 C CA . UNK C 3 1060 ? 135.821 209.250 174.401 1.00 71.27 3905 UNK 1 CA 1
ATOM 13115 C C . UNK C 3 1060 ? 137.014 209.884 175.108 1.00 71.27 3905 UNK 1 C 1
ATOM 13116 O O . UNK C 3 1060 ? 138.162 209.652 174.730 1.00 71.27 3905 UNK 1 O 1
ATOM 13118 N N . UNK C 3 1061 ? 136.739 210.680 176.135 1.00 71.00 3906 UNK 1 N 1
ATOM 13119 C CA . UNK C 3 1061 ? 137.795 211.368 176.865 1.00 71.00 3906 UNK 1 CA 1
ATOM 13120 C C . UNK C 3 1061 ? 138.570 210.419 177.775 1.00 71.00 3906 UNK 1 C 1
ATOM 13121 O O . UNK C 3 1061 ? 139.801 210.399 177.749 1.00 71.00 3906 UNK 1 O 1
ATOM 13123 N N . UNK C 3 1062 ? 137.852 209.634 178.572 1.00 74.22 3907 UNK 1 N 1
ATOM 13124 C CA . UNK C 3 1062 ? 138.485 208.787 179.577 1.00 74.22 3907 UNK 1 CA 1
ATOM 13125 C C . UNK C 3 1062 ? 138.938 207.442 179.015 1.00 74.22 3907 UNK 1 C 1
ATOM 13126 O O . UNK C 3 1062 ? 139.654 206.699 179.689 1.00 74.22 3907 UNK 1 O 1
ATOM 13128 N N . UNK C 3 1063 ? 138.533 207.135 177.788 1.00 71.42 3908 UNK 1 N 1
ATOM 13129 C CA . UNK C 3 1063 ? 138.846 205.845 177.188 1.00 71.42 3908 UNK 1 CA 1
ATOM 13130 C C . UNK C 3 1063 ? 140.161 205.879 176.422 1.00 71.42 3908 UNK 1 C 1
ATOM 13131 O O . UNK C 3 1063 ? 140.693 206.945 176.119 1.00 71.42 3908 UNK 1 O 1
ATOM 13133 N N . UNK C 3 1064 ? 140.681 204.696 176.112 1.00 64.86 3909 UNK 1 N 1
ATOM 13134 C CA . UNK C 3 1064 ? 141.920 204.574 175.357 1.00 64.86 3909 UNK 1 CA 1
ATOM 13135 C C . UNK C 3 1064 ? 141.621 204.390 173.873 1.00 64.86 3909 UNK 1 C 1
ATOM 13136 O O . UNK C 3 1064 ? 140.611 203.788 173.504 1.00 64.86 3909 UNK 1 O 1
ATOM 13138 N N . ARG D 4 91 ? 136.128 90.992 142.005 1.00 79.69 91 ARG 4 N 1
ATOM 13139 C CA . ARG D 4 91 ? 135.799 91.024 140.585 1.00 79.69 91 ARG 4 CA 1
ATOM 13140 C C . ARG D 4 91 ? 136.459 92.209 139.891 1.00 79.69 91 ARG 4 C 1
ATOM 13141 O O . ARG D 4 91 ? 137.618 92.136 139.482 1.00 79.69 91 ARG 4 O 1
ATOM 13149 N N . LYS D 4 92 ? 135.709 93.301 139.759 1.00 65.92 92 LYS 4 N 1
ATOM 13150 C CA . LYS D 4 92 ? 136.192 94.523 139.118 1.00 65.92 92 LYS 4 CA 1
ATOM 13151 C C . LYS D 4 92 ? 136.595 95.487 140.229 1.00 65.92 92 LYS 4 C 1
ATOM 13152 O O . LYS D 4 92 ? 135.820 96.349 140.650 1.00 65.92 92 LYS 4 O 1
ATOM 13158 N N . LYS D 4 93 ? 137.835 95.327 140.695 1.00 59.19 93 LYS 4 N 1
ATOM 13159 C CA . LYS D 4 93 ? 138.303 96.019 141.891 1.00 59.19 93 LYS 4 CA 1
ATOM 13160 C C . LYS D 4 93 ? 138.271 97.531 141.714 1.00 59.19 93 LYS 4 C 1
ATOM 13161 O O . LYS D 4 93 ? 137.691 98.255 142.532 1.00 59.19 93 LYS 4 O 1
ATOM 13167 N N . TYR D 4 94 ? 138.881 98.025 140.638 1.00 47.74 94 TYR 4 N 1
ATOM 13168 C CA . TYR D 4 94 ? 139.051 99.461 140.462 1.00 47.74 94 TYR 4 CA 1
ATOM 13169 C C . TYR D 4 94 ? 137.765 100.172 140.074 1.00 47.74 94 TYR 4 C 1
ATOM 13170 O O . TYR D 4 94 ? 137.791 101.393 139.892 1.00 47.74 94 TYR 4 O 1
ATOM 13179 N N . ILE D 4 95 ? 136.652 99.456 139.938 1.00 60.75 95 ILE 4 N 1
ATOM 13180 C CA . ILE D 4 95 ? 135.349 100.068 139.743 1.00 60.75 95 ILE 4 CA 1
ATOM 13181 C C . ILE D 4 95 ? 134.481 99.943 140.988 1.00 60.75 95 ILE 4 C 1
ATOM 13182 O O . ILE D 4 95 ? 133.807 100.900 141.374 1.00 60.75 95 ILE 4 O 1
ATOM 13187 N N . VAL D 4 96 ? 134.481 98.773 141.633 1.00 69.93 96 VAL 4 N 1
ATOM 13188 C CA . VAL D 4 96 ? 133.688 98.631 142.850 1.00 69.93 96 VAL 4 CA 1
ATOM 13189 C C . VAL D 4 96 ? 134.269 99.475 143.978 1.00 69.93 96 VAL 4 C 1
ATOM 13190 O O . VAL D 4 96 ? 133.527 99.946 144.848 1.00 69.93 96 VAL 4 O 1
ATOM 13194 N N . GLU D 4 97 ? 135.584 99.693 143.988 1.00 66.61 97 GLU 4 N 1
ATOM 13195 C CA . GLU D 4 97 ? 136.239 100.411 145.073 1.00 66.61 97 GLU 4 CA 1
ATOM 13196 C C . GLU D 4 97 ? 136.362 101.908 144.820 1.00 66.61 97 GLU 4 C 1
ATOM 13197 O O . GLU D 4 97 ? 137.136 102.576 145.511 1.00 66.61 97 GLU 4 O 1
ATOM 13203 N N . ASP D 4 98 ? 135.628 102.451 143.855 1.00 61.27 98 ASP 4 N 1
ATOM 13204 C CA . ASP D 4 98 ? 135.781 103.854 143.491 1.00 61.27 98 ASP 4 CA 1
ATOM 13205 C C . ASP D 4 98 ? 135.026 104.731 144.481 1.00 61.27 98 ASP 4 C 1
ATOM 13206 O O . ASP D 4 98 ? 133.792 104.775 144.463 1.00 61.27 98 ASP 4 O 1
ATOM 13211 N N . GLN D 4 99 ? 135.765 105.438 145.337 1.00 60.33 99 GLN 4 N 1
ATOM 13212 C CA . GLN D 4 99 ? 135.159 106.325 146.323 1.00 60.33 99 GLN 4 CA 1
ATOM 13213 C C . GLN D 4 99 ? 135.628 107.767 146.163 1.00 60.33 99 GLN 4 C 1
ATOM 13214 O O . GLN D 4 99 ? 135.482 108.564 147.094 1.00 60.33 99 GLN 4 O 1
ATOM 13220 N N . SER D 4 100 ? 136.193 108.114 145.014 1.00 52.14 100 SER 4 N 1
ATOM 13221 C CA . SER D 4 100 ? 136.531 109.502 144.751 1.00 52.14 100 SER 4 CA 1
ATOM 13222 C C . SER D 4 100 ? 135.254 110.329 144.625 1.00 52.14 100 SER 4 C 1
ATOM 13223 O O . SER D 4 100 ? 134.309 109.915 143.948 1.00 52.14 100 SER 4 O 1
ATOM 13226 N N . PRO D 4 101 ? 135.191 111.494 145.260 1.00 50.67 101 PRO 4 N 1
ATOM 13227 C CA . PRO D 4 101 ? 133.927 112.240 145.283 1.00 50.67 101 PRO 4 CA 1
ATOM 13228 C C . PRO D 4 101 ? 133.636 112.955 143.977 1.00 50.67 101 PRO 4 C 1
ATOM 13229 O O . PRO D 4 101 ? 134.194 114.021 143.707 1.00 50.67 101 PRO 4 O 1
ATOM 13233 N N . TYR D 4 102 ? 132.726 112.405 143.180 1.00 49.92 102 TYR 4 N 1
ATOM 13234 C CA . TYR D 4 102 ? 132.361 113.002 141.905 1.00 49.92 102 TYR 4 CA 1
ATOM 13235 C C . TYR D 4 102 ? 131.266 114.036 142.118 1.00 49.92 102 TYR 4 C 1
ATOM 13236 O O . TYR D 4 102 ? 130.281 113.772 142.813 1.00 49.92 102 TYR 4 O 1
ATOM 13245 N N . SER D 4 103 ? 131.442 115.211 141.523 1.00 60.37 103 SER 4 N 1
ATOM 13246 C CA . SER D 4 103 ? 130.454 116.275 141.583 1.00 60.37 103 SER 4 CA 1
ATOM 13247 C C . SER D 4 103 ? 130.182 116.783 140.176 1.00 60.37 103 SER 4 C 1
ATOM 13248 O O . SER D 4 103 ? 130.872 116.429 139.218 1.00 60.37 103 SER 4 O 1
ATOM 13251 N N . SER D 4 104 ? 129.154 117.620 140.056 1.00 68.86 104 SER 4 N 1
ATOM 13252 C CA . SER D 4 104 ? 128.790 118.189 138.768 1.00 68.86 104 SER 4 CA 1
ATOM 13253 C C . SER D 4 104 ? 128.390 119.654 138.840 1.00 68.86 104 SER 4 C 1
ATOM 13254 O O . SER D 4 104 ? 127.970 120.207 137.819 1.00 68.86 104 SER 4 O 1
ATOM 13257 N N . GLU D 4 105 ? 128.501 120.298 139.996 1.00 81.36 105 GLU 4 N 1
ATOM 13258 C CA . GLU D 4 105 ? 128.078 121.680 140.154 1.00 81.36 105 GLU 4 CA 1
ATOM 13259 C C . GLU D 4 105 ? 129.196 122.631 139.752 1.00 81.36 105 GLU 4 C 1
ATOM 13260 O O . GLU D 4 105 ? 130.381 122.316 139.881 1.00 81.36 105 GLU 4 O 1
ATOM 13266 N N . ASN D 4 106 ? 128.802 123.802 139.253 1.00 86.95 106 ASN 4 N 1
ATOM 13267 C CA . ASN D 4 106 ? 129.743 124.853 138.892 1.00 86.95 106 ASN 4 CA 1
ATOM 13268 C C . ASN D 4 106 ? 130.549 125.244 140.123 1.00 86.95 106 ASN 4 C 1
ATOM 13269 O O . ASN D 4 106 ? 130.013 125.866 141.049 1.00 86.95 106 ASN 4 O 1
ATOM 13274 N N . PRO D 4 107 ? 131.837 124.905 140.168 1.00 89.62 107 PRO 4 N 1
ATOM 13275 C CA . PRO D 4 107 ? 132.616 125.102 141.396 1.00 89.62 107 PRO 4 CA 1
ATOM 13276 C C . PRO D 4 107 ? 133.004 126.549 141.639 1.00 89.62 107 PRO 4 C 1
ATOM 13277 O O . PRO D 4 107 ? 132.519 127.464 140.966 1.00 89.62 107 PRO 4 O 1
ATOM 13281 N N . VAL D 4 108 ? 133.892 126.756 142.610 1.00 89.26 108 VAL 4 N 1
ATOM 13282 C CA . VAL D 4 108 ? 134.536 128.044 142.832 1.00 89.26 108 VAL 4 CA 1
ATOM 13283 C C . VAL D 4 108 ? 135.364 128.329 141.585 1.00 89.26 108 VAL 4 C 1
ATOM 13284 O O . VAL D 4 108 ? 135.568 127.431 140.760 1.00 89.26 108 VAL 4 O 1
ATOM 13288 N N . ILE D 4 109 ? 135.867 129.561 141.457 1.00 75.53 109 ILE 4 N 1
ATOM 13289 C CA . ILE D 4 109 ? 136.185 130.204 140.182 1.00 75.53 109 ILE 4 CA 1
ATOM 13290 C C . ILE D 4 109 ? 136.809 129.250 139.171 1.00 75.53 109 ILE 4 C 1
ATOM 13291 O O . ILE D 4 109 ? 137.667 128.426 139.508 1.00 75.53 109 ILE 4 O 1
ATOM 13296 N N . VAL D 4 110 ? 136.351 129.335 137.925 1.00 76.97 110 VAL 4 N 1
ATOM 13297 C CA . VAL D 4 110 ? 136.869 128.477 136.870 1.00 76.97 110 VAL 4 CA 1
ATOM 13298 C C . VAL D 4 110 ? 138.269 128.952 136.516 1.00 76.97 110 VAL 4 C 1
ATOM 13299 O O . VAL D 4 110 ? 138.441 129.972 135.840 1.00 76.97 110 VAL 4 O 1
ATOM 13303 N N . THR D 4 111 ? 139.276 128.221 136.987 1.00 70.89 111 THR 4 N 1
ATOM 13304 C CA . THR D 4 111 ? 140.672 128.516 136.703 1.00 70.89 111 THR 4 CA 1
ATOM 13305 C C . THR D 4 111 ? 141.252 127.601 135.635 1.00 70.89 111 THR 4 C 1
ATOM 13306 O O . THR D 4 111 ? 142.467 127.614 135.414 1.00 70.89 111 THR 4 O 1
ATOM 13310 N N . SER D 4 112 ? 140.408 126.813 134.964 1.00 63.39 112 SER 4 N 1
ATOM 13311 C CA . SER D 4 112 ? 140.892 125.845 133.986 1.00 63.39 112 SER 4 CA 1
ATOM 13312 C C . SER D 4 112 ? 141.528 126.516 132.776 1.00 63.39 112 SER 4 C 1
ATOM 13313 O O . SER D 4 112 ? 142.428 125.939 132.156 1.00 63.39 112 SER 4 O 1
ATOM 13316 N N . SER D 4 113 ? 141.082 127.718 132.423 1.00 61.15 113 SER 4 N 1
ATOM 13317 C CA . SER D 4 113 ? 141.536 128.400 131.221 1.00 61.15 113 SER 4 CA 1
ATOM 13318 C C . SER D 4 113 ? 142.444 129.572 131.581 1.00 61.15 113 SER 4 C 1
ATOM 13319 O O . SER D 4 113 ? 142.775 129.801 132.748 1.00 61.15 113 SER 4 O 1
ATOM 13322 N N . TYR D 4 114 ? 142.853 130.304 130.543 1.00 61.05 114 TYR 4 N 1
ATOM 13323 C CA . TYR D 4 114 ? 143.752 131.457 130.566 1.00 61.05 114 TYR 4 CA 1
ATOM 13324 C C . TYR D 4 114 ? 145.200 131.062 130.807 1.00 61.05 114 TYR 4 C 1
ATOM 13325 O O . TYR D 4 114 ? 146.072 131.936 130.800 1.00 61.05 114 TYR 4 O 1
ATOM 13334 N N . ASN D 4 115 ? 145.489 129.780 131.015 1.00 64.50 115 ASN 4 N 1
ATOM 13335 C CA . ASN D 4 115 ? 146.859 129.280 131.094 1.00 64.50 115 ASN 4 CA 1
ATOM 13336 C C . ASN D 4 115 ? 147.385 129.163 129.671 1.00 64.50 115 ASN 4 C 1
ATOM 13337 O O . ASN D 4 115 ? 147.251 128.129 129.016 1.00 64.50 115 ASN 4 O 1
ATOM 13342 N N . HIS D 4 116 ? 147.992 130.245 129.183 1.00 58.81 116 HIS 4 N 1
ATOM 13343 C CA . HIS D 4 116 ? 148.433 130.327 127.790 1.00 58.81 116 HIS 4 CA 1
ATOM 13344 C C . HIS D 4 116 ? 149.765 129.592 127.622 1.00 58.81 116 HIS 4 C 1
ATOM 13345 O O . HIS D 4 116 ? 150.844 130.180 127.528 1.00 58.81 116 HIS 4 O 1
ATOM 13347 N N . THR D 4 117 ? 149.666 128.266 127.591 1.00 55.00 117 THR 4 N 1
ATOM 13348 C CA . THR D 4 117 ? 150.787 127.393 127.273 1.00 55.00 117 THR 4 CA 1
ATOM 13349 C C . THR D 4 117 ? 150.649 126.816 125.869 1.00 55.00 117 THR 4 C 1
ATOM 13350 O O . THR D 4 117 ? 151.058 125.681 125.610 1.00 55.00 117 THR 4 O 1
ATOM 13354 N N . VAL D 4 118 ? 150.077 127.604 124.956 1.00 39.81 118 VAL 4 N 1
ATOM 13355 C CA . VAL D 4 118 ? 149.728 127.112 123.632 1.00 39.81 118 VAL 4 CA 1
ATOM 13356 C C . VAL D 4 118 ? 150.958 126.580 122.912 1.00 39.81 118 VAL 4 C 1
ATOM 13357 O O . VAL D 4 118 ? 152.030 127.195 122.927 1.00 39.81 118 VAL 4 O 1
ATOM 13361 N N . CYS D 4 119 ? 150.806 125.416 122.292 1.00 39.64 119 CYS 4 N 1
ATOM 13362 C CA . CYS D 4 119 ? 151.789 124.841 121.389 1.00 39.64 119 CYS 4 CA 1
ATOM 13363 C C . CYS D 4 119 ? 151.236 124.853 119.967 1.00 39.64 119 CYS 4 C 1
ATOM 13364 O O . CYS D 4 119 ? 150.160 125.388 119.692 1.00 39.64 119 CYS 4 O 1
ATOM 13367 N N . THR D 4 120 ? 151.990 124.249 119.056 1.00 38.01 120 THR 4 N 1
ATOM 13368 C CA . THR D 4 120 ? 151.637 124.189 117.647 1.00 38.01 120 THR 4 CA 1
ATOM 13369 C C . THR D 4 120 ? 151.863 122.757 117.171 1.00 38.01 120 THR 4 C 1
ATOM 13370 O O . THR D 4 120 ? 152.566 121.981 117.821 1.00 38.01 120 THR 4 O 1
ATOM 13374 N N . ASN D 4 121 ? 151.229 122.394 116.051 1.00 37.33 121 ASN 4 N 1
ATOM 13375 C CA . ASN D 4 121 ? 151.391 121.049 115.508 1.00 37.33 121 ASN 4 CA 1
ATOM 13376 C C . ASN D 4 121 ? 152.855 120.699 115.298 1.00 37.33 121 ASN 4 C 1
ATOM 13377 O O . ASN D 4 121 ? 153.271 119.561 115.541 1.00 37.33 121 ASN 4 O 1
ATOM 13382 N N . TYR D 4 122 ? 153.653 121.661 114.841 1.00 33.99 122 TYR 4 N 1
ATOM 13383 C CA . TYR D 4 122 ? 155.057 121.417 114.555 1.00 33.99 122 TYR 4 CA 1
ATOM 13384 C C . TYR D 4 122 ? 155.997 122.073 115.552 1.00 33.99 122 TYR 4 C 1
ATOM 13385 O O . TYR D 4 122 ? 157.201 121.807 115.505 1.00 33.99 122 TYR 4 O 1
ATOM 13394 N N . LEU D 4 123 ? 155.486 122.905 116.453 1.00 27.60 123 LEU 4 N 1
ATOM 13395 C CA . LEU D 4 123 ? 156.285 123.533 117.502 1.00 27.60 123 LEU 4 CA 1
ATOM 13396 C C . LEU D 4 123 ? 156.072 122.852 118.847 1.00 27.60 123 LEU 4 C 1
ATOM 13397 O O . LEU D 4 123 ? 155.998 123.510 119.885 1.00 27.60 123 LEU 4 O 1
ATOM 13402 N N . ARG D 4 124 ? 155.941 121.530 118.845 1.00 34.46 124 ARG 4 N 1
ATOM 13403 C CA . ARG D 4 124 ? 155.813 120.781 120.079 1.00 34.46 124 ARG 4 CA 1
ATOM 13404 C C . ARG D 4 124 ? 157.159 120.716 120.797 1.00 34.46 124 ARG 4 C 1
ATOM 13405 O O . ARG D 4 124 ? 158.208 120.934 120.189 1.00 34.46 124 ARG 4 O 1
ATOM 13413 N N . PRO D 4 125 ? 157.157 120.406 122.094 1.00 25.91 125 PRO 4 N 1
ATOM 13414 C CA . PRO D 4 125 ? 158.402 120.402 122.866 1.00 25.91 125 PRO 4 CA 1
ATOM 13415 C C . PRO D 4 125 ? 159.333 119.230 122.597 1.00 25.91 125 PRO 4 C 1
ATOM 13416 O O . PRO D 4 125 ? 160.251 119.013 123.391 1.00 25.91 125 PRO 4 O 1
ATOM 13420 N N . ARG D 4 126 ? 159.142 118.453 121.531 1.00 29.59 126 ARG 4 N 1
ATOM 13421 C CA . ARG D 4 126 ? 160.109 117.411 121.205 1.00 29.59 126 ARG 4 CA 1
ATOM 13422 C C . ARG D 4 126 ? 160.434 117.343 119.718 1.00 29.59 126 ARG 4 C 1
ATOM 13423 O O . ARG D 4 126 ? 161.139 116.417 119.299 1.00 29.59 126 ARG 4 O 1
ATOM 13431 N N . MET D 4 127 ? 159.965 118.292 118.915 1.00 39.46 127 MET 4 N 1
ATOM 13432 C CA . MET D 4 127 ? 160.145 118.221 117.473 1.00 39.46 127 MET 4 CA 1
ATOM 13433 C C . MET D 4 127 ? 161.602 118.450 117.088 1.00 39.46 127 MET 4 C 1
ATOM 13434 O O . MET D 4 127 ? 162.327 119.210 117.732 1.00 39.46 127 MET 4 O 1
ATOM 13439 N N . GLN D 4 128 ? 162.024 117.783 116.019 1.00 39.75 128 GLN 4 N 1
ATOM 13440 C CA . GLN D 4 128 ? 163.369 117.905 115.482 1.00 39.75 128 GLN 4 CA 1
ATOM 13441 C C . GLN D 4 128 ? 163.330 118.461 114.065 1.00 39.75 128 GLN 4 C 1
ATOM 13442 O O . GLN D 4 128 ? 162.442 118.140 113.272 1.00 39.75 128 GLN 4 O 1
ATOM 13448 N N . PHE D 4 129 ? 164.314 119.302 113.754 1.00 30.43 129 PHE 4 N 1
ATOM 13449 C CA . PHE D 4 129 ? 164.477 119.857 112.418 1.00 30.43 129 PHE 4 CA 1
ATOM 13450 C C . PHE D 4 129 ? 165.911 119.637 111.966 1.00 30.43 129 PHE 4 C 1
ATOM 13451 O O . PHE D 4 129 ? 166.836 119.693 112.778 1.00 30.43 129 PHE 4 O 1
ATOM 13459 N N . THR D 4 130 ? 166.093 119.386 110.674 1.00 35.90 130 THR 4 N 1
ATOM 13460 C CA . THR D 4 130 ? 167.415 119.222 110.089 1.00 35.90 130 THR 4 CA 1
ATOM 13461 C C . THR D 4 130 ? 167.504 120.039 108.810 1.00 35.90 130 THR 4 C 1
ATOM 13462 O O . THR D 4 130 ? 166.499 120.264 108.132 1.00 35.90 130 THR 4 O 1
ATOM 13466 N N . GLY D 4 131 ? 168.713 120.482 108.482 1.00 41.87 131 GLY 4 N 1
ATOM 13467 C CA . GLY D 4 131 ? 168.875 121.250 107.256 1.00 41.87 131 GLY 4 CA 1
ATOM 13468 C C . GLY D 4 131 ? 170.286 121.759 107.084 1.00 41.87 131 GLY 4 C 1
ATOM 13469 O O . GLY D 4 131 ? 171.239 121.186 107.618 1.00 41.87 131 GLY 4 O 1
ATOM 13470 N N . TYR D 4 132 ? 170.405 122.857 106.342 1.00 52.32 132 TYR 4 N 1
ATOM 13471 C CA . TYR D 4 132 ? 171.697 123.422 105.986 1.00 52.32 132 TYR 4 CA 1
ATOM 13472 C C . TYR D 4 132 ? 171.718 124.919 106.249 1.00 52.32 132 TYR 4 C 1
ATOM 13473 O O . TYR D 4 132 ? 170.694 125.598 106.134 1.00 52.32 132 TYR 4 O 1
ATOM 13482 N N . GLN D 4 133 ? 172.896 125.418 106.606 1.00 56.40 133 GLN 4 N 1
ATOM 13483 C CA . GLN D 4 133 ? 173.189 126.842 106.676 1.00 56.40 133 GLN 4 CA 1
ATOM 13484 C C . GLN D 4 133 ? 174.230 127.168 105.617 1.00 56.40 133 GLN 4 C 1
ATOM 13485 O O . GLN D 4 133 ? 175.283 126.523 105.560 1.00 56.40 133 GLN 4 O 1
ATOM 13491 N N . ILE D 4 134 ? 173.935 128.157 104.782 1.00 65.26 134 ILE 4 N 1
ATOM 13492 C CA . ILE D 4 134 ? 174.780 128.503 103.645 1.00 65.26 134 ILE 4 CA 1
ATOM 13493 C C . ILE D 4 134 ? 175.531 129.784 103.970 1.00 65.26 134 ILE 4 C 1
ATOM 13494 O O . ILE D 4 134 ? 174.925 130.854 104.097 1.00 65.26 134 ILE 4 O 1
ATOM 13499 N N . SER D 4 135 ? 176.851 129.682 104.096 1.00 81.97 135 SER 4 N 1
ATOM 13500 C CA . SER D 4 135 ? 177.707 130.841 104.314 1.00 81.97 135 SER 4 CA 1
ATOM 13501 C C . SER D 4 135 ? 178.607 130.993 103.101 1.00 81.97 135 SER 4 C 1
ATOM 13502 O O . SER D 4 135 ? 179.359 130.072 102.767 1.00 81.97 135 SER 4 O 1
ATOM 13505 N N . GLY D 4 136 ? 178.533 132.149 102.447 1.00 94.44 136 GLY 4 N 1
ATOM 13506 C CA . GLY D 4 136 ? 179.251 132.337 101.204 1.00 94.44 136 GLY 4 CA 1
ATOM 13507 C C . GLY D 4 136 ? 178.760 131.373 100.147 1.00 94.44 136 GLY 4 C 1
ATOM 13508 O O . GLY D 4 136 ? 177.660 131.532 99.610 1.00 94.44 136 GLY 4 O 1
ATOM 13509 N N . TYR D 4 137 ? 179.576 130.366 99.839 1.00 104.12 137 TYR 4 N 1
ATOM 13510 C CA . TYR D 4 137 ? 179.176 129.278 98.956 1.00 104.12 137 TYR 4 CA 1
ATOM 13511 C C . TYR D 4 137 ? 179.364 127.913 99.606 1.00 104.12 137 TYR 4 C 1
ATOM 13512 O O . TYR D 4 137 ? 179.220 126.889 98.928 1.00 104.12 137 TYR 4 O 1
ATOM 13521 N N . LYS D 4 138 ? 179.682 127.873 100.898 1.00 88.06 138 LYS 4 N 1
ATOM 13522 C CA . LYS D 4 138 ? 179.803 126.634 101.650 1.00 88.06 138 LYS 4 CA 1
ATOM 13523 C C . LYS D 4 138 ? 178.507 126.334 102.392 1.00 88.06 138 LYS 4 C 1
ATOM 13524 O O . LYS D 4 138 ? 177.772 127.241 102.792 1.00 88.06 138 LYS 4 O 1
ATOM 13530 N N . ARG D 4 139 ? 178.233 125.045 102.566 1.00 67.89 139 ARG 4 N 1
ATOM 13531 C CA . ARG D 4 139 ? 177.042 124.573 103.256 1.00 67.89 139 ARG 4 CA 1
ATOM 13532 C C . ARG D 4 139 ? 177.456 123.764 104.473 1.00 67.89 139 ARG 4 C 1
ATOM 13533 O O . ARG D 4 139 ? 178.313 122.880 104.373 1.00 67.89 139 ARG 4 O 1
ATOM 13541 N N . TYR D 4 140 ? 176.847 124.062 105.616 1.00 63.25 140 TYR 4 N 1
ATOM 13542 C CA . TYR D 4 140 ? 177.045 123.296 106.835 1.00 63.25 140 TYR 4 CA 1
ATOM 13543 C C . TYR D 4 140 ? 175.729 122.652 107.244 1.00 63.25 140 TYR 4 C 1
ATOM 13544 O O . TYR D 4 140 ? 174.655 123.205 107.007 1.00 63.25 140 TYR 4 O 1
ATOM 13553 N N . GLN D 4 141 ? 175.816 121.476 107.852 1.00 57.66 141 GLN 4 N 1
ATOM 13554 C CA . GLN D 4 141 ? 174.632 120.776 108.325 1.00 57.66 141 GLN 4 CA 1
ATOM 13555 C C . GLN D 4 141 ? 174.250 121.275 109.710 1.00 57.66 141 GLN 4 C 1
ATOM 13556 O O . GLN D 4 141 ? 175.114 121.484 110.565 1.00 57.66 141 GLN 4 O 1
ATOM 13562 N N . VAL D 4 142 ? 172.951 121.469 109.927 1.00 42.80 142 VAL 4 N 1
ATOM 13563 C CA . VAL D 4 142 ? 172.443 121.990 111.187 1.00 42.80 142 VAL 4 CA 1
ATOM 13564 C C . VAL D 4 142 ? 171.279 121.131 111.655 1.00 42.80 142 VAL 4 C 1
ATOM 13565 O O . VAL D 4 142 ? 170.503 120.601 110.850 1.00 42.80 142 VAL 4 O 1
ATOM 13569 N N . THR D 4 143 ? 171.160 121.005 112.976 1.00 39.01 143 THR 4 N 1
ATOM 13570 C CA . THR D 4 143 ? 170.099 120.225 113.603 1.00 39.01 143 THR 4 CA 1
ATOM 13571 C C . THR D 4 143 ? 169.548 120.989 114.797 1.00 39.01 143 THR 4 C 1
ATOM 13572 O O . THR D 4 143 ? 170.315 121.520 115.602 1.00 39.01 143 THR 4 O 1
ATOM 13576 N N . VAL D 4 144 ? 168.224 121.033 114.918 1.00 28.29 144 VAL 4 N 1
ATOM 13577 C CA . VAL D 4 144 ? 167.547 121.767 115.980 1.00 28.29 144 VAL 4 CA 1
ATOM 13578 C C . VAL D 4 144 ? 166.631 120.810 116.730 1.00 28.29 144 VAL 4 C 1
ATOM 13579 O O . VAL D 4 144 ? 165.850 120.079 116.110 1.00 28.29 144 VAL 4 O 1
ATOM 13583 N N . ASN D 4 145 ? 166.730 120.815 118.058 1.00 24.47 145 ASN 4 N 1
ATOM 13584 C CA . ASN D 4 145 ? 165.847 120.043 118.927 1.00 24.47 145 ASN 4 CA 1
ATOM 13585 C C . ASN D 4 145 ? 165.150 120.999 119.882 1.00 24.47 145 ASN 4 C 1
ATOM 13586 O O . ASN D 4 145 ? 165.814 121.726 120.623 1.00 24.47 145 ASN 4 O 1
ATOM 13591 N N . LEU D 4 146 ? 163.820 120.991 119.875 1.00 23.66 146 LEU 4 N 1
ATOM 13592 C CA . LEU D 4 146 ? 163.056 121.887 120.733 1.00 23.66 146 LEU 4 CA 1
ATOM 13593 C C . LEU D 4 146 ? 162.876 121.268 122.111 1.00 23.66 146 LEU 4 C 1
ATOM 13594 O O . LEU D 4 146 ? 162.587 120.075 122.229 1.00 23.66 146 LEU 4 O 1
ATOM 13599 N N . LYS D 4 147 ? 163.045 122.080 123.154 1.00 21.39 147 LYS 4 N 1
ATOM 13600 C CA . LYS D 4 147 ? 162.913 121.628 124.531 1.00 21.39 147 LYS 4 CA 1
ATOM 13601 C C . LYS D 4 147 ? 161.589 122.045 125.158 1.00 21.39 147 LYS 4 C 1
ATOM 13602 O O . LYS D 4 147 ? 160.837 121.194 125.637 1.00 21.39 147 LYS 4 O 1
ATOM 13608 N N . THR D 4 148 ? 161.289 123.341 125.169 1.00 22.87 148 THR 4 N 1
ATOM 13609 C CA . THR D 4 148 ? 160.040 123.850 125.713 1.00 22.87 148 THR 4 CA 1
ATOM 13610 C C . THR D 4 148 ? 159.434 124.835 124.726 1.00 22.87 148 THR 4 C 1
ATOM 13611 O O . THR D 4 148 ? 160.151 125.488 123.967 1.00 22.87 148 THR 4 O 1
ATOM 13615 N N . VAL D 4 149 ? 158.108 124.948 124.753 1.00 25.84 149 VAL 4 N 1
ATOM 13616 C CA . VAL D 4 149 ? 157.375 125.890 123.913 1.00 25.84 149 VAL 4 CA 1
ATOM 13617 C C . VAL D 4 149 ? 156.149 126.365 124.678 1.00 25.84 149 VAL 4 C 1
ATOM 13618 O O . VAL D 4 149 ? 155.361 125.546 125.159 1.00 25.84 149 VAL 4 O 1
ATOM 13622 N N . ASP D 4 150 ? 155.987 127.684 124.796 1.00 34.61 150 ASP 4 N 1
ATOM 13623 C CA . ASP D 4 150 ? 154.793 128.249 125.426 1.00 34.61 150 ASP 4 CA 1
ATOM 13624 C C . ASP D 4 150 ? 154.503 129.603 124.782 1.00 34.61 150 ASP 4 C 1
ATOM 13625 O O . ASP D 4 150 ? 155.013 130.632 125.229 1.00 34.61 150 ASP 4 O 1
ATOM 13630 N N . LEU D 4 151 ? 153.689 129.594 123.785 1.00 33.10 151 LEU 4 N 1
ATOM 13631 C CA . LEU D 4 151 ? 153.303 130.799 123.073 1.00 33.10 151 LEU 4 CA 1
ATOM 13632 C C . LEU D 4 151 ? 152.096 131.443 123.745 1.00 33.10 151 LEU 4 C 1
ATOM 13633 O O . LEU D 4 151 ? 151.215 130.743 124.253 1.00 33.10 151 LEU 4 O 1
ATOM 13638 N N . PRO D 4 152 ? 152.015 132.772 123.770 1.00 36.56 152 PRO 4 N 1
ATOM 13639 C CA . PRO D 4 152 ? 150.903 133.432 124.455 1.00 36.56 152 PRO 4 CA 1
ATOM 13640 C C . PRO D 4 152 ? 149.712 133.654 123.538 1.00 36.56 152 PRO 4 C 1
ATOM 13641 O O . PRO D 4 152 ? 149.838 134.114 122.402 1.00 36.56 152 PRO 4 O 1
ATOM 13645 N N . LYS D 4 153 ? 148.533 133.319 124.050 1.00 46.34 153 LYS 4 N 1
ATOM 13646 C CA . LYS D 4 153 ? 147.299 133.449 123.290 1.00 46.34 153 LYS 4 CA 1
ATOM 13647 C C . LYS D 4 153 ? 146.634 134.806 123.467 1.00 46.34 153 LYS 4 C 1
ATOM 13648 O O . LYS D 4 153 ? 145.688 135.117 122.736 1.00 46.34 153 LYS 4 O 1
ATOM 13654 N N . LYS D 4 154 ? 147.116 135.620 124.397 1.00 46.75 154 LYS 4 N 1
ATOM 13655 C CA . LYS D 4 154 ? 146.450 136.848 124.821 1.00 46.75 154 LYS 4 CA 1
ATOM 13656 C C . LYS D 4 154 ? 147.533 137.849 125.205 1.00 46.75 154 LYS 4 C 1
ATOM 13657 O O . LYS D 4 154 ? 148.684 137.725 124.775 1.00 46.75 154 LYS 4 O 1
ATOM 13663 N N . ASP D 4 155 ? 147.153 138.869 125.976 1.00 45.98 155 ASP 4 N 1
ATOM 13664 C CA . ASP D 4 155 ? 148.123 139.803 126.534 1.00 45.98 155 ASP 4 CA 1
ATOM 13665 C C . ASP D 4 155 ? 149.286 139.058 127.176 1.00 45.98 155 ASP 4 C 1
ATOM 13666 O O . ASP D 4 155 ? 149.107 138.007 127.793 1.00 45.98 155 ASP 4 O 1
ATOM 13671 N N . CYS D 4 156 ? 150.489 139.606 127.016 1.00 34.91 156 CYS 4 N 1
ATOM 13672 C CA . CYS D 4 156 ? 151.692 138.958 127.532 1.00 34.91 156 CYS 4 CA 1
ATOM 13673 C C . CYS D 4 156 ? 152.682 140.048 127.928 1.00 34.91 156 CYS 4 C 1
ATOM 13674 O O . CYS D 4 156 ? 153.435 140.540 127.083 1.00 34.91 156 CYS 4 O 1
ATOM 13677 N N . THR D 4 157 ? 152.676 140.417 129.204 1.00 29.50 157 THR 4 N 1
ATOM 13678 C CA . THR D 4 157 ? 153.666 141.333 129.748 1.00 29.50 157 THR 4 CA 1
ATOM 13679 C C . THR D 4 157 ? 154.853 140.610 130.371 1.00 29.50 157 THR 4 C 1
ATOM 13680 O O . THR D 4 157 ? 155.805 141.267 130.800 1.00 29.50 157 THR 4 O 1
ATOM 13684 N N . SER D 4 158 ? 154.818 139.284 130.428 1.00 31.96 158 SER 4 N 1
ATOM 13685 C CA . SER D 4 158 ? 155.921 138.511 130.969 1.00 31.96 158 SER 4 CA 1
ATOM 13686 C C . SER D 4 158 ? 157.077 138.461 129.977 1.00 31.96 158 SER 4 C 1
ATOM 13687 O O . SER D 4 158 ? 156.903 138.634 128.769 1.00 31.96 158 SER 4 O 1
ATOM 13690 N N . LEU D 4 159 ? 158.273 138.223 130.504 1.00 27.67 159 LEU 4 N 1
ATOM 13691 C CA . LEU D 4 159 ? 159.485 138.122 129.700 1.00 27.67 159 LEU 4 CA 1
ATOM 13692 C C . LEU D 4 159 ? 160.042 136.702 129.708 1.00 27.67 159 LEU 4 C 1
ATOM 13693 O O . LEU D 4 159 ? 161.255 136.494 129.710 1.00 27.67 159 LEU 4 O 1
ATOM 13698 N N . SER D 4 160 ? 159.158 135.713 129.710 1.00 24.45 160 SER 4 N 1
ATOM 13699 C CA . SER D 4 160 ? 159.674 134.356 129.613 1.00 24.45 160 SER 4 CA 1
ATOM 13700 C C . SER D 4 160 ? 159.829 133.961 128.148 1.00 24.45 160 SER 4 C 1
ATOM 13701 O O . SER D 4 160 ? 159.028 134.378 127.308 1.00 24.45 160 SER 4 O 1
ATOM 13704 N N . PRO D 4 161 ? 160.850 133.170 127.817 1.00 20.97 161 PRO 4 N 1
ATOM 13705 C CA . PRO D 4 161 ? 161.093 132.832 126.411 1.00 20.97 161 PRO 4 CA 1
ATOM 13706 C C . PRO D 4 161 ? 159.933 132.058 125.805 1.00 20.97 161 PRO 4 C 1
ATOM 13707 O O . PRO D 4 161 ? 159.320 131.208 126.452 1.00 20.97 161 PRO 4 O 1
ATOM 13711 N N . HIS D 4 162 ? 159.639 132.359 124.541 1.00 20.33 162 HIS 4 N 1
ATOM 13712 C CA . HIS D 4 162 ? 158.564 131.670 123.842 1.00 20.33 162 HIS 4 CA 1
ATOM 13713 C C . HIS D 4 162 ? 158.992 130.300 123.340 1.00 20.33 162 HIS 4 C 1
ATOM 13714 O O . HIS D 4 162 ? 158.166 129.386 123.280 1.00 20.33 162 HIS 4 O 1
ATOM 13721 N N . LEU D 4 163 ? 160.259 130.135 122.969 1.00 18.98 163 LEU 4 N 1
ATOM 13722 C CA . LEU D 4 163 ? 160.782 128.829 122.595 1.00 18.98 163 LEU 4 CA 1
ATOM 13723 C C . LEU D 4 163 ? 162.174 128.660 123.173 1.00 18.98 163 LEU 4 C 1
ATOM 13724 O O . LEU D 4 163 ? 162.839 129.630 123.536 1.00 18.98 163 LEU 4 O 1
ATOM 13729 N N . SER D 4 164 ? 162.628 127.412 123.194 1.00 17.66 164 SER 4 N 1
ATOM 13730 C CA . SER D 4 164 ? 163.943 127.083 123.717 1.00 17.66 164 SER 4 CA 1
ATOM 13731 C C . SER D 4 164 ? 164.385 125.774 123.090 1.00 17.66 164 SER 4 C 1
ATOM 13732 O O . SER D 4 164 ? 163.548 124.915 122.805 1.00 17.66 164 SER 4 O 1
ATOM 13735 N N . GLY D 4 165 ? 165.683 125.619 122.868 1.00 18.98 165 GLY 4 N 1
ATOM 13736 C CA . GLY D 4 165 ? 166.140 124.399 122.243 1.00 18.98 165 GLY 4 CA 1
ATOM 13737 C C . GLY D 4 165 ? 167.644 124.319 122.130 1.00 18.98 165 GLY 4 C 1
ATOM 13738 O O . GLY D 4 165 ? 168.373 125.181 122.620 1.00 18.98 165 GLY 4 O 1
ATOM 13739 N N . PHE D 4 166 ? 168.096 123.250 121.485 1.00 23.07 166 PHE 4 N 1
ATOM 13740 C CA . PHE D 4 166 ? 169.497 123.030 121.168 1.00 23.07 166 PHE 4 CA 1
ATOM 13741 C C . PHE D 4 166 ? 169.700 123.126 119.662 1.00 23.07 166 PHE 4 C 1
ATOM 13742 O O . PHE D 4 166 ? 168.907 122.604 118.873 1.00 23.07 166 PHE 4 O 1
ATOM 13750 N N . LEU D 4 167 ? 170.782 123.795 119.270 1.00 31.96 167 LEU 4 N 1
ATOM 13751 C CA . LEU D 4 167 ? 171.134 123.968 117.866 1.00 31.96 167 LEU 4 CA 1
ATOM 13752 C C . LEU D 4 167 ? 172.561 123.483 117.670 1.00 31.96 167 LEU 4 C 1
ATOM 13753 O O . LEU D 4 167 ? 173.471 123.948 118.360 1.00 31.96 167 LEU 4 O 1
ATOM 13758 N N . SER D 4 168 ? 172.757 122.558 116.736 1.00 40.51 168 SER 4 N 1
ATOM 13759 C CA . SER D 4 168 ? 174.062 121.968 116.477 1.00 40.51 168 SER 4 CA 1
ATOM 13760 C C . SER D 4 168 ? 174.470 122.248 115.039 1.00 40.51 168 SER 4 C 1
ATOM 13761 O O . SER D 4 168 ? 173.696 121.990 114.110 1.00 40.51 168 SER 4 O 1
ATOM 13764 N N . ILE D 4 169 ? 175.688 122.760 114.867 1.00 54.76 169 ILE 4 N 1
ATOM 13765 C CA . ILE D 4 169 ? 176.247 123.111 113.569 1.00 54.76 169 ILE 4 CA 1
ATOM 13766 C C . ILE D 4 169 ? 177.529 122.316 113.375 1.00 54.76 169 ILE 4 C 1
ATOM 13767 O O . ILE D 4 169 ? 178.383 122.279 114.267 1.00 54.76 169 ILE 4 O 1
ATOM 13772 N N . ARG D 4 170 ? 177.668 121.684 112.213 1.00 74.79 170 ARG 4 N 1
ATOM 13773 C CA . ARG D 4 170 ? 178.831 120.866 111.900 1.00 74.79 170 ARG 4 CA 1
ATOM 13774 C C . ARG D 4 170 ? 179.653 121.512 110.794 1.00 74.79 170 ARG 4 C 1
ATOM 13775 O O . ARG D 4 170 ? 179.102 122.071 109.841 1.00 74.79 170 ARG 4 O 1
ATOM 13783 N N . GLY D 4 171 ? 180.973 121.421 110.922 1.00 74.50 171 GLY 4 N 1
ATOM 13784 C CA . GLY D 4 171 ? 181.875 121.982 109.935 1.00 74.50 171 GLY 4 CA 1
ATOM 13785 C C . GLY D 4 171 ? 183.152 122.532 110.536 1.00 74.50 171 GLY 4 C 1
ATOM 13786 O O . GLY D 4 171 ? 183.114 123.402 111.405 1.00 74.50 171 GLY 4 O 1
ATOM 13787 N N . PRO D 4 177 ? 184.984 120.684 115.913 1.00 89.30 177 PRO 4 N 1
ATOM 13788 C CA . PRO D 4 177 ? 184.168 120.287 114.760 1.00 89.30 177 PRO 4 CA 1
ATOM 13789 C C . PRO D 4 177 ? 182.691 120.632 114.944 1.00 89.30 177 PRO 4 C 1
ATOM 13790 O O . PRO D 4 177 ? 182.243 121.665 114.450 1.00 89.30 177 PRO 4 O 1
ATOM 13794 N N . GLU D 4 178 ? 181.949 119.780 115.647 1.00 82.63 178 GLU 4 N 1
ATOM 13795 C CA . GLU D 4 178 ? 180.539 120.038 115.902 1.00 82.63 178 GLU 4 CA 1
ATOM 13796 C C . GLU D 4 178 ? 180.387 120.984 117.087 1.00 82.63 178 GLU 4 C 1
ATOM 13797 O O . GLU D 4 178 ? 180.974 120.763 118.150 1.00 82.63 178 GLU 4 O 1
ATOM 13803 N N . ILE D 4 179 ? 179.601 122.040 116.901 1.00 57.67 179 ILE 4 N 1
ATOM 13804 C CA . ILE D 4 179 ? 179.368 123.044 117.933 1.00 57.67 179 ILE 4 CA 1
ATOM 13805 C C . ILE D 4 179 ? 177.884 123.044 118.260 1.00 57.67 179 ILE 4 C 1
ATOM 13806 O O . ILE D 4 179 ? 177.048 123.263 117.375 1.00 57.67 179 ILE 4 O 1
ATOM 13811 N N . SER D 4 180 ? 177.558 122.811 119.528 1.00 43.17 180 SER 4 N 1
ATOM 13812 C CA . SER D 4 180 ? 176.182 122.764 119.999 1.00 43.17 180 SER 4 CA 1
ATOM 13813 C C . SER D 4 180 ? 175.951 123.893 120.991 1.00 43.17 180 SER 4 C 1
ATOM 13814 O O . SER D 4 180 ? 176.777 124.129 121.877 1.00 43.17 180 SER 4 O 1
ATOM 13817 N N . THR D 4 181 ? 174.830 124.595 120.838 1.00 30.67 181 THR 4 N 1
ATOM 13818 C CA . THR D 4 181 ? 174.518 125.733 121.688 1.00 30.67 181 THR 4 CA 1
ATOM 13819 C C . THR D 4 181 ? 173.052 125.708 122.088 1.00 30.67 181 THR 4 C 1
ATOM 13820 O O . THR D 4 181 ? 172.195 125.205 121.360 1.00 30.67 181 THR 4 O 1
ATOM 13824 N N . TYR D 4 182 ? 172.775 126.266 123.261 1.00 23.40 182 TYR 4 N 1
ATOM 13825 C CA . TYR D 4 182 ? 171.417 126.423 123.754 1.00 23.40 182 TYR 4 CA 1
ATOM 13826 C C . TYR D 4 182 ? 170.884 127.765 123.276 1.00 23.40 182 TYR 4 C 1
ATOM 13827 O O . TYR D 4 182 ? 171.580 128.777 123.371 1.00 23.40 182 TYR 4 O 1
ATOM 13836 N N . PHE D 4 183 ? 169.665 127.774 122.745 1.00 19.69 183 PHE 4 N 1
ATOM 13837 C CA . PHE D 4 183 ? 169.083 128.994 122.211 1.00 19.69 183 PHE 4 CA 1
ATOM 13838 C C . PHE D 4 183 ? 167.681 129.190 122.763 1.00 19.69 183 PHE 4 C 1
ATOM 13839 O O . PHE D 4 183 ? 166.997 128.232 123.132 1.00 19.69 183 PHE 4 O 1
ATOM 13847 N N . GLU D 4 184 ? 167.267 130.451 122.809 1.00 21.61 184 GLU 4 N 1
ATOM 13848 C CA . GLU D 4 184 ? 165.921 130.860 123.172 1.00 21.61 184 GLU 4 CA 1
ATOM 13849 C C . GLU D 4 184 ? 165.326 131.672 122.031 1.00 21.61 184 GLU 4 C 1
ATOM 13850 O O . GLU D 4 184 ? 166.026 132.102 121.112 1.00 21.61 184 GLU 4 O 1
ATOM 13856 N N . ALA D 4 185 ? 164.012 131.864 122.080 1.00 19.20 185 ALA 4 N 1
ATOM 13857 C CA . ALA D 4 185 ? 163.326 132.467 120.950 1.00 19.20 185 ALA 4 CA 1
ATOM 13858 C C . ALA D 4 185 ? 162.104 133.236 121.412 1.00 19.20 185 ALA 4 C 1
ATOM 13859 O O . ALA D 4 185 ? 161.390 132.797 122.318 1.00 19.20 185 ALA 4 O 1
ATOM 13861 N N . TYR D 4 186 ? 161.854 134.365 120.753 1.00 23.21 186 TYR 4 N 1
ATOM 13862 C CA . TYR D 4 186 ? 160.673 135.183 120.998 1.00 23.21 186 TYR 4 CA 1
ATOM 13863 C C . TYR D 4 186 ? 159.879 135.335 119.710 1.00 23.21 186 TYR 4 C 1
ATOM 13864 O O . TYR D 4 186 ? 160.446 135.639 118.659 1.00 23.21 186 TYR 4 O 1
ATOM 13873 N N . ALA D 4 187 ? 158.566 135.160 119.800 1.00 26.00 187 ALA 4 N 1
ATOM 13874 C CA . ALA D 4 187 ? 157.683 135.233 118.646 1.00 26.00 187 ALA 4 CA 1
ATOM 13875 C C . ALA D 4 187 ? 157.111 136.635 118.488 1.00 26.00 187 ALA 4 C 1
ATOM 13876 O O . ALA D 4 187 ? 156.959 137.376 119.459 1.00 26.00 187 ALA 4 O 1
ATOM 13878 N N . VAL D 4 188 ? 156.788 136.990 117.248 1.00 32.19 188 VAL 4 N 1
ATOM 13879 C CA . VAL D 4 188 ? 156.235 138.298 116.915 1.00 32.19 188 VAL 4 CA 1
ATOM 13880 C C . VAL D 4 188 ? 154.719 138.172 116.876 1.00 32.19 188 VAL 4 C 1
ATOM 13881 O O . VAL D 4 188 ? 154.171 137.441 116.042 1.00 32.19 188 VAL 4 O 1
ATOM 13885 N N . ASN D 4 189 ? 154.039 138.885 117.775 1.00 37.50 189 ASN 4 N 1
ATOM 13886 C CA . ASN D 4 189 ? 152.599 138.747 117.950 1.00 37.50 189 ASN 4 CA 1
ATOM 13887 C C . ASN D 4 189 ? 151.840 140.050 117.715 1.00 37.50 189 ASN 4 C 1
ATOM 13888 O O . ASN D 4 189 ? 150.688 140.173 118.138 1.00 37.50 189 ASN 4 O 1
ATOM 13893 N N . HIS D 4 190 ? 152.472 141.029 117.070 1.00 45.36 190 HIS 4 N 1
ATOM 13894 C CA . HIS D 4 190 ? 151.868 142.249 116.539 1.00 45.36 190 HIS 4 CA 1
ATOM 13895 C C . HIS D 4 190 ? 151.466 143.258 117.606 1.00 45.36 190 HIS 4 C 1
ATOM 13896 O O . HIS D 4 190 ? 151.058 144.368 117.253 1.00 45.36 190 HIS 4 O 1
ATOM 13903 N N . LYS D 4 191 ? 151.563 142.925 118.890 1.00 45.74 191 LYS 4 N 1
ATOM 13904 C CA . LYS D 4 191 ? 151.352 143.899 119.954 1.00 45.74 191 LYS 4 CA 1
ATOM 13905 C C . LYS D 4 191 ? 152.382 143.656 121.042 1.00 45.74 191 LYS 4 C 1
ATOM 13906 O O . LYS D 4 191 ? 152.542 142.522 121.495 1.00 45.74 191 LYS 4 O 1
ATOM 13912 N N . GLU D 4 192 ? 153.111 144.714 121.403 1.00 44.17 192 GLU 4 N 1
ATOM 13913 C CA . GLU D 4 192 ? 154.179 144.772 122.405 1.00 44.17 192 GLU 4 CA 1
ATOM 13914 C C . GLU D 4 192 ? 155.350 143.864 122.041 1.00 44.17 192 GLU 4 C 1
ATOM 13915 O O . GLU D 4 192 ? 156.338 143.801 122.778 1.00 44.17 192 GLU 4 O 1
ATOM 13921 N N . LEU D 4 193 ? 155.253 143.160 120.917 1.00 36.03 193 LEU 4 N 1
ATOM 13922 C CA . LEU D 4 193 ? 156.373 142.423 120.339 1.00 36.03 193 LEU 4 CA 1
ATOM 13923 C C . LEU D 4 193 ? 156.341 142.551 118.820 1.00 36.03 193 LEU 4 C 1
ATOM 13924 O O . LEU D 4 193 ? 156.479 141.572 118.088 1.00 36.03 193 LEU 4 O 1
ATOM 13929 N N . GLY D 4 194 ? 156.137 143.770 118.328 1.00 39.64 194 GLY 4 N 1
ATOM 13930 C CA . GLY D 4 194 ? 155.980 144.006 116.904 1.00 39.64 194 GLY 4 CA 1
ATOM 13931 C C . GLY D 4 194 ? 157.192 143.688 116.052 1.00 39.64 194 GLY 4 C 1
ATOM 13932 O O . GLY D 4 194 ? 158.188 143.152 116.545 1.00 39.64 194 GLY 4 O 1
ATOM 13933 N N . PHE D 4 195 ? 157.115 144.019 114.761 1.00 38.23 195 PHE 4 N 1
ATOM 13934 C CA . PHE D 4 195 ? 158.190 143.682 113.831 1.00 38.23 195 PHE 4 CA 1
ATOM 13935 C C . PHE D 4 195 ? 159.447 144.490 114.124 1.00 38.23 195 PHE 4 C 1
ATOM 13936 O O . PHE D 4 195 ? 160.506 143.929 114.424 1.00 38.23 195 PHE 4 O 1
ATOM 13944 N N . LEU D 4 196 ? 159.346 145.812 114.034 1.00 45.22 196 LEU 4 N 1
ATOM 13945 C CA . LEU D 4 196 ? 160.511 146.667 114.198 1.00 45.22 196 LEU 4 CA 1
ATOM 13946 C C . LEU D 4 196 ? 160.952 146.700 115.654 1.00 45.22 196 LEU 4 C 1
ATOM 13947 O O . LEU D 4 196 ? 160.132 146.829 116.567 1.00 45.22 196 LEU 4 O 1
ATOM 13952 N N . SER D 4 197 ? 162.262 146.594 115.865 1.00 45.02 197 SER 4 N 1
ATOM 13953 C CA . SER D 4 197 ? 162.835 146.425 117.194 1.00 45.02 197 SER 4 CA 1
ATOM 13954 C C . SER D 4 197 ? 162.694 147.648 118.084 1.00 45.02 197 SER 4 C 1
ATOM 13955 O O . SER D 4 197 ? 163.141 147.596 119.233 1.00 45.02 197 SER 4 O 1
ATOM 13958 N N . SER D 4 198 ? 162.112 148.743 117.601 1.00 50.11 198 SER 4 N 1
ATOM 13959 C CA . SER D 4 198 ? 161.881 149.880 118.482 1.00 50.11 198 SER 4 CA 1
ATOM 13960 C C . SER D 4 198 ? 160.720 149.612 119.429 1.00 50.11 198 SER 4 C 1
ATOM 13961 O O . SER D 4 198 ? 160.768 150.002 120.599 1.00 50.11 198 SER 4 O 1
ATOM 13964 N N . SER D 4 199 ? 159.688 148.916 118.948 1.00 48.67 199 SER 4 N 1
ATOM 13965 C CA . SER D 4 199 ? 158.482 148.667 119.727 1.00 48.67 199 SER 4 CA 1
ATOM 13966 C C . SER D 4 199 ? 158.710 147.741 120.914 1.00 48.67 199 SER 4 C 1
ATOM 13967 O O . SER D 4 199 ? 157.816 147.624 121.759 1.00 48.67 199 SER 4 O 1
ATOM 13970 N N . TRP D 4 200 ? 159.860 147.080 121.000 1.00 38.80 200 TRP 4 N 1
ATOM 13971 C CA . TRP D 4 200 ? 160.117 146.176 122.109 1.00 38.80 200 TRP 4 CA 1
ATOM 13972 C C . TRP D 4 200 ? 160.377 146.973 123.388 1.00 38.80 200 TRP 4 C 1
ATOM 13973 O O . TRP D 4 200 ? 160.460 148.204 123.382 1.00 38.80 200 TRP 4 O 1
ATOM 13984 N N . LYS D 4 201 ? 160.495 146.255 124.502 1.00 45.69 201 LYS 4 N 1
ATOM 13985 C CA . LYS D 4 201 ? 160.750 146.895 125.782 1.00 45.69 201 LYS 4 CA 1
ATOM 13986 C C . LYS D 4 201 ? 162.235 147.214 125.937 1.00 45.69 201 LYS 4 C 1
ATOM 13987 O O . LYS D 4 201 ? 163.086 146.735 125.186 1.00 45.69 201 LYS 4 O 1
ATOM 13993 N N . ASP D 4 202 ? 162.541 148.047 126.931 1.00 48.99 202 ASP 4 N 1
ATOM 13994 C CA . ASP D 4 202 ? 163.922 148.394 127.263 1.00 48.99 202 ASP 4 CA 1
ATOM 13995 C C . ASP D 4 202 ? 164.350 147.570 128.473 1.00 48.99 202 ASP 4 C 1
ATOM 13996 O O . ASP D 4 202 ? 164.454 148.063 129.595 1.00 48.99 202 ASP 4 O 1
ATOM 14001 N N . GLU D 4 203 ? 164.615 146.292 128.231 1.00 47.80 203 GLU 4 N 1
ATOM 14002 C CA . GLU D 4 203 ? 165.011 145.378 129.288 1.00 47.80 203 GLU 4 CA 1
ATOM 14003 C C . GLU D 4 203 ? 166.293 144.661 128.903 1.00 47.80 203 GLU 4 C 1
ATOM 14004 O O . GLU D 4 203 ? 166.561 144.453 127.717 1.00 47.80 203 GLU 4 O 1
ATOM 14010 N N . PRO D 4 204 ? 167.110 144.280 129.887 1.00 45.71 204 PRO 4 N 1
ATOM 14011 C CA . PRO D 4 204 ? 168.330 143.521 129.575 1.00 45.71 204 PRO 4 CA 1
ATOM 14012 C C . PRO D 4 204 ? 168.066 142.194 128.888 1.00 45.71 204 PRO 4 C 1
ATOM 14013 O O . PRO D 4 204 ? 168.937 141.711 128.155 1.00 45.71 204 PRO 4 O 1
ATOM 14017 N N . VAL D 4 205 ? 166.904 141.581 129.107 1.00 38.87 205 VAL 4 N 1
ATOM 14018 C CA . VAL D 4 205 ? 166.590 140.324 128.439 1.00 38.87 205 VAL 4 CA 1
ATOM 14019 C C . VAL D 4 205 ? 166.358 140.546 126.950 1.00 38.87 205 VAL 4 C 1
ATOM 14020 O O . VAL D 4 205 ? 166.775 139.736 126.117 1.00 38.87 205 VAL 4 O 1
ATOM 14024 N N . LEU D 4 206 ? 165.696 141.643 126.594 1.00 37.01 206 LEU 4 N 1
ATOM 14025 C CA . LEU D 4 206 ? 165.314 141.922 125.218 1.00 37.01 206 LEU 4 CA 1
ATOM 14026 C C . LEU D 4 206 ? 166.320 142.790 124.476 1.00 37.01 206 LEU 4 C 1
ATOM 14027 O O . LEU D 4 206 ? 166.066 143.161 123.328 1.00 37.01 206 LEU 4 O 1
ATOM 14032 N N . ASN D 4 207 ? 167.451 143.124 125.093 1.00 44.18 207 ASN 4 N 1
ATOM 14033 C CA . ASN D 4 207 ? 168.411 144.017 124.459 1.00 44.18 207 ASN 4 CA 1
ATOM 14034 C C . ASN D 4 207 ? 169.384 143.296 123.538 1.00 44.18 207 ASN 4 C 1
ATOM 14035 O O . ASN D 4 207 ? 170.207 143.958 122.898 1.00 44.18 207 ASN 4 O 1
ATOM 14040 N N . GLU D 4 208 ? 169.321 141.970 123.457 1.00 42.82 208 GLU 4 N 1
ATOM 14041 C CA . GLU D 4 208 ? 170.171 141.227 122.538 1.00 42.82 208 GLU 4 CA 1
ATOM 14042 C C . GLU D 4 208 ? 169.496 140.948 121.206 1.00 42.82 208 GLU 4 C 1
ATOM 14043 O O . GLU D 4 208 ? 170.179 140.574 120.247 1.00 42.82 208 GLU 4 O 1
ATOM 14049 N N . PHE D 4 209 ? 168.180 141.122 121.124 1.00 31.16 209 PHE 4 N 1
ATOM 14050 C CA . PHE D 4 209 ? 167.418 140.874 119.912 1.00 31.16 209 PHE 4 CA 1
ATOM 14051 C C . PHE D 4 209 ? 167.195 142.141 119.099 1.00 31.16 209 PHE 4 C 1
ATOM 14052 O O . PHE D 4 209 ? 166.299 142.169 118.248 1.00 31.16 209 PHE 4 O 1
ATOM 14060 N N . LYS D 4 210 ? 167.975 143.186 119.340 1.00 38.55 210 LYS 4 N 1
ATOM 14061 C CA . LYS D 4 210 ? 167.657 144.513 118.842 1.00 38.55 210 LYS 4 CA 1
ATOM 14062 C C . LYS D 4 210 ? 168.668 144.987 117.806 1.00 38.55 210 LYS 4 C 1
ATOM 14063 O O . LYS D 4 210 ? 169.857 144.664 117.869 1.00 38.55 210 LYS 4 O 1
ATOM 14069 N N . ALA D 4 211 ? 168.164 145.761 116.851 1.00 47.76 211 ALA 4 N 1
ATOM 14070 C CA . ALA D 4 211 ? 168.970 146.419 115.832 1.00 47.76 211 ALA 4 CA 1
ATOM 14071 C C . ALA D 4 211 ? 168.174 147.615 115.328 1.00 47.76 211 ALA 4 C 1
ATOM 14072 O O . ALA D 4 211 ? 167.059 147.876 115.786 1.00 47.76 211 ALA 4 O 1
ATOM 14074 N N . THR D 4 212 ? 168.752 148.347 114.382 1.00 50.71 212 THR 4 N 1
ATOM 14075 C CA . THR D 4 212 ? 168.064 149.507 113.836 1.00 50.71 212 THR 4 CA 1
ATOM 14076 C C . THR D 4 212 ? 166.873 149.076 112.987 1.00 50.71 212 THR 4 C 1
ATOM 14077 O O . THR D 4 212 ? 166.861 147.994 112.389 1.00 50.71 212 THR 4 O 1
ATOM 14081 N N . ASP D 4 213 ? 165.856 149.940 112.948 1.00 53.79 213 ASP 4 N 1
ATOM 14082 C CA . ASP D 4 213 ? 164.639 149.623 112.209 1.00 53.79 213 ASP 4 CA 1
ATOM 14083 C C . ASP D 4 213 ? 164.910 149.458 110.722 1.00 53.79 213 ASP 4 C 1
ATOM 14084 O O . ASP D 4 213 ? 164.260 148.642 110.061 1.00 53.79 213 ASP 4 O 1
ATOM 14089 N N . GLN D 4 214 ? 165.856 150.222 110.176 1.00 54.78 214 GLN 4 N 1
ATOM 14090 C CA . GLN D 4 214 ? 166.218 150.051 108.774 1.00 54.78 214 GLN 4 CA 1
ATOM 14091 C C . GLN D 4 214 ? 166.814 148.671 108.524 1.00 54.78 214 GLN 4 C 1
ATOM 14092 O O . GLN D 4 214 ? 166.501 148.025 107.516 1.00 54.78 214 GLN 4 O 1
ATOM 14098 N N . THR D 4 215 ? 167.680 148.205 109.427 1.00 44.53 215 THR 4 N 1
ATOM 14099 C CA . THR D 4 215 ? 168.239 146.864 109.297 1.00 44.53 215 THR 4 CA 1
ATOM 14100 C C . THR D 4 215 ? 167.150 145.805 109.405 1.00 44.53 215 THR 4 C 1
ATOM 14101 O O . THR D 4 215 ? 167.137 144.832 108.640 1.00 44.53 215 THR 4 O 1
ATOM 14105 N N . ASP D 4 216 ? 166.221 145.983 110.345 1.00 46.46 216 ASP 4 N 1
ATOM 14106 C CA . ASP D 4 216 ? 165.119 145.034 110.470 1.00 46.46 216 ASP 4 CA 1
ATOM 14107 C C . ASP D 4 216 ? 164.278 145.000 109.204 1.00 46.46 216 ASP 4 C 1
ATOM 14108 O O . ASP D 4 216 ? 163.843 143.931 108.771 1.00 46.46 216 ASP 4 O 1
ATOM 14113 N N . LEU D 4 217 ? 164.031 146.162 108.598 1.00 45.19 217 LEU 4 N 1
ATOM 14114 C CA . LEU D 4 217 ? 163.292 146.202 107.341 1.00 45.19 217 LEU 4 CA 1
ATOM 14115 C C . LEU D 4 217 ? 164.037 145.471 106.233 1.00 45.19 217 LEU 4 C 1
ATOM 14116 O O . LEU D 4 217 ? 163.461 144.629 105.533 1.00 45.19 217 LEU 4 O 1
ATOM 14121 N N . GLU D 4 218 ? 165.325 145.777 106.058 1.00 50.13 218 GLU 4 N 1
ATOM 14122 C CA . GLU D 4 218 ? 166.073 145.172 104.964 1.00 50.13 218 GLU 4 CA 1
ATOM 14123 C C . GLU D 4 218 ? 166.333 143.691 105.195 1.00 50.13 218 GLU 4 C 1
ATOM 14124 O O . GLU D 4 218 ? 166.729 142.994 104.256 1.00 50.13 218 GLU 4 O 1
ATOM 14130 N N . HIS D 4 219 ? 166.129 143.199 106.416 1.00 40.66 219 HIS 4 N 1
ATOM 14131 C CA . HIS D 4 219 ? 166.245 141.769 106.667 1.00 40.66 219 HIS 4 CA 1
ATOM 14132 C C . HIS D 4 219 ? 164.910 141.041 106.590 1.00 40.66 219 HIS 4 C 1
ATOM 14133 O O . HIS D 4 219 ? 164.869 139.890 106.142 1.00 40.66 219 HIS 4 O 1
ATOM 14140 N N . TRP D 4 220 ? 163.817 141.677 107.018 1.00 37.56 220 TRP 4 N 1
ATOM 14141 C CA . TRP D 4 220 ? 162.500 141.065 106.893 1.00 37.56 220 TRP 4 CA 1
ATOM 14142 C C . TRP D 4 220 ? 162.031 141.036 105.447 1.00 37.56 220 TRP 4 C 1
ATOM 14143 O O . TRP D 4 220 ? 161.291 140.128 105.057 1.00 37.56 220 TRP 4 O 1
ATOM 14154 N N . ILE D 4 221 ? 162.439 142.020 104.642 1.00 39.64 221 ILE 4 N 1
ATOM 14155 C CA . ILE D 4 221 ? 161.885 142.173 103.301 1.00 39.64 221 ILE 4 CA 1
ATOM 14156 C C . ILE D 4 221 ? 162.267 141.045 102.356 1.00 39.64 221 ILE 4 C 1
ATOM 14157 O O . ILE D 4 221 ? 161.717 140.966 101.253 1.00 39.64 221 ILE 4 O 1
ATOM 14162 N N . ASN D 4 222 ? 163.176 140.160 102.758 1.00 44.29 222 ASN 4 N 1
ATOM 14163 C CA . ASN D 4 222 ? 163.579 139.045 101.911 1.00 44.29 222 ASN 4 CA 1
ATOM 14164 C C . ASN D 4 222 ? 162.675 137.830 102.050 1.00 44.29 222 ASN 4 C 1
ATOM 14165 O O . ASN D 4 222 ? 162.954 136.799 101.430 1.00 44.29 222 ASN 4 O 1
ATOM 14170 N N . PHE D 4 223 ? 161.614 137.918 102.846 1.00 37.27 223 PHE 4 N 1
ATOM 14171 C CA . PHE D 4 223 ? 160.695 136.807 103.011 1.00 37.27 223 PHE 4 CA 1
ATOM 14172 C C . PHE D 4 223 ? 159.455 137.051 102.170 1.00 37.27 223 PHE 4 C 1
ATOM 14173 O O . PHE D 4 223 ? 158.759 138.057 102.389 1.00 37.27 223 PHE 4 O 1
ATOM 14181 N N . PRO D 4 224 ? 159.151 136.189 101.197 1.00 46.28 224 PRO 4 N 1
ATOM 14182 C CA . PRO D 4 224 ? 157.919 136.374 100.416 1.00 46.28 224 PRO 4 CA 1
ATOM 14183 C C . PRO D 4 224 ? 156.673 136.422 101.277 1.00 46.28 224 PRO 4 C 1
ATOM 14184 O O . PRO D 4 224 ? 155.714 137.121 100.924 1.00 46.28 224 PRO 4 O 1
ATOM 14188 N N . SER D 4 225 ? 156.660 135.709 102.404 1.00 41.18 225 SER 4 N 1
ATOM 14189 C CA . SER D 4 225 ? 155.541 135.811 103.332 1.00 41.18 225 SER 4 CA 1
ATOM 14190 C C . SER D 4 225 ? 155.420 137.222 103.891 1.00 41.18 225 SER 4 C 1
ATOM 14191 O O . SER D 4 225 ? 154.319 137.781 103.952 1.00 41.18 225 SER 4 O 1
ATOM 14194 N N . PHE D 4 226 ? 156.547 137.816 104.291 1.00 45.77 226 PHE 4 N 1
ATOM 14195 C CA . PHE D 4 226 ? 156.534 139.187 104.790 1.00 45.77 226 PHE 4 CA 1
ATOM 14196 C C . PHE D 4 226 ? 156.074 140.156 103.712 1.00 45.77 226 PHE 4 C 1
ATOM 14197 O O . PHE D 4 226 ? 155.302 141.082 103.987 1.00 45.77 226 PHE 4 O 1
ATOM 14205 N N . ARG D 4 227 ? 156.546 139.965 102.479 1.00 50.87 227 ARG 4 N 1
ATOM 14206 C CA . ARG D 4 227 ? 156.136 140.840 101.385 1.00 50.87 227 ARG 4 CA 1
ATOM 14207 C C . ARG D 4 227 ? 154.635 140.748 101.141 1.00 50.87 227 ARG 4 C 1
ATOM 14208 O O . ARG D 4 227 ? 153.946 141.769 101.043 1.00 50.87 227 ARG 4 O 1
ATOM 14216 N N . GLN D 4 228 ? 154.108 139.526 101.048 1.00 57.25 228 GLN 4 N 1
ATOM 14217 C CA . GLN D 4 228 ? 152.696 139.342 100.741 1.00 57.25 228 GLN 4 CA 1
ATOM 14218 C C . GLN D 4 228 ? 151.790 139.753 101.897 1.00 57.25 228 GLN 4 C 1
ATOM 14219 O O . GLN D 4 228 ? 150.643 140.144 101.658 1.00 57.25 228 GLN 4 O 1
ATOM 14225 N N . LEU D 4 229 ? 152.281 139.701 103.139 1.00 56.53 229 LEU 4 N 1
ATOM 14226 C CA . LEU D 4 229 ? 151.454 140.086 104.277 1.00 56.53 229 LEU 4 CA 1
ATOM 14227 C C . LEU D 4 229 ? 151.087 141.565 104.254 1.00 56.53 229 LEU 4 C 1
ATOM 14228 O O . LEU D 4 229 ? 150.096 141.954 104.880 1.00 56.53 229 LEU 4 O 1
ATOM 14233 N N . PHE D 4 230 ? 151.846 142.391 103.541 1.00 58.31 230 PHE 4 N 1
ATOM 14234 C CA . PHE D 4 230 ? 151.507 143.801 103.380 1.00 58.31 230 PHE 4 CA 1
ATOM 14235 C C . PHE D 4 230 ? 151.070 144.095 101.950 1.00 58.31 230 PHE 4 C 1
ATOM 14236 O O . PHE D 4 230 ? 149.915 143.879 101.584 1.00 58.31 230 PHE 4 O 1
ATOM 14244 N N . ILE D 4 269 ? 159.140 152.758 106.635 1.00 63.55 269 ILE 4 N 1
ATOM 14245 C CA . ILE D 4 269 ? 159.077 152.106 107.936 1.00 63.55 269 ILE 4 CA 1
ATOM 14246 C C . ILE D 4 269 ? 157.927 152.674 108.756 1.00 63.55 269 ILE 4 C 1
ATOM 14247 O O . ILE D 4 269 ? 157.547 152.110 109.779 1.00 63.55 269 ILE 4 O 1
ATOM 14249 N N . SER D 4 270 ? 157.372 153.797 108.301 1.00 67.33 270 SER 4 N 1
ATOM 14250 C CA . SER D 4 270 ? 156.246 154.418 108.986 1.00 67.33 270 SER 4 CA 1
ATOM 14251 C C . SER D 4 270 ? 154.900 153.855 108.551 1.00 67.33 270 SER 4 C 1
ATOM 14252 O O . SER D 4 270 ? 153.875 154.240 109.122 1.00 67.33 270 SER 4 O 1
ATOM 14254 N N . ARG D 4 271 ? 154.874 152.967 107.557 1.00 74.32 271 ARG 4 N 1
ATOM 14255 C CA . ARG D 4 271 ? 153.634 152.331 107.131 1.00 74.32 271 ARG 4 CA 1
ATOM 14256 C C . ARG D 4 271 ? 153.359 151.032 107.874 1.00 74.32 271 ARG 4 C 1
ATOM 14257 O O . ARG D 4 271 ? 152.194 150.714 108.147 1.00 74.32 271 ARG 4 O 1
ATOM 14259 N N . ILE D 4 272 ? 154.409 150.277 108.205 1.00 74.75 272 ILE 4 N 1
ATOM 14260 C CA . ILE D 4 272 ? 154.233 149.045 108.968 1.00 74.75 272 ILE 4 CA 1
ATOM 14261 C C . ILE D 4 272 ? 153.663 149.347 110.344 1.00 74.75 272 ILE 4 C 1
ATOM 14262 O O . ILE D 4 272 ? 152.780 148.639 110.836 1.00 74.75 272 ILE 4 O 1
ATOM 14267 N N . PHE D 4 273 ? 154.174 150.391 110.998 1.00 74.12 273 PHE 4 N 1
ATOM 14268 C CA . PHE D 4 273 ? 153.658 150.748 112.313 1.00 74.12 273 PHE 4 CA 1
ATOM 14269 C C . PHE D 4 273 ? 152.159 151.012 112.267 1.00 74.12 273 PHE 4 C 1
ATOM 14270 O O . PHE D 4 273 ? 151.434 150.646 113.199 1.00 74.12 273 PHE 4 O 1
ATOM 14278 N N . SER D 4 274 ? 151.677 151.636 111.193 1.00 76.49 274 SER 4 N 1
ATOM 14279 C CA . SER D 4 274 ? 150.251 151.909 111.064 1.00 76.49 274 SER 4 CA 1
ATOM 14280 C C . SER D 4 274 ? 149.455 150.651 110.737 1.00 76.49 274 SER 4 C 1
ATOM 14281 O O . SER D 4 274 ? 148.390 150.422 111.319 1.00 76.49 274 SER 4 O 1
ATOM 14284 N N . GLN D 4 275 ? 149.949 149.827 109.814 1.00 77.63 275 GLN 4 N 1
ATOM 14285 C CA . GLN D 4 275 ? 149.160 148.721 109.286 1.00 77.63 275 GLN 4 CA 1
ATOM 14286 C C . GLN D 4 275 ? 149.279 147.437 110.097 1.00 77.63 275 GLN 4 C 1
ATOM 14287 O O . GLN D 4 275 ? 148.479 146.520 109.887 1.00 77.63 275 GLN 4 O 1
ATOM 14293 N N . GLU D 4 276 ? 150.243 147.345 111.013 1.00 69.54 276 GLU 4 N 1
ATOM 14294 C CA . GLU D 4 276 ? 150.392 146.151 111.834 1.00 69.54 276 GLU 4 CA 1
ATOM 14295 C C . GLU D 4 276 ? 149.323 146.069 112.913 1.00 69.54 276 GLU 4 C 1
ATOM 14296 O O . GLU D 4 276 ? 148.962 144.967 113.339 1.00 69.54 276 GLU 4 O 1
ATOM 14302 N N . LYS D 4 277 ? 148.812 147.216 113.362 1.00 78.45 277 LYS 4 N 1
ATOM 14303 C CA . LYS D 4 277 ? 147.782 147.234 114.392 1.00 78.45 277 LYS 4 CA 1
ATOM 14304 C C . LYS D 4 277 ? 146.496 146.559 113.938 1.00 78.45 277 LYS 4 C 1
ATOM 14305 O O . LYS D 4 277 ? 145.710 146.120 114.784 1.00 78.45 277 LYS 4 O 1
ATOM 14311 N N . GLN D 4 278 ? 146.261 146.470 112.629 1.00 78.44 278 GLN 4 N 1
ATOM 14312 C CA . GLN D 4 278 ? 145.041 145.850 112.130 1.00 78.44 278 GLN 4 CA 1
ATOM 14313 C C . GLN D 4 278 ? 145.116 144.330 112.103 1.00 78.44 278 GLN 4 C 1
ATOM 14314 O O . GLN D 4 278 ? 144.076 143.678 111.973 1.00 78.44 278 GLN 4 O 1
ATOM 14320 N N . PHE D 4 279 ? 146.309 143.754 112.217 1.00 69.89 279 PHE 4 N 1
ATOM 14321 C CA . PHE D 4 279 ? 146.438 142.304 112.203 1.00 69.89 279 PHE 4 CA 1
ATOM 14322 C C . PHE D 4 279 ? 145.902 141.711 113.498 1.00 69.89 279 PHE 4 C 1
ATOM 14323 O O . PHE D 4 279 ? 146.070 142.283 114.578 1.00 69.89 279 PHE 4 O 1
ATOM 14331 N N . ASP D 4 280 ? 145.253 140.555 113.388 1.00 77.26 280 ASP 4 N 1
ATOM 14332 C CA . ASP D 4 280 ? 144.642 139.897 114.533 1.00 77.26 280 ASP 4 CA 1
ATOM 14333 C C . ASP D 4 280 ? 145.018 138.424 114.577 1.00 77.26 280 ASP 4 C 1
ATOM 14334 O O . ASP D 4 280 ? 145.207 137.789 113.535 1.00 77.26 280 ASP 4 O 1
ATOM 14339 N N . ASN D 4 281 ? 145.139 137.894 115.796 1.00 57.73 281 ASN 4 N 1
ATOM 14340 C CA . ASN D 4 281 ? 145.282 136.460 116.039 1.00 57.73 281 ASN 4 CA 1
ATOM 14341 C C . ASN D 4 281 ? 146.459 135.883 115.246 1.00 57.73 281 ASN 4 C 1
ATOM 14342 O O . ASN D 4 281 ? 146.297 135.108 114.304 1.00 57.73 281 ASN 4 O 1
ATOM 14347 N N . TYR D 4 282 ? 147.658 136.311 115.650 1.00 38.03 282 TYR 4 N 1
ATOM 14348 C CA . TYR D 4 282 ? 148.871 135.887 114.964 1.00 38.03 282 TYR 4 CA 1
ATOM 14349 C C . TYR D 4 282 ? 149.026 134.373 114.942 1.00 38.03 282 TYR 4 C 1
ATOM 14350 O O . TYR D 4 282 ? 149.685 133.841 114.044 1.00 38.03 282 TYR 4 O 1
ATOM 14359 N N . LEU D 4 283 ? 148.433 133.667 115.905 1.00 40.97 283 LEU 4 N 1
ATOM 14360 C CA . LEU D 4 283 ? 148.543 132.214 115.940 1.00 40.97 283 LEU 4 CA 1
ATOM 14361 C C . LEU D 4 283 ? 147.670 131.549 114.887 1.00 40.97 283 LEU 4 C 1
ATOM 14362 O O . LEU D 4 283 ? 147.983 130.440 114.441 1.00 40.97 283 LEU 4 O 1
ATOM 14367 N N . ASN D 4 284 ? 146.581 132.196 114.489 1.00 48.77 284 ASN 4 N 1
ATOM 14368 C CA . ASN D 4 284 ? 145.685 131.668 113.464 1.00 48.77 284 ASN 4 CA 1
ATOM 14369 C C . ASN D 4 284 ? 146.098 132.161 112.079 1.00 48.77 284 ASN 4 C 1
ATOM 14370 O O . ASN D 4 284 ? 145.307 132.723 111.325 1.00 48.77 284 ASN 4 O 1
ATOM 14375 N N . GLU D 4 285 ? 147.369 131.954 111.745 1.00 45.10 285 GLU 4 N 1
ATOM 14376 C CA . GLU D 4 285 ? 147.931 132.391 110.477 1.00 45.10 285 GLU 4 CA 1
ATOM 14377 C C . GLU D 4 285 ? 148.953 131.365 110.012 1.00 45.10 285 GLU 4 C 1
ATOM 14378 O O . GLU D 4 285 ? 149.498 130.598 110.808 1.00 45.10 285 GLU 4 O 1
ATOM 14384 N N . ARG D 4 286 ? 149.210 131.363 108.705 1.00 39.30 286 ARG 4 N 1
ATOM 14385 C CA . ARG D 4 286 ? 150.072 130.344 108.120 1.00 39.30 286 ARG 4 CA 1
ATOM 14386 C C . ARG D 4 286 ? 151.527 130.509 108.543 1.00 39.30 286 ARG 4 C 1
ATOM 14387 O O . ARG D 4 286 ? 152.213 129.516 108.805 1.00 39.30 286 ARG 4 O 1
ATOM 14395 N N . PHE D 4 287 ? 152.016 131.742 108.612 1.00 35.36 287 PHE 4 N 1
ATOM 14396 C CA . PHE D 4 287 ? 153.420 132.015 108.879 1.00 35.36 287 PHE 4 CA 1
ATOM 14397 C C . PHE D 4 287 ? 153.577 132.718 110.218 1.00 35.36 287 PHE 4 C 1
ATOM 14398 O O . PHE D 4 287 ? 152.828 133.646 110.536 1.00 35.36 287 PHE 4 O 1
ATOM 14406 N N . ILE D 4 288 ? 154.556 132.271 110.999 1.00 32.58 288 ILE 4 N 1
ATOM 14407 C CA . ILE D 4 288 ? 154.865 132.863 112.296 1.00 32.58 288 ILE 4 CA 1
ATOM 14408 C C . ILE D 4 288 ? 156.310 133.339 112.263 1.00 32.58 288 ILE 4 C 1
ATOM 14409 O O . ILE D 4 288 ? 157.219 132.554 111.973 1.00 32.58 288 ILE 4 O 1
ATOM 14414 N N . PHE D 4 289 ? 156.521 134.618 112.557 1.00 29.44 289 PHE 4 N 1
ATOM 14415 C CA . PHE D 4 289 ? 157.846 135.220 112.546 1.00 29.44 289 PHE 4 CA 1
ATOM 14416 C C . PHE D 4 289 ? 158.376 135.329 113.968 1.00 29.44 289 PHE 4 C 1
ATOM 14417 O O . PHE D 4 289 ? 157.621 135.614 114.900 1.00 29.44 289 PHE 4 O 1
ATOM 14425 N N . MET D 4 290 ? 159.677 135.105 114.132 1.00 25.60 290 MET 4 N 1
ATOM 14426 C CA . MET D 4 290 ? 160.274 135.102 115.461 1.00 25.60 290 MET 4 CA 1
ATOM 14427 C C . MET D 4 290 ? 161.764 135.401 115.352 1.00 25.60 290 MET 4 C 1
ATOM 14428 O O . MET D 4 290 ? 162.331 135.469 114.259 1.00 25.60 290 MET 4 O 1
ATOM 14433 N N . LYS D 4 291 ? 162.387 135.595 116.512 1.00 24.01 291 LYS 4 N 1
ATOM 14434 C CA . LYS D 4 291 ? 163.812 135.877 116.608 1.00 24.01 291 LYS 4 CA 1
ATOM 14435 C C . LYS D 4 291 ? 164.466 134.863 117.530 1.00 24.01 291 LYS 4 C 1
ATOM 14436 O O . LYS D 4 291 ? 163.936 134.564 118.608 1.00 24.01 291 LYS 4 O 1
ATOM 14442 N N . TRP D 4 292 ? 165.619 134.348 117.105 1.00 23.53 292 TRP 4 N 1
ATOM 14443 C CA . TRP D 4 292 ? 166.348 133.302 117.812 1.00 23.53 292 TRP 4 CA 1
ATOM 14444 C C . TRP D 4 292 ? 167.685 133.845 118.297 1.00 23.53 292 TRP 4 C 1
ATOM 14445 O O . TRP D 4 292 ? 168.420 134.460 117.520 1.00 23.53 292 TRP 4 O 1
ATOM 14456 N N . LYS D 4 293 ? 168.010 133.602 119.567 1.00 25.50 293 LYS 4 N 1
ATOM 14457 C CA . LYS D 4 293 ? 169.272 134.058 120.140 1.00 25.50 293 LYS 4 CA 1
ATOM 14458 C C . LYS D 4 293 ? 169.914 132.933 120.935 1.00 25.50 293 LYS 4 C 1
ATOM 14459 O O . LYS D 4 293 ? 169.233 132.253 121.704 1.00 25.50 293 LYS 4 O 1
ATOM 14465 N N . GLU D 4 294 ? 171.223 132.759 120.776 1.00 32.89 294 GLU 4 N 1
ATOM 14466 C CA . GLU D 4 294 ? 171.963 131.692 121.438 1.00 32.89 294 GLU 4 CA 1
ATOM 14467 C C . GLU D 4 294 ? 172.620 132.221 122.706 1.00 32.89 294 GLU 4 C 1
ATOM 14468 O O . GLU D 4 294 ? 173.273 133.268 122.680 1.00 32.89 294 GLU 4 O 1
ATOM 14474 N N . LYS D 4 295 ? 172.460 131.489 123.807 1.00 25.78 295 LYS 4 N 1
ATOM 14475 C CA . LYS D 4 295 ? 172.897 131.943 125.120 1.00 25.78 295 LYS 4 CA 1
ATOM 14476 C C . LYS D 4 295 ? 174.230 131.343 125.551 1.00 25.78 295 LYS 4 C 1
ATOM 14477 O O . LYS D 4 295 ? 175.113 132.076 126.002 1.00 25.78 295 LYS 4 O 1
ATOM 14483 N N . PHE D 4 296 ? 174.400 130.031 125.435 1.00 27.57 296 PHE 4 N 1
ATOM 14484 C CA . PHE D 4 296 ? 175.640 129.392 125.862 1.00 27.57 296 PHE 4 CA 1
ATOM 14485 C C . PHE D 4 296 ? 175.765 128.045 125.159 1.00 27.57 296 PHE 4 C 1
ATOM 14486 O O . PHE D 4 296 ? 174.971 127.712 124.274 1.00 27.57 296 PHE 4 O 1
ATOM 14494 N N . LEU D 4 297 ? 176.777 127.273 125.548 1.00 33.73 297 LEU 4 N 1
ATOM 14495 C CA . LEU D 4 297 ? 177.018 125.950 124.987 1.00 33.73 297 LEU 4 CA 1
ATOM 14496 C C . LEU D 4 297 ? 176.407 124.891 125.892 1.00 33.73 297 LEU 4 C 1
ATOM 14497 O O . LEU D 4 297 ? 176.435 125.019 127.117 1.00 33.73 297 LEU 4 O 1
ATOM 14502 N N . VAL D 4 298 ? 175.855 123.845 125.286 1.00 38.44 298 VAL 4 N 1
ATOM 14503 C CA . VAL D 4 298 ? 175.030 122.902 126.040 1.00 38.44 298 VAL 4 CA 1
ATOM 14504 C C . VAL D 4 298 ? 175.842 121.926 126.892 1.00 38.44 298 VAL 4 C 1
ATOM 14505 O O . VAL D 4 298 ? 175.412 121.637 128.019 1.00 38.44 298 VAL 4 O 1
ATOM 14509 N N . PRO D 4 299 ? 176.997 121.372 126.454 1.00 47.24 299 PRO 4 N 1
ATOM 14510 C CA . PRO D 4 299 ? 177.745 120.513 127.380 1.00 47.24 299 PRO 4 CA 1
ATOM 14511 C C . PRO D 4 299 ? 178.608 121.362 128.301 1.00 47.24 299 PRO 4 C 1
ATOM 14512 O O . PRO D 4 299 ? 179.648 121.888 127.894 1.00 47.24 299 PRO 4 O 1
ATOM 14516 N N . ASP D 4 300 ? 178.175 121.494 129.556 1.00 50.35 300 ASP 4 N 1
ATOM 14517 C CA . ASP D 4 300 ? 178.899 122.255 130.575 1.00 50.35 300 ASP 4 CA 1
ATOM 14518 C C . ASP D 4 300 ? 179.115 123.705 130.130 1.00 50.35 300 ASP 4 C 1
ATOM 14519 O O . ASP D 4 300 ? 180.230 124.146 129.848 1.00 50.35 300 ASP 4 O 1
ATOM 14524 N N . ALA D 4 301 ? 177.998 124.419 130.035 1.00 47.42 301 ALA 4 N 1
ATOM 14525 C CA . ALA D 4 301 ? 178.001 125.857 129.778 1.00 47.42 301 ALA 4 CA 1
ATOM 14526 C C . ALA D 4 301 ? 179.036 126.594 130.622 1.00 47.42 301 ALA 4 C 1
ATOM 14527 O O . ALA D 4 301 ? 179.778 127.434 130.115 1.00 47.42 301 ALA 4 O 1
ATOM 14529 N N . SER D 4 311 ? 178.041 130.148 120.926 1.00 45.86 311 SER 4 N 1
ATOM 14530 C CA . SER D 4 311 ? 177.384 131.241 121.629 1.00 45.86 311 SER 4 CA 1
ATOM 14531 C C . SER D 4 311 ? 177.615 132.569 120.922 1.00 45.86 311 SER 4 C 1
ATOM 14532 O O . SER D 4 311 ? 177.665 133.616 121.565 1.00 45.86 311 SER 4 O 1
ATOM 14535 N N . TYR D 4 312 ? 177.754 132.517 119.598 1.00 57.75 312 TYR 4 N 1
ATOM 14536 C CA . TYR D 4 312 ? 178.079 133.710 118.828 1.00 57.75 312 TYR 4 CA 1
ATOM 14537 C C . TYR D 4 312 ? 176.988 134.763 118.976 1.00 57.75 312 TYR 4 C 1
ATOM 14538 O O . TYR D 4 312 ? 175.795 134.456 119.015 1.00 57.75 312 TYR 4 O 1
ATOM 14547 N N . ASP D 4 313 ? 177.416 136.020 119.058 1.00 54.20 313 ASP 4 N 1
ATOM 14548 C CA . ASP D 4 313 ? 176.561 137.117 119.507 1.00 54.20 313 ASP 4 CA 1
ATOM 14549 C C . ASP D 4 313 ? 175.857 137.829 118.356 1.00 54.20 313 ASP 4 C 1
ATOM 14550 O O . ASP D 4 313 ? 175.932 139.046 118.214 1.00 54.20 313 ASP 4 O 1
ATOM 14555 N N . GLY D 4 314 ? 175.156 137.066 117.528 1.00 40.71 314 GLY 4 N 1
ATOM 14556 C CA . GLY D 4 314 ? 174.230 137.636 116.571 1.00 40.71 314 GLY 4 CA 1
ATOM 14557 C C . GLY D 4 314 ? 172.841 137.120 116.872 1.00 40.71 314 GLY 4 C 1
ATOM 14558 O O . GLY D 4 314 ? 172.588 136.691 118.000 1.00 40.71 314 GLY 4 O 1
ATOM 14559 N N . PHE D 4 315 ? 171.933 137.138 115.901 1.00 30.98 315 PHE 4 N 1
ATOM 14560 C CA . PHE D 4 315 ? 170.651 136.479 116.106 1.00 30.98 315 PHE 4 CA 1
ATOM 14561 C C . PHE D 4 315 ? 170.032 136.148 114.759 1.00 30.98 315 PHE 4 C 1
ATOM 14562 O O . PHE D 4 315 ? 170.425 136.688 113.725 1.00 30.98 315 PHE 4 O 1
ATOM 14570 N N . TYR D 4 316 ? 169.054 135.250 114.784 1.00 27.77 316 TYR 4 N 1
ATOM 14571 C CA . TYR D 4 316 ? 168.389 134.784 113.577 1.00 27.77 316 TYR 4 CA 1
ATOM 14572 C C . TYR D 4 316 ? 167.009 135.411 113.459 1.00 27.77 316 TYR 4 C 1
ATOM 14573 O O . TYR D 4 316 ? 166.236 135.402 114.422 1.00 27.77 316 TYR 4 O 1
ATOM 14582 N N . TYR D 4 317 ? 166.715 135.952 112.279 1.00 30.05 317 TYR 4 N 1
ATOM 14583 C CA . TYR D 4 317 ? 165.343 136.212 111.863 1.00 30.05 317 TYR 4 CA 1
ATOM 14584 C C . TYR D 4 317 ? 164.777 134.909 111.317 1.00 30.05 317 TYR 4 C 1
ATOM 14585 O O . TYR D 4 317 ? 165.365 134.323 110.404 1.00 30.05 317 TYR 4 O 1
ATOM 14594 N N . ILE D 4 318 ? 163.646 134.450 111.856 1.00 26.01 318 ILE 4 N 1
ATOM 14595 C CA . ILE D 4 318 ? 163.100 133.141 111.526 1.00 26.01 318 ILE 4 CA 1
ATOM 14596 C C . ILE D 4 318 ? 161.643 133.295 111.117 1.00 26.01 318 ILE 4 C 1
ATOM 14597 O O . ILE D 4 318 ? 160.899 134.071 111.724 1.00 26.01 318 ILE 4 O 1
ATOM 14602 N N . VAL D 4 319 ? 161.238 132.558 110.086 1.00 27.48 319 VAL 4 N 1
ATOM 14603 C CA . VAL D 4 319 ? 159.839 132.409 109.708 1.00 27.48 319 VAL 4 CA 1
ATOM 14604 C C . VAL D 4 319 ? 159.520 130.920 109.667 1.00 27.48 319 VAL 4 C 1
ATOM 14605 O O . VAL D 4 319 ? 160.300 130.123 109.130 1.00 27.48 319 VAL 4 O 1
ATOM 14609 N N . HIS D 4 320 ? 158.390 130.548 110.264 1.00 31.35 320 HIS 4 N 1
ATOM 14610 C CA . HIS D 4 320 ? 157.948 129.165 110.363 1.00 31.35 320 HIS 4 CA 1
ATOM 14611 C C . HIS D 4 320 ? 156.623 129.019 109.635 1.00 31.35 320 HIS 4 C 1
ATOM 14612 O O . HIS D 4 320 ? 155.696 129.804 109.865 1.00 31.35 320 HIS 4 O 1
ATOM 14619 N N . ASP D 4 321 ? 156.542 128.022 108.761 1.00 37.73 321 ASP 4 N 1
ATOM 14620 C CA . ASP D 4 321 ? 155.335 127.733 107.997 1.00 37.73 321 ASP 4 CA 1
ATOM 14621 C C . ASP D 4 321 ? 154.503 126.710 108.761 1.00 37.73 321 ASP 4 C 1
ATOM 14622 O O . ASP D 4 321 ? 154.961 125.589 108.999 1.00 37.73 321 ASP 4 O 1
ATOM 14627 N N . GLN D 4 322 ? 153.281 127.089 109.133 1.00 38.15 322 GLN 4 N 1
ATOM 14628 C CA . GLN D 4 322 ? 152.498 126.268 110.048 1.00 38.15 322 GLN 4 CA 1
ATOM 14629 C C . GLN D 4 322 ? 151.877 125.039 109.395 1.00 38.15 322 GLN 4 C 1
ATOM 14630 O O . GLN D 4 322 ? 151.465 124.125 110.116 1.00 38.15 322 GLN 4 O 1
ATOM 14636 N N . VAL D 4 323 ? 151.790 124.983 108.066 1.00 36.20 323 VAL 4 N 1
ATOM 14637 C CA . VAL D 4 323 ? 151.120 123.861 107.417 1.00 36.20 323 VAL 4 CA 1
ATOM 14638 C C . VAL D 4 323 ? 152.095 122.833 106.852 1.00 36.20 323 VAL 4 C 1
ATOM 14639 O O . VAL D 4 323 ? 151.710 121.666 106.679 1.00 36.20 323 VAL 4 O 1
ATOM 14643 N N . THR D 4 324 ? 153.335 123.221 106.561 1.00 35.64 324 THR 4 N 1
ATOM 14644 C CA . THR D 4 324 ? 154.358 122.277 106.142 1.00 35.64 324 THR 4 CA 1
ATOM 14645 C C . THR D 4 324 ? 155.542 122.197 107.093 1.00 35.64 324 THR 4 C 1
ATOM 14646 O O . THR D 4 324 ? 156.404 121.334 106.900 1.00 35.64 324 THR 4 O 1
ATOM 14650 N N . GLY D 4 325 ? 155.607 123.058 108.105 1.00 37.23 325 GL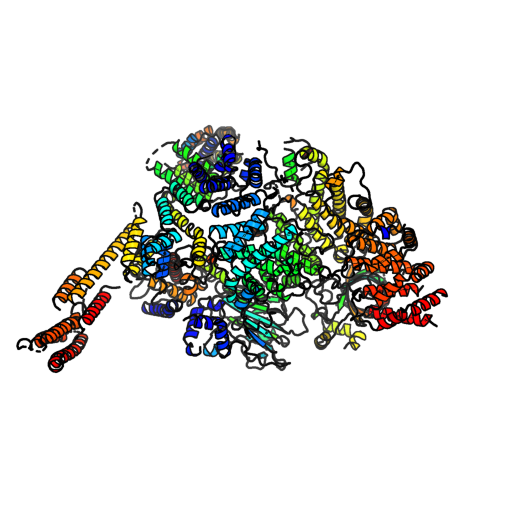Y 4 N 1
ATOM 14651 C CA . GLY D 4 325 ? 156.631 122.978 109.126 1.00 37.23 325 GLY 4 CA 1
ATOM 14652 C C . GLY D 4 325 ? 158.035 123.288 108.658 1.00 37.23 325 GLY 4 C 1
ATOM 14653 O O . GLY D 4 325 ? 158.986 122.619 109.065 1.00 37.23 325 GLY 4 O 1
ATOM 14654 N N . ASN D 4 326 ? 158.190 124.308 107.824 1.00 37.34 326 ASN 4 N 1
ATOM 14655 C CA . ASN D 4 326 ? 159.494 124.710 107.321 1.00 37.34 326 ASN 4 CA 1
ATOM 14656 C C . ASN D 4 326 ? 159.970 125.961 108.042 1.00 37.34 326 ASN 4 C 1
ATOM 14657 O O . ASN D 4 326 ? 159.206 126.913 108.228 1.00 37.34 326 ASN 4 O 1
ATOM 14662 N N . ILE D 4 327 ? 161.236 125.938 108.450 1.00 33.80 327 ILE 4 N 1
ATOM 14663 C CA . ILE D 4 327 ? 161.892 127.052 109.124 1.00 33.80 327 ILE 4 CA 1
ATOM 14664 C C . ILE D 4 327 ? 162.861 127.687 108.142 1.00 33.80 327 ILE 4 C 1
ATOM 14665 O O . ILE D 4 327 ? 163.662 126.985 107.517 1.00 33.80 327 ILE 4 O 1
ATOM 14670 N N . GLN D 4 328 ? 162.791 129.009 107.994 1.00 38.51 328 GLN 4 N 1
ATOM 14671 C CA . GLN D 4 328 ? 163.702 129.736 107.118 1.00 38.51 328 GLN 4 CA 1
ATOM 14672 C C . GLN D 4 328 ? 164.190 130.985 107.831 1.00 38.51 328 GLN 4 C 1
ATOM 14673 O O . GLN D 4 328 ? 163.380 131.753 108.354 1.00 38.51 328 GLN 4 O 1
ATOM 14679 N N . GLY D 4 329 ? 165.501 131.208 107.835 1.00 40.92 329 GLY 4 N 1
ATOM 14680 C CA . GLY D 4 329 ? 166.043 132.295 108.626 1.00 40.92 329 GLY 4 CA 1
ATOM 14681 C C . GLY D 4 329 ? 167.321 132.888 108.078 1.00 40.92 329 GLY 4 C 1
ATOM 14682 O O . GLY D 4 329 ? 167.985 132.319 107.208 1.00 40.92 329 GLY 4 O 1
ATOM 14683 N N . PHE D 4 330 ? 167.654 134.057 108.621 1.00 41.88 330 PHE 4 N 1
ATOM 14684 C CA . PHE D 4 330 ? 168.862 134.801 108.284 1.00 41.88 330 PHE 4 CA 1
ATOM 14685 C C . PHE D 4 330 ? 169.616 135.144 109.559 1.00 41.88 330 PHE 4 C 1
ATOM 14686 O O . PHE D 4 330 ? 169.009 135.572 110.544 1.00 41.88 330 PHE 4 O 1
ATOM 14694 N N . TYR D 4 331 ? 170.933 134.977 109.533 1.00 41.44 331 TYR 4 N 1
ATOM 14695 C CA . TYR D 4 331 ? 171.779 135.358 110.653 1.00 41.44 331 TYR 4 CA 1
ATOM 14696 C C . TYR D 4 331 ? 172.178 136.822 110.529 1.00 41.44 331 TYR 4 C 1
ATOM 14697 O O . TYR D 4 331 ? 172.408 137.329 109.429 1.00 41.44 331 TYR 4 O 1
ATOM 14706 N N . TYR D 4 332 ? 172.258 137.503 111.670 1.00 42.16 332 TYR 4 N 1
ATOM 14707 C CA . TYR D 4 332 ? 172.662 138.900 111.687 1.00 42.16 332 TYR 4 CA 1
ATOM 14708 C C . TYR D 4 332 ? 173.661 139.156 112.801 1.00 42.16 332 TYR 4 C 1
ATOM 14709 O O . TYR D 4 332 ? 173.438 138.760 113.950 1.00 42.16 332 TYR 4 O 1
ATOM 14718 N N . HIS D 4 333 ? 174.757 139.820 112.445 1.00 56.38 333 HIS 4 N 1
ATOM 14719 C CA . HIS D 4 333 ? 175.703 140.390 113.391 1.00 56.38 333 HIS 4 CA 1
ATOM 14720 C C . HIS D 4 333 ? 176.305 141.627 112.741 1.00 56.38 333 HIS 4 C 1
ATOM 14721 O O . HIS D 4 333 ? 176.280 141.781 111.518 1.00 56.38 333 HIS 4 O 1
ATOM 14728 N N . GLN D 4 334 ? 176.844 142.523 113.568 1.00 67.24 334 GLN 4 N 1
ATOM 14729 C CA . GLN D 4 334 ? 177.295 143.814 113.058 1.00 67.24 334 GLN 4 CA 1
ATOM 14730 C C . GLN D 4 334 ? 178.552 143.665 112.209 1.00 67.24 334 GLN 4 C 1
ATOM 14731 O O . GLN D 4 334 ? 178.583 144.082 111.046 1.00 67.24 334 GLN 4 O 1
ATOM 14737 N N . ASP D 4 335 ? 179.600 143.074 112.771 1.00 71.66 335 ASP 4 N 1
ATOM 14738 C CA . ASP D 4 335 ? 180.847 142.852 112.038 1.00 71.66 335 ASP 4 CA 1
ATOM 14739 C C . ASP D 4 335 ? 180.894 141.441 111.452 1.00 71.66 335 ASP 4 C 1
ATOM 14740 O O . ASP D 4 335 ? 181.837 140.676 111.649 1.00 71.66 335 ASP 4 O 1
ATOM 14745 N N . ALA D 4 336 ? 179.861 141.115 110.679 1.00 73.50 336 ALA 4 N 1
ATOM 14746 C CA . ALA D 4 336 ? 179.750 139.787 110.089 1.00 73.50 336 ALA 4 CA 1
ATOM 14747 C C . ALA D 4 336 ? 179.539 139.868 108.585 1.00 73.50 336 ALA 4 C 1
ATOM 14748 O O . ALA D 4 336 ? 179.669 140.942 107.991 1.00 73.50 336 ALA 4 O 1
ATOM 14750 N N . GLU D 4 337 ? 179.208 138.733 107.962 1.00 78.32 337 GLU 4 N 1
ATOM 14751 C CA . GLU D 4 337 ? 178.947 138.688 106.527 1.00 78.32 337 GLU 4 CA 1
ATOM 14752 C C . GLU D 4 337 ? 177.528 139.202 106.316 1.00 78.32 337 GLU 4 C 1
ATOM 14753 O O . GLU D 4 337 ? 176.922 139.701 107.259 1.00 78.32 337 GLU 4 O 1
ATOM 14759 N N . LYS D 4 338 ? 176.983 139.092 105.107 1.00 72.56 338 LYS 4 N 1
ATOM 14760 C CA . LYS D 4 338 ? 175.668 139.664 104.831 1.00 72.56 338 LYS 4 CA 1
ATOM 14761 C C . LYS D 4 338 ? 174.722 138.552 104.402 1.00 72.56 338 LYS 4 C 1
ATOM 14762 O O . LYS D 4 338 ? 175.018 137.821 103.452 1.00 72.56 338 LYS 4 O 1
ATOM 14764 N N . PHE D 4 339 ? 173.596 138.433 105.103 1.00 63.66 339 PHE 4 N 1
ATOM 14765 C CA . PHE D 4 339 ? 172.466 137.599 104.698 1.00 63.66 339 PHE 4 CA 1
ATOM 14766 C C . PHE D 4 339 ? 172.884 136.136 104.520 1.00 63.66 339 PHE 4 C 1
ATOM 14767 O O . PHE D 4 339 ? 172.835 135.568 103.430 1.00 63.66 339 PHE 4 O 1
ATOM 14775 N N . GLN D 4 340 ? 173.302 135.541 105.634 1.00 59.78 340 GLN 4 N 1
ATOM 14776 C CA . GLN D 4 340 ? 173.614 134.119 105.639 1.00 59.78 340 GLN 4 CA 1
ATOM 14777 C C . GLN D 4 340 ? 172.330 133.300 105.697 1.00 59.78 340 GLN 4 C 1
ATOM 14778 O O . GLN D 4 340 ? 171.444 133.559 106.514 1.00 59.78 340 GLN 4 O 1
ATOM 14784 N N . GLN D 4 341 ? 172.235 132.305 104.821 1.00 57.62 341 GLN 4 N 1
ATOM 14785 C CA . GLN D 4 341 ? 171.009 131.542 104.661 1.00 57.62 341 GLN 4 CA 1
ATOM 14786 C C . GLN D 4 341 ? 170.816 130.544 105.799 1.00 57.62 341 GLN 4 C 1
ATOM 14787 O O . GLN D 4 341 ? 171.743 130.209 106.539 1.00 57.62 341 GLN 4 O 1
ATOM 14793 N N . LEU D 4 342 ? 169.576 130.070 105.922 1.00 45.43 342 LEU 4 N 1
ATOM 14794 C CA . LEU D 4 342 ? 169.203 128.996 106.834 1.00 45.43 342 LEU 4 CA 1
ATOM 14795 C C . LEU D 4 342 ? 167.820 128.478 106.465 1.00 45.43 342 LEU 4 C 1
ATOM 14796 O O . LEU D 4 342 ? 166.889 129.268 106.286 1.00 45.43 342 LEU 4 O 1
ATOM 14801 N N . GLU D 4 343 ? 167.669 127.161 106.350 1.00 46.41 343 GLU 4 N 1
ATOM 14802 C CA . GLU D 4 343 ? 166.371 126.578 106.028 1.00 46.41 343 GLU 4 CA 1
ATOM 14803 C C . GLU D 4 343 ? 166.336 125.131 106.496 1.00 46.41 343 GLU 4 C 1
ATOM 14804 O O . GLU D 4 343 ? 167.298 124.386 106.289 1.00 46.41 343 GLU 4 O 1
ATOM 14810 N N . LEU D 4 344 ? 165.228 124.746 107.127 1.00 34.02 344 LEU 4 N 1
ATOM 14811 C CA . LEU D 4 344 ? 165.109 123.501 107.869 1.00 34.02 344 LEU 4 CA 1
ATOM 14812 C C . LEU D 4 344 ? 163.828 122.773 107.481 1.00 34.02 344 LEU 4 C 1
ATOM 14813 O O . LEU D 4 344 ? 162.858 123.383 107.028 1.00 34.02 344 LEU 4 O 1
ATOM 14818 N N . VAL D 4 345 ? 163.830 121.456 107.671 1.00 32.07 345 VAL 4 N 1
ATOM 14819 C CA . VAL D 4 345 ? 162.648 120.632 107.418 1.00 32.07 345 VAL 4 CA 1
ATOM 14820 C C . VAL D 4 345 ? 162.414 119.714 108.613 1.00 32.07 345 VAL 4 C 1
ATOM 14821 O O . VAL D 4 345 ? 163.375 119.341 109.298 1.00 32.07 345 VAL 4 O 1
ATOM 14825 N N . PRO D 4 346 ? 161.171 119.332 108.905 1.00 33.32 346 PRO 4 N 1
ATOM 14826 C CA . PRO D 4 346 ? 160.923 118.414 110.022 1.00 33.32 346 PRO 4 CA 1
ATOM 14827 C C . PRO D 4 346 ? 161.595 117.070 109.797 1.00 33.32 346 PRO 4 C 1
ATOM 14828 O O . PRO D 4 346 ? 161.679 116.578 108.671 1.00 33.32 346 PRO 4 O 1
ATOM 14832 N N . SER D 4 347 ? 162.076 116.471 110.883 1.00 39.52 347 SER 4 N 1
ATOM 14833 C CA . SER D 4 347 ? 162.746 115.181 110.793 1.00 39.52 347 SER 4 CA 1
ATOM 14834 C C . SER D 4 347 ? 161.836 114.035 111.225 1.00 39.52 347 SER 4 C 1
ATOM 14835 O O . SER D 4 347 ? 161.734 113.025 110.521 1.00 39.52 347 SER 4 O 1
ATOM 14838 N N . LEU D 4 348 ? 161.172 114.184 112.370 1.00 52.08 348 LEU 4 N 1
ATOM 14839 C CA . LEU D 4 348 ? 160.281 113.161 112.918 1.00 52.08 348 LEU 4 CA 1
ATOM 14840 C C . LEU D 4 348 ? 160.984 111.814 113.075 1.00 52.08 348 LEU 4 C 1
ATOM 14841 O O . LEU D 4 348 ? 161.116 111.297 114.184 1.00 52.08 348 LEU 4 O 1
ATOM 14843 N N . VAL D 4 352 ? 159.140 105.806 117.367 1.00 78.25 352 VAL 4 N 1
ATOM 14844 C CA . VAL D 4 352 ? 158.812 106.981 118.163 1.00 78.25 352 VAL 4 CA 1
ATOM 14845 C C . VAL D 4 352 ? 158.024 107.983 117.326 1.00 78.25 352 VAL 4 C 1
ATOM 14846 O O . VAL D 4 352 ? 157.660 107.698 116.185 1.00 78.25 352 VAL 4 O 1
ATOM 14848 N N . GLU D 4 353 ? 157.756 109.150 117.909 1.00 68.68 353 GLU 4 N 1
ATOM 14849 C CA . GLU D 4 353 ? 157.007 110.242 117.292 1.00 68.68 353 GLU 4 CA 1
ATOM 14850 C C . GLU D 4 353 ? 155.561 109.870 116.970 1.00 68.68 353 GLU 4 C 1
ATOM 14851 O O . GLU D 4 353 ? 154.849 110.661 116.339 1.00 68.68 353 GLU 4 O 1
ATOM 14853 N N . SER D 4 354 ? 155.107 108.688 117.388 1.00 54.11 354 SER 4 N 1
ATOM 14854 C CA . SER D 4 354 ? 153.710 108.297 117.272 1.00 54.11 354 SER 4 CA 1
ATOM 14855 C C . SER D 4 354 ? 153.013 108.191 118.619 1.00 54.11 354 SER 4 C 1
ATOM 14856 O O . SER D 4 354 ? 151.812 107.906 118.656 1.00 54.11 354 SER 4 O 1
ATOM 14859 N N . SER D 4 355 ? 153.731 108.414 119.715 1.00 44.26 355 SER 4 N 1
ATOM 14860 C CA . SER D 4 355 ? 153.191 108.345 121.061 1.00 44.26 355 SER 4 CA 1
ATOM 14861 C C . SER D 4 355 ? 153.681 109.554 121.843 1.00 44.26 355 SER 4 C 1
ATOM 14862 O O . SER D 4 355 ? 154.727 110.128 121.531 1.00 44.26 355 SER 4 O 1
ATOM 14865 N N . ASP D 4 356 ? 152.921 109.943 122.861 1.00 35.99 356 ASP 4 N 1
ATOM 14866 C CA . ASP D 4 356 ? 153.153 111.202 123.549 1.00 35.99 356 ASP 4 CA 1
ATOM 14867 C C . ASP D 4 356 ? 153.583 110.983 124.994 1.00 35.99 356 ASP 4 C 1
ATOM 14868 O O . ASP D 4 356 ? 153.241 109.984 125.630 1.00 35.99 356 ASP 4 O 1
ATOM 14873 N N . CYS D 4 357 ? 154.346 111.952 125.499 1.00 26.22 357 CYS 4 N 1
ATOM 14874 C CA . CYS D 4 357 ? 154.774 112.011 126.891 1.00 26.22 357 CYS 4 CA 1
ATOM 14875 C C . CYS D 4 357 ? 155.104 113.458 127.229 1.00 26.22 357 CYS 4 C 1
ATOM 14876 O O . CYS D 4 357 ? 155.659 114.175 126.393 1.00 26.22 357 CYS 4 O 1
ATOM 14879 N N . SER D 4 358 ? 154.764 113.908 128.429 1.00 24.30 358 SER 4 N 1
ATOM 14880 C CA . SER D 4 358 ? 154.843 115.322 128.758 1.00 24.30 358 SER 4 CA 1
ATOM 14881 C C . SER D 4 358 ? 155.547 115.539 130.092 1.00 24.30 358 SER 4 C 1
ATOM 14882 O O . SER D 4 358 ? 155.848 114.601 130.833 1.00 24.30 358 SER 4 O 1
ATOM 14885 N N . PHE D 4 359 ? 155.808 116.809 130.385 1.00 22.96 359 PHE 4 N 1
ATOM 14886 C CA . PHE D 4 359 ? 156.325 117.271 131.662 1.00 22.96 359 PHE 4 CA 1
ATOM 14887 C C . PHE D 4 359 ? 155.598 118.559 132.025 1.00 22.96 359 PHE 4 C 1
ATOM 14888 O O . PHE D 4 359 ? 154.805 119.088 131.242 1.00 22.96 359 PHE 4 O 1
ATOM 14896 N N . GLU D 4 360 ? 155.867 119.070 133.222 1.00 26.52 360 GLU 4 N 1
ATOM 14897 C CA . GLU D 4 360 ? 155.225 120.298 133.669 1.00 26.52 360 GLU 4 CA 1
ATOM 14898 C C . GLU D 4 360 ? 156.018 120.876 134.827 1.00 26.52 360 GLU 4 C 1
ATOM 14899 O O . GLU D 4 360 ? 156.272 120.179 135.811 1.00 26.52 360 GLU 4 O 1
ATOM 14905 N N . PHE D 4 361 ? 156.407 122.141 134.704 1.00 24.18 361 PHE 4 N 1
ATOM 14906 C CA . PHE D 4 361 ? 157.170 122.795 135.757 1.00 24.18 361 PHE 4 CA 1
ATOM 14907 C C . PHE D 4 361 ? 156.272 123.072 136.954 1.00 24.18 361 PHE 4 C 1
ATOM 14908 O O . PHE D 4 361 ? 155.184 123.636 136.810 1.00 24.18 361 PHE 4 O 1
ATOM 14916 N N . ALA D 4 362 ? 156.727 122.679 138.138 1.00 27.08 362 ALA 4 N 1
ATOM 14917 C CA . ALA D 4 362 ? 155.965 122.923 139.355 1.00 27.08 362 ALA 4 CA 1
ATOM 14918 C C . ALA D 4 362 ? 156.055 124.388 139.755 1.00 27.08 362 ALA 4 C 1
ATOM 14919 O O . ALA D 4 362 ? 157.077 125.035 139.534 1.00 27.08 362 ALA 4 O 1
ATOM 14921 N N . SER E 5 223 ? 195.128 166.467 190.855 1.00 99.83 223 SER 9 N 1
ATOM 14922 C CA . SER E 5 223 ? 194.538 165.259 190.297 1.00 99.83 223 SER 9 CA 1
ATOM 14923 C C . SER E 5 223 ? 193.273 164.873 191.056 1.00 99.83 223 SER 9 C 1
ATOM 14924 O O . SER E 5 223 ? 193.011 165.377 192.147 1.00 99.83 223 SER 9 O 1
ATOM 14927 N N . ILE E 5 224 ? 192.496 163.971 190.466 1.00 106.97 224 ILE 9 N 1
ATOM 14928 C CA . ILE E 5 224 ? 191.237 163.517 191.038 1.00 106.97 224 ILE 9 CA 1
ATOM 14929 C C . ILE E 5 224 ? 191.402 162.170 191.739 1.00 106.97 224 ILE 9 C 1
ATOM 14930 O O . ILE E 5 224 ? 190.426 161.439 191.920 1.00 106.97 224 ILE 9 O 1
ATOM 14935 N N . LEU E 5 225 ? 192.633 161.831 192.128 1.00 108.71 225 LEU 9 N 1
ATOM 14936 C CA . LEU E 5 225 ? 192.873 160.562 192.804 1.00 108.71 225 LEU 9 CA 1
ATOM 14937 C C . LEU E 5 225 ? 192.118 160.490 194.125 1.00 108.71 225 LEU 9 C 1
ATOM 14938 O O . LEU E 5 225 ? 191.577 159.437 194.480 1.00 108.71 225 LEU 9 O 1
ATOM 14943 N N . GLU E 5 226 ? 192.061 161.602 194.864 1.00 109.81 226 GLU 9 N 1
ATOM 14944 C CA . GLU E 5 226 ? 191.295 161.630 196.105 1.00 109.81 226 GLU 9 CA 1
ATOM 14945 C C . GLU E 5 226 ? 189.798 161.513 195.857 1.00 109.81 226 GLU 9 C 1
ATOM 14946 O O . GLU E 5 226 ? 189.091 160.926 196.681 1.00 109.81 226 GLU 9 O 1
ATOM 14952 N N . PHE E 5 227 ? 189.300 162.052 194.745 1.00 107.79 227 PHE 9 N 1
ATOM 14953 C CA . PHE E 5 227 ? 187.906 161.846 194.376 1.00 107.79 227 PHE 9 CA 1
ATOM 14954 C C . PHE E 5 227 ? 187.623 160.376 194.095 1.00 107.79 227 PHE 9 C 1
ATOM 14955 O O . PHE E 5 227 ? 186.674 159.801 194.641 1.00 107.79 227 PHE 9 O 1
ATOM 14963 N N . GLN E 5 228 ? 188.461 159.747 193.270 1.00 103.88 228 GLN 9 N 1
ATOM 14964 C CA . GLN E 5 228 ? 188.180 158.383 192.836 1.00 103.88 228 GLN 9 CA 1
ATOM 14965 C C . GLN E 5 228 ? 188.374 157.378 193.965 1.00 103.88 228 GLN 9 C 1
ATOM 14966 O O . GLN E 5 228 ? 187.620 156.406 194.065 1.00 103.88 228 GLN 9 O 1
ATOM 14972 N N . ALA E 5 229 ? 189.373 157.585 194.825 1.00 103.80 229 ALA 9 N 1
ATOM 14973 C CA . ALA E 5 229 ? 189.570 156.671 195.947 1.00 103.80 229 ALA 9 CA 1
ATOM 14974 C C . ALA E 5 229 ? 188.395 156.731 196.915 1.00 103.80 229 ALA 9 C 1
ATOM 14975 O O . ALA E 5 229 ? 187.899 155.694 197.374 1.00 103.80 229 ALA 9 O 1
ATOM 14977 N N . ARG E 5 230 ? 187.929 157.942 197.232 1.00 104.47 230 ARG 9 N 1
ATOM 14978 C CA . ARG E 5 230 ? 186.773 158.078 198.111 1.00 104.47 230 ARG 9 CA 1
ATOM 14979 C C . ARG E 5 230 ? 185.529 157.475 197.472 1.00 104.47 230 ARG 9 C 1
ATOM 14980 O O . ARG E 5 230 ? 184.710 156.850 198.154 1.00 104.47 230 ARG 9 O 1
ATOM 14988 N N . LEU E 5 231 ? 185.369 157.654 196.160 1.00 100.50 231 LEU 9 N 1
ATOM 14989 C CA . LEU E 5 231 ? 184.218 157.082 195.472 1.00 100.50 231 LEU 9 CA 1
ATOM 14990 C C . LEU E 5 231 ? 184.261 155.556 195.480 1.00 100.50 231 LEU 9 C 1
ATOM 14991 O O . LEU E 5 231 ? 183.226 154.901 195.648 1.00 100.50 231 LEU 9 O 1
ATOM 14996 N N . GLN E 5 232 ? 185.445 154.970 195.290 1.00 95.76 232 GLN 9 N 1
ATOM 14997 C CA . GLN E 5 232 ? 185.566 153.517 195.373 1.00 95.76 232 GLN 9 CA 1
ATOM 14998 C C . GLN E 5 232 ? 185.297 153.024 196.788 1.00 95.76 232 GLN 9 C 1
ATOM 14999 O O . GLN E 5 232 ? 184.706 151.955 196.976 1.00 95.76 232 GLN 9 O 1
ATOM 15005 N N . GLU E 5 233 ? 185.723 153.787 197.797 1.00 98.15 233 GLU 9 N 1
ATOM 15006 C CA . GLU E 5 233 ? 185.373 153.449 199.174 1.00 98.15 233 GLU 9 CA 1
ATOM 15007 C C . GLU E 5 233 ? 183.863 153.469 199.370 1.00 98.15 233 GLU 9 C 1
ATOM 15008 O O . GLU E 5 233 ? 183.300 152.590 200.033 1.00 98.15 233 GLU 9 O 1
ATOM 15014 N N . TYR E 5 234 ? 183.195 154.472 198.798 1.00 96.52 234 TYR 9 N 1
ATOM 15015 C CA . TYR E 5 234 ? 181.740 154.564 198.878 1.00 96.52 234 TYR 9 CA 1
ATOM 15016 C C . TYR E 5 234 ? 181.074 153.362 198.214 1.00 96.52 234 TYR 9 C 1
ATOM 15017 O O . TYR E 5 234 ? 180.133 152.779 198.766 1.00 96.52 234 TYR 9 O 1
ATOM 15026 N N . ILE E 5 235 ? 181.567 152.961 197.039 1.00 91.07 235 ILE 9 N 1
ATOM 15027 C CA . ILE E 5 235 ? 181.016 151.790 196.357 1.00 91.07 235 ILE 9 CA 1
ATOM 15028 C C . ILE E 5 235 ? 181.227 150.530 197.184 1.00 91.07 235 ILE 9 C 1
ATOM 15029 O O . ILE E 5 235 ? 180.337 149.678 197.281 1.00 91.07 235 ILE 9 O 1
ATOM 15034 N N . GLU E 5 236 ? 182.418 150.369 197.762 1.00 93.94 236 GLU 9 N 1
ATOM 15035 C CA . GLU E 5 236 ? 182.698 149.156 198.521 1.00 93.94 236 GLU 9 CA 1
ATOM 15036 C C . GLU E 5 236 ? 181.906 149.112 199.819 1.00 93.94 236 GLU 9 C 1
ATOM 15037 O O . GLU E 5 236 ? 181.583 148.025 200.310 1.00 93.94 236 GLU 9 O 1
ATOM 15043 N N . LEU E 5 237 ? 181.588 150.273 200.390 1.00 94.79 237 LEU 9 N 1
ATOM 15044 C CA . LEU E 5 237 ? 180.744 150.307 201.574 1.00 94.79 237 LEU 9 CA 1
ATOM 15045 C C . LEU E 5 237 ? 179.264 150.203 201.224 1.00 94.79 237 LEU 9 C 1
ATOM 15046 O O . LEU E 5 237 ? 178.448 149.916 202.106 1.00 94.79 237 LEU 9 O 1
ATOM 15051 N N . LEU E 5 238 ? 178.907 150.420 199.955 1.00 93.38 238 LEU 9 N 1
ATOM 15052 C CA . LEU E 5 238 ? 177.546 150.148 199.501 1.00 93.38 238 LEU 9 CA 1
ATOM 15053 C C . LEU E 5 238 ? 177.342 148.688 199.122 1.00 93.38 238 LEU 9 C 1
ATOM 15054 O O . LEU E 5 238 ? 176.238 148.159 199.294 1.00 93.38 238 LEU 9 O 1
ATOM 15059 N N . LYS E 5 239 ? 178.374 148.036 198.580 1.00 89.89 239 LYS 9 N 1
ATOM 15060 C CA . LYS E 5 239 ? 178.241 146.639 198.181 1.00 89.89 239 LYS 9 CA 1
ATOM 15061 C C . LYS E 5 239 ? 177.822 145.771 199.356 1.00 89.89 239 LYS 9 C 1
ATOM 15062 O O . LYS E 5 239 ? 176.944 144.913 199.215 1.00 89.89 239 LYS 9 O 1
ATOM 15068 N N . VAL E 5 240 ? 178.427 145.976 200.506 1.00 95.22 240 VAL 9 N 1
ATOM 15069 C CA . VAL E 5 240 ? 177.870 145.507 201.766 1.00 95.22 240 VAL 9 CA 1
ATOM 15070 C C . VAL E 5 240 ? 176.678 146.398 202.086 1.00 95.22 240 VAL 9 C 1
ATOM 15071 O O . VAL E 5 240 ? 176.736 147.620 201.923 1.00 95.22 240 VAL 9 O 1
ATOM 15075 N N . ASP E 5 241 ? 175.594 145.798 202.567 1.00 98.63 241 ASP 9 N 1
ATOM 15076 C CA . ASP E 5 241 ? 174.329 146.531 202.646 1.00 98.63 241 ASP 9 CA 1
ATOM 15077 C C . ASP E 5 241 ? 174.333 147.642 203.701 1.00 98.63 241 ASP 9 C 1
ATOM 15078 O O . ASP E 5 241 ? 173.264 148.200 203.986 1.00 98.63 241 ASP 9 O 1
ATOM 15083 N N . ASN E 5 242 ? 175.486 147.972 204.275 1.00 100.52 242 ASN 9 N 1
ATOM 15084 C CA . ASN E 5 242 ? 175.611 149.095 205.200 1.00 100.52 242 ASN 9 CA 1
ATOM 15085 C C . ASN E 5 242 ? 175.289 150.377 204.444 1.00 100.52 242 ASN 9 C 1
ATOM 15086 O O . ASN E 5 242 ? 176.067 150.831 203.603 1.00 100.52 242 ASN 9 O 1
ATOM 15091 N N . TYR E 5 243 ? 174.127 150.965 204.736 1.00 97.64 243 TYR 9 N 1
ATOM 15092 C CA . TYR E 5 243 ? 173.657 152.111 203.965 1.00 97.64 243 TYR 9 CA 1
ATOM 15093 C C . TYR E 5 243 ? 174.007 153.432 204.640 1.00 97.64 243 TYR 9 C 1
ATOM 15094 O O . TYR E 5 243 ? 174.424 154.384 203.972 1.00 97.64 243 TYR 9 O 1
ATOM 15103 N N . THR E 5 244 ? 173.824 153.513 205.961 1.00 101.53 244 THR 9 N 1
ATOM 15104 C CA . THR E 5 244 ? 173.985 154.788 206.655 1.00 101.53 244 THR 9 CA 1
ATOM 15105 C C . THR E 5 244 ? 175.430 155.276 206.605 1.00 101.53 244 THR 9 C 1
ATOM 15106 O O . THR E 5 244 ? 175.683 156.480 206.465 1.00 101.53 244 THR 9 O 1
ATOM 15110 N N . ASP E 5 245 ? 176.393 154.359 206.700 1.00 101.81 245 ASP 9 N 1
ATOM 15111 C CA . ASP E 5 245 ? 177.790 154.771 206.655 1.00 101.81 245 ASP 9 CA 1
ATOM 15112 C C . ASP E 5 245 ? 178.186 155.227 205.257 1.00 101.81 245 ASP 9 C 1
ATOM 15113 O O . ASP E 5 245 ? 178.975 156.166 205.107 1.00 101.81 245 ASP 9 O 1
ATOM 15118 N N . ALA E 5 246 ? 177.648 154.580 204.220 1.00 96.75 246 ALA 9 N 1
ATOM 15119 C CA . ALA E 5 246 ? 177.865 155.071 202.862 1.00 96.75 246 ALA 9 CA 1
ATOM 15120 C C . ALA E 5 246 ? 177.242 156.449 202.676 1.00 96.75 246 ALA 9 C 1
ATOM 15121 O O . ALA E 5 246 ? 177.798 157.303 201.975 1.00 96.75 246 ALA 9 O 1
ATOM 15123 N N . ILE E 5 247 ? 176.084 156.682 203.297 1.00 99.29 247 ILE 9 N 1
ATOM 15124 C CA . ILE E 5 247 ? 175.465 158.005 203.260 1.00 99.29 247 ILE 9 CA 1
ATOM 15125 C C . ILE E 5 247 ? 176.393 159.038 203.886 1.00 99.29 247 ILE 9 C 1
ATOM 15126 O O . ILE E 5 247 ? 176.602 160.131 203.342 1.00 99.29 247 ILE 9 O 1
ATOM 15131 N N . VAL E 5 248 ? 176.956 158.702 205.048 1.00 101.43 248 VAL 9 N 1
ATOM 15132 C CA . VAL E 5 248 ? 177.869 159.614 205.732 1.00 101.43 248 VAL 9 CA 1
ATOM 15133 C C . VAL E 5 248 ? 179.095 159.886 204.871 1.00 101.43 248 VAL 9 C 1
ATOM 15134 O O . VAL E 5 248 ? 179.564 161.027 204.771 1.00 101.43 248 VAL 9 O 1
ATOM 15138 N N . CYS E 5 249 ? 179.638 158.840 204.244 1.00 102.25 249 CYS 9 N 1
ATOM 15139 C CA . CYS E 5 249 ? 180.802 159.012 203.380 1.00 102.25 249 CYS 9 CA 1
ATOM 15140 C C . CYS E 5 249 ? 180.489 159.931 202.208 1.00 102.25 249 CYS 9 C 1
ATOM 15141 O O . CYS E 5 249 ? 181.287 160.813 201.873 1.00 102.25 249 CYS 9 O 1
ATOM 15144 N N . PHE E 5 250 ? 179.332 159.740 201.571 1.00 103.10 250 PHE 9 N 1
ATOM 15145 C CA . PHE E 5 250 ? 178.920 160.632 200.492 1.00 103.10 250 PHE 9 CA 1
ATOM 15146 C C . PHE E 5 250 ? 178.863 162.071 200.989 1.00 103.10 250 PHE 9 C 1
ATOM 15147 O O . PHE E 5 250 ? 179.507 162.964 200.427 1.00 103.10 250 PHE 9 O 1
ATOM 15155 N N . GLN E 5 251 ? 178.142 162.291 202.092 1.00 106.00 251 GLN 9 N 1
ATOM 15156 C CA . GLN E 5 251 ? 177.952 163.643 202.611 1.00 106.00 251 GLN 9 CA 1
ATOM 15157 C C . GLN E 5 251 ? 179.281 164.315 202.933 1.00 106.00 251 GLN 9 C 1
ATOM 15158 O O . GLN E 5 251 ? 179.464 165.506 202.660 1.00 106.00 251 GLN 9 O 1
ATOM 15164 N N . ARG E 5 252 ? 180.220 163.571 203.517 1.00 108.29 252 ARG 9 N 1
ATOM 15165 C CA . ARG E 5 252 ? 181.473 164.178 203.953 1.00 108.29 252 ARG 9 CA 1
ATOM 15166 C C . ARG E 5 252 ? 182.459 164.334 202.800 1.00 108.29 252 ARG 9 C 1
ATOM 15167 O O . ARG E 5 252 ? 182.858 165.452 202.457 1.00 108.29 252 ARG 9 O 1
ATOM 15175 N N . PHE E 5 253 ? 182.863 163.222 202.189 1.00 108.09 253 PHE 9 N 1
ATOM 15176 C CA . PHE E 5 253 ? 183.973 163.211 201.248 1.00 108.09 253 PHE 9 CA 1
ATOM 15177 C C . PHE E 5 253 ? 183.535 163.341 199.794 1.00 108.09 253 PHE 9 C 1
ATOM 15178 O O . PHE E 5 253 ? 184.385 163.262 198.902 1.00 108.09 253 PHE 9 O 1
ATOM 15186 N N . LEU E 5 254 ? 182.240 163.531 199.523 1.00 107.32 254 LEU 9 N 1
ATOM 15187 C CA . LEU E 5 254 ? 181.777 163.620 198.147 1.00 107.32 254 LEU 9 CA 1
ATOM 15188 C C . LEU E 5 254 ? 181.047 164.915 197.825 1.00 107.32 254 LEU 9 C 1
ATOM 15189 O O . LEU E 5 254 ? 180.802 165.185 196.646 1.00 107.32 254 LEU 9 O 1
ATOM 15194 N N . LEU E 5 255 ? 180.699 165.721 198.824 1.00 105.72 255 LEU 9 N 1
ATOM 15195 C CA . LEU E 5 255 ? 180.033 166.997 198.585 1.00 105.72 255 LEU 9 CA 1
ATOM 15196 C C . LEU E 5 255 ? 180.986 168.092 198.103 1.00 105.72 255 LEU 9 C 1
ATOM 15197 O O . LEU E 5 255 ? 180.621 168.845 197.193 1.00 105.72 255 LEU 9 O 1
ATOM 15202 N N . PRO E 5 256 ? 182.195 168.234 198.666 1.00 104.67 256 PRO 9 N 1
ATOM 15203 C CA . PRO E 5 256 ? 183.087 169.306 198.190 1.00 104.67 256 PRO 9 CA 1
ATOM 15204 C C . PRO E 5 256 ? 183.440 169.203 196.718 1.00 104.67 256 PRO 9 C 1
ATOM 15205 O O . PRO E 5 256 ? 183.879 170.199 196.131 1.00 104.67 256 PRO 9 O 1
ATOM 15209 N N . PHE E 5 257 ? 183.266 168.037 196.102 1.00 102.24 257 PHE 9 N 1
ATOM 15210 C CA . PHE E 5 257 ? 183.553 167.852 194.689 1.00 102.24 257 PHE 9 CA 1
ATOM 15211 C C . PHE E 5 257 ? 182.319 168.047 193.816 1.00 102.24 257 PHE 9 C 1
ATOM 15212 O O . PHE E 5 257 ? 182.342 167.679 192.636 1.00 102.24 257 PHE 9 O 1
ATOM 15220 N N . VAL E 5 258 ? 181.242 168.607 194.372 1.00 99.54 258 VAL 9 N 1
ATOM 15221 C CA . VAL E 5 258 ? 180.028 168.823 193.592 1.00 99.54 258 VAL 9 CA 1
ATOM 15222 C C . VAL E 5 258 ? 180.253 169.854 192.488 1.00 99.54 258 VAL 9 C 1
ATOM 15223 O O . VAL E 5 258 ? 179.676 169.736 191.401 1.00 99.54 258 VAL 9 O 1
ATOM 15227 N N . LYS E 5 259 ? 181.081 170.871 192.735 1.00 96.37 259 LYS 9 N 1
ATOM 15228 C CA . LYS E 5 259 ? 181.392 171.838 191.691 1.00 96.37 259 LYS 9 CA 1
ATOM 15229 C C . LYS E 5 259 ? 182.329 171.254 190.643 1.00 96.37 259 LYS 9 C 1
ATOM 15230 O O . LYS E 5 259 ? 182.286 171.667 189.479 1.00 96.37 259 LYS 9 O 1
ATOM 15236 N N . SER E 5 260 ? 183.175 170.301 191.033 1.00 98.95 260 SER 9 N 1
ATOM 15237 C CA . SER E 5 260 ? 184.092 169.688 190.080 1.00 98.95 260 SER 9 CA 1
ATOM 15238 C C . SER E 5 260 ? 183.353 168.739 189.145 1.00 98.95 260 SER 9 C 1
ATOM 15239 O O . SER E 5 260 ? 183.326 168.944 187.926 1.00 98.95 260 SER 9 O 1
ATOM 15242 N N . ASN E 5 261 ? 182.736 167.695 189.700 1.00 102.37 261 ASN 9 N 1
ATOM 15243 C CA . ASN E 5 261 ? 182.063 166.660 188.914 1.00 102.37 261 ASN 9 CA 1
ATOM 15244 C C . ASN E 5 261 ? 180.696 166.378 189.533 1.00 102.37 261 ASN 9 C 1
ATOM 15245 O O . ASN E 5 261 ? 180.555 165.492 190.379 1.00 102.37 261 ASN 9 O 1
ATOM 15250 N N . PHE E 5 262 ? 179.686 167.132 189.098 1.00 100.34 262 PHE 9 N 1
ATOM 15251 C CA . PHE E 5 262 ? 178.321 166.897 189.551 1.00 100.34 262 PHE 9 CA 1
ATOM 15252 C C . PHE E 5 262 ? 177.737 165.621 188.957 1.00 100.34 262 PHE 9 C 1
ATOM 15253 O O . PHE E 5 262 ? 176.908 164.962 189.599 1.00 100.34 262 PHE 9 O 1
ATOM 15261 N N . THR E 5 263 ? 178.160 165.260 187.744 1.00 98.71 263 THR 9 N 1
ATOM 15262 C CA . THR E 5 263 ? 177.632 164.066 187.091 1.00 98.71 263 THR 9 CA 1
ATOM 15263 C C . THR E 5 263 ? 177.991 162.804 187.867 1.00 98.71 263 THR 9 C 1
ATOM 15264 O O . THR E 5 263 ? 177.184 161.872 187.961 1.00 98.71 263 THR 9 O 1
ATOM 15268 N N . ASP E 5 264 ? 179.197 162.752 188.433 1.00 101.97 264 ASP 9 N 1
ATOM 15269 C CA . ASP E 5 264 ? 179.594 161.568 189.186 1.00 101.97 264 ASP 9 CA 1
ATOM 15270 C C . ASP E 5 264 ? 178.797 161.433 190.480 1.00 101.97 264 ASP 9 C 1
ATOM 15271 O O . ASP E 5 264 ? 178.429 160.320 190.871 1.00 101.97 264 ASP 9 O 1
ATOM 15276 N N . LEU E 5 265 ? 178.522 162.549 191.162 1.00 96.82 265 LEU 9 N 1
ATOM 15277 C CA . LEU E 5 265 ? 177.637 162.499 192.325 1.00 96.82 265 LEU 9 CA 1
ATOM 15278 C C . LEU E 5 265 ? 176.237 162.049 191.931 1.00 96.82 265 LEU 9 C 1
ATOM 15279 O O . LEU E 5 265 ? 175.599 161.265 192.646 1.00 96.82 265 LEU 9 O 1
ATOM 15284 N N . LYS E 5 266 ? 175.739 162.552 190.800 1.00 90.07 266 LYS 9 N 1
ATOM 15285 C CA . LYS E 5 266 ? 174.456 162.105 190.268 1.00 90.07 266 LYS 9 CA 1
ATOM 15286 C C . LYS E 5 266 ? 174.438 160.592 190.067 1.00 90.07 266 LYS 9 C 1
ATOM 15287 O O . LYS E 5 266 ? 173.498 159.900 190.486 1.00 90.07 266 LYS 9 O 1
ATOM 15293 N N . LEU E 5 267 ? 175.484 160.062 189.433 1.00 88.93 267 LEU 9 N 1
ATOM 15294 C CA . LEU E 5 267 ? 175.560 158.630 189.169 1.00 88.93 267 LEU 9 CA 1
ATOM 15295 C C . LEU E 5 267 ? 175.664 157.829 190.462 1.00 88.93 267 LEU 9 C 1
ATOM 15296 O O . LEU E 5 267 ? 175.089 156.740 190.570 1.00 88.93 267 LEU 9 O 1
ATOM 15301 N N . ALA E 5 268 ? 176.407 158.338 191.447 1.00 87.66 268 ALA 9 N 1
ATOM 15302 C CA . ALA E 5 268 ? 176.491 157.658 192.736 1.00 87.66 268 ALA 9 CA 1
ATOM 15303 C C . ALA E 5 268 ? 175.130 157.598 193.416 1.00 87.66 268 ALA 9 C 1
ATOM 15304 O O . ALA E 5 268 ? 174.756 156.566 193.990 1.00 87.66 268 ALA 9 O 1
ATOM 15306 N N . SER E 5 269 ? 174.373 158.695 193.357 1.00 84.89 269 SER 9 N 1
ATOM 15307 C CA . SER E 5 269 ? 173.026 158.688 193.916 1.00 84.89 269 SER 9 CA 1
ATOM 15308 C C . SER E 5 269 ? 172.139 157.672 193.205 1.00 84.89 269 SER 9 C 1
ATOM 15309 O O . SER E 5 269 ? 171.341 156.980 193.847 1.00 84.89 269 SER 9 O 1
ATOM 15312 N N . GLY E 5 270 ? 172.260 157.573 191.880 1.00 85.23 270 GLY 9 N 1
ATOM 15313 C CA . GLY E 5 270 ? 171.488 156.571 191.156 1.00 85.23 270 GLY 9 CA 1
ATOM 15314 C C . GLY E 5 270 ? 171.866 155.147 191.526 1.00 85.23 270 GLY 9 C 1
ATOM 15315 O O . GLY E 5 270 ? 170.999 154.271 191.646 1.00 85.23 270 GLY 9 O 1
ATOM 15316 N N . LEU E 5 271 ? 173.164 154.892 191.694 1.00 81.51 271 LEU 9 N 1
ATOM 15317 C CA . LEU E 5 271 ? 173.608 153.581 192.148 1.00 81.51 271 LEU 9 CA 1
ATOM 15318 C C . LEU E 5 271 ? 173.059 153.258 193.526 1.00 81.51 271 LEU 9 C 1
ATOM 15319 O O . LEU E 5 271 ? 172.695 152.109 193.793 1.00 81.51 271 LEU 9 O 1
ATOM 15324 N N . LEU E 5 272 ? 172.963 154.263 194.397 1.00 74.54 272 LEU 9 N 1
ATOM 15325 C CA . LEU E 5 272 ? 172.444 154.050 195.743 1.00 74.54 272 LEU 9 CA 1
ATOM 15326 C C . LEU E 5 272 ? 171.046 153.445 195.742 1.00 74.54 272 LEU 9 C 1
ATOM 15327 O O . LEU E 5 272 ? 170.663 152.795 196.720 1.00 74.54 272 LEU 9 O 1
ATOM 15332 N N . ILE E 5 273 ? 170.280 153.632 194.673 1.00 72.66 273 ILE 9 N 1
ATOM 15333 C CA . ILE E 5 273 ? 168.960 153.025 194.540 1.00 72.66 273 ILE 9 CA 1
ATOM 15334 C C . ILE E 5 273 ? 169.012 151.740 193.724 1.00 72.66 273 ILE 9 C 1
ATOM 15335 O O . ILE E 5 273 ? 168.459 150.719 194.131 1.00 72.66 273 ILE 9 O 1
ATOM 15340 N N . PHE E 5 274 ? 169.688 151.756 192.575 1.00 77.91 274 PHE 9 N 1
ATOM 15341 C CA . PHE E 5 274 ? 169.620 150.599 191.686 1.00 77.91 274 PHE 9 CA 1
ATOM 15342 C C . PHE E 5 274 ? 170.673 149.530 191.972 1.00 77.91 274 PHE 9 C 1
ATOM 15343 O O . PHE E 5 274 ? 170.828 148.616 191.155 1.00 77.91 274 PHE 9 O 1
ATOM 15351 N N . ILE E 5 275 ? 171.398 149.616 193.091 1.00 80.95 275 ILE 9 N 1
ATOM 15352 C CA . ILE E 5 275 ? 172.324 148.544 193.442 1.00 80.95 275 ILE 9 CA 1
ATOM 15353 C C . ILE E 5 275 ? 171.575 147.254 193.751 1.00 80.95 275 ILE 9 C 1
ATOM 15354 O O . ILE E 5 275 ? 172.082 146.156 193.492 1.00 80.95 275 ILE 9 O 1
ATOM 15359 N N . LYS E 5 276 ? 170.365 147.357 194.305 1.00 81.54 276 LYS 9 N 1
ATOM 15360 C CA . LYS E 5 276 ? 169.597 146.166 194.650 1.00 81.54 276 LYS 9 CA 1
ATOM 15361 C C . LYS E 5 276 ? 169.159 145.391 193.413 1.00 81.54 276 LYS 9 C 1
ATOM 15362 O O . LYS E 5 276 ? 168.964 144.173 193.487 1.00 81.54 276 LYS 9 O 1
ATOM 15368 N N . TYR E 5 277 ? 168.997 146.067 192.278 1.00 83.89 277 TYR 9 N 1
ATOM 15369 C CA . TYR E 5 277 ? 168.492 145.435 191.066 1.00 83.89 277 TYR 9 CA 1
ATOM 15370 C C . TYR E 5 277 ? 169.573 145.149 190.035 1.00 83.89 277 TYR 9 C 1
ATOM 15371 O O . TYR E 5 277 ? 169.433 144.206 189.252 1.00 83.89 277 TYR 9 O 1
ATOM 15380 N N . CYS E 5 278 ? 170.649 145.940 190.001 1.00 101.49 278 CYS 9 N 1
ATOM 15381 C CA . CYS E 5 278 ? 171.701 145.693 189.020 1.00 101.49 278 CYS 9 CA 1
ATOM 15382 C C . CYS E 5 278 ? 172.563 144.497 189.403 1.00 101.49 278 CYS 9 C 1
ATOM 15383 O O . CYS E 5 278 ? 173.077 143.799 188.521 1.00 101.49 278 CYS 9 O 1
ATOM 15386 N N . ASN E 5 279 ? 172.735 144.250 190.698 1.00 112.80 279 ASN 9 N 1
ATOM 15387 C CA . ASN E 5 279 ? 173.589 143.161 191.150 1.00 112.80 279 ASN 9 CA 1
ATOM 15388 C C . ASN E 5 279 ? 172.981 141.814 190.776 1.00 112.80 279 ASN 9 C 1
ATOM 15389 O O . ASN E 5 279 ? 171.765 141.617 190.853 1.00 112.80 279 ASN 9 O 1
ATOM 15394 N N . ASP E 5 280 ? 173.841 140.885 190.369 1.00 113.28 280 ASP 9 N 1
ATOM 15395 C CA . ASP E 5 280 ? 173.419 139.532 190.021 1.00 113.28 280 ASP 9 CA 1
ATOM 15396 C C . ASP E 5 280 ? 174.106 138.505 190.913 1.00 113.28 280 ASP 9 C 1
ATOM 15397 O O . ASP E 5 280 ? 175.328 138.358 190.877 1.00 113.28 280 ASP 9 O 1
ATOM 15402 N N . MET E 5 303 ? 168.143 121.787 184.691 1.00 74.87 303 MET 9 N 1
ATOM 15403 C CA . MET E 5 303 ? 168.838 122.613 183.715 1.00 74.87 303 MET 9 CA 1
ATOM 15404 C C . MET E 5 303 ? 168.642 122.032 182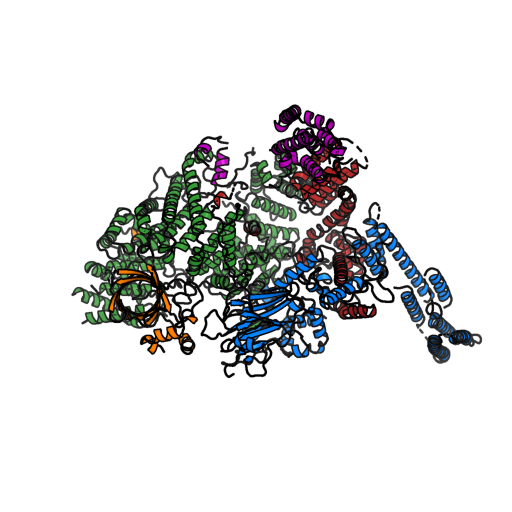.320 1.00 74.87 303 MET 9 C 1
ATOM 15405 O O . MET E 5 303 ? 168.693 122.748 181.321 1.00 74.87 303 MET 9 O 1
ATOM 15410 N N . LYS E 5 304 ? 168.400 120.721 182.266 1.00 66.68 304 LYS 9 N 1
ATOM 15411 C CA . LYS E 5 304 ? 168.251 120.040 180.985 1.00 66.68 304 LYS 9 CA 1
ATOM 15412 C C . LYS E 5 304 ? 167.022 120.540 180.233 1.00 66.68 304 LYS 9 C 1
ATOM 15413 O O . LYS E 5 304 ? 167.103 120.888 179.049 1.00 66.68 304 LYS 9 O 1
ATOM 15419 N N . LYS E 5 305 ? 165.874 120.587 180.911 1.00 53.63 305 LYS 9 N 1
ATOM 15420 C CA . LYS E 5 305 ? 164.625 120.940 180.243 1.00 53.63 305 LYS 9 CA 1
ATOM 15421 C C . LYS E 5 305 ? 164.657 122.374 179.731 1.00 53.63 305 LYS 9 C 1
ATOM 15422 O O . LYS E 5 305 ? 164.264 122.650 178.590 1.00 53.63 305 LYS 9 O 1
ATOM 15428 N N . ASP E 5 306 ? 165.126 123.304 180.565 1.00 54.44 306 ASP 9 N 1
ATOM 15429 C CA . ASP E 5 306 ? 165.159 124.706 180.164 1.00 54.44 306 ASP 9 CA 1
ATOM 15430 C C . ASP E 5 306 ? 166.121 124.927 179.007 1.00 54.44 306 ASP 9 C 1
ATOM 15431 O O . ASP E 5 306 ? 165.813 125.673 178.070 1.00 54.44 306 ASP 9 O 1
ATOM 15436 N N . ARG E 5 307 ? 167.291 124.288 179.051 1.00 48.06 307 ARG 9 N 1
ATOM 15437 C CA . ARG E 5 307 ? 168.242 124.434 177.955 1.00 48.06 307 ARG 9 CA 1
ATOM 15438 C C . ARG E 5 307 ? 167.690 123.849 176.663 1.00 48.06 307 ARG 9 C 1
ATOM 15439 O O . ARG E 5 307 ? 167.847 124.445 175.592 1.00 48.06 307 ARG 9 O 1
ATOM 15447 N N . ILE E 5 308 ? 167.037 122.689 176.743 1.00 35.84 308 ILE 9 N 1
ATOM 15448 C CA . ILE E 5 308 ? 166.474 122.073 175.544 1.00 35.84 308 ILE 9 CA 1
ATOM 15449 C C . ILE E 5 308 ? 165.408 122.977 174.938 1.00 35.84 308 ILE 9 C 1
ATOM 15450 O O . ILE E 5 308 ? 165.395 123.227 173.725 1.00 35.84 308 ILE 9 O 1
ATOM 15455 N N . PHE E 5 309 ? 164.505 123.491 175.777 1.00 29.41 309 PHE 9 N 1
ATOM 15456 C CA . PHE E 5 309 ? 163.461 124.379 175.277 1.00 29.41 309 PHE 9 CA 1
ATOM 15457 C C . PHE E 5 309 ? 164.055 125.631 174.647 1.00 29.41 309 PHE 9 C 1
ATOM 15458 O O . PHE E 5 309 ? 163.685 126.008 173.530 1.00 29.41 309 PHE 9 O 1
ATOM 15466 N N . GLN E 5 310 ? 165.001 126.273 175.335 1.00 29.99 310 GLN 9 N 1
ATOM 15467 C CA . GLN E 5 310 ? 165.570 127.512 174.817 1.00 29.99 310 GLN 9 CA 1
ATOM 15468 C C . GLN E 5 310 ? 166.286 127.271 173.497 1.00 29.99 310 GLN 9 C 1
ATOM 15469 O O . GLN E 5 310 ? 166.150 128.063 172.558 1.00 29.99 310 GLN 9 O 1
ATOM 15475 N N . HIS E 5 311 ? 167.046 126.181 173.397 1.00 28.13 311 HIS 9 N 1
ATOM 15476 C CA . HIS E 5 311 ? 167.821 125.940 172.187 1.00 28.13 311 HIS 9 CA 1
ATOM 15477 C C . HIS E 5 311 ? 166.933 125.579 171.005 1.00 28.13 311 HIS 9 C 1
ATOM 15478 O O . HIS E 5 311 ? 167.103 126.122 169.909 1.00 28.13 311 HIS 9 O 1
ATOM 15485 N N . PHE E 5 312 ? 165.980 124.666 171.197 1.00 27.09 312 PHE 9 N 1
ATOM 15486 C CA . PHE E 5 312 ? 165.247 124.166 170.041 1.00 27.09 312 PHE 9 CA 1
ATOM 15487 C C . PHE E 5 312 ? 164.073 125.060 169.668 1.00 27.09 312 PHE 9 C 1
ATOM 15488 O O . PHE E 5 312 ? 163.830 125.293 168.482 1.00 27.09 312 PHE 9 O 1
ATOM 15496 N N . PHE E 5 313 ? 163.334 125.572 170.649 1.00 26.04 313 PHE 9 N 1
ATOM 15497 C CA . PHE E 5 313 ? 162.090 126.260 170.356 1.00 26.04 313 PHE 9 CA 1
ATOM 15498 C C . PHE E 5 313 ? 162.116 127.750 170.655 1.00 26.04 313 PHE 9 C 1
ATOM 15499 O O . PHE E 5 313 ? 161.169 128.448 170.279 1.00 26.04 313 PHE 9 O 1
ATOM 15507 N N . HIS E 5 314 ? 163.166 128.258 171.302 1.00 28.16 314 HIS 9 N 1
ATOM 15508 C CA . HIS E 5 314 ? 163.220 129.653 171.745 1.00 28.16 314 HIS 9 CA 1
ATOM 15509 C C . HIS E 5 314 ? 161.994 130.019 172.576 1.00 28.16 314 HIS 9 C 1
ATOM 15510 O O . HIS E 5 314 ? 161.393 131.078 172.394 1.00 28.16 314 HIS 9 O 1
ATOM 15517 N N . LYS E 5 315 ? 161.613 129.130 173.488 1.00 30.82 315 LYS 9 N 1
ATOM 15518 C CA . LYS E 5 315 ? 160.509 129.367 174.403 1.00 30.82 315 LYS 9 CA 1
ATOM 15519 C C . LYS E 5 315 ? 160.971 129.088 175.823 1.00 30.82 315 LYS 9 C 1
ATOM 15520 O O . LYS E 5 315 ? 162.087 128.620 176.059 1.00 30.82 315 LYS 9 O 1
ATOM 15526 N N . SER E 5 316 ? 160.091 129.378 176.774 1.00 37.07 316 SER 9 N 1
ATOM 15527 C CA . SER E 5 316 ? 160.368 129.170 178.184 1.00 37.07 316 SER 9 CA 1
ATOM 15528 C C . SER E 5 316 ? 159.173 128.499 178.839 1.00 37.07 316 SER 9 C 1
ATOM 15529 O O . SER E 5 316 ? 158.039 128.620 178.372 1.00 37.07 316 SER 9 O 1
ATOM 15532 N N . LEU E 5 317 ? 159.438 127.788 179.921 1.00 33.90 317 LEU 9 N 1
ATOM 15533 C CA . LEU E 5 317 ? 158.375 127.111 180.635 1.00 33.90 317 LEU 9 CA 1
ATOM 15534 C C . LEU E 5 317 ? 158.043 127.856 181.921 1.00 33.90 317 LEU 9 C 1
ATOM 15535 O O . LEU E 5 317 ? 158.946 128.387 182.576 1.00 33.90 317 LEU 9 O 1
ATOM 15540 N N . PRO E 5 318 ? 156.771 127.924 182.302 1.00 32.41 318 PRO 9 N 1
ATOM 15541 C CA . PRO E 5 318 ? 156.413 128.626 183.535 1.00 32.41 318 PRO 9 CA 1
ATOM 15542 C C . PRO E 5 318 ? 156.953 127.913 184.763 1.00 32.41 318 PRO 9 C 1
ATOM 15543 O O . PRO E 5 318 ? 157.109 126.691 184.788 1.00 32.41 318 PRO 9 O 1
ATOM 15547 N N . ARG E 5 319 ? 157.240 128.703 185.792 1.00 41.90 319 ARG 9 N 1
ATOM 15548 C CA . ARG E 5 319 ? 157.772 128.178 187.039 1.00 41.90 319 ARG 9 CA 1
ATOM 15549 C C . ARG E 5 319 ? 156.648 127.597 187.887 1.00 41.90 319 ARG 9 C 1
ATOM 15550 O O . ARG E 5 319 ? 155.564 128.176 187.982 1.00 41.90 319 ARG 9 O 1
ATOM 15558 N N . ILE E 5 320 ? 156.912 126.451 188.509 1.00 42.53 320 ILE 9 N 1
ATOM 15559 C CA . ILE E 5 320 ? 155.873 125.703 189.213 1.00 42.53 320 ILE 9 CA 1
ATOM 15560 C C . ILE E 5 320 ? 155.693 126.305 190.602 1.00 42.53 320 ILE 9 C 1
ATOM 15561 O O . ILE E 5 320 ? 156.558 126.160 191.469 1.00 42.53 320 ILE 9 O 1
ATOM 15566 N N . THR E 5 321 ? 154.559 126.981 190.817 1.00 44.19 321 THR 9 N 1
ATOM 15567 C CA . THR E 5 321 ? 154.234 127.533 192.128 1.00 44.19 321 THR 9 CA 1
ATOM 15568 C C . THR E 5 321 ? 152.793 127.244 192.531 1.00 44.19 321 THR 9 C 1
ATOM 15569 O O . THR E 5 321 ? 152.331 127.765 193.554 1.00 44.19 321 THR 9 O 1
ATOM 15573 N N . SER E 5 322 ? 152.073 126.431 191.766 1.00 51.20 322 SER 9 N 1
ATOM 15574 C CA . SER E 5 322 ? 150.674 126.135 192.036 1.00 51.20 322 SER 9 CA 1
ATOM 15575 C C . SER E 5 322 ? 150.555 125.023 193.067 1.00 51.20 322 SER 9 C 1
ATOM 15576 O O . SER E 5 322 ? 151.198 123.976 192.942 1.00 51.20 322 SER 9 O 1
ATOM 15579 N N . LYS E 5 323 ? 149.724 125.258 194.079 1.00 57.17 323 LYS 9 N 1
ATOM 15580 C CA . LYS E 5 323 ? 149.469 124.292 195.146 1.00 57.17 323 LYS 9 CA 1
ATOM 15581 C C . LYS E 5 323 ? 150.755 123.834 195.828 1.00 57.17 323 LYS 9 C 1
ATOM 15582 O O . LYS E 5 323 ? 150.827 123.766 197.055 1.00 57.17 323 LYS 9 O 1
ATOM 15588 N N . GLY E 5 342 ? 169.922 146.620 177.245 1.00 104.45 342 GLY 9 N 1
ATOM 15589 C CA . GLY E 5 342 ? 170.744 146.802 178.428 1.00 104.45 342 GLY 9 CA 1
ATOM 15590 C C . GLY E 5 342 ? 171.150 148.243 178.675 1.00 104.45 342 GLY 9 C 1
ATOM 15591 O O . GLY E 5 342 ? 172.270 148.644 178.363 1.00 104.45 342 GLY 9 O 1
ATOM 15592 N N . ASP E 5 343 ? 170.230 149.027 179.240 1.00 117.52 343 ASP 9 N 1
ATOM 15593 C CA . ASP E 5 343 ? 170.528 150.421 179.549 1.00 117.52 343 ASP 9 CA 1
ATOM 15594 C C . ASP E 5 343 ? 171.418 150.545 180.778 1.00 117.52 343 ASP 9 C 1
ATOM 15595 O O . ASP E 5 343 ? 172.225 151.477 180.872 1.00 117.52 343 ASP 9 O 1
ATOM 15600 N N . PHE E 5 344 ? 171.287 149.618 181.726 1.00 112.62 344 PHE 9 N 1
ATOM 15601 C CA . PHE E 5 344 ? 172.039 149.665 182.979 1.00 112.62 344 PHE 9 CA 1
ATOM 15602 C C . PHE E 5 344 ? 173.481 149.260 182.692 1.00 112.62 344 PHE 9 C 1
ATOM 15603 O O . PHE E 5 344 ? 173.908 148.129 182.935 1.00 112.62 344 PHE 9 O 1
ATOM 15611 N N . GLU E 5 345 ? 174.249 150.207 182.159 1.00 111.33 345 GLU 9 N 1
ATOM 15612 C CA . GLU E 5 345 ? 175.658 149.969 181.874 1.00 111.33 345 GLU 9 CA 1
ATOM 15613 C C . GLU E 5 345 ? 176.581 150.859 182.687 1.00 111.33 345 GLU 9 C 1
ATOM 15614 O O . GLU E 5 345 ? 177.660 150.412 183.087 1.00 111.33 345 GLU 9 O 1
ATOM 15620 N N . ARG E 5 346 ? 176.199 152.113 182.942 1.00 100.61 346 ARG 9 N 1
ATOM 15621 C CA . ARG E 5 346 ? 177.015 152.949 183.816 1.00 100.61 346 ARG 9 CA 1
ATOM 15622 C C . ARG E 5 346 ? 177.026 152.398 185.236 1.00 100.61 346 ARG 9 C 1
ATOM 15623 O O . ARG E 5 346 ? 178.069 152.394 185.904 1.00 100.61 346 ARG 9 O 1
ATOM 15631 N N . TYR E 5 347 ? 175.878 151.910 185.708 1.00 92.89 347 TYR 9 N 1
ATOM 15632 C CA . TYR E 5 347 ? 175.822 151.302 187.031 1.00 92.89 347 TYR 9 CA 1
ATOM 15633 C C . TYR E 5 347 ? 176.701 150.063 187.111 1.00 92.89 347 TYR 9 C 1
ATOM 15634 O O . TYR E 5 347 ? 177.378 149.847 188.122 1.00 92.89 347 TYR 9 O 1
ATOM 15643 N N . LEU E 5 348 ? 176.704 149.240 186.061 1.00 96.97 348 LEU 9 N 1
ATOM 15644 C CA . LEU E 5 348 ? 177.582 148.077 186.025 1.00 96.97 348 LEU 9 CA 1
ATOM 15645 C C . LEU E 5 348 ? 179.053 148.479 185.991 1.00 96.97 348 LEU 9 C 1
ATOM 15646 O O . LEU E 5 348 ? 179.878 147.881 186.690 1.00 96.97 348 LEU 9 O 1
ATOM 15651 N N . ASN E 5 349 ? 179.397 149.487 185.186 1.00 100.98 349 ASN 9 N 1
ATOM 15652 C CA . ASN E 5 349 ? 180.783 149.935 185.106 1.00 100.98 349 ASN 9 CA 1
ATOM 15653 C C . ASN E 5 349 ? 181.259 150.510 186.430 1.00 100.98 349 ASN 9 C 1
ATOM 15654 O O . ASN E 5 349 ? 182.450 150.428 186.750 1.00 100.98 349 ASN 9 O 1
ATOM 15659 N N . LEU E 5 350 ? 180.352 151.091 187.214 1.00 100.64 350 LEU 9 N 1
ATOM 15660 C CA . LEU E 5 350 ? 180.704 151.514 188.563 1.00 100.64 350 LEU 9 CA 1
ATOM 15661 C C . LEU E 5 350 ? 180.880 150.338 189.515 1.00 100.64 350 LEU 9 C 1
ATOM 15662 O O . LEU E 5 350 ? 181.256 150.553 190.672 1.00 100.64 350 LEU 9 O 1
ATOM 15667 N N . LEU E 5 351 ? 180.615 149.111 189.064 1.00 99.24 351 LEU 9 N 1
ATOM 15668 C CA . LEU E 5 351 ? 180.683 147.928 189.913 1.00 99.24 351 LEU 9 CA 1
ATOM 15669 C C . LEU E 5 351 ? 181.663 146.880 189.399 1.00 99.24 351 LEU 9 C 1
ATOM 15670 O O . LEU E 5 351 ? 181.696 145.766 189.937 1.00 99.24 351 LEU 9 O 1
ATOM 15675 N N . ASP E 5 352 ? 182.457 147.194 188.380 1.00 108.65 352 ASP 9 N 1
ATOM 15676 C CA . ASP E 5 352 ? 183.365 146.224 187.786 1.00 108.65 352 ASP 9 CA 1
ATOM 15677 C C . ASP E 5 352 ? 184.781 146.403 188.325 1.00 108.65 352 ASP 9 C 1
ATOM 15678 O O . ASP E 5 352 ? 185.199 147.509 188.677 1.00 108.65 352 ASP 9 O 1
ATOM 15683 N N . ASP E 5 353 ? 185.521 145.293 188.381 1.00 113.91 353 ASP 9 N 1
ATOM 15684 C CA . ASP E 5 353 ? 186.836 145.291 189.014 1.00 113.91 353 ASP 9 CA 1
ATOM 15685 C C . ASP E 5 353 ? 187.930 145.837 188.102 1.00 113.91 353 ASP 9 C 1
ATOM 15686 O O . ASP E 5 353 ? 188.990 146.254 188.591 1.00 113.91 353 ASP 9 O 1
ATOM 15691 N N . GLN E 5 354 ? 187.714 145.836 186.785 1.00 116.34 354 GLN 9 N 1
ATOM 15692 C CA . GLN E 5 354 ? 188.670 146.498 185.905 1.00 116.34 354 GLN 9 CA 1
ATOM 15693 C C . GLN E 5 354 ? 188.748 147.986 186.214 1.00 116.34 354 GLN 9 C 1
ATOM 15694 O O . GLN E 5 354 ? 189.804 148.605 186.042 1.00 116.34 354 GLN 9 O 1
ATOM 15700 N N . ARG E 5 355 ? 187.647 148.571 186.690 1.00 108.68 355 ARG 9 N 1
ATOM 15701 C CA . ARG E 5 355 ? 187.692 149.936 187.202 1.00 108.68 355 ARG 9 CA 1
ATOM 15702 C C . ARG E 5 355 ? 188.625 150.044 188.403 1.00 108.68 355 ARG 9 C 1
ATOM 15703 O O . ARG E 5 355 ? 189.390 151.009 188.523 1.00 108.68 355 ARG 9 O 1
ATOM 15711 N N . TRP E 5 356 ? 188.569 149.064 189.307 1.00 102.76 356 TRP 9 N 1
ATOM 15712 C CA . TRP E 5 356 ? 189.456 149.054 190.462 1.00 102.76 356 TRP 9 CA 1
ATOM 15713 C C . TRP E 5 356 ? 190.912 148.896 190.044 1.00 102.76 356 TRP 9 C 1
ATOM 15714 O O . TRP E 5 356 ? 191.809 149.387 190.737 1.00 102.76 356 TRP 9 O 1
ATOM 15725 N N . SER E 5 357 ? 191.158 148.225 188.919 1.00 106.44 357 SER 9 N 1
ATOM 15726 C CA . SER E 5 357 ? 192.513 148.121 188.380 1.00 106.44 357 SER 9 CA 1
ATOM 15727 C C . SER E 5 357 ? 192.971 149.434 187.745 1.00 106.44 357 SER 9 C 1
ATOM 15728 O O . SER E 5 357 ? 194.130 149.838 187.905 1.00 106.44 357 SER 9 O 1
ATOM 15731 N N . VAL E 5 358 ? 192.082 150.103 187.008 1.00 102.90 358 VAL 9 N 1
ATOM 15732 C CA . VAL E 5 358 ? 192.425 151.391 186.411 1.00 102.90 358 VAL 9 CA 1
ATOM 15733 C C . VAL E 5 358 ? 192.677 152.433 187.495 1.00 102.90 358 VAL 9 C 1
ATOM 15734 O O . VAL E 5 358 ? 193.493 153.348 187.314 1.00 102.90 358 VAL 9 O 1
ATOM 15738 N N . LEU E 5 359 ? 191.985 152.320 188.630 1.00 99.78 359 LEU 9 N 1
ATOM 15739 C CA . LEU E 5 359 ? 192.279 153.189 189.765 1.00 99.78 359 LEU 9 CA 1
ATOM 15740 C C . LEU E 5 359 ? 193.730 153.039 190.202 1.00 99.78 359 LEU 9 C 1
ATOM 15741 O O . LEU E 5 359 ? 194.426 154.033 190.442 1.00 99.78 359 LEU 9 O 1
ATOM 15746 N N . ASN E 5 360 ? 194.205 151.797 190.308 1.00 98.22 360 ASN 9 N 1
ATOM 15747 C CA . ASN E 5 360 ? 195.604 151.562 190.650 1.00 98.22 360 ASN 9 CA 1
ATOM 15748 C C . ASN E 5 360 ? 196.537 152.098 189.573 1.00 98.22 360 ASN 9 C 1
ATOM 15749 O O . ASN E 5 360 ? 197.599 152.648 189.885 1.00 98.22 360 ASN 9 O 1
ATOM 15754 N N . ASP E 5 361 ? 196.172 151.916 188.303 1.00 100.25 361 ASP 9 N 1
ATOM 15755 C CA . ASP E 5 361 ? 196.970 152.470 187.212 1.00 100.25 361 ASP 9 CA 1
ATOM 15756 C C . ASP E 5 361 ? 197.165 153.972 187.396 1.00 100.25 361 ASP 9 C 1
ATOM 15757 O O . ASP E 5 361 ? 198.296 154.476 187.375 1.00 100.25 361 ASP 9 O 1
ATOM 15762 N N . LEU E 5 362 ? 196.061 154.698 187.590 1.00 100.27 362 LEU 9 N 1
ATOM 15763 C CA . LEU E 5 362 ? 196.134 156.146 187.763 1.00 100.27 362 LEU 9 CA 1
ATOM 15764 C C . LEU E 5 362 ? 196.936 156.516 189.005 1.00 100.27 362 LEU 9 C 1
ATOM 15765 O O . LEU E 5 362 ? 197.772 157.430 188.961 1.00 100.27 362 LEU 9 O 1
ATOM 15770 N N . PHE E 5 363 ? 196.699 155.816 190.118 1.00 95.65 363 PHE 9 N 1
ATOM 15771 C CA . PHE E 5 363 ? 197.390 156.142 191.361 1.00 95.65 363 PHE 9 CA 1
ATOM 15772 C C . PHE E 5 363 ? 198.894 155.946 191.228 1.00 95.65 363 PHE 9 C 1
ATOM 15773 O O . PHE E 5 363 ? 199.679 156.788 191.678 1.00 95.65 363 PHE 9 O 1
ATOM 15775 N N . LEU E 5 364 ? 199.317 154.849 190.596 1.00 94.34 364 LEU 9 N 1
ATOM 15776 C CA . LEU E 5 364 ? 200.746 154.582 190.486 1.00 94.34 364 LEU 9 CA 1
ATOM 15777 C C . LEU E 5 364 ? 201.404 155.493 189.461 1.00 94.34 364 LEU 9 C 1
ATOM 15778 O O . LEU E 5 364 ? 202.564 155.879 189.631 1.00 94.34 364 LEU 9 O 1
ATOM 15783 N N . SER E 5 365 ? 200.685 155.863 188.397 1.00 93.40 365 SER 9 N 1
ATOM 15784 C CA . SER E 5 365 ? 201.234 156.849 187.472 1.00 93.40 365 SER 9 CA 1
ATOM 15785 C C . SER E 5 365 ? 201.445 158.188 188.169 1.00 93.40 365 SER 9 C 1
ATOM 15786 O O . SER E 5 365 ? 202.494 158.827 188.004 1.00 93.40 365 SER 9 O 1
ATOM 15788 N N . ASP E 5 366 ? 200.466 158.618 188.971 1.00 92.18 366 ASP 9 N 1
ATOM 15789 C CA . ASP E 5 366 ? 200.616 159.866 189.714 1.00 92.18 366 ASP 9 CA 1
ATOM 15790 C C . ASP E 5 366 ? 201.761 159.782 190.717 1.00 92.18 366 ASP 9 C 1
ATOM 15791 O O . ASP E 5 366 ? 202.546 160.728 190.850 1.00 92.18 366 ASP 9 O 1
ATOM 15793 N N . PHE E 5 367 ? 201.878 158.657 191.427 1.00 94.34 367 PHE 9 N 1
ATOM 15794 C CA . PHE E 5 367 ? 202.950 158.500 192.402 1.00 94.34 367 PHE 9 CA 1
ATOM 15795 C C . PHE E 5 367 ? 204.326 158.450 191.750 1.00 94.34 367 PHE 9 C 1
ATOM 15796 O O . PHE E 5 367 ? 205.288 158.970 192.324 1.00 94.34 367 PHE 9 O 1
ATOM 15798 N N . TYR E 5 368 ? 204.443 157.834 190.571 1.00 93.00 368 TYR 9 N 1
ATOM 15799 C CA . TYR E 5 368 ? 205.709 157.827 189.850 1.00 93.00 368 TYR 9 CA 1
ATOM 15800 C C . TYR E 5 368 ? 206.064 159.206 189.313 1.00 93.00 368 TYR 9 C 1
ATOM 15801 O O . TYR E 5 368 ? 207.241 159.582 189.318 1.00 93.00 368 TYR 9 O 1
ATOM 15803 N N . SER E 5 369 ? 205.072 159.970 188.848 1.00 94.64 369 SER 9 N 1
ATOM 15804 C CA . SER E 5 369 ? 205.340 161.328 188.393 1.00 94.64 369 SER 9 CA 1
ATOM 15805 C C . SER E 5 369 ? 205.637 162.284 189.541 1.00 94.64 369 SER 9 C 1
ATOM 15806 O O . SER E 5 369 ? 206.305 163.301 189.325 1.00 94.64 369 SER 9 O 1
ATOM 15808 N N . MET E 5 370 ? 205.152 161.985 190.749 1.00 92.93 370 MET 9 N 1
ATOM 15809 C CA . MET E 5 370 ? 205.406 162.861 191.888 1.00 92.93 370 MET 9 CA 1
ATOM 15810 C C . MET E 5 370 ? 206.892 162.931 192.219 1.00 92.93 370 MET 9 C 1
ATOM 15811 O O . MET E 5 370 ? 207.414 164.010 192.524 1.00 92.93 370 MET 9 O 1
ATOM 15813 N N . TYR E 5 371 ? 207.586 161.799 192.170 1.00 88.98 371 TYR 9 N 1
ATOM 15814 C CA . TYR E 5 371 ? 209.016 161.767 192.459 1.00 88.98 371 TYR 9 CA 1
ATOM 15815 C C . TYR E 5 371 ? 209.756 160.868 191.473 1.00 88.98 371 TYR 9 C 1
ATOM 15816 O O . TYR E 5 371 ? 210.539 160.006 191.871 1.00 88.98 371 TYR 9 O 1
ATOM 15818 N N . UNK E 5 432 ? 211.647 154.125 197.149 1.00 85.52 3187 UNK 9 N 1
ATOM 15819 C CA . UNK E 5 432 ? 210.730 154.835 196.265 1.00 85.52 3187 UNK 9 CA 1
ATOM 15820 C C . UNK E 5 432 ? 209.755 153.865 195.610 1.00 85.52 3187 UNK 9 C 1
ATOM 15821 O O . UNK E 5 432 ? 208.558 153.880 195.901 1.00 85.52 3187 UNK 9 O 1
ATOM 15823 N N . UNK E 5 433 ? 210.276 153.018 194.729 1.00 86.73 3188 UNK 9 N 1
ATOM 15824 C CA . UNK E 5 433 ? 209.454 152.049 194.014 1.00 86.73 3188 UNK 9 CA 1
ATOM 15825 C C . UNK E 5 433 ? 208.907 150.980 194.955 1.00 86.73 3188 UNK 9 C 1
ATOM 15826 O O . UNK E 5 433 ? 207.932 150.304 194.630 1.00 86.73 3188 UNK 9 O 1
ATOM 15828 N N . UNK E 5 434 ? 209.535 150.836 196.118 1.00 87.96 3189 UNK 9 N 1
ATOM 15829 C CA . UNK E 5 434 ? 209.112 149.847 197.105 1.00 87.96 3189 UNK 9 CA 1
ATOM 15830 C C . UNK E 5 434 ? 207.729 150.174 197.660 1.00 87.96 3189 UNK 9 C 1
ATOM 15831 O O . UNK E 5 434 ? 206.849 149.311 197.713 1.00 87.96 3189 UNK 9 O 1
ATOM 15833 N N . UNK E 5 435 ? 207.543 151.424 198.071 1.00 85.79 3190 UNK 9 N 1
ATOM 15834 C CA . UNK E 5 435 ? 206.264 151.869 198.611 1.00 85.79 3190 UNK 9 CA 1
ATOM 15835 C C . UNK E 5 435 ? 205.174 151.764 197.553 1.00 85.79 3190 UNK 9 C 1
ATOM 15836 O O . UNK E 5 435 ? 204.045 151.364 197.844 1.00 85.79 3190 UNK 9 O 1
ATOM 15838 N N . UNK E 5 436 ? 205.522 152.122 196.322 1.00 85.71 3191 UNK 9 N 1
ATOM 15839 C CA . UNK E 5 436 ? 204.582 152.061 195.212 1.00 85.71 3191 UNK 9 CA 1
ATOM 15840 C C . UNK E 5 436 ? 204.160 150.620 194.951 1.00 85.71 3191 UNK 9 C 1
ATOM 15841 O O . UNK E 5 436 ? 202.981 150.342 194.745 1.00 85.71 3191 UNK 9 O 1
ATOM 15843 N N . UNK E 5 437 ? 205.126 149.707 194.976 1.00 85.30 3192 UNK 9 N 1
ATOM 15844 C CA . UNK E 5 437 ? 204.851 148.291 194.767 1.00 85.30 3192 UNK 9 CA 1
ATOM 15845 C C . UNK E 5 437 ? 203.984 147.736 195.893 1.00 85.30 3192 UNK 9 C 1
ATOM 15846 O O . UNK E 5 437 ? 203.109 146.904 195.659 1.00 85.30 3192 UNK 9 O 1
ATOM 15848 N N . UNK E 5 438 ? 204.224 148.205 197.113 1.00 84.40 3193 UNK 9 N 1
ATOM 15849 C CA . UNK E 5 438 ? 203.417 147.790 198.256 1.00 84.40 3193 UNK 9 CA 1
ATOM 15850 C C . UNK E 5 438 ? 201.973 148.262 198.090 1.00 84.40 3193 UNK 9 C 1
ATOM 15851 O O . UNK E 5 438 ? 201.028 147.505 198.316 1.00 84.40 3193 UNK 9 O 1
ATOM 15853 N N . UNK E 5 439 ? 201.807 149.517 197.683 1.00 85.78 3194 UNK 9 N 1
ATOM 15854 C CA . UNK E 5 439 ? 200.477 150.071 197.440 1.00 85.78 3194 UNK 9 CA 1
ATOM 15855 C C . UNK E 5 439 ? 199.777 149.319 196.308 1.00 85.78 3194 UNK 9 C 1
ATOM 15856 O O . UNK E 5 439 ? 198.561 149.129 196.328 1.00 85.78 3194 UNK 9 O 1
ATOM 15858 N N . UNK E 5 440 ? 200.558 148.883 195.325 1.00 85.35 3195 UNK 9 N 1
ATOM 15859 C CA . UNK E 5 440 ? 200.030 148.105 194.211 1.00 85.35 3195 UNK 9 CA 1
ATOM 15860 C C . UNK E 5 440 ? 199.565 146.731 194.677 1.00 85.35 3195 UNK 9 C 1
ATOM 15861 O O . UNK E 5 440 ? 198.528 146.244 194.244 1.00 85.35 3195 UNK 9 O 1
ATOM 15863 N N . UNK E 5 441 ? 200.338 146.112 195.561 1.00 86.83 3196 UNK 9 N 1
ATOM 15864 C CA . UNK E 5 441 ? 199.983 144.805 196.104 1.00 86.83 3196 UNK 9 CA 1
ATOM 15865 C C . UNK E 5 441 ? 198.814 144.932 197.073 1.00 86.83 3196 UNK 9 C 1
ATOM 15866 O O . UNK E 5 441 ? 198.152 143.950 197.406 1.00 86.83 3196 UNK 9 O 1
ATOM 15868 N N . UNK E 5 442 ? 198.580 146.154 197.539 1.00 91.14 3197 UNK 9 N 1
ATOM 15869 C CA . UNK E 5 442 ? 197.443 146.436 198.410 1.00 91.14 3197 UNK 9 CA 1
ATOM 15870 C C . UNK E 5 442 ? 196.153 146.665 197.617 1.00 91.14 3197 UNK 9 C 1
ATOM 15871 O O . UNK E 5 442 ? 195.089 146.188 198.010 1.00 91.14 3197 UNK 9 O 1
ATOM 15873 N N . UNK E 5 443 ? 196.255 147.389 196.507 1.00 91.09 3198 UNK 9 N 1
ATOM 15874 C CA . UNK E 5 443 ? 195.074 147.776 195.733 1.00 91.09 3198 UNK 9 CA 1
ATOM 15875 C C . UNK E 5 443 ? 194.849 146.923 194.482 1.00 91.09 3198 UNK 9 C 1
ATOM 15876 O O . UNK E 5 443 ? 193.797 146.300 194.339 1.00 91.09 3198 UNK 9 O 1
ATOM 15878 N N . UNK E 5 444 ? 195.828 146.903 193.583 1.00 92.24 3199 UNK 9 N 1
ATOM 15879 C CA . UNK E 5 444 ? 195.718 146.176 192.318 1.00 92.24 3199 UNK 9 CA 1
ATOM 15880 C C . UNK E 5 444 ? 195.552 144.672 192.502 1.00 92.24 3199 UNK 9 C 1
ATOM 15881 O O . UNK E 5 444 ? 195.186 143.966 191.561 1.00 92.24 3199 UNK 9 O 1
ATOM 15883 N N . UNK E 5 445 ? 195.824 144.185 193.708 1.00 93.30 3200 UNK 9 N 1
ATOM 15884 C CA . UNK E 5 445 ? 195.689 142.765 194.003 1.00 93.30 3200 UNK 9 CA 1
ATOM 15885 C C . UNK E 5 445 ? 194.231 142.394 194.232 1.00 93.30 3200 UNK 9 C 1
ATOM 15886 O O . UNK E 5 445 ? 193.933 141.282 194.669 1.00 93.30 3200 UNK 9 O 1
ATOM 15888 N N . UNK E 5 446 ? 193.337 143.336 193.940 1.00 96.92 3201 UNK 9 N 1
ATOM 15889 C CA . UNK E 5 446 ? 191.900 143.164 194.141 1.00 96.92 3201 UNK 9 CA 1
ATOM 15890 C C . UNK E 5 446 ? 191.589 142.823 195.596 1.00 96.92 3201 UNK 9 C 1
ATOM 15891 O O . UNK E 5 446 ? 190.564 142.208 195.898 1.00 96.92 3201 UNK 9 O 1
ATOM 15893 N N . UNK E 5 447 ? 192.481 143.234 196.492 1.00 95.74 3202 UNK 9 N 1
ATOM 15894 C CA . UNK E 5 447 ? 192.287 143.038 197.921 1.00 95.74 3202 UNK 9 CA 1
ATOM 15895 C C . UNK E 5 447 ? 191.716 144.312 198.532 1.00 95.74 3202 UNK 9 C 1
ATOM 15896 O O . UNK E 5 447 ? 192.211 145.409 198.267 1.00 95.74 3202 UNK 9 O 1
ATOM 15898 N N . UNK E 5 448 ? 190.673 144.162 199.342 1.00 92.88 3203 UNK 9 N 1
ATOM 15899 C CA . UNK E 5 448 ? 189.996 145.304 199.947 1.00 92.88 3203 UNK 9 CA 1
ATOM 15900 C C . UNK E 5 448 ? 190.932 146.093 200.857 1.00 92.88 3203 UNK 9 C 1
ATOM 15901 O O . UNK E 5 448 ? 190.847 146.003 202.082 1.00 92.88 3203 UNK 9 O 1
ATOM 15903 N N . UNK E 5 449 ? 191.823 146.868 200.249 1.00 91.52 3204 UNK 9 N 1
ATOM 15904 C CA . UNK E 5 449 ? 192.766 147.682 201.002 1.00 91.52 3204 UNK 9 CA 1
ATOM 15905 C C . UNK E 5 449 ? 192.808 149.104 200.453 1.00 91.52 3204 UNK 9 C 1
ATOM 15906 O O . UNK E 5 449 ? 193.704 149.466 199.688 1.00 91.52 3204 UNK 9 O 1
ATOM 15908 N N . UNK E 5 450 ? 191.825 149.905 200.846 1.00 88.16 3205 UNK 9 N 1
ATOM 15909 C CA . UNK E 5 450 ? 191.782 151.307 200.459 1.00 88.16 3205 UNK 9 CA 1
ATOM 15910 C C . UNK E 5 450 ? 192.424 152.152 201.552 1.00 88.16 3205 UNK 9 C 1
ATOM 15911 O O . UNK E 5 450 ? 192.615 153.360 201.395 1.00 88.16 3205 UNK 9 O 1
ATOM 15913 N N . UNK E 5 451 ? 192.757 151.499 202.661 1.00 83.32 3206 UNK 9 N 1
ATOM 15914 C CA . UNK E 5 451 ? 193.350 152.170 203.811 1.00 83.32 3206 UNK 9 CA 1
ATOM 15915 C C . UNK E 5 451 ? 194.687 152.802 203.449 1.00 83.32 3206 UNK 9 C 1
ATOM 15916 O O . UNK E 5 451 ? 194.914 153.986 203.708 1.00 83.32 3206 UNK 9 O 1
ATOM 15918 N N . UNK E 5 452 ? 195.565 152.003 202.851 1.00 82.60 3207 UNK 9 N 1
ATOM 15919 C CA . UNK E 5 452 ? 196.883 152.471 202.441 1.00 82.60 3207 UNK 9 CA 1
ATOM 15920 C C . UNK E 5 452 ? 196.763 153.591 201.416 1.00 82.60 3207 UNK 9 C 1
ATOM 15921 O O . UNK E 5 452 ? 197.505 154.575 201.470 1.00 82.60 3207 UNK 9 O 1
ATOM 15923 N N . UNK E 5 453 ? 195.821 153.438 200.491 1.00 80.50 3208 UNK 9 N 1
ATOM 15924 C CA . UNK E 5 453 ? 195.595 154.432 199.450 1.00 80.50 3208 UNK 9 CA 1
ATOM 15925 C C . UNK E 5 453 ? 195.204 155.773 200.056 1.00 80.50 3208 UNK 9 C 1
ATOM 15926 O O . UNK E 5 453 ? 195.782 156.806 199.715 1.00 80.50 3208 UNK 9 O 1
ATOM 15928 N N . UNK E 5 454 ? 194.226 155.746 200.956 1.00 82.20 3209 UNK 9 N 1
ATOM 15929 C CA . UNK E 5 454 ? 193.753 156.957 201.617 1.00 82.20 3209 UNK 9 CA 1
ATOM 15930 C C . UNK E 5 454 ? 194.864 157.591 202.446 1.00 82.20 3209 UNK 9 C 1
ATOM 15931 O O . UNK E 5 454 ? 195.034 158.812 202.435 1.00 82.20 3209 UNK 9 O 1
ATOM 15933 N N . UNK E 5 455 ? 195.624 156.758 203.152 1.00 83.06 3210 UNK 9 N 1
ATOM 15934 C CA . UNK E 5 455 ? 196.728 157.240 203.971 1.00 83.06 3210 UNK 9 CA 1
ATOM 15935 C C . UNK E 5 455 ? 197.764 157.963 203.120 1.00 83.06 3210 UNK 9 C 1
ATOM 15936 O O . UNK E 5 455 ? 198.215 159.050 203.480 1.00 83.06 3210 UNK 9 O 1
ATOM 15938 N N . UNK E 5 456 ? 198.129 157.364 201.990 1.00 83.43 3211 UNK 9 N 1
ATOM 15939 C CA . UNK E 5 456 ? 199.133 157.945 201.105 1.00 83.43 3211 UNK 9 CA 1
ATOM 15940 C C . UNK E 5 456 ? 198.621 159.221 200.449 1.00 83.43 3211 UNK 9 C 1
ATOM 15941 O O . UNK E 5 456 ? 199.378 160.177 200.282 1.00 83.43 3211 UNK 9 O 1
ATOM 15943 N N . UNK E 5 457 ? 197.341 159.233 200.085 1.00 85.54 3212 UNK 9 N 1
ATOM 15944 C CA . UNK E 5 457 ? 196.733 160.404 199.459 1.00 85.54 3212 UNK 9 CA 1
ATOM 15945 C C . UNK E 5 457 ? 196.628 161.561 200.447 1.00 85.54 3212 UNK 9 C 1
ATOM 15946 O O . UNK E 5 457 ? 196.671 162.727 200.054 1.00 85.54 3212 UNK 9 O 1
ATOM 15948 N N . UNK E 5 458 ? 196.487 161.235 201.727 1.00 85.31 3213 UNK 9 N 1
ATOM 15949 C CA . UNK E 5 458 ? 196.468 162.257 202.766 1.00 85.31 3213 UNK 9 CA 1
ATOM 15950 C C . UNK E 5 458 ? 197.877 162.774 203.048 1.00 85.31 3213 UNK 9 C 1
ATOM 15951 O O . UNK E 5 458 ? 198.092 163.984 203.150 1.00 85.31 3213 UNK 9 O 1
ATOM 15953 N N . UNK E 5 459 ? 198.833 161.857 203.168 1.00 86.62 3214 UNK 9 N 1
ATOM 15954 C CA . UNK E 5 459 ? 200.210 162.216 203.486 1.00 86.62 3214 UNK 9 CA 1
ATOM 15955 C C . UNK E 5 459 ? 200.878 162.945 202.327 1.00 86.62 3214 UNK 9 C 1
ATOM 15956 O O . UNK E 5 459 ? 201.100 164.154 202.398 1.00 86.62 3214 UNK 9 O 1
ATOM 15958 N N . UNK E 5 460 ? 201.195 162.212 201.263 1.00 91.39 3215 UNK 9 N 1
ATOM 15959 C CA . UNK E 5 460 ? 201.814 162.808 200.082 1.00 91.39 3215 UNK 9 CA 1
ATOM 15960 C C . UNK E 5 460 ? 200.759 163.517 199.240 1.00 91.39 3215 UNK 9 C 1
ATOM 15961 O O . UNK E 5 460 ? 200.623 163.259 198.043 1.00 91.39 3215 UNK 9 O 1
ATOM 15963 N N . UNK E 5 461 ? 200.020 164.420 199.877 1.00 89.50 3216 UNK 9 N 1
ATOM 15964 C CA . UNK E 5 461 ? 198.864 165.053 199.260 1.00 89.50 3216 UNK 9 CA 1
ATOM 15965 C C . UNK E 5 461 ? 199.249 166.005 198.135 1.00 89.50 3216 UNK 9 C 1
ATOM 15966 O O . UNK E 5 461 ? 198.817 165.817 196.996 1.00 89.50 3216 UNK 9 O 1
ATOM 15968 N N . UNK E 5 462 ? 200.063 167.007 198.461 1.00 86.42 3217 UNK 9 N 1
ATOM 15969 C CA . UNK E 5 462 ? 200.385 168.086 197.531 1.00 86.42 3217 UNK 9 CA 1
ATOM 15970 C C . UNK E 5 462 ? 199.090 168.659 196.970 1.00 86.42 3217 UNK 9 C 1
ATOM 15971 O O . UNK E 5 462 ? 198.849 168.605 195.766 1.00 86.42 3217 UNK 9 O 1
ATOM 15973 N N . UNK E 5 463 ? 198.254 169.187 197.859 1.00 83.58 3218 UNK 9 N 1
ATOM 15974 C CA . UNK E 5 463 ? 196.929 169.669 197.489 1.00 83.58 3218 UNK 9 CA 1
ATOM 15975 C C . UNK E 5 463 ? 197.001 170.814 196.485 1.00 83.58 3218 UNK 9 C 1
ATOM 15976 O O . UNK E 5 463 ? 196.236 170.851 195.520 1.00 83.58 3218 UNK 9 O 1
ATOM 15978 N N . UNK E 5 464 ? 197.923 171.742 196.714 1.00 83.82 3219 UNK 9 N 1
ATOM 15979 C CA . UNK E 5 464 ? 198.080 172.895 195.836 1.00 83.82 3219 UNK 9 CA 1
ATOM 15980 C C . UNK E 5 464 ? 198.666 172.479 194.492 1.00 83.82 3219 UNK 9 C 1
ATOM 15981 O O . UNK E 5 464 ? 198.350 173.068 193.457 1.00 83.82 3219 UNK 9 O 1
ATOM 15983 N N . UNK E 5 465 ? 199.517 171.459 194.513 1.00 83.28 3220 UNK 9 N 1
ATOM 15984 C CA . UNK E 5 465 ? 200.200 171.010 193.306 1.00 83.28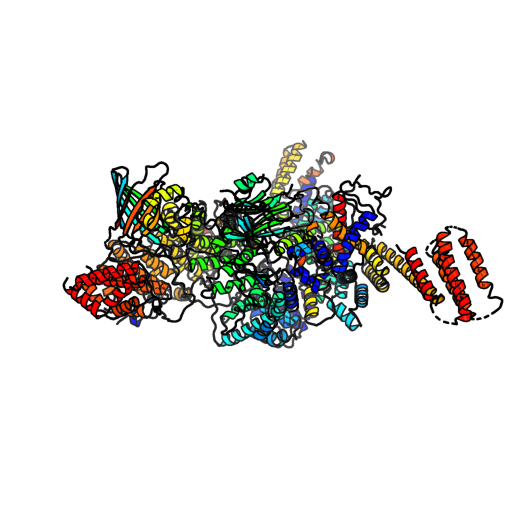 3220 UNK 9 CA 1
ATOM 15985 C C . UNK E 5 465 ? 199.422 169.903 192.603 1.00 83.28 3220 UNK 9 C 1
ATOM 15986 O O . UNK E 5 465 ? 199.888 169.336 191.614 1.00 83.28 3220 UNK 9 O 1
ATOM 15988 N N . UNK E 5 466 ? 198.241 169.594 193.125 1.00 82.81 3221 UNK 9 N 1
ATOM 15989 C CA . UNK E 5 466 ? 197.390 168.568 192.536 1.00 82.81 3221 UNK 9 CA 1
ATOM 15990 C C . UNK E 5 466 ? 196.866 169.007 191.172 1.00 82.81 3221 UNK 9 C 1
ATOM 15991 O O . UNK E 5 466 ? 197.545 168.830 190.159 1.00 82.81 3221 UNK 9 O 1
ATOM 15993 N N . UNK E 5 467 ? 195.660 169.571 191.161 1.00 80.05 3222 UNK 9 N 1
ATOM 15994 C CA . UNK E 5 467 ? 195.016 170.053 189.939 1.00 80.05 3222 UNK 9 CA 1
ATOM 15995 C C . UNK E 5 467 ? 194.908 168.955 188.885 1.00 80.05 3222 UNK 9 C 1
ATOM 15996 O O . UNK E 5 467 ? 194.925 169.229 187.684 1.00 80.05 3222 UNK 9 O 1
ATOM 15998 N N . UNK E 5 468 ? 176.580 124.339 170.024 1.00 76.62 3291 UNK 9 N 1
ATOM 15999 C CA . UNK E 5 468 ? 176.153 123.576 171.189 1.00 76.62 3291 UNK 9 CA 1
ATOM 16000 C C . UNK E 5 468 ? 176.340 122.087 170.951 1.00 76.62 3291 UNK 9 C 1
ATOM 16001 O O . UNK E 5 468 ? 175.681 121.504 170.090 1.00 76.62 3291 UNK 9 O 1
ATOM 16003 N N . UNK E 5 469 ? 177.241 121.476 171.713 1.00 75.17 3292 UNK 9 N 1
ATOM 16004 C CA . UNK E 5 469 ? 177.488 120.045 171.603 1.00 75.17 3292 UNK 9 CA 1
ATOM 16005 C C . UNK E 5 469 ? 176.346 119.263 172.240 1.00 75.17 3292 UNK 9 C 1
ATOM 16006 O O . UNK E 5 469 ? 175.666 119.758 173.141 1.00 75.17 3292 UNK 9 O 1
ATOM 16008 N N . UNK E 5 470 ? 176.137 118.039 171.770 1.00 71.44 3293 UNK 9 N 1
ATOM 16009 C CA . UNK E 5 470 ? 175.048 117.211 172.267 1.00 71.44 3293 UNK 9 CA 1
ATOM 16010 C C . UNK E 5 470 ? 175.401 116.566 173.603 1.00 71.44 3293 UNK 9 C 1
ATOM 16011 O O . UNK E 5 470 ? 174.548 116.458 174.482 1.00 71.44 3293 UNK 9 O 1
ATOM 16013 N N . UNK E 5 471 ? 176.653 116.146 173.756 1.00 73.09 3294 UNK 9 N 1
ATOM 16014 C CA . UNK E 5 471 ? 177.084 115.417 174.947 1.00 73.09 3294 UNK 9 CA 1
ATOM 16015 C C . UNK E 5 471 ? 176.961 116.247 176.222 1.00 73.09 3294 UNK 9 C 1
ATOM 16016 O O . UNK E 5 471 ? 176.493 115.753 177.253 1.00 73.09 3294 UNK 9 O 1
ATOM 16018 N N . UNK E 5 472 ? 177.389 117.503 176.148 1.00 73.53 3295 UNK 9 N 1
ATOM 16019 C CA . UNK E 5 472 ? 177.352 118.395 177.301 1.00 73.53 3295 UNK 9 CA 1
ATOM 16020 C C . UNK E 5 472 ? 175.918 118.622 177.773 1.00 73.53 3295 UNK 9 C 1
ATOM 16021 O O . UNK E 5 472 ? 175.670 118.799 178.966 1.00 73.53 3295 UNK 9 O 1
ATOM 16023 N N . UNK E 5 473 ? 174.979 118.613 176.834 1.00 72.67 3296 UNK 9 N 1
ATOM 16024 C CA . UNK E 5 473 ? 173.570 118.770 177.170 1.00 72.67 3296 UNK 9 CA 1
ATOM 16025 C C . UNK E 5 473 ? 173.009 117.445 177.668 1.00 72.67 3296 UNK 9 C 1
ATOM 16026 O O . UNK E 5 473 ? 172.044 117.409 178.433 1.00 72.67 3296 UNK 9 O 1
ATOM 16028 N N . UNK E 5 474 ? 173.619 116.355 177.215 1.00 72.12 3297 UNK 9 N 1
ATOM 16029 C CA . UNK E 5 474 ? 173.212 115.022 177.638 1.00 72.12 3297 UNK 9 CA 1
ATOM 16030 C C . UNK E 5 474 ? 173.571 114.799 179.098 1.00 72.12 3297 UNK 9 C 1
ATOM 16031 O O . UNK E 5 474 ? 172.868 114.094 179.823 1.00 72.12 3297 UNK 9 O 1
ATOM 16033 N N . UNK E 5 475 ? 174.673 115.405 179.521 1.00 76.78 3298 UNK 9 N 1
ATOM 16034 C CA . UNK E 5 475 ? 175.125 115.281 180.903 1.00 76.78 3298 UNK 9 CA 1
ATOM 16035 C C . UNK E 5 475 ? 174.859 116.564 181.691 1.00 76.78 3298 UNK 9 C 1
ATOM 16036 O O . UNK E 5 475 ? 175.693 117.470 181.712 1.00 76.78 3298 UNK 9 O 1
ATOM 16038 N N . UNK E 5 476 ? 173.698 116.634 182.337 1.00 81.40 3299 UNK 9 N 1
ATOM 16039 C CA . UNK E 5 476 ? 173.320 117.806 183.124 1.00 81.40 3299 UNK 9 CA 1
ATOM 16040 C C . UNK E 5 476 ? 172.190 117.490 184.103 1.00 81.40 3299 UNK 9 C 1
ATOM 16041 O O . UNK E 5 476 ? 171.747 116.346 184.210 1.00 81.40 3299 UNK 9 O 1
ATOM 16043 N N . UNK E 5 477 ? 171.727 118.514 184.814 1.00 86.74 3300 UNK 9 N 1
ATOM 16044 C CA . UNK E 5 477 ? 170.653 118.357 185.791 1.00 86.74 3300 UNK 9 CA 1
ATOM 16045 C C . UNK E 5 477 ? 169.291 118.316 185.108 1.00 86.74 3300 UNK 9 C 1
ATOM 16046 O O . UNK E 5 477 ? 169.020 119.109 184.207 1.00 86.74 3300 UNK 9 O 1
ATOM 16048 N N . UNK E 5 478 ? 168.432 117.404 185.553 1.00 89.70 3301 UNK 9 N 1
ATOM 16049 C CA . UNK E 5 478 ? 167.129 117.200 184.927 1.00 89.70 3301 UNK 9 CA 1
ATOM 16050 C C . UNK E 5 478 ? 166.104 118.258 185.332 1.00 89.70 3301 UNK 9 C 1
ATOM 16051 O O . UNK E 5 478 ? 164.921 118.130 185.010 1.00 89.70 3301 UNK 9 O 1
ATOM 16053 N N . UNK E 5 479 ? 166.556 119.294 186.030 1.00 88.90 3302 UNK 9 N 1
ATOM 16054 C CA . UNK E 5 479 ? 165.672 120.367 186.469 1.00 88.90 3302 UNK 9 CA 1
ATOM 16055 C C . UNK E 5 479 ? 165.170 121.179 185.279 1.00 88.90 3302 UNK 9 C 1
ATOM 16056 O O . UNK E 5 479 ? 164.841 122.359 185.403 1.00 88.90 3302 UNK 9 O 1
#

Foldseek 3Di:
DDDLVVLVVVLVVLAPPQVVLLVCLDDPNVVVLVVLLDDDPPPDLSSLLSSLSSVLSSLPHDPVSCVVSDCVSVVSLLSLQPVDDCLVCLVPDDLSSLLSNLVSVVVSCVPPVPRDRDRPPSLLVSLLVLLVPPVLVPNDDPSSLSSNLSSLVVVVSDPQDADDDQFDDPLFDGAHDDDDVRVVSLQSSLVSLVSLLCVLLVVFLVVWDDDADDPVHPPCCDDDLGLDATAATEDPDPSSVSSNLSSLVVNVNRPVVDDDPPDPLPDDSVLSVLSNQCPYPDQSSNQSSLCSLQNCLRVHPPVVPPVSSVSSSVVSLVVNVPDDDHDPVGDSLVSLLSLLVSCCPPPFPDRSSVVSCVVVCNVVVLVVVLVVLVPDPDDDDVSLVVNLSSLSSLLSVLQRDVVSLVVVLVPVCVVVVLLVLLVVVLVVLVVCVVCVVVVCVVCCPPQQAPAAADPSLSVNLSSLSSLLSNLPDLCCLAPPVPDVSVVVSLVSLLVSLVVCLVRVLRNFDNHNLSSLVSNLSSLSSVLSCCAPSGPCVVVNVVVDPLVSLLVVLQDCQQQVVDDDDPVCVVSCVRNVPHDHDSNLLSSLSSLLRNLAPDDVVSLVVSCVSPPPVSLCSQCPPPHLSNNLSSLSSLLSSLAPDDVVLVVVCVVAVCPVVVLLVLLVPFACVRPSSVSNNLSSLSNLLSQLLPAPVSLVVSLVDDSVVVSLVVLLVDAPVRQPGPRNDPSSPVSSLSNLCSSQPNADVSLVSLVVCVVVPVLVSLVVQCPGDDPVSNVSSVVSNVSSVVSND/DAQPVAADDPVRLVVVCVVCVCVCVVVVCDRPCPLLLVLLQCLLVLVLPVNVVSCVVVPQDDDPVSSVVVCVLSVSVLLVVLLVCLLVLNLVVSVVSCCVPVHPVLVCVLVLVSLLSNLLSVLVVVLCACVVLVVSVVVCVVPNPVVLVVDVVSVVSVVLSNVLSVPVVCSVVSNDSVSSNVSSSVSSLSVSLVSLVVSVCCVPVVVGPDDSSFDDPPDAADQDKDADDDPAPDDPDDPDDDDDDDPDDPVVPDDPDDDDDDPVDDDDDDCPPPCVCVVCRVVVDIPCCRYPVRSDSPVVVVVVVVVVVVVVCVVSSHHDDDDDD/DDVLLVLVLPLFAFDLCCLFQCVVVSVVLCVVVVVVHVVSVVSQVVVVVPDDGFQPWFDDDPPPQHTDGADDDDDDPVVVCVVPPCVVCVVSVPQDFQAKDDDPPQQWDAGPRNFAKIAGDPVPLWKDKTFTPHKDDLLRAFKFKKKKWWAWALVPQDQFFHAKKWAKFFDVQVVCCGHVVHDDRGFTAGQHQRATPPDDDVRRPFGHHGHNGKMKMWMAGSLQGFIWMDIQQHTTDTDGGLHHPTMITIMMIHDRTIMMGIGRRRRDDDRHPVVVVLVVLLVVLCCVPPCVVLDDDDDPQDDPNDGDDDPDPDDDPDDVVVPSVVLNVLLQVLVACLVVPVLVVSVVVLVVLVVVDDPVSVVSSVVSVVVSVVSVLVVVLLVVLCVVLCGCPVVVVVVVVVVLSVCSNPPDDCPPDNSHGDSSRSDDPVPPPVVCVDVSLVSLLVSVVVVPCLNPVLCLQVVLVVLLVVLVVVLPVVNPCVLVVVVVVLVVCCVPVNPVSVVSVVVSVVSVVVSVVCNVVSPRSVVSSVVNSVSVCVVPDD/DPCCVVVDDDDDDDDDDPDPPVDPQQQDAAPQRQQFWKKWDWWADPHDIKIKIKGWHGAGDGQDDDPDDDFRTKTWMWIVVVIFIFIKTKHWAALACRHQAQVSHDDDPSSPLQHDHRVVSCVFQVPDVVSVVVDSVVCNVPSNPDDRQVPDQKIWMKMATVWGDPPTHDRWIWTWIAGRPQGKIWIFTDDDPDDPTITDIIHTDQVPPDDDDDDDD/DCLLVVLLLLVLVVCVLPVNQVVSVVSCVPSPVVCCVVCVPVNVVSVVLSPCVVPVDDVLVQVVCCVPPVDGDDDDDVCPPCDVSVVSVDCVSQQVSLVVLLVVCVVVPPVVLNVVVCCQGVVVHPRSPSVNVCCVVVVPPVPDPDDPVVSVDDDPD

Secondary structure (DSSP, 8-state):
--HHHHHHHHHHS-HHHHTSTTHHHHHHHHHHTGGG--HHHHHHHHHHHSSSSSS-PPP--SSSS--EEEEE----HHHHHHHH---HHHHTT--S--SBPPPSSTTEEE-SSSSS-EEE-S-----EEEEBSS-B-TTT-SEEEEEEEEEE--SSS-TT---EEEEEEE---HHHHHHHS--TTEEEEETTT--BTT--STTS-S-----SS-EEEEEEETTTTEEEEEETTEEEEEEEE--TT--EEEEEEE-TT-EEEEE-SSSS--SS-HHHHHHHHHHHHHHHHT--TTS--S-TTEETTEE---S-S-S----TTTTHHHHHHHHHHHHHHHHTS-HHHHHHHHHHHHHH-----HHHHHHHHHHHHHHHHHHHHHHHHHHHH---HHHHHHHHHHHHHHHHHTT--SSSSSSS--GGGG--HIIIII----HHHHHHHHHHHH---TTTTTHHHHHHHHHHHHHHHH---TTSTTTHHHHHHHHHHH----HHHHHHHHHHHHHHHHHHHHHHH---HHHHHHHHHHHHHHHH--/--HHHHT-------S--SS--SS----B--SS--TT-EEEEEEEETTEEEEEEEEEEEE-B-SS-------SEEEEEEEE---EEEEEEEEE--SSSS-SSTTSS---TTGGGS---HHHHHHHHTT-HHHHHH--TTHHHHGGG---TTSSSEEEEEEEEEEESS----S-EEEEEEETTT--EEEEEE-TTS-S-B--EEEE----SS-------/---HHHHHHHHHHHTT-HHHHHHTTSGGGTTHHHHHT---TTS-HHHHHHHHHHHHHHT---HHHHHHH-SHHHHHHHHHHHS--TTTTTTTS-HHHHHHHHHHHHHHHHH-TTSPB--HHHHHHHHHHHIIIIITTT---HHHHHHHHHHHHHHHTB-------TTS-TTSPP-----HHHHHHHHHHHHHHHHHHHHHHTTSGGG---EEEEE--TTT-----SS--PPP-----HHHHHHHHHHHHHHHHHGGGS--SS-STT-SHHHHHHHHHTT-S-HHHHHHHHHHHHHHHHHSSSGGG-HHHHHHHHHHHHHTTSBSS--TT--HHHHHHHHHHHHHHHSTT--HHHHHHHHTTHHHHHHHHHHHHHT-SS--HHHHHHHHHHHHHHHHHHTT-HHHHHHHHTTSSHHHHHHHHHHHHHHHHHHHHHHHHHHHHHHTTT-TTB-PPPTTHHHHHHHHHHHHHHTT-HHIIIIIS--HHHHHHHHHHHHHHHHHHHH-GGGBSTTTHHHHHHHHHHHHHHHHHTSSSSTTHHHHHHTTHHHHHHHHHSSTTT-TTS---STTHHHHHHHTTS--SHHHHHHHHHHHHHTTT--HHHHHHHHHHS-HHHHHTTTT-SSHHHHHHHHHHHHHHHTT-HHHHHHHHHT---HHHHHHHHHHHS-TTSHHHHHHHHHHHHHHHHHHTS-HHHHHHHHH-SHHHHHHHHHHT--SS--SSTTS-HHHHHHHHHHHHHHH----HHHHHHHHHHHHTHHHHHHHGGG-S-HHHHHHHHHHHHHHHHHT-/----SEE--HHHHHHHHHHHHHHHHH-----TTHHHHHHHHHHHTT-HHHHHHHHHHHTS--SHHHHHHHHHHHTHHHHHHHHHHHHTT-HHHHHHHHHHHT-TTS---HHHHHHHHHHHHHHHHHH---HHHHHHHHHHHHHTHHHHHT-SHHHHHHHHHHHHHH----HHHHTSSHHHHHHHHHHHHHHHHHHHHHHHHHHHTTT--S--SSS-TTS---SS--BB-SSSSSS-S-S--PPP---S-GGG-----B-------B-B---TT--HHHHHHTT--B-HHHHHSTTS-HHHHHHHHHHHHHHHHHHTTEE-PPPP-/--HHHHHHHHHHHHHHHSS--HHHHHHHHHHTSTTTTT-HHHHHHHHHHHHHHHHH---HHHHHHHHHHS-B---------TTHHHHTT-HHHHHHHHHHHHHHHHHH--HHHHHHHHHHHTTS-S--HHHHHHHHHT--STT----HHHHHSS---

B-factor: mean 44.59, std 23.33, range [13.96, 117.52]